Protein AF-0000000081041434 (afdb_homodimer)

pLDDT: mean 78.13, std 21.17, range [16.33, 97.5]

Secondary structure (DSSP, 8-state):
---------------------------------HHHHHHHHHS----S-----THHHHHHHHHHHHHHHHHHHHHHHHHHHHHT-SGGGGGGHHHHHHHHHHHHHHHHHHHHHH-S-TT--EEE-GGGHHHHHHHHHHHHHHHHHTT--HHHHHHHHHHHHHHHHHHHHHHHHHHHHTTGGGGGGGS-HHHHHHHHHHHHHHHHHHHHHHHHTS---SGGGGGGGGSHHHHHHHHHHHHHHHHHHHHHHH--STTHHHHHHHHHHHHHHHHHHHHT--HHHHHHHTSB--------HHHHTTS--GGG--GGGHHHHHHHHHHHHHHHHHHHHHHHHHHHHHHTS---HHHHHHHHHHHHHHHHHTT---EEE-HHHHHHHHHTT---THHHHHHHHHHHHHHH----HHHHSBHHHHHHHHHHHHHHHHIIIIIGGGGTSBHHHHHHHHHHHHHHHHH-HHHHHHHHHHHHHHHHHHHHHTT-EEEEE---------HHHHHHIIIIIS-SSS-SEEEEEEEEEE-TTTHHHHHHHHHHHHT--TT------------TT----------------S-----PPPSEEEEE-TTEEEE-HHHIIIIIIHHHHHHHHTT-EEEEE---HHHHHHHHHTTSB-SSHHHHHHHHHHHHSTTTHHHHHHH--SBEEESSHHHHHHHHHHHHHHHHHHHS--TT---S-SSSPPPHHHHHHHHHT--HHHHHHHHGGGSTTS-EEEEE-TT-EEE-TT----EEEEEEES-EEEE---SS---GGGGEEEETTEEEE------THHHH-S---STTHHHHTTTEEEEE-TT-EESHHHHHHT----SEEEE-STTEEEEEEEHHHHHHHHHH-HHHHHHHHHHHHHHHHHHHHHH-/---------------------------------HHHHHHHHHT----S-----THHHHHHHHHHHHHHHHHHHHHHHHHHHHHT-SGGGGGGHHHHHHHHHHHHHHHHHHHHHH-S-TT--EEE-GGGHHHHHHHHHHHHHHHHHTT--HHHHHHHHHHHHHHHHHHHHHHHHHHHHTTGGGGGGGS-HHHHHHHHHHHHHHHHHHHHHHHHTS---SGGGGGGGGSHHHHHHHHHHHHHHHHHHHHHHH--STTHHHHHHHHHHHHHHHHHHHHT--HHHHHHHTSB--------HHHHTTS--GGG--GGGHHHHHHHHHHHHHHHHHHHHHHHHHHHHHHTS---HHHHHHHHHHHHHHHHHTT---EEE-HHHHHHHHHTT---THHHHHHHHHHHHHHH----HHHHSBHHHHHHHHHHHHHHHHIIIIIGGGGTSBHHHHHHHHHHHHHHHHH-HHHHHHHHHHHHHHHHHHHHHTT-EEEEE---------HHHHHHIIIIIS-SSS-SEEEEEEEEEE-TTTHHHHHHHHHHHHT--TT------------TT----------------S-----PPPSEEEEE-TTEEEE-HHHIIIIIIHHHHHHHHTT-EEEEE---HHHHHHHHHTTSB-SSHHHHHHHHHHHHSTTTHHHHHHH--SBEEESSHHHHHHHHHHHHHHHHHHHS--S----S-SSSPPPHHHHHHHHHT--HHHHHHHGGGGSTTS-EEEEE-TT-EEE-TT----EEEEEEES-EEEE---SS---GGGGEEEETTEEEE------THHHHSS---STT-TTTTTTEEEEE-TT-EESHHHHHHT----SEEEE-STTEEEEEEEHHHHHHHHHH-HHHHHHHHHHHHHHHHHHHHHH-

Radius of gyration: 41.12 Å; Cα contacts (8 Å, |Δi|>4): 3145; chains: 2; bounding box: 117×112×110 Å

Solvent-accessible surface area (backbone atoms only — not comparable to full-atom values): 91998 Å² total; per-residue (Å²): 141,92,80,87,80,79,84,80,80,84,80,88,77,84,84,78,79,83,74,81,74,82,80,74,73,78,75,79,69,81,71,63,62,76,66,62,62,50,48,61,63,56,67,57,58,68,84,52,77,69,67,50,64,76,71,57,38,53,50,50,35,50,52,54,19,48,46,50,43,64,58,44,50,46,38,40,46,37,47,31,48,45,31,50,48,48,75,84,42,62,90,45,43,70,51,47,25,35,33,42,40,48,15,20,32,37,20,27,50,34,27,62,70,61,43,92,45,48,32,45,36,27,27,61,39,73,74,36,36,65,42,46,16,49,43,36,41,54,49,45,53,54,37,55,76,70,66,56,52,68,64,36,44,48,13,27,40,48,50,52,50,6,49,49,20,20,51,42,9,51,51,32,30,48,32,17,75,69,51,49,54,61,59,56,62,46,49,47,46,36,37,53,30,5,49,46,24,41,52,9,49,52,29,31,43,44,10,45,19,44,11,49,73,40,79,50,90,51,82,72,46,62,60,54,46,73,38,69,72,34,33,68,37,28,48,59,14,55,51,47,9,48,50,52,40,49,40,61,71,66,47,87,56,87,61,52,51,56,49,51,65,53,45,53,61,51,51,52,52,50,50,37,54,76,72,66,54,49,74,68,54,36,28,75,71,48,47,22,38,67,89,64,80,66,56,56,58,74,50,57,71,59,58,51,45,82,88,50,42,63,72,84,51,51,73,75,39,42,65,51,47,53,41,33,46,54,44,38,53,44,52,42,45,39,36,42,4,29,51,10,52,61,42,49,31,71,34,52,32,21,61,53,37,22,39,38,7,49,15,13,28,51,7,9,75,69,57,9,47,47,40,29,70,37,52,60,59,20,50,51,34,48,71,69,64,57,70,40,47,60,28,42,52,47,36,35,49,51,36,50,49,56,41,62,38,59,69,56,60,56,48,68,37,46,28,22,59,28,12,10,50,31,24,20,51,8,52,49,33,29,46,44,42,71,50,58,41,20,70,47,32,41,34,72,46,37,48,38,15,53,46,16,33,50,34,25,72,71,70,31,63,66,55,9,52,54,51,22,48,51,49,52,52,51,49,47,49,56,54,52,28,70,43,54,45,76,44,79,48,73,59,46,35,68,64,79,52,38,52,69,48,46,51,48,40,39,62,59,31,60,34,74,92,50,27,30,52,44,39,35,37,38,40,29,63,37,27,28,63,18,14,59,55,51,42,50,54,52,33,59,74,44,45,58,66,84,74,74,76,81,43,78,67,90,65,80,87,68,66,77,80,58,86,47,36,43,29,64,46,76,77,68,79,68,75,81,61,74,84,68,72,87,43,56,59,34,47,31,38,37,38,32,31,61,54,39,58,44,61,39,63,33,13,38,30,37,17,51,31,43,47,25,34,56,30,30,70,70,56,25,46,42,33,36,11,29,58,50,66,64,43,46,50,42,30,24,50,64,59,20,21,61,72,45,65,69,59,43,50,53,50,53,48,36,48,68,32,82,85,43,21,67,64,46,55,72,67,42,54,42,35,44,79,32,66,29,54,46,55,44,39,41,61,61,48,47,54,55,47,50,60,57,43,69,74,47,80,71,80,75,74,64,57,82,67,71,93,58,79,48,55,70,34,56,41,52,29,44,56,64,55,49,52,75,68,54,41,56,51,34,49,62,56,67,41,70,75,44,37,44,81,43,77,36,45,54,67,35,65,78,46,54,54,70,33,81,41,58,39,29,36,34,29,32,21,52,32,37,32,35,27,51,76,61,80,62,66,74,52,75,63,63,47,46,40,59,26,42,75,39,80,40,73,60,79,72,75,80,51,67,67,53,76,79,43,89,85,70,77,76,81,78,56,72,72,64,67,61,43,57,71,49,72,37,41,40,55,29,68,46,55,44,62,31,33,73,65,67,28,56,27,88,44,23,34,27,24,68,28,72,67,14,28,33,39,39,35,36,60,69,21,52,51,51,32,50,73,76,35,52,70,49,38,50,52,53,51,52,49,51,38,50,51,44,48,36,52,37,39,37,70,74,132,91,76,88,89,79,83,80,80,81,78,86,78,84,88,76,77,80,73,80,75,82,78,72,73,79,74,79,71,81,72,66,61,75,61,61,60,49,48,60,62,55,67,54,62,66,85,52,76,70,68,50,64,75,69,56,37,54,50,50,35,50,51,54,20,48,47,51,43,65,59,44,50,47,39,37,46,38,48,31,47,46,31,50,47,50,75,84,42,60,89,46,44,70,51,48,25,36,34,42,40,48,16,20,30,38,20,26,50,34,28,59,72,60,41,93,45,48,32,44,38,28,29,61,38,73,72,36,36,65,41,47,18,49,43,37,41,54,49,45,53,54,36,54,75,70,67,55,53,69,65,36,45,50,13,27,40,50,52,52,51,6,48,47,19,21,49,41,8,49,51,32,30,49,32,19,75,69,50,48,54,62,59,56,62,46,50,49,44,36,37,54,30,6,50,45,23,40,53,10,48,51,28,31,43,44,11,45,19,46,11,49,73,41,78,51,89,52,83,73,45,61,58,54,46,73,39,68,73,34,32,67,36,29,48,59,13,54,50,49,8,48,51,52,40,50,40,60,70,66,48,87,55,85,61,51,52,54,48,51,66,53,45,54,60,50,50,52,52,50,51,38,54,75,71,66,55,50,73,67,55,36,31,76,72,47,45,22,39,67,90,65,82,65,55,58,57,74,50,58,70,60,58,51,46,82,86,50,42,63,73,83,52,52,75,76,38,42,66,52,48,54,41,33,45,54,43,37,51,44,53,43,44,39,36,42,5,30,51,11,51,60,41,49,31,71,34,52,34,22,61,52,36,22,39,37,7,50,14,13,28,52,7,8,75,69,56,10,48,46,42,28,69,37,50,63,57,20,50,50,35,48,71,69,64,57,69,39,48,61,29,41,51,47,37,34,51,52,35,49,47,58,39,62,38,59,70,56,60,56,49,69,37,46,27,23,59,30,12,11,48,30,24,21,50,8,51,49,33,29,44,44,42,70,51,57,43,21,71,46,30,41,33,72,44,37,49,39,14,54,45,16,33,49,34,25,71,73,68,31,62,68,55,8,53,53,50,22,49,52,50,51,51,52,51,47,50,55,54,51,27,69,43,55,44,75,45,79,48,71,60,46,35,68,65,81,51,37,52,68,47,45,49,49,40,39,61,59,31,60,35,74,91,49,27,31,52,43,38,35,36,37,38,28,64,38,27,29,64,18,14,61,56,50,42,51,54,52,33,59,74,45,45,58,64,84,73,74,76,81,44,77,68,90,64,80,88,68,67,77,78,58,86,46,36,44,30,62,46,76,76,68,79,68,75,80,62,75,83,66,73,86,44,56,60,34,48,32,39,37,38,32,31,63,51,41,58,45,62,39,61,33,13,39,31,38,17,51,31,43,47,26,34,54,30,30,69,69,57,24,44,41,31,35,11,30,58,50,67,64,44,45,49,41,30,26,50,65,58,22,21,60,71,47,64,69,60,44,51,53,50,52,50,36,49,68,32,82,86,44,20,68,66,46,55,72,68,43,55,42,34,44,80,33,66,28,56,47,54,43,40,39,60,60,48,46,55,55,48,51,60,57,42,70,75,47,81,70,79,74,77,66,57,81,68,68,94,58,78,46,55,70,35,54,40,52,29,45,57,64,54,50,53,75,67,53,39,57,51,35,50,61,56,67,42,70,75,44,37,43,82,44,76,34,45,57,66,35,65,78,46,55,55,70,33,79,42,58,38,28,36,34,30,32,21,53,33,36,31,35,29,50,77,62,80,62,65,73,51,74,62,64,46,47,41,59,26,42,74,40,80,40,72,59,78,71,74,78,53,64,68,53,75,79,42,88,85,67,78,76,81,78,55,74,72,65,66,62,44,57,71,50,74,37,40,40,55,30,67,44,57,44,62,30,33,75,66,65,28,56,26,87,44,23,34,25,23,69,30,70,66,14,28,32,38,39,35,36,61,68,21,52,53,50,32,48,74,75,36,52,72,51,37,49,53,52,49,51,48,50,37,49,50,45,48,35,52,36,38,37,71,75

Foldseek 3Di:
DDDDDDPPPDDPDDPDDPPPDDPPPPPPDPCPDPVVVVVVVVVVPPLPLVCPDDPVLVVVLLVLLVLVLLLVLLLLLLLLCLLQVPPLCQQPSLLSSLLQLVLLLLLLVLCCPQPPFLLFHKGADLLLSNLSNVLLVVLVVVVVVVPDDSLLSQQQSLLLQLVLLLVLLVVLLVCLVVVVLVVLVPFDVLLVLLLLLLSLVSLQQSLLCLQQSHDDDAPCCVVVCVPPLSVVSRVLLLVLLVVLLCCVPPPPDPCRNSVSLVVSQVVVVVVCVVVPHDLVNCCVSRQFRDDHAQDALVVSVVSHDPVSHDPVCNVVSVLSSVLSSVRLSSVQLVLQCLLCVLVVHRDSSSSQSSSQSVSSSSSSVSSYHRMHTDNVSSVSSVVVSSRHSSSSVSSSVVSVCSSRDSDRVRSSTGSSSSSSSSNNSSVNSNCVSLPVCPVVDDPLSNVLSVQLNVQCNPVNNSVSSVVSRVSVVVVVLLVQLQPWDKDWDQFAFLAQAFPVLVVLCCVAARDDLAHQETEIETAEEFELSNLVVVQVVVCVVQVLDLPPPPQDDDDDDDDDPQPQQDADDPPPPPPPDDPPDNHDGHQEYEYEHQNHDYDDLNNLRHHLLNSLQSCLSSLHAYEYENDFLQRVCSNLVSVQAPVDLVVLLVLLLLCLDPVNNVVSSNPGSHYRYAHASNLSNCSVSNVSSVVVCVVPPDPPSPPLADQDFADPLVLLCRSHVHDPVVSVLSVVCNDCLQWDKDWAAAFAWPDAFQDWLFWKKAWRAAKKFWFQPPVPPPPPCSQWDQDPVGTDRRPPNQHPSPSRDPDQDDPVRPPVSHRTHDMDHHSAMDSVVCVVVRGTHHTIMTTHHHGTMMIIGGPSSLVVCCVPPVSNSVSVVVSVVSSVVSVVSNVD/DDDDDDDDPDDPDDPDDPPPDDPPPPPPDPCPDVVVVVVVVVVVVPLPLPCPDDPVLVVVLLVLLVLVLLLVLLLLLLLLCLLQVPPLCQQPSLLSSLLQLLLLLLLLVLCCPQPPFLLFHKGADLLLSNLSNVLLCVLLVVVVVVPDDSLLSQQQSLLLQLVLLLVLLVVLLVCLVVVVLVVLVPFDPLLVLLLLLLSLVSLQQSLLCLQQSHDDDAPCCVVVCVPPLSVVSRVLLLVLLVVLLCCVVPPPDPCRNSVSLVVSQVVVCVVCVVVPHDLVNCCVSRQFRDDHAFDALVVSVVSHDPVSHDPVCNVVSVLSSVLSSVRLSSVQLVLQCLLCVLVVHRDSSSSQSSSQSVSSSSSSVSSYHHMHTDNVSSVSSVVVSSRHSSSSVSSSVVSVCSSRDSDRCRSSGGSSSSSSSSNNSSVNSNCVSLPVCPVVDDPLSNVLSVQLNVQCNPVNNSVSSVVSRVSVVVVVLLVQLQPWDKDWDQFAFLAQAFPVLVVLCCVAARDDLAHQETEIETAEEFELSNLVVVQVVVCVVQVLDLPPPPQDDDDDDDDDPDPQQDADDPPPPPPPDDPPDNHDGHQEYEYEHQNHDYDDLNNLRHHLLSSLQSCLSVLHAYEYENDALQRVCSNLVSVQAPVDLVVLLVLLLLCLDLVNNVVSSNPGSHYRYAHASNLSNCSVSNNSSVVVCVVPPDPPSPPLQDQDFADPLVLLCRSHVDDPVVSVLSVVCNDCLQWDKDWAAAFAWPDAFQDWLFWKKAWRAAKKFWFQPPVPPPPPCSQWDQDPVGTDRRPDNQHPSPNRDPDQDDPPRPPPSHRGHDMDHHSAMDSVVCVVVRGTHHTIMTTHHHGTMMIIGGPSSLVVCCVPPVSNSVSVVVSVVSSVVSVVSNVD

Structure (mmCIF, N/CA/C/O backbone):
data_AF-0000000081041434-model_v1
#
loop_
_entity.id
_entity.type
_entity.pdbx_description
1 polymer 'STAS domain-containing protein'
#
loop_
_atom_site.group_PDB
_atom_site.id
_atom_site.type_symbol
_atom_site.label_atom_id
_atom_site.label_alt_id
_atom_site.label_comp_id
_atom_site.label_asym_id
_atom_site.label_entity_id
_atom_site.label_seq_id
_atom_site.pdbx_PDB_ins_code
_atom_site.Cartn_x
_atom_site.Cartn_y
_atom_site.Cartn_z
_atom_site.occupancy
_atom_site.B_iso_or_equiv
_atom_site.auth_seq_id
_atom_site.auth_comp_id
_atom_site.auth_asym_id
_atom_site.auth_atom_id
_atom_site.pdbx_PDB_model_num
ATOM 1 N N . MET A 1 1 ? -6.887 16.484 -58.344 1 20.2 1 MET A N 1
ATOM 2 C CA . MET A 1 1 ? -7.543 17.641 -58.938 1 20.2 1 MET A CA 1
ATOM 3 C C . MET A 1 1 ? -8.883 17.922 -58.25 1 20.2 1 MET A C 1
ATOM 5 O O . MET A 1 1 ? -9.688 18.688 -58.75 1 20.2 1 MET A O 1
ATOM 9 N N . ALA A 1 2 ? -9.047 17.062 -57.125 1 20.2 2 ALA A N 1
ATOM 10 C CA . ALA A 1 2 ? -9.703 16.422 -56 1 20.2 2 ALA A CA 1
ATOM 11 C C . ALA A 1 2 ? -10.266 17.469 -55.031 1 20.2 2 ALA A C 1
ATOM 13 O O . ALA A 1 2 ? -9.516 18.156 -54.344 1 20.2 2 ALA A O 1
ATOM 14 N N . ASN A 1 3 ? -11.516 18.078 -55.344 1 18.73 3 ASN A N 1
ATOM 15 C CA . ASN A 1 3 ? -12.5 19.156 -55.438 1 18.73 3 ASN A CA 1
ATOM 16 C C . ASN A 1 3 ? -13.141 19.422 -54.062 1 18.73 3 ASN A C 1
ATOM 18 O O . ASN A 1 3 ? -13.32 18.516 -53.281 1 18.73 3 ASN A O 1
ATOM 22 N N . TYR A 1 4 ? -13.344 20.719 -53.594 1 20.44 4 TYR A N 1
ATOM 23 C CA . TYR A 1 4 ? -13.453 21.844 -52.656 1 20.44 4 TYR A CA 1
ATOM 24 C C . TYR A 1 4 ? -14.844 21.875 -52.031 1 20.44 4 TYR A C 1
ATOM 26 O O . TYR A 1 4 ? -15.141 22.781 -51.219 1 20.44 4 TYR A O 1
ATOM 34 N N . ASP A 1 5 ? -15.859 21.031 -52.531 1 18.62 5 ASP A N 1
ATOM 35 C CA . ASP A 1 5 ? -17.172 21.656 -52.656 1 18.62 5 ASP A CA 1
ATOM 36 C C . ASP A 1 5 ? -17.781 21.938 -51.281 1 18.62 5 ASP A C 1
ATOM 38 O O . ASP A 1 5 ? -17.422 21.297 -50.312 1 18.62 5 ASP A O 1
ATOM 42 N N . GLU A 1 6 ? -18.906 22.781 -51.094 1 20.12 6 GLU A N 1
ATOM 43 C CA . GLU A 1 6 ? -19.547 23.984 -50.562 1 20.12 6 GLU A CA 1
ATOM 44 C C . GLU A 1 6 ? -20.531 23.672 -49.469 1 20.12 6 GLU A C 1
ATOM 46 O O . GLU A 1 6 ? -21.266 24.547 -49 1 20.12 6 GLU A O 1
ATOM 51 N N . VAL A 1 7 ? -20.609 22.391 -48.906 1 19.62 7 VAL A N 1
ATOM 52 C CA . VAL A 1 7 ? -21.891 21.891 -48.406 1 19.62 7 VAL A CA 1
ATOM 53 C C . VAL A 1 7 ? -22.406 22.797 -47.281 1 19.62 7 VAL A C 1
ATOM 55 O O . VAL A 1 7 ? -21.656 23.109 -46.375 1 19.62 7 VAL A O 1
ATOM 58 N N . ASN A 1 8 ? -23.609 23.438 -47.438 1 18.75 8 ASN A N 1
ATOM 59 C CA . ASN A 1 8 ? -24.609 24.422 -47.031 1 18.75 8 ASN A CA 1
ATOM 60 C C . ASN A 1 8 ? -25.109 24.172 -45.625 1 18.75 8 ASN A C 1
ATOM 62 O O . ASN A 1 8 ? -25.984 23.328 -45.406 1 18.75 8 ASN A O 1
ATOM 66 N N . LYS A 1 9 ? -24.25 24.078 -44.594 1 19.11 9 LYS A N 1
ATOM 67 C CA . LYS A 1 9 ? -24.516 23.578 -43.25 1 19.11 9 LYS A CA 1
ATOM 68 C C . LYS A 1 9 ? -25.578 24.406 -42.562 1 19.11 9 LYS A C 1
ATOM 70 O O . LYS A 1 9 ? -25.469 25.625 -42.469 1 19.11 9 LYS A O 1
ATOM 75 N N . LEU A 1 10 ? -26.828 23.844 -42.312 1 18.27 10 LEU A N 1
ATOM 76 C CA . LEU A 1 10 ? -28.203 24.188 -41.938 1 18.27 10 LEU A CA 1
ATOM 77 C C . LEU A 1 10 ? -28.234 25.047 -40.688 1 18.27 10 LEU A C 1
ATOM 79 O O . LEU A 1 10 ? -27.391 24.875 -39.812 1 18.27 10 LEU A O 1
ATOM 83 N N . ARG A 1 11 ? -29.156 26.031 -40.531 1 18.77 11 ARG A N 1
ATOM 84 C CA . ARG A 1 11 ? -29.531 27.328 -40 1 18.77 11 ARG A CA 1
ATOM 85 C C . ARG A 1 11 ? -30.016 27.172 -38.562 1 18.77 11 ARG A C 1
ATOM 87 O O . ARG A 1 11 ? -30.781 26.266 -38.25 1 18.77 11 ARG A O 1
ATOM 94 N N . PRO A 1 12 ? -29.469 27.844 -37.531 1 20.06 12 PRO A N 1
ATOM 95 C CA . PRO A 1 12 ? -29.547 27.984 -36.062 1 20.06 12 PRO A CA 1
ATOM 96 C C . PRO A 1 12 ? -30.875 28.562 -35.594 1 20.06 12 PRO A C 1
ATOM 98 O O . PRO A 1 12 ? -31.156 29.734 -35.812 1 20.06 12 PRO A O 1
ATOM 101 N N . GLY A 1 13 ? -32.031 27.906 -36.031 1 18.44 13 GLY A N 1
ATOM 102 C CA . GLY A 1 13 ? -33.312 28.594 -35.906 1 18.44 13 GLY A CA 1
ATOM 103 C C . GLY A 1 13 ? -33.531 29.156 -34.531 1 18.44 13 GLY A C 1
ATOM 104 O O . GLY A 1 13 ? -32.812 28.812 -33.594 1 18.44 13 GLY A O 1
ATOM 105 N N . ASP A 1 14 ? -34.75 29.766 -34.25 1 19.34 14 ASP A N 1
ATOM 106 C CA . ASP A 1 14 ? -35.5 30.859 -33.625 1 19.34 14 ASP A CA 1
ATOM 107 C C . ASP A 1 14 ? -35.844 30.531 -32.188 1 19.34 14 ASP A C 1
ATOM 109 O O . ASP A 1 14 ? -36.406 29.453 -31.891 1 19.34 14 ASP A O 1
ATOM 113 N N . PRO A 1 15 ? -35.375 31.234 -31.156 1 19.88 15 PRO A N 1
ATOM 114 C CA . PRO A 1 15 ? -35.25 31.203 -29.703 1 19.88 15 PRO A CA 1
ATOM 115 C C . PRO A 1 15 ? -36.562 31.453 -28.984 1 19.88 15 PRO A C 1
ATOM 117 O O . PRO A 1 15 ? -36.594 31.75 -27.797 1 19.88 15 PRO A O 1
ATOM 120 N N . GLU A 1 16 ? -37.719 31.062 -29.625 1 18.19 16 GLU A N 1
ATOM 121 C CA . GLU A 1 16 ? -38.969 31.656 -29.172 1 18.19 16 GLU A CA 1
ATOM 122 C C . GLU A 1 16 ? -39.156 31.5 -27.672 1 18.19 16 GLU A C 1
ATOM 124 O O . GLU A 1 16 ? -38.562 30.594 -27.062 1 18.19 16 GLU A O 1
ATOM 129 N N . SER A 1 17 ? -40.188 32.281 -26.984 1 19.62 17 SER A N 1
ATOM 130 C CA . SER A 1 17 ? -40.656 33.125 -25.891 1 19.62 17 SER A CA 1
ATOM 131 C C . SER A 1 17 ? -41.406 32.281 -24.844 1 19.62 17 SER A C 1
ATOM 133 O O . SER A 1 17 ? -41.938 32.844 -23.891 1 19.62 17 SER A O 1
ATOM 135 N N . LEU A 1 18 ? -41.5 30.922 -25.031 1 18 18 LEU A N 1
ATOM 136 C CA . LEU A 1 18 ? -42.75 30.344 -24.469 1 18 18 LEU A CA 1
ATOM 137 C C . LEU A 1 18 ? -42.844 30.625 -22.969 1 18 18 LEU A C 1
ATOM 139 O O . LEU A 1 18 ? -41.875 30.422 -22.234 1 18 18 LEU A O 1
ATOM 143 N N . SER A 1 19 ? -43.906 31.312 -22.516 1 19.23 19 SER A N 1
ATOM 144 C CA . SER A 1 19 ? -44.531 32.062 -21.422 1 19.23 19 SER A CA 1
ATOM 145 C C . SER A 1 19 ? -44.812 31.156 -20.219 1 19.23 19 SER A C 1
ATOM 147 O O . SER A 1 19 ? -45.656 30.281 -20.297 1 19.23 19 SER A O 1
ATOM 149 N N . TYR A 1 20 ? -43.812 30.547 -19.672 1 17.89 20 TYR A N 1
ATOM 150 C CA . TYR A 1 20 ? -44 29.438 -18.734 1 17.89 20 TYR A CA 1
ATOM 151 C C . TYR A 1 20 ? -44.875 29.859 -17.562 1 17.89 20 TYR A C 1
ATOM 153 O O . TYR A 1 20 ? -44.594 30.859 -16.891 1 17.89 20 TYR A O 1
ATOM 161 N N . GLY A 1 21 ? -46.188 29.625 -17.781 1 17.64 21 GLY A N 1
ATOM 162 C CA . GLY A 1 21 ? -47.375 29.938 -17 1 17.64 21 GLY A CA 1
ATOM 163 C C . GLY A 1 21 ? -47.156 29.766 -15.508 1 17.64 21 GLY A C 1
ATOM 164 O O . GLY A 1 21 ? -46.125 29.234 -15.078 1 17.64 21 GLY A O 1
ATOM 165 N N . ALA A 1 22 ? -48.312 29.594 -14.797 1 18.66 22 ALA A N 1
ATOM 166 C CA . ALA A 1 22 ? -49 30 -13.562 1 18.66 22 ALA A CA 1
ATOM 167 C C . ALA A 1 22 ? -48.562 29.141 -12.383 1 18.66 22 ALA A C 1
ATOM 169 O O . ALA A 1 22 ? -48.688 27.922 -12.414 1 18.66 22 ALA A O 1
ATOM 170 N N . THR A 1 23 ? -47.562 29.438 -11.719 1 18.98 23 THR A N 1
ATOM 171 C CA . THR A 1 23 ? -46.812 28.844 -10.617 1 18.98 23 THR A CA 1
ATOM 172 C C . THR A 1 23 ? -47.719 28.656 -9.398 1 18.98 23 THR A C 1
ATOM 174 O O . THR A 1 23 ? -47.906 29.594 -8.609 1 18.98 23 THR A O 1
ATOM 177 N N . SER A 1 24 ? -48.969 28.078 -9.664 1 18.98 24 SER A N 1
ATOM 178 C CA . SER A 1 24 ? -49.969 28.156 -8.586 1 18.98 24 SER A CA 1
ATOM 179 C C . SER A 1 24 ? -49.406 27.625 -7.277 1 18.98 24 SER A C 1
ATOM 181 O O . SER A 1 24 ? -48.594 26.688 -7.277 1 18.98 24 SER A O 1
ATOM 183 N N . SER A 1 25 ? -49.438 28.391 -6.191 1 20.47 25 SER A N 1
ATOM 184 C CA . SER A 1 25 ? -49 28.469 -4.801 1 20.47 25 SER A CA 1
ATOM 185 C C . SER A 1 25 ? -49.594 27.328 -3.971 1 20.47 25 SER A C 1
ATOM 187 O O . SER A 1 25 ? -49.656 27.406 -2.742 1 20.47 25 SER A O 1
ATOM 189 N N . VAL A 1 26 ? -49.719 26.062 -4.535 1 20.31 26 VAL A N 1
ATOM 190 C CA . VAL A 1 26 ? -50.594 25.172 -3.789 1 20.31 26 VAL A CA 1
ATOM 191 C C . VAL A 1 26 ? -50.125 25.062 -2.342 1 20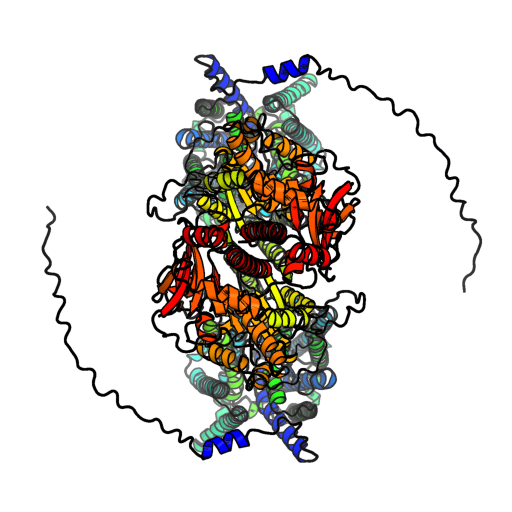.31 26 VAL A C 1
ATOM 193 O O . VAL A 1 26 ? -48.969 24.75 -2.086 1 20.31 26 VAL A O 1
ATOM 196 N N . ARG A 1 27 ? -50.781 25.719 -1.4 1 21.27 27 ARG A N 1
ATOM 197 C CA . ARG A 1 27 ? -50.781 25.828 0.055 1 21.27 27 ARG A CA 1
ATOM 198 C C . ARG A 1 27 ? -50.812 24.453 0.711 1 21.27 27 ARG A C 1
ATOM 200 O O . ARG A 1 27 ? -51.812 23.734 0.622 1 21.27 27 ARG A O 1
ATOM 207 N N . PHE A 1 28 ? -49.812 23.625 0.503 1 20.05 28 PHE A N 1
ATOM 208 C CA . PHE A 1 28 ? -49.844 22.266 1.04 1 20.05 28 PHE A CA 1
ATOM 209 C C . PHE A 1 28 ? -50.188 22.281 2.525 1 20.05 28 PHE A C 1
ATOM 211 O O . PHE A 1 28 ? -49.406 22.75 3.346 1 20.05 28 PHE A O 1
ATOM 218 N N . GLU A 1 29 ? -51.375 22.516 2.809 1 21.91 29 GLU A N 1
ATOM 219 C CA . GLU A 1 29 ? -52 22.438 4.129 1 21.91 29 GLU A CA 1
ATOM 220 C C . GLU A 1 29 ? -51.531 21.188 4.879 1 21.91 29 GLU A C 1
ATOM 222 O O . GLU A 1 29 ? -51.344 20.141 4.273 1 21.91 29 GLU A O 1
ATOM 227 N N . GLU A 1 30 ? -51.062 21.375 6.086 1 23.92 30 GLU A N 1
ATOM 228 C CA . GLU A 1 30 ? -50.438 20.656 7.191 1 23.92 30 GLU A CA 1
ATOM 229 C C . GLU A 1 30 ? -51.25 19.422 7.57 1 23.92 30 GLU A C 1
ATOM 231 O O . GLU A 1 30 ? -51.031 18.828 8.633 1 23.92 30 GLU A O 1
ATOM 236 N N . GLU A 1 31 ? -52.25 19.062 6.738 1 25.7 31 GLU A N 1
ATOM 237 C CA . GLU A 1 31 ? -53.312 18.266 7.34 1 25.7 31 GLU A CA 1
ATOM 238 C C . GLU A 1 31 ? -52.844 16.844 7.637 1 25.7 31 GLU A C 1
ATOM 240 O O . GLU A 1 31 ? -52.75 16.016 6.734 1 25.7 31 GLU A O 1
ATOM 245 N N . GLY A 1 32 ? -51.812 16.75 8.469 1 24.92 32 GLY A N 1
ATOM 246 C CA . GLY A 1 32 ? -51.406 15.383 8.758 1 24.92 32 GLY A CA 1
ATOM 247 C C . GLY A 1 32 ? -52.562 14.438 9.023 1 24.92 32 GLY A C 1
ATOM 248 O O . GLY A 1 32 ? -53.562 14.844 9.562 1 24.92 32 GLY A O 1
ATOM 249 N N . SER A 1 33 ? -52.969 13.617 8.219 1 25.95 33 SER A N 1
ATOM 250 C CA . SER A 1 33 ? -54.25 12.969 8.469 1 25.95 33 SER A CA 1
ATOM 251 C C . SER A 1 33 ? -54.312 12.375 9.875 1 25.95 33 SER A C 1
ATOM 253 O O . SER A 1 33 ? -53.281 12.086 10.469 1 25.95 33 SER A O 1
ATOM 255 N N . PRO A 1 34 ? -55.344 12.477 10.688 1 27.31 34 PRO A N 1
ATOM 256 C CA . PRO A 1 34 ? -55.469 12.047 12.086 1 27.31 34 PRO A CA 1
ATOM 257 C C . PRO A 1 34 ? -54.906 10.648 12.328 1 27.31 34 PRO A C 1
ATOM 259 O O . PRO A 1 34 ? -54.375 10.367 13.406 1 27.31 34 PRO A O 1
ATOM 262 N N . GLU A 1 35 ? -55.125 9.727 11.328 1 26.38 35 GLU A N 1
ATOM 263 C CA . GLU A 1 35 ? -54.969 8.305 11.602 1 26.38 35 GLU A CA 1
ATOM 264 C C . GLU A 1 35 ? -53.469 7.938 11.727 1 26.38 35 GLU A C 1
ATOM 266 O O . GLU A 1 35 ? -53.125 7.105 12.555 1 26.38 35 GLU A O 1
ATOM 271 N N . GLU A 1 36 ? -52.594 8.492 10.961 1 24.95 36 GLU A N 1
ATOM 272 C CA . GLU A 1 36 ? -51.219 8.039 10.883 1 24.95 36 GLU A CA 1
ATOM 273 C C . GLU A 1 36 ? -50.438 8.375 12.164 1 24.95 36 GLU A C 1
ATOM 275 O O . GLU A 1 36 ? -49.531 7.66 12.539 1 24.95 36 GLU A O 1
ATOM 280 N N . LYS A 1 37 ? -50.781 9.516 12.828 1 30.84 37 LYS A N 1
ATOM 281 C CA . LYS A 1 37 ? -50.25 9.844 14.156 1 30.84 37 LYS A CA 1
ATOM 282 C C . LYS A 1 37 ? -50.562 8.727 15.148 1 30.84 37 LYS A C 1
ATOM 284 O O . LYS A 1 37 ? -49.781 8.477 16.078 1 30.84 37 LYS A O 1
ATOM 289 N N . ARG A 1 38 ? -51.781 8.188 14.875 1 27.73 38 ARG A N 1
ATOM 290 C CA . ARG A 1 38 ? -52.219 7.141 15.797 1 27.73 38 ARG A CA 1
ATOM 291 C C . ARG A 1 38 ? -51.281 5.934 15.727 1 27.73 38 ARG A C 1
ATOM 293 O O . ARG A 1 38 ? -51 5.309 16.75 1 27.73 38 ARG A O 1
ATOM 300 N N . LEU A 1 39 ? -50.844 5.672 14.414 1 24.56 39 LEU A N 1
ATOM 301 C CA . LEU A 1 39 ? -50.125 4.402 14.289 1 24.56 39 LEU A CA 1
ATOM 302 C C . LEU A 1 39 ? -48.719 4.508 14.859 1 24.56 39 LEU A C 1
ATOM 304 O O . LEU A 1 39 ? -48.219 3.57 15.492 1 24.56 39 LEU A O 1
ATOM 308 N N . LEU A 1 40 ? -47.969 5.594 14.539 1 26.64 40 LEU A N 1
ATOM 309 C CA . LEU A 1 40 ? -46.625 5.715 15.078 1 26.64 40 LEU A CA 1
ATOM 310 C C . LEU A 1 40 ? -46.656 5.723 16.609 1 26.64 40 LEU A C 1
ATOM 312 O O . LEU A 1 40 ? -45.719 5.215 17.25 1 26.64 40 LEU A O 1
ATOM 316 N N . ASN A 1 41 ? -47.594 6.461 17.203 1 28.98 41 ASN A N 1
ATOM 317 C CA . ASN A 1 41 ? -47.781 6.344 18.656 1 28.98 41 ASN A CA 1
ATOM 318 C C . ASN A 1 41 ? -48.031 4.898 19.078 1 28.98 41 ASN A C 1
ATOM 320 O O . ASN A 1 41 ? -47.812 4.539 20.234 1 28.98 41 ASN A O 1
ATOM 324 N N . LYS A 1 42 ? -48.812 4.129 18.172 1 27.73 42 LYS A N 1
ATOM 325 C CA . LYS A 1 42 ? -49.094 2.779 18.656 1 27.73 42 LYS A CA 1
ATOM 326 C C . LYS A 1 42 ? -47.844 1.899 18.641 1 27.73 42 LYS A C 1
ATOM 328 O O . LYS A 1 42 ? -47.688 1.042 19.516 1 27.73 42 LYS A O 1
ATOM 333 N N . ILE A 1 43 ? -47.094 1.948 17.469 1 28.22 43 ILE A N 1
ATOM 334 C CA . ILE A 1 43 ? -46.031 0.955 17.547 1 28.22 43 ILE A CA 1
ATOM 335 C C . ILE A 1 43 ? -44.906 1.478 18.453 1 28.22 43 ILE A C 1
ATOM 337 O O . ILE A 1 43 ? -43.75 1.114 18.266 1 28.22 43 ILE A O 1
ATOM 341 N N . ASN A 1 44 ? -44.875 2.686 19.031 1 27.06 44 ASN A N 1
ATOM 342 C CA . ASN A 1 44 ? -44.062 2.895 20.219 1 27.06 44 ASN A CA 1
ATOM 343 C C . ASN A 1 44 ? -44.094 1.683 21.156 1 27.06 44 ASN A C 1
ATOM 345 O O . ASN A 1 44 ? -44.844 1.677 22.141 1 27.06 44 ASN A O 1
ATOM 349 N N . LEU A 1 45 ? -44.156 0.56 20.469 1 27.05 45 LEU A N 1
ATOM 350 C CA . LEU A 1 45 ? -44.062 -0.529 21.438 1 27.05 45 LEU A CA 1
ATOM 351 C C . LEU A 1 45 ? -42.938 -0.307 22.422 1 27.05 45 LEU A C 1
ATOM 353 O O . LEU A 1 45 ? -41.875 0.23 22.047 1 27.05 45 LEU A O 1
ATOM 357 N N . SER A 1 46 ? -43.219 -0.305 23.719 1 27.52 46 SER A N 1
ATOM 358 C CA . SER A 1 46 ? -42.406 -0.18 24.922 1 27.52 46 SER A CA 1
ATOM 359 C C . SER A 1 46 ? -41.031 -0.795 24.75 1 27.52 46 SER A C 1
ATOM 361 O O . SER A 1 46 ? -40.906 -1.979 24.422 1 27.52 46 SER A O 1
ATOM 363 N N . ARG A 1 47 ? -40.094 -0.235 24.156 1 30.91 47 ARG A N 1
ATOM 364 C CA . ARG A 1 47 ? -38.656 -0.543 24.266 1 30.91 47 ARG A CA 1
ATOM 365 C C . ARG A 1 47 ? -38.344 -1.256 25.578 1 30.91 47 ARG A C 1
ATOM 367 O O . ARG A 1 47 ? -37.188 -1.475 25.906 1 30.91 47 ARG A O 1
ATOM 374 N N . GLY A 1 48 ? -39.25 -1.016 26.594 1 31.97 48 GLY A N 1
ATOM 375 C CA . GLY A 1 48 ? -39.062 -1.687 27.859 1 31.97 48 GLY A CA 1
ATOM 376 C C . GLY A 1 48 ? -38.969 -3.197 27.734 1 31.97 48 GLY A C 1
ATOM 377 O O . GLY A 1 48 ? -39.469 -3.77 26.75 1 31.97 48 GLY A O 1
ATOM 378 N N . LYS A 1 49 ? -37.969 -3.93 28.297 1 35.69 49 LYS A N 1
ATOM 379 C CA . LYS A 1 49 ? -38.25 -5.305 28.703 1 35.69 49 LYS A CA 1
ATOM 380 C C . LYS A 1 49 ? -39.781 -5.559 28.766 1 35.69 49 LYS A C 1
ATOM 382 O O . LYS A 1 49 ? -40.438 -5.086 29.688 1 35.69 49 LYS A O 1
ATOM 387 N N . THR A 1 50 ? -40.438 -5.305 27.688 1 38.16 50 THR A N 1
ATOM 388 C CA . THR A 1 50 ? -41.812 -5.727 27.953 1 38.16 50 THR A CA 1
ATOM 389 C C . THR A 1 50 ? -41.812 -7.039 28.734 1 38.16 50 THR A C 1
ATOM 391 O O . THR A 1 50 ? -41.375 -8.07 28.234 1 38.16 50 THR A O 1
ATOM 394 N N . ASN A 1 51 ? -41.344 -6.98 29.938 1 39.19 51 ASN A N 1
ATOM 395 C CA . ASN A 1 51 ? -41.656 -8.047 30.891 1 39.19 51 ASN A CA 1
ATOM 396 C C . ASN A 1 51 ? -43 -8.703 30.609 1 39.19 51 ASN A C 1
ATOM 398 O O . ASN A 1 51 ? -44.031 -8.211 31.078 1 39.19 51 ASN A O 1
ATOM 402 N N . HIS A 1 52 ? -43.219 -8.922 29.391 1 45.16 52 HIS A N 1
ATOM 403 C CA . HIS A 1 52 ? -44.438 -9.742 29.359 1 45.16 52 HIS A CA 1
ATOM 404 C C . HIS A 1 52 ? -44.406 -10.82 30.438 1 45.16 52 HIS A C 1
ATOM 406 O O . HIS A 1 52 ? -43.438 -11.578 30.547 1 45.16 52 HIS A O 1
ATOM 412 N N . LYS A 1 53 ? -44.844 -10.492 31.469 1 49.97 53 LYS A N 1
ATOM 413 C CA . LYS A 1 53 ? -44.969 -11.375 32.625 1 49.97 53 LYS A CA 1
ATOM 414 C C . LYS A 1 53 ? -45.844 -12.594 32.312 1 49.97 53 LYS A C 1
ATOM 416 O O . LYS A 1 53 ? -46.781 -12.5 31.516 1 49.97 53 LYS A O 1
ATOM 421 N N . GLY A 1 54 ? -45.562 -13.719 32.812 1 63.69 54 GLY A N 1
ATOM 422 C CA . GLY A 1 54 ? -46.125 -15.047 33.031 1 63.69 54 GLY A CA 1
ATOM 423 C C . GLY A 1 54 ? -46.406 -15.789 31.734 1 63.69 54 GLY A C 1
ATOM 424 O O . GLY A 1 54 ? -45.5 -16.078 30.953 1 63.69 54 GLY A O 1
ATOM 425 N N . VAL A 1 55 ? -47.656 -15.859 31.219 1 68.81 55 VAL A N 1
ATOM 426 C CA . VAL A 1 55 ? -48.25 -16.703 30.188 1 68.81 55 VAL A CA 1
ATOM 427 C C . VAL A 1 55 ? -48.031 -16.047 28.812 1 68.81 55 VAL A C 1
ATOM 429 O O . VAL A 1 55 ? -47.781 -16.734 27.828 1 68.81 55 VAL A O 1
ATOM 432 N N . GLN A 1 56 ? -47.906 -14.727 28.688 1 73.25 56 GLN A N 1
ATOM 433 C CA . GLN A 1 56 ? -47.781 -14.016 27.422 1 73.25 56 GLN A CA 1
ATOM 434 C C . GLN A 1 56 ? -46.344 -14.086 26.891 1 73.25 56 GLN A C 1
ATOM 436 O O . GLN A 1 56 ? -46.156 -14.211 25.672 1 73.25 56 GLN A O 1
ATOM 441 N N . HIS A 1 57 ? -45.438 -14 27.766 1 79.19 57 HIS A N 1
ATOM 442 C CA . HIS A 1 57 ? -44.031 -14.125 27.375 1 79.19 57 HIS A CA 1
ATOM 443 C C . HIS A 1 57 ? -43.781 -15.469 26.703 1 79.19 57 HIS A C 1
ATOM 445 O O . HIS A 1 57 ? -43.156 -15.531 25.641 1 79.19 57 HIS A O 1
ATOM 451 N N . TYR A 1 58 ? -44.406 -16.453 27.25 1 82.94 58 TYR A N 1
ATOM 452 C CA . TYR A 1 58 ? -44.188 -17.797 26.719 1 82.94 58 TYR A CA 1
ATOM 453 C C . TYR A 1 58 ? -44.906 -17.984 25.391 1 82.94 58 TYR A C 1
ATOM 455 O O . TYR A 1 58 ? -44.406 -18.688 24.5 1 82.94 58 TYR A O 1
ATOM 463 N N . ALA A 1 59 ? -46 -17.266 25.234 1 80.25 59 ALA A N 1
ATOM 464 C CA . ALA A 1 59 ? -46.688 -17.312 23.953 1 80.25 59 ALA A CA 1
ATOM 465 C C . ALA A 1 59 ? -45.844 -16.688 22.844 1 80.25 59 ALA A C 1
ATOM 467 O O . ALA A 1 59 ? -45.812 -17.219 21.734 1 80.25 59 ALA A O 1
ATOM 468 N N . TYR A 1 60 ? -45.25 -15.648 23.219 1 80.19 60 TYR A N 1
ATOM 469 C CA . TYR A 1 60 ? -44.375 -15.008 22.234 1 80.19 60 TYR A CA 1
ATOM 470 C C . TYR A 1 60 ? -43.156 -15.891 21.906 1 80.19 60 TYR A C 1
ATOM 472 O O . TYR A 1 60 ? -42.75 -15.969 20.75 1 80.19 60 TYR A O 1
ATOM 480 N N . CYS A 1 61 ? -42.656 -16.547 22.859 1 87 61 CYS A N 1
ATOM 481 C CA . CYS A 1 61 ? -41.531 -17.438 22.625 1 87 61 CYS A CA 1
ATOM 482 C C . CYS A 1 61 ? -41.906 -18.578 21.672 1 87 61 CYS A C 1
ATOM 484 O O . CYS A 1 61 ? -41.156 -18.922 20.781 1 87 61 CYS A O 1
ATOM 486 N N . VAL A 1 62 ? -43.062 -19.031 21.844 1 87 62 VAL A N 1
ATOM 487 C CA . VAL A 1 62 ? -43.562 -20.141 21.016 1 87 62 VAL A CA 1
ATOM 488 C C . VAL A 1 62 ? -43.75 -19.656 19.578 1 87 62 VAL A C 1
ATOM 490 O O . VAL A 1 62 ? -43.344 -20.328 18.625 1 87 62 VAL A O 1
ATOM 493 N N . VAL A 1 63 ? -44.312 -18.516 19.469 1 81.12 63 VAL A N 1
ATOM 494 C CA . VAL A 1 63 ? -44.562 -17.969 18.141 1 81.12 63 VAL A CA 1
ATOM 495 C C . VAL A 1 63 ? -43.25 -17.75 17.391 1 81.12 63 VAL A C 1
ATOM 497 O O . VAL A 1 63 ? -43.094 -18.156 16.234 1 81.12 63 VAL A O 1
ATOM 500 N N . TYR A 1 64 ? -42.344 -17.156 18.047 1 84.19 64 TYR A N 1
ATOM 501 C CA . TYR A 1 64 ? -41.062 -16.828 17.391 1 84.19 64 TYR A CA 1
ATOM 502 C C . TYR A 1 64 ? -40.25 -18.094 17.125 1 84.19 64 TYR A C 1
ATOM 504 O O . TYR A 1 64 ? -39.531 -18.172 16.125 1 84.19 64 TYR A O 1
ATOM 512 N N . ALA A 1 65 ? -40.344 -19.031 18 1 88.94 65 ALA A N 1
ATOM 513 C CA . ALA A 1 65 ? -39.688 -20.312 17.75 1 88.94 65 ALA A CA 1
ATOM 514 C C . ALA A 1 65 ? -40.281 -21 16.516 1 88.94 65 ALA A C 1
ATOM 516 O O . ALA A 1 65 ? -39.562 -21.531 15.688 1 88.94 65 ALA A O 1
ATOM 517 N N . LEU A 1 66 ? -41.562 -20.938 16.391 1 84.75 66 LEU A N 1
ATOM 518 C CA . LEU A 1 66 ? -42.25 -21.562 15.258 1 84.75 66 LEU A CA 1
ATOM 519 C C . LEU A 1 66 ? -41.875 -20.859 13.953 1 84.75 66 LEU A C 1
ATOM 521 O O . LEU A 1 66 ? -41.719 -21.516 12.922 1 84.75 66 LEU A O 1
ATOM 525 N N . VAL A 1 67 ? -41.812 -19.609 14.016 1 80.81 67 VAL A N 1
ATOM 526 C CA . VAL A 1 67 ? -41.438 -18.844 12.836 1 80.81 67 VAL A CA 1
ATOM 527 C C . VAL A 1 67 ? -40.031 -19.281 12.391 1 80.81 67 VAL A C 1
ATOM 529 O O . VAL A 1 67 ? -39.812 -19.516 11.203 1 80.81 67 VAL A O 1
ATOM 532 N N . ASN A 1 68 ? -39.156 -19.438 13.336 1 85.81 68 ASN A N 1
ATOM 533 C CA . ASN A 1 68 ? -37.812 -19.844 13.016 1 85.81 68 ASN A CA 1
ATOM 534 C C . ASN A 1 68 ? -37.75 -21.25 12.43 1 85.81 68 ASN A C 1
ATOM 536 O O . ASN A 1 68 ? -36.969 -21.531 11.523 1 85.81 68 ASN A O 1
ATOM 540 N N . VAL A 1 69 ? -38.562 -22.078 12.914 1 87.94 69 VAL A N 1
ATOM 541 C CA . VAL A 1 69 ? -38.594 -23.453 12.445 1 87.94 69 VAL A CA 1
ATOM 542 C C . VAL A 1 69 ? -39.219 -23.516 11.039 1 87.94 69 VAL A C 1
ATOM 544 O O . VAL A 1 69 ? -38.719 -24.266 10.188 1 87.94 69 VAL A O 1
ATOM 547 N N . ILE A 1 70 ? -40.188 -22.734 10.789 1 81.31 70 ILE A N 1
ATOM 548 C CA . ILE A 1 70 ? -40.844 -22.688 9.484 1 81.31 70 ILE A CA 1
ATOM 549 C C . ILE A 1 70 ? -39.875 -22.188 8.43 1 81.31 70 ILE A C 1
ATOM 551 O O . ILE A 1 70 ? -39.875 -22.688 7.297 1 81.31 70 ILE A O 1
ATOM 555 N N . ILE A 1 71 ? -39.062 -21.328 8.797 1 80.12 71 ILE A N 1
ATOM 556 C CA . ILE A 1 71 ? -38.094 -20.781 7.871 1 80.12 71 ILE A CA 1
ATOM 557 C C . ILE A 1 71 ? -36.938 -21.766 7.715 1 80.12 71 ILE A C 1
ATOM 559 O O . ILE A 1 71 ? -36.438 -22 6.602 1 80.12 71 ILE A O 1
ATOM 563 N N . GLY A 1 72 ? -36.562 -22.391 8.727 1 86.69 72 GLY A N 1
ATOM 564 C CA . GLY A 1 72 ? -35.312 -23.172 8.766 1 86.69 72 GLY A CA 1
ATOM 565 C C . GLY A 1 72 ? -35.5 -24.578 8.25 1 86.69 72 GLY A C 1
ATOM 566 O O . GLY A 1 72 ? -34.656 -25.094 7.508 1 86.69 72 GLY A O 1
ATOM 567 N N . ALA A 1 73 ? -36.562 -25.234 8.562 1 87.75 73 ALA A N 1
ATOM 568 C CA . ALA A 1 73 ? -36.75 -26.672 8.328 1 87.75 73 ALA A CA 1
ATOM 569 C C . ALA A 1 73 ? -36.75 -26.984 6.832 1 87.75 73 ALA A C 1
ATOM 571 O O . ALA A 1 73 ? -36 -27.875 6.387 1 87.75 73 ALA A O 1
ATOM 572 N N . PRO A 1 74 ? -37.469 -26.266 6.035 1 84.44 74 PRO A N 1
ATOM 573 C CA . PRO A 1 74 ? -37.438 -26.578 4.602 1 84.44 74 PRO A CA 1
ATOM 574 C C . PRO A 1 74 ? -36.031 -26.375 4.008 1 84.44 74 PRO A C 1
ATOM 576 O O . PRO A 1 74 ? -35.625 -27.156 3.152 1 84.44 74 PRO A O 1
ATOM 579 N N . ALA A 1 75 ? -35.406 -25.344 4.449 1 86.88 75 ALA A N 1
ATOM 580 C CA . ALA A 1 75 ? -34.031 -25.094 3.977 1 86.88 75 ALA A CA 1
ATOM 581 C C . ALA A 1 75 ? -33.125 -26.25 4.348 1 86.88 75 ALA A C 1
ATOM 583 O O . ALA A 1 75 ? -32.25 -26.641 3.559 1 86.88 75 ALA A O 1
ATOM 584 N N . LEU A 1 76 ? -33.312 -26.797 5.492 1 92.56 76 LEU A N 1
ATOM 585 C CA . LEU A 1 76 ? -32.469 -27.891 5.957 1 92.56 76 LEU A CA 1
ATOM 586 C C . LEU A 1 76 ? -32.688 -29.141 5.117 1 92.56 76 LEU A C 1
ATOM 588 O O . LEU A 1 76 ? -31.734 -29.891 4.855 1 92.56 76 LEU A O 1
ATOM 592 N N . TYR A 1 77 ? -33.875 -29.359 4.711 1 88.62 77 TYR A N 1
ATOM 593 C CA . TYR A 1 77 ? -34.125 -30.453 3.779 1 88.62 77 TYR A CA 1
ATOM 594 C C . TYR A 1 77 ? -33.406 -30.219 2.453 1 88.62 77 TYR A C 1
ATOM 596 O O . TYR A 1 77 ? -32.844 -31.156 1.876 1 88.62 77 TYR A O 1
ATOM 604 N N . GLY A 1 78 ? -33.5 -29 2.021 1 85.94 78 GLY A N 1
ATOM 605 C CA . GLY A 1 78 ? -32.75 -28.641 0.826 1 85.94 78 GLY A CA 1
ATOM 606 C C . GLY A 1 78 ? -31.25 -28.844 0.975 1 85.94 78 GLY A C 1
ATOM 607 O O . GLY A 1 78 ? -30.594 -29.297 0.042 1 85.94 78 GLY A O 1
ATOM 608 N N . TYR A 1 79 ? -30.703 -28.578 2.141 1 92 79 TYR A N 1
ATOM 609 C CA . TYR A 1 79 ? -29.281 -28.75 2.406 1 92 79 TYR A CA 1
ATOM 610 C C . TYR A 1 79 ? -28.875 -30.203 2.314 1 92 79 TYR A C 1
ATOM 612 O O . TYR A 1 79 ? -27.812 -30.531 1.792 1 92 79 TYR A O 1
ATOM 620 N N . ALA A 1 80 ? -29.734 -31.047 2.814 1 91.38 80 ALA A N 1
ATOM 621 C CA . ALA A 1 80 ? -29.453 -32.469 2.721 1 91.38 80 ALA A CA 1
ATOM 622 C C . ALA A 1 80 ? -29.344 -32.906 1.264 1 91.38 80 ALA A C 1
ATOM 624 O O . ALA A 1 80 ? -28.438 -33.656 0.899 1 91.38 80 ALA A O 1
ATOM 625 N N . ALA A 1 81 ? -30.234 -32.375 0.519 1 84.88 81 ALA A N 1
ATOM 626 C CA . ALA A 1 81 ? -30.25 -32.719 -0.9 1 84.88 81 ALA A CA 1
ATOM 627 C C . ALA A 1 81 ? -29 -32.188 -1.606 1 84.88 81 ALA A C 1
ATOM 629 O O . ALA A 1 81 ? -28.516 -32.812 -2.561 1 84.88 81 ALA A O 1
ATOM 630 N N . VAL A 1 82 ? -28.547 -31.156 -1.109 1 86.5 82 VAL A N 1
ATOM 631 C CA . VAL A 1 82 ? -27.359 -30.547 -1.702 1 86.5 82 VAL A CA 1
ATOM 632 C C . VAL A 1 82 ? -26.109 -31.328 -1.303 1 86.5 82 VAL A C 1
ATOM 634 O O . VAL A 1 82 ? -25.25 -31.609 -2.139 1 86.5 82 VAL A O 1
ATOM 637 N N . ILE A 1 83 ? -26.016 -31.688 -0.102 1 92.69 83 ILE A N 1
ATOM 638 C CA . ILE A 1 83 ? -24.859 -32.406 0.395 1 92.69 83 ILE A CA 1
ATOM 639 C C . ILE A 1 83 ? -24.766 -33.781 -0.304 1 92.69 83 ILE A C 1
ATOM 641 O O . ILE A 1 83 ? -23.688 -34.188 -0.739 1 92.69 83 ILE A O 1
ATOM 645 N N . PHE A 1 84 ? -25.953 -34.406 -0.443 1 91.69 84 PHE A N 1
ATOM 646 C CA . PHE A 1 84 ? -26.016 -35.781 -0.975 1 91.69 84 PHE A CA 1
ATOM 647 C C . PHE A 1 84 ? -26.703 -35.781 -2.336 1 91.69 84 PHE A C 1
ATOM 649 O O . PHE A 1 84 ? -27.703 -36.5 -2.52 1 91.69 84 PHE A O 1
ATOM 656 N N . ASN A 1 85 ? -26.109 -35.125 -3.25 1 84.94 85 ASN A N 1
ATOM 657 C CA . ASN A 1 85 ? -26.75 -34.969 -4.547 1 84.94 85 ASN A CA 1
ATOM 658 C C . ASN A 1 85 ? -26.406 -36.094 -5.5 1 84.94 85 ASN A C 1
ATOM 660 O O . ASN A 1 85 ? -27.016 -36.219 -6.562 1 84.94 85 ASN A O 1
ATOM 664 N N . ASN A 1 86 ? -25.453 -37 -5.113 1 87.69 86 ASN A N 1
ATOM 665 C CA . ASN A 1 86 ? -25.141 -38.188 -5.914 1 87.69 86 ASN A CA 1
ATOM 666 C C . ASN A 1 86 ? -26.312 -39.156 -5.91 1 87.69 86 ASN A C 1
ATOM 668 O O . ASN A 1 86 ? -26.906 -39.406 -4.867 1 87.69 86 ASN A O 1
ATOM 672 N N . PRO A 1 87 ? -26.672 -39.719 -7.031 1 86.56 87 PRO A N 1
ATOM 673 C CA . PRO A 1 87 ? -27.828 -40.625 -7.145 1 86.56 87 PRO A CA 1
ATOM 674 C C . PRO A 1 87 ? -27.734 -41.812 -6.215 1 86.56 87 PRO A C 1
ATOM 676 O O . PRO A 1 87 ? -28.75 -42.406 -5.836 1 86.56 87 PRO A O 1
ATOM 679 N N . ILE A 1 88 ? -26.609 -42.125 -5.793 1 89.44 88 ILE A N 1
ATOM 680 C CA . ILE A 1 88 ? -26.406 -43.312 -4.953 1 89.44 88 ILE A CA 1
ATOM 681 C C . ILE A 1 88 ? -27.078 -43.094 -3.6 1 89.44 88 ILE A C 1
ATOM 683 O O . ILE A 1 88 ? -27.438 -44.062 -2.92 1 89.44 88 ILE A O 1
ATOM 687 N N . PHE A 1 89 ? -27.312 -41.844 -3.186 1 90.75 89 PHE A N 1
ATOM 688 C CA . PHE A 1 89 ? -27.844 -41.531 -1.864 1 90.75 89 PHE A CA 1
ATOM 689 C C . PHE A 1 89 ? -29.359 -41.375 -1.919 1 90.75 89 PHE A C 1
ATOM 691 O O . PHE A 1 89 ? -30 -41.156 -0.892 1 90.75 89 PHE A O 1
ATOM 698 N N . ASP A 1 90 ? -30.016 -41.531 -3.033 1 84.19 90 ASP A N 1
ATOM 699 C CA . ASP A 1 90 ? -31.438 -41.25 -3.227 1 84.19 90 ASP A CA 1
ATOM 700 C C . ASP A 1 90 ? -32.281 -42.125 -2.32 1 84.19 90 ASP A C 1
ATOM 702 O O . ASP A 1 90 ? -33.281 -41.656 -1.761 1 84.19 90 ASP A O 1
ATOM 706 N N . GLY A 1 91 ? -31.859 -43.344 -2.191 1 82.44 91 GLY A N 1
ATOM 707 C CA . GLY A 1 91 ? -32.625 -44.281 -1.395 1 82.44 91 GLY A CA 1
ATOM 708 C C . GLY A 1 91 ? -32.594 -43.969 0.091 1 82.44 91 GLY A C 1
ATOM 709 O O . GLY A 1 91 ? -33.438 -44.469 0.852 1 82.44 91 GLY A O 1
ATOM 710 N N . HIS A 1 92 ? -31.703 -43.125 0.544 1 88.19 92 HIS A N 1
ATOM 711 C CA . HIS A 1 92 ? -31.516 -42.844 1.965 1 88.19 92 HIS A CA 1
ATOM 712 C C . HIS A 1 92 ? -31.797 -41.375 2.287 1 88.19 92 HIS A C 1
ATOM 714 O O . HIS A 1 92 ? -31.406 -40.875 3.355 1 88.19 92 HIS A O 1
ATOM 720 N N . MET A 1 93 ? -32.406 -40.625 1.457 1 87.44 93 MET A N 1
ATOM 721 C CA . MET A 1 93 ? -32.562 -39.188 1.579 1 87.44 93 MET A CA 1
ATOM 722 C C . MET A 1 93 ? -33.375 -38.844 2.801 1 87.44 93 MET A C 1
ATOM 724 O O . MET A 1 93 ? -33.156 -37.812 3.449 1 87.44 93 MET A O 1
ATOM 728 N N . ASN A 1 94 ? -34.375 -39.656 3.072 1 86.81 94 ASN A N 1
ATOM 729 C CA . ASN A 1 94 ? -35.188 -39.375 4.25 1 86.81 94 ASN A CA 1
ATOM 730 C C . ASN A 1 94 ? -34.344 -39.438 5.531 1 86.81 94 ASN A C 1
ATOM 732 O O . ASN A 1 94 ? -34.438 -38.531 6.363 1 86.81 94 ASN A O 1
ATOM 736 N N . ALA A 1 95 ? -33.562 -40.469 5.645 1 89.75 95 ALA A N 1
ATOM 737 C CA . ALA A 1 95 ? -32.688 -40.594 6.816 1 89.75 95 ALA A CA 1
ATOM 738 C C . ALA A 1 95 ? -31.641 -39.469 6.871 1 89.75 95 ALA A C 1
ATOM 740 O O . ALA A 1 95 ? -31.375 -38.938 7.938 1 89.75 95 ALA A O 1
ATOM 741 N N . LEU A 1 96 ? -31.109 -39.219 5.73 1 92.12 96 LEU A N 1
ATOM 742 C CA . LEU A 1 96 ? -30.047 -38.219 5.648 1 92.12 96 LEU A CA 1
ATOM 743 C C . LEU A 1 96 ? -30.594 -36.844 5.984 1 92.12 96 LEU A C 1
ATOM 745 O O . LEU A 1 96 ? -29.922 -36.031 6.637 1 92.12 96 LEU A O 1
ATOM 749 N N . SER A 1 97 ? -31.781 -36.469 5.551 1 91.19 97 SER A N 1
ATOM 750 C CA . SER A 1 97 ? -32.406 -35.219 5.883 1 91.19 97 SER A CA 1
ATOM 751 C C . SER A 1 97 ? -32.656 -35.094 7.383 1 91.19 97 SER A C 1
ATOM 753 O O . SER A 1 97 ? -32.5 -34.031 7.965 1 91.19 97 SER A O 1
ATOM 755 N N . LYS A 1 98 ? -33.094 -36.188 7.945 1 91.44 98 LYS A N 1
ATOM 756 C CA . LYS A 1 98 ? -33.312 -36.188 9.391 1 91.44 98 LYS A CA 1
ATOM 757 C C . LYS A 1 98 ? -32 -35.969 10.141 1 91.44 98 LYS A C 1
ATOM 759 O O . LYS A 1 98 ? -31.984 -35.312 11.188 1 91.44 98 LYS A O 1
ATOM 764 N N . LEU A 1 99 ? -30.953 -36.531 9.609 1 93.19 99 LEU A N 1
ATOM 765 C CA . LEU A 1 99 ? -29.656 -36.312 10.242 1 93.19 99 LEU A CA 1
ATOM 766 C C . LEU A 1 99 ? -29.25 -34.844 10.18 1 93.19 99 LEU A C 1
ATOM 768 O O . LEU A 1 99 ? -28.641 -34.344 11.125 1 93.19 99 LEU A O 1
ATOM 772 N N . VAL A 1 100 ? -29.5 -34.188 9.047 1 94.81 100 VAL A N 1
ATOM 773 C CA . VAL A 1 100 ? -29.188 -32.75 8.906 1 94.81 100 VAL A CA 1
ATOM 774 C C . VAL A 1 100 ? -30 -31.953 9.922 1 94.81 100 VAL A C 1
ATOM 776 O O . VAL A 1 100 ? -29.484 -31.016 10.531 1 94.81 100 VAL A O 1
ATOM 779 N N . ILE A 1 101 ? -31.234 -32.312 10.125 1 94.31 101 ILE A N 1
ATOM 780 C CA . ILE A 1 101 ? -32.094 -31.625 11.094 1 94.31 101 ILE A CA 1
ATOM 781 C C . ILE A 1 101 ? -31.562 -31.906 12.508 1 94.31 101 ILE A C 1
ATOM 783 O O . ILE A 1 101 ? -31.531 -31 13.352 1 94.31 101 ILE A O 1
ATOM 787 N N . PHE A 1 102 ? -31.203 -33.125 12.711 1 94.38 102 PHE A N 1
ATOM 788 C CA . PHE A 1 102 ? -30.625 -33.469 14.008 1 94.38 102 PHE A CA 1
ATOM 789 C C . PHE A 1 102 ? -29.359 -32.688 14.258 1 94.38 102 PHE A C 1
ATOM 791 O O . PHE A 1 102 ? -29.094 -32.25 15.375 1 94.38 102 PHE A O 1
ATOM 798 N N . SER A 1 103 ? -28.547 -32.625 13.258 1 95.94 103 SER A N 1
ATOM 799 C CA . SER A 1 103 ? -27.359 -31.797 13.336 1 95.94 103 SER A CA 1
ATOM 800 C C . SER A 1 103 ? -27.688 -30.375 13.742 1 95.94 103 SER A C 1
ATOM 802 O O . SER A 1 103 ? -26.984 -29.766 14.555 1 95.94 103 SER A O 1
ATOM 804 N N . SER A 1 104 ? -28.703 -29.797 13.156 1 96.31 104 SER A N 1
ATOM 805 C CA . SER A 1 104 ? -29.141 -28.438 13.477 1 96.31 104 SER A CA 1
ATOM 806 C C . SER A 1 104 ? -29.594 -28.328 14.93 1 96.31 104 SER A C 1
ATOM 808 O O . SER A 1 104 ? -29.391 -27.297 15.578 1 96.31 104 SER A O 1
ATOM 810 N N . LEU A 1 105 ? -30.219 -29.391 15.406 1 96 105 LEU A N 1
ATOM 811 C CA . LEU A 1 105 ? -30.562 -29.453 16.828 1 96 105 LEU A CA 1
ATOM 812 C C . LEU A 1 105 ? -29.328 -29.359 17.703 1 96 105 LEU A C 1
ATOM 814 O O . LEU A 1 105 ? -29.312 -28.641 18.688 1 96 105 LEU A O 1
ATOM 818 N N . MET A 1 106 ? -28.312 -30.078 17.328 1 96 106 MET A N 1
ATOM 819 C CA . MET A 1 106 ? -27.062 -30.078 18.094 1 96 106 MET A CA 1
ATOM 820 C C . MET A 1 106 ? -26.406 -28.703 18.062 1 96 106 MET A C 1
ATOM 822 O O . MET A 1 106 ? -25.828 -28.266 19.062 1 96 106 MET A O 1
ATOM 826 N N . HIS A 1 107 ? -26.391 -28.125 16.859 1 96.56 107 HIS A N 1
ATOM 827 C CA . HIS A 1 107 ? -25.859 -26.766 16.781 1 96.56 107 HIS A CA 1
ATOM 828 C C . HIS A 1 107 ? -26.594 -25.828 17.719 1 96.56 107 HIS A C 1
ATOM 830 O O . HIS A 1 107 ? -25.969 -25.062 18.469 1 96.56 107 HIS A O 1
ATOM 836 N N . GLN A 1 108 ? -27.922 -25.875 17.672 1 96 108 GLN A N 1
ATOM 837 C CA . GLN A 1 108 ? -28.719 -25 18.516 1 96 108 GLN A CA 1
ATOM 838 C C . GLN A 1 108 ? -28.453 -25.281 20 1 96 108 GLN A C 1
ATOM 840 O O . GLN A 1 108 ? -28.453 -24.375 20.828 1 96 108 GLN A O 1
ATOM 845 N N . LEU A 1 109 ? -28.328 -26.547 20.328 1 95.69 109 LEU A N 1
ATOM 846 C CA . LEU A 1 109 ? -27.984 -26.922 21.688 1 95.69 109 LEU A CA 1
ATOM 847 C C . LEU A 1 109 ? -26.672 -26.25 22.125 1 95.69 109 LEU A C 1
ATOM 849 O O . LEU A 1 109 ? -26.578 -25.703 23.219 1 95.69 109 LEU A O 1
ATOM 853 N N . GLY A 1 110 ? -25.719 -26.359 21.312 1 95.12 110 GLY A N 1
ATOM 854 C CA . GLY A 1 110 ? -24.453 -25.719 21.609 1 95.12 110 GLY A CA 1
ATOM 855 C C . GLY A 1 110 ? -24.562 -24.219 21.812 1 95.12 110 GLY A C 1
ATOM 856 O O . GLY A 1 110 ? -24.016 -23.672 22.766 1 95.12 110 GLY A O 1
ATOM 857 N N . PHE A 1 111 ? -25.297 -23.547 20.891 1 94.19 111 PHE A N 1
ATOM 858 C CA . PHE A 1 111 ? -25.438 -22.094 20.984 1 94.19 111 PHE A CA 1
ATOM 859 C C . PHE A 1 111 ? -26.219 -21.703 22.219 1 94.19 111 PHE A C 1
ATOM 861 O O . PHE A 1 111 ? -25.938 -20.672 22.844 1 94.19 111 PHE A O 1
ATOM 868 N N . THR A 1 112 ? -27.188 -22.5 22.594 1 92.81 112 THR A N 1
ATOM 869 C CA . THR A 1 112 ? -27.969 -22.234 23.781 1 92.81 112 THR A CA 1
ATOM 870 C C . THR A 1 112 ? -27.125 -22.375 25.047 1 92.81 112 THR A C 1
ATOM 872 O O . THR A 1 112 ? -27.281 -21.625 26 1 92.81 112 THR A O 1
ATOM 875 N N . LEU A 1 113 ? -26.188 -23.219 25 1 92.44 113 LEU A N 1
ATOM 876 C CA . LEU A 1 113 ? -25.391 -23.516 26.188 1 92.44 113 LEU A CA 1
ATOM 877 C C . LEU A 1 113 ? -24.172 -22.594 26.266 1 92.44 113 LEU A C 1
ATOM 879 O O . LEU A 1 113 ? -23.797 -22.156 27.359 1 92.44 113 LEU A O 1
ATOM 883 N N . PHE A 1 114 ? -23.562 -22.312 25.109 1 91.56 114 PHE A N 1
ATOM 884 C CA . PHE A 1 114 ? -22.219 -21.766 25.188 1 91.56 114 PHE A CA 1
ATOM 885 C C . PHE A 1 114 ? -22.172 -20.344 24.656 1 91.56 114 PHE A C 1
ATOM 887 O O . PHE A 1 114 ? -21.219 -19.609 24.875 1 91.56 114 PHE A O 1
ATOM 894 N N . SER A 1 115 ? -23.156 -19.969 23.859 1 89.81 115 SER A N 1
ATOM 895 C CA . SER A 1 115 ? -23.125 -18.609 23.312 1 89.81 115 SER A CA 1
ATOM 896 C C . SER A 1 115 ? -23.469 -17.578 24.375 1 89.81 115 SER A C 1
ATOM 898 O O . SER A 1 115 ? -24.266 -17.828 25.281 1 89.81 115 SER A O 1
ATOM 900 N N . ASN A 1 116 ? -22.844 -16.406 24.297 1 81.56 116 ASN A N 1
ATOM 901 C CA . ASN A 1 116 ? -23.156 -15.305 25.203 1 81.56 116 ASN A CA 1
ATOM 902 C C . ASN A 1 116 ? -24.422 -14.555 24.766 1 81.56 116 ASN A C 1
ATOM 904 O O . ASN A 1 116 ? -24.922 -13.703 25.5 1 81.56 116 ASN A O 1
ATOM 908 N N . LEU A 1 117 ? -24.922 -14.945 23.625 1 84.88 117 LEU A N 1
ATOM 909 C CA . LEU A 1 117 ? -26.141 -14.328 23.109 1 84.88 117 LEU A CA 1
ATOM 910 C C . LEU A 1 117 ? -27.359 -15.188 23.422 1 84.88 117 LEU A C 1
ATOM 912 O O . LEU A 1 117 ? -27.531 -16.266 22.859 1 84.88 117 LEU A O 1
ATOM 916 N N . GLU A 1 118 ? -28.203 -14.719 24.188 1 86.38 118 GLU A N 1
ATOM 917 C CA . GLU A 1 118 ? -29.375 -15.477 24.625 1 86.38 118 GLU A CA 1
ATOM 918 C C . GLU A 1 118 ? -30.328 -15.734 23.469 1 86.38 118 GLU A C 1
ATOM 920 O O . GLU A 1 118 ? -31.094 -16.688 23.5 1 86.38 118 GLU A O 1
ATOM 925 N N . TYR A 1 119 ? -30.25 -14.938 22.469 1 85.19 119 TYR A N 1
ATOM 926 C CA . TYR A 1 119 ? -31.141 -15.055 21.328 1 85.19 119 TYR A CA 1
ATOM 927 C C . TYR A 1 119 ? -30.438 -15.695 20.141 1 85.19 119 TYR A C 1
ATOM 929 O O . TYR A 1 119 ? -30.953 -15.641 19.016 1 85.19 119 TYR A O 1
ATOM 937 N N . ALA A 1 120 ? -29.312 -16.328 20.406 1 89.75 120 ALA A N 1
ATOM 938 C CA . ALA A 1 120 ? -28.5 -16.891 19.328 1 89.75 120 ALA A CA 1
ATOM 939 C C . ALA A 1 120 ? -29.203 -18.078 18.672 1 89.75 120 ALA A C 1
ATOM 941 O O . ALA A 1 120 ? -29.719 -18.953 19.375 1 89.75 120 ALA A O 1
ATOM 942 N N . ILE A 1 121 ? -29.281 -18.047 17.375 1 91.81 121 ILE A N 1
ATOM 943 C CA . ILE A 1 121 ? -29.828 -19.172 16.594 1 91.81 121 ILE A CA 1
ATOM 944 C C . ILE A 1 121 ? -28.734 -19.75 15.695 1 91.81 121 ILE A C 1
ATOM 946 O O . ILE A 1 121 ? -28.062 -19.016 14.969 1 91.81 121 ILE A O 1
ATOM 950 N N . GLY A 1 122 ? -28.5 -21 15.883 1 93.25 122 GLY A N 1
ATOM 951 C CA . GLY A 1 122 ? -27.484 -21.688 15.086 1 93.25 122 GLY A CA 1
ATOM 952 C C . GLY A 1 122 ? -28 -22.984 14.469 1 93.25 122 GLY A C 1
ATOM 953 O O . GLY A 1 122 ? -28.766 -23.719 15.094 1 93.25 122 GLY A O 1
ATOM 954 N N . MET A 1 123 ? -27.688 -23.203 13.203 1 94.56 123 MET A N 1
ATOM 955 C CA . MET A 1 123 ? -28.047 -24.391 12.438 1 94.56 123 MET A CA 1
ATOM 956 C C . MET A 1 123 ? -26.984 -24.703 11.391 1 94.56 123 MET A C 1
ATOM 958 O O . MET A 1 123 ? -25.969 -24.016 11.305 1 94.56 123 MET A O 1
ATOM 962 N N . VAL A 1 124 ? -27.219 -25.812 10.711 1 94.19 124 VAL A N 1
ATOM 963 C CA . VAL A 1 124 ? -26.375 -26.109 9.562 1 94.19 124 VAL A CA 1
ATOM 964 C C . VAL A 1 124 ? -26.406 -24.938 8.578 1 94.19 124 VAL A C 1
ATOM 966 O O . VAL A 1 124 ? -27.469 -24.359 8.328 1 94.19 124 VAL A O 1
ATOM 969 N N . GLN A 1 125 ? -25.266 -24.594 8.102 1 86.69 125 GLN A N 1
ATOM 970 C CA . GLN A 1 125 ? -25.172 -23.359 7.328 1 86.69 125 GLN A CA 1
ATOM 971 C C . GLN A 1 125 ? -24.75 -23.641 5.887 1 86.69 125 GLN A C 1
ATOM 973 O O . GLN A 1 125 ? -24.203 -24.703 5.594 1 86.69 125 GLN A O 1
ATOM 978 N N . ASP A 1 126 ? -24.969 -22.703 5.066 1 80.31 126 ASP A N 1
ATOM 979 C CA . ASP A 1 126 ? -24.781 -22.797 3.623 1 80.31 126 ASP A CA 1
ATOM 980 C C . ASP A 1 126 ? -23.297 -22.75 3.266 1 80.31 126 ASP A C 1
ATOM 982 O O . ASP A 1 126 ? -22.859 -23.359 2.283 1 80.31 126 ASP A O 1
ATOM 986 N N . ALA A 1 127 ? -22.484 -22.141 4.125 1 81 127 ALA A N 1
ATOM 987 C CA . ALA A 1 127 ? -21.078 -21.891 3.793 1 81 127 ALA A CA 1
ATOM 988 C C . ALA A 1 127 ? -20.328 -23.203 3.594 1 81 127 ALA A C 1
ATOM 990 O O . ALA A 1 127 ? -19.438 -23.297 2.738 1 81 127 ALA A O 1
ATOM 991 N N . GLY A 1 128 ? -20.703 -24.172 4.293 1 88.81 128 GLY A N 1
ATOM 992 C CA . GLY A 1 128 ? -19.969 -25.422 4.238 1 88.81 128 GLY A CA 1
ATOM 993 C C . GLY A 1 128 ? -20.578 -26.422 3.266 1 88.81 128 GLY A C 1
ATOM 994 O O . GLY A 1 128 ? -19.953 -27.438 2.949 1 88.81 128 GLY A O 1
ATOM 995 N N . LEU A 1 129 ? -21.703 -26.094 2.631 1 88.62 129 LEU A N 1
ATOM 996 C CA . LEU A 1 129 ? -22.484 -27.062 1.874 1 88.62 129 LEU A CA 1
ATOM 997 C C . LEU A 1 129 ? -21.719 -27.516 0.626 1 88.62 129 LEU A C 1
ATOM 999 O O . LEU A 1 129 ? -21.703 -28.703 0.302 1 88.62 129 LEU A O 1
ATOM 1003 N N . ILE A 1 130 ? -21.172 -26.594 -0.003 1 84.06 130 ILE A N 1
ATOM 1004 C CA . ILE A 1 130 ? -20.516 -26.906 -1.265 1 84.06 130 ILE A CA 1
ATOM 1005 C C . ILE A 1 130 ? -19.328 -27.844 -1.01 1 84.06 130 ILE A C 1
ATOM 1007 O O . ILE A 1 130 ? -19.047 -28.719 -1.819 1 84.06 130 ILE A O 1
ATOM 1011 N N . PHE A 1 131 ? -18.656 -27.672 0.072 1 89.38 131 PHE A N 1
ATOM 1012 C CA . PHE A 1 131 ? -17.516 -28.516 0.402 1 89.38 131 PHE A CA 1
ATOM 1013 C C . PHE A 1 131 ? -17.969 -29.906 0.825 1 89.38 131 PHE A C 1
ATOM 1015 O O . PHE A 1 131 ? -17.375 -30.906 0.423 1 89.38 131 PHE A O 1
ATOM 1022 N N . LEU A 1 132 ? -19.016 -29.922 1.577 1 94.25 132 LEU A N 1
ATOM 1023 C CA . LEU A 1 132 ? -19.578 -31.219 1.98 1 94.25 132 LEU A CA 1
ATOM 1024 C C . LEU A 1 132 ? -20.078 -32 0.769 1 94.25 132 LEU A C 1
ATOM 1026 O O . LEU A 1 132 ? -19.828 -33.188 0.658 1 94.25 132 LEU A O 1
ATOM 1030 N N . SER A 1 133 ? -20.734 -31.25 -0.064 1 90.56 133 SER A N 1
ATOM 1031 C CA . SER A 1 133 ? -21.234 -31.875 -1.282 1 90.56 133 SER A CA 1
ATOM 1032 C C . SER A 1 133 ? -20.094 -32.406 -2.145 1 90.56 133 SER A C 1
ATOM 1034 O O . SER A 1 133 ? -20.156 -33.531 -2.643 1 90.56 133 SER A O 1
ATOM 1036 N N . HIS A 1 134 ? -19.094 -31.656 -2.314 1 87.31 134 HIS A N 1
ATOM 1037 C CA . HIS A 1 134 ? -17.953 -32.062 -3.119 1 87.31 134 HIS A CA 1
ATOM 1038 C C . HIS A 1 134 ? -17.266 -33.281 -2.516 1 87.31 134 HIS A C 1
ATOM 1040 O O . HIS A 1 134 ? -16.859 -34.188 -3.24 1 87.31 134 HIS A O 1
ATOM 1046 N N . MET A 1 135 ? -17.062 -33.281 -1.258 1 94.25 135 MET A N 1
ATOM 1047 C CA . MET A 1 135 ? -16.438 -34.438 -0.598 1 94.25 135 MET A CA 1
ATOM 1048 C C . MET A 1 135 ? -17.312 -35.656 -0.731 1 94.25 135 MET A C 1
ATOM 1050 O O . MET A 1 135 ? -16.797 -36.75 -1.024 1 94.25 135 MET A O 1
ATOM 1054 N N . ALA A 1 136 ? -18.656 -35.5 -0.535 1 95.5 136 ALA A N 1
ATOM 1055 C CA . ALA A 1 136 ? -19.578 -36.625 -0.675 1 95.5 136 ALA A CA 1
ATOM 1056 C C . ALA A 1 136 ? -19.516 -37.219 -2.084 1 95.5 136 ALA A C 1
ATOM 1058 O O . ALA A 1 136 ? -19.453 -38.438 -2.254 1 95.5 136 ALA A O 1
ATOM 1059 N N . ASN A 1 137 ? -19.5 -36.375 -3.049 1 91.56 137 ASN A N 1
ATOM 1060 C CA . ASN A 1 137 ? -19.469 -36.844 -4.441 1 91.56 137 ASN A CA 1
ATOM 1061 C C . ASN A 1 137 ? -18.125 -37.469 -4.789 1 91.56 137 ASN A C 1
ATOM 1063 O O . ASN A 1 137 ? -18.094 -38.469 -5.516 1 91.56 137 ASN A O 1
ATOM 1067 N N . THR A 1 138 ? -17.062 -36.906 -4.312 1 92.38 138 THR A N 1
ATOM 1068 C CA . THR A 1 138 ? -15.734 -37.469 -4.555 1 92.38 138 THR A CA 1
ATOM 1069 C C . THR A 1 138 ? -15.641 -38.875 -3.99 1 92.38 138 THR A C 1
ATOM 1071 O O . THR A 1 138 ? -15.141 -39.812 -4.656 1 92.38 138 THR A O 1
ATOM 1074 N N . ILE A 1 139 ? -16.188 -39.094 -2.812 1 95.88 139 ILE A N 1
ATOM 1075 C CA . ILE A 1 139 ? -16.172 -40.406 -2.168 1 95.88 139 ILE A CA 1
ATOM 1076 C C . ILE A 1 139 ? -17.062 -41.375 -2.951 1 95.88 139 ILE A C 1
ATOM 1078 O O . ILE A 1 139 ? -16.641 -42.5 -3.285 1 95.88 139 ILE A O 1
ATOM 1082 N N . ALA A 1 140 ? -18.297 -40.906 -3.25 1 95.25 140 ALA A N 1
ATOM 1083 C CA . ALA A 1 140 ? -19.266 -41.75 -3.953 1 95.25 140 ALA A CA 1
ATOM 1084 C C . ALA A 1 140 ? -18.734 -42.188 -5.32 1 95.25 140 ALA A C 1
ATOM 1086 O O . ALA A 1 140 ? -18.766 -43.344 -5.668 1 95.25 140 ALA A O 1
ATOM 1087 N N . ASP A 1 141 ? -18.172 -41.25 -6.047 1 93.5 141 ASP A N 1
ATOM 1088 C CA . ASP A 1 141 ? -17.688 -41.531 -7.391 1 93.5 141 ASP A CA 1
ATOM 1089 C C . ASP A 1 141 ? -16.516 -42.531 -7.355 1 93.5 141 ASP A C 1
ATOM 1091 O O . ASP A 1 141 ? -16.469 -43.469 -8.133 1 93.5 141 ASP A O 1
ATOM 1095 N N . ARG A 1 142 ? -15.602 -42.312 -6.461 1 93.88 142 ARG A N 1
ATOM 1096 C CA . ARG A 1 142 ? -14.43 -43.156 -6.348 1 93.88 142 ARG A CA 1
ATOM 1097 C C . ARG A 1 142 ? -14.82 -44.594 -5.934 1 93.88 142 ARG A C 1
ATOM 1099 O O . ARG A 1 142 ? -14.312 -45.562 -6.484 1 93.88 142 ARG A O 1
ATOM 1106 N N . MET A 1 143 ? -15.766 -44.719 -5.039 1 95.69 143 MET A N 1
ATOM 1107 C CA . MET A 1 143 ? -16.125 -46 -4.5 1 95.69 143 MET A CA 1
ATOM 1108 C C . MET A 1 143 ? -17.062 -46.75 -5.453 1 95.69 143 MET A C 1
ATOM 1110 O O . MET A 1 143 ? -17.016 -48 -5.527 1 95.69 143 MET A O 1
ATOM 1114 N N . VAL A 1 144 ? -17.953 -46 -6.16 1 93.75 144 VAL A N 1
ATOM 1115 C CA . VAL A 1 144 ? -18.781 -46.625 -7.184 1 93.75 144 VAL A CA 1
ATOM 1116 C C . VAL A 1 144 ? -17.891 -47.188 -8.297 1 93.75 144 VAL A C 1
ATOM 1118 O O . VAL A 1 144 ? -18.125 -48.312 -8.766 1 93.75 144 VAL A O 1
ATOM 1121 N N . ASP A 1 145 ? -16.906 -46.469 -8.695 1 91.81 145 ASP A N 1
ATOM 1122 C CA . ASP A 1 145 ? -15.969 -46.875 -9.719 1 91.81 145 ASP A CA 1
ATOM 1123 C C . ASP A 1 145 ? -15.203 -48.125 -9.273 1 91.81 145 ASP A C 1
ATOM 1125 O O . ASP A 1 145 ? -14.883 -49 -10.094 1 91.81 145 ASP A O 1
ATOM 1129 N N . ASP A 1 146 ? -14.977 -48.219 -7.965 1 92.31 146 ASP A N 1
ATOM 1130 C CA . ASP A 1 146 ? -14.234 -49.344 -7.414 1 92.31 146 ASP A CA 1
ATOM 1131 C C . ASP A 1 146 ? -15.164 -50.531 -7.156 1 92.31 146 ASP A C 1
ATOM 1133 O O . ASP A 1 146 ? -14.711 -51.594 -6.75 1 92.31 146 ASP A O 1
ATOM 1137 N N . GLY A 1 147 ? -16.438 -50.438 -7.262 1 90.81 147 GLY A N 1
ATOM 1138 C CA . GLY A 1 147 ? -17.406 -51.5 -7.188 1 90.81 147 GLY A CA 1
ATOM 1139 C C . GLY A 1 147 ? -17.875 -51.781 -5.773 1 90.81 147 GLY A C 1
ATOM 1140 O O . GLY A 1 147 ? -18.266 -52.906 -5.453 1 90.81 147 GLY A O 1
ATOM 1141 N N . HIS A 1 148 ? -17.859 -50.844 -4.945 1 93.12 148 HIS A N 1
ATOM 1142 C CA . HIS A 1 148 ? -18.266 -51.031 -3.562 1 93.12 148 HIS A CA 1
ATOM 1143 C C . HIS A 1 148 ? -19.781 -50.969 -3.432 1 93.12 148 HIS A C 1
ATOM 1145 O O . HIS A 1 148 ? -20.484 -50.469 -4.316 1 93.12 148 HIS A O 1
ATOM 1151 N N . SER A 1 149 ? -20.281 -51.469 -2.338 1 93 149 SER A N 1
ATOM 1152 C CA . SER A 1 149 ? -21.719 -51.531 -2.096 1 93 149 SER A CA 1
ATOM 1153 C C . SER A 1 149 ? -22.266 -50.188 -1.62 1 93 149 SER A C 1
ATOM 1155 O O . SER A 1 149 ? -21.5 -49.344 -1.162 1 93 149 SER A O 1
ATOM 1157 N N . GLU A 1 150 ? -23.562 -50.031 -1.76 1 92.94 150 GLU A N 1
ATOM 1158 C CA . GLU A 1 150 ? -24.25 -48.781 -1.353 1 92.94 150 GLU A CA 1
ATOM 1159 C C . GLU A 1 150 ? -24.078 -48.531 0.141 1 92.94 150 GLU A C 1
ATOM 1161 O O . GLU A 1 150 ? -23.906 -47.375 0.56 1 92.94 150 GLU A O 1
ATOM 1166 N N . GLU A 1 151 ? -24.078 -49.562 0.918 1 91.44 151 GLU A N 1
ATOM 1167 C CA . GLU A 1 151 ? -23.938 -49.438 2.365 1 91.44 151 GLU A CA 1
ATOM 1168 C C . GLU A 1 151 ? -22.531 -48.969 2.742 1 91.44 151 GLU A C 1
ATOM 1170 O O . GLU A 1 151 ? -22.359 -48.188 3.674 1 91.44 151 GLU A O 1
ATOM 1175 N N . GLU A 1 152 ? -21.594 -49.469 2.01 1 94.81 152 GLU A N 1
ATOM 1176 C CA . GLU A 1 152 ? -20.203 -49.031 2.264 1 94.81 152 GLU A CA 1
ATOM 1177 C C . GLU A 1 152 ? -20 -47.562 1.909 1 94.81 152 GLU A C 1
ATOM 1179 O O . GLU A 1 152 ? -19.297 -46.844 2.619 1 94.81 152 GLU A O 1
ATOM 1184 N N . ILE A 1 153 ? -20.594 -47.188 0.783 1 95.94 153 ILE A N 1
ATOM 1185 C CA . ILE A 1 153 ? -20.453 -45.812 0.325 1 95.94 153 ILE A CA 1
ATOM 1186 C C . ILE A 1 153 ? -21.125 -44.844 1.32 1 95.94 153 ILE A C 1
ATOM 1188 O O . ILE A 1 153 ? -20.562 -43.812 1.686 1 95.94 153 ILE A O 1
ATOM 1192 N N . LEU A 1 154 ? -22.297 -45.281 1.769 1 94.62 154 LEU A N 1
ATOM 1193 C CA . LEU A 1 154 ? -23.047 -44.469 2.725 1 94.62 154 LEU A CA 1
ATOM 1194 C C . LEU A 1 154 ? -22.281 -44.344 4.047 1 94.62 154 LEU A C 1
ATOM 1196 O O . LEU A 1 154 ? -22.156 -43.25 4.594 1 94.62 154 LEU A O 1
ATOM 1200 N N . SER A 1 155 ? -21.781 -45.469 4.527 1 94.94 155 SER A N 1
ATOM 1201 C CA . SER A 1 155 ? -21.047 -45.5 5.797 1 94.94 155 SER A CA 1
ATOM 1202 C C . SER A 1 155 ? -19.781 -44.656 5.715 1 94.94 155 SER A C 1
ATOM 1204 O O . SER A 1 155 ? -19.469 -43.875 6.617 1 94.94 155 SER A O 1
ATOM 1206 N N . THR A 1 156 ? -19.078 -44.812 4.594 1 96.25 156 THR A N 1
ATOM 1207 C CA . THR A 1 156 ? -17.828 -44.062 4.422 1 96.25 156 THR A CA 1
ATOM 1208 C C . THR A 1 156 ? -18.078 -42.562 4.309 1 96.25 156 THR A C 1
ATOM 1210 O O . THR A 1 156 ? -17.406 -41.75 4.953 1 96.25 156 THR A O 1
ATOM 1213 N N . THR A 1 157 ? -19.062 -42.188 3.496 1 96.5 157 THR A N 1
ATOM 1214 C CA . THR A 1 157 ? -19.391 -40.781 3.275 1 96.5 157 THR A CA 1
ATOM 1215 C C . THR A 1 157 ? -19.812 -40.125 4.578 1 96.5 157 THR A C 1
ATOM 1217 O O . THR A 1 157 ? -19.312 -39.062 4.93 1 96.5 157 THR A O 1
ATOM 1220 N N . LEU A 1 158 ? -20.672 -40.781 5.344 1 95.44 158 LEU A N 1
ATOM 1221 C CA . LEU A 1 158 ? -21.203 -40.188 6.57 1 95.44 158 LEU A CA 1
ATOM 1222 C C . LEU A 1 158 ? -20.109 -40.031 7.621 1 95.44 158 LEU A C 1
ATOM 1224 O O . LEU A 1 158 ? -19.984 -39 8.25 1 95.44 158 LEU A O 1
ATOM 1228 N N . VAL A 1 159 ? -19.328 -41.031 7.773 1 95.62 159 VAL A N 1
ATOM 1229 C CA . VAL A 1 159 ? -18.312 -41 8.812 1 95.62 159 VAL A CA 1
ATOM 1230 C C . VAL A 1 159 ? -17.266 -39.938 8.477 1 95.62 159 VAL A C 1
ATOM 1232 O O . VAL A 1 159 ? -16.875 -39.156 9.344 1 95.62 159 VAL A O 1
ATOM 1235 N N . LEU A 1 160 ? -16.859 -39.906 7.211 1 96.88 160 LEU A N 1
ATOM 1236 C CA . LEU A 1 160 ? -15.82 -38.938 6.836 1 96.88 160 LEU A CA 1
ATOM 1237 C C . LEU A 1 160 ? -16.328 -37.5 6.875 1 96.88 160 LEU A C 1
ATOM 1239 O O . LEU A 1 160 ? -15.617 -36.594 7.285 1 96.88 160 LEU A O 1
ATOM 1243 N N . LEU A 1 161 ? -17.547 -37.281 6.43 1 97.12 161 LEU A N 1
ATOM 1244 C CA . LEU A 1 161 ? -18.109 -35.938 6.484 1 97.12 161 LEU A CA 1
ATOM 1245 C C . LEU A 1 161 ? -18.297 -35.469 7.93 1 97.12 161 LEU A C 1
ATOM 1247 O O . LEU A 1 161 ? -17.969 -34.344 8.281 1 97.12 161 LEU A O 1
ATOM 1251 N N . CYS A 1 162 ? -18.781 -36.375 8.789 1 96.12 162 CYS A N 1
ATOM 1252 C CA . CYS A 1 162 ? -19.078 -36.031 10.18 1 96.12 162 CYS A CA 1
ATOM 1253 C C . CYS A 1 162 ? -17.781 -35.875 10.977 1 96.12 162 CYS A C 1
ATOM 1255 O O . CYS A 1 162 ? -17.672 -34.938 11.773 1 96.12 162 CYS A O 1
ATOM 1257 N N . LEU A 1 163 ? -16.828 -36.688 10.711 1 95.75 163 LEU A N 1
ATOM 1258 C CA . LEU A 1 163 ? -15.539 -36.531 11.359 1 95.75 163 LEU A CA 1
ATOM 1259 C C . LEU A 1 163 ? -14.852 -35.25 10.875 1 95.75 163 LEU A C 1
ATOM 1261 O O . LEU A 1 163 ? -14.133 -34.594 11.633 1 95.75 163 LEU A O 1
ATOM 1265 N N . GLY A 1 164 ? -15.008 -35.031 9.539 1 96.5 164 GLY A N 1
ATOM 1266 C CA . GLY A 1 164 ? -14.516 -33.75 9.016 1 96.5 164 GLY A CA 1
ATOM 1267 C C . GLY A 1 164 ? -15.133 -32.562 9.688 1 96.5 164 GLY A C 1
ATOM 1268 O O . GLY A 1 164 ? -14.453 -31.562 9.938 1 96.5 164 GLY A O 1
ATOM 1269 N N . THR A 1 165 ? -16.406 -32.625 9.961 1 97.19 165 THR A N 1
ATOM 1270 C CA . THR A 1 165 ? -17.109 -31.562 10.656 1 97.19 165 THR A CA 1
ATOM 1271 C C . THR A 1 165 ? -16.594 -31.422 12.086 1 97.19 165 THR A C 1
ATOM 1273 O O . THR A 1 165 ? -16.391 -30.297 12.57 1 97.19 165 THR A O 1
ATOM 1276 N N . ALA A 1 166 ? -16.375 -32.531 12.766 1 97.38 166 ALA A N 1
ATOM 1277 C CA . ALA A 1 166 ? -15.844 -32.5 14.125 1 97.38 166 ALA A CA 1
ATOM 1278 C C . ALA A 1 166 ? -14.445 -31.906 14.148 1 97.38 166 ALA A C 1
ATOM 1280 O O . ALA A 1 166 ? -14.125 -31.094 15.023 1 97.38 166 ALA A O 1
ATOM 1281 N N . ALA A 1 167 ? -13.672 -32.375 13.18 1 97.25 167 ALA A N 1
ATOM 1282 C CA . ALA A 1 167 ? -12.312 -31.844 13.078 1 97.25 167 ALA A CA 1
ATOM 1283 C C . ALA A 1 167 ? -12.312 -30.344 12.82 1 97.25 167 ALA A C 1
ATOM 1285 O O . ALA A 1 167 ? -11.492 -29.609 13.367 1 97.25 167 ALA A O 1
ATOM 1286 N N . LEU A 1 168 ? -13.18 -29.938 11.914 1 96.88 168 LEU A N 1
ATOM 1287 C CA . LEU A 1 168 ? -13.359 -28.516 11.68 1 96.88 168 LEU A CA 1
ATOM 1288 C C . LEU A 1 168 ? -13.703 -27.781 12.977 1 96.88 168 LEU A C 1
ATOM 1290 O O . LEU A 1 168 ? -13.172 -26.703 13.242 1 96.88 168 LEU A O 1
ATOM 1294 N N . GLY A 1 169 ? -14.586 -28.375 13.781 1 96.88 169 GLY A N 1
ATOM 1295 C CA . GLY A 1 169 ? -14.906 -27.781 15.078 1 96.88 169 GLY A CA 1
ATOM 1296 C C . GLY A 1 169 ? -13.695 -27.594 15.969 1 96.88 169 GLY A C 1
ATOM 1297 O O . GLY A 1 169 ? -13.531 -26.547 16.578 1 96.88 169 GLY A O 1
ATOM 1298 N N . VAL A 1 170 ? -12.836 -28.516 15.969 1 96.69 170 VAL A N 1
ATOM 1299 C CA . VAL A 1 170 ? -11.625 -28.438 16.781 1 96.69 170 VAL A CA 1
ATOM 1300 C C . VAL A 1 170 ? -10.734 -27.312 16.266 1 96.69 170 VAL A C 1
ATOM 1302 O O . VAL A 1 170 ? -10.188 -26.531 17.062 1 96.69 170 VAL A O 1
ATOM 1305 N N . VAL A 1 171 ? -10.602 -27.25 15.008 1 95.06 171 VAL A N 1
ATOM 1306 C CA . VAL A 1 171 ? -9.766 -26.203 14.422 1 95.06 171 VAL A CA 1
ATOM 1307 C C . VAL A 1 171 ? -10.336 -24.828 14.758 1 95.06 171 VAL A C 1
ATOM 1309 O O . VAL A 1 171 ? -9.586 -23.906 15.062 1 95.06 171 VAL A O 1
ATOM 1312 N N . LEU A 1 172 ? -11.648 -24.703 14.68 1 94.56 172 LEU A N 1
ATOM 1313 C CA . LEU A 1 172 ? -12.273 -23.422 14.992 1 94.56 172 LEU A CA 1
ATOM 1314 C C . LEU A 1 172 ? -12.07 -23.047 16.453 1 94.56 172 LEU A C 1
ATOM 1316 O O . LEU A 1 172 ? -11.875 -21.891 16.797 1 94.56 172 LEU A O 1
ATOM 1320 N N . ILE A 1 173 ? -12.133 -24.078 17.328 1 94.81 173 ILE A N 1
ATOM 1321 C CA . ILE A 1 173 ? -11.883 -23.844 18.75 1 94.81 173 ILE A CA 1
ATOM 1322 C C . ILE A 1 173 ? -10.445 -23.344 18.938 1 94.81 173 ILE A C 1
ATOM 1324 O O . ILE A 1 173 ? -10.211 -22.391 19.688 1 94.81 173 ILE A O 1
ATOM 1328 N N . LEU A 1 174 ? -9.555 -23.953 18.25 1 93.62 174 LEU A N 1
ATOM 1329 C CA . LEU A 1 174 ? -8.148 -23.562 18.344 1 93.62 174 LEU A CA 1
ATOM 1330 C C . LEU A 1 174 ? -7.934 -22.172 17.766 1 93.62 174 LEU A C 1
ATOM 1332 O O . LEU A 1 174 ? -7.172 -21.375 18.328 1 93.62 174 LEU A O 1
ATOM 1336 N N . MET A 1 175 ? -8.586 -21.906 16.703 1 89.88 175 MET A N 1
ATOM 1337 C CA . MET A 1 175 ? -8.477 -20.578 16.094 1 89.88 175 MET A CA 1
ATOM 1338 C C . MET A 1 175 ? -8.992 -19.5 17.062 1 89.88 175 MET A C 1
ATOM 1340 O O . MET A 1 175 ? -8.391 -18.438 17.172 1 89.88 175 MET A O 1
ATOM 1344 N N . GLY A 1 176 ? -10.117 -19.797 17.656 1 87.69 176 GLY A N 1
ATOM 1345 C CA . GLY A 1 176 ? -10.648 -18.875 18.641 1 87.69 176 GLY A CA 1
ATOM 1346 C C . GLY A 1 176 ? -9.734 -18.688 19.828 1 87.69 176 GLY A C 1
ATOM 1347 O O . GLY A 1 176 ? -9.5 -17.562 20.281 1 87.69 176 GLY A O 1
ATOM 1348 N N . LYS A 1 177 ? -9.18 -19.734 20.281 1 87.88 177 LYS A N 1
ATOM 1349 C CA . LYS A 1 177 ? -8.32 -19.719 21.469 1 87.88 177 LYS A CA 1
ATOM 1350 C C . LYS A 1 177 ? -7.016 -18.969 21.188 1 87.88 177 LYS A C 1
ATOM 1352 O O . LYS A 1 177 ? -6.512 -18.25 22.047 1 87.88 177 LYS A O 1
ATOM 1357 N N . PHE A 1 178 ? -6.523 -19.141 19.906 1 84.62 178 PHE A N 1
ATOM 1358 C CA . PHE A 1 178 ? -5.273 -18.484 19.547 1 84.62 178 PHE A CA 1
ATOM 1359 C C . PHE A 1 178 ? -5.535 -17.125 18.906 1 84.62 178 PHE A C 1
ATOM 1361 O O . PHE A 1 178 ? -4.617 -16.5 18.375 1 84.62 178 PHE A O 1
ATOM 1368 N N . ARG A 1 179 ? -6.801 -16.703 18.844 1 81.62 179 ARG A N 1
ATOM 1369 C CA . ARG A 1 179 ? -7.258 -15.391 18.375 1 81.62 179 ARG A CA 1
ATOM 1370 C C . ARG A 1 179 ? -6.895 -15.18 16.906 1 81.62 179 ARG A C 1
ATOM 1372 O O . ARG A 1 179 ? -6.398 -14.117 16.531 1 81.62 179 ARG A O 1
ATOM 1379 N N . LEU A 1 180 ? -7.043 -16.219 16.156 1 79.06 180 LEU A N 1
ATOM 1380 C CA . LEU A 1 180 ? -6.734 -16.172 14.727 1 79.06 180 LEU A CA 1
ATOM 1381 C C . LEU A 1 180 ? -7.906 -15.602 13.93 1 79.06 180 LEU A C 1
ATOM 1383 O O . LEU A 1 180 ? -7.773 -15.32 12.742 1 79.06 180 LEU A O 1
ATOM 1387 N N . ALA A 1 181 ? -9.016 -15.438 14.609 1 75.94 181 ALA A N 1
ATOM 1388 C CA . ALA A 1 181 ? -10.172 -14.852 13.938 1 75.94 181 ALA A CA 1
ATOM 1389 C C . ALA A 1 181 ? -9.875 -13.422 13.477 1 75.94 181 ALA A C 1
ATOM 1391 O O . ALA A 1 181 ? -10.5 -12.93 12.531 1 75.94 181 ALA A O 1
ATOM 1392 N N . ASP A 1 182 ? -8.898 -12.836 14.023 1 70.38 182 ASP A N 1
ATOM 1393 C CA . ASP A 1 182 ? -8.516 -11.469 13.672 1 70.38 182 ASP A CA 1
ATOM 1394 C C . ASP A 1 182 ? -7.902 -11.414 12.273 1 70.38 182 ASP A C 1
ATOM 1396 O O . ASP A 1 182 ? -7.953 -10.375 11.609 1 70.38 182 ASP A O 1
ATOM 1400 N N . ALA A 1 183 ? -7.473 -12.555 11.867 1 69.88 183 ALA A N 1
ATOM 1401 C CA . ALA A 1 183 ? -6.84 -12.625 10.547 1 69.88 183 ALA A CA 1
ATOM 1402 C C . ALA A 1 183 ? -7.875 -12.461 9.438 1 69.88 183 ALA A C 1
ATOM 1404 O O . ALA A 1 183 ? -7.551 -11.977 8.352 1 69.88 183 ALA A O 1
ATOM 1405 N N . VAL A 1 184 ? -9.109 -12.805 9.789 1 68.56 184 VAL A N 1
ATOM 1406 C CA . VAL A 1 184 ? -10.172 -12.719 8.781 1 68.56 184 VAL A CA 1
ATOM 1407 C C . VAL A 1 184 ? -10.5 -11.258 8.5 1 68.56 184 VAL A C 1
ATOM 1409 O O . VAL A 1 184 ? -10.938 -10.914 7.402 1 68.56 184 VAL A O 1
ATOM 1412 N N . ALA A 1 185 ? -10.18 -10.414 9.484 1 68 185 ALA A N 1
ATOM 1413 C CA . ALA A 1 185 ? -10.453 -8.984 9.352 1 68 185 ALA A CA 1
ATOM 1414 C C . ALA A 1 185 ? -9.539 -8.344 8.312 1 68 185 ALA A C 1
ATOM 1416 O O . ALA A 1 185 ? -9.82 -7.246 7.824 1 68 185 ALA A O 1
ATOM 1417 N N . TYR A 1 186 ? -8.57 -9.055 7.887 1 74.69 186 TYR A N 1
ATOM 1418 C CA . TYR A 1 186 ? -7.59 -8.516 6.945 1 74.69 186 TYR A CA 1
ATOM 1419 C C . TYR A 1 186 ? -7.945 -8.898 5.516 1 74.69 186 TYR A C 1
ATOM 1421 O O . TYR A 1 186 ? -7.246 -8.516 4.574 1 74.69 186 TYR A O 1
ATOM 1429 N N . LEU A 1 187 ? -9.102 -9.555 5.363 1 78.12 187 LEU A N 1
ATOM 1430 C CA . LEU A 1 187 ? -9.5 -9.93 4.012 1 78.12 187 LEU A CA 1
ATOM 1431 C C . LEU A 1 187 ? -10.211 -8.766 3.32 1 78.12 187 LEU A C 1
ATOM 1433 O O . LEU A 1 187 ? -11.062 -8.109 3.922 1 78.12 187 LEU A O 1
ATOM 1437 N N . PRO A 1 188 ? -9.922 -8.516 2.08 1 85.31 188 PRO A N 1
ATOM 1438 C CA . PRO A 1 188 ? -10.609 -7.457 1.345 1 85.31 188 PRO A CA 1
ATOM 1439 C C . PRO A 1 188 ? -12.102 -7.75 1.146 1 85.31 188 PRO A C 1
ATOM 1441 O O . PRO A 1 188 ? -12.461 -8.859 0.736 1 85.31 188 PRO A O 1
ATOM 1444 N N . MET A 1 189 ? -12.953 -6.867 1.354 1 82.94 189 MET A N 1
ATOM 1445 C CA . MET A 1 189 ? -14.406 -7.004 1.245 1 82.94 189 MET A CA 1
ATOM 1446 C C . MET A 1 189 ? -14.805 -7.434 -0.162 1 82.94 189 MET A C 1
ATOM 1448 O O . MET A 1 189 ? -15.68 -8.289 -0.329 1 82.94 189 MET A O 1
ATOM 1452 N N . PRO A 1 190 ? -14.164 -6.898 -1.235 1 89.06 190 PRO A N 1
ATOM 1453 C CA . PRO A 1 190 ? -14.562 -7.316 -2.58 1 89.06 190 PRO A CA 1
ATOM 1454 C C . PRO A 1 190 ? -14.352 -8.812 -2.818 1 89.06 190 PRO A C 1
ATOM 1456 O O . PRO A 1 190 ? -15.133 -9.438 -3.543 1 89.06 190 PRO A O 1
ATOM 1459 N N . VAL A 1 191 ? -13.281 -9.352 -2.211 1 87.5 191 VAL A N 1
ATOM 1460 C CA . VAL A 1 191 ? -13.016 -10.781 -2.369 1 87.5 191 VAL A CA 1
ATOM 1461 C C . VAL A 1 191 ? -14.078 -11.586 -1.63 1 87.5 191 VAL A C 1
ATOM 1463 O O . VAL A 1 191 ? -14.594 -12.578 -2.158 1 87.5 191 VAL A O 1
ATOM 1466 N N . VAL A 1 192 ? -14.422 -11.156 -0.45 1 79.06 192 VAL A N 1
ATOM 1467 C CA . VAL A 1 192 ? -15.484 -11.797 0.324 1 79.06 192 VAL A CA 1
ATOM 1468 C C . VAL A 1 192 ? -16.812 -11.695 -0.428 1 79.06 192 VAL A C 1
ATOM 1470 O O . VAL A 1 192 ? -17.578 -12.648 -0.464 1 79.06 192 VAL A O 1
ATOM 1473 N N . GLY A 1 193 ? -17.031 -10.547 -1.022 1 83.5 193 GLY A N 1
ATOM 1474 C CA . GLY A 1 193 ? -18.234 -10.367 -1.822 1 83.5 193 GLY A CA 1
ATOM 1475 C C . GLY A 1 193 ? -18.312 -11.328 -2.994 1 83.5 193 GLY A C 1
ATOM 1476 O O . GLY A 1 193 ? -19.375 -11.898 -3.258 1 83.5 193 GLY A O 1
ATOM 1477 N N . GLY A 1 194 ? -17.203 -11.508 -3.725 1 87.75 194 GLY A N 1
ATOM 1478 C CA . GLY A 1 194 ? -17.172 -12.469 -4.816 1 87.75 194 GLY A CA 1
ATOM 1479 C C . GLY A 1 194 ? -17.438 -13.891 -4.363 1 87.75 194 GLY A C 1
ATOM 1480 O O . GLY A 1 194 ? -18.156 -14.641 -5.035 1 87.75 194 GLY A O 1
ATOM 1481 N N . TYR A 1 195 ? -16.906 -14.203 -3.289 1 79.94 195 TYR A N 1
ATOM 1482 C CA . TYR A 1 195 ? -17.125 -15.523 -2.701 1 79.94 195 TYR A CA 1
ATOM 1483 C C . TYR A 1 195 ? -18.578 -15.719 -2.301 1 79.94 195 TYR A C 1
ATOM 1485 O O . TYR A 1 195 ? -19.156 -16.766 -2.564 1 79.94 195 TYR A O 1
ATOM 1493 N N . LEU A 1 196 ? -19.172 -14.703 -1.622 1 77.88 196 LEU A N 1
ATOM 1494 C CA . LEU A 1 196 ? -20.562 -14.781 -1.224 1 77.88 196 LEU A CA 1
ATOM 1495 C C . LEU A 1 196 ? -21.484 -14.859 -2.445 1 77.88 196 LEU A C 1
ATOM 1497 O O . LEU A 1 196 ? -22.5 -15.562 -2.426 1 77.88 196 LEU A O 1
ATOM 1501 N N . ALA A 1 197 ? -21.094 -14.18 -3.461 1 88.5 197 ALA A N 1
ATOM 1502 C CA . ALA A 1 197 ? -21.828 -14.281 -4.715 1 88.5 197 ALA A CA 1
ATOM 1503 C C . ALA A 1 197 ? -21.781 -15.703 -5.27 1 88.5 197 ALA A C 1
ATOM 1505 O O . ALA A 1 197 ? -22.766 -16.203 -5.82 1 88.5 197 ALA A O 1
ATOM 1506 N N . PHE A 1 198 ? -20.703 -16.391 -5.109 1 86.38 198 PHE A N 1
ATOM 1507 C CA . PHE A 1 198 ? -20.578 -17.766 -5.578 1 86.38 198 PHE A CA 1
ATOM 1508 C C . PHE A 1 198 ? -21.453 -18.703 -4.754 1 86.38 198 PHE A C 1
ATOM 1510 O O . PHE A 1 198 ? -22.078 -19.625 -5.297 1 86.38 198 PHE A O 1
ATOM 1517 N N . ILE A 1 199 ? -21.438 -18.453 -3.447 1 77.56 199 ILE A N 1
ATOM 1518 C CA . ILE A 1 199 ? -22.312 -19.25 -2.605 1 77.56 199 ILE A CA 1
ATOM 1519 C C . ILE A 1 199 ? -23.766 -19.078 -3.068 1 77.56 199 ILE A C 1
ATOM 1521 O O . ILE A 1 199 ? -24.516 -20.062 -3.135 1 77.56 199 ILE A O 1
ATOM 1525 N N . GLY A 1 200 ? -24.125 -17.859 -3.346 1 85.5 200 GLY A N 1
ATOM 1526 C CA . GLY A 1 200 ? -25.453 -17.609 -3.881 1 85.5 200 GLY A CA 1
ATOM 1527 C C . GLY A 1 200 ? -25.719 -18.375 -5.168 1 85.5 200 GLY A C 1
ATOM 1528 O O . GLY A 1 200 ? -26.781 -18.984 -5.316 1 85.5 200 GLY A O 1
ATOM 1529 N N . TYR A 1 201 ? -24.812 -18.344 -6.051 1 90.31 201 TYR A N 1
ATOM 1530 C CA . TYR A 1 201 ? -24.953 -19.062 -7.316 1 90.31 201 TYR A CA 1
ATOM 1531 C C . TYR A 1 201 ? -25.078 -20.562 -7.082 1 90.31 201 TYR A C 1
ATOM 1533 O O . TYR A 1 201 ? -25.906 -21.219 -7.715 1 90.31 201 TYR A O 1
ATOM 1541 N N . PHE A 1 202 ? -24.281 -21.062 -6.223 1 82.75 202 PHE A N 1
ATOM 1542 C CA . PHE A 1 202 ? -24.328 -22.484 -5.887 1 82.75 202 PHE A CA 1
ATOM 1543 C C . PHE A 1 202 ? -25.688 -22.859 -5.312 1 82.75 202 PHE A C 1
ATOM 1545 O O . PHE A 1 202 ? -26.234 -23.906 -5.664 1 82.75 202 PHE A O 1
ATOM 1552 N N . CYS A 1 203 ? -26.188 -22 -4.453 1 83.38 203 CYS A N 1
ATOM 1553 C CA . CYS A 1 203 ? -27.5 -22.266 -3.871 1 83.38 203 CYS A CA 1
ATOM 1554 C C . CYS A 1 203 ? -28.578 -22.234 -4.938 1 83.38 203 CYS A C 1
ATOM 1556 O O . CYS A 1 203 ? -29.5 -23.047 -4.914 1 83.38 203 CYS A O 1
ATOM 1558 N N . LEU A 1 204 ? -28.469 -21.266 -5.824 1 90.81 204 LEU A N 1
ATOM 1559 C CA . LEU A 1 204 ? -29.406 -21.203 -6.938 1 90.81 204 LEU A CA 1
ATOM 1560 C C . LEU A 1 204 ? -29.359 -22.484 -7.77 1 90.81 204 LEU A C 1
ATOM 1562 O O . LEU A 1 204 ? -30.406 -23.062 -8.07 1 90.81 204 LEU A O 1
ATOM 1566 N N . GLN A 1 205 ? -28.188 -22.891 -8.07 1 89.38 205 GLN A N 1
ATOM 1567 C CA . GLN A 1 205 ? -28 -24.109 -8.859 1 89.38 205 GLN A CA 1
ATOM 1568 C C . GLN A 1 205 ? -28.531 -25.328 -8.117 1 89.38 205 GLN A C 1
ATOM 1570 O O . GLN A 1 205 ? -29.219 -26.172 -8.703 1 89.38 205 GLN A O 1
ATOM 1575 N N . ALA A 1 206 ? -28.234 -25.406 -6.836 1 83.31 206 ALA A N 1
ATOM 1576 C CA . ALA A 1 206 ? -28.688 -26.531 -6.023 1 83.31 206 ALA A CA 1
ATOM 1577 C C . ALA A 1 206 ? -30.203 -26.547 -5.887 1 83.31 206 ALA A C 1
ATOM 1579 O O . ALA A 1 206 ? -30.828 -27.609 -5.867 1 83.31 206 ALA A O 1
ATOM 1580 N N . GLY A 1 207 ? -30.781 -25.359 -5.738 1 88.75 207 GLY A N 1
ATOM 1581 C CA . GLY A 1 207 ? -32.219 -25.266 -5.652 1 88.75 207 GLY A CA 1
ATOM 1582 C C . GLY A 1 207 ? -32.938 -25.734 -6.906 1 88.75 207 GLY A C 1
ATOM 1583 O O . GLY A 1 207 ? -33.906 -26.469 -6.828 1 88.75 207 GLY A O 1
ATOM 1584 N N . VAL A 1 208 ? -32.438 -25.344 -8.023 1 92.31 208 VAL A N 1
ATOM 1585 C CA . VAL A 1 208 ? -33.031 -25.766 -9.297 1 92.31 208 VAL A CA 1
ATOM 1586 C C . VAL A 1 208 ? -32.844 -27.266 -9.477 1 92.31 208 VAL A C 1
ATOM 1588 O O . VAL A 1 208 ? -33.75 -27.953 -9.953 1 92.31 208 VAL A O 1
ATOM 1591 N N . ALA A 1 209 ? -31.688 -27.688 -9.156 1 88.06 209 ALA A N 1
ATOM 1592 C CA . ALA A 1 209 ? -31.406 -29.125 -9.234 1 88.06 209 ALA A CA 1
ATOM 1593 C C . ALA A 1 209 ? -32.438 -29.922 -8.414 1 88.06 209 ALA A C 1
ATOM 1595 O O . ALA A 1 209 ? -32.844 -31.016 -8.82 1 88.06 209 ALA A O 1
ATOM 1596 N N . LEU A 1 210 ? -32.812 -29.375 -7.297 1 84.62 210 LEU A N 1
ATOM 1597 C CA . LEU A 1 210 ? -33.781 -30.031 -6.434 1 84.62 210 LEU A CA 1
ATOM 1598 C C . LEU A 1 210 ? -35.156 -30.031 -7.07 1 84.62 210 LEU A C 1
ATOM 1600 O O . LEU A 1 210 ? -35.906 -31 -6.957 1 84.62 210 LEU A O 1
ATOM 1604 N N . CYS A 1 211 ? -35.531 -29 -7.738 1 90.25 211 CYS A N 1
ATOM 1605 C CA . CYS A 1 211 ? -36.844 -28.891 -8.406 1 90.25 211 CYS A CA 1
ATOM 1606 C C . CYS A 1 211 ? -36.969 -29.922 -9.508 1 90.25 211 CYS A C 1
ATOM 1608 O O . CYS A 1 211 ? -38.031 -30.531 -9.68 1 90.25 211 CYS A O 1
ATOM 1610 N N . ILE A 1 212 ? -35.844 -30.125 -10.195 1 90.75 212 ILE A N 1
ATOM 1611 C CA . ILE A 1 212 ? -35.906 -31 -11.352 1 90.75 212 ILE A CA 1
ATOM 1612 C C . ILE A 1 212 ? -35.406 -32.406 -10.984 1 90.75 212 ILE A C 1
ATOM 1614 O O . ILE A 1 212 ? -35.406 -33.312 -11.82 1 90.75 212 ILE A O 1
ATOM 1618 N N . SER A 1 213 ? -34.938 -32.625 -9.766 1 82.5 213 SER A N 1
ATOM 1619 C CA . SER A 1 213 ? -34.438 -33.875 -9.227 1 82.5 213 SER A CA 1
ATOM 1620 C C . SER A 1 213 ? -33.281 -34.438 -10.078 1 82.5 213 SER A C 1
ATOM 1622 O O . SER A 1 213 ? -33.25 -35.625 -10.375 1 82.5 213 SER A O 1
ATOM 1624 N N . THR A 1 214 ? -32.5 -33.5 -10.703 1 82.19 214 THR A N 1
ATOM 1625 C CA . THR A 1 214 ? -31.297 -33.844 -11.445 1 82.19 214 THR A CA 1
ATOM 1626 C C . THR A 1 214 ? -30.109 -33.031 -10.914 1 82.19 214 THR A C 1
ATOM 1628 O O . THR A 1 214 ? -30.203 -31.828 -10.727 1 82.19 214 THR A O 1
ATOM 1631 N N . PRO A 1 215 ? -29.109 -33.781 -10.617 1 77.12 215 PRO A N 1
ATOM 1632 C CA . PRO A 1 215 ? -27.938 -33.062 -10.086 1 77.12 215 PRO A CA 1
ATOM 1633 C C . PRO A 1 215 ? -27.328 -32.094 -11.094 1 77.12 215 PRO A C 1
ATOM 1635 O O . PRO A 1 215 ? -27.234 -32.438 -12.281 1 77.12 215 PRO A O 1
ATOM 1638 N N . MET A 1 216 ? -27.062 -30.875 -10.672 1 81.12 216 MET A N 1
ATOM 1639 C CA . MET A 1 216 ? -26.406 -29.844 -11.461 1 81.12 216 MET A CA 1
ATOM 1640 C C . MET A 1 216 ? -25.094 -29.406 -10.82 1 81.12 216 MET A C 1
ATOM 1642 O O . MET A 1 216 ? -25.078 -28.891 -9.695 1 81.12 216 MET A O 1
ATOM 1646 N N . MET A 1 217 ? -23.922 -29.75 -11.461 1 68.75 217 MET A N 1
ATOM 1647 C CA . MET A 1 217 ? -22.625 -29.438 -10.852 1 68.75 217 MET A CA 1
ATOM 1648 C C . MET A 1 217 ? -21.828 -28.5 -11.742 1 68.75 217 MET A C 1
ATOM 1650 O O . MET A 1 217 ? -20.891 -27.828 -11.273 1 68.75 217 MET A O 1
ATOM 1654 N N . ASN A 1 218 ? -22.141 -28.547 -13.016 1 76.25 218 ASN A N 1
ATOM 1655 C CA . ASN A 1 218 ? -21.359 -27.766 -13.969 1 76.25 218 ASN A CA 1
ATOM 1656 C C . ASN A 1 218 ? -22.219 -26.703 -14.656 1 76.25 218 ASN A C 1
ATOM 1658 O O . ASN A 1 218 ? -23.453 -26.781 -14.625 1 76.25 218 ASN A O 1
ATOM 1662 N N . LEU A 1 219 ? -21.562 -25.781 -15.203 1 81.88 219 LEU A N 1
ATOM 1663 C CA . LEU A 1 219 ? -22.25 -24.688 -15.906 1 81.88 219 LEU A CA 1
ATOM 1664 C C . LEU A 1 219 ? -23.062 -25.219 -17.078 1 81.88 219 LEU A C 1
ATOM 1666 O O . LEU A 1 219 ? -24.125 -24.688 -17.391 1 81.88 219 LEU A O 1
ATOM 1670 N N . LEU A 1 220 ? -22.625 -26.281 -17.641 1 81.69 220 LEU A N 1
ATOM 1671 C CA . LEU A 1 220 ? -23.297 -26.844 -18.812 1 81.69 220 LEU A CA 1
ATOM 1672 C C . LEU A 1 220 ? -24.578 -27.562 -18.406 1 81.69 220 LEU A C 1
ATOM 1674 O O . LEU A 1 220 ? -25.453 -27.781 -19.25 1 81.69 220 LEU A O 1
ATOM 1678 N N . ASP A 1 221 ? -24.75 -27.891 -17.125 1 86.88 221 ASP A N 1
ATOM 1679 C CA . ASP A 1 221 ? -25.922 -28.609 -16.641 1 86.88 221 ASP A CA 1
ATOM 1680 C C . ASP A 1 221 ? -27.172 -27.719 -16.688 1 86.88 221 ASP A C 1
ATOM 1682 O O . ASP A 1 221 ? -28.297 -28.219 -16.609 1 86.88 221 ASP A O 1
ATOM 1686 N N . TRP A 1 222 ? -26.938 -26.422 -16.844 1 90.56 222 TRP A N 1
ATOM 1687 C CA . TRP A 1 222 ? -28.078 -25.516 -16.938 1 90.56 222 TRP A CA 1
ATOM 1688 C C . TRP A 1 222 ? -28.875 -25.797 -18.203 1 90.56 222 TRP A C 1
ATOM 1690 O O . TRP A 1 222 ? -30.031 -25.391 -18.328 1 90.56 222 TRP A O 1
ATOM 1700 N N . GLY A 1 223 ? -28.219 -26.484 -19.156 1 88 223 GLY A N 1
ATOM 1701 C CA . GLY A 1 223 ? -28.922 -26.922 -20.344 1 88 223 GLY A CA 1
ATOM 1702 C C . GLY A 1 223 ? -30.094 -27.844 -20.062 1 88 223 GLY A C 1
ATOM 1703 O O . GLY A 1 223 ? -31.047 -27.906 -20.844 1 88 223 GLY A O 1
ATOM 1704 N N . HIS A 1 224 ? -30.125 -28.531 -18.859 1 87.44 224 HIS A N 1
ATOM 1705 C CA . HIS A 1 224 ? -31.203 -29.453 -18.469 1 87.44 224 HIS A CA 1
ATOM 1706 C C . HIS A 1 224 ? -32.531 -28.719 -18.328 1 87.44 224 HIS A C 1
ATOM 1708 O O . HIS A 1 224 ? -33.594 -29.328 -18.5 1 87.44 224 HIS A O 1
ATOM 1714 N N . ILE A 1 225 ? -32.469 -27.5 -18.078 1 88.25 225 ILE A N 1
ATOM 1715 C CA . ILE A 1 225 ? -33.688 -26.75 -17.797 1 88.25 225 ILE A CA 1
ATOM 1716 C C . ILE A 1 225 ? -34.469 -26.516 -19.094 1 88.25 225 ILE A C 1
ATOM 1718 O O . ILE A 1 225 ? -35.688 -26.297 -19.062 1 88.25 225 ILE A O 1
ATOM 1722 N N . PHE A 1 226 ? -33.719 -26.625 -20.156 1 87.94 226 PHE A N 1
ATOM 1723 C CA . PHE A 1 226 ? -34.375 -26.312 -21.422 1 87.94 226 PHE A CA 1
ATOM 1724 C C . PHE A 1 226 ? -35.125 -27.531 -21.953 1 87.94 226 PHE A C 1
ATOM 1726 O O . PHE A 1 226 ? -35.844 -27.438 -22.953 1 87.94 226 PHE A O 1
ATOM 1733 N N . ASP A 1 227 ? -34.969 -28.656 -21.234 1 90.94 227 ASP A N 1
ATOM 1734 C CA . ASP A 1 227 ? -35.875 -29.781 -21.5 1 90.94 227 ASP A CA 1
ATOM 1735 C C . ASP A 1 227 ? -37.281 -29.469 -21.031 1 90.94 227 ASP A C 1
ATOM 1737 O O . ASP A 1 227 ? -37.469 -28.938 -19.938 1 90.94 227 ASP A O 1
ATOM 1741 N N . LYS A 1 228 ? -38.312 -29.719 -21.781 1 87.69 228 LYS A N 1
ATOM 1742 C CA . LYS A 1 228 ? -39.719 -29.328 -21.516 1 87.69 228 LYS A CA 1
ATOM 1743 C C . LYS A 1 228 ? -40.156 -29.828 -20.141 1 87.69 228 LYS A C 1
ATOM 1745 O O . LYS A 1 228 ? -40.781 -29.094 -19.375 1 87.69 228 LYS A O 1
ATOM 1750 N N . GLY A 1 229 ? -39.906 -31.109 -19.844 1 90.19 229 GLY A N 1
ATOM 1751 C CA . GLY A 1 229 ? -40.281 -31.656 -18.562 1 90.19 229 GLY A CA 1
ATOM 1752 C C . GLY A 1 229 ? -39.625 -30.953 -17.375 1 90.19 229 GLY A C 1
ATOM 1753 O O . GLY A 1 229 ? -40.312 -30.578 -16.422 1 90.19 229 GLY A O 1
ATOM 1754 N N . ASN A 1 230 ? -38.375 -30.703 -17.5 1 92.62 230 ASN A N 1
ATOM 1755 C CA . ASN A 1 230 ? -37.594 -30.062 -16.438 1 92.62 230 ASN A CA 1
ATOM 1756 C C . ASN A 1 230 ? -37.969 -28.594 -16.297 1 92.62 230 ASN A C 1
ATOM 1758 O O . ASN A 1 230 ? -38 -28.062 -15.188 1 92.62 230 ASN A O 1
ATOM 1762 N N . PHE A 1 231 ? -38.312 -28 -17.406 1 93.31 231 PHE A N 1
ATOM 1763 C CA . PHE A 1 231 ? -38.688 -26.594 -17.391 1 93.31 231 PHE A CA 1
ATOM 1764 C C . PHE A 1 231 ? -39.969 -26.375 -16.578 1 93.31 231 PHE A C 1
ATOM 1766 O O . PHE A 1 231 ? -40.031 -25.438 -15.781 1 93.31 231 PHE A O 1
ATOM 1773 N N . VAL A 1 232 ? -40.938 -27.281 -16.75 1 93.12 232 VAL A N 1
ATOM 1774 C CA . VAL A 1 232 ? -42.219 -27.188 -16.062 1 93.12 232 VAL A CA 1
ATOM 1775 C C . VAL A 1 232 ? -42.031 -27.391 -14.562 1 93.12 232 VAL A C 1
ATOM 1777 O O . VAL A 1 232 ? -42.688 -26.766 -13.742 1 93.12 232 VAL A O 1
ATOM 1780 N N . LEU A 1 233 ? -41.062 -28.172 -14.195 1 93.94 233 LEU A N 1
ATOM 1781 C CA . LEU A 1 233 ? -40.781 -28.469 -12.789 1 93.94 233 LEU A CA 1
ATOM 1782 C C . LEU A 1 233 ? -40 -27.328 -12.141 1 93.94 233 LEU A C 1
ATOM 1784 O O . LEU A 1 233 ? -40.156 -27.062 -10.953 1 93.94 233 LEU A O 1
ATOM 1788 N N . ALA A 1 234 ? -39.188 -26.625 -12.93 1 94.88 234 ALA A N 1
ATOM 1789 C CA . ALA A 1 234 ? -38.25 -25.625 -12.391 1 94.88 234 ALA A CA 1
ATOM 1790 C C . ALA A 1 234 ? -38.938 -24.266 -12.242 1 94.88 234 ALA A C 1
ATOM 1792 O O . ALA A 1 234 ? -38.625 -23.516 -11.32 1 94.88 234 ALA A O 1
ATOM 1793 N N . VAL A 1 235 ? -39.812 -23.891 -13.055 1 95.19 235 VAL A N 1
ATOM 1794 C CA . VAL A 1 235 ? -40.375 -22.547 -13.148 1 95.19 235 VAL A CA 1
ATOM 1795 C C . VAL A 1 235 ? -41.094 -22.203 -11.844 1 95.19 235 VAL A C 1
ATOM 1797 O O . VAL A 1 235 ? -40.875 -21.109 -11.289 1 95.19 235 VAL A O 1
ATOM 1800 N N . PRO A 1 236 ? -41.938 -23.094 -11.281 1 94.62 236 PRO A N 1
ATOM 1801 C CA . PRO A 1 236 ? -42.594 -22.734 -10.016 1 94.62 236 PRO A CA 1
ATOM 1802 C C . PRO A 1 236 ? -41.562 -22.484 -8.898 1 94.62 236 PRO A C 1
ATOM 1804 O O . PRO A 1 236 ? -41.781 -21.609 -8.047 1 94.62 236 PRO A O 1
ATOM 1807 N N . GLY A 1 237 ? -40.531 -23.281 -8.852 1 95.19 237 GLY A N 1
ATOM 1808 C CA . GLY A 1 237 ? -39.5 -23.047 -7.867 1 95.19 237 GLY A CA 1
ATOM 1809 C C . GLY A 1 237 ? -38.812 -21.703 -8.023 1 95.19 237 GLY A C 1
ATOM 1810 O O . GLY A 1 237 ? -38.594 -21 -7.043 1 95.19 237 GLY A O 1
ATOM 1811 N N . LEU A 1 238 ? -38.469 -21.344 -9.289 1 96.81 238 LEU A N 1
ATOM 1812 C CA . LEU A 1 238 ? -37.844 -20.062 -9.586 1 96.81 238 LEU A CA 1
ATOM 1813 C C . LEU A 1 238 ? -38.75 -18.906 -9.227 1 96.81 238 LEU A C 1
ATOM 1815 O O . LEU A 1 238 ? -38.281 -17.906 -8.656 1 96.81 238 LEU A O 1
ATOM 1819 N N . LEU A 1 239 ? -39.969 -19.062 -9.539 1 96.75 239 LEU A N 1
ATOM 1820 C CA . LEU A 1 239 ? -40.969 -18 -9.25 1 96.75 239 LEU A CA 1
ATOM 1821 C C . LEU A 1 239 ? -41.188 -17.891 -7.754 1 96.75 239 LEU A C 1
ATOM 1823 O O . LEU A 1 239 ? -41.312 -16.781 -7.219 1 96.75 239 LEU A O 1
ATOM 1827 N N . ALA A 1 240 ? -41.375 -19.047 -7.109 1 95.62 240 ALA A N 1
ATOM 1828 C CA . ALA A 1 240 ? -41.531 -19.016 -5.66 1 95.62 240 ALA A CA 1
ATOM 1829 C C . ALA A 1 240 ? -40.312 -18.391 -4.973 1 95.62 240 ALA A C 1
ATOM 1831 O O . ALA A 1 240 ? -40.469 -17.625 -4.012 1 95.62 240 ALA A O 1
ATOM 1832 N N . GLY A 1 241 ? -39.125 -18.766 -5.43 1 94.69 241 GLY A N 1
ATOM 1833 C CA . GLY A 1 241 ? -37.938 -18.125 -4.914 1 94.69 241 GLY A CA 1
ATOM 1834 C C . GLY A 1 241 ? -37.938 -16.609 -5.082 1 94.69 241 GLY A C 1
ATOM 1835 O O . GLY A 1 241 ? -37.531 -15.883 -4.184 1 94.69 241 GLY A O 1
ATOM 1836 N N . LEU A 1 242 ? -38.375 -16.172 -6.195 1 96.06 242 LEU A N 1
ATOM 1837 C CA . LEU A 1 242 ? -38.5 -14.742 -6.469 1 96.06 242 LEU A CA 1
ATOM 1838 C C . LEU A 1 242 ? -39.469 -14.07 -5.52 1 96.06 242 LEU A C 1
ATOM 1840 O O . LEU A 1 242 ? -39.219 -12.977 -5.016 1 96.06 242 LEU A O 1
ATOM 1844 N N . VAL A 1 243 ? -40.594 -14.695 -5.305 1 94.88 243 VAL A N 1
ATOM 1845 C CA . VAL A 1 243 ? -41.594 -14.164 -4.402 1 94.88 243 VAL A CA 1
ATOM 1846 C C . VAL A 1 243 ? -41.031 -14.07 -2.986 1 94.88 243 VAL A C 1
ATOM 1848 O O . VAL A 1 243 ? -41.25 -13.062 -2.299 1 94.88 243 VAL A O 1
ATOM 1851 N N . LEU A 1 244 ? -40.406 -15.102 -2.611 1 91.81 244 LEU A N 1
ATOM 1852 C CA . LEU A 1 244 ? -39.781 -15.094 -1.287 1 91.81 244 LEU A CA 1
ATOM 1853 C C . LEU A 1 244 ? -38.75 -13.969 -1.169 1 91.81 244 LEU A C 1
ATOM 1855 O O . LEU A 1 244 ? -38.719 -13.266 -0.158 1 91.81 244 LEU A O 1
ATOM 1859 N N . THR A 1 245 ? -37.969 -13.805 -2.209 1 91.31 245 THR A N 1
ATOM 1860 C CA . THR A 1 245 ? -36.969 -12.766 -2.217 1 91.31 245 THR A CA 1
ATOM 1861 C C . THR A 1 245 ? -37.594 -11.383 -2.17 1 91.31 245 THR A C 1
ATOM 1863 O O . THR A 1 245 ? -37.188 -10.523 -1.388 1 91.31 245 THR A O 1
ATOM 1866 N N . MET A 1 246 ? -38.625 -11.148 -2.908 1 92.12 246 MET A N 1
ATOM 1867 C CA . MET A 1 246 ? -39.312 -9.867 -2.941 1 92.12 246 MET A CA 1
ATOM 1868 C C . MET A 1 246 ? -40 -9.578 -1.607 1 92.12 246 MET A C 1
ATOM 1870 O O . MET A 1 246 ? -39.969 -8.438 -1.135 1 92.12 246 MET A O 1
ATOM 1874 N N . THR A 1 247 ? -40.531 -10.547 -1.035 1 88.88 247 THR A N 1
ATOM 1875 C CA . THR A 1 247 ? -41.188 -10.383 0.26 1 88.88 247 THR A CA 1
ATOM 1876 C C . THR A 1 247 ? -40.156 -10.023 1.336 1 88.88 247 THR A C 1
ATOM 1878 O O . THR A 1 247 ? -40.438 -9.141 2.164 1 88.88 247 THR A O 1
ATOM 1881 N N . SER A 1 248 ? -39.062 -10.656 1.309 1 83.94 248 SER A N 1
ATOM 1882 C CA . SER A 1 248 ? -38.031 -10.414 2.299 1 83.94 248 SER A CA 1
ATOM 1883 C C . SER A 1 248 ? -37.469 -9 2.18 1 83.94 248 SER A C 1
ATOM 1885 O O . SER A 1 248 ? -37.125 -8.367 3.188 1 83.94 248 SER A O 1
ATOM 1887 N N . ARG A 1 249 ? -37.469 -8.422 1.037 1 83.69 249 ARG A N 1
ATOM 1888 C CA . ARG A 1 249 ? -36.812 -7.133 0.811 1 83.69 249 ARG A CA 1
ATOM 1889 C C . ARG A 1 249 ? -37.812 -5.988 0.905 1 83.69 249 ARG A C 1
ATOM 1891 O O . ARG A 1 249 ? -37.469 -4.879 1.31 1 83.69 249 ARG A O 1
ATOM 1898 N N . LEU A 1 250 ? -39.031 -6.285 0.548 1 83.88 250 LEU A N 1
ATOM 1899 C CA . LEU A 1 250 ? -40 -5.195 0.448 1 83.88 250 LEU A CA 1
ATOM 1900 C C . LEU A 1 250 ? -40.906 -5.16 1.67 1 83.88 250 LEU A C 1
ATOM 1902 O O . LEU A 1 250 ? -41.438 -4.105 2.021 1 83.88 250 LEU A O 1
ATOM 1906 N N . ALA A 1 251 ? -41.062 -6.281 2.248 1 79.06 251 ALA A N 1
ATOM 1907 C CA . ALA A 1 251 ? -42.031 -6.344 3.334 1 79.06 251 ALA A CA 1
ATOM 1908 C C . ALA A 1 251 ? -41.5 -5.691 4.602 1 79.06 251 ALA A C 1
ATOM 1910 O O . ALA A 1 251 ? -40.312 -5.867 4.941 1 79.06 251 ALA A O 1
ATOM 1911 N N . LYS A 1 252 ? -42.219 -4.828 5.25 1 72.5 252 LYS A N 1
ATOM 1912 C CA . LYS A 1 252 ? -41.875 -4.133 6.48 1 72.5 252 LYS A CA 1
ATOM 1913 C C . LYS A 1 252 ? -42.219 -4.961 7.711 1 72.5 252 LYS A C 1
ATOM 1915 O O . LYS A 1 252 ? -41.594 -4.812 8.766 1 72.5 252 LYS A O 1
ATOM 1920 N N . SER A 1 253 ? -43.156 -5.953 7.477 1 68.88 253 SER A N 1
ATOM 1921 C CA . SER A 1 253 ? -43.594 -6.754 8.609 1 68.88 253 SER A CA 1
ATOM 1922 C C . SER A 1 253 ? -42.75 -8 8.789 1 68.88 253 SER A C 1
ATOM 1924 O O . SER A 1 253 ? -42.344 -8.641 7.801 1 68.88 253 SER A O 1
ATOM 1926 N N . SER A 1 254 ? -42.344 -8.383 9.961 1 68.75 254 SER A N 1
ATOM 1927 C CA . SER A 1 254 ? -41.531 -9.547 10.266 1 68.75 254 SER A CA 1
ATOM 1928 C C . SER A 1 254 ? -42.281 -10.844 10.031 1 68.75 254 SER A C 1
ATOM 1930 O O . SER A 1 254 ? -41.688 -11.906 9.891 1 68.75 254 SER A O 1
ATOM 1932 N N . GLY A 1 255 ? -43.594 -10.852 9.93 1 72.5 255 GLY A N 1
ATOM 1933 C CA . GLY A 1 255 ? -44.375 -12.047 9.734 1 72.5 255 GLY A CA 1
ATOM 1934 C C . GLY A 1 255 ? -44.688 -12.336 8.281 1 72.5 255 GLY A C 1
ATOM 1935 O O . GLY A 1 255 ? -45.25 -13.383 7.949 1 72.5 255 GLY A O 1
ATOM 1936 N N . ALA A 1 256 ? -44.219 -11.477 7.418 1 82.31 256 ALA A N 1
ATOM 1937 C CA . ALA A 1 256 ? -44.562 -11.609 6.004 1 82.31 256 ALA A CA 1
ATOM 1938 C C . ALA A 1 256 ? -43.906 -12.828 5.383 1 82.31 256 ALA A C 1
ATOM 1940 O O . ALA A 1 256 ? -44.531 -13.609 4.676 1 82.31 256 ALA A O 1
ATOM 1941 N N . LEU A 1 257 ? -42.688 -13.094 5.691 1 83.5 257 LEU A N 1
ATOM 1942 C CA . LEU A 1 257 ? -41.938 -14.172 5.07 1 83.5 257 LEU A CA 1
ATOM 1943 C C . LEU A 1 257 ? -42.438 -15.531 5.531 1 83.5 257 LEU A C 1
ATOM 1945 O O . LEU A 1 257 ? -42.75 -16.406 4.703 1 83.5 257 LEU A O 1
ATOM 1949 N N . PRO A 1 258 ? -42.656 -15.734 6.816 1 81.31 258 PRO A N 1
ATOM 1950 C CA . PRO A 1 258 ? -43.219 -17.016 7.258 1 81.31 258 PRO A CA 1
ATOM 1951 C C . PRO A 1 258 ? -44.625 -17.281 6.672 1 81.31 258 PRO A C 1
ATOM 1953 O O . PRO A 1 258 ? -44.938 -18.422 6.352 1 81.31 258 PRO A O 1
ATOM 1956 N N . MET A 1 259 ? -45.312 -16.234 6.5 1 86.5 259 MET A N 1
ATOM 1957 C CA . MET A 1 259 ? -46.656 -16.391 5.934 1 86.5 259 MET A CA 1
ATOM 1958 C C . MET A 1 259 ? -46.594 -16.859 4.488 1 86.5 259 MET A C 1
ATOM 1960 O O . MET A 1 259 ? -47.312 -17.766 4.082 1 86.5 259 MET A O 1
ATOM 1964 N N . VAL A 1 260 ? -45.719 -16.25 3.766 1 90.12 260 VAL A N 1
ATOM 1965 C CA . VAL A 1 260 ? -45.594 -16.625 2.363 1 90.12 260 VAL A CA 1
ATOM 1966 C C . VAL A 1 260 ? -45.062 -18.062 2.266 1 90.12 260 VAL A C 1
ATOM 1968 O O . VAL A 1 260 ? -45.438 -18.797 1.357 1 90.12 260 VAL A O 1
ATOM 1971 N N . MET A 1 261 ? -44.281 -18.5 3.158 1 87.94 261 MET A N 1
ATOM 1972 C CA . MET A 1 261 ? -43.688 -19.844 3.166 1 87.94 261 MET A CA 1
ATOM 1973 C C . MET A 1 261 ? -44.75 -20.906 3.418 1 87.94 261 MET A C 1
ATOM 1975 O O . MET A 1 261 ? -44.625 -22.031 2.949 1 87.94 261 MET A O 1
ATOM 1979 N N . ILE A 1 262 ? -45.812 -20.531 4.098 1 88.06 262 ILE A N 1
ATOM 1980 C CA . ILE A 1 262 ? -46.906 -21.453 4.344 1 88.06 262 ILE A CA 1
ATOM 1981 C C . ILE A 1 262 ? -47.875 -21.422 3.158 1 88.06 262 ILE A C 1
ATOM 1983 O O . ILE A 1 262 ? -48.375 -22.469 2.742 1 88.06 262 ILE A O 1
ATOM 1987 N N . VAL A 1 263 ? -48.031 -20.281 2.596 1 92.56 263 VAL A N 1
ATOM 1988 C CA . VAL A 1 263 ? -49 -20.078 1.541 1 92.56 263 VAL A CA 1
ATOM 1989 C C . VAL A 1 263 ? -48.562 -20.812 0.271 1 92.56 263 VAL A C 1
ATOM 1991 O O . VAL A 1 263 ? -49.406 -21.359 -0.455 1 92.56 263 VAL A O 1
ATOM 1994 N N . ILE A 1 264 ? -47.344 -20.875 -0.04 1 93.25 264 ILE A N 1
ATOM 1995 C CA . ILE A 1 264 ? -46.844 -21.422 -1.296 1 93.25 264 ILE A CA 1
ATOM 1996 C C . ILE A 1 264 ? -47.188 -22.906 -1.385 1 93.25 264 ILE A C 1
ATOM 1998 O O . ILE A 1 264 ? -47.844 -23.344 -2.328 1 93.25 264 ILE A O 1
ATOM 2002 N N . PRO A 1 265 ? -46.812 -23.781 -0.455 1 91.69 265 PRO A N 1
ATOM 2003 C CA . PRO A 1 265 ? -47.219 -25.188 -0.546 1 91.69 265 PRO A CA 1
ATOM 2004 C C . PRO A 1 265 ? -48.719 -25.391 -0.43 1 91.69 265 PRO A C 1
ATOM 2006 O O . PRO A 1 265 ? -49.281 -26.281 -1.069 1 91.69 265 PRO A O 1
ATOM 2009 N N . ALA A 1 266 ? -49.438 -24.578 0.372 1 92.94 266 ALA A N 1
ATOM 2010 C CA . ALA A 1 266 ? -50.875 -24.672 0.507 1 92.94 266 ALA A CA 1
ATOM 2011 C C . ALA A 1 266 ? -51.594 -24.406 -0.826 1 92.94 266 ALA A C 1
ATOM 2013 O O . ALA A 1 266 ? -52.531 -25.125 -1.197 1 92.94 266 ALA A O 1
ATOM 2014 N N . LEU A 1 267 ? -51.094 -23.391 -1.463 1 94.81 267 LEU A N 1
ATOM 2015 C CA . LEU A 1 267 ? -51.656 -23.047 -2.764 1 94.81 267 LEU A CA 1
ATOM 2016 C C . LEU A 1 267 ? -51.406 -24.156 -3.775 1 94.81 267 LEU A C 1
ATOM 2018 O O . LEU A 1 267 ? -52.25 -24.453 -4.617 1 94.81 267 LEU A O 1
ATOM 2022 N N . PHE A 1 268 ? -50.281 -24.812 -3.771 1 94.31 268 PHE A N 1
ATOM 2023 C CA . PHE A 1 268 ? -49.938 -25.922 -4.652 1 94.31 268 PHE A CA 1
ATOM 2024 C C . PHE A 1 268 ? -50.906 -27.078 -4.469 1 94.31 268 PHE A C 1
ATOM 2026 O O . PHE A 1 268 ? -51.469 -27.594 -5.441 1 94.31 268 PHE A O 1
ATOM 2033 N N . TYR A 1 269 ? -51.188 -27.469 -3.242 1 92.94 269 TYR A N 1
ATOM 2034 C CA . TYR A 1 269 ? -52.062 -28.609 -2.982 1 92.94 269 TYR A CA 1
ATOM 2035 C C . TYR A 1 269 ? -53.531 -28.25 -3.271 1 92.94 269 TYR A C 1
ATOM 2037 O O . TYR A 1 269 ? -54.312 -29.094 -3.693 1 92.94 269 TYR A O 1
ATOM 2045 N N . LEU A 1 270 ? -53.812 -26.969 -3.047 1 94.31 270 LEU A N 1
ATOM 2046 C CA . LEU A 1 270 ? -55.156 -26.531 -3.398 1 94.31 270 LEU A CA 1
ATOM 2047 C C . LEU A 1 270 ? -55.375 -26.625 -4.902 1 94.31 270 LEU A C 1
ATOM 2049 O O . LEU A 1 270 ? -56.406 -27.141 -5.344 1 94.31 270 LEU A O 1
ATOM 2053 N N . ILE A 1 271 ? -54.438 -26.234 -5.641 1 94.25 271 ILE A N 1
ATOM 2054 C CA . ILE A 1 271 ? -54.531 -26.25 -7.098 1 94.25 271 ILE A CA 1
ATOM 2055 C C . ILE A 1 271 ? -54.562 -27.688 -7.59 1 94.25 271 ILE A C 1
ATOM 2057 O O . ILE A 1 271 ? -55.406 -28.047 -8.445 1 94.25 271 ILE A O 1
ATOM 2061 N N . THR A 1 272 ? -53.719 -28.516 -7.086 1 93.12 272 THR A N 1
ATOM 2062 C CA . THR A 1 272 ? -53.656 -29.906 -7.535 1 93.12 272 THR A CA 1
ATOM 2063 C C . THR A 1 272 ? -54.938 -30.656 -7.125 1 93.12 272 THR A C 1
ATOM 2065 O O . THR A 1 272 ? -55.375 -31.531 -7.852 1 93.12 272 THR A O 1
ATOM 2068 N N . PHE A 1 273 ? -55.5 -30.297 -5.953 1 93.12 273 PHE A N 1
ATOM 2069 C CA . PHE A 1 273 ? -56.75 -30.906 -5.512 1 93.12 273 PHE A CA 1
ATOM 2070 C C . PHE A 1 273 ? -57.906 -30.531 -6.445 1 93.12 273 PHE A C 1
ATOM 2072 O O . PHE A 1 273 ? -58.688 -31.375 -6.832 1 93.12 273 PHE A O 1
ATOM 2079 N N . LEU A 1 274 ? -57.938 -29.297 -6.891 1 93.81 274 LEU A N 1
ATOM 2080 C CA . LEU A 1 274 ? -59 -28.812 -7.762 1 93.81 274 LEU A CA 1
ATOM 2081 C C . LEU A 1 274 ? -58.875 -29.406 -9.156 1 93.81 274 LEU A C 1
ATOM 2083 O O . LEU A 1 274 ? -59.906 -29.609 -9.836 1 93.81 274 LEU A O 1
ATOM 2087 N N . LEU A 1 275 ? -57.688 -29.703 -9.547 1 93.69 275 LEU A N 1
ATOM 2088 C CA . LEU A 1 275 ? -57.438 -30.266 -10.867 1 93.69 275 LEU A CA 1
ATOM 2089 C C . LEU A 1 275 ? -57.594 -31.781 -10.844 1 93.69 275 LEU A C 1
ATOM 2091 O O . LEU A 1 275 ? -57.594 -32.438 -11.891 1 93.69 275 LEU A O 1
ATOM 2095 N N . GLY A 1 276 ? -57.688 -32.438 -9.68 1 91.31 276 GLY A N 1
ATOM 2096 C CA . GLY A 1 276 ? -58 -33.844 -9.516 1 91.31 276 GLY A CA 1
ATOM 2097 C C . GLY A 1 276 ? -56.781 -34.719 -9.562 1 91.31 276 GLY A C 1
ATOM 2098 O O . GLY A 1 276 ? -56.875 -35.906 -9.898 1 91.31 276 GLY A O 1
ATOM 2099 N N . PHE A 1 277 ? -55.625 -34.156 -9.297 1 93.12 277 PHE A N 1
ATOM 2100 C CA . PHE A 1 277 ? -54.438 -35 -9.297 1 93.12 277 PHE A CA 1
ATOM 2101 C C . PHE A 1 277 ? -54.25 -35.688 -7.953 1 93.12 277 PHE A C 1
ATOM 2103 O O . PHE A 1 277 ? -54.469 -35.062 -6.902 1 93.12 277 PHE A O 1
ATOM 2110 N N . SER A 1 278 ? -53.906 -36.938 -7.922 1 91.19 278 SER A N 1
ATOM 2111 C CA . SER A 1 278 ? -53.562 -37.688 -6.703 1 91.19 278 SER A CA 1
ATOM 2112 C C . SER A 1 278 ? -52.094 -37.469 -6.32 1 91.19 278 SER A C 1
ATOM 2114 O O . SER A 1 278 ? -51.312 -37 -7.125 1 91.19 278 SER A O 1
ATOM 2116 N N . LEU A 1 279 ? -51.781 -37.781 -5.152 1 88.88 279 LEU A N 1
ATOM 2117 C CA . LEU A 1 279 ? -50.406 -37.688 -4.676 1 88.88 279 LEU A CA 1
ATOM 2118 C C . LEU A 1 279 ? -49.469 -38.562 -5.492 1 88.88 279 LEU A C 1
ATOM 2120 O O . LEU A 1 279 ? -48.312 -38.219 -5.707 1 88.88 279 LEU A O 1
ATOM 2124 N N . ASP A 1 280 ? -49.969 -39.688 -5.938 1 88.81 280 ASP A N 1
ATOM 2125 C CA . ASP A 1 280 ? -49.188 -40.625 -6.75 1 88.81 280 ASP A CA 1
ATOM 2126 C C . ASP A 1 280 ? -48.906 -40.031 -8.141 1 88.81 280 ASP A C 1
ATOM 2128 O O . ASP A 1 280 ? -47.844 -40.25 -8.711 1 88.81 280 ASP A O 1
ATOM 2132 N N . ASP A 1 281 ? -49.906 -39.281 -8.641 1 91.94 281 ASP A N 1
ATOM 2133 C CA . ASP A 1 281 ? -49.719 -38.594 -9.914 1 91.94 281 ASP A CA 1
ATOM 2134 C C . ASP A 1 281 ? -48.594 -37.531 -9.805 1 91.94 281 ASP A C 1
ATOM 2136 O O . ASP A 1 281 ? -47.781 -37.406 -10.703 1 91.94 281 ASP A O 1
ATOM 2140 N N . LEU A 1 282 ? -48.688 -36.875 -8.719 1 92.19 282 LEU A N 1
ATOM 2141 C CA . LEU A 1 282 ? -47.719 -35.812 -8.492 1 92.19 282 LEU A CA 1
ATOM 2142 C C . LEU A 1 282 ? -46.312 -36.375 -8.312 1 92.19 282 LEU A C 1
ATOM 2144 O O . LEU A 1 282 ? -45.344 -35.781 -8.766 1 92.19 282 LEU A O 1
ATOM 2148 N N . ARG A 1 283 ? -46.188 -37.5 -7.684 1 89.94 283 ARG A N 1
ATOM 2149 C CA . ARG A 1 283 ? -44.906 -38.188 -7.484 1 89.94 283 ARG A CA 1
ATOM 2150 C C . ARG A 1 283 ? -44.312 -38.656 -8.812 1 89.94 283 ARG A C 1
ATOM 2152 O O . ARG A 1 283 ? -43.125 -38.5 -9.07 1 89.94 283 ARG A O 1
ATOM 2159 N N . SER A 1 284 ? -45.188 -39.25 -9.641 1 88.94 284 SER A N 1
ATOM 2160 C CA . SER A 1 284 ? -44.719 -39.75 -10.93 1 88.94 284 SER A CA 1
ATOM 2161 C C . SER A 1 284 ? -44.312 -38.594 -11.852 1 88.94 284 SER A C 1
ATOM 2163 O O . SER A 1 284 ? -43.406 -38.781 -12.688 1 88.94 284 SER A O 1
ATOM 2165 N N . ALA A 1 285 ? -44.938 -37.438 -11.648 1 90.06 285 ALA A N 1
ATOM 2166 C CA . ALA A 1 285 ? -44.594 -36.281 -12.477 1 90.06 285 ALA A CA 1
ATOM 2167 C C . ALA A 1 285 ? -43.375 -35.531 -11.93 1 90.06 285 ALA A C 1
ATOM 2169 O O . ALA A 1 285 ? -42.844 -34.625 -12.578 1 90.06 285 ALA A O 1
ATOM 2170 N N . GLY A 1 286 ? -42.938 -35.844 -10.695 1 88.81 286 GLY A N 1
ATOM 2171 C CA . GLY A 1 286 ? -41.719 -35.312 -10.148 1 88.81 286 GLY A CA 1
ATOM 2172 C C . GLY A 1 286 ? -41.938 -34.094 -9.273 1 88.81 286 GLY A C 1
ATOM 2173 O O . GLY A 1 286 ? -40.969 -33.375 -8.945 1 88.81 286 GLY A O 1
ATOM 2174 N N . TRP A 1 287 ? -43.188 -33.781 -8.891 1 91.12 287 TRP A N 1
ATOM 2175 C CA . TRP A 1 287 ? -43.5 -32.625 -8.094 1 91.12 287 TRP A CA 1
ATOM 2176 C C . TRP A 1 287 ? -43.219 -32.875 -6.617 1 91.12 287 TRP A C 1
ATOM 2178 O O . TRP A 1 287 ? -43 -31.922 -5.855 1 91.12 287 TRP A O 1
ATOM 2188 N N . VAL A 1 288 ? -43.406 -34.188 -6.277 1 87.94 288 VAL A N 1
ATOM 2189 C CA . VAL A 1 288 ? -43.188 -34.594 -4.895 1 87.94 288 VAL A CA 1
ATOM 2190 C C . VAL A 1 288 ? -42.156 -35.719 -4.852 1 87.94 288 VAL A C 1
ATOM 2192 O O . VAL A 1 288 ? -41.938 -36.406 -5.852 1 87.94 288 VAL A O 1
ATOM 2195 N N . GLY A 1 289 ? -41.5 -35.844 -3.791 1 81.5 289 GLY A N 1
ATOM 2196 C CA . GLY A 1 289 ? -40.438 -36.844 -3.66 1 81.5 289 GLY A CA 1
ATOM 2197 C C . GLY A 1 289 ? -40.969 -38.25 -3.758 1 81.5 289 GLY A C 1
ATOM 2198 O O . GLY A 1 289 ? -42.156 -38.5 -3.645 1 81.5 289 GLY A O 1
ATOM 2199 N N . ALA A 1 290 ? -40.062 -39.125 -4.016 1 77.69 290 ALA A N 1
ATOM 2200 C CA . ALA A 1 290 ? -40.406 -40.562 -4.141 1 77.69 290 ALA A CA 1
ATOM 2201 C C . ALA A 1 290 ? -40.781 -41.156 -2.787 1 77.69 290 ALA A C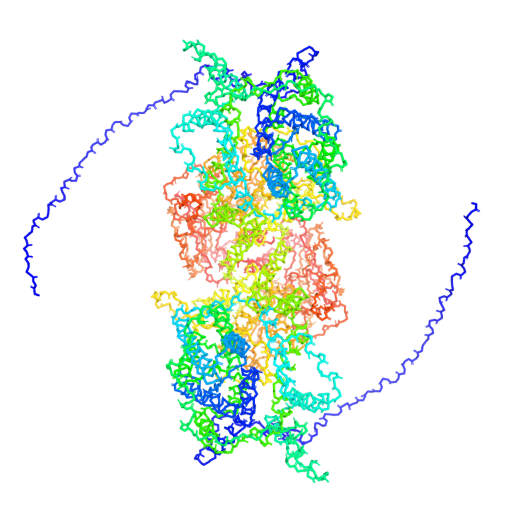 1
ATOM 2203 O O . ALA A 1 290 ? -40.469 -40.562 -1.74 1 77.69 290 ALA A O 1
ATOM 2204 N N . HIS A 1 291 ? -41.594 -42.125 -2.848 1 74.12 291 HIS A N 1
ATOM 2205 C CA . HIS A 1 291 ? -42 -42.844 -1.639 1 74.12 291 HIS A CA 1
ATOM 2206 C C . HIS A 1 291 ? -40.812 -43.5 -0.946 1 74.12 291 HIS A C 1
ATOM 2208 O O . HIS A 1 291 ? -39.969 -44.094 -1.602 1 74.12 291 HIS A O 1
ATOM 2214 N N . ALA A 1 292 ? -40.5 -43 0.219 1 71.81 292 ALA A N 1
ATOM 2215 C CA . ALA A 1 292 ? -39.438 -43.625 0.997 1 71.81 292 ALA A CA 1
ATOM 2216 C C . ALA A 1 292 ? -39.969 -44.156 2.324 1 71.81 292 ALA A C 1
ATOM 2218 O O . ALA A 1 292 ? -40.875 -43.562 2.93 1 71.81 292 ALA A O 1
ATOM 2219 N N . PRO A 1 293 ? -39.531 -45.312 2.652 1 71.44 293 PRO A N 1
ATOM 2220 C CA . PRO A 1 293 ? -40 -45.906 3.906 1 71.44 293 PRO A CA 1
ATOM 2221 C C . PRO A 1 293 ? -39.688 -45.031 5.121 1 71.44 293 PRO A C 1
ATOM 2223 O O . PRO A 1 293 ? -38.75 -44.25 5.094 1 71.44 293 PRO A O 1
ATOM 2226 N N . SER A 1 294 ? -40.594 -45.062 6.07 1 75.88 294 SER A N 1
ATOM 2227 C CA . SER A 1 294 ? -40.375 -44.344 7.328 1 75.88 294 SER A CA 1
ATOM 2228 C C . SER A 1 294 ? -39.125 -44.875 8.039 1 75.88 294 SER A C 1
ATOM 2230 O O . SER A 1 294 ? -38.844 -46.094 8.008 1 75.88 294 SER A O 1
ATOM 2232 N N . VAL A 1 295 ? -38.281 -44 8.43 1 77.06 295 VAL A N 1
ATOM 2233 C CA . VAL A 1 295 ? -37.062 -44.375 9.109 1 77.06 295 VAL A CA 1
ATOM 2234 C C . VAL A 1 295 ? -37.188 -44.062 10.602 1 77.06 295 VAL A C 1
ATOM 2236 O O . VAL A 1 295 ? -37.25 -42.875 10.984 1 77.06 295 VAL A O 1
ATOM 2239 N N . PRO A 1 296 ? -37.312 -45.094 11.383 1 77.56 296 PRO A N 1
ATOM 2240 C CA . PRO A 1 296 ? -37.281 -44.812 12.82 1 77.56 296 PRO A CA 1
ATOM 2241 C C . PRO A 1 296 ? -36 -44.188 13.289 1 77.56 296 PRO A C 1
ATOM 2243 O O . PRO A 1 296 ? -34.969 -44.312 12.617 1 77.56 296 PRO A O 1
ATOM 2246 N N . VAL A 1 297 ? -36 -43.469 14.344 1 78.25 297 VAL A N 1
ATOM 2247 C CA . VAL A 1 297 ? -34.875 -42.719 14.883 1 78.25 297 VAL A CA 1
ATOM 2248 C C . VAL A 1 297 ? -33.719 -43.656 15.164 1 78.25 297 VAL A C 1
ATOM 2250 O O . VAL A 1 297 ? -32.562 -43.281 14.984 1 78.25 297 VAL A O 1
ATOM 2253 N N . SER A 1 298 ? -34 -44.844 15.594 1 76.19 298 SER A N 1
ATOM 2254 C CA . SER A 1 298 ? -32.969 -45.812 15.922 1 76.19 298 SER A CA 1
ATOM 2255 C C . SER A 1 298 ? -32.156 -46.188 14.695 1 76.19 298 SER A C 1
ATOM 2257 O O . SER A 1 298 ? -30.969 -46.5 14.797 1 76.19 298 SER A O 1
ATOM 2259 N N . ASP A 1 299 ? -32.781 -46.062 13.555 1 79.19 299 ASP A N 1
ATOM 2260 C CA . ASP A 1 299 ? -32.125 -46.5 12.328 1 79.19 299 ASP A CA 1
ATOM 2261 C C . ASP A 1 299 ? -31.203 -45.406 11.789 1 79.19 299 ASP A C 1
ATOM 2263 O O . ASP A 1 299 ? -30.312 -45.688 10.984 1 79.19 299 ASP A O 1
ATOM 2267 N N . LEU A 1 300 ? -31.406 -44.281 12.344 1 81.69 300 LEU A N 1
ATOM 2268 C CA . LEU A 1 300 ? -30.562 -43.156 11.898 1 81.69 300 LEU A CA 1
ATOM 2269 C C . LEU A 1 300 ? -29.109 -43.406 12.289 1 81.69 300 LEU A C 1
ATOM 2271 O O . LEU A 1 300 ? -28.203 -43.156 11.5 1 81.69 300 LEU A O 1
ATOM 2275 N N . PHE A 1 301 ? -28.922 -44.031 13.438 1 78.06 301 PHE A N 1
ATOM 2276 C CA . PHE A 1 301 ? -27.562 -44.25 13.945 1 78.06 301 PHE A CA 1
ATOM 2277 C C . PHE A 1 301 ? -27.016 -45.594 13.5 1 78.06 301 PHE A C 1
ATOM 2279 O O . PHE A 1 301 ? -25.828 -45.875 13.664 1 78.06 301 PHE A O 1
ATOM 2286 N N . ARG A 1 302 ? -27.938 -46.375 12.836 1 79.94 302 ARG A N 1
ATOM 2287 C CA . ARG A 1 302 ? -27.516 -47.688 12.328 1 79.94 302 ARG A CA 1
ATOM 2288 C C . ARG A 1 302 ? -27.156 -47.594 10.852 1 79.94 302 ARG A C 1
ATOM 2290 O O . ARG A 1 302 ? -26.719 -48.594 10.258 1 79.94 302 ARG A O 1
ATOM 2297 N N . LEU A 1 303 ? -27.328 -46.406 10.414 1 84.69 303 LEU A N 1
ATOM 2298 C CA . LEU A 1 303 ? -26.984 -46.188 9.016 1 84.69 303 LEU A CA 1
ATOM 2299 C C . LEU A 1 303 ? -25.484 -46.406 8.781 1 84.69 303 LEU A C 1
ATOM 2301 O O . LEU A 1 303 ? -25.062 -46.719 7.672 1 84.69 303 LEU A O 1
ATOM 2305 N N . VAL A 1 304 ? -24.75 -46.25 9.875 1 88.5 304 VAL A N 1
ATOM 2306 C CA . VAL A 1 304 ? -23.297 -46.219 9.727 1 88.5 304 VAL A CA 1
ATOM 2307 C C . VAL A 1 304 ? -22.703 -47.5 10.297 1 88.5 304 VAL A C 1
ATOM 2309 O O . VAL A 1 304 ? -23.078 -47.938 11.391 1 88.5 304 VAL A O 1
ATOM 2312 N N . ASP A 1 305 ? -21.984 -48.156 9.469 1 89.44 305 ASP A N 1
ATOM 2313 C CA . ASP A 1 305 ? -21.141 -49.25 9.914 1 89.44 305 ASP A CA 1
ATOM 2314 C C . ASP A 1 305 ? -19.656 -48.875 9.883 1 89.44 305 ASP A C 1
ATOM 2316 O O . ASP A 1 305 ? -19.062 -48.75 8.812 1 89.44 305 ASP A O 1
ATOM 2320 N N . PHE A 1 306 ? -19.094 -48.781 11.039 1 91.31 306 PHE A N 1
ATOM 2321 C CA . PHE A 1 306 ? -17.734 -48.25 11.172 1 91.31 306 PHE A CA 1
ATOM 2322 C C . PHE A 1 306 ? -16.734 -49.25 10.578 1 91.31 306 PHE A C 1
ATOM 2324 O O . PHE A 1 306 ? -15.633 -48.844 10.188 1 91.31 306 PHE A O 1
ATOM 2331 N N . GLY A 1 307 ? -17.078 -50.469 10.461 1 90.44 307 GLY A N 1
ATOM 2332 C CA . GLY A 1 307 ? -16.219 -51.5 9.906 1 90.44 307 GLY A CA 1
ATOM 2333 C C . GLY A 1 307 ? -16.078 -51.406 8.398 1 90.44 307 GLY A C 1
ATOM 2334 O O . GLY A 1 307 ? -15.109 -51.938 7.828 1 90.44 307 GLY A O 1
ATOM 2335 N N . MET A 1 308 ? -16.969 -50.688 7.762 1 92.56 308 MET A N 1
ATOM 2336 C CA . MET A 1 308 ? -17 -50.625 6.305 1 92.56 308 MET A CA 1
ATOM 2337 C C . MET A 1 308 ? -16.406 -49.344 5.797 1 92.56 308 MET A C 1
ATOM 2339 O O . MET A 1 308 ? -16.391 -49.062 4.59 1 92.56 308 MET A O 1
ATOM 2343 N N . VAL A 1 309 ? -15.867 -48.594 6.66 1 95.19 309 VAL A N 1
ATOM 2344 C CA . VAL A 1 309 ? -15.406 -47.281 6.293 1 95.19 309 VAL A CA 1
ATOM 2345 C C . VAL A 1 309 ? -14.047 -47.375 5.602 1 95.19 309 VAL A C 1
ATOM 2347 O O . VAL A 1 309 ? -13.148 -48.062 6.082 1 95.19 309 VAL A O 1
ATOM 2350 N N . ARG A 1 310 ? -13.852 -46.75 4.52 1 94.88 310 ARG A N 1
ATOM 2351 C CA . ARG A 1 310 ? -12.609 -46.688 3.766 1 94.88 310 ARG A CA 1
ATOM 2352 C C . ARG A 1 310 ? -11.812 -45.438 4.141 1 94.88 310 ARG A C 1
ATOM 2354 O O . ARG A 1 310 ? -11.953 -44.406 3.508 1 94.88 310 ARG A O 1
ATOM 2361 N N . TRP A 1 311 ? -10.82 -45.688 4.953 1 94.19 311 TRP A N 1
ATOM 2362 C CA . TRP A 1 311 ? -10.016 -44.594 5.504 1 94.19 311 TRP A CA 1
ATOM 2363 C C . TRP A 1 311 ? -8.977 -44.125 4.492 1 94.19 311 TRP A C 1
ATOM 2365 O O . TRP A 1 311 ? -8.422 -43.031 4.633 1 94.19 311 TRP A O 1
ATOM 2375 N N . ASP A 1 312 ? -8.695 -44.812 3.436 1 93.38 312 ASP A N 1
ATOM 2376 C CA . ASP A 1 312 ? -7.695 -44.5 2.428 1 93.38 312 ASP A CA 1
ATOM 2377 C C . ASP A 1 312 ? -8.133 -43.312 1.577 1 93.38 312 ASP A C 1
ATOM 2379 O O . ASP A 1 312 ? -7.32 -42.719 0.874 1 93.38 312 ASP A O 1
ATOM 2383 N N . LEU A 1 313 ? -9.43 -42.906 1.712 1 94.88 313 LEU A N 1
ATOM 2384 C CA . LEU A 1 313 ? -9.953 -41.812 0.904 1 94.88 313 LEU A CA 1
ATOM 2385 C C . LEU A 1 313 ? -9.727 -40.469 1.592 1 94.88 313 LEU A C 1
ATOM 2387 O O . LEU A 1 313 ? -9.945 -39.438 0.991 1 94.88 313 LEU A O 1
ATOM 2391 N N . VAL A 1 314 ? -9.203 -40.406 2.787 1 95.44 314 VAL A N 1
ATOM 2392 C CA . VAL A 1 314 ? -9.023 -39.219 3.588 1 95.44 314 VAL A CA 1
ATOM 2393 C C . VAL A 1 314 ? -8.078 -38.25 2.871 1 95.44 314 VAL A C 1
ATOM 2395 O O . VAL A 1 314 ? -8.375 -37.062 2.748 1 95.44 314 VAL A O 1
ATOM 2398 N N . PRO A 1 315 ? -6.949 -38.719 2.285 1 93.81 315 PRO A N 1
ATOM 2399 C CA . PRO A 1 315 ? -6.055 -37.781 1.608 1 93.81 315 PRO A CA 1
ATOM 2400 C C . PRO A 1 315 ? -6.703 -37.125 0.391 1 93.81 315 PRO A C 1
ATOM 2402 O O . PRO A 1 315 ? -6.363 -35.969 0.038 1 93.81 315 PRO A O 1
ATOM 2405 N N . GLU A 1 316 ? -7.617 -37.781 -0.201 1 92 316 GLU A N 1
ATOM 2406 C CA . GLU A 1 316 ? -8.266 -37.281 -1.403 1 92 316 GLU A CA 1
ATOM 2407 C C . GLU A 1 316 ? -9.211 -36.125 -1.068 1 92 316 GLU A C 1
ATOM 2409 O O . GLU A 1 316 ? -9.414 -35.219 -1.885 1 92 316 GLU A O 1
ATOM 2414 N N . ILE A 1 317 ? -9.781 -36.125 0.119 1 94 317 ILE A N 1
ATOM 2415 C CA . ILE A 1 317 ? -10.773 -35.125 0.438 1 94 317 ILE A CA 1
ATOM 2416 C C . ILE A 1 317 ? -10.141 -34.031 1.31 1 94 317 ILE A C 1
ATOM 2418 O O . ILE A 1 317 ? -10.75 -33 1.561 1 94 317 ILE A O 1
ATOM 2422 N N . LEU A 1 318 ? -8.906 -34.156 1.711 1 93 318 LEU A N 1
ATOM 2423 C CA . LEU A 1 318 ? -8.234 -33.281 2.648 1 93 318 LEU A CA 1
ATOM 2424 C C . LEU A 1 318 ? -8.141 -31.859 2.084 1 93 318 LEU A C 1
ATOM 2426 O O . LEU A 1 318 ? -8.398 -30.891 2.791 1 93 318 LEU A O 1
ATOM 2430 N N . PRO A 1 319 ? -7.773 -31.703 0.766 1 86 319 PRO A N 1
ATOM 2431 C CA . PRO A 1 319 ? -7.707 -30.344 0.237 1 86 319 PRO A CA 1
ATOM 2432 C C . PRO A 1 319 ? -9.047 -29.609 0.296 1 86 319 PRO A C 1
ATOM 2434 O O . PRO A 1 319 ? -9.102 -28.438 0.638 1 86 319 PRO A O 1
ATOM 2437 N N . THR A 1 320 ? -10.133 -30.359 -0.029 1 87.19 320 THR A N 1
ATOM 2438 C CA . THR A 1 320 ? -11.469 -29.781 0.046 1 87.19 320 THR A CA 1
ATOM 2439 C C . THR A 1 320 ? -11.82 -29.422 1.486 1 87.19 320 THR A C 1
ATOM 2441 O O . THR A 1 320 ? -12.438 -28.391 1.736 1 87.19 320 THR A O 1
ATOM 2444 N N . TRP A 1 321 ? -11.359 -30.266 2.381 1 93.81 321 TRP A N 1
ATOM 2445 C CA . TRP A 1 321 ? -11.617 -30.031 3.797 1 93.81 321 TRP A CA 1
ATOM 2446 C C . TRP A 1 321 ? -10.898 -28.781 4.285 1 93.81 321 TRP A C 1
ATOM 2448 O O . TRP A 1 321 ? -11.461 -27.984 5.055 1 93.81 321 TRP A O 1
ATOM 2458 N N . VAL A 1 322 ? -9.711 -28.562 3.891 1 88.5 322 VAL A N 1
ATOM 2459 C CA . VAL A 1 322 ? -8.953 -27.375 4.277 1 88.5 322 VAL A CA 1
ATOM 2460 C C . VAL A 1 322 ? -9.664 -26.125 3.777 1 88.5 322 VAL A C 1
ATOM 2462 O O . VAL A 1 322 ? -9.758 -25.125 4.5 1 88.5 322 VAL A O 1
ATOM 2465 N N . GLY A 1 323 ? -10.117 -26.266 2.502 1 81.62 323 GLY A N 1
ATOM 2466 C CA . GLY A 1 323 ? -10.914 -25.172 1.981 1 81.62 323 GLY A CA 1
ATOM 2467 C C . GLY A 1 323 ? -12.148 -24.891 2.814 1 81.62 323 GLY A C 1
ATOM 2468 O O . GLY A 1 323 ? -12.492 -23.719 3.053 1 81.62 323 GLY A O 1
ATOM 2469 N N . MET A 1 324 ? -12.742 -25.906 3.297 1 89.5 324 MET A N 1
ATOM 2470 C CA . MET A 1 324 ? -13.938 -25.797 4.125 1 89.5 324 MET A CA 1
ATOM 2471 C C . MET A 1 324 ? -13.625 -25.078 5.43 1 89.5 324 MET A C 1
ATOM 2473 O O . MET A 1 324 ? -14.391 -24.203 5.859 1 89.5 324 MET A O 1
ATOM 2477 N N . VAL A 1 325 ? -12.547 -25.438 6.066 1 89.94 325 VAL A N 1
ATOM 2478 C CA . VAL A 1 325 ? -12.141 -24.828 7.324 1 89.94 325 VAL A CA 1
ATOM 2479 C C . VAL A 1 325 ? -11.969 -23.312 7.121 1 89.94 325 VAL A C 1
ATOM 2481 O O . VAL A 1 325 ? -12.445 -22.516 7.926 1 89.94 325 VAL A O 1
ATOM 2484 N N . PHE A 1 326 ? -11.375 -22.922 6.109 1 79.25 326 PHE A N 1
ATOM 2485 C CA . PHE A 1 326 ? -11.102 -21.516 5.828 1 79.25 326 PHE A CA 1
ATOM 2486 C C . PHE A 1 326 ? -12.391 -20.75 5.582 1 79.25 326 PHE A C 1
ATOM 2488 O O . PHE A 1 326 ? -12.609 -19.688 6.168 1 79.25 326 PHE A O 1
ATOM 2495 N N . VAL A 1 327 ? -13.273 -21.406 4.844 1 76.88 327 VAL A N 1
ATOM 2496 C CA . VAL A 1 327 ? -14.477 -20.703 4.418 1 76.88 327 VAL A CA 1
ATOM 2497 C C . VAL A 1 327 ? -15.461 -20.609 5.582 1 76.88 327 VAL A C 1
ATOM 2499 O O . VAL A 1 327 ? -16.094 -19.562 5.789 1 76.88 327 VAL A O 1
ATOM 2502 N N . VAL A 1 328 ? -15.57 -21.672 6.211 1 87.88 328 VAL A N 1
ATOM 2503 C CA . VAL A 1 328 ? -16.5 -21.688 7.332 1 87.88 328 VAL A CA 1
ATOM 2504 C C . VAL A 1 328 ? -16.016 -20.734 8.422 1 87.88 328 VAL A C 1
ATOM 2506 O O . VAL A 1 328 ? -16.812 -20.016 9.039 1 87.88 328 VAL A O 1
ATOM 2509 N N . SER A 1 329 ? -14.734 -20.75 8.695 1 85.69 329 SER A N 1
ATOM 2510 C CA . SER A 1 329 ? -14.18 -19.812 9.672 1 85.69 329 SER A CA 1
ATOM 2511 C C . SER A 1 329 ? -14.453 -18.375 9.273 1 85.69 329 SER A C 1
ATOM 2513 O O . SER A 1 329 ? -14.867 -17.562 10.102 1 85.69 329 SER A O 1
ATOM 2515 N N . PHE A 1 330 ? -14.289 -18.109 8.078 1 73.19 330 PHE A N 1
ATOM 2516 C CA . PHE A 1 330 ? -14.477 -16.766 7.559 1 73.19 330 PHE A CA 1
ATOM 2517 C C . PHE A 1 330 ? -15.945 -16.344 7.633 1 73.19 330 PHE A C 1
ATOM 2519 O O . PHE A 1 330 ? -16.25 -15.25 8.078 1 73.19 330 PHE A O 1
ATOM 2526 N N . SER A 1 331 ? -16.75 -17.25 7.129 1 76.31 331 SER A N 1
ATOM 2527 C CA . SER A 1 331 ? -18.188 -16.984 7.129 1 76.31 331 SER A CA 1
ATOM 2528 C C . SER A 1 331 ? -18.719 -16.797 8.547 1 76.31 331 SER A C 1
ATOM 2530 O O . SER A 1 331 ? -19.531 -15.898 8.797 1 76.31 331 SER A O 1
ATOM 2532 N N . SER A 1 332 ? -18.188 -17.547 9.422 1 86.12 332 SER A N 1
ATOM 2533 C CA . SER A 1 332 ? -18.609 -17.453 10.812 1 86.12 332 SER A CA 1
ATOM 2534 C C . SER A 1 332 ? -18.172 -16.141 11.438 1 86.12 332 SER A C 1
ATOM 2536 O O . SER A 1 332 ? -18.906 -15.516 12.195 1 86.12 332 SER A O 1
ATOM 2538 N N . CYS A 1 333 ? -16.969 -15.727 11.156 1 77.06 333 CYS A N 1
ATOM 2539 C CA . CYS A 1 333 ? -16.484 -14.445 11.664 1 77.06 333 CYS A CA 1
ATOM 2540 C C . CYS A 1 333 ? -17.312 -13.289 11.133 1 77.06 333 CYS A C 1
ATOM 2542 O O . CYS A 1 333 ? -17.609 -12.344 11.867 1 77.06 333 CYS A O 1
ATOM 2544 N N . LEU A 1 334 ? -17.688 -13.469 9.922 1 65.31 334 LEU A N 1
ATOM 2545 C CA . LEU A 1 334 ? -18.516 -12.43 9.305 1 65.31 334 LEU A CA 1
ATOM 2546 C C . LEU A 1 334 ? -19.891 -12.375 9.953 1 65.31 334 LEU A C 1
ATOM 2548 O O . LEU A 1 334 ? -20.453 -11.289 10.141 1 65.31 334 LEU A O 1
ATOM 2552 N N . ASP A 1 335 ? -20.375 -13.555 10.25 1 75.19 335 ASP A N 1
ATOM 2553 C CA . ASP A 1 335 ? -21.672 -13.617 10.922 1 75.19 335 ASP A CA 1
ATOM 2554 C C . ASP A 1 335 ? -21.594 -12.969 12.305 1 75.19 335 ASP A C 1
ATOM 2556 O O . ASP A 1 335 ? -22.484 -12.195 12.68 1 75.19 335 ASP A O 1
ATOM 2560 N N . VAL A 1 336 ? -20.547 -13.242 12.961 1 75.31 336 VAL A N 1
ATOM 2561 C CA . VAL A 1 336 ? -20.359 -12.695 14.305 1 75.31 336 VAL A CA 1
ATOM 2562 C C . VAL A 1 336 ? -20.188 -11.18 14.227 1 75.31 336 VAL A C 1
ATOM 2564 O O . VAL A 1 336 ? -20.781 -10.438 15.016 1 75.31 336 VAL A O 1
ATOM 2567 N N . ALA A 1 337 ? -19.422 -10.805 13.328 1 62.69 337 ALA A N 1
ATOM 2568 C CA . ALA A 1 337 ? -19.203 -9.375 13.133 1 62.69 337 ALA A CA 1
ATOM 2569 C C . ALA A 1 337 ? -20.5 -8.664 12.773 1 62.69 337 ALA A C 1
ATOM 2571 O O . ALA A 1 337 ? -20.781 -7.578 13.289 1 62.69 337 ALA A O 1
ATOM 2572 N N . ALA A 1 338 ? -21.281 -9.305 11.938 1 60.88 338 ALA A N 1
ATOM 2573 C CA . ALA A 1 338 ? -22.547 -8.734 11.5 1 60.88 338 ALA A CA 1
ATOM 2574 C C . ALA A 1 338 ? -23.516 -8.609 12.672 1 60.88 338 ALA A C 1
ATOM 2576 O O . ALA A 1 338 ? -24.234 -7.609 12.797 1 60.88 338 ALA A O 1
ATOM 2577 N N . ILE A 1 339 ? -23.516 -9.57 13.461 1 70.94 339 ILE A N 1
ATOM 2578 C CA . ILE A 1 339 ? -24.359 -9.555 14.648 1 70.94 339 ILE A CA 1
ATOM 2579 C C . ILE A 1 339 ? -23.906 -8.445 15.594 1 70.94 339 ILE A C 1
ATOM 2581 O O . ILE A 1 339 ? -24.734 -7.715 16.156 1 70.94 339 ILE A O 1
ATOM 2585 N N . GLY A 1 340 ? -22.594 -8.289 15.695 1 64.25 340 GLY A N 1
ATOM 2586 C CA . GLY A 1 340 ? -22.047 -7.227 16.516 1 64.25 340 GLY A CA 1
ATOM 2587 C C . GLY A 1 340 ? -22.422 -5.84 16.031 1 64.25 340 GLY A C 1
ATOM 2588 O O . GLY A 1 340 ? -22.781 -4.969 16.828 1 64.25 340 GLY A O 1
ATOM 2589 N N . ILE A 1 341 ? -22.344 -5.699 14.844 1 52.53 341 ILE A N 1
ATOM 2590 C CA . ILE A 1 341 ? -22.672 -4.418 14.227 1 52.53 341 ILE A CA 1
ATOM 2591 C C . ILE A 1 341 ? -24.141 -4.09 14.453 1 52.53 341 ILE A C 1
ATOM 2593 O O . ILE A 1 341 ? -24.484 -2.963 14.828 1 52.53 341 ILE A O 1
ATOM 2597 N N . ASP A 1 342 ? -25.016 -5.039 14.281 1 56.84 342 ASP A N 1
ATOM 2598 C CA . ASP A 1 342 ? -26.453 -4.832 14.422 1 56.84 342 ASP A CA 1
ATOM 2599 C C . ASP A 1 342 ? -26.828 -4.582 15.883 1 56.84 342 ASP A C 1
ATOM 2601 O O . ASP A 1 342 ? -27.75 -3.818 16.172 1 56.84 342 ASP A O 1
ATOM 2605 N N . ARG A 1 343 ? -26.062 -5.254 16.625 1 62.06 343 ARG A N 1
ATOM 2606 C CA . ARG A 1 343 ? -26.281 -5.09 18.047 1 62.06 343 ARG A CA 1
ATOM 2607 C C . ARG A 1 343 ? -25.688 -3.779 18.547 1 62.06 343 ARG A C 1
ATOM 2609 O O . ARG A 1 343 ? -26.062 -3.287 19.625 1 62.06 343 ARG A O 1
ATOM 2616 N N . GLY A 1 344 ? -24.844 -3.236 17.688 1 49.59 344 GLY A N 1
ATOM 2617 C CA . GLY A 1 344 ? -24.156 -2.018 18.078 1 49.59 344 GLY A CA 1
ATOM 2618 C C . GLY A 1 344 ? -23.047 -2.262 19.094 1 49.59 344 GLY A C 1
ATOM 2619 O O . GLY A 1 344 ? -22.672 -1.354 19.828 1 49.59 344 GLY A O 1
ATOM 2620 N N . GLU A 1 345 ? -22.859 -3.633 19.391 1 55.97 345 GLU A N 1
ATOM 2621 C CA . GLU A 1 345 ? -21.797 -4.008 20.312 1 55.97 345 GLU A CA 1
ATOM 2622 C C . GLU A 1 345 ? -20.797 -4.945 19.656 1 55.97 345 GLU A C 1
ATOM 2624 O O . GLU A 1 345 ? -21.188 -5.867 18.938 1 55.97 345 GLU A O 1
ATOM 2629 N N . ALA A 1 346 ? -19.484 -4.496 19.797 1 56.25 346 ALA A N 1
ATOM 2630 C CA . ALA A 1 346 ? -18.469 -5.402 19.266 1 56.25 346 ALA A CA 1
ATOM 2631 C C . ALA A 1 346 ? -18.469 -6.723 20.047 1 56.25 346 ALA A C 1
ATOM 2633 O O . ALA A 1 346 ? -18.516 -6.727 21.266 1 56.25 346 ALA A O 1
ATOM 2634 N N . LEU A 1 347 ? -18.75 -7.852 19.344 1 67.62 347 LEU A N 1
ATOM 2635 C CA . LEU A 1 347 ? -18.672 -9.18 19.938 1 67.62 347 LEU A CA 1
ATOM 2636 C C . LEU A 1 347 ? -17.234 -9.703 19.922 1 67.62 347 LEU A C 1
ATOM 2638 O O . LEU A 1 347 ? -16.422 -9.273 19.094 1 67.62 347 LEU A O 1
ATOM 2642 N N . ASP A 1 348 ? -16.844 -10.391 20.938 1 74.06 348 ASP A N 1
ATOM 2643 C CA . ASP A 1 348 ? -15.57 -11.117 20.875 1 74.06 348 ASP A CA 1
ATOM 2644 C C . ASP A 1 348 ? -15.594 -12.188 19.797 1 74.06 348 ASP A C 1
ATOM 2646 O O . ASP A 1 348 ? -16.047 -13.312 20.031 1 74.06 348 ASP A O 1
ATOM 2650 N N . THR A 1 349 ? -15.133 -11.797 18.734 1 77.19 349 THR A N 1
ATOM 2651 C CA . THR A 1 349 ? -15.203 -12.672 17.562 1 77.19 349 THR A CA 1
ATOM 2652 C C . THR A 1 349 ? -14.508 -14.008 17.844 1 77.19 349 THR A C 1
ATOM 2654 O O . THR A 1 349 ? -14.961 -15.055 17.375 1 77.19 349 THR A O 1
ATOM 2657 N N . ASN A 1 350 ? -13.422 -13.984 18.656 1 84.94 350 ASN A N 1
ATOM 2658 C CA . ASN A 1 350 ? -12.68 -15.211 18.938 1 84.94 350 ASN A CA 1
ATOM 2659 C C . ASN A 1 350 ? -13.477 -16.156 19.844 1 84.94 350 ASN A C 1
ATOM 2661 O O . ASN A 1 350 ? -13.523 -17.359 19.609 1 84.94 350 ASN A O 1
ATOM 2665 N N . LYS A 1 351 ? -14.117 -15.578 20.797 1 87.31 351 LYS A N 1
ATOM 2666 C CA . LYS A 1 351 ? -14.938 -16.406 21.672 1 87.31 351 LYS A CA 1
ATOM 2667 C C . LYS A 1 351 ? -16.141 -16.984 20.938 1 87.31 351 LYS A C 1
ATOM 2669 O O . LYS A 1 351 ? -16.484 -18.156 21.125 1 87.31 351 LYS A O 1
ATOM 2674 N N . GLU A 1 352 ? -16.688 -16.141 20.172 1 87.19 352 GLU A N 1
ATOM 2675 C CA . GLU A 1 352 ? -17.844 -16.609 19.391 1 87.19 352 GLU A CA 1
ATOM 2676 C C . GLU A 1 352 ? -17.422 -17.656 18.375 1 87.19 352 GLU A C 1
ATOM 2678 O O . GLU A 1 352 ? -18.172 -18.594 18.094 1 87.19 352 GLU A O 1
ATOM 2683 N N . LEU A 1 353 ? -16.281 -17.438 17.828 1 89.25 353 LEU A N 1
ATOM 2684 C CA . LEU A 1 353 ? -15.789 -18.438 16.891 1 89.25 353 LEU A CA 1
ATOM 2685 C C . LEU A 1 353 ? -15.539 -19.766 17.578 1 89.25 353 LEU A C 1
ATOM 2687 O O . LEU A 1 353 ? -15.82 -20.828 17.016 1 89.25 353 LEU A O 1
ATOM 2691 N N . ALA A 1 354 ? -15.016 -19.703 18.797 1 92.88 354 ALA A N 1
ATOM 2692 C CA . ALA A 1 354 ? -14.812 -20.922 19.578 1 92.88 354 ALA A CA 1
ATOM 2693 C C . ALA A 1 354 ? -16.141 -21.609 19.859 1 92.88 354 ALA A C 1
ATOM 2695 O O . ALA A 1 354 ? -16.234 -22.844 19.859 1 92.88 354 ALA A O 1
ATOM 2696 N N . THR A 1 355 ? -17.141 -20.812 20.109 1 94.06 355 THR A N 1
ATOM 2697 C CA . THR A 1 355 ? -18.469 -21.359 20.328 1 94.06 355 THR A CA 1
ATOM 2698 C C . THR A 1 355 ? -18.969 -22.078 19.078 1 94.06 355 THR A C 1
ATOM 2700 O O . THR A 1 355 ? -19.531 -23.172 19.156 1 94.06 355 THR A O 1
ATOM 2703 N N . VAL A 1 356 ? -18.781 -21.438 17.922 1 94.69 356 VAL A N 1
ATOM 2704 C CA . VAL A 1 356 ? -19.141 -22.078 16.656 1 94.69 356 VAL A CA 1
ATOM 2705 C C . VAL A 1 356 ? -18.375 -23.391 16.516 1 94.69 356 VAL A C 1
ATOM 2707 O O . VAL A 1 356 ? -18.922 -24.391 16.031 1 94.69 356 VAL A O 1
ATOM 2710 N N . GLY A 1 357 ? -17.078 -23.359 16.953 1 96.06 357 GLY A N 1
ATOM 2711 C CA . GLY A 1 357 ? -16.266 -24.562 16.922 1 96.06 357 GLY A CA 1
ATOM 2712 C C . GLY A 1 357 ? -16.812 -25.672 17.797 1 96.06 357 GLY A C 1
ATOM 2713 O O . GLY A 1 357 ? -16.891 -26.828 17.391 1 96.06 357 GLY A O 1
ATOM 2714 N N . ILE A 1 358 ? -17.266 -25.344 18.953 1 96.62 358 ILE A N 1
ATOM 2715 C CA . ILE A 1 358 ? -17.828 -26.312 19.891 1 96.62 358 ILE A CA 1
ATOM 2716 C C . ILE A 1 358 ? -19.094 -26.906 19.297 1 96.62 358 ILE A C 1
ATOM 2718 O O . ILE A 1 358 ? -19.312 -28.125 19.391 1 96.62 358 ILE A O 1
ATOM 2722 N N . CYS A 1 359 ? -19.891 -26.094 18.703 1 96.81 359 CYS A N 1
ATOM 2723 C CA . CYS A 1 359 ? -21.125 -26.562 18.078 1 96.81 359 CYS A CA 1
ATOM 2724 C C . CYS A 1 359 ? -20.828 -27.531 16.953 1 96.81 359 CYS A C 1
ATOM 2726 O O . CYS A 1 359 ? -21.516 -28.562 16.812 1 96.81 359 CYS A O 1
ATOM 2728 N N . ASN A 1 360 ? -19.812 -27.219 16.172 1 97.5 360 ASN A N 1
ATOM 2729 C CA . ASN A 1 360 ? -19.453 -28.109 15.07 1 97.5 360 ASN A CA 1
ATOM 2730 C C . ASN A 1 360 ? -18.828 -29.406 15.586 1 97.5 360 ASN A C 1
ATOM 2732 O O . ASN A 1 360 ? -19.016 -30.469 14.984 1 97.5 360 ASN A O 1
ATOM 2736 N N . LEU A 1 361 ? -18.078 -29.297 16.688 1 97.44 361 LEU A N 1
ATOM 2737 C CA . LEU A 1 361 ? -17.562 -30.5 17.312 1 97.44 361 LEU A CA 1
ATOM 2738 C C . LEU A 1 361 ? -18.703 -31.391 17.797 1 97.44 361 LEU A C 1
ATOM 2740 O O . LEU A 1 361 ? -18.703 -32.594 17.562 1 97.44 361 LEU A O 1
ATOM 2744 N N . MET A 1 362 ? -19.688 -30.828 18.422 1 96.88 362 MET A N 1
ATOM 2745 C CA . MET A 1 362 ? -20.844 -31.578 18.906 1 96.88 362 MET A CA 1
ATOM 2746 C C . MET A 1 362 ? -21.625 -32.188 17.75 1 96.88 362 MET A C 1
ATOM 2748 O O . MET A 1 362 ? -22 -33.344 17.797 1 96.88 362 MET A O 1
ATOM 2752 N N . SER A 1 363 ? -21.828 -31.375 16.75 1 96.94 363 SER A N 1
ATOM 2753 C CA . SER A 1 363 ? -22.547 -31.844 15.57 1 96.94 363 SER A CA 1
ATOM 2754 C C . SER A 1 363 ? -21.797 -33 14.883 1 96.94 363 SER A C 1
ATOM 2756 O O . SER A 1 363 ? -22.391 -34.031 14.57 1 96.94 363 SER A O 1
ATOM 2758 N N . GLY A 1 364 ? -20.5 -32.844 14.711 1 96.38 364 GLY A N 1
ATOM 2759 C CA . GLY A 1 364 ? -19.688 -33.844 14.039 1 96.38 364 GLY A CA 1
ATOM 2760 C C . GLY A 1 364 ? -19.641 -35.156 14.789 1 96.38 364 GLY A C 1
ATOM 2761 O O . GLY A 1 364 ? -19.75 -36.219 14.188 1 96.38 364 GLY A O 1
ATOM 2762 N N . VAL A 1 365 ? -19.578 -35.125 16.109 1 95 365 VAL A N 1
ATOM 2763 C CA . VAL A 1 365 ? -19.469 -36.344 16.922 1 95 365 VAL A CA 1
ATOM 2764 C C . VAL A 1 365 ? -20.812 -37.062 16.953 1 95 365 VAL A C 1
ATOM 2766 O O . VAL A 1 365 ? -20.859 -38.281 17.125 1 95 365 VAL A O 1
ATOM 2769 N N . THR A 1 366 ? -21.891 -36.344 16.703 1 93.75 366 THR A N 1
ATOM 2770 C CA . THR A 1 366 ? -23.219 -36.938 16.672 1 93.75 366 THR A CA 1
ATOM 2771 C C . THR A 1 366 ? -23.703 -37.125 15.242 1 93.75 366 THR A C 1
ATOM 2773 O O . THR A 1 366 ? -24.906 -37.062 14.969 1 93.75 366 THR A O 1
ATOM 2776 N N . PHE A 1 367 ? -22.766 -37.219 14.281 1 93.12 367 PHE A N 1
ATOM 2777 C CA . PHE A 1 367 ? -23.016 -37.5 12.875 1 93.12 367 PHE A CA 1
ATOM 2778 C C . PHE A 1 367 ? -23.719 -36.312 12.203 1 93.12 367 PHE A C 1
ATOM 2780 O O . PHE A 1 367 ? -24.719 -36.5 11.508 1 93.12 367 PHE A O 1
ATOM 2787 N N . GLY A 1 368 ? -23.203 -35.188 12.484 1 95 368 GLY A N 1
ATOM 2788 C CA . GLY A 1 368 ? -23.797 -33.969 11.914 1 95 368 GLY A CA 1
ATOM 2789 C C . GLY A 1 368 ? -22.859 -33.25 10.961 1 95 368 GLY A C 1
ATOM 2790 O O . GLY A 1 368 ? -21.812 -33.781 10.578 1 95 368 GLY A O 1
ATOM 2791 N N . PHE A 1 369 ? -23.281 -32.094 10.523 1 97.19 369 PHE A N 1
ATOM 2792 C CA . PHE A 1 369 ? -22.625 -31.344 9.469 1 97.19 369 PHE A CA 1
ATOM 2793 C C . PHE A 1 369 ? -22.328 -29.922 9.93 1 97.19 369 PHE A C 1
ATOM 2795 O O . PHE A 1 369 ? -22.703 -29.531 11.039 1 97.19 369 PHE A O 1
ATOM 2802 N N . THR A 1 370 ? -21.578 -29.281 9.094 1 95.88 370 THR A N 1
ATOM 2803 C CA . THR A 1 370 ? -21.062 -27.969 9.484 1 95.88 370 THR A CA 1
ATOM 2804 C C . THR A 1 370 ? -22.203 -26.969 9.672 1 95.88 370 THR A C 1
ATOM 2806 O O . THR A 1 370 ? -23.188 -27 8.922 1 95.88 370 THR A O 1
ATOM 2809 N N . GLY A 1 371 ? -22.031 -26.156 10.672 1 94.19 371 GLY A N 1
ATOM 2810 C CA . GLY A 1 371 ? -23.016 -25.125 10.969 1 94.19 371 GLY A CA 1
ATOM 2811 C C . GLY A 1 371 ? -22.422 -23.906 11.641 1 94.19 371 GLY A C 1
ATOM 2812 O O . GLY A 1 371 ? -21.219 -23.844 11.891 1 94.19 371 GLY A O 1
ATOM 2813 N N . SER A 1 372 ? -23.203 -22.891 11.75 1 92.31 372 SER A N 1
ATOM 2814 C CA . SER A 1 372 ? -22.812 -21.641 12.375 1 92.31 372 SER A CA 1
ATOM 2815 C C . SER A 1 372 ? -24.031 -20.812 12.773 1 92.31 372 SER A C 1
ATOM 2817 O O . SER A 1 372 ? -25.172 -21.312 12.734 1 92.31 372 SER A O 1
ATOM 2819 N N . TYR A 1 373 ? -23.734 -19.562 13.234 1 88.19 373 TYR A N 1
ATOM 2820 C CA . TYR A 1 373 ? -24.797 -18.594 13.453 1 88.19 373 TYR A CA 1
ATOM 2821 C C . TYR A 1 373 ? -25.578 -18.344 12.164 1 88.19 373 TYR A C 1
ATOM 2823 O O . TYR A 1 373 ? -25 -18.25 11.086 1 88.19 373 TYR A O 1
ATOM 2831 N N . ILE A 1 374 ? -26.797 -18.406 12.305 1 85.81 374 ILE A N 1
ATOM 2832 C CA . ILE A 1 374 ? -27.641 -17.922 11.211 1 85.81 374 ILE A CA 1
ATOM 2833 C C . ILE A 1 374 ? -28 -16.453 11.469 1 85.81 374 ILE A C 1
ATOM 2835 O O . ILE A 1 374 ? -28.922 -16.172 12.234 1 85.81 374 ILE A O 1
ATOM 2839 N N . PHE A 1 375 ? -27.359 -15.641 10.867 1 73.31 375 PHE A N 1
ATOM 2840 C CA . PHE A 1 375 ? -27.422 -14.211 11.117 1 73.31 375 PHE A CA 1
ATOM 2841 C C . PHE A 1 375 ? -28.875 -13.727 11.055 1 73.31 375 PHE A C 1
ATOM 2843 O O . PHE A 1 375 ? -29.344 -13.055 11.977 1 73.31 375 PHE A O 1
ATOM 2850 N N . SER A 1 376 ? -29.625 -14.062 9.977 1 69.81 376 SER A N 1
ATOM 2851 C CA . SER A 1 376 ? -30.969 -13.578 9.734 1 69.81 376 SER A CA 1
ATOM 2852 C C . SER A 1 376 ? -31.906 -13.969 10.875 1 69.81 376 SER A C 1
ATOM 2854 O O . SER A 1 376 ? -32.656 -13.125 11.383 1 69.81 376 SER A O 1
ATOM 2856 N N . GLN A 1 377 ? -31.766 -15.133 11.344 1 80.94 377 GLN A N 1
ATOM 2857 C CA . GLN A 1 377 ? -32.656 -15.625 12.391 1 80.94 377 GLN A CA 1
ATOM 2858 C C . GLN A 1 377 ? -32.25 -15.109 13.766 1 80.94 377 GLN A C 1
ATOM 2860 O O . GLN A 1 377 ? -33.094 -14.828 14.617 1 80.94 377 GLN A O 1
ATOM 2865 N N . THR A 1 378 ? -30.938 -14.969 13.93 1 82.81 378 THR A N 1
ATOM 2866 C CA . THR A 1 378 ? -30.453 -14.422 15.195 1 82.81 378 THR A CA 1
ATOM 2867 C C . THR A 1 378 ? -30.891 -12.969 15.359 1 82.81 378 THR A C 1
ATOM 2869 O O . THR A 1 378 ? -31.375 -12.578 16.422 1 82.81 378 THR A O 1
ATOM 2872 N N . ILE A 1 379 ? -30.766 -12.258 14.32 1 73.75 379 ILE A N 1
ATOM 2873 C CA . ILE A 1 379 ? -31.125 -10.844 14.375 1 73.75 379 ILE A CA 1
ATOM 2874 C C . ILE A 1 379 ? -32.656 -10.703 14.492 1 73.75 379 ILE A C 1
ATOM 2876 O O . ILE A 1 379 ? -33.156 -9.805 15.172 1 73.75 379 ILE A O 1
ATOM 2880 N N . PHE A 1 380 ? -33.375 -11.57 13.812 1 73.56 380 PHE A N 1
ATOM 2881 C CA . PHE A 1 380 ? -34.844 -11.602 13.953 1 73.56 380 PHE A CA 1
ATOM 2882 C C . PHE A 1 380 ? -35.25 -11.781 15.414 1 73.56 380 PHE A C 1
ATOM 2884 O O . PHE A 1 380 ? -36.062 -11.031 15.93 1 73.56 380 PHE A O 1
ATOM 2891 N N . THR A 1 381 ? -34.656 -12.68 16.031 1 79.19 381 THR A N 1
ATOM 2892 C CA . THR A 1 381 ? -34.969 -12.945 17.422 1 79.19 381 THR A CA 1
ATOM 2893 C C . THR A 1 381 ? -34.562 -11.773 18.312 1 79.19 381 THR A C 1
ATOM 2895 O O . THR A 1 381 ? -35.25 -11.438 19.281 1 79.19 381 THR A O 1
ATOM 2898 N N . TYR A 1 382 ? -33.531 -11.211 17.938 1 78.25 382 TYR A N 1
ATOM 2899 C CA . TYR A 1 382 ? -33.031 -10.055 18.688 1 78.25 382 TYR A CA 1
ATOM 2900 C C . TYR A 1 382 ? -34 -8.883 18.562 1 78.25 382 TYR A C 1
ATOM 2902 O O . TYR A 1 382 ? -34.312 -8.234 19.562 1 78.25 382 TYR A O 1
ATOM 2910 N N . ARG A 1 383 ? -34.469 -8.656 17.438 1 69.44 383 ARG A N 1
ATOM 2911 C CA . ARG A 1 383 ? -35.312 -7.492 17.156 1 69.44 383 ARG A CA 1
ATOM 2912 C C . ARG A 1 383 ? -36.719 -7.664 17.734 1 69.44 383 ARG A C 1
ATOM 2914 O O . ARG A 1 383 ? -37.438 -6.684 17.891 1 69.44 383 ARG A O 1
ATOM 2921 N N . THR A 1 384 ? -37.125 -8.852 18 1 70 384 THR A N 1
ATOM 2922 C CA . THR A 1 384 ? -38.406 -9.094 18.625 1 70 384 THR A CA 1
ATOM 2923 C C . THR A 1 384 ? -38.406 -8.57 20.062 1 70 384 THR A C 1
ATOM 2925 O O . THR A 1 384 ? -39.5 -8.367 20.641 1 70 384 THR A O 1
ATOM 2928 N N . GLY A 1 385 ? -37.25 -8.375 20.594 1 69.62 385 GLY A N 1
ATOM 2929 C CA . GLY A 1 385 ? -37.156 -7.863 21.953 1 69.62 385 GLY A CA 1
ATOM 2930 C C . GLY A 1 385 ? -37.156 -8.953 23 1 69.62 385 GLY A C 1
ATOM 2931 O O . GLY A 1 385 ? -36.969 -8.68 24.188 1 69.62 385 GLY A O 1
ATOM 2932 N N . VAL A 1 386 ? -37.5 -10.164 22.547 1 76.19 386 VAL A N 1
ATOM 2933 C CA . VAL A 1 386 ? -37.531 -11.281 23.5 1 76.19 386 VAL A CA 1
ATOM 2934 C C . VAL A 1 386 ? -36.188 -11.977 23.516 1 76.19 386 VAL A C 1
ATOM 2936 O O . VAL A 1 386 ? -35.906 -12.844 22.688 1 76.19 386 VAL A O 1
ATOM 2939 N N . HIS A 1 387 ? -35.406 -11.586 24.359 1 80.88 387 HIS A N 1
ATOM 2940 C CA . HIS A 1 387 ? -34.062 -12.141 24.469 1 80.88 387 HIS A CA 1
ATOM 2941 C C . HIS A 1 387 ? -34 -13.25 25.516 1 80.88 387 HIS A C 1
ATOM 2943 O O . HIS A 1 387 ? -33.5 -13.047 26.625 1 80.88 387 HIS A O 1
ATOM 2949 N N . ASP A 1 388 ? -34.594 -14.359 25.078 1 85.25 388 ASP A N 1
ATOM 2950 C CA . ASP A 1 388 ? -34.656 -15.508 25.969 1 85.25 388 ASP A CA 1
ATOM 2951 C C . ASP A 1 388 ? -34.156 -16.781 25.281 1 85.25 388 ASP A C 1
ATOM 2953 O O . ASP A 1 388 ? -34.438 -17 24.109 1 85.25 388 ASP A O 1
ATOM 2957 N N . ARG A 1 389 ? -33.469 -17.562 26.047 1 90.94 389 ARG A N 1
ATOM 2958 C CA . ARG A 1 389 ? -32.938 -18.812 25.516 1 90.94 389 ARG A CA 1
ATOM 2959 C C . ARG A 1 389 ? -34.062 -19.812 25.266 1 90.94 389 ARG A C 1
ATOM 2961 O O . ARG A 1 389 ? -33.844 -20.812 24.578 1 90.94 389 ARG A O 1
ATOM 2968 N N . THR A 1 390 ? -35.219 -19.5 25.75 1 90.69 390 THR A N 1
ATOM 2969 C CA . THR A 1 390 ? -36.375 -20.391 25.594 1 90.69 390 THR A CA 1
ATOM 2970 C C . THR A 1 390 ? -36.719 -20.562 24.109 1 90.69 390 THR A C 1
ATOM 2972 O O . THR A 1 390 ? -37.156 -21.641 23.703 1 90.69 390 THR A O 1
ATOM 2975 N N . ILE A 1 391 ? -36.5 -19.547 23.406 1 91.19 391 ILE A N 1
ATOM 2976 C CA . ILE A 1 391 ? -36.75 -19.641 21.969 1 91.19 391 ILE A CA 1
ATOM 2977 C C . ILE A 1 391 ? -35.875 -20.719 21.359 1 91.19 391 ILE A C 1
ATOM 2979 O O . ILE A 1 391 ? -36.344 -21.562 20.594 1 91.19 391 ILE A O 1
ATOM 2983 N N . GLY A 1 392 ? -34.625 -20.734 21.75 1 93 392 GLY A N 1
ATOM 2984 C CA . GLY A 1 392 ? -33.719 -21.75 21.281 1 93 392 GLY A CA 1
ATOM 2985 C C . GLY A 1 392 ? -34.125 -23.156 21.703 1 93 392 GLY A C 1
ATOM 2986 O O . GLY A 1 392 ? -34.062 -24.094 20.906 1 93 392 GLY A O 1
ATOM 2987 N N . VAL A 1 393 ? -34.625 -23.297 22.844 1 94.44 393 VAL A N 1
ATOM 2988 C CA . VAL A 1 393 ? -35.031 -24.594 23.375 1 94.44 393 VAL A CA 1
ATOM 2989 C C . VAL A 1 393 ? -36.25 -25.094 22.609 1 94.44 393 VAL A C 1
ATOM 2991 O O . VAL A 1 393 ? -36.344 -26.281 22.266 1 94.44 393 VAL A O 1
ATOM 2994 N N . LEU A 1 394 ? -37.125 -24.172 22.344 1 93.62 394 LEU A N 1
ATOM 2995 C CA . LEU A 1 394 ? -38.312 -24.547 21.609 1 93.62 394 LEU A CA 1
ATOM 2996 C C . LEU A 1 394 ? -38 -24.953 20.188 1 93.62 394 LEU A C 1
ATOM 2998 O O . LEU A 1 394 ? -38.625 -25.859 19.625 1 93.62 394 LEU A O 1
ATOM 3002 N N . ILE A 1 395 ? -37.062 -24.312 19.594 1 94.62 395 ILE A N 1
ATOM 3003 C CA . ILE A 1 395 ? -36.625 -24.688 18.266 1 94.62 395 ILE A CA 1
ATOM 3004 C C . ILE A 1 395 ? -36.031 -26.094 18.297 1 94.62 395 ILE A C 1
ATOM 3006 O O . ILE A 1 395 ? -36.312 -26.922 17.422 1 94.62 395 ILE A O 1
ATOM 3010 N N . MET A 1 396 ? -35.312 -26.406 19.344 1 96.12 396 MET A N 1
ATOM 3011 C CA . MET A 1 396 ? -34.719 -27.734 19.516 1 96.12 396 MET A CA 1
ATOM 3012 C C . MET A 1 396 ? -35.812 -28.797 19.641 1 96.12 396 MET A C 1
ATOM 3014 O O . MET A 1 396 ? -35.719 -29.875 19.047 1 96.12 396 MET A O 1
ATOM 3018 N N . VAL A 1 397 ? -36.812 -28.469 20.328 1 94.81 397 VAL A N 1
ATOM 3019 C CA . VAL A 1 397 ? -37.906 -29.391 20.531 1 94.81 397 VAL A CA 1
ATOM 3020 C C . VAL A 1 397 ? -38.625 -29.641 19.203 1 94.81 397 VAL A C 1
ATOM 3022 O O . VAL A 1 397 ? -39 -30.781 18.891 1 94.81 397 VAL A O 1
ATOM 3025 N N . ALA A 1 398 ? -38.812 -28.625 18.516 1 93.5 398 ALA A N 1
ATOM 3026 C CA . ALA A 1 398 ? -39.438 -28.766 17.203 1 93.5 398 ALA A CA 1
ATOM 3027 C C . ALA A 1 398 ? -38.594 -29.641 16.281 1 93.5 398 ALA A C 1
ATOM 3029 O O . ALA A 1 398 ? -39.125 -30.516 15.586 1 93.5 398 ALA A O 1
ATOM 3030 N N . PHE A 1 399 ? -37.281 -29.453 16.234 1 94.5 399 PHE A N 1
ATOM 3031 C CA . PHE A 1 399 ? -36.406 -30.25 15.414 1 94.5 399 PHE A CA 1
ATOM 3032 C C . PHE A 1 399 ? -36.406 -31.703 15.875 1 94.5 399 PHE A C 1
ATOM 3034 O O . PHE A 1 399 ? -36.406 -32.625 15.047 1 94.5 399 PHE A O 1
ATOM 3041 N N . LEU A 1 400 ? -36.406 -31.891 17.188 1 93.19 400 LEU A N 1
ATOM 3042 C CA . LEU A 1 400 ? -36.5 -33.25 17.734 1 93.19 400 LEU A CA 1
ATOM 3043 C C . LEU A 1 400 ? -37.781 -33.938 17.297 1 93.19 400 LEU A C 1
ATOM 3045 O O . LEU A 1 400 ? -37.781 -35.125 16.969 1 93.19 400 LEU A O 1
ATOM 3049 N N . TYR A 1 401 ? -38.812 -33.156 17.312 1 91.25 401 TYR A N 1
ATOM 3050 C CA . TYR A 1 401 ? -40.125 -33.688 16.875 1 91.25 401 TYR A CA 1
ATOM 3051 C C . TYR A 1 401 ? -40.062 -34.125 15.414 1 91.25 401 TYR A C 1
ATOM 3053 O O . TYR A 1 401 ? -40.594 -35.188 15.062 1 91.25 401 TYR A O 1
ATOM 3061 N N . ILE A 1 402 ? -39.438 -33.344 14.625 1 89.81 402 ILE A N 1
ATOM 3062 C CA . ILE A 1 402 ? -39.344 -33.688 13.211 1 89.81 402 ILE A CA 1
ATOM 3063 C C . ILE A 1 402 ? -38.5 -34.938 13.023 1 89.81 402 ILE A C 1
ATOM 3065 O O . ILE A 1 402 ? -38.812 -35.812 12.219 1 89.81 402 ILE A O 1
ATOM 3069 N N . VAL A 1 403 ? -37.5 -35.094 13.781 1 90.88 403 VAL A N 1
ATOM 3070 C CA . VAL A 1 403 ? -36.562 -36.219 13.664 1 90.88 403 VAL A CA 1
ATOM 3071 C C . VAL A 1 403 ? -37.25 -37.5 14.117 1 90.88 403 VAL A C 1
ATOM 3073 O O . VAL A 1 403 ? -37.062 -38.531 13.508 1 90.88 403 VAL A O 1
ATOM 3076 N N . VAL A 1 404 ? -38.094 -37.406 15.109 1 89.12 404 VAL A N 1
ATOM 3077 C CA . VAL A 1 404 ? -38.688 -38.594 15.688 1 89.12 404 VAL A CA 1
ATOM 3078 C C . VAL A 1 404 ? -39.969 -38.938 14.922 1 89.12 404 VAL A C 1
ATOM 3080 O O . VAL A 1 404 ? -40.438 -40.094 14.945 1 89.12 404 VAL A O 1
ATOM 3083 N N . SER A 1 405 ? -40.469 -37.969 14.258 1 86.38 405 SER A N 1
ATOM 3084 C CA . SER A 1 405 ? -41.719 -38.188 13.531 1 86.38 405 SER A CA 1
ATOM 3085 C C . SER A 1 405 ? -41.531 -39.188 12.406 1 86.38 405 SER A C 1
ATOM 3087 O O . SER A 1 405 ? -40.531 -39.156 11.695 1 86.38 405 SER A O 1
ATOM 3089 N N . PRO A 1 406 ? -42.438 -40.125 12.242 1 79.25 406 PRO A N 1
ATOM 3090 C CA . PRO A 1 406 ? -42.375 -41.094 11.156 1 79.25 406 PRO A CA 1
ATOM 3091 C C . PRO A 1 406 ? -42.812 -40.5 9.805 1 79.25 406 PRO A C 1
ATOM 3093 O O . PRO A 1 406 ? -42.594 -41.125 8.766 1 79.25 406 PRO A O 1
ATOM 3096 N N . VAL A 1 407 ? -43.281 -39.281 9.891 1 76.5 407 VAL A N 1
ATOM 3097 C CA . VAL A 1 407 ? -43.781 -38.656 8.656 1 76.5 407 VAL A CA 1
ATOM 3098 C C . VAL A 1 407 ? -42.594 -38.25 7.785 1 76.5 407 VAL A C 1
ATOM 3100 O O . VAL A 1 407 ? -41.625 -37.656 8.266 1 76.5 407 VAL A O 1
ATOM 3103 N N . ASN A 1 408 ? -42.594 -38.781 6.602 1 78 408 ASN A N 1
ATOM 3104 C CA . ASN A 1 408 ? -41.594 -38.344 5.629 1 78 408 ASN A CA 1
ATOM 3105 C C . ASN A 1 408 ? -42 -37.031 4.953 1 78 408 ASN A C 1
ATOM 3107 O O . ASN A 1 408 ? -42.781 -37.062 3.986 1 78 408 ASN A O 1
ATOM 3111 N N . VAL A 1 409 ? -41.438 -35.969 5.41 1 77 409 VAL A N 1
ATOM 3112 C CA . VAL A 1 409 ? -41.812 -34.625 4.941 1 77 409 VAL A CA 1
ATOM 3113 C C . VAL A 1 409 ? -41.438 -34.469 3.461 1 77 409 VAL A C 1
ATOM 3115 O O . VAL A 1 409 ? -42.125 -33.781 2.717 1 77 409 VAL A O 1
ATOM 3118 N N . LEU A 1 410 ? -40.469 -35.219 3.029 1 75.62 410 LEU A N 1
ATOM 3119 C CA . LEU A 1 410 ? -40.062 -35.125 1.638 1 75.62 410 LEU A CA 1
ATOM 3120 C C . LEU A 1 410 ? -41.094 -35.75 0.709 1 75.62 410 LEU A C 1
ATOM 3122 O O . LEU A 1 410 ? -41.156 -35.406 -0.476 1 75.62 410 LEU A O 1
ATOM 3126 N N . GLU A 1 411 ? -41.875 -36.656 1.316 1 78.62 411 GLU A N 1
ATOM 3127 C CA . GLU A 1 411 ? -42.875 -37.312 0.518 1 78.62 411 GLU A CA 1
ATOM 3128 C C . GLU A 1 411 ? -44.094 -36.438 0.305 1 78.62 411 GLU A C 1
ATOM 3130 O O . GLU A 1 411 ? -44.875 -36.656 -0.616 1 78.62 411 GLU A O 1
ATOM 3135 N N . ILE A 1 412 ? -44.125 -35.469 1.161 1 80.62 412 ILE A N 1
ATOM 3136 C CA . ILE A 1 412 ? -45.344 -34.656 1.112 1 80.62 412 ILE A CA 1
ATOM 3137 C C . ILE A 1 412 ? -45.031 -33.25 0.634 1 80.62 412 ILE A C 1
ATOM 3139 O O . ILE A 1 412 ? -45.875 -32.594 0.026 1 80.62 412 ILE A O 1
ATOM 3143 N N . SER A 1 413 ? -43.875 -32.875 0.777 1 85.44 413 SER A N 1
ATOM 3144 C CA . SER A 1 413 ? -43.531 -31.516 0.432 1 85.44 413 SER A CA 1
ATOM 3145 C C . SER A 1 413 ? -43.219 -31.375 -1.053 1 85.44 413 SER A C 1
ATOM 3147 O O . SER A 1 413 ? -42.438 -32.188 -1.604 1 85.44 413 SER A O 1
ATOM 3149 N N . PRO A 1 414 ? -43.844 -30.375 -1.674 1 90.12 414 PRO A N 1
ATOM 3150 C CA . PRO A 1 414 ? -43.438 -30.156 -3.064 1 90.12 414 PRO A CA 1
ATOM 3151 C C . PRO A 1 414 ? -41.969 -29.812 -3.209 1 90.12 414 PRO A C 1
ATOM 3153 O O . PRO A 1 414 ? -41.438 -28.953 -2.498 1 90.12 414 PRO A O 1
ATOM 3156 N N . LEU A 1 415 ? -41.312 -30.5 -4.07 1 88.62 415 LEU A N 1
ATOM 3157 C CA . LEU A 1 415 ? -39.875 -30.328 -4.258 1 88.62 415 LEU A CA 1
ATOM 3158 C C . LEU A 1 415 ? -39.562 -28.891 -4.684 1 88.62 415 LEU A C 1
ATOM 3160 O O . LEU A 1 415 ? -38.5 -28.359 -4.316 1 88.62 415 LEU A O 1
ATOM 3164 N N . PHE A 1 416 ? -40.438 -28.281 -5.453 1 92.62 416 PHE A N 1
ATOM 3165 C CA . PHE A 1 416 ? -40.156 -26.938 -5.91 1 92.62 416 PHE A CA 1
ATOM 3166 C C . PHE A 1 416 ? -40.156 -25.953 -4.738 1 92.62 416 PHE A C 1
ATOM 3168 O O . PHE A 1 416 ? -39.469 -24.922 -4.781 1 92.62 416 PHE A O 1
ATOM 3175 N N . PHE A 1 417 ? -40.906 -26.25 -3.689 1 91.75 417 PHE A N 1
ATOM 3176 C CA . PHE A 1 417 ? -40.938 -25.391 -2.512 1 91.75 417 PHE A CA 1
ATOM 3177 C C . PHE A 1 417 ? -39.594 -25.484 -1.762 1 91.75 417 PHE A C 1
ATOM 3179 O O . PHE A 1 417 ? -39.031 -24.453 -1.389 1 91.75 417 PHE A O 1
ATOM 3186 N N . LEU A 1 418 ? -39.156 -26.719 -1.558 1 85.25 418 LEU A N 1
ATOM 3187 C CA . LEU A 1 418 ? -37.844 -26.891 -0.908 1 85.25 418 LEU A CA 1
ATOM 3188 C C . LEU A 1 418 ? -36.75 -26.234 -1.717 1 85.25 418 LEU A C 1
ATOM 3190 O O . LEU A 1 418 ? -35.906 -25.547 -1.156 1 85.25 418 LEU A O 1
ATOM 3194 N N . GLY A 1 419 ? -36.781 -26.422 -2.965 1 89.81 419 GLY A N 1
ATOM 3195 C CA . GLY A 1 419 ? -35.812 -25.781 -3.854 1 89.81 419 GLY A CA 1
ATOM 3196 C C . GLY A 1 419 ? -35.906 -24.266 -3.834 1 89.81 419 GLY A C 1
ATOM 3197 O O . GLY A 1 419 ? -34.906 -23.578 -3.914 1 89.81 419 GLY A O 1
ATOM 3198 N N . SER A 1 420 ? -37.094 -23.734 -3.688 1 92.81 420 SER A N 1
ATOM 3199 C CA . SER A 1 420 ? -37.312 -22.297 -3.711 1 92.81 420 SER A CA 1
ATOM 3200 C C . SER A 1 420 ? -36.625 -21.625 -2.529 1 92.81 420 SER A C 1
ATOM 3202 O O . SER A 1 420 ? -36.219 -20.469 -2.631 1 92.81 420 SER A O 1
ATOM 3204 N N . THR A 1 421 ? -36.5 -22.312 -1.447 1 86.75 421 THR A N 1
ATOM 3205 C CA . THR A 1 421 ? -35.812 -21.719 -0.296 1 86.75 421 THR A CA 1
ATOM 3206 C C . THR A 1 421 ? -34.312 -21.531 -0.588 1 86.75 421 THR A C 1
ATOM 3208 O O . THR A 1 421 ? -33.75 -20.516 -0.193 1 86.75 421 THR A O 1
ATOM 3211 N N . LEU A 1 422 ? -33.75 -22.469 -1.295 1 85.19 422 LEU A N 1
ATOM 3212 C CA . LEU A 1 422 ? -32.344 -22.328 -1.704 1 85.19 422 LEU A CA 1
ATOM 3213 C C . LEU A 1 422 ? -32.188 -21.25 -2.768 1 85.19 422 LEU A C 1
ATOM 3215 O O . LEU A 1 422 ? -31.25 -20.453 -2.721 1 85.19 422 LEU A O 1
ATOM 3219 N N . ILE A 1 423 ? -33.156 -21.281 -3.648 1 93.06 423 ILE A N 1
ATOM 3220 C CA . ILE A 1 423 ? -33.125 -20.281 -4.715 1 93.06 423 ILE A CA 1
ATOM 3221 C C . ILE A 1 423 ? -33.281 -18.875 -4.121 1 93.06 423 ILE A C 1
ATOM 3223 O O . ILE A 1 423 ? -32.625 -17.938 -4.59 1 93.06 423 ILE A O 1
ATOM 3227 N N . PHE A 1 424 ? -34.062 -18.766 -3.129 1 91.38 424 PHE A N 1
ATOM 3228 C CA . PHE A 1 424 ? -34.219 -17.516 -2.402 1 91.38 424 PHE A CA 1
ATOM 3229 C C . PHE A 1 424 ? -32.875 -17.016 -1.865 1 91.38 424 PHE A C 1
ATOM 3231 O O . PHE A 1 424 ? -32.531 -15.852 -2.041 1 91.38 424 PHE A O 1
ATOM 3238 N N . ILE A 1 425 ? -32.156 -17.906 -1.204 1 80.94 425 ILE A N 1
ATOM 3239 C CA . ILE A 1 425 ? -30.828 -17.562 -0.691 1 80.94 425 ILE A CA 1
ATOM 3240 C C . ILE A 1 425 ? -29.922 -17.156 -1.847 1 80.94 425 ILE A C 1
ATOM 3242 O O . ILE A 1 425 ? -29.188 -16.172 -1.748 1 80.94 425 ILE A O 1
ATOM 3246 N N . GLY A 1 426 ? -30.016 -17.875 -2.896 1 89.5 426 GLY A N 1
ATOM 3247 C CA . GLY A 1 426 ? -29.219 -17.594 -4.082 1 89.5 426 GLY A CA 1
ATOM 3248 C C . GLY A 1 426 ? -29.516 -16.234 -4.676 1 89.5 426 GLY A C 1
ATOM 3249 O O . GLY A 1 426 ? -28.594 -15.438 -4.906 1 89.5 426 GLY A O 1
ATOM 3250 N N . TYR A 1 427 ? -30.812 -15.953 -4.859 1 92.81 427 TYR A N 1
ATOM 3251 C CA . TYR A 1 427 ? -31.219 -14.656 -5.398 1 92.81 427 TYR A CA 1
ATOM 3252 C C . TYR A 1 427 ? -30.75 -13.516 -4.504 1 92.81 427 TYR A C 1
ATOM 3254 O O . TYR A 1 427 ? -30.219 -12.516 -4.992 1 92.81 427 TYR A O 1
ATOM 3262 N N . ASP A 1 428 ? -30.875 -13.734 -3.344 1 87.12 428 ASP A N 1
ATOM 3263 C CA . ASP A 1 428 ? -30.562 -12.68 -2.379 1 87.12 428 ASP A CA 1
ATOM 3264 C C . ASP A 1 428 ? -29.062 -12.383 -2.369 1 87.12 428 ASP A C 1
ATOM 3266 O O . ASP A 1 428 ? -28.672 -11.219 -2.48 1 87.12 428 ASP A O 1
ATOM 3270 N N . LEU A 1 429 ? -28.266 -13.375 -2.275 1 83.06 429 LEU A N 1
ATOM 3271 C CA . LEU A 1 429 ? -26.812 -13.203 -2.191 1 83.06 429 LEU A CA 1
ATOM 3272 C C . LEU A 1 429 ? -26.25 -12.672 -3.506 1 83.06 429 LEU A C 1
ATOM 3274 O O . LEU A 1 429 ? -25.375 -11.805 -3.508 1 83.06 429 LEU A O 1
ATOM 3278 N N . MET A 1 430 ? -26.766 -13.148 -4.559 1 92.06 430 MET A N 1
ATOM 3279 C CA . MET A 1 430 ? -26.281 -12.719 -5.863 1 92.06 430 MET A CA 1
ATOM 3280 C C . MET A 1 430 ? -26.688 -11.273 -6.145 1 92.06 430 MET A C 1
ATOM 3282 O O . MET A 1 430 ? -25.875 -10.484 -6.648 1 92.06 430 MET A O 1
ATOM 3286 N N . LEU A 1 431 ? -27.922 -10.914 -5.805 1 92.31 431 LEU A N 1
ATOM 3287 C CA . LEU A 1 431 ? -28.375 -9.539 -6.008 1 92.31 431 LEU A CA 1
ATOM 3288 C C . LEU A 1 431 ? -27.578 -8.57 -5.137 1 92.31 431 LEU A C 1
ATOM 3290 O O . LEU A 1 431 ? -27.219 -7.48 -5.582 1 92.31 431 LEU A O 1
ATOM 3294 N N . GLU A 1 432 ? -27.312 -8.961 -4.02 1 86.62 432 GLU A N 1
ATOM 3295 C CA . GLU A 1 432 ? -26.578 -8.102 -3.084 1 86.62 432 GLU A CA 1
ATOM 3296 C C . GLU A 1 432 ? -25.141 -7.895 -3.525 1 86.62 432 GLU A C 1
ATOM 3298 O O . GLU A 1 432 ? -24.656 -6.762 -3.572 1 86.62 432 GLU A O 1
ATOM 3303 N N . TRP A 1 433 ? -24.453 -8.938 -3.891 1 88.69 433 TRP A N 1
ATOM 3304 C CA . TRP A 1 433 ? -23 -8.867 -4.023 1 88.69 433 TRP A CA 1
ATOM 3305 C C . TRP A 1 433 ? -22.594 -8.703 -5.484 1 88.69 433 TRP A C 1
ATOM 3307 O O . TRP A 1 433 ? -21.453 -8.352 -5.785 1 88.69 433 TRP A O 1
ATOM 3317 N N . LEU A 1 434 ? -23.531 -8.984 -6.41 1 93.44 434 LEU A N 1
ATOM 3318 C CA . LEU A 1 434 ? -23.188 -8.781 -7.812 1 93.44 434 LEU A CA 1
ATOM 3319 C C . LEU A 1 434 ? -23.828 -7.516 -8.359 1 93.44 434 LEU A C 1
ATOM 3321 O O . LEU A 1 434 ? -23.328 -6.934 -9.328 1 93.44 434 LEU A O 1
ATOM 3325 N N . TRP A 1 435 ? -24.891 -7.07 -7.645 1 92.75 435 TRP A N 1
ATOM 3326 C CA . TRP A 1 435 ? -25.578 -5.934 -8.234 1 92.75 435 TRP A CA 1
ATOM 3327 C C . TRP A 1 435 ? -25.609 -4.75 -7.273 1 92.75 435 TRP A C 1
ATOM 3329 O O . TRP A 1 435 ? -25.156 -3.654 -7.613 1 92.75 435 TRP A O 1
ATOM 3339 N N . GLU A 1 436 ? -26.125 -4.871 -6.082 1 91.12 436 GLU A N 1
ATOM 3340 C CA . GLU A 1 436 ? -26.297 -3.766 -5.145 1 91.12 436 GLU A CA 1
ATOM 3341 C C . GLU A 1 436 ? -24.953 -3.203 -4.695 1 91.12 436 GLU A C 1
ATOM 3343 O O . GLU A 1 436 ? -24.828 -2 -4.461 1 91.12 436 GLU A O 1
ATOM 3348 N N . VAL A 1 437 ? -23.984 -4.043 -4.578 1 90.25 437 VAL A N 1
ATOM 3349 C CA . VAL A 1 437 ? -22.688 -3.643 -4.062 1 90.25 437 VAL A CA 1
ATOM 3350 C C . VAL A 1 437 ? -22.031 -2.637 -5.016 1 90.25 437 VAL A C 1
ATOM 3352 O O . VAL A 1 437 ? -21.141 -1.889 -4.621 1 90.25 437 VAL A O 1
ATOM 3355 N N . ARG A 1 438 ? -22.531 -2.535 -6.281 1 92.5 438 ARG A N 1
ATOM 3356 C CA . ARG A 1 438 ? -21.969 -1.653 -7.297 1 92.5 438 ARG A CA 1
ATOM 3357 C C . ARG A 1 438 ? -22.016 -0.197 -6.848 1 92.5 438 ARG A C 1
ATOM 3359 O O . ARG A 1 438 ? -21.203 0.62 -7.273 1 92.5 438 ARG A O 1
ATOM 3366 N N . HIS A 1 439 ? -22.969 0.118 -5.906 1 90.25 439 HIS A N 1
ATOM 3367 C CA . HIS A 1 439 ? -23.156 1.49 -5.453 1 90.25 439 HIS A CA 1
ATOM 3368 C C . HIS A 1 439 ? -22.328 1.785 -4.207 1 90.25 439 HIS A C 1
ATOM 3370 O O . HIS A 1 439 ? -22.359 2.902 -3.686 1 90.25 439 HIS A O 1
ATOM 3376 N N . GLN A 1 440 ? -21.578 0.834 -3.846 1 90.75 440 GLN A N 1
ATOM 3377 C CA . GLN A 1 440 ? -20.875 1.023 -2.58 1 90.75 440 GLN A CA 1
ATOM 3378 C C . GLN A 1 440 ? -19.359 0.886 -2.764 1 90.75 440 GLN A C 1
ATOM 3380 O O . GLN A 1 440 ? -18.594 1.134 -1.832 1 90.75 440 GLN A O 1
ATOM 3385 N N . VAL A 1 441 ? -18.953 0.455 -3.922 1 91.88 441 VAL A N 1
ATOM 3386 C CA . VAL A 1 441 ? -17.516 0.21 -4.109 1 91.88 441 VAL A CA 1
ATOM 3387 C C . VAL A 1 441 ? -17.031 0.929 -5.367 1 91.88 441 VAL A C 1
ATOM 3389 O O . VAL A 1 441 ? -17.828 1.276 -6.238 1 91.88 441 VAL A O 1
ATOM 3392 N N . PHE A 1 442 ? -15.789 1.202 -5.41 1 92.06 442 PHE A N 1
ATOM 3393 C CA . PHE A 1 442 ? -15.18 1.761 -6.609 1 92.06 442 PHE A CA 1
ATOM 3394 C C . PHE A 1 442 ? -15.227 0.758 -7.758 1 92.06 442 PHE A C 1
ATOM 3396 O O . PHE A 1 442 ? -15.445 -0.434 -7.539 1 92.06 442 PHE A O 1
ATOM 3403 N N . LEU A 1 443 ? -15.062 1.138 -8.953 1 92.5 443 LEU A N 1
ATOM 3404 C CA . LEU A 1 443 ? -15.094 0.279 -10.133 1 92.5 443 LEU A CA 1
ATOM 3405 C C . LEU A 1 443 ? -14.055 -0.833 -10.023 1 92.5 443 LEU A C 1
ATOM 3407 O O . LEU A 1 443 ? -14.344 -1.987 -10.352 1 92.5 443 LEU A O 1
ATOM 3411 N N . THR A 1 444 ? -12.844 -0.494 -9.602 1 91.12 444 THR A N 1
ATOM 3412 C CA . THR A 1 444 ? -11.781 -1.495 -9.5 1 91.12 444 THR A CA 1
ATOM 3413 C C . THR A 1 444 ? -12.141 -2.557 -8.461 1 91.12 444 THR A C 1
ATOM 3415 O O . THR A 1 444 ? -11.844 -3.738 -8.648 1 91.12 444 THR A O 1
ATOM 3418 N N . GLU A 1 445 ? -12.719 -2.125 -7.398 1 92.12 445 GLU A N 1
ATOM 3419 C CA . GLU A 1 445 ? -13.141 -3.072 -6.371 1 92.12 445 GLU A CA 1
ATOM 3420 C C . GLU A 1 445 ? -14.289 -3.949 -6.871 1 92.12 445 GLU A C 1
ATOM 3422 O O . GLU A 1 445 ? -14.352 -5.137 -6.547 1 92.12 445 GLU A O 1
ATOM 3427 N N . TYR A 1 446 ? -15.195 -3.336 -7.629 1 94.44 446 TYR A N 1
ATOM 3428 C CA . TYR A 1 446 ? -16.297 -4.105 -8.211 1 94.44 446 TYR A CA 1
ATOM 3429 C C . TYR A 1 446 ? -15.766 -5.164 -9.172 1 94.44 446 TYR A C 1
ATOM 3431 O O . TYR A 1 446 ? -16.281 -6.285 -9.211 1 94.44 446 TYR A O 1
ATOM 3439 N N . LEU A 1 447 ? -14.812 -4.836 -9.914 1 94.88 447 LEU A N 1
ATOM 3440 C CA . LEU A 1 447 ? -14.188 -5.789 -10.828 1 94.88 447 LEU A CA 1
ATOM 3441 C C . LEU A 1 447 ? -13.555 -6.945 -10.07 1 94.88 447 LEU A C 1
ATOM 3443 O O . LEU A 1 447 ? -13.539 -8.078 -10.547 1 94.88 447 LEU A O 1
ATOM 3447 N N . ILE A 1 448 ? -13.055 -6.629 -8.891 1 94.19 448 ILE A N 1
ATOM 3448 C CA . ILE A 1 448 ? -12.477 -7.68 -8.055 1 94.19 448 ILE A CA 1
ATOM 3449 C C . ILE A 1 448 ? -13.578 -8.625 -7.586 1 94.19 448 ILE A C 1
ATOM 3451 O O . ILE A 1 448 ? -13.375 -9.844 -7.531 1 94.19 448 ILE A O 1
ATOM 3455 N N . VAL A 1 449 ? -14.742 -8.062 -7.258 1 94.06 449 VAL A N 1
ATOM 3456 C CA . VAL A 1 449 ? -15.875 -8.906 -6.887 1 94.06 449 VAL A CA 1
ATOM 3457 C C . VAL A 1 449 ? -16.203 -9.859 -8.031 1 94.06 449 VAL A C 1
ATOM 3459 O O . VAL A 1 449 ? -16.281 -11.07 -7.836 1 94.06 449 VAL A O 1
ATOM 3462 N N . CYS A 1 450 ? -16.312 -9.32 -9.234 1 96.31 450 CYS A N 1
ATOM 3463 C CA . CYS A 1 450 ? -16.672 -10.102 -10.414 1 96.31 450 CYS A CA 1
ATOM 3464 C C . CYS A 1 450 ? -15.578 -11.094 -10.766 1 96.31 450 CYS A C 1
ATOM 3466 O O . CYS A 1 450 ? -15.867 -12.242 -11.117 1 96.31 450 CYS A O 1
ATOM 3468 N N . PHE A 1 451 ? -14.422 -10.68 -10.633 1 95.44 451 PHE A N 1
ATOM 3469 C CA . PHE A 1 451 ? -13.281 -11.531 -10.969 1 95.44 451 PHE A CA 1
ATOM 3470 C C . PHE A 1 451 ? -13.203 -12.727 -10.016 1 95.44 451 PHE A C 1
ATOM 3472 O O . PHE A 1 451 ? -12.984 -13.859 -10.453 1 95.44 451 PHE A O 1
ATOM 3479 N N . THR A 1 452 ? -13.328 -12.391 -8.719 1 90.88 452 THR A N 1
ATOM 3480 C CA . THR A 1 452 ? -13.281 -13.469 -7.738 1 90.88 452 THR A CA 1
ATOM 3481 C C . THR A 1 452 ? -14.398 -14.484 -7.992 1 90.88 452 THR A C 1
ATOM 3483 O O . THR A 1 452 ? -14.172 -15.688 -7.934 1 90.88 452 THR A O 1
ATOM 3486 N N . PHE A 1 453 ? -15.625 -14.023 -8.32 1 92.88 453 PHE A N 1
ATOM 3487 C CA . PHE A 1 453 ? -16.766 -14.875 -8.648 1 92.88 453 PHE A CA 1
ATOM 3488 C C . PHE A 1 453 ? -16.438 -15.773 -9.836 1 92.88 453 PHE A C 1
ATOM 3490 O O . PHE A 1 453 ? -16.641 -16.984 -9.773 1 92.88 453 PHE A O 1
ATOM 3497 N N . CYS A 1 454 ? -15.82 -15.211 -10.844 1 94.69 454 CYS A N 1
ATOM 3498 C CA . CYS A 1 454 ? -15.484 -15.953 -12.055 1 94.69 454 CYS A CA 1
ATOM 3499 C C . CYS A 1 454 ? -14.32 -16.906 -11.797 1 94.69 454 CYS A C 1
ATOM 3501 O O . CYS A 1 454 ? -14.312 -18.031 -12.305 1 94.69 454 CYS A O 1
ATOM 3503 N N . ALA A 1 455 ? -13.359 -16.453 -11.023 1 91.44 455 ALA A N 1
ATOM 3504 C CA . ALA A 1 455 ? -12.188 -17.266 -10.734 1 91.44 455 ALA A CA 1
ATOM 3505 C C . ALA A 1 455 ? -12.586 -18.547 -9.992 1 91.44 455 ALA A C 1
ATOM 3507 O O . ALA A 1 455 ? -12.07 -19.625 -10.281 1 91.44 455 ALA A O 1
ATOM 3508 N N . ILE A 1 456 ? -13.516 -18.422 -9.07 1 85 456 ILE A N 1
ATOM 3509 C CA . ILE A 1 456 ? -13.969 -19.594 -8.312 1 85 456 ILE A CA 1
ATOM 3510 C C . ILE A 1 456 ? -14.664 -20.578 -9.258 1 85 456 ILE A C 1
ATOM 3512 O O . ILE A 1 456 ? -14.5 -21.797 -9.125 1 85 456 ILE A O 1
ATOM 3516 N N . GLN A 1 457 ? -15.367 -20.078 -10.297 1 85.62 457 GLN A N 1
ATOM 3517 C CA . GLN A 1 457 ? -16.078 -20.906 -11.266 1 85.62 457 GLN A CA 1
ATOM 3518 C C . GLN A 1 457 ? -15.102 -21.672 -12.156 1 85.62 457 GLN A C 1
ATOM 3520 O O . GLN A 1 457 ? -15.359 -22.812 -12.531 1 85.62 457 GLN A O 1
ATOM 3525 N N . VAL A 1 458 ? -13.984 -21.078 -12.367 1 85.94 458 VAL A N 1
ATOM 3526 C CA . VAL A 1 458 ? -13.086 -21.641 -13.375 1 85.94 458 VAL A CA 1
ATOM 3527 C C . VAL A 1 458 ? -12.055 -22.531 -12.711 1 85.94 458 VAL A C 1
ATOM 3529 O O . VAL A 1 458 ? -11.812 -23.656 -13.164 1 85.94 458 VAL A O 1
ATOM 3532 N N . VAL A 1 459 ? -11.477 -22.094 -11.617 1 83.56 459 VAL A N 1
ATOM 3533 C CA . VAL A 1 459 ? -10.344 -22.828 -11.07 1 83.56 459 VAL A CA 1
ATOM 3534 C C . VAL A 1 459 ? -10.758 -23.547 -9.781 1 83.56 459 VAL A C 1
ATOM 3536 O O . VAL A 1 459 ? -10.008 -24.375 -9.25 1 83.56 459 VAL A O 1
ATOM 3539 N N . GLY A 1 460 ? -11.945 -23.344 -9.289 1 75.5 460 GLY A N 1
ATOM 3540 C CA . GLY A 1 460 ? -12.391 -23.938 -8.047 1 75.5 460 GLY A CA 1
ATOM 3541 C C . GLY A 1 460 ? -12.336 -22.984 -6.867 1 75.5 460 GLY A C 1
ATOM 3542 O O . GLY A 1 460 ? -11.695 -21.938 -6.945 1 75.5 460 GLY A O 1
ATOM 3543 N N . ILE A 1 461 ? -12.93 -23.297 -5.848 1 72.19 461 ILE A N 1
ATOM 3544 C CA . ILE A 1 461 ? -13.141 -22.406 -4.707 1 72.19 461 ILE A CA 1
ATOM 3545 C C . ILE A 1 461 ? -11.812 -22.141 -4 1 72.19 461 ILE A C 1
ATOM 3547 O O . ILE A 1 461 ? -11.523 -21.016 -3.617 1 72.19 461 ILE A O 1
ATOM 3551 N N . ASN A 1 462 ? -10.984 -23.203 -3.723 1 68.75 462 ASN A N 1
ATOM 3552 C CA . ASN A 1 462 ? -9.742 -23.062 -2.973 1 68.75 462 ASN A CA 1
ATOM 3553 C C . ASN A 1 462 ? -8.773 -22.109 -3.658 1 68.75 462 ASN A C 1
ATOM 3555 O O . ASN A 1 462 ? -8.289 -21.156 -3.037 1 68.75 462 ASN A O 1
ATOM 3559 N N . PHE A 1 463 ? -8.664 -22.266 -4.898 1 78.38 463 PHE A N 1
ATOM 3560 C CA . PHE A 1 463 ? -7.691 -21.453 -5.617 1 78.38 463 PHE A CA 1
ATOM 3561 C C . PHE A 1 463 ? -8.305 -20.141 -6.062 1 78.38 463 PHE A C 1
ATOM 3563 O O . PHE A 1 463 ? -7.602 -19.141 -6.191 1 78.38 463 PHE A O 1
ATOM 3570 N N . GLY A 1 464 ? -9.633 -20.188 -6.195 1 83.06 464 GLY A N 1
ATOM 3571 C CA . GLY A 1 464 ? -10.305 -18.969 -6.637 1 83.06 464 GLY A CA 1
ATOM 3572 C C . GLY A 1 464 ? -10.242 -17.859 -5.613 1 83.06 464 GLY A C 1
ATOM 3573 O O . GLY A 1 464 ? -10.016 -16.688 -5.965 1 83.06 464 GLY A O 1
ATOM 3574 N N . VAL A 1 465 ? -10.367 -18.141 -4.395 1 80.5 465 VAL A N 1
ATOM 3575 C CA . VAL A 1 465 ? -10.32 -17.141 -3.336 1 80.5 465 VAL A CA 1
ATOM 3576 C C . VAL A 1 465 ? -8.898 -16.609 -3.191 1 80.5 465 VAL A C 1
ATOM 3578 O O . VAL A 1 465 ? -8.703 -15.398 -3.029 1 80.5 465 VAL A O 1
ATOM 3581 N N . VAL A 1 466 ? -7.945 -17.469 -3.285 1 82.06 466 VAL A N 1
ATOM 3582 C CA . VAL A 1 466 ? -6.547 -17.062 -3.166 1 82.06 466 VAL A CA 1
ATOM 3583 C C . VAL A 1 466 ? -6.188 -16.109 -4.297 1 82.06 466 VAL A C 1
ATOM 3585 O O . VAL A 1 466 ? -5.555 -15.07 -4.066 1 82.06 466 VAL A O 1
ATOM 3588 N N . VAL A 1 467 ? -6.668 -16.469 -5.449 1 87.62 467 VAL A N 1
ATOM 3589 C CA . VAL A 1 467 ? -6.398 -15.609 -6.598 1 87.62 467 VAL A CA 1
ATOM 3590 C C . VAL A 1 467 ? -7.102 -14.266 -6.418 1 87.62 467 VAL A C 1
ATOM 3592 O O . VAL A 1 467 ? -6.551 -13.219 -6.766 1 87.62 467 VAL A O 1
ATOM 3595 N N . GLY A 1 468 ? -8.336 -14.305 -5.914 1 89.06 468 GLY A N 1
ATOM 3596 C CA . GLY A 1 468 ? -9.047 -13.062 -5.633 1 89.06 468 GLY A CA 1
ATOM 3597 C C . GLY A 1 468 ? -8.305 -12.156 -4.668 1 89.06 468 GLY A C 1
ATOM 3598 O O . GLY A 1 468 ? -8.203 -10.953 -4.898 1 89.06 468 GLY A O 1
ATOM 3599 N N . VAL A 1 469 ? -7.734 -12.711 -3.637 1 85.88 469 VAL A N 1
ATOM 3600 C CA . VAL A 1 469 ? -6.988 -11.945 -2.643 1 85.88 469 VAL A CA 1
ATOM 3601 C C . VAL A 1 469 ? -5.734 -11.352 -3.279 1 85.88 469 VAL A C 1
ATOM 3603 O O . VAL A 1 469 ? -5.414 -10.18 -3.059 1 85.88 469 VAL A O 1
ATOM 3606 N N . LEU A 1 470 ? -5.074 -12.141 -4.082 1 86.44 470 LEU A N 1
ATOM 3607 C CA . LEU A 1 470 ? -3.865 -11.68 -4.754 1 86.44 470 LEU A CA 1
ATOM 3608 C C . LEU A 1 470 ? -4.168 -10.492 -5.66 1 86.44 470 LEU A C 1
ATOM 3610 O O . LEU A 1 470 ? -3.422 -9.508 -5.68 1 86.44 470 LEU A O 1
ATOM 3614 N N . VAL A 1 471 ? -5.242 -10.609 -6.328 1 89.25 471 VAL A N 1
ATOM 3615 C CA . VAL A 1 471 ? -5.609 -9.531 -7.238 1 89.25 471 VAL A CA 1
ATOM 3616 C C . VAL A 1 471 ? -5.98 -8.281 -6.438 1 89.25 471 VAL A C 1
ATOM 3618 O O . VAL A 1 471 ? -5.688 -7.16 -6.852 1 89.25 471 VAL A O 1
ATOM 3621 N N . ALA A 1 472 ? -6.633 -8.469 -5.34 1 89.88 472 ALA A N 1
ATOM 3622 C CA . ALA A 1 472 ? -6.98 -7.348 -4.477 1 89.88 472 ALA A CA 1
ATOM 3623 C C . ALA A 1 472 ? -5.73 -6.648 -3.951 1 89.88 472 ALA A C 1
ATOM 3625 O O . ALA A 1 472 ? -5.688 -5.418 -3.877 1 89.88 472 ALA A O 1
ATOM 3626 N N . ILE A 1 473 ? -4.758 -7.395 -3.609 1 86.31 473 ILE A N 1
ATOM 3627 C CA . ILE A 1 473 ? -3.496 -6.863 -3.104 1 86.31 473 ILE A CA 1
ATOM 3628 C C . ILE A 1 473 ? -2.797 -6.066 -4.203 1 86.31 473 ILE A C 1
ATOM 3630 O O . ILE A 1 473 ? -2.322 -4.953 -3.963 1 86.31 473 ILE A O 1
ATOM 3634 N N . VAL A 1 474 ? -2.775 -6.652 -5.383 1 85 474 VAL A N 1
ATOM 3635 C CA . VAL A 1 474 ? -2.146 -5.984 -6.516 1 85 474 VAL A CA 1
ATOM 3636 C C . VAL A 1 474 ? -2.869 -4.672 -6.809 1 85 474 VAL A C 1
ATOM 3638 O O . VAL A 1 474 ? -2.232 -3.652 -7.078 1 85 474 VAL A O 1
ATOM 3641 N N . GLU A 1 475 ? -4.176 -4.734 -6.758 1 86.06 475 GLU A N 1
ATOM 3642 C CA . GLU A 1 475 ? -4.977 -3.535 -6.988 1 86.06 475 GLU A CA 1
ATOM 3643 C C . GLU A 1 475 ? -4.672 -2.463 -5.949 1 86.06 475 GLU A C 1
ATOM 3645 O O . GLU A 1 475 ? -4.617 -1.274 -6.273 1 86.06 475 GLU A O 1
ATOM 3650 N N . HIS A 1 476 ? -4.516 -2.859 -4.809 1 84.69 476 HIS A N 1
ATOM 3651 C CA . HIS A 1 476 ? -4.199 -1.912 -3.748 1 84.69 476 HIS A CA 1
ATOM 3652 C C . HIS A 1 476 ? -2.848 -1.246 -3.992 1 84.69 476 HIS A C 1
ATOM 3654 O O . HIS A 1 476 ? -2.695 -0.043 -3.771 1 84.69 476 HIS A O 1
ATOM 3660 N N . ILE A 1 477 ? -1.873 -1.991 -4.348 1 83.25 477 ILE A N 1
ATOM 3661 C CA . ILE A 1 477 ? -0.538 -1.468 -4.613 1 83.25 477 ILE A CA 1
ATOM 3662 C C . ILE A 1 477 ? -0.601 -0.441 -5.742 1 83.25 477 ILE A C 1
ATOM 3664 O O . ILE A 1 477 ? 0.046 0.607 -5.672 1 83.25 477 ILE A O 1
ATOM 3668 N N . PHE A 1 478 ? -1.389 -0.772 -6.715 1 81.44 478 PHE A N 1
ATOM 3669 C CA . PHE A 1 478 ? -1.518 0.143 -7.844 1 81.44 478 PHE A CA 1
ATOM 3670 C C . PHE A 1 478 ? -2.213 1.432 -7.418 1 81.44 478 PHE A C 1
ATOM 3672 O O . PHE A 1 478 ? -1.819 2.521 -7.836 1 81.44 478 PHE A O 1
ATOM 3679 N N . SER A 1 479 ? -3.186 1.238 -6.59 1 80.44 479 SER A N 1
ATOM 3680 C CA . SER A 1 479 ? -3.932 2.4 -6.113 1 80.44 479 SER A CA 1
ATOM 3681 C C . SER A 1 479 ? -3.074 3.271 -5.203 1 80.44 479 SER A C 1
ATOM 3683 O O . SER A 1 479 ? -3.117 4.5 -5.289 1 80.44 479 SER A O 1
ATOM 3685 N N . THR A 1 480 ? -2.316 2.686 -4.387 1 80.62 480 THR A N 1
ATOM 3686 C CA . THR A 1 480 ? -1.465 3.41 -3.451 1 80.62 480 THR A CA 1
ATOM 3687 C C . THR A 1 480 ? -0.313 4.09 -4.184 1 80.62 480 THR A C 1
ATOM 3689 O O . THR A 1 480 ? 0.096 5.195 -3.82 1 80.62 480 THR A O 1
ATOM 3692 N N . ALA A 1 481 ? 0.249 3.406 -5.133 1 80.06 481 ALA A N 1
ATOM 3693 C CA . ALA A 1 481 ? 1.367 3.947 -5.902 1 80.06 481 ALA A CA 1
ATOM 3694 C C . ALA A 1 481 ? 0.98 5.254 -6.586 1 80.06 481 ALA A C 1
ATOM 3696 O O . ALA A 1 481 ? 1.811 6.156 -6.734 1 80.06 481 ALA A O 1
ATOM 3697 N N . HIS A 1 482 ? -0.269 5.426 -6.852 1 75.94 482 HIS A N 1
ATOM 3698 C CA . HIS A 1 482 ? -0.711 6.598 -7.602 1 75.94 482 HIS A CA 1
ATOM 3699 C C . HIS A 1 482 ? -1.229 7.688 -6.672 1 75.94 482 HIS A C 1
ATOM 3701 O O . HIS A 1 482 ? -1.539 8.797 -7.117 1 75.94 482 HIS A O 1
ATOM 3707 N N . ASN A 1 483 ? -1.254 7.402 -5.41 1 74.06 483 ASN A N 1
ATOM 3708 C CA . ASN A 1 483 ? -1.818 8.383 -4.492 1 74.06 483 ASN A CA 1
ATOM 3709 C C . ASN A 1 483 ? -0.737 9.031 -3.631 1 74.06 483 ASN A C 1
ATOM 3711 O O . ASN A 1 483 ? -1.045 9.727 -2.662 1 74.06 483 ASN A O 1
ATOM 3715 N N . THR A 1 484 ? 0.521 8.797 -4.023 1 75.06 484 THR A N 1
ATOM 3716 C CA . THR A 1 484 ? 1.571 9.555 -3.348 1 75.06 484 THR A CA 1
ATOM 3717 C C . THR A 1 484 ? 1.477 11.039 -3.688 1 75.06 484 THR A C 1
ATOM 3719 O O . THR A 1 484 ? 1.247 11.398 -4.84 1 75.06 484 THR A O 1
ATOM 3722 N N . VAL A 1 485 ? 1.488 11.852 -2.59 1 76.06 485 VAL A N 1
ATOM 3723 C CA . VAL A 1 485 ? 1.258 13.281 -2.783 1 76.06 485 VAL A CA 1
ATOM 3724 C C . VAL A 1 485 ? 2.508 14.062 -2.387 1 76.06 485 VAL A C 1
ATOM 3726 O O . VAL A 1 485 ? 3.205 13.695 -1.439 1 76.06 485 VAL A O 1
ATOM 3729 N N . VAL A 1 486 ? 2.9 14.945 -3.258 1 85.88 486 VAL A N 1
ATOM 3730 C CA . VAL A 1 486 ? 3.926 15.945 -2.963 1 85.88 486 VAL A CA 1
ATOM 3731 C C . VAL A 1 486 ? 3.291 17.328 -2.883 1 85.88 486 VAL A C 1
ATOM 3733 O O . VAL A 1 486 ? 2.609 17.766 -3.816 1 85.88 486 VAL A O 1
ATOM 3736 N N . ASN A 1 487 ? 3.389 17.938 -1.657 1 82.69 487 ASN A N 1
ATOM 3737 C CA . ASN A 1 487 ? 2.842 19.281 -1.467 1 82.69 487 ASN A CA 1
ATOM 3738 C C . ASN A 1 487 ? 3.943 20.328 -1.419 1 82.69 487 ASN A C 1
ATOM 3740 O O . ASN A 1 487 ? 4.879 20.219 -0.625 1 82.69 487 ASN A O 1
ATOM 3744 N N . ARG A 1 488 ? 3.865 21.266 -2.309 1 85.94 488 ARG A N 1
ATOM 3745 C CA . ARG A 1 488 ? 4.754 22.422 -2.205 1 85.94 488 ARG A CA 1
ATOM 3746 C C . ARG A 1 488 ? 4.289 23.375 -1.103 1 85.94 488 ARG A C 1
ATOM 3748 O O . ARG A 1 488 ? 3.143 23.828 -1.107 1 85.94 488 ARG A O 1
ATOM 3755 N N . VAL A 1 489 ? 5.086 23.562 -0.114 1 82.69 489 VAL A N 1
ATOM 3756 C CA . VAL A 1 489 ? 4.727 24.422 1.006 1 82.69 489 VAL A CA 1
ATOM 3757 C C . VAL A 1 489 ? 5.66 25.625 1.05 1 82.69 489 VAL A C 1
ATOM 3759 O O . VAL A 1 489 ? 6.828 25.531 0.665 1 82.69 489 VAL A O 1
ATOM 3762 N N . GLU A 1 490 ? 5.141 26.719 1.455 1 80.62 490 GLU A N 1
ATOM 3763 C CA . GLU A 1 490 ? 5.938 27.938 1.608 1 80.62 490 GLU A CA 1
ATOM 3764 C C . GLU A 1 490 ? 6.363 28.141 3.061 1 80.62 490 GLU A C 1
ATOM 3766 O O . GLU A 1 490 ? 5.938 29.094 3.709 1 80.62 490 GLU A O 1
ATOM 3771 N N . LYS A 1 491 ? 7.273 27.328 3.504 1 83.25 491 LYS A N 1
ATOM 3772 C CA . LYS A 1 491 ? 7.773 27.391 4.875 1 83.25 491 LYS A CA 1
ATOM 3773 C C . LYS A 1 491 ? 9.062 28.203 4.957 1 83.25 491 LYS A C 1
ATOM 3775 O O . LYS A 1 491 ? 9.859 28.203 4.02 1 83.25 491 LYS A O 1
ATOM 3780 N N . ARG A 1 492 ? 9.172 28.922 6.02 1 86.12 492 ARG A N 1
ATOM 3781 C CA . ARG A 1 492 ? 10.406 29.609 6.367 1 86.12 492 ARG A CA 1
ATOM 3782 C C . ARG A 1 492 ? 10.961 29.109 7.695 1 86.12 492 ARG A C 1
ATOM 3784 O O . ARG A 1 492 ? 10.242 28.5 8.484 1 86.12 492 ARG A O 1
ATOM 3791 N N . SER A 1 493 ? 12.25 29.281 7.844 1 85.38 493 SER A N 1
ATOM 3792 C CA . SER A 1 493 ? 12.836 28.875 9.117 1 85.38 493 SER A CA 1
ATOM 3793 C C . SER A 1 493 ? 12.43 29.812 10.242 1 85.38 493 SER A C 1
ATOM 3795 O O . SER A 1 493 ? 12.023 30.953 9.992 1 85.38 493 SER A O 1
ATOM 3797 N N . ASN A 1 494 ? 12.469 29.359 11.422 1 77.94 494 ASN A N 1
ATOM 3798 C CA . ASN A 1 494 ? 12.219 30.203 12.594 1 77.94 494 ASN A CA 1
ATOM 3799 C C . ASN A 1 494 ? 13.516 30.797 13.133 1 77.94 494 ASN A C 1
ATOM 3801 O O . ASN A 1 494 ? 13.609 31.125 14.32 1 77.94 494 ASN A O 1
ATOM 3805 N N . ALA A 1 495 ? 14.492 30.812 12.273 1 80.56 495 ALA A N 1
ATOM 3806 C CA . ALA A 1 495 ? 15.734 31.453 12.695 1 80.56 495 ALA A CA 1
ATOM 3807 C C . ALA A 1 495 ? 15.547 32.938 12.922 1 80.56 495 ALA A C 1
ATOM 3809 O O . ALA A 1 495 ? 14.68 33.562 12.297 1 80.56 495 ALA A O 1
ATOM 3810 N N . VAL A 1 496 ? 16.312 33.469 13.844 1 83.19 496 VAL A N 1
ATOM 3811 C CA . VAL A 1 496 ? 16.203 34.875 14.148 1 83.19 496 VAL A CA 1
ATOM 3812 C C . VAL A 1 496 ? 17.016 35.688 13.141 1 83.19 496 VAL A C 1
ATOM 3814 O O . VAL A 1 496 ? 18.25 35.688 13.188 1 83.19 496 VAL A O 1
ATOM 3817 N N . TRP A 1 497 ? 16.297 36.281 12.211 1 83.81 497 TRP A N 1
ATOM 3818 C CA . TRP A 1 497 ? 16.922 37.125 11.203 1 83.81 497 TRP A CA 1
ATOM 3819 C C . TRP A 1 497 ? 16.625 38.594 11.484 1 83.81 497 TRP A C 1
ATOM 3821 O O . TRP A 1 497 ? 15.531 38.938 11.969 1 83.81 497 TRP A O 1
ATOM 3831 N N . SER A 1 498 ? 17.594 39.406 11.203 1 81.69 498 SER A N 1
ATOM 3832 C CA . SER A 1 498 ? 17.312 40.844 11.242 1 81.69 498 SER A CA 1
ATOM 3833 C C . SER A 1 498 ? 16.312 41.25 10.156 1 81.69 498 SER A C 1
ATOM 3835 O O . SER A 1 498 ? 16.156 40.531 9.164 1 81.69 498 SER A O 1
ATOM 3837 N N . PRO A 1 499 ? 15.578 42.281 10.367 1 82.56 499 PRO A N 1
ATOM 3838 C CA . PRO A 1 499 ? 14.633 42.719 9.336 1 82.56 499 PRO A CA 1
ATOM 3839 C C . PRO A 1 499 ? 15.289 42.906 7.969 1 82.56 499 PRO A C 1
ATOM 3841 O O . PRO A 1 499 ? 14.664 42.625 6.938 1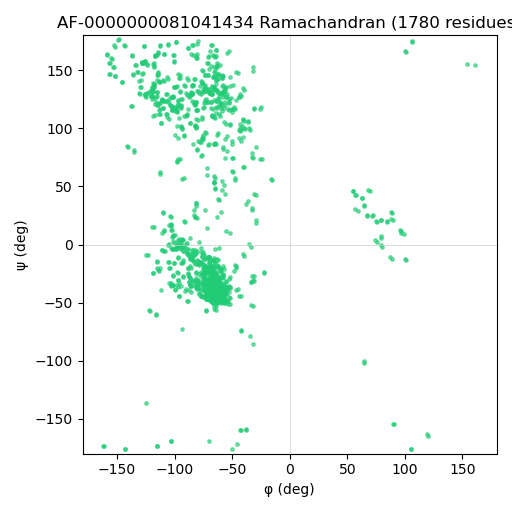 82.56 499 PRO A O 1
ATOM 3844 N N . SER A 1 500 ? 16.531 43.375 7.922 1 83.31 500 SER A N 1
ATOM 3845 C CA . SER A 1 500 ? 17.25 43.5 6.656 1 83.31 500 SER A CA 1
ATOM 3846 C C . SER A 1 500 ? 17.484 42.156 6.016 1 83.31 500 SER A C 1
ATOM 3848 O O . SER A 1 500 ? 17.359 42 4.801 1 83.31 500 SER A O 1
ATOM 3850 N N . ASP A 1 501 ? 17.891 41.219 6.855 1 87 501 ASP A N 1
ATOM 3851 C CA . ASP A 1 501 ? 18.109 39.875 6.363 1 87 501 ASP A CA 1
ATOM 3852 C C . ASP A 1 501 ? 16.797 39.25 5.844 1 87 501 ASP A C 1
ATOM 3854 O O . ASP A 1 501 ? 16.812 38.531 4.855 1 87 501 ASP A O 1
ATOM 3858 N N . LEU A 1 502 ? 15.75 39.5 6.535 1 86.88 502 LEU A N 1
ATOM 3859 C CA . LEU A 1 502 ? 14.445 39 6.125 1 86.88 502 LEU A CA 1
ATOM 3860 C C . LEU A 1 502 ? 14.039 39.562 4.766 1 86.88 502 LEU A C 1
ATOM 3862 O O . LEU A 1 502 ? 13.398 38.875 3.971 1 86.88 502 LEU A O 1
ATOM 3866 N N . LYS A 1 503 ? 14.32 40.812 4.562 1 85.5 503 LYS A N 1
ATOM 3867 C CA . LYS A 1 503 ? 14.031 41.406 3.262 1 85.5 503 LYS A CA 1
ATOM 3868 C C . LYS A 1 503 ? 14.828 40.719 2.152 1 85.5 503 LYS A C 1
ATOM 3870 O O . LYS A 1 503 ? 14.32 40.5 1.053 1 85.5 503 LYS A O 1
ATOM 3875 N N . ILE A 1 504 ? 16.031 40.406 2.479 1 87.62 504 ILE A N 1
ATOM 3876 C CA . ILE A 1 504 ? 16.875 39.719 1.523 1 87.62 504 ILE A CA 1
ATOM 3877 C C . ILE A 1 504 ? 16.266 38.344 1.198 1 87.62 504 ILE A C 1
ATOM 3879 O O . ILE A 1 504 ? 16.219 37.938 0.034 1 87.62 504 ILE A O 1
ATOM 3883 N N . LEU A 1 505 ? 15.852 37.688 2.176 1 89.25 505 LEU A N 1
ATOM 3884 C CA . LEU A 1 505 ? 15.273 36.375 1.993 1 89.25 505 LEU A CA 1
ATOM 3885 C C . LEU A 1 505 ? 13.961 36.438 1.222 1 89.25 505 LEU A C 1
ATOM 3887 O O . LEU A 1 505 ? 13.703 35.625 0.338 1 89.25 505 LEU A O 1
ATOM 3891 N N . ASN A 1 506 ? 13.141 37.375 1.55 1 84.88 506 ASN A N 1
ATOM 3892 C CA . ASN A 1 506 ? 11.844 37.531 0.894 1 84.88 506 ASN A CA 1
ATOM 3893 C C . ASN A 1 506 ? 12 37.875 -0.586 1 84.88 506 ASN A C 1
ATOM 3895 O O . ASN A 1 506 ? 11.266 37.344 -1.427 1 84.88 506 ASN A O 1
ATOM 3899 N N . ASP A 1 507 ? 12.953 38.656 -0.857 1 82 507 ASP A N 1
ATOM 3900 C CA . ASP A 1 507 ? 13.141 39.094 -2.232 1 82 507 ASP A CA 1
ATOM 3901 C C . ASP A 1 507 ? 14.016 38.125 -3.018 1 82 507 ASP A C 1
ATOM 3903 O O . ASP A 1 507 ? 13.805 37.938 -4.215 1 82 507 ASP A O 1
ATOM 3907 N N . GLY A 1 508 ? 14.867 37.562 -2.354 1 81.94 508 GLY A N 1
ATOM 3908 C CA . GLY A 1 508 ? 15.875 36.781 -3.062 1 81.94 508 GLY A CA 1
ATOM 3909 C C . GLY A 1 508 ? 15.633 35.281 -2.992 1 81.94 508 GLY A C 1
ATOM 3910 O O . GLY A 1 508 ? 15.992 34.562 -3.914 1 81.94 508 GLY A O 1
ATOM 3911 N N . ALA A 1 509 ? 15.141 34.844 -1.921 1 87.25 509 ALA A N 1
ATOM 3912 C CA . ALA A 1 509 ? 15.094 33.375 -1.706 1 87.25 509 ALA A CA 1
ATOM 3913 C C . ALA A 1 509 ? 13.703 32.844 -2.012 1 87.25 509 ALA A C 1
ATOM 3915 O O . ALA A 1 509 ? 13.57 31.734 -2.555 1 87.25 509 ALA A O 1
ATOM 3916 N N . TYR A 1 510 ? 12.656 33.531 -1.665 1 85.94 510 TYR A N 1
AT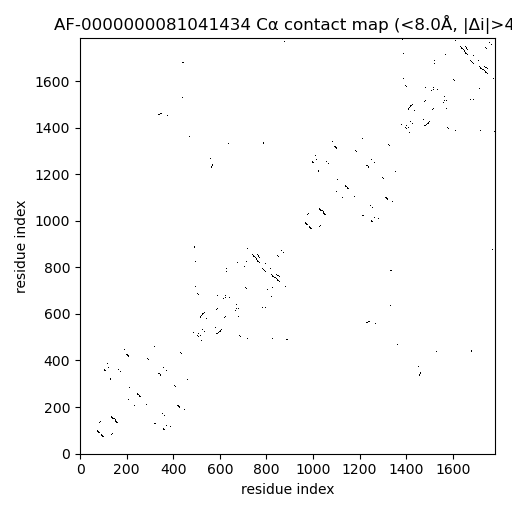OM 3917 C CA . TYR A 1 510 ? 11.328 32.938 -1.686 1 85.94 510 TYR A CA 1
ATOM 3918 C C . TYR A 1 510 ? 10.43 33.625 -2.709 1 85.94 510 TYR A C 1
ATOM 3920 O O . TYR A 1 510 ? 9.328 33.125 -2.99 1 85.94 510 TYR A O 1
ATOM 3928 N N . SER A 1 511 ? 10.836 34.781 -3.197 1 73.56 511 SER A N 1
ATOM 3929 C CA . SER A 1 511 ? 9.93 35.625 -3.998 1 73.56 511 SER A CA 1
ATOM 3930 C C . SER A 1 511 ? 10.023 35.25 -5.477 1 73.56 511 SER A C 1
ATOM 3932 O O . SER A 1 511 ? 11.07 34.812 -5.945 1 73.56 511 SER A O 1
ATOM 3934 N N . GLY A 1 512 ? 8.867 35.281 -6.109 1 65.06 512 GLY A N 1
ATOM 3935 C CA . GLY A 1 512 ? 8.812 35.312 -7.562 1 65.06 512 GLY A CA 1
ATOM 3936 C C . GLY A 1 512 ? 8.398 34 -8.18 1 65.06 512 GLY A C 1
ATOM 3937 O O . GLY A 1 512 ? 7.852 33.125 -7.496 1 65.06 512 GLY A O 1
ATOM 3938 N N . GLY A 1 513 ? 8.414 33.938 -9.414 1 65 513 GLY A N 1
ATOM 3939 C CA . GLY A 1 513 ? 8.094 32.781 -10.25 1 65 513 GLY A CA 1
ATOM 3940 C C . GLY A 1 513 ? 9.117 31.656 -10.141 1 65 513 GLY A C 1
ATOM 3941 O O . GLY A 1 513 ? 8.812 30.5 -10.43 1 65 513 GLY A O 1
ATOM 3942 N N . SER A 1 514 ? 10.328 32.125 -9.656 1 79.38 514 SER A N 1
ATOM 3943 C CA . SER A 1 514 ? 11.383 31.125 -9.555 1 79.38 514 SER A CA 1
ATOM 3944 C C . SER A 1 514 ? 12.133 31.234 -8.234 1 79.38 514 SER A C 1
ATOM 3946 O O . SER A 1 514 ? 13.258 31.734 -8.195 1 79.38 514 SER A O 1
ATOM 3948 N N . PRO A 1 515 ? 11.562 30.703 -7.184 1 88.44 515 PRO A N 1
ATOM 3949 C CA . PRO A 1 515 ? 12.219 30.781 -5.875 1 88.44 515 PRO A CA 1
ATOM 3950 C C . PRO A 1 515 ? 13.516 29.969 -5.82 1 88.44 515 PRO A C 1
ATOM 3952 O O . PRO A 1 515 ? 13.617 28.922 -6.453 1 88.44 515 PRO A O 1
ATOM 3955 N N . ARG A 1 516 ? 14.484 30.469 -5.117 1 92.06 516 ARG A N 1
ATOM 3956 C CA . ARG A 1 516 ? 15.766 29.781 -4.953 1 92.06 516 ARG A CA 1
ATOM 3957 C C . ARG A 1 516 ? 15.641 28.625 -3.973 1 92.06 516 ARG A C 1
ATOM 3959 O O . ARG A 1 516 ? 16.438 27.672 -4.02 1 92.06 516 ARG A O 1
ATOM 3966 N N . ILE A 1 517 ? 14.727 28.766 -3.012 1 94.25 517 ILE A N 1
ATOM 3967 C CA . ILE A 1 517 ? 14.469 27.688 -2.064 1 94.25 517 ILE A CA 1
ATOM 3968 C C . ILE A 1 517 ? 13.062 27.141 -2.273 1 94.25 517 ILE A C 1
ATOM 3970 O O . ILE A 1 517 ? 12.086 27.891 -2.223 1 94.25 517 ILE A O 1
ATOM 3974 N N . VAL A 1 518 ? 12.969 25.891 -2.539 1 93.31 518 VAL A N 1
ATOM 3975 C CA . VAL A 1 518 ? 11.68 25.219 -2.693 1 93.31 518 VAL A CA 1
ATOM 3976 C C . VAL A 1 518 ? 11.547 24.109 -1.66 1 93.31 518 VAL A C 1
ATOM 3978 O O . VAL A 1 518 ? 12.477 23.312 -1.469 1 93.31 518 VAL A O 1
ATOM 3981 N N . THR A 1 519 ? 10.461 24.125 -0.941 1 93.44 519 THR A N 1
ATOM 3982 C CA . THR A 1 519 ? 10.211 23.094 0.07 1 93.44 519 THR A CA 1
ATOM 3983 C C . THR A 1 519 ? 9.062 22.188 -0.351 1 93.44 519 THR A C 1
ATOM 3985 O O . THR A 1 519 ? 7.965 22.672 -0.648 1 93.44 519 THR A O 1
ATOM 3988 N N . LEU A 1 520 ? 9.305 20.906 -0.391 1 93.94 520 LEU A N 1
ATOM 3989 C CA . LEU A 1 520 ? 8.297 19.906 -0.749 1 93.94 520 LEU A CA 1
ATOM 3990 C C . LEU A 1 520 ? 8.07 18.938 0.4 1 93.94 520 LEU A C 1
ATOM 3992 O O . LEU A 1 520 ? 9.023 18.484 1.036 1 93.94 520 LEU A O 1
ATOM 3996 N N . GLU A 1 521 ? 6.84 18.719 0.715 1 91 521 GLU A N 1
ATOM 3997 C CA . GLU A 1 521 ? 6.477 17.703 1.697 1 91 521 GLU A CA 1
ATOM 3998 C C . GLU A 1 521 ? 6.082 16.391 1.018 1 91 521 GLU A C 1
ATOM 4000 O O . GLU A 1 521 ? 5.207 16.375 0.147 1 91 521 GLU A O 1
ATOM 4005 N N . VAL A 1 522 ? 6.734 15.367 1.383 1 90.5 522 VAL A N 1
ATOM 4006 C CA . VAL A 1 522 ? 6.41 14.055 0.832 1 90.5 522 VAL A CA 1
ATOM 4007 C C . VAL A 1 522 ? 5.547 13.273 1.82 1 90.5 522 VAL A C 1
ATOM 4009 O O . VAL A 1 522 ? 5.957 13.031 2.957 1 90.5 522 VAL A O 1
ATOM 4012 N N . ILE A 1 523 ? 4.336 12.93 1.403 1 85.19 523 ILE A N 1
ATOM 4013 C CA . ILE A 1 523 ? 3.4 12.234 2.285 1 85.19 523 ILE A CA 1
ATOM 4014 C C . ILE A 1 523 ? 3.059 10.867 1.707 1 85.19 523 ILE A C 1
ATOM 4016 O O . ILE A 1 523 ? 2.795 10.742 0.509 1 85.19 523 ILE A O 1
ATOM 4020 N N . GLY A 1 524 ? 3.068 9.82 2.596 1 81.56 524 GLY A N 1
ATOM 4021 C CA . GLY A 1 524 ? 2.689 8.484 2.166 1 81.56 524 GLY A CA 1
ATOM 4022 C C . GLY A 1 524 ? 3.873 7.543 2.023 1 81.56 524 GLY A C 1
ATOM 4023 O O . GLY A 1 524 ? 5.02 7.941 2.238 1 81.56 524 GLY A O 1
ATOM 4024 N N . PRO A 1 525 ? 3.602 6.352 1.75 1 85.75 525 PRO A N 1
ATOM 4025 C CA . PRO A 1 525 ? 4.688 5.387 1.562 1 85.75 525 PRO A CA 1
ATOM 4026 C C . PRO A 1 525 ? 5.387 5.543 0.213 1 85.75 525 PRO A C 1
ATOM 4028 O O . PRO A 1 525 ? 4.738 5.844 -0.792 1 85.75 525 PRO A O 1
ATOM 4031 N N . VAL A 1 526 ? 6.691 5.434 0.212 1 89.25 526 VAL A N 1
ATOM 4032 C CA . VAL A 1 526 ? 7.484 5.449 -1.012 1 89.25 526 VAL A CA 1
ATOM 4033 C C . VAL A 1 526 ? 8.141 4.086 -1.223 1 89.25 526 VAL A C 1
ATOM 4035 O O . VAL A 1 526 ? 8.969 3.66 -0.42 1 89.25 526 VAL A O 1
ATOM 4038 N N . PHE A 1 527 ? 7.746 3.402 -2.203 1 89.25 527 PHE A N 1
ATOM 4039 C CA . PHE A 1 527 ? 8.164 2.029 -2.457 1 89.25 527 PHE A CA 1
ATOM 4040 C C . PHE A 1 527 ? 8.336 1.78 -3.949 1 89.25 527 PHE A C 1
ATOM 4042 O O . PHE A 1 527 ? 8.273 2.715 -4.75 1 89.25 527 PHE A O 1
ATOM 4049 N N . PHE A 1 528 ? 8.617 0.617 -4.32 1 84.69 528 PHE A N 1
ATOM 4050 C CA . PHE A 1 528 ? 8.945 0.282 -5.699 1 84.69 528 PHE A CA 1
ATOM 4051 C C . PHE A 1 528 ? 7.844 0.732 -6.648 1 84.69 528 PHE A C 1
ATOM 4053 O O . PHE A 1 528 ? 8.125 1.196 -7.754 1 84.69 528 PHE A O 1
ATOM 4060 N N . GLY A 1 529 ? 6.641 0.744 -6.25 1 81.81 529 GLY A N 1
ATOM 4061 C CA . GLY A 1 529 ? 5.527 1.09 -7.121 1 81.81 529 GLY A CA 1
ATOM 4062 C C . GLY A 1 529 ? 5.332 2.586 -7.277 1 81.81 529 GLY A C 1
ATOM 4063 O O . GLY A 1 529 ? 4.766 3.045 -8.266 1 81.81 529 GLY A O 1
ATOM 4064 N N . SER A 1 530 ? 5.797 3.377 -6.301 1 87.12 530 SER A N 1
ATOM 4065 C CA . SER A 1 530 ? 5.543 4.812 -6.332 1 87.12 530 SER A CA 1
ATOM 4066 C C . SER A 1 530 ? 6.824 5.598 -6.594 1 87.12 530 SER A C 1
ATOM 4068 O O . SER A 1 530 ? 6.789 6.82 -6.746 1 87.12 530 SER A O 1
ATOM 4070 N N . ALA A 1 531 ? 7.977 4.91 -6.652 1 85.81 531 ALA A N 1
ATOM 4071 C CA . ALA A 1 531 ? 9.281 5.555 -6.75 1 85.81 531 ALA A CA 1
ATOM 4072 C C . ALA A 1 531 ? 9.367 6.438 -7.992 1 85.81 531 ALA A C 1
ATOM 4074 O O . ALA A 1 531 ? 9.727 7.613 -7.902 1 85.81 531 ALA A O 1
ATOM 4075 N N . LEU A 1 532 ? 8.961 5.926 -9.078 1 79.25 532 LEU A N 1
ATOM 4076 C CA . LEU A 1 532 ? 9.062 6.672 -10.328 1 79.25 532 LEU A CA 1
ATOM 4077 C C . LEU A 1 532 ? 8.047 7.812 -10.359 1 79.25 532 LEU A C 1
ATOM 4079 O O . LEU A 1 532 ? 8.352 8.898 -10.852 1 79.25 532 LEU A O 1
ATOM 4083 N N . HIS A 1 533 ? 6.926 7.516 -9.891 1 82.44 533 HIS A N 1
ATOM 4084 C CA . HIS A 1 533 ? 5.891 8.547 -9.828 1 82.44 533 HIS A CA 1
ATOM 4085 C C . HIS A 1 533 ? 6.328 9.719 -8.961 1 82.44 533 HIS A C 1
ATOM 4087 O O . HIS A 1 533 ? 6.152 10.875 -9.344 1 82.44 533 HIS A O 1
ATOM 4093 N N . LEU A 1 534 ? 6.871 9.445 -7.855 1 87.69 534 LEU A N 1
ATOM 4094 C CA . LEU A 1 534 ? 7.344 10.484 -6.953 1 87.69 534 LEU A CA 1
ATOM 4095 C C . LEU A 1 534 ? 8.484 11.281 -7.59 1 87.69 534 LEU A C 1
ATOM 4097 O O . LEU A 1 534 ? 8.523 12.508 -7.492 1 87.69 534 LEU A O 1
ATOM 4101 N N . LEU A 1 535 ? 9.414 10.586 -8.234 1 86.19 535 LEU A N 1
ATOM 4102 C CA . LEU A 1 535 ? 10.523 11.25 -8.906 1 86.19 535 LEU A CA 1
ATOM 4103 C C . LEU A 1 535 ? 10.016 12.234 -9.953 1 86.19 535 LEU A C 1
ATOM 4105 O O . LEU A 1 535 ? 10.492 13.367 -10.023 1 86.19 535 LEU A O 1
ATOM 4109 N N . ASN A 1 536 ? 9.047 11.844 -10.641 1 81.38 536 ASN A N 1
ATOM 4110 C CA . ASN A 1 536 ? 8.477 12.703 -11.68 1 81.38 536 ASN A CA 1
ATOM 4111 C C . ASN A 1 536 ? 7.754 13.906 -11.07 1 81.38 536 ASN A C 1
ATOM 4113 O O . ASN A 1 536 ? 7.824 15.016 -11.609 1 81.38 536 ASN A O 1
ATOM 4117 N N . LEU A 1 537 ? 7.07 13.664 -10.016 1 85.06 537 LEU A N 1
ATOM 4118 C CA . LEU A 1 537 ? 6.371 14.75 -9.344 1 85.06 537 LEU A CA 1
ATOM 4119 C C . LEU A 1 537 ? 7.355 15.805 -8.844 1 85.06 537 LEU A C 1
ATOM 4121 O O . LEU A 1 537 ? 7.129 17 -9.016 1 85.06 537 LEU A O 1
ATOM 4125 N N . ILE A 1 538 ? 8.461 15.367 -8.25 1 89.44 538 ILE A N 1
ATOM 4126 C CA . ILE A 1 538 ? 9.445 16.281 -7.691 1 89.44 538 ILE A CA 1
ATOM 4127 C C . ILE A 1 538 ? 10.148 17.031 -8.82 1 89.44 538 ILE A C 1
ATOM 4129 O O . ILE A 1 538 ? 10.297 18.266 -8.758 1 89.44 538 ILE A O 1
ATOM 4133 N N . THR A 1 539 ? 10.531 16.328 -9.844 1 85.88 539 THR A N 1
ATOM 4134 C CA . THR A 1 539 ? 11.266 16.953 -10.938 1 85.88 539 THR A CA 1
ATOM 4135 C C . THR A 1 539 ? 10.375 17.938 -11.695 1 85.88 539 THR A C 1
ATOM 4137 O O . THR A 1 539 ? 10.859 18.969 -12.188 1 85.88 539 THR A O 1
ATOM 4140 N N . ASP A 1 540 ? 9.133 17.656 -11.742 1 82.88 540 ASP A N 1
ATOM 4141 C CA . ASP A 1 540 ? 8.195 18.562 -12.375 1 82.88 540 ASP A CA 1
ATOM 4142 C C . ASP A 1 540 ? 8.016 19.844 -11.555 1 82.88 540 ASP A C 1
ATOM 4144 O O . ASP A 1 540 ? 7.91 20.938 -12.102 1 82.88 540 ASP A O 1
ATOM 4148 N N . GLU A 1 541 ? 8.016 19.656 -10.297 1 84.25 541 GLU A N 1
ATOM 4149 C CA . GLU A 1 541 ? 7.828 20.797 -9.406 1 84.25 541 GLU A CA 1
ATOM 4150 C C . GLU A 1 541 ? 9.039 21.719 -9.438 1 84.25 541 GLU A C 1
ATOM 4152 O O . GLU A 1 541 ? 8.898 22.938 -9.25 1 84.25 541 GLU A O 1
ATOM 4157 N N . ILE A 1 542 ? 10.219 21.156 -9.68 1 87.75 542 ILE A N 1
ATOM 4158 C CA . ILE A 1 542 ? 11.43 21.969 -9.648 1 87.75 542 ILE A CA 1
ATOM 4159 C C . ILE A 1 542 ? 11.852 22.328 -11.07 1 87.75 542 ILE A C 1
ATOM 4161 O O . ILE A 1 542 ? 12.852 23.016 -11.266 1 87.75 542 ILE A O 1
ATOM 4165 N N . GLY A 1 543 ? 11.164 21.953 -12.078 1 77.75 543 GLY A N 1
ATOM 4166 C CA . GLY A 1 543 ? 11.406 22.344 -13.461 1 77.75 543 GLY A CA 1
ATOM 4167 C C . GLY A 1 543 ? 12.594 21.625 -14.078 1 77.75 543 GLY A C 1
ATOM 4168 O O . GLY A 1 543 ? 13.32 22.219 -14.891 1 77.75 543 GLY A O 1
ATOM 4169 N N . LEU A 1 544 ? 13.039 20.562 -13.578 1 73.81 544 LEU A N 1
ATOM 4170 C CA . LEU A 1 544 ? 14.141 19.797 -14.156 1 73.81 544 LEU A CA 1
ATOM 4171 C C . LEU A 1 544 ? 13.68 19.031 -15.383 1 73.81 544 LEU A C 1
ATOM 4173 O O . LEU A 1 544 ? 12.672 18.312 -15.336 1 73.81 544 LEU A O 1
ATOM 4177 N N . ASP A 1 545 ? 13.875 19.75 -16.562 1 55.47 545 ASP A N 1
ATOM 4178 C CA . ASP A 1 545 ? 13.555 19.062 -17.812 1 55.47 545 ASP A CA 1
ATOM 4179 C C . ASP A 1 545 ? 14.508 17.891 -18.047 1 55.47 545 ASP A C 1
ATOM 4181 O O . ASP A 1 545 ? 15.711 18.016 -17.844 1 55.47 545 ASP A O 1
ATOM 4185 N N . GLN A 1 546 ? 14.086 16.703 -17.953 1 47.59 546 GLN A N 1
ATOM 4186 C CA . GLN A 1 546 ? 14.898 15.516 -18.172 1 47.59 546 GLN A CA 1
ATOM 4187 C C . GLN A 1 546 ? 15.711 15.641 -19.469 1 47.59 546 GLN A C 1
ATOM 4189 O O . GLN A 1 546 ? 16.625 14.859 -19.703 1 47.59 546 GLN A O 1
ATOM 4194 N N . SER A 1 547 ? 15.406 16.5 -20.375 1 39.56 547 SER A N 1
ATOM 4195 C CA . SER A 1 547 ? 16.062 16.469 -21.688 1 39.56 547 SER A CA 1
ATOM 4196 C C . SER A 1 547 ? 17.469 17.031 -21.609 1 39.56 547 SER A C 1
ATOM 4198 O O . SER A 1 547 ? 18.188 17.047 -22.609 1 39.56 547 SER A O 1
ATOM 4200 N N . ASP A 1 548 ? 17.844 17.875 -20.719 1 37.41 548 ASP A N 1
ATOM 4201 C CA . ASP A 1 548 ? 19.078 18.609 -20.953 1 37.41 548 ASP A CA 1
ATOM 4202 C C . ASP A 1 548 ? 20.297 17.688 -20.75 1 37.41 548 ASP A C 1
ATOM 4204 O O . ASP A 1 548 ? 20.469 17.125 -19.656 1 37.41 548 ASP A O 1
ATOM 4208 N N . GLY A 1 549 ? 20.906 17.078 -21.734 1 33.38 549 GLY A N 1
ATOM 4209 C CA . GLY A 1 549 ? 21.969 16.156 -22.094 1 33.38 549 GLY A CA 1
ATOM 4210 C C . GLY A 1 549 ? 23.297 16.484 -21.422 1 33.38 549 GLY A C 1
ATOM 4211 O O . GLY A 1 549 ? 24.297 15.812 -21.641 1 33.38 549 GLY A O 1
ATOM 4212 N N . ASP A 1 550 ? 23.594 17.766 -20.953 1 30.55 550 ASP A N 1
ATOM 4213 C CA . ASP A 1 550 ? 25.031 17.969 -20.875 1 30.55 550 ASP A CA 1
ATOM 4214 C C . ASP A 1 550 ? 25.609 17.359 -19.594 1 30.55 550 ASP A C 1
ATOM 4216 O O . ASP A 1 550 ? 25.984 18.094 -18.672 1 30.55 550 ASP A O 1
ATOM 4220 N N . PHE A 1 551 ? 25.141 16.312 -19.141 1 31.38 551 PHE A N 1
ATOM 4221 C CA . PHE A 1 551 ? 25.516 15.984 -17.766 1 31.38 551 PHE A CA 1
ATOM 4222 C C . PHE A 1 551 ? 26.906 15.359 -17.734 1 31.38 551 PHE A C 1
ATOM 4224 O O . PHE A 1 551 ? 27.078 14.188 -18.062 1 31.38 551 PHE A O 1
ATOM 4231 N N . ALA A 1 552 ? 28.141 16.031 -17.75 1 25.83 552 ALA A N 1
ATOM 4232 C CA . ALA A 1 552 ? 29.516 15.562 -17.891 1 25.83 552 ALA A CA 1
ATOM 4233 C C . ALA A 1 552 ? 30.062 15.055 -16.562 1 25.83 552 ALA A C 1
ATOM 4235 O O . ALA A 1 552 ? 31.234 14.648 -16.484 1 25.83 552 ALA A O 1
ATOM 4236 N N . GLY A 1 553 ? 29.484 15.117 -15.305 1 25.66 553 GLY A N 1
ATOM 4237 C CA . GLY A 1 553 ? 30.5 15.148 -14.266 1 25.66 553 GLY A CA 1
ATOM 4238 C C . GLY A 1 553 ? 31.062 13.773 -13.945 1 25.66 553 GLY A C 1
ATOM 4239 O O . GLY A 1 553 ? 30.516 12.758 -14.375 1 25.66 553 GLY A O 1
ATOM 4240 N N . SER A 1 554 ? 32.25 13.594 -13.016 1 24.42 554 SER A N 1
ATOM 4241 C CA . SER A 1 554 ? 33.375 12.703 -12.75 1 24.42 554 SER A CA 1
ATOM 4242 C C . SER A 1 554 ? 33 11.641 -11.727 1 24.42 554 SER A C 1
ATOM 4244 O O . SER A 1 554 ? 32.75 11.953 -10.555 1 24.42 554 SER A O 1
ATOM 4246 N N . MET A 1 555 ? 32.062 10.789 -11.781 1 26.44 555 MET A N 1
ATOM 4247 C CA . MET A 1 555 ? 31.766 9.938 -10.633 1 26.44 555 MET A CA 1
ATOM 4248 C C . MET A 1 555 ? 32.781 8.812 -10.516 1 26.44 555 MET A C 1
ATOM 4250 O O . MET A 1 555 ? 33.312 8.344 -11.523 1 26.44 555 MET A O 1
ATOM 4254 N N . SER A 1 556 ? 33.25 8.406 -9.273 1 25.59 556 SER A N 1
ATOM 4255 C CA . SER A 1 556 ? 34.219 7.449 -8.805 1 25.59 556 SER A CA 1
ATOM 4256 C C . SER A 1 556 ? 33.844 6.023 -9.18 1 25.59 556 SER A C 1
ATOM 4258 O O . SER A 1 556 ? 32.656 5.711 -9.312 1 25.59 556 SER A O 1
ATOM 4260 N N . PRO A 1 557 ? 34.812 5.137 -9.453 1 26.73 557 PRO A N 1
ATOM 4261 C CA . PRO A 1 557 ? 34.844 3.793 -10.031 1 26.73 557 PRO A CA 1
ATOM 4262 C C . PRO A 1 557 ? 34.156 2.75 -9.148 1 26.73 557 PRO A C 1
ATOM 4264 O O . PRO A 1 557 ? 34.656 2.477 -8.039 1 26.73 557 PRO A O 1
ATOM 4267 N N . GLY A 1 558 ? 32.969 2.826 -8.688 1 26.94 558 GLY A N 1
ATOM 4268 C CA . GLY A 1 558 ? 32.562 1.722 -7.84 1 26.94 558 GLY A CA 1
ATOM 4269 C C . GLY A 1 558 ? 32.531 0.386 -8.562 1 26.94 558 GLY A C 1
ATOM 4270 O O . GLY A 1 558 ? 32.75 0.329 -9.773 1 26.94 558 GLY A O 1
ATOM 4271 N N . THR A 1 559 ? 32.688 -0.777 -7.895 1 29.19 559 THR A N 1
ATOM 4272 C CA . THR A 1 559 ? 32.719 -2.172 -8.32 1 29.19 559 THR A CA 1
ATOM 4273 C C . THR A 1 559 ? 31.594 -2.459 -9.312 1 29.19 559 THR A C 1
ATOM 4275 O O . THR A 1 559 ? 30.547 -1.788 -9.305 1 29.19 559 THR A O 1
ATOM 4278 N N . PRO A 1 560 ? 31.844 -3.389 -10.266 1 27.58 560 PRO A N 1
ATOM 4279 C CA . PRO A 1 560 ? 30.984 -3.709 -11.414 1 27.58 560 PRO A CA 1
ATOM 4280 C C . PRO A 1 560 ? 29.516 -3.768 -11.047 1 27.58 560 PRO A C 1
ATOM 4282 O O . PRO A 1 560 ? 28.656 -3.301 -11.805 1 27.58 560 PRO A O 1
ATOM 4285 N N . HIS A 1 561 ? 29.125 -4.746 -10.414 1 29.3 561 HIS A N 1
ATOM 4286 C CA . HIS A 1 561 ? 27.719 -5.051 -10.219 1 29.3 561 HIS A CA 1
ATOM 4287 C C . HIS A 1 561 ? 27.125 -4.219 -9.086 1 29.3 561 HIS A C 1
ATOM 4289 O O . HIS A 1 561 ? 26.172 -4.637 -8.438 1 29.3 561 HIS A O 1
ATOM 4295 N N . SER A 1 562 ? 27.75 -3.119 -8.797 1 29.17 562 SER A N 1
ATOM 4296 C CA . SER A 1 562 ? 27.078 -2.357 -7.758 1 29.17 562 SER A CA 1
ATOM 4297 C C . SER A 1 562 ? 25.656 -1.983 -8.18 1 29.17 562 SER A C 1
ATOM 4299 O O . SER A 1 562 ? 25.406 -1.723 -9.359 1 29.17 562 SER A O 1
ATOM 4301 N N . SER A 1 563 ? 24.703 -2.375 -7.438 1 29 563 SER A N 1
ATOM 4302 C CA . SER A 1 563 ? 23.25 -2.285 -7.582 1 29 563 SER A CA 1
ATOM 4303 C C . SER A 1 563 ? 22.812 -0.879 -7.98 1 29 563 SER A C 1
ATOM 4305 O O . SER A 1 563 ? 22.75 0.017 -7.137 1 29 563 SER A O 1
ATOM 4307 N N . SER A 1 564 ? 23.375 -0.414 -9.078 1 29.75 564 SER A N 1
ATOM 4308 C CA . SER A 1 564 ? 22.969 0.937 -9.461 1 29.75 564 SER A CA 1
ATOM 4309 C C . SER A 1 564 ? 21.516 0.98 -9.906 1 29.75 564 SER A C 1
ATOM 4311 O O . SER A 1 564 ? 21.031 0.047 -10.547 1 29.75 564 SER A O 1
ATOM 4313 N N . VAL A 1 565 ? 20.781 1.741 -9.289 1 31.59 565 VAL A N 1
ATOM 4314 C CA . VAL A 1 565 ? 19.344 2.004 -9.383 1 31.59 565 VAL A CA 1
ATOM 4315 C C . VAL A 1 565 ? 19.016 2.533 -10.773 1 31.59 565 VAL A C 1
ATOM 4317 O O . VAL A 1 565 ? 19.781 3.305 -11.359 1 31.59 565 VAL A O 1
ATOM 4320 N N . ILE A 1 566 ? 18.219 1.869 -11.445 1 30.39 566 ILE A N 1
ATOM 4321 C CA . ILE A 1 566 ? 17.609 1.976 -12.766 1 30.39 566 ILE A CA 1
ATOM 4322 C C . ILE A 1 566 ? 17.016 3.365 -12.953 1 30.39 566 ILE A C 1
ATOM 4324 O O . ILE A 1 566 ? 16.109 3.758 -12.211 1 30.39 566 ILE A O 1
ATOM 4328 N N . LEU A 1 567 ? 17.766 4.328 -13.398 1 29.53 567 LEU A N 1
ATOM 4329 C CA . LEU A 1 567 ? 17.25 5.664 -13.68 1 29.53 567 LEU A CA 1
ATOM 4330 C C . LEU A 1 567 ? 16.484 5.684 -15 1 29.53 567 LEU A C 1
ATOM 4332 O O . LEU A 1 567 ? 17.031 5.336 -16.047 1 29.53 567 LEU A O 1
ATOM 4336 N N . THR A 1 568 ? 15.312 5.227 -15.156 1 28.58 568 THR A N 1
ATOM 4337 C CA . THR A 1 568 ? 14.57 5.305 -16.406 1 28.58 568 THR A CA 1
ATOM 4338 C C . THR A 1 568 ? 14.102 6.73 -16.672 1 28.58 568 THR A C 1
ATOM 4340 O O . THR A 1 568 ? 13.766 7.461 -15.742 1 28.58 568 THR A O 1
ATOM 4343 N N . LYS A 1 569 ? 14.461 7.223 -17.812 1 32.06 569 LYS A N 1
ATOM 4344 C CA . LYS A 1 569 ? 13.992 8.516 -18.297 1 32.06 569 LYS A CA 1
ATOM 4345 C C . LYS A 1 569 ? 12.516 8.453 -18.688 1 32.06 569 LYS A C 1
ATOM 4347 O O . LYS A 1 569 ? 12.125 7.645 -19.531 1 32.06 569 LYS A O 1
ATOM 4352 N N . ASN A 1 570 ? 11.547 8.625 -17.812 1 30.7 570 ASN A N 1
ATOM 4353 C CA . ASN A 1 570 ? 10.141 8.664 -18.188 1 30.7 570 ASN A CA 1
ATOM 4354 C C . ASN A 1 570 ? 9.82 9.875 -19.062 1 30.7 570 ASN A C 1
ATOM 4356 O O . ASN A 1 570 ? 9.984 11.016 -18.625 1 30.7 570 ASN A O 1
ATOM 4360 N N . GLN A 1 571 ? 9.969 9.82 -20.375 1 29.84 571 GLN A N 1
ATOM 4361 C CA . GLN A 1 571 ? 9.289 10.836 -21.172 1 29.84 571 GLN A CA 1
ATOM 4362 C C . GLN A 1 571 ? 7.785 10.82 -20.922 1 29.84 571 GLN A C 1
ATOM 4364 O O . GLN A 1 571 ? 7.125 9.805 -21.125 1 29.84 571 GLN A O 1
ATOM 4369 N N . SER A 1 572 ? 7.309 11.422 -19.969 1 31.41 572 SER A N 1
ATOM 4370 C CA . SER A 1 572 ? 5.883 11.617 -19.734 1 31.41 572 SER A CA 1
ATOM 4371 C C . SER A 1 572 ? 5.133 11.836 -21.031 1 31.41 572 SER A C 1
ATOM 4373 O O . SER A 1 572 ? 5.594 12.578 -21.906 1 31.41 572 SER A O 1
ATOM 4375 N N . PHE A 1 573 ? 4.43 10.938 -21.484 1 28.78 573 PHE A N 1
ATOM 4376 C CA . PHE A 1 573 ? 3.324 11.102 -22.422 1 28.78 573 PHE A CA 1
ATOM 4377 C C . PHE A 1 573 ? 2.504 12.336 -22.094 1 28.78 573 PHE A C 1
ATOM 4379 O O . PHE A 1 573 ? 1.33 12.43 -22.453 1 28.78 573 PHE A O 1
ATOM 4386 N N . TYR A 1 574 ? 2.656 13 -21.016 1 28.94 574 TYR A N 1
ATOM 4387 C CA . TYR A 1 574 ? 1.81 14.18 -20.969 1 28.94 574 TYR A CA 1
ATOM 4388 C C . TYR A 1 574 ? 2 15.047 -22.203 1 28.94 574 TYR A C 1
ATOM 4390 O O . TYR A 1 574 ? 3.115 15.172 -22.719 1 28.94 574 TYR A O 1
ATOM 4398 N N . MET A 1 575 ? 0.883 15.203 -23.047 1 27.19 575 MET A N 1
ATOM 4399 C CA . MET A 1 575 ? 0.636 16.234 -24.047 1 27.19 575 MET A CA 1
ATOM 4400 C C . MET A 1 575 ? 1.403 17.5 -23.734 1 27.19 575 MET A C 1
ATOM 4402 O O . MET A 1 575 ? 1.374 17.984 -22.594 1 27.19 575 MET A O 1
ATOM 4406 N N . LYS A 1 576 ? 2.32 17.891 -24.656 1 32.28 576 LYS A N 1
ATOM 4407 C CA . LYS A 1 576 ? 2.896 19.219 -24.891 1 32.28 576 LYS A CA 1
ATOM 4408 C C . LYS A 1 576 ? 1.89 20.312 -24.578 1 32.28 576 LYS A C 1
ATOM 4410 O O . LYS A 1 576 ? 1.174 20.781 -25.469 1 32.28 576 LYS A O 1
ATOM 4415 N N . SER A 1 577 ? 0.973 20.203 -23.703 1 33.22 577 SER A N 1
ATOM 4416 C CA . SER A 1 577 ? 0.39 21.531 -23.703 1 33.22 577 SER A CA 1
ATOM 4417 C C . SER A 1 577 ? 1.471 22.609 -23.75 1 33.22 577 SER A C 1
ATOM 4419 O O . SER A 1 577 ? 2.652 22.312 -23.547 1 33.22 577 SER A O 1
ATOM 4421 N N . GLY A 1 578 ? 1.021 23.906 -23.281 1 33.44 578 GLY A N 1
ATOM 4422 C CA . GLY A 1 578 ? 1.662 25.203 -23.406 1 33.44 578 GLY A CA 1
ATOM 4423 C C . GLY A 1 578 ? 3.047 25.25 -22.797 1 33.44 578 GLY A C 1
ATOM 4424 O O . GLY A 1 578 ? 3.4 24.406 -21.984 1 33.44 578 GLY A O 1
ATOM 4425 N N . LYS A 1 579 ? 3.982 25.891 -23.516 1 35.62 579 LYS A N 1
ATOM 4426 C CA . LYS A 1 579 ? 5.281 26.391 -23.062 1 35.62 579 LYS A CA 1
ATOM 4427 C C . LYS A 1 579 ? 5.27 26.688 -21.562 1 35.62 579 LYS A C 1
ATOM 4429 O O . LYS A 1 579 ? 4.668 27.672 -21.125 1 35.62 579 LYS A O 1
ATOM 4434 N N . LYS A 1 580 ? 5.289 25.609 -20.75 1 43.09 580 LYS A N 1
ATOM 4435 C CA . LYS A 1 580 ? 5.445 26.062 -19.359 1 43.09 580 LYS A CA 1
ATOM 4436 C C . LYS A 1 580 ? 6.516 27.141 -19.25 1 43.09 580 LYS A C 1
ATOM 4438 O O . LYS A 1 580 ? 7.555 27.062 -19.922 1 43.09 580 LYS A O 1
ATOM 4443 N N . PRO A 1 581 ? 6.223 28.156 -18.719 1 48.09 581 PRO A N 1
ATOM 4444 C CA . PRO A 1 581 ? 7.246 29.188 -18.531 1 48.09 581 PRO A CA 1
ATOM 4445 C C . PRO A 1 581 ? 8.531 28.641 -17.922 1 48.09 581 PRO A C 1
ATOM 4447 O O . PRO A 1 581 ? 8.5 27.656 -17.172 1 48.09 581 PRO A O 1
ATOM 4450 N N . HIS A 1 582 ? 9.648 28.703 -18.656 1 54.91 582 HIS A N 1
ATOM 4451 C CA . HIS A 1 582 ? 11.016 28.375 -18.25 1 54.91 582 HIS A CA 1
ATOM 4452 C C . HIS A 1 582 ? 11.242 28.703 -16.781 1 54.91 582 HIS A C 1
ATOM 4454 O O . HIS A 1 582 ? 11.422 29.859 -16.406 1 54.91 582 HIS A O 1
ATOM 4460 N N . ILE A 1 583 ? 10.688 27.828 -15.844 1 64.31 583 ILE A N 1
ATOM 4461 C CA . ILE A 1 583 ? 11 28.031 -14.43 1 64.31 583 ILE A CA 1
ATOM 4462 C C . ILE A 1 583 ? 12.477 27.734 -14.18 1 64.31 583 ILE A C 1
ATOM 4464 O O . ILE A 1 583 ? 12.969 26.672 -14.57 1 64.31 583 ILE A O 1
ATOM 4468 N N . ARG A 1 584 ? 13.258 28.672 -13.898 1 76.56 584 ARG A N 1
ATOM 4469 C CA . ARG A 1 584 ? 14.633 28.469 -13.461 1 76.56 584 ARG A CA 1
ATOM 4470 C C . ARG A 1 584 ? 14.695 27.547 -12.25 1 76.56 584 ARG A C 1
ATOM 4472 O O . ARG A 1 584 ? 13.914 27.703 -11.312 1 76.56 584 ARG A O 1
ATOM 4479 N N . PRO A 1 585 ? 15.492 26.5 -12.328 1 87.38 585 PRO A N 1
ATOM 4480 C CA . PRO A 1 585 ? 15.609 25.562 -11.195 1 87.38 585 PRO A CA 1
ATOM 4481 C C . PRO A 1 585 ? 16.078 26.25 -9.914 1 87.38 585 PRO A C 1
ATOM 4483 O O . PRO A 1 585 ? 16.844 27.219 -9.969 1 87.38 585 PRO A O 1
ATOM 4486 N N . PRO A 1 586 ? 15.562 25.766 -8.805 1 92.81 586 PRO A N 1
ATOM 4487 C CA . PRO A 1 586 ? 15.984 26.359 -7.527 1 92.81 586 PRO A CA 1
ATOM 4488 C C . PRO A 1 586 ? 17.438 26.016 -7.172 1 92.81 586 PRO A C 1
ATOM 4490 O O . PRO A 1 586 ? 18.031 25.125 -7.789 1 92.81 586 PRO A O 1
ATOM 4493 N N . SER A 1 587 ? 17.969 26.75 -6.305 1 92.38 587 SER A N 1
ATOM 4494 C CA . SER A 1 587 ? 19.312 26.453 -5.82 1 92.38 587 SER A CA 1
ATOM 4495 C C . SER A 1 587 ? 19.281 25.422 -4.699 1 92.38 587 SER A C 1
ATOM 4497 O O . SER A 1 587 ? 20.266 24.688 -4.496 1 92.38 587 SER A O 1
ATOM 4499 N N . TYR A 1 588 ? 18.188 25.469 -3.939 1 94.88 588 TYR A N 1
ATOM 4500 C CA . TYR A 1 588 ? 18.031 24.562 -2.812 1 94.88 588 TYR A CA 1
ATOM 4501 C C . TYR A 1 588 ? 16.656 23.875 -2.85 1 94.88 588 TYR A C 1
ATOM 4503 O O . TYR A 1 588 ? 15.641 24.531 -3.082 1 94.88 588 TYR A O 1
ATOM 4511 N N . LEU A 1 589 ? 16.703 22.578 -2.719 1 95.75 589 LEU A N 1
ATOM 4512 C CA . LEU A 1 589 ? 15.477 21.797 -2.568 1 95.75 589 LEU A CA 1
ATOM 4513 C C . LEU A 1 589 ? 15.398 21.172 -1.181 1 95.75 589 LEU A C 1
ATOM 4515 O O . LEU A 1 589 ? 16.281 20.406 -0.792 1 95.75 589 LEU A O 1
ATOM 4519 N N . VAL A 1 590 ? 14.398 21.578 -0.428 1 96.38 590 VAL A N 1
ATOM 4520 C CA . VAL A 1 590 ? 14.203 21.016 0.901 1 96.38 590 VAL A CA 1
ATOM 4521 C C . VAL A 1 590 ? 13.062 20 0.867 1 96.38 590 VAL A C 1
ATOM 4523 O O . VAL A 1 590 ? 11.93 20.359 0.526 1 96.38 590 VAL A O 1
ATOM 4526 N N . LEU A 1 591 ? 13.367 18.766 1.193 1 96.06 591 LEU A N 1
ATOM 4527 C CA . LEU A 1 591 ? 12.367 17.703 1.257 1 96.06 591 LEU A CA 1
ATOM 4528 C C . LEU A 1 591 ? 11.977 17.406 2.701 1 96.06 591 LEU A C 1
ATOM 4530 O O . LEU A 1 591 ? 12.828 17 3.504 1 96.06 591 LEU A O 1
ATOM 4534 N N . ASP A 1 592 ? 10.766 17.656 3.016 1 93.19 592 ASP A N 1
ATOM 4535 C CA . ASP A 1 592 ? 10.25 17.266 4.324 1 93.19 592 ASP A CA 1
ATOM 4536 C C . ASP A 1 592 ? 9.68 15.844 4.293 1 93.19 592 ASP A C 1
ATOM 4538 O O . ASP A 1 592 ? 8.609 15.617 3.734 1 93.19 592 ASP A O 1
ATOM 4542 N N . LEU A 1 593 ? 10.359 14.953 4.969 1 92.38 593 LEU A N 1
ATOM 4543 C CA . LEU A 1 593 ? 10 13.539 4.91 1 92.38 593 LEU A CA 1
ATOM 4544 C C . LEU A 1 593 ? 9.258 13.109 6.172 1 92.38 593 LEU A C 1
ATOM 4546 O O . LEU A 1 593 ? 9.133 11.914 6.449 1 92.38 593 LEU A O 1
ATOM 4550 N N . ALA A 1 594 ? 8.75 14.023 6.91 1 83.75 594 ALA A N 1
ATOM 4551 C CA . ALA A 1 594 ? 8.078 13.703 8.164 1 83.75 594 ALA A CA 1
ATOM 4552 C C . ALA A 1 594 ? 6.816 12.875 7.918 1 83.75 594 ALA A C 1
ATOM 4554 O O . ALA A 1 594 ? 6.441 12.039 8.742 1 83.75 594 ALA A O 1
ATOM 4555 N N . GLY A 1 595 ? 6.18 13.117 6.824 1 82.19 595 GLY A N 1
ATOM 4556 C CA . GLY A 1 595 ? 4.945 12.414 6.5 1 82.19 595 GLY A CA 1
ATOM 4557 C C . GLY A 1 595 ? 5.18 11.125 5.734 1 82.19 595 GLY A C 1
ATOM 4558 O O . GLY A 1 595 ? 4.227 10.43 5.375 1 82.19 595 GLY A O 1
ATOM 4559 N N . MET A 1 596 ? 6.414 10.797 5.48 1 87.38 596 MET A N 1
ATOM 4560 C CA . MET A 1 596 ? 6.73 9.562 4.762 1 87.38 596 MET A CA 1
ATOM 4561 C C . MET A 1 596 ? 6.707 8.359 5.703 1 87.38 596 MET A C 1
ATOM 4563 O O . MET A 1 596 ? 7.422 8.344 6.711 1 87.38 596 MET A O 1
ATOM 4567 N N . THR A 1 597 ? 5.922 7.348 5.457 1 80.75 597 THR A N 1
ATOM 4568 C CA . THR A 1 597 ? 5.684 6.254 6.395 1 80.75 597 THR A CA 1
ATOM 4569 C C . THR A 1 597 ? 6.648 5.102 6.133 1 80.75 597 THR A C 1
ATOM 4571 O O . THR A 1 597 ? 6.949 4.316 7.039 1 80.75 597 THR A O 1
ATOM 4574 N N . ASN A 1 598 ? 7.094 4.961 4.914 1 85.06 598 ASN A N 1
ATOM 4575 C CA . ASN A 1 598 ? 7.969 3.842 4.574 1 85.06 598 ASN A CA 1
ATOM 4576 C C . ASN A 1 598 ? 8.82 4.148 3.346 1 85.06 598 ASN A C 1
ATOM 4578 O O . ASN A 1 598 ? 8.422 4.938 2.488 1 85.06 598 ASN A O 1
ATOM 4582 N N . LEU A 1 599 ? 10.047 3.58 3.375 1 90.25 599 LEU A N 1
ATOM 4583 C CA . LEU A 1 599 ? 10.953 3.645 2.232 1 90.25 599 LEU A CA 1
ATOM 4584 C C . LEU A 1 599 ? 11.641 2.301 2.004 1 90.25 599 LEU A C 1
ATOM 4586 O O . LEU A 1 599 ? 12.312 1.781 2.9 1 90.25 599 LEU A O 1
ATOM 4590 N N . ASP A 1 600 ? 11.43 1.744 0.892 1 89.56 600 ASP A N 1
ATOM 4591 C CA . ASP A 1 600 ? 12.086 0.47 0.617 1 89.56 600 ASP A CA 1
ATOM 4592 C C . ASP A 1 600 ? 13.336 0.671 -0.231 1 89.56 600 ASP A C 1
ATOM 4594 O O . ASP A 1 600 ? 13.656 1.796 -0.624 1 89.56 600 ASP A O 1
ATOM 4598 N N . ALA A 1 601 ? 14.039 -0.354 -0.438 1 88.25 601 ALA A N 1
ATOM 4599 C CA . ALA A 1 601 ? 15.328 -0.302 -1.12 1 88.25 601 ALA A CA 1
ATOM 4600 C C . ALA A 1 601 ? 15.164 0.142 -2.57 1 88.25 601 ALA A C 1
ATOM 4602 O O . ALA A 1 601 ? 15.969 0.929 -3.082 1 88.25 601 ALA A O 1
ATOM 4603 N N . SER A 1 602 ? 14.148 -0.313 -3.266 1 85.69 602 SER A N 1
ATOM 4604 C CA . SER A 1 602 ? 13.906 0.044 -4.66 1 85.69 602 SER A CA 1
ATOM 4605 C C . SER A 1 602 ? 13.695 1.546 -4.816 1 85.69 602 SER A C 1
ATOM 4607 O O . SER A 1 602 ? 14.219 2.156 -5.75 1 85.69 602 SER A O 1
ATOM 4609 N N . ALA A 1 603 ? 12.961 2.129 -3.934 1 89 603 ALA A N 1
ATOM 4610 C CA . ALA A 1 603 ? 12.664 3.557 -3.998 1 89 603 ALA A CA 1
ATOM 4611 C C . ALA A 1 603 ? 13.875 4.391 -3.594 1 89 603 ALA A C 1
ATOM 4613 O O . ALA A 1 603 ? 14.062 5.504 -4.094 1 89 603 ALA A O 1
ATOM 4614 N N . ALA A 1 604 ? 14.656 3.92 -2.602 1 90.5 604 ALA A N 1
ATOM 4615 C CA . ALA A 1 604 ? 15.875 4.633 -2.229 1 90.5 604 ALA A CA 1
ATOM 4616 C C . ALA A 1 604 ? 16.797 4.824 -3.434 1 90.5 604 ALA A C 1
ATOM 4618 O O . ALA A 1 604 ? 17.328 5.91 -3.645 1 90.5 604 ALA A O 1
ATOM 4619 N N . ARG A 1 605 ? 16.797 3.836 -4.219 1 83.31 605 ARG A N 1
ATOM 4620 C CA . ARG A 1 605 ? 17.656 3.898 -5.387 1 83.31 605 ARG A CA 1
ATOM 4621 C C . ARG A 1 605 ? 16.938 4.543 -6.57 1 83.31 605 ARG A C 1
ATOM 4623 O O . ARG A 1 605 ? 17.484 5.457 -7.203 1 83.31 605 ARG A O 1
ATOM 4630 N N . GLY A 1 606 ? 15.781 4.09 -6.809 1 79.12 606 GLY A N 1
ATOM 4631 C CA . GLY A 1 606 ? 15.055 4.496 -8 1 79.12 606 GLY A CA 1
ATOM 4632 C C . GLY A 1 606 ? 14.555 5.93 -7.93 1 79.12 606 GLY A C 1
ATOM 4633 O O . GLY A 1 606 ? 14.359 6.57 -8.961 1 79.12 606 GLY A O 1
ATOM 4634 N N . CYS A 1 607 ? 14.422 6.43 -6.789 1 87.69 607 CYS A N 1
ATOM 4635 C CA . CYS A 1 607 ? 13.875 7.773 -6.66 1 87.69 607 CYS A CA 1
ATOM 4636 C C . CYS A 1 607 ? 14.906 8.727 -6.059 1 87.69 607 CYS A C 1
ATOM 4638 O O . CYS A 1 607 ? 15.375 9.641 -6.738 1 87.69 607 CYS A O 1
ATOM 4640 N N . PHE A 1 608 ? 15.375 8.484 -4.883 1 91.19 608 PHE A N 1
ATOM 4641 C CA . PHE A 1 608 ? 16.156 9.484 -4.152 1 91.19 608 PHE A CA 1
ATOM 4642 C C . PHE A 1 608 ? 17.594 9.531 -4.664 1 91.19 608 PHE A C 1
ATOM 4644 O O . PHE A 1 608 ? 18.172 10.609 -4.758 1 91.19 608 PHE A O 1
ATOM 4651 N N . LEU A 1 609 ? 18.188 8.367 -4.926 1 88.06 609 LEU A N 1
ATOM 4652 C CA . LEU A 1 609 ? 19.531 8.383 -5.496 1 88.06 609 LEU A CA 1
ATOM 4653 C C . LEU A 1 609 ? 19.531 9.07 -6.859 1 88.06 609 LEU A C 1
ATOM 4655 O O . LEU A 1 609 ? 20.406 9.875 -7.148 1 88.06 609 LEU A O 1
ATOM 4659 N N . GLN A 1 610 ? 18.594 8.727 -7.617 1 81.44 610 GLN A N 1
ATOM 4660 C CA . GLN A 1 610 ? 18.469 9.359 -8.93 1 81.44 610 GLN A CA 1
ATOM 4661 C C . GLN A 1 610 ? 18.219 10.859 -8.797 1 81.44 610 GLN A C 1
ATOM 4663 O O . GLN A 1 610 ? 18.766 11.656 -9.562 1 81.44 610 GLN A O 1
ATOM 4668 N N . LEU A 1 611 ? 17.375 11.234 -7.898 1 87.75 611 LEU A N 1
ATOM 4669 C CA . LEU A 1 611 ? 17.094 12.641 -7.648 1 87.75 611 LEU A CA 1
ATOM 4670 C C . LEU A 1 611 ? 18.359 13.391 -7.262 1 87.75 611 LEU A C 1
ATOM 4672 O O . LEU A 1 611 ? 18.625 14.492 -7.758 1 87.75 611 LEU A O 1
ATOM 4676 N N . ALA A 1 612 ? 19.125 12.82 -6.324 1 90.25 612 ALA A N 1
ATOM 4677 C CA . ALA A 1 612 ? 20.375 13.438 -5.871 1 90.25 612 ALA A CA 1
ATOM 4678 C C . ALA A 1 612 ? 21.328 13.672 -7.043 1 90.25 612 ALA A C 1
ATOM 4680 O O . ALA A 1 612 ? 21.922 14.742 -7.16 1 90.25 612 ALA A O 1
ATOM 4681 N N . LYS A 1 613 ? 21.406 12.758 -7.887 1 82.06 613 LYS A N 1
ATOM 4682 C CA . LYS A 1 613 ? 22.312 12.859 -9.031 1 82.06 613 LYS A CA 1
ATOM 4683 C C . LYS A 1 613 ? 21.812 13.883 -10.039 1 82.06 613 LYS A C 1
ATOM 4685 O O . LYS A 1 613 ? 22.594 14.672 -10.57 1 82.06 613 LYS A O 1
ATOM 4690 N N . MET A 1 614 ? 20.547 13.844 -10.32 1 81.69 614 MET A N 1
ATOM 4691 C CA . MET A 1 614 ? 19.953 14.789 -11.258 1 81.69 614 MET A CA 1
ATOM 4692 C C . MET A 1 614 ? 20.109 16.219 -10.766 1 81.69 614 MET A C 1
ATOM 4694 O O . MET A 1 614 ? 20.406 17.125 -11.547 1 81.69 614 MET A O 1
ATOM 4698 N N . CYS A 1 615 ? 19.875 16.406 -9.5 1 88.69 615 CYS A N 1
ATOM 4699 C CA . CYS A 1 615 ? 19.984 17.734 -8.914 1 88.69 615 CYS A CA 1
ATOM 4700 C C . CYS A 1 615 ? 21.438 18.203 -8.883 1 88.69 615 CYS A C 1
ATOM 4702 O O . CYS A 1 615 ? 21.719 19.375 -9.102 1 88.69 615 CYS A O 1
ATOM 4704 N N . ALA A 1 616 ? 22.359 17.297 -8.602 1 87 616 ALA A N 1
ATOM 4705 C CA . ALA A 1 616 ? 23.766 17.656 -8.562 1 87 616 ALA A CA 1
ATOM 4706 C C . ALA A 1 616 ? 24.25 18.172 -9.922 1 87 616 ALA A C 1
ATOM 4708 O O . ALA A 1 616 ? 25.047 19.109 -9.992 1 87 616 ALA A O 1
ATOM 4709 N N . LYS A 1 617 ? 23.703 17.672 -10.883 1 78.12 617 LYS A N 1
ATOM 4710 C CA . LYS A 1 617 ? 24.094 18.062 -12.234 1 78.12 617 LYS A CA 1
ATOM 4711 C C . LYS A 1 617 ? 23.641 19.5 -12.523 1 78.12 617 LYS A C 1
ATOM 4713 O O . LYS A 1 617 ? 24.281 20.219 -13.297 1 78.12 617 LYS A O 1
ATOM 4718 N N . LYS A 1 618 ? 22.594 19.906 -11.922 1 83.62 618 LYS A N 1
ATOM 4719 C CA . LYS A 1 618 ? 22.062 21.25 -12.133 1 83.62 618 LYS A CA 1
ATOM 4720 C C . LYS A 1 618 ? 22.453 22.172 -10.977 1 83.62 618 LYS A C 1
ATOM 4722 O O . LYS A 1 618 ? 21.922 23.266 -10.836 1 83.62 618 LYS A O 1
ATOM 4727 N N . ARG A 1 619 ? 23.297 21.688 -10.125 1 87.5 619 ARG A N 1
ATOM 4728 C CA . ARG A 1 619 ? 23.844 22.438 -9 1 87.5 619 ARG A CA 1
ATOM 4729 C C . ARG A 1 619 ? 22.734 22.812 -8.008 1 87.5 619 ARG A C 1
ATOM 4731 O O . ARG A 1 619 ? 22.672 23.938 -7.527 1 87.5 619 ARG A O 1
ATOM 4738 N N . ILE A 1 620 ? 21.797 21.922 -7.914 1 92.38 620 ILE A N 1
ATOM 4739 C CA . ILE A 1 620 ? 20.766 22.062 -6.895 1 92.38 620 ILE A CA 1
ATOM 4740 C C . ILE A 1 620 ? 21.156 21.266 -5.652 1 92.38 620 ILE A C 1
ATOM 4742 O O . ILE A 1 620 ? 21.469 20.078 -5.738 1 92.38 620 ILE A O 1
ATOM 4746 N N . MET A 1 621 ? 21.172 21.906 -4.594 1 94.44 621 MET A N 1
ATOM 4747 C CA . MET A 1 621 ? 21.453 21.203 -3.338 1 94.44 621 MET A CA 1
ATOM 4748 C C . MET A 1 621 ? 20.172 20.672 -2.721 1 94.44 621 MET A C 1
ATOM 4750 O O . MET A 1 621 ? 19.203 21.406 -2.545 1 94.44 621 MET A O 1
ATOM 4754 N N . VAL A 1 622 ? 20.203 19.375 -2.385 1 96 622 VAL A N 1
ATOM 4755 C CA . VAL A 1 622 ? 19 18.75 -1.83 1 96 622 VAL A CA 1
ATOM 4756 C C . VAL A 1 622 ? 19.203 18.484 -0.339 1 96 622 VAL A C 1
ATOM 4758 O O . VAL A 1 622 ? 20.172 17.859 0.064 1 96 622 VAL A O 1
ATOM 47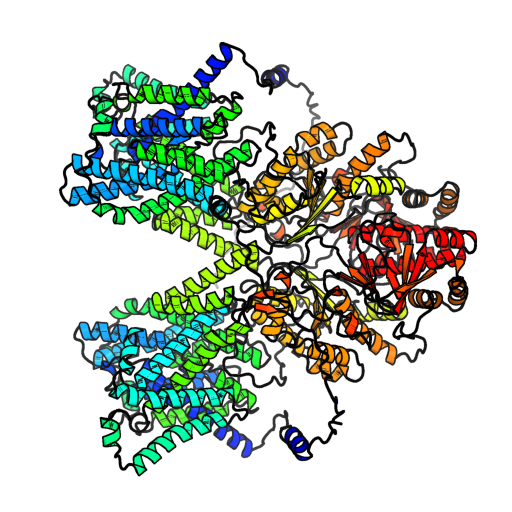61 N N . CYS A 1 623 ? 18.297 19.031 0.453 1 96 623 CYS A N 1
ATOM 4762 C CA . CYS A 1 623 ? 18.266 18.797 1.895 1 96 623 CYS A CA 1
ATOM 4763 C C . CYS A 1 623 ? 16.984 18.062 2.301 1 96 623 CYS A C 1
ATOM 4765 O O . CYS A 1 623 ? 15.891 18.438 1.875 1 96 623 CYS A O 1
ATOM 4767 N N . ALA A 1 624 ? 17.172 17.016 2.998 1 95.69 624 ALA A N 1
ATOM 4768 C CA . ALA A 1 624 ? 16 16.266 3.48 1 95.69 624 ALA A CA 1
ATOM 4769 C C . ALA A 1 624 ? 15.922 16.312 5.004 1 95.69 624 ALA A C 1
ATOM 4771 O O . ALA A 1 624 ? 16.938 16.25 5.691 1 95.69 624 ALA A O 1
ATOM 4772 N N . ALA A 1 625 ? 14.648 16.438 5.488 1 92.56 625 ALA A N 1
ATOM 4773 C CA . ALA A 1 625 ? 14.445 16.547 6.93 1 92.56 625 ALA A CA 1
ATOM 4774 C C . ALA A 1 625 ? 13.312 15.648 7.395 1 92.56 625 ALA A C 1
ATOM 4776 O O . ALA A 1 625 ? 12.43 15.289 6.609 1 92.56 625 ALA A O 1
ATOM 4777 N N . GLY A 1 626 ? 13.375 15.273 8.656 1 87.44 626 GLY A N 1
ATOM 4778 C CA . GLY A 1 626 ? 12.273 14.562 9.273 1 87.44 626 GLY A CA 1
ATOM 4779 C C . GLY A 1 626 ? 12.242 13.086 8.914 1 87.44 626 GLY A C 1
ATOM 4780 O O . GLY A 1 626 ? 11.188 12.453 8.961 1 87.44 626 GLY A O 1
ATOM 4781 N N . ALA A 1 627 ? 13.359 12.531 8.492 1 88.12 627 ALA A N 1
ATOM 4782 C CA . ALA A 1 627 ? 13.414 11.117 8.141 1 88.12 627 ALA A CA 1
ATOM 4783 C C . ALA A 1 627 ? 13.406 10.234 9.391 1 88.12 627 ALA A C 1
ATOM 4785 O O . ALA A 1 627 ? 14.047 10.562 10.383 1 88.12 627 ALA A O 1
ATOM 4786 N N . SER A 1 628 ? 12.609 9.211 9.406 1 83.69 628 SER A N 1
ATOM 4787 C CA . SER A 1 628 ? 12.656 8.227 10.477 1 83.69 628 SER A CA 1
ATOM 4788 C C . SER A 1 628 ? 13.992 7.496 10.492 1 83.69 628 SER A C 1
ATOM 4790 O O . SER A 1 628 ? 14.766 7.57 9.531 1 83.69 628 SER A O 1
ATOM 4792 N N . ASN A 1 629 ? 14.297 6.754 11.555 1 84 629 ASN A N 1
ATOM 4793 C CA . ASN A 1 629 ? 15.547 6.008 11.664 1 84 629 ASN A CA 1
ATOM 4794 C C . ASN A 1 629 ? 15.68 4.977 10.547 1 84 629 ASN A C 1
ATOM 4796 O O . ASN A 1 629 ? 16.766 4.797 9.984 1 84 629 ASN A O 1
ATOM 4800 N N . LYS A 1 630 ? 14.609 4.359 10.203 1 86.75 630 LYS A N 1
ATOM 4801 C CA . LYS A 1 630 ? 14.617 3.361 9.133 1 86.75 630 LYS A CA 1
ATOM 4802 C C . LYS A 1 630 ? 14.883 4.012 7.777 1 86.75 630 LYS A C 1
ATOM 4804 O O . LYS A 1 630 ? 15.664 3.49 6.977 1 86.75 630 LYS A O 1
ATOM 4809 N N . THR A 1 631 ? 14.219 5.168 7.586 1 89.75 631 THR A N 1
ATOM 4810 C CA . THR A 1 631 ? 14.375 5.871 6.32 1 89.75 631 THR A CA 1
ATOM 4811 C C . THR A 1 631 ? 15.797 6.398 6.164 1 89.75 631 THR A C 1
ATOM 4813 O O . THR A 1 631 ? 16.375 6.332 5.078 1 89.75 631 THR A O 1
ATOM 4816 N N . GLU A 1 632 ? 16.297 6.965 7.258 1 89.94 632 GLU A N 1
ATOM 4817 C CA . GLU A 1 632 ? 17.672 7.477 7.219 1 89.94 632 GLU A CA 1
ATOM 4818 C C . GLU A 1 632 ? 18.656 6.363 6.91 1 89.94 632 GLU A C 1
ATOM 4820 O O . GLU A 1 632 ? 19.578 6.547 6.105 1 89.94 632 GLU A O 1
ATOM 4825 N N . TRP A 1 633 ? 18.516 5.254 7.539 1 89.88 633 TRP A N 1
ATOM 4826 C CA . TRP A 1 633 ? 19.406 4.121 7.297 1 89.88 633 TRP A CA 1
ATOM 4827 C C . TRP A 1 633 ? 19.359 3.697 5.832 1 89.88 633 TRP A C 1
ATOM 4829 O O . TRP A 1 633 ? 20.406 3.404 5.23 1 89.88 633 TRP A O 1
ATOM 4839 N N . MET A 1 634 ? 18.219 3.596 5.344 1 91.94 634 MET A N 1
ATOM 4840 C CA . MET A 1 634 ? 18.031 3.178 3.957 1 91.94 634 MET A CA 1
ATOM 4841 C C . MET A 1 634 ? 18.703 4.152 3 1 91.94 634 MET A C 1
ATOM 4843 O O . MET A 1 634 ? 19.359 3.736 2.039 1 91.94 634 MET A O 1
ATOM 4847 N N . LEU A 1 635 ? 18.562 5.445 3.252 1 92.69 635 LEU A N 1
ATOM 4848 C CA . LEU A 1 635 ? 19.188 6.457 2.398 1 92.69 635 LEU A CA 1
ATOM 4849 C C . LEU A 1 635 ? 20.703 6.375 2.467 1 92.69 635 LEU A C 1
ATOM 4851 O O . LEU A 1 635 ? 21.375 6.461 1.44 1 92.69 635 LEU A O 1
ATOM 4855 N N . ARG A 1 636 ? 21.25 6.172 3.623 1 90.88 636 ARG A N 1
ATOM 4856 C CA . ARG A 1 636 ? 22.688 6.098 3.805 1 90.88 636 ARG A CA 1
ATOM 4857 C C . ARG A 1 636 ? 23.25 4.805 3.219 1 90.88 636 ARG A C 1
ATOM 4859 O O . ARG A 1 636 ? 24.344 4.797 2.641 1 90.88 636 ARG A O 1
ATOM 4866 N N . SER A 1 637 ? 22.5 3.707 3.391 1 89.75 637 SER A N 1
ATOM 4867 C CA . SER A 1 637 ? 22.969 2.404 2.932 1 89.75 637 SER A CA 1
ATOM 4868 C C . SER A 1 637 ? 23.016 2.34 1.408 1 89.75 637 SER A C 1
ATOM 4870 O O . SER A 1 637 ? 23.781 1.56 0.84 1 89.75 637 SER A O 1
ATOM 4872 N N . HIS A 1 638 ? 22.234 3.146 0.751 1 88.56 638 HIS A N 1
ATOM 4873 C CA . HIS A 1 638 ? 22.219 3.145 -0.707 1 88.56 638 HIS A CA 1
ATOM 4874 C C . HIS A 1 638 ? 23 4.332 -1.269 1 88.56 638 HIS A C 1
ATOM 4876 O O . HIS A 1 638 ? 22.812 4.703 -2.43 1 88.56 638 HIS A O 1
ATOM 4882 N N . ASP A 1 639 ? 23.719 4.973 -0.461 1 87.56 639 ASP A N 1
ATOM 4883 C CA . ASP A 1 639 ? 24.641 6.035 -0.841 1 87.56 639 ASP A CA 1
ATOM 4884 C C . ASP A 1 639 ? 23.906 7.254 -1.375 1 87.56 639 ASP A C 1
ATOM 4886 O O . ASP A 1 639 ? 24.391 7.941 -2.273 1 87.56 639 ASP A O 1
ATOM 4890 N N . VAL A 1 640 ? 22.641 7.375 -0.928 1 90.56 640 VAL A N 1
ATOM 4891 C CA . VAL A 1 640 ? 21.891 8.578 -1.265 1 90.56 640 VAL A CA 1
ATOM 4892 C C . VAL A 1 640 ? 22.422 9.758 -0.457 1 90.56 640 VAL A C 1
ATOM 4894 O O . VAL A 1 640 ? 22.531 10.875 -0.975 1 90.56 640 VAL A O 1
ATOM 4897 N N . SER A 1 641 ? 22.656 9.484 0.805 1 91.94 641 SER A N 1
ATOM 4898 C CA . SER A 1 641 ? 23.297 10.43 1.713 1 91.94 641 SER A CA 1
ATOM 4899 C C . SER A 1 641 ? 24.672 9.938 2.141 1 91.94 641 SER A C 1
ATOM 4901 O O . SER A 1 641 ? 25.094 8.836 1.774 1 91.94 641 SER A O 1
ATOM 4903 N N . LEU A 1 642 ? 25.406 10.805 2.814 1 89.06 642 LEU A N 1
ATOM 4904 C CA . LEU A 1 642 ? 26.719 10.406 3.307 1 89.06 642 LEU A CA 1
ATOM 4905 C C . LEU A 1 642 ? 26.594 9.32 4.371 1 89.06 642 LEU A C 1
ATOM 4907 O O . LEU A 1 642 ? 25.688 9.359 5.195 1 89.06 642 LEU A O 1
ATOM 4911 N N . VAL A 1 643 ? 27.375 8.297 4.289 1 84.12 643 VAL A N 1
ATOM 4912 C CA . VAL A 1 643 ? 27.297 7.109 5.133 1 84.12 643 VAL A CA 1
ATOM 4913 C C . VAL A 1 643 ? 27.578 7.488 6.582 1 84.12 643 VAL A C 1
ATOM 4915 O O . VAL A 1 643 ? 26.859 7.082 7.492 1 84.12 643 VAL A O 1
ATOM 4918 N N . ASP A 1 644 ? 28.625 8.273 6.684 1 83.5 644 ASP A N 1
ATOM 4919 C CA . ASP A 1 644 ? 29.062 8.641 8.031 1 83.5 644 ASP A CA 1
ATOM 4920 C C . ASP A 1 644 ? 28.484 9.992 8.445 1 83.5 644 ASP A C 1
ATOM 4922 O O . ASP A 1 644 ? 28.578 10.969 7.695 1 83.5 644 ASP A O 1
ATOM 4926 N N . VAL A 1 645 ? 27.938 10.008 9.586 1 81.94 645 VAL A N 1
ATOM 4927 C CA . VAL A 1 645 ? 27.312 11.219 10.109 1 81.94 645 VAL A CA 1
ATOM 4928 C C . VAL A 1 645 ? 28.359 12.297 10.328 1 81.94 645 VAL A C 1
ATOM 4930 O O . VAL A 1 645 ? 28.094 13.484 10.133 1 81.94 645 VAL A O 1
ATOM 4933 N N . GLU A 1 646 ? 29.625 11.914 10.695 1 80.25 646 GLU A N 1
ATOM 4934 C CA . GLU A 1 646 ? 30.703 12.859 10.938 1 80.25 646 GLU A CA 1
ATOM 4935 C C . GLU A 1 646 ? 31.141 13.531 9.633 1 80.25 646 GLU A C 1
ATOM 4937 O O . GLU A 1 646 ? 31.391 14.734 9.609 1 80.25 646 GLU A O 1
ATOM 4942 N N . ASP A 1 647 ? 31.172 12.703 8.625 1 84.25 647 ASP A N 1
ATOM 4943 C CA . ASP A 1 647 ? 31.531 13.258 7.316 1 84.25 647 ASP A CA 1
ATOM 4944 C C . ASP A 1 647 ? 30.469 14.234 6.824 1 84.25 647 ASP A C 1
ATOM 4946 O O . ASP A 1 647 ? 30.781 15.242 6.191 1 84.25 647 ASP A O 1
ATOM 4950 N N . GLU A 1 648 ? 29.266 13.898 7.156 1 88 648 GLU A N 1
ATOM 4951 C CA . GLU A 1 648 ? 28.172 14.773 6.75 1 88 648 GLU A CA 1
ATOM 4952 C C . GLU A 1 648 ? 28.25 16.125 7.461 1 88 648 GLU A C 1
ATOM 4954 O O . GLU A 1 648 ? 27.984 17.156 6.855 1 88 648 GLU A O 1
ATOM 4959 N N . GLN A 1 649 ? 28.641 16.141 8.711 1 84.94 649 GLN A N 1
ATOM 4960 C CA . GLN A 1 649 ? 28.781 17.375 9.469 1 84.94 649 GLN A CA 1
ATOM 4961 C C . GLN A 1 649 ? 29.922 18.234 8.914 1 84.94 649 GLN A C 1
ATOM 4963 O O . GLN A 1 649 ? 29.797 19.453 8.852 1 84.94 649 GLN A O 1
ATOM 4968 N N . LEU A 1 650 ? 30.953 17.562 8.531 1 85.12 650 LEU A N 1
ATOM 4969 C CA . LEU A 1 650 ? 32.094 18.281 7.949 1 85.12 650 LEU A CA 1
ATOM 4970 C C . LEU A 1 650 ? 31.688 18.938 6.629 1 85.12 650 LEU A C 1
ATOM 4972 O O . LEU A 1 650 ? 32.094 20.062 6.344 1 85.12 650 LEU A O 1
ATOM 4976 N N . VAL A 1 651 ? 30.922 18.234 5.934 1 88.94 651 VAL A N 1
ATOM 4977 C CA . VAL A 1 651 ? 30.469 18.766 4.652 1 88.94 651 VAL A CA 1
ATOM 4978 C C . VAL A 1 651 ? 29.531 19.953 4.883 1 88.94 651 VAL A C 1
ATOM 4980 O O . VAL A 1 651 ? 29.609 20.953 4.176 1 88.94 651 VAL A O 1
ATOM 4983 N N . LYS A 1 652 ? 28.641 19.859 5.828 1 88.81 652 LYS A N 1
ATOM 4984 C CA . LYS A 1 652 ? 27.734 20.953 6.164 1 88.81 652 LYS A CA 1
ATOM 4985 C C . LYS A 1 652 ? 28.5 22.203 6.605 1 88.81 652 LYS A C 1
ATOM 4987 O O . LYS A 1 652 ? 28.141 23.312 6.215 1 88.81 652 LYS A O 1
ATOM 4992 N N . GLU A 1 653 ? 29.531 22 7.344 1 85.56 653 GLU A N 1
ATOM 4993 C CA . GLU A 1 653 ? 30.344 23.109 7.812 1 85.56 653 GLU A CA 1
ATOM 4994 C C . GLU A 1 653 ? 31.078 23.781 6.652 1 85.56 653 GLU A C 1
ATOM 4996 O O . GLU A 1 653 ? 31.203 25 6.609 1 85.56 653 GLU A O 1
ATOM 5001 N N . ARG A 1 654 ? 31.516 22.953 5.766 1 86.19 654 ARG A N 1
ATOM 5002 C CA . ARG A 1 654 ? 32.219 23.484 4.594 1 86.19 654 ARG A CA 1
ATOM 5003 C C . ARG A 1 654 ? 31.266 24.281 3.711 1 86.19 654 ARG A C 1
ATOM 5005 O O . ARG A 1 654 ? 31.656 25.266 3.09 1 86.19 654 ARG A O 1
ATOM 5012 N N . LEU A 1 655 ? 30.125 23.875 3.73 1 89.5 655 LEU A N 1
ATOM 5013 C CA . LEU A 1 655 ? 29.141 24.516 2.873 1 89.5 655 LEU A CA 1
ATOM 5014 C C . LEU A 1 655 ? 28.656 25.828 3.486 1 89.5 655 LEU A C 1
ATOM 5016 O O . LEU A 1 655 ? 28.172 26.719 2.775 1 89.5 655 LEU A O 1
ATOM 5020 N N . LEU A 1 656 ? 28.75 25.922 4.793 1 87.44 656 LEU A N 1
ATOM 5021 C CA . LEU A 1 656 ? 28.344 27.141 5.473 1 87.44 656 LEU A CA 1
ATOM 5022 C C . LEU A 1 656 ? 29.453 28.188 5.426 1 87.44 656 LEU A C 1
ATOM 5024 O O . LEU A 1 656 ? 29.219 29.375 5.625 1 87.44 656 LEU A O 1
ATOM 5028 N N . ASP A 1 657 ? 30.641 27.672 5.102 1 84.06 657 ASP A N 1
ATOM 5029 C CA . ASP A 1 657 ? 31.781 28.578 4.969 1 84.06 657 ASP A CA 1
ATOM 5030 C C . ASP A 1 657 ? 31.797 29.25 3.598 1 84.06 657 ASP A C 1
ATOM 5032 O O . ASP A 1 657 ? 31.828 28.578 2.568 1 84.06 657 ASP A O 1
ATOM 5036 N N . PRO A 1 658 ? 31.75 30.578 3.523 1 83.88 658 PRO A N 1
ATOM 5037 C CA . PRO A 1 658 ? 31.688 31.312 2.254 1 83.88 658 PRO A CA 1
ATOM 5038 C C . PRO A 1 658 ? 32.875 31 1.333 1 83.88 658 PRO A C 1
ATOM 5040 O O . PRO A 1 658 ? 32.719 31.031 0.108 1 83.88 658 PRO A O 1
ATOM 5043 N N . GLU A 1 659 ? 34.031 30.656 1.907 1 79 659 GLU A N 1
ATOM 5044 C CA . GLU A 1 659 ? 35.219 30.438 1.098 1 79 659 GLU A CA 1
ATOM 5045 C C . GLU A 1 659 ? 35.219 29.031 0.5 1 79 659 GLU A C 1
ATOM 5047 O O . GLU A 1 659 ? 35.688 28.828 -0.625 1 79 659 GLU A O 1
ATOM 5052 N N . LEU A 1 660 ? 34.656 28.141 1.166 1 80 660 LEU A N 1
ATOM 5053 C CA . LEU A 1 660 ? 34.75 26.734 0.78 1 80 660 LEU A CA 1
ATOM 5054 C C . LEU A 1 660 ? 33.469 26.281 0.096 1 80 660 LEU A C 1
ATOM 5056 O O . LEU A 1 660 ? 33.406 25.203 -0.49 1 80 660 LEU A O 1
ATOM 5060 N N . ARG A 1 661 ? 32.469 27.125 0.018 1 83.38 661 ARG A N 1
ATOM 5061 C CA . ARG A 1 661 ? 31.109 26.75 -0.397 1 83.38 661 ARG A CA 1
ATOM 5062 C C . ARG A 1 661 ? 31.078 26.375 -1.872 1 83.38 661 ARG A C 1
ATOM 5064 O O . ARG A 1 661 ? 30.438 25.375 -2.25 1 83.38 661 ARG A O 1
ATOM 5071 N N . LYS A 1 662 ? 31.734 27.109 -2.668 1 79.25 662 LYS A N 1
ATOM 5072 C CA . LYS A 1 662 ? 31.656 26.891 -4.109 1 79.25 662 LYS A CA 1
ATOM 5073 C C . LYS A 1 662 ? 32.219 25.531 -4.492 1 79.25 662 LYS A C 1
ATOM 5075 O O . LYS A 1 662 ? 31.609 24.797 -5.277 1 79.25 662 LYS A O 1
ATOM 5080 N N . GLY A 1 663 ? 33.312 25.125 -3.934 1 72.56 663 GLY A N 1
ATOM 5081 C CA . GLY A 1 663 ? 33.938 23.828 -4.211 1 72.56 663 GLY A CA 1
ATOM 5082 C C . GLY A 1 663 ? 33.125 22.672 -3.643 1 72.56 663 GLY A C 1
ATOM 5083 O O . GLY A 1 663 ? 33 21.641 -4.297 1 72.56 663 GLY A O 1
ATOM 5084 N N . ALA A 1 664 ? 32.594 22.938 -2.533 1 76.06 664 ALA A N 1
ATOM 5085 C CA . ALA A 1 664 ? 31.859 21.875 -1.84 1 76.06 664 ALA A CA 1
ATOM 5086 C C . ALA A 1 664 ? 30.531 21.562 -2.529 1 76.06 664 ALA A C 1
ATOM 5088 O O . ALA A 1 664 ? 30.125 20.406 -2.619 1 76.06 664 ALA A O 1
ATOM 5089 N N . LYS A 1 665 ? 29.938 22.625 -2.977 1 76.31 665 LYS A N 1
ATOM 5090 C CA . LYS A 1 665 ? 28.641 22.469 -3.615 1 76.31 665 LYS A CA 1
ATOM 5091 C C . LYS A 1 665 ? 28.766 21.75 -4.957 1 76.31 665 LYS A C 1
ATOM 5093 O O . LYS A 1 665 ? 27.906 20.938 -5.312 1 76.31 665 LYS A O 1
ATOM 5098 N N . SER A 1 666 ? 29.844 21.984 -5.617 1 73.12 666 SER A N 1
ATOM 5099 C CA . SER A 1 666 ? 30.031 21.422 -6.945 1 73.12 666 SER A CA 1
ATOM 5100 C C . SER A 1 666 ? 30.312 19.922 -6.875 1 73.12 666 SER A C 1
ATOM 5102 O O . SER A 1 666 ? 30 19.188 -7.809 1 73.12 666 SER A O 1
ATOM 5104 N N . SER A 1 667 ? 30.719 19.5 -5.746 1 70.19 667 SER A N 1
ATOM 5105 C CA . SER A 1 667 ? 31.125 18.109 -5.645 1 70.19 667 SER A CA 1
ATOM 5106 C C . SER A 1 667 ? 30.078 17.281 -4.91 1 70.19 667 SER A C 1
ATOM 5108 O O . SER A 1 667 ? 30.188 16.047 -4.844 1 70.19 667 SER A O 1
ATOM 5110 N N . LEU A 1 668 ? 29 18 -4.5 1 80.88 668 LEU A N 1
ATOM 5111 C CA . LEU A 1 668 ? 28.078 17.25 -3.635 1 80.88 668 LEU A CA 1
ATOM 5112 C C . LEU A 1 668 ? 27.016 16.547 -4.453 1 80.88 668 LEU A C 1
ATOM 5114 O O . LEU A 1 668 ? 26.156 17.203 -5.066 1 80.88 668 LEU A O 1
ATOM 5118 N N . GLU A 1 669 ? 27.047 15.25 -4.523 1 84.62 669 GLU A N 1
ATOM 5119 C CA . GLU A 1 669 ? 26.062 14.438 -5.219 1 84.62 669 GLU A CA 1
ATOM 5120 C C . GLU A 1 669 ? 25.203 13.648 -4.23 1 84.62 669 GLU A C 1
ATOM 5122 O O . GLU A 1 669 ? 24.75 12.547 -4.531 1 84.62 669 GLU A O 1
ATOM 5127 N N . LYS A 1 670 ? 25.094 14.234 -3.002 1 91.88 670 LYS A N 1
ATOM 5128 C CA . LYS A 1 670 ? 24.359 13.523 -1.955 1 91.88 670 LYS A CA 1
ATOM 5129 C C . LYS A 1 670 ? 23.297 14.414 -1.335 1 91.88 670 LYS A C 1
ATOM 5131 O O . LYS A 1 670 ? 23.344 15.641 -1.452 1 91.88 670 LYS A O 1
ATOM 5136 N N . ILE A 1 671 ? 22.344 13.781 -0.798 1 94.88 671 ILE A N 1
ATOM 5137 C CA . ILE A 1 671 ? 21.312 14.5 -0.058 1 94.88 671 ILE A CA 1
ATOM 5138 C C . ILE A 1 671 ? 21.781 14.719 1.383 1 94.88 671 ILE A C 1
ATOM 5140 O O . ILE A 1 671 ? 22.281 13.805 2.023 1 94.88 671 ILE A O 1
ATOM 5144 N N . LEU A 1 672 ? 21.688 15.938 1.823 1 94.38 672 LEU A N 1
ATOM 5145 C CA . LEU A 1 672 ? 22.031 16.25 3.207 1 94.38 672 LEU A CA 1
ATOM 5146 C C . LEU A 1 672 ? 20.828 16.031 4.125 1 94.38 672 LEU A C 1
ATOM 5148 O O . LEU A 1 672 ? 19.719 16.484 3.822 1 94.38 672 LEU A O 1
ATOM 5152 N N . LEU A 1 673 ? 21.047 15.336 5.188 1 92.94 673 LEU A N 1
ATOM 5153 C CA . LEU A 1 673 ? 19.969 15.008 6.102 1 92.94 673 LEU A CA 1
ATOM 5154 C C . LEU A 1 673 ? 19.969 15.93 7.316 1 92.94 673 LEU A C 1
ATOM 5156 O O . LEU A 1 673 ? 21.047 16.266 7.836 1 92.94 673 LEU A O 1
ATOM 5160 N N . PHE A 1 674 ? 18.781 16.391 7.664 1 90.25 674 PHE A N 1
ATOM 5161 C CA . PHE A 1 674 ? 18.562 17.234 8.836 1 90.25 674 PHE A CA 1
ATOM 5162 C C . PHE A 1 674 ? 17.5 16.641 9.742 1 90.25 674 PHE A C 1
ATOM 5164 O O . PHE A 1 674 ? 16.672 15.844 9.305 1 90.25 674 PHE A O 1
ATOM 5171 N N . LEU A 1 675 ? 17.531 17.016 10.938 1 83.62 675 LEU A N 1
ATOM 5172 C CA . LEU A 1 675 ? 16.562 16.5 11.898 1 83.62 675 LEU A CA 1
ATOM 5173 C C . LEU A 1 675 ? 15.18 17.109 11.664 1 83.62 675 LEU A C 1
ATOM 5175 O O . LEU A 1 675 ? 14.172 16.406 11.734 1 83.62 675 LEU A O 1
ATOM 5179 N N . THR A 1 676 ? 15.18 18.406 11.461 1 83.94 676 THR A N 1
ATOM 5180 C CA . THR A 1 676 ? 13.906 19.094 11.273 1 83.94 676 THR A CA 1
ATOM 5181 C C . THR A 1 676 ? 13.938 19.953 10 1 83.94 676 THR A C 1
ATOM 5183 O O . THR A 1 676 ? 15.016 20.312 9.523 1 83.94 676 THR A O 1
ATOM 5186 N N . ALA A 1 677 ? 12.75 20.188 9.523 1 88.62 677 ALA A N 1
ATOM 5187 C CA . ALA A 1 677 ? 12.641 21.047 8.359 1 88.62 677 ALA A CA 1
ATOM 5188 C C . ALA A 1 677 ? 13.148 22.453 8.672 1 88.62 677 ALA A C 1
ATOM 5190 O O . ALA A 1 677 ? 13.68 23.141 7.797 1 88.62 677 ALA A O 1
ATOM 5191 N N . GLN A 1 678 ? 13.07 22.891 9.938 1 86.12 678 GLN A N 1
ATOM 5192 C CA . GLN A 1 678 ? 13.555 24.203 10.359 1 86.12 678 GLN A CA 1
ATOM 5193 C C . GLN A 1 678 ? 15.07 24.312 10.172 1 86.12 678 GLN A C 1
ATOM 5195 O O . GLN A 1 678 ? 15.562 25.312 9.648 1 86.12 678 GLN A O 1
ATOM 5200 N N . GLU A 1 679 ? 15.68 23.312 10.594 1 86.19 679 GLU A N 1
ATOM 5201 C CA . GLU A 1 679 ? 17.141 23.297 10.469 1 86.19 679 GLU A CA 1
ATOM 5202 C C . GLU A 1 679 ? 17.562 23.312 9.008 1 86.19 679 GLU A C 1
ATOM 5204 O O . GLU A 1 679 ? 18.531 23.984 8.648 1 86.19 679 GLU A O 1
ATOM 5209 N N . ALA A 1 680 ? 16.922 22.516 8.234 1 92.38 680 ALA A N 1
ATOM 5210 C CA . ALA A 1 680 ? 17.25 22.453 6.809 1 92.38 680 ALA A CA 1
ATOM 5211 C C . ALA A 1 680 ? 17.047 23.812 6.141 1 92.38 680 ALA A C 1
ATOM 5213 O O . ALA A 1 680 ? 17.859 24.234 5.328 1 92.38 680 ALA A O 1
ATOM 5214 N N . LEU A 1 681 ? 15.953 24.453 6.488 1 92.19 681 LEU A N 1
ATOM 5215 C CA . LEU A 1 681 ? 15.648 25.75 5.906 1 92.19 681 LEU A CA 1
ATOM 5216 C C . LEU A 1 681 ? 16.641 26.812 6.363 1 92.19 681 LEU A C 1
ATOM 5218 O O . LEU A 1 681 ? 17.078 27.641 5.566 1 92.19 681 LEU A O 1
ATOM 5222 N N . GLU A 1 682 ? 16.969 26.812 7.664 1 88.94 682 GLU A N 1
ATOM 5223 C CA . GLU A 1 682 ? 17.984 27.75 8.172 1 88.94 682 GLU A CA 1
ATOM 5224 C C . GLU A 1 682 ? 19.312 27.562 7.453 1 88.94 682 GLU A C 1
ATOM 5226 O O . GLU A 1 682 ? 20 28.531 7.152 1 88.94 682 GLU A O 1
ATOM 5231 N N . PHE A 1 683 ? 19.656 26.328 7.203 1 90.75 683 PHE A N 1
ATOM 5232 C CA . PHE A 1 683 ? 20.891 25.984 6.492 1 90.75 683 PHE A CA 1
ATOM 5233 C C . PHE A 1 683 ? 20.891 26.578 5.09 1 90.75 683 PHE A C 1
ATOM 5235 O O . PHE A 1 683 ? 21.922 27.047 4.605 1 90.75 683 PHE A O 1
ATOM 5242 N N . CYS A 1 684 ? 19.797 26.5 4.445 1 93.12 684 CYS A N 1
ATOM 5243 C CA . CYS A 1 684 ? 19.688 27 3.078 1 93.12 684 CYS A CA 1
ATOM 5244 C C . CYS A 1 684 ? 19.625 28.516 3.053 1 93.12 684 CYS A C 1
ATOM 5246 O O . CYS A 1 684 ? 20.078 29.141 2.096 1 93.12 684 CYS A O 1
ATOM 5248 N N . GLU A 1 685 ? 19.016 29.156 4.074 1 92.31 685 GLU A N 1
ATOM 5249 C CA . GLU A 1 685 ? 18.844 30.609 4.133 1 92.31 685 GLU A CA 1
ATOM 5250 C C . GLU A 1 685 ? 20.156 31.312 4.469 1 92.31 685 GLU A C 1
ATOM 5252 O O . GLU A 1 685 ? 20.406 32.438 4.023 1 92.31 685 GLU A O 1
ATOM 5257 N N . THR A 1 686 ? 21.016 30.656 5.211 1 89 686 THR A N 1
ATOM 5258 C CA . THR A 1 686 ? 22.234 31.25 5.746 1 89 686 THR A CA 1
ATOM 5259 C C . THR A 1 686 ? 23.172 31.672 4.617 1 89 686 THR A C 1
ATOM 5261 O O . THR A 1 686 ? 23.641 32.812 4.59 1 89 686 THR A O 1
ATOM 5264 N N . PRO A 1 687 ? 23.453 30.781 3.664 1 88.62 687 PRO A N 1
ATOM 5265 C CA . PRO A 1 687 ? 24.344 31.203 2.582 1 88.62 687 PRO A CA 1
ATOM 5266 C C . PRO A 1 687 ? 23.766 32.344 1.749 1 88.62 687 PRO A C 1
ATOM 5268 O O . PRO A 1 687 ? 24.516 33.188 1.237 1 88.62 687 PRO A O 1
ATOM 5271 N N . ILE A 1 688 ? 22.5 32.406 1.619 1 89.56 688 ILE A N 1
ATOM 5272 C CA . ILE A 1 688 ? 21.875 33.469 0.82 1 89.56 688 ILE A CA 1
ATOM 5273 C C . ILE A 1 688 ? 22.016 34.812 1.525 1 89.56 688 ILE A C 1
ATOM 5275 O O . ILE A 1 688 ? 22.312 35.812 0.889 1 89.56 688 ILE A O 1
ATOM 5279 N N . VAL A 1 689 ? 21.812 34.812 2.793 1 88.56 689 VAL A N 1
ATOM 5280 C CA . VAL A 1 689 ? 21.938 36.031 3.588 1 88.56 689 VAL A CA 1
ATOM 5281 C C . VAL A 1 689 ? 23.406 36.469 3.609 1 88.56 689 VAL A C 1
ATOM 5283 O O . VAL A 1 689 ? 23.703 37.656 3.479 1 88.56 689 VAL A O 1
ATOM 5286 N N . GLN A 1 690 ? 24.328 35.5 3.713 1 84.5 690 GLN A N 1
ATOM 5287 C CA . GLN A 1 690 ? 25.75 35.781 3.777 1 84.5 690 GLN A CA 1
ATOM 5288 C C . GLN A 1 690 ? 26.266 36.344 2.447 1 84.5 690 GLN A C 1
ATOM 5290 O O . GLN A 1 690 ? 27.109 37.25 2.424 1 84.5 690 GLN A O 1
ATOM 5295 N N . SER A 1 691 ? 25.797 35.812 1.448 1 83.06 691 SER A N 1
ATOM 5296 C CA . SER A 1 691 ? 26.25 36.25 0.129 1 83.06 691 SER A CA 1
ATOM 5297 C C . SER A 1 691 ? 25.766 37.656 -0.185 1 83.06 691 SER A C 1
ATOM 5299 O O . SER A 1 691 ? 26.453 38.438 -0.863 1 83.06 691 SER A O 1
ATOM 5301 N N . SER A 1 692 ? 24.625 37.969 0.238 1 78.44 692 SER A N 1
ATOM 5302 C CA . SER A 1 692 ? 24.078 39.281 -0.047 1 78.44 692 SER A CA 1
ATOM 5303 C C . SER A 1 692 ? 24.703 40.344 0.847 1 78.44 692 SER A C 1
ATOM 5305 O O . SER A 1 692 ? 24.828 41.531 0.451 1 78.44 692 SER A O 1
ATOM 5307 N N . ASN A 1 693 ? 25.078 40.062 2.096 1 68.12 693 ASN A N 1
ATOM 5308 C CA . ASN A 1 693 ? 25.672 41 3.041 1 68.12 693 ASN A CA 1
ATOM 5309 C C . ASN A 1 693 ? 27.125 41.281 2.697 1 68.12 693 ASN A C 1
ATOM 5311 O O . ASN A 1 693 ? 27.656 42.344 3.066 1 68.12 693 ASN A O 1
ATOM 5315 N N . LYS A 1 694 ? 27.953 40.344 2.189 1 59.06 694 LYS A N 1
ATOM 5316 C CA . LYS A 1 694 ? 29.312 40.656 1.759 1 59.06 694 LYS A CA 1
ATOM 5317 C C . LYS A 1 694 ? 29.312 41.844 0.8 1 59.06 694 LYS A C 1
ATOM 5319 O O . LYS A 1 694 ? 30.25 42.656 0.792 1 59.06 694 LYS A O 1
ATOM 5324 N N . SER A 1 695 ? 28.344 41.938 -0.026 1 49.41 695 SER A N 1
ATOM 5325 C CA . SER A 1 695 ? 28.312 43.094 -0.901 1 49.41 695 SER A CA 1
ATOM 5326 C C . SER A 1 695 ? 28.016 44.375 -0.114 1 49.41 695 SER A C 1
ATOM 5328 O O . SER A 1 695 ? 28.469 45.469 -0.488 1 49.41 695 SER A O 1
ATOM 5330 N N . LYS A 1 696 ? 27.203 44.375 0.943 1 49.81 696 LYS A N 1
ATOM 5331 C CA . LYS A 1 696 ? 26.906 45.594 1.726 1 49.81 696 LYS A CA 1
ATOM 5332 C C . LYS A 1 696 ? 27.75 45.625 3 1 49.81 696 LYS A C 1
ATOM 5334 O O . LYS A 1 696 ? 27.781 44.656 3.758 1 49.81 696 LYS A O 1
ATOM 5339 N N . ARG A 1 697 ? 28.953 46.281 3.045 1 38.62 697 ARG A N 1
ATOM 5340 C CA . ARG A 1 697 ? 29.922 46.594 4.098 1 38.62 697 ARG A CA 1
ATOM 5341 C C . ARG A 1 697 ? 29.219 46.844 5.426 1 38.62 697 ARG A C 1
ATOM 5343 O O . ARG A 1 697 ? 29.781 47.469 6.332 1 38.62 697 ARG A O 1
ATOM 5350 N N . SER A 1 698 ? 27.891 46.812 5.539 1 36.81 698 SER A N 1
ATOM 5351 C CA . SER A 1 698 ? 27.375 47.344 6.793 1 36.81 698 SER A CA 1
ATOM 5352 C C . SER A 1 698 ? 27.781 46.469 7.977 1 36.81 698 SER A C 1
ATOM 5354 O O . SER A 1 698 ? 27.703 45.25 7.902 1 36.81 698 SER A O 1
ATOM 5356 N N . LEU A 1 699 ? 28.594 46.969 8.969 1 33.5 699 LEU A N 1
ATOM 5357 C CA . LEU A 1 699 ? 29.109 46.656 10.289 1 33.5 699 LEU A CA 1
ATOM 5358 C C . LEU A 1 699 ? 28.109 45.844 11.086 1 33.5 699 LEU A C 1
ATOM 5360 O O . LEU A 1 699 ? 28.484 45.125 12.016 1 33.5 699 LEU A O 1
ATOM 5364 N N . SER A 1 700 ? 26.828 46.312 11.219 1 36.72 700 SER A N 1
ATOM 5365 C CA . SER A 1 700 ? 25.875 46.031 12.281 1 36.72 700 SER A CA 1
ATOM 5366 C C . SER A 1 700 ? 25.422 44.562 12.219 1 36.72 700 SER A C 1
ATOM 5368 O O . SER A 1 700 ? 24.562 44.156 12.992 1 36.72 700 SER A O 1
ATOM 5370 N N . SER A 1 701 ? 25.453 44 11.148 1 39.81 701 SER A N 1
ATOM 5371 C CA . SER A 1 701 ? 24.797 42.688 11.141 1 39.81 701 SER A CA 1
ATOM 5372 C C . SER A 1 701 ? 25.5 41.719 12.062 1 39.81 701 SER A C 1
ATOM 5374 O O . SER A 1 701 ? 26.266 40.875 11.602 1 39.81 701 SER A O 1
ATOM 5376 N N . SER A 1 702 ? 26.203 42.156 13.016 1 41.62 702 SER A N 1
ATOM 5377 C CA . SER A 1 702 ? 26.75 41.25 14.039 1 41.62 702 SER A CA 1
ATOM 5378 C C . SER A 1 702 ? 25.719 40.219 14.477 1 41.62 702 SER A C 1
ATOM 5380 O O . SER A 1 702 ? 24.641 40.562 14.938 1 41.62 702 SER A O 1
ATOM 5382 N N . LYS A 1 703 ? 25.766 39.031 13.93 1 50.16 703 LYS A N 1
ATOM 5383 C CA . LYS A 1 703 ? 25.062 37.781 14.172 1 50.16 703 LYS A CA 1
ATOM 5384 C C . LYS A 1 703 ? 24.891 37.531 15.672 1 50.16 703 LYS A C 1
ATOM 5386 O O . LYS A 1 703 ? 25.797 37.812 16.453 1 50.16 703 LYS A O 1
ATOM 5391 N N . LEU A 1 704 ? 23.688 37.688 16.172 1 56.28 704 LEU A N 1
ATOM 5392 C CA . LEU A 1 704 ? 23.375 36.844 17.344 1 56.28 704 LEU A CA 1
ATOM 5393 C C . LEU A 1 704 ? 24.156 35.531 17.281 1 56.28 704 LEU A C 1
ATOM 5395 O O . LEU A 1 704 ? 23.578 34.469 17.359 1 56.28 704 LEU A O 1
ATOM 5399 N N . VAL A 1 705 ? 25.344 35.594 16.422 1 50.62 705 VAL A N 1
ATOM 5400 C CA . VAL A 1 705 ? 26.219 34.438 16.312 1 50.62 705 VAL A CA 1
ATOM 5401 C C . VAL A 1 705 ? 27.406 34.562 17.266 1 50.62 705 VAL A C 1
ATOM 5403 O O . VAL A 1 705 ? 27.922 35.688 17.453 1 50.62 705 VAL A O 1
ATOM 5406 N N . GLY A 1 706 ? 27.609 33.844 18.391 1 50.78 706 GLY A N 1
ATOM 5407 C CA . GLY A 1 706 ? 28.781 33.781 19.25 1 50.78 706 GLY A CA 1
ATOM 5408 C C . GLY A 1 706 ? 28.453 33.406 20.688 1 50.78 706 GLY A C 1
ATOM 5409 O O . GLY A 1 706 ? 27.281 33.281 21.047 1 50.78 706 GLY A O 1
ATOM 5410 N N . SER A 1 707 ? 29.438 32.844 21.406 1 54.62 707 SER A N 1
ATOM 5411 C CA . SER A 1 707 ? 29.469 32.25 22.734 1 54.62 707 SER A CA 1
ATOM 5412 C C . SER A 1 707 ? 29.188 33.281 23.812 1 54.62 707 SER A C 1
ATOM 5414 O O . SER A 1 707 ? 28.969 32.969 24.969 1 54.62 707 SER A O 1
ATOM 5416 N N . GLU A 1 708 ? 29.031 34.594 23.391 1 63.5 708 GLU A N 1
ATOM 5417 C CA . GLU A 1 708 ? 29 35.531 24.5 1 63.5 708 GLU A CA 1
ATOM 5418 C C . GLU A 1 708 ? 27.578 35.906 24.875 1 63.5 708 GLU A C 1
ATOM 5420 O O . GLU A 1 708 ? 26.688 35.906 24.031 1 63.5 708 GLU A O 1
ATOM 5425 N N . GLU A 1 709 ? 27.312 35.938 26.047 1 70.88 709 GLU A N 1
ATOM 5426 C CA . GLU A 1 709 ? 26.031 36.344 26.641 1 70.88 709 GLU A CA 1
ATOM 5427 C C . GLU A 1 709 ? 25.578 37.688 26.078 1 70.88 709 GLU A C 1
ATOM 5429 O O . GLU A 1 709 ? 26.344 38.656 26.062 1 70.88 709 GLU A O 1
ATOM 5434 N N . GLN A 1 710 ? 24.438 37.594 25.406 1 79.88 710 GLN A N 1
ATOM 5435 C CA . GLN A 1 710 ? 23.844 38.844 24.906 1 79.88 710 GLN A CA 1
ATOM 5436 C C . GLN A 1 710 ? 22.797 39.375 25.875 1 79.88 710 GLN A C 1
ATOM 5438 O O . GLN A 1 710 ? 22.188 38.625 26.625 1 79.88 710 GLN A O 1
ATOM 5443 N N . SER A 1 711 ? 22.719 40.656 25.953 1 87.06 711 SER A N 1
ATOM 5444 C CA . SER A 1 711 ? 21.672 41.281 26.766 1 87.06 711 SER A CA 1
ATOM 5445 C C . SER A 1 711 ? 20.312 41.219 26.078 1 87.06 711 SER A C 1
ATOM 5447 O O . SER A 1 711 ? 20.234 41.094 24.859 1 87.06 711 SER A O 1
ATOM 5449 N N . ILE A 1 712 ? 19.266 41.156 26.828 1 90.62 712 ILE A N 1
ATOM 5450 C CA . ILE A 1 712 ? 17.906 41.062 26.312 1 90.62 712 ILE A CA 1
ATOM 5451 C C . ILE A 1 712 ? 17.594 42.281 25.453 1 90.62 712 ILE A C 1
ATOM 5453 O O . ILE A 1 712 ? 16.875 42.188 24.453 1 90.62 712 ILE A O 1
ATOM 5457 N N . SER A 1 713 ? 18.141 43.469 25.875 1 90.25 713 SER A N 1
ATOM 5458 C CA . SER A 1 713 ? 17.922 44.719 25.109 1 90.25 713 SER A CA 1
ATOM 5459 C C . SER A 1 713 ? 18.531 44.625 23.719 1 90.25 713 SER A C 1
ATOM 5461 O O . SER A 1 713 ? 17.922 45.031 22.734 1 90.25 713 SER A O 1
ATOM 5463 N N . PHE A 1 714 ? 19.609 44.031 23.688 1 86.94 714 PHE A N 1
ATOM 5464 C CA . PHE A 1 714 ? 20.297 43.906 22.406 1 86.94 714 PHE A CA 1
ATOM 5465 C C . PHE A 1 714 ? 19.531 42.938 21.5 1 86.94 714 PHE A C 1
ATOM 5467 O O . PHE A 1 714 ? 19.375 43.188 20.312 1 86.94 714 PHE A O 1
ATOM 5474 N N . VAL A 1 715 ? 19.125 41.844 22.047 1 87.75 715 VAL A N 1
ATOM 5475 C CA . VAL A 1 715 ? 18.438 40.812 21.281 1 87.75 715 VAL A CA 1
ATOM 5476 C C . VAL A 1 715 ? 17.141 41.375 20.703 1 87.75 715 VAL A C 1
ATOM 5478 O O . VAL A 1 715 ? 16.844 41.188 19.531 1 87.75 715 VAL A O 1
ATOM 5481 N N . LEU A 1 716 ? 16.375 42.031 21.484 1 89.88 716 LEU A N 1
ATOM 5482 C CA . LEU A 1 716 ? 15.094 42.562 21.016 1 89.88 716 LEU A CA 1
ATOM 5483 C C . LEU A 1 716 ? 15.32 43.688 20 1 89.88 716 LEU A C 1
ATOM 5485 O O . LEU A 1 716 ? 14.539 43.844 19.062 1 89.88 716 LEU A O 1
ATOM 5489 N N . ALA A 1 717 ? 16.406 44.469 20.219 1 88.06 717 ALA A N 1
ATOM 5490 C CA . ALA A 1 717 ? 16.734 45.531 19.25 1 88.06 717 ALA A CA 1
ATOM 5491 C C . ALA A 1 717 ? 17.094 44.906 17.906 1 88.06 717 ALA A C 1
ATOM 5493 O O . ALA A 1 717 ? 16.75 45.469 16.859 1 88.06 717 ALA A O 1
ATOM 5494 N N . TYR A 1 718 ? 17.797 43.844 18 1 84.94 718 TYR A N 1
ATOM 5495 C CA . TYR A 1 718 ? 18.203 43.125 16.797 1 84.94 718 TYR A CA 1
ATOM 5496 C C . TYR A 1 718 ? 16.984 42.594 16.031 1 84.94 718 TYR A C 1
ATOM 5498 O O . TYR A 1 718 ? 16.891 42.75 14.82 1 84.94 718 TYR A O 1
ATOM 5506 N N . ILE A 1 719 ? 16.062 41.969 16.719 1 85.38 719 ILE A N 1
ATOM 5507 C CA . ILE A 1 719 ? 14.891 41.344 16.125 1 85.38 719 ILE A CA 1
ATOM 5508 C C . ILE A 1 719 ? 14 42.406 15.492 1 85.38 719 ILE A C 1
ATOM 5510 O O . ILE A 1 719 ? 13.414 42.188 14.43 1 85.38 719 ILE A O 1
ATOM 5514 N N . LEU A 1 720 ? 13.914 43.531 16.141 1 85.94 720 LEU A N 1
ATOM 5515 C CA . LEU A 1 720 ? 13 44.594 15.695 1 85.94 720 LEU A CA 1
ATOM 5516 C C . LEU A 1 720 ? 13.672 45.5 14.688 1 85.94 720 LEU A C 1
ATOM 5518 O O . LEU A 1 720 ? 13 46.281 14.008 1 85.94 720 LEU A O 1
ATOM 5522 N N . GLY A 1 721 ? 14.977 45.344 14.461 1 82.5 721 GLY A N 1
ATOM 5523 C CA . GLY A 1 721 ? 15.672 46.312 13.625 1 82.5 721 GLY A CA 1
ATOM 5524 C C . GLY A 1 721 ? 15.5 47.75 14.109 1 82.5 721 GLY A C 1
ATOM 5525 O O . GLY A 1 721 ? 15.18 48.625 13.312 1 82.5 721 GLY A O 1
ATOM 5526 N N . SER A 1 722 ? 15.656 47.906 15.336 1 82.44 722 SER A N 1
ATOM 5527 C CA . SER A 1 722 ? 15.297 49.156 16 1 82.44 722 SER A CA 1
ATOM 5528 C C . SER A 1 722 ? 16.266 50.281 15.633 1 82.44 722 SER A C 1
ATOM 5530 O O . SER A 1 722 ? 17.453 50.031 15.414 1 82.44 722 SER A O 1
ATOM 5532 N N . SER A 1 723 ? 15.688 51.5 15.555 1 80.62 723 SER A N 1
ATOM 5533 C CA . SER A 1 723 ? 16.5 52.719 15.43 1 80.62 723 SER A CA 1
ATOM 5534 C C . SER A 1 723 ? 17.281 52.969 16.703 1 80.62 723 SER A C 1
ATOM 5536 O O . SER A 1 723 ? 17.078 52.312 17.719 1 80.62 723 SER A O 1
ATOM 5538 N N . ASN A 1 724 ? 18.156 53.906 16.656 1 82.5 724 ASN A N 1
ATOM 5539 C CA . ASN A 1 724 ? 18.969 54.281 17.828 1 82.5 724 ASN A CA 1
ATOM 5540 C C . ASN A 1 724 ? 18.094 54.719 18.984 1 82.5 724 ASN A C 1
ATOM 5542 O O . ASN A 1 724 ? 18.406 54.438 20.141 1 82.5 724 ASN A O 1
ATOM 5546 N N . GLU A 1 725 ? 17.031 55.375 18.688 1 84.56 725 GLU A N 1
ATOM 5547 C CA . GLU A 1 725 ? 16.125 55.875 19.734 1 84.56 725 GLU A CA 1
ATOM 5548 C C . GLU A 1 725 ? 15.383 54.719 20.406 1 84.56 725 GLU A C 1
ATOM 5550 O O . GLU A 1 725 ? 15.25 54.688 21.625 1 84.56 725 GLU A O 1
ATOM 5555 N N . GLU A 1 726 ? 14.953 53.875 19.594 1 86.44 726 GLU A N 1
ATOM 5556 C CA . GLU A 1 726 ? 14.25 52.688 20.125 1 86.44 726 GLU A CA 1
ATOM 5557 C C . GLU A 1 726 ? 15.188 51.812 20.938 1 86.44 726 GLU A C 1
ATOM 5559 O O . GLU A 1 726 ? 14.773 51.219 21.938 1 86.44 726 GLU A O 1
ATOM 5564 N N . ALA A 1 727 ? 16.422 51.75 20.516 1 87.94 727 ALA A N 1
ATOM 5565 C CA . ALA A 1 727 ? 17.406 50.938 21.234 1 87.94 727 ALA A CA 1
ATOM 5566 C C . ALA A 1 727 ? 17.656 51.469 22.625 1 87.94 727 ALA A C 1
ATOM 5568 O O . ALA A 1 727 ? 17.906 50.719 23.562 1 87.94 727 ALA A O 1
ATOM 5569 N N . LYS A 1 728 ? 17.578 52.781 22.703 1 88.69 728 LYS A N 1
ATOM 5570 C CA . LYS A 1 728 ? 17.766 53.406 24.016 1 88.69 728 LYS A CA 1
ATOM 5571 C C . LYS A 1 728 ? 16.609 53.094 24.953 1 88.69 728 LYS A C 1
ATOM 5573 O O . LYS A 1 728 ? 16.828 52.812 26.141 1 88.69 728 LYS A O 1
ATOM 5578 N N . VAL A 1 729 ? 15.453 53.094 24.406 1 90.38 729 VAL A N 1
ATOM 5579 C CA . VAL A 1 729 ? 14.281 52.75 25.203 1 90.38 729 VAL A CA 1
ATOM 5580 C C . VAL A 1 729 ? 14.375 51.281 25.641 1 90.38 729 VAL A C 1
ATOM 5582 O O . VAL A 1 729 ? 14.062 50.969 26.781 1 90.38 729 VAL A O 1
ATOM 5585 N N . LEU A 1 730 ? 14.844 50.438 24.75 1 91.25 730 LEU A N 1
ATOM 5586 C CA . LEU A 1 730 ? 14.969 49.031 25.047 1 91.25 730 LEU A CA 1
ATOM 5587 C C . LEU A 1 730 ? 16.047 48.781 26.094 1 91.25 730 LEU A C 1
ATOM 5589 O O . LEU A 1 730 ? 16.016 47.75 26.797 1 91.25 730 LEU A O 1
ATOM 5593 N N . GLY A 1 731 ? 16.969 49.656 26.172 1 90.12 731 GLY A N 1
ATOM 5594 C CA . GLY A 1 731 ? 18.016 49.531 27.172 1 90.12 731 GLY A CA 1
ATOM 5595 C C . GLY A 1 731 ? 17.5 49.531 28.594 1 90.12 731 GLY A C 1
ATOM 5596 O O . GLY A 1 731 ? 18.125 48.938 29.484 1 90.12 731 GLY A O 1
ATOM 5597 N N . ARG A 1 732 ? 16.281 50.062 28.797 1 91.56 732 ARG A N 1
ATOM 5598 C CA . ARG A 1 732 ? 15.672 50.125 30.125 1 91.56 732 ARG A CA 1
ATOM 5599 C C . ARG A 1 732 ? 15.211 48.75 30.578 1 91.56 732 ARG A C 1
ATOM 5601 O O . ARG A 1 732 ? 14.969 48.5 31.766 1 91.56 732 ARG A O 1
ATOM 5608 N N . LEU A 1 733 ? 15.188 47.812 29.641 1 91.19 733 LEU A N 1
ATOM 5609 C CA . LEU A 1 733 ? 14.734 46.469 29.922 1 91.19 733 LEU A CA 1
ATOM 5610 C C . LEU A 1 733 ? 15.789 45.688 30.719 1 91.19 733 LEU A C 1
ATOM 5612 O O . LEU A 1 733 ? 15.492 44.656 31.297 1 91.19 733 LEU A O 1
ATOM 5616 N N . GLU A 1 734 ? 16.953 46.281 30.844 1 90.69 734 GLU A N 1
ATOM 5617 C CA . GLU A 1 734 ? 18.031 45.625 31.562 1 90.69 734 GLU A CA 1
ATOM 5618 C C . GLU A 1 734 ? 17.812 45.688 33.062 1 90.69 734 GLU A C 1
ATOM 5620 O O . GLU A 1 734 ? 18.422 44.906 33.844 1 90.69 734 GLU A O 1
ATOM 5625 N N . ASP A 1 735 ? 16.875 46.469 33.375 1 89.31 735 ASP A N 1
ATOM 5626 C CA . ASP A 1 735 ? 16.547 46.562 34.781 1 89.31 735 ASP A CA 1
ATOM 5627 C C . ASP A 1 735 ? 16.031 45.219 35.312 1 89.31 735 ASP A C 1
ATOM 5629 O O . ASP A 1 735 ? 15.203 44.562 34.688 1 89.31 735 ASP A O 1
ATOM 5633 N N . LYS A 1 736 ? 16.531 44.781 36.438 1 85.31 736 LYS A N 1
ATOM 5634 C CA . LYS A 1 736 ? 16.219 43.469 37.062 1 85.31 736 LYS A CA 1
ATOM 5635 C C . LYS A 1 736 ? 14.758 43.375 37.438 1 85.31 736 LYS A C 1
ATOM 5637 O O . LYS A 1 736 ? 14.242 42.281 37.688 1 85.31 736 LYS A O 1
ATOM 5642 N N . ARG A 1 737 ? 14.055 44.375 37.438 1 89 737 ARG A N 1
ATOM 5643 C CA . ARG A 1 737 ? 12.648 44.375 37.812 1 89 737 ARG A CA 1
ATOM 5644 C C . ARG A 1 737 ? 11.773 43.875 36.656 1 89 737 ARG A C 1
ATOM 5646 O O . ARG A 1 737 ? 10.617 43.5 36.875 1 89 737 ARG A O 1
ATOM 5653 N N . PHE A 1 738 ? 12.391 43.844 35.5 1 92.88 738 PHE A N 1
ATOM 5654 C CA . PHE A 1 738 ? 11.555 43.531 34.344 1 92.88 738 PHE A CA 1
ATOM 5655 C C . PHE A 1 738 ? 11.812 42.125 33.875 1 92.88 738 PHE A C 1
ATOM 5657 O O . PHE A 1 738 ? 11.086 41.594 33 1 92.88 738 PHE A O 1
ATOM 5664 N N . HIS A 1 739 ? 12.812 41.469 34.25 1 93.06 739 HIS A N 1
ATOM 5665 C CA . HIS A 1 739 ? 13.062 40.094 33.875 1 93.06 739 HIS A CA 1
ATOM 5666 C C . HIS A 1 739 ? 14.023 39.406 34.844 1 93.06 739 HIS A C 1
ATOM 5668 O O . HIS A 1 739 ? 14.664 40.094 35.656 1 93.06 739 HIS A O 1
ATOM 5674 N N . GLU A 1 740 ? 14.039 38.156 34.781 1 93.75 740 GLU A N 1
ATOM 5675 C CA . GLU A 1 740 ? 14.961 37.344 35.562 1 93.75 740 GLU A CA 1
ATOM 5676 C C . GLU A 1 740 ? 15.867 36.5 34.688 1 93.75 740 GLU A C 1
ATOM 5678 O O . GLU A 1 740 ? 15.406 35.875 33.719 1 93.75 740 GLU A O 1
ATOM 5683 N N . LYS A 1 741 ? 17.156 36.594 34.844 1 94.06 741 LYS A N 1
ATOM 5684 C CA . LYS A 1 741 ? 18.094 35.781 34.094 1 94.06 741 LYS A CA 1
ATOM 5685 C C . LYS A 1 741 ? 18.328 34.438 34.781 1 94.06 741 LYS A C 1
ATOM 5687 O O . LYS A 1 741 ? 18.578 34.375 36 1 94.06 741 LYS A O 1
ATOM 5692 N N . ILE A 1 742 ? 18.172 33.406 34.031 1 94.44 742 ILE A N 1
ATOM 5693 C CA . ILE A 1 742 ? 18.359 32.062 34.531 1 94.44 742 ILE A CA 1
ATOM 5694 C C . ILE A 1 742 ? 19.438 31.344 33.75 1 94.44 742 ILE A C 1
ATOM 5696 O O . ILE A 1 742 ? 19.453 31.406 32.5 1 94.44 742 ILE A O 1
ATOM 5700 N N . VAL A 1 743 ? 20.328 30.734 34.406 1 94.12 743 VAL A N 1
ATOM 5701 C CA . VAL A 1 743 ? 21.359 29.906 33.781 1 94.12 743 VAL A CA 1
ATOM 5702 C C . VAL A 1 743 ? 21 28.438 33.938 1 94.12 743 VAL A C 1
ATOM 5704 O O . VAL A 1 743 ? 20.688 27.984 35.062 1 94.12 743 VAL A O 1
ATOM 5707 N N . LEU A 1 744 ? 21 27.797 32.875 1 93.12 744 LEU A N 1
ATOM 5708 C CA . LEU A 1 744 ? 20.562 26.406 32.875 1 93.12 744 LEU A CA 1
ATOM 5709 C C . LEU A 1 744 ? 21.734 25.469 32.531 1 93.12 744 LEU A C 1
ATOM 5711 O O . LEU A 1 744 ? 22.609 25.844 31.766 1 93.12 744 LEU A O 1
ATOM 5715 N N . LYS A 1 745 ? 21.625 24.281 33.125 1 89.69 745 LYS A N 1
ATOM 5716 C CA . LYS A 1 745 ? 22.562 23.219 32.781 1 89.69 745 LYS A CA 1
ATOM 5717 C C . LYS A 1 745 ? 22.062 22.406 31.594 1 89.69 745 LYS A C 1
ATOM 5719 O O . LYS A 1 745 ? 20.922 22.578 31.156 1 89.69 745 LYS A O 1
ATOM 5724 N N . SER A 1 746 ? 22.969 21.641 31.172 1 84.81 746 SER A N 1
ATOM 5725 C CA . SER A 1 746 ? 22.594 20.797 30.047 1 84.81 746 SER A CA 1
ATOM 5726 C C . SER A 1 746 ? 21.453 19.844 30.438 1 84.81 746 SER A C 1
ATOM 5728 O O . SER A 1 746 ? 21.5 19.219 31.484 1 84.81 746 SER A O 1
ATOM 5730 N N . ASN A 1 747 ? 20.359 19.828 29.703 1 80.38 747 ASN A N 1
ATOM 5731 C CA . ASN A 1 747 ? 19.203 18.953 29.812 1 80.38 747 ASN A CA 1
ATOM 5732 C C . ASN A 1 747 ? 18.281 19.406 30.938 1 80.38 747 ASN A C 1
ATOM 5734 O O . ASN A 1 747 ? 17.344 18.688 31.297 1 80.38 747 ASN A O 1
ATOM 5738 N N . GLU A 1 748 ? 18.656 20.547 31.438 1 88.94 748 GLU A N 1
ATOM 5739 C CA . GLU A 1 748 ? 17.734 21.078 32.438 1 88.94 748 GLU A CA 1
ATOM 5740 C C . GLU A 1 748 ? 16.469 21.594 31.797 1 88.94 748 GLU A C 1
ATOM 5742 O O . GLU A 1 748 ? 16.516 22.234 30.75 1 88.94 748 GLU A O 1
ATOM 5747 N N . LYS A 1 749 ? 15.328 21.203 32.375 1 90.81 749 LYS A N 1
ATOM 5748 C CA . LYS A 1 749 ? 14.039 21.609 31.844 1 90.81 749 LYS A CA 1
ATOM 5749 C C . LYS A 1 749 ? 13.703 23.047 32.219 1 90.81 749 LYS A C 1
ATOM 5751 O O . LYS A 1 749 ? 13.93 23.469 33.344 1 90.81 749 LYS A O 1
ATOM 5756 N N . VAL A 1 750 ? 13.336 23.844 31.25 1 93.44 750 VAL A N 1
ATOM 5757 C CA . VAL A 1 750 ? 12.836 25.188 31.5 1 93.44 750 VAL A CA 1
ATOM 5758 C C . VAL A 1 750 ? 11.43 25.109 32.094 1 93.44 750 VAL A C 1
ATOM 5760 O O . VAL A 1 750 ? 11.125 25.797 33.062 1 93.44 750 VAL A O 1
ATOM 5763 N N . PHE A 1 751 ? 10.594 24.281 31.469 1 91.31 751 PHE A N 1
ATOM 5764 C CA . PHE A 1 751 ? 9.266 23.969 31.984 1 91.31 751 PHE A CA 1
ATOM 5765 C C . PHE A 1 751 ? 8.797 22.609 31.469 1 91.31 751 PHE A C 1
ATOM 5767 O O . PHE A 1 751 ? 9.367 22.062 30.531 1 91.31 751 PHE A O 1
ATOM 5774 N N . TYR A 1 752 ? 7.828 22.078 32.188 1 87.56 752 TYR A N 1
ATOM 5775 C CA . TYR A 1 752 ? 7.266 20.781 31.844 1 87.56 752 TYR A CA 1
ATOM 5776 C C . TYR A 1 752 ? 5.941 20.938 31.109 1 87.56 752 TYR A C 1
ATOM 5778 O O . TYR A 1 752 ? 5.277 21.969 31.234 1 87.56 752 TYR A O 1
ATOM 5786 N N . LYS A 1 753 ? 5.621 19.953 30.406 1 83.81 753 LYS A N 1
ATOM 5787 C CA . LYS A 1 753 ? 4.312 19.922 29.766 1 83.81 753 LYS A CA 1
ATOM 5788 C C . LYS A 1 753 ? 3.189 19.922 30.797 1 83.81 753 LYS A C 1
ATOM 5790 O O . LYS A 1 753 ? 3.336 19.359 31.875 1 83.81 753 LYS A O 1
ATOM 5795 N N . ASN A 1 754 ? 2.08 20.609 30.547 1 81 754 ASN A N 1
ATOM 5796 C CA . ASN A 1 754 ? 0.872 20.672 31.359 1 81 754 ASN A CA 1
ATOM 5797 C C . ASN A 1 754 ? 1.099 21.484 32.625 1 81 754 ASN A C 1
ATOM 5799 O O . ASN A 1 754 ? 0.555 21.156 33.688 1 81 754 ASN A O 1
ATOM 5803 N N . THR A 1 755 ? 2.023 22.359 32.594 1 86.56 755 THR A N 1
ATOM 5804 C CA . THR A 1 755 ? 2.225 23.297 33.719 1 86.56 755 THR A CA 1
ATOM 5805 C C . THR A 1 755 ? 1.639 24.656 33.375 1 86.56 755 THR A C 1
ATOM 5807 O O . THR A 1 755 ? 1.332 24.953 32.219 1 86.56 755 THR A O 1
ATOM 5810 N N . TYR A 1 756 ? 1.482 25.359 34.406 1 88.25 756 TYR A N 1
ATOM 5811 C CA . TYR A 1 756 ? 0.911 26.688 34.25 1 88.25 756 TYR A CA 1
ATOM 5812 C C . TYR A 1 756 ? 1.89 27.625 33.531 1 88.25 756 TYR A C 1
ATOM 5814 O O . TYR A 1 756 ? 3.074 27.656 33.875 1 88.25 756 TYR A O 1
ATOM 5822 N N . PRO A 1 757 ? 1.396 28.328 32.5 1 90.94 757 PRO A N 1
ATOM 5823 C CA . PRO A 1 757 ? 2.266 29.234 31.734 1 90.94 757 PRO A CA 1
ATOM 5824 C C . PRO A 1 757 ? 2.506 30.547 32.469 1 90.94 757 PRO A C 1
ATOM 5826 O O . PRO A 1 757 ? 1.866 31.562 32.156 1 90.94 757 PRO A O 1
ATOM 5829 N N . ASP A 1 758 ? 3.447 30.656 33.281 1 90.19 758 ASP A N 1
ATOM 5830 C CA . ASP A 1 758 ? 3.664 31.828 34.125 1 90.19 758 ASP A CA 1
ATOM 5831 C C . ASP A 1 758 ? 4.605 32.812 33.469 1 90.19 758 ASP A C 1
ATOM 5833 O O . ASP A 1 758 ? 4.703 33.969 33.906 1 90.19 758 ASP A O 1
ATOM 5837 N N . ALA A 1 759 ? 5.305 32.375 32.406 1 95.25 759 ALA A N 1
ATOM 5838 C CA . ALA A 1 759 ? 6.316 33.25 31.828 1 95.25 759 ALA A CA 1
ATOM 5839 C C . ALA A 1 759 ? 6.598 32.875 30.375 1 95.25 759 ALA A C 1
ATOM 5841 O O . ALA A 1 759 ? 6.227 31.797 29.922 1 95.25 759 ALA A O 1
ATOM 5842 N N . PHE A 1 760 ? 7.094 33.844 29.594 1 95.75 760 PHE A N 1
ATOM 5843 C CA . PHE A 1 760 ? 7.758 33.531 28.328 1 95.75 760 PHE A CA 1
ATOM 5844 C C . PHE A 1 760 ? 9.258 33.781 28.438 1 95.75 760 PHE A C 1
ATOM 5846 O O . PHE A 1 760 ? 9.727 34.375 29.406 1 95.75 760 PHE A O 1
ATOM 5853 N N . TYR A 1 761 ? 10.008 33.25 27.516 1 95.62 761 TYR A N 1
ATOM 5854 C CA . TYR A 1 761 ? 11.461 33.219 27.672 1 95.62 761 TYR A CA 1
ATOM 5855 C C . TYR A 1 761 ? 12.156 33.688 26.422 1 95.62 761 TYR A C 1
ATOM 5857 O O . TYR A 1 761 ? 11.641 33.531 25.312 1 95.62 761 TYR A O 1
ATOM 5865 N N . VAL A 1 762 ? 13.273 34.281 26.578 1 94.56 762 VAL A N 1
ATOM 5866 C CA . VAL A 1 762 ? 14.141 34.719 25.5 1 94.56 762 VAL A CA 1
ATOM 5867 C C . VAL A 1 762 ? 15.531 34.094 25.672 1 94.56 762 VAL A C 1
ATOM 5869 O O . VAL A 1 762 ? 16.125 34.188 26.734 1 94.56 762 VAL A O 1
ATOM 5872 N N . VAL A 1 763 ? 16.031 33.531 24.656 1 92.44 763 VAL A N 1
ATOM 5873 C CA . VAL A 1 763 ? 17.344 32.906 24.734 1 92.44 763 VAL A CA 1
ATOM 5874 C C . VAL A 1 763 ? 18.438 33.938 24.547 1 92.44 763 VAL A C 1
ATOM 5876 O O . VAL A 1 763 ? 18.469 34.625 23.531 1 92.44 763 VAL A O 1
ATOM 5879 N N . LEU A 1 764 ? 19.266 34.031 25.484 1 91.44 764 LEU A N 1
ATOM 5880 C CA . LEU A 1 764 ? 20.328 35.031 25.438 1 91.44 764 LEU A CA 1
ATOM 5881 C C . LEU A 1 764 ? 21.656 34.406 25.016 1 91.44 764 LEU A C 1
ATOM 5883 O O . LEU A 1 764 ? 22.516 35.094 24.453 1 91.44 764 LEU A O 1
ATOM 5887 N N . SER A 1 765 ? 21.828 33.219 25.438 1 89.25 765 SER A N 1
ATOM 5888 C CA . SER A 1 765 ? 22.984 32.406 25.031 1 89.25 765 SER A CA 1
ATOM 5889 C C . SER A 1 765 ? 22.656 30.922 25.062 1 89.25 765 SER A C 1
ATOM 5891 O O . SER A 1 765 ? 21.828 30.469 25.859 1 89.25 765 SER A O 1
ATOM 5893 N N . GLY A 1 766 ? 23.25 30.219 24.109 1 84.44 766 GLY A N 1
ATOM 5894 C CA . GLY A 1 766 ? 23.016 28.781 24.062 1 84.44 766 GLY A CA 1
ATOM 5895 C C . GLY A 1 766 ? 21.828 28.406 23.203 1 84.44 766 GLY A C 1
ATOM 5896 O O . GLY A 1 766 ? 21.562 29.047 22.188 1 84.44 766 GLY A O 1
ATOM 5897 N N . CYS A 1 767 ? 21.25 27.172 23.578 1 84.56 767 CYS A N 1
ATOM 5898 C CA . CYS A 1 767 ? 20.156 26.656 22.766 1 84.56 767 CYS A CA 1
ATOM 5899 C C . CYS A 1 767 ? 19.156 25.906 23.625 1 84.56 767 CYS A C 1
ATOM 5901 O O . CYS A 1 767 ? 19.516 25.234 24.594 1 84.56 767 CYS A O 1
ATOM 5903 N N . VAL A 1 768 ? 17.891 26.125 23.297 1 88.31 768 VAL A N 1
ATOM 5904 C CA . VAL A 1 768 ? 16.812 25.438 23.984 1 88.31 768 VAL A CA 1
ATOM 5905 C C . VAL A 1 768 ? 16.031 24.594 22.969 1 88.31 768 VAL A C 1
ATOM 5907 O O . VAL A 1 768 ? 15.781 25.031 21.844 1 88.31 768 VAL A O 1
ATOM 5910 N N . ALA A 1 769 ? 15.664 23.391 23.375 1 85.38 769 ALA A N 1
ATOM 5911 C CA . ALA A 1 769 ? 14.953 22.484 22.469 1 85.38 769 ALA A CA 1
ATOM 5912 C C . ALA A 1 769 ? 13.523 22.25 22.953 1 85.38 769 ALA A C 1
ATOM 5914 O O . ALA A 1 769 ? 13.273 22.172 24.156 1 85.38 769 ALA A O 1
ATOM 5915 N N . ARG A 1 770 ? 12.625 22.219 21.922 1 85.69 770 ARG A N 1
ATOM 5916 C CA . ARG A 1 770 ? 11.242 21.812 22.172 1 85.69 770 ARG A CA 1
ATOM 5917 C C . ARG A 1 770 ? 11.125 20.281 22.156 1 85.69 770 ARG A C 1
ATOM 5919 O O . ARG A 1 770 ? 11.523 19.641 21.188 1 85.69 770 ARG A O 1
ATOM 5926 N N . GLN A 1 771 ? 10.695 19.703 23.203 1 76.69 771 GLN A N 1
ATOM 5927 C CA . GLN A 1 771 ? 10.57 18.25 23.281 1 76.69 771 GLN A CA 1
ATOM 5928 C C . GLN A 1 771 ? 9.109 17.828 23.406 1 76.69 771 GLN A C 1
ATOM 5930 O O . GLN A 1 771 ? 8.328 18.484 24.109 1 76.69 771 GLN A O 1
ATOM 5935 N N . THR A 1 772 ? 8.656 17.047 22.453 1 63.75 772 THR A N 1
ATOM 5936 C CA . THR A 1 772 ? 7.305 16.5 22.578 1 63.75 772 THR A CA 1
ATOM 5937 C C . THR A 1 772 ? 7.301 15.281 23.5 1 63.75 772 THR A C 1
ATOM 5939 O O . THR A 1 772 ? 8.227 14.469 23.469 1 63.75 772 THR A O 1
ATOM 5942 N N . THR A 1 773 ? 6.637 15.305 24.641 1 54.34 773 THR A N 1
ATOM 5943 C CA . THR A 1 773 ? 6.52 14.148 25.531 1 54.34 773 THR A CA 1
ATOM 5944 C C . THR A 1 773 ? 5.73 13.031 24.859 1 54.34 773 THR A C 1
ATOM 5946 O O . THR A 1 773 ? 4.5 13.062 24.828 1 54.34 773 THR A O 1
ATOM 5949 N N . SER A 1 774 ? 5.984 12.695 23.734 1 47.03 774 SER A N 1
ATOM 5950 C CA . SER A 1 774 ? 5.16 11.539 23.406 1 47.03 774 SER A CA 1
ATOM 5951 C C . SER A 1 774 ? 5.281 10.453 24.469 1 47.03 774 SER A C 1
ATOM 5953 O O . SER A 1 774 ? 6.383 10.156 24.938 1 47.03 774 SER A O 1
ATOM 5955 N N . LEU A 1 775 ? 4.293 10.352 25.297 1 38.78 775 LEU A N 1
ATOM 5956 C CA . LEU A 1 775 ? 4.199 9.297 26.297 1 38.78 775 LEU A CA 1
ATOM 5957 C C . LEU A 1 775 ? 4.805 8 25.781 1 38.78 775 LEU A C 1
ATOM 5959 O O . LEU A 1 775 ? 4.879 7.008 26.516 1 38.78 775 LEU A O 1
ATOM 5963 N N . ILE A 1 776 ? 4.719 7.805 24.641 1 36.81 776 ILE A N 1
ATOM 5964 C CA . ILE A 1 776 ? 5.184 6.469 24.266 1 36.81 776 ILE A CA 1
ATOM 5965 C C . ILE A 1 776 ? 6.711 6.43 24.297 1 36.81 776 ILE A C 1
ATOM 5967 O O . ILE A 1 776 ? 7.367 7.176 23.562 1 36.81 776 ILE A O 1
ATOM 5971 N N . PRO A 1 777 ? 7.191 6.07 25.438 1 37.06 777 PRO A N 1
ATOM 5972 C CA . PRO A 1 777 ? 8.641 5.879 25.422 1 37.06 777 PRO A CA 1
ATOM 5973 C C . PRO A 1 777 ? 9.156 5.395 24.062 1 37.06 777 PRO A C 1
ATOM 5975 O O . PRO A 1 777 ? 8.492 4.598 23.406 1 37.06 777 PRO A O 1
ATOM 5978 N N . PRO A 1 778 ? 9.93 6.242 23.547 1 40.97 778 PRO A N 1
ATOM 5979 C CA . PRO A 1 778 ? 10.438 5.715 22.281 1 40.97 778 PRO A CA 1
ATOM 5980 C C . PRO A 1 778 ? 10.836 4.242 22.375 1 40.97 778 PRO A C 1
ATOM 5982 O O . PRO A 1 778 ? 11.484 3.83 23.328 1 40.97 778 PRO A O 1
ATOM 5985 N N . ASP A 1 779 ? 10.117 3.373 21.984 1 42.28 779 ASP A N 1
ATOM 5986 C CA . ASP A 1 779 ? 10.539 1.976 21.953 1 42.28 779 ASP A CA 1
ATOM 5987 C C . ASP A 1 779 ? 12.023 1.858 21.625 1 42.28 779 ASP A C 1
ATOM 5989 O O . ASP A 1 779 ? 12.477 2.355 20.594 1 42.28 779 ASP A O 1
ATOM 5993 N N . PRO A 1 780 ? 12.875 1.688 22.703 1 41.12 780 PRO A N 1
ATOM 5994 C CA . PRO A 1 780 ? 14.281 1.422 22.406 1 41.12 780 PRO A CA 1
ATOM 5995 C C . PRO A 1 780 ? 14.477 0.658 21.094 1 41.12 780 PRO A C 1
ATOM 5997 O O . PRO A 1 780 ? 15.523 0.778 20.453 1 41.12 780 PRO A O 1
ATOM 6000 N N . ARG A 1 781 ? 13.555 -0.032 20.938 1 44.72 781 ARG A N 1
ATOM 6001 C CA . ARG A 1 781 ? 13.578 -0.841 19.734 1 44.72 781 ARG A CA 1
ATOM 6002 C C . ARG A 1 781 ? 13.492 0.035 18.484 1 44.72 781 ARG A C 1
ATOM 6004 O O . ARG A 1 781 ? 13.68 -0.444 17.359 1 44.72 781 ARG A O 1
ATOM 6011 N N . SER A 1 782 ? 13.117 1.316 18.734 1 54.75 782 SER A N 1
ATOM 6012 C CA . SER A 1 782 ? 12.922 2.217 17.609 1 54.75 782 SER A CA 1
ATOM 6013 C C . SER A 1 782 ? 14.25 2.602 16.969 1 54.75 782 SER A C 1
ATOM 6015 O O . SER A 1 782 ? 14.297 2.928 15.781 1 54.75 782 SER A O 1
ATOM 6017 N N . LYS A 1 783 ? 15.391 2.414 17.734 1 60.66 783 LYS A N 1
ATOM 6018 C CA . LYS A 1 783 ? 16.703 2.736 17.172 1 60.66 783 LYS A CA 1
ATOM 6019 C C . LYS A 1 783 ? 17.297 1.545 16.422 1 60.66 783 LYS A C 1
ATOM 6021 O O . LYS A 1 783 ? 18.297 1.682 15.719 1 60.66 783 LYS A O 1
ATOM 6026 N N . LEU A 1 784 ? 16.594 0.55 16.609 1 74.25 784 LEU A N 1
ATOM 6027 C CA . LEU A 1 784 ? 17.141 -0.659 16.016 1 74.25 784 LEU A CA 1
ATOM 6028 C C . LEU A 1 784 ? 16.484 -0.957 14.672 1 74.25 784 LEU A C 1
ATOM 6030 O O . LEU A 1 784 ? 15.25 -0.979 14.578 1 74.25 784 LEU A O 1
ATOM 6034 N N . VAL A 1 785 ? 17.375 -0.879 13.719 1 82.19 785 VAL A N 1
ATOM 6035 C CA . VAL A 1 785 ? 16.906 -1.274 12.391 1 82.19 785 VAL A CA 1
ATOM 6036 C C . VAL A 1 785 ? 17.297 -2.725 12.117 1 82.19 785 VAL A C 1
ATOM 6038 O O . VAL A 1 785 ? 18.469 -3.102 12.281 1 82.19 785 VAL A O 1
ATOM 6041 N N . LEU A 1 786 ? 16.406 -3.615 11.859 1 86.06 786 LEU A N 1
ATOM 6042 C CA . LEU A 1 786 ? 16.672 -5.004 11.5 1 86.06 786 LEU A CA 1
ATOM 6043 C C . LEU A 1 786 ? 17.016 -5.121 10.016 1 86.06 786 LEU A C 1
ATOM 6045 O O . LEU A 1 786 ? 16.172 -4.879 9.156 1 86.06 786 LEU A O 1
ATOM 6049 N N . THR A 1 787 ? 18.266 -5.371 9.766 1 89.56 787 THR A N 1
ATOM 6050 C CA . THR A 1 787 ? 18.75 -5.492 8.398 1 89.56 787 THR A CA 1
ATOM 6051 C C . THR A 1 787 ? 19.031 -6.949 8.047 1 89.56 787 THR A C 1
ATOM 6053 O O . THR A 1 787 ? 18.875 -7.836 8.891 1 89.56 787 THR A O 1
ATOM 6056 N N . GLY A 1 788 ? 19.312 -7.215 6.797 1 87.5 788 GLY A N 1
ATOM 6057 C CA . GLY A 1 788 ? 19.719 -8.555 6.391 1 87.5 788 GLY A CA 1
ATOM 6058 C C . GLY A 1 788 ? 20.953 -9.055 7.117 1 87.5 788 GLY A C 1
ATOM 6059 O O . GLY A 1 788 ? 21.141 -10.266 7.27 1 87.5 788 GLY A O 1
ATOM 6060 N N . ALA A 1 789 ? 21.859 -8.141 7.594 1 88.06 789 ALA A N 1
ATOM 6061 C CA . ALA A 1 789 ? 23.109 -8.484 8.273 1 88.06 789 ALA A CA 1
ATOM 6062 C C . ALA A 1 789 ? 22.906 -8.547 9.789 1 88.06 789 ALA A C 1
ATOM 6064 O O . ALA A 1 789 ? 23.844 -8.82 10.531 1 88.06 789 ALA A O 1
ATOM 6065 N N . GLY A 1 790 ? 21.703 -8.266 10.172 1 84.5 790 GLY A N 1
ATOM 6066 C CA . GLY A 1 790 ? 21.422 -8.281 11.602 1 84.5 790 GLY A CA 1
ATOM 6067 C C . GLY A 1 790 ? 20.969 -6.938 12.133 1 84.5 790 GLY A C 1
ATOM 6068 O O . GLY A 1 790 ? 20.562 -6.066 11.367 1 84.5 790 GLY A O 1
ATOM 6069 N N . ARG A 1 791 ? 21.031 -6.781 13.445 1 83.94 791 ARG A N 1
ATOM 6070 C CA . ARG A 1 791 ? 20.578 -5.574 14.125 1 83.94 791 ARG A CA 1
ATOM 6071 C C . ARG A 1 791 ? 21.641 -4.48 14.07 1 83.94 791 ARG A C 1
ATOM 6073 O O . ARG A 1 791 ? 22.781 -4.711 14.438 1 83.94 791 ARG A O 1
ATOM 6080 N N . VAL A 1 792 ? 21.25 -3.418 13.391 1 81.25 792 VAL A N 1
ATOM 6081 C CA . VAL A 1 792 ? 22.172 -2.293 13.289 1 81.25 792 VAL A CA 1
ATOM 6082 C C . VAL A 1 792 ? 21.625 -1.109 14.094 1 81.25 792 VAL A C 1
ATOM 6084 O O . VAL A 1 792 ? 20.438 -0.802 14.031 1 81.25 792 VAL A O 1
ATOM 6087 N N . GLU A 1 793 ? 22.344 -0.636 14.945 1 73.5 793 GLU A N 1
ATOM 6088 C CA . GLU A 1 793 ? 21.969 0.558 15.695 1 73.5 793 GLU A CA 1
ATOM 6089 C C . GLU A 1 793 ? 22.266 1.826 14.906 1 73.5 793 GLU A C 1
ATOM 6091 O O . GLU A 1 793 ? 23.406 2.029 14.469 1 73.5 793 GLU A O 1
ATOM 6096 N N . GLN A 1 794 ? 21.188 2.295 14.383 1 63.34 794 GLN A N 1
ATOM 6097 C CA . GLN A 1 794 ? 21.406 3.533 13.648 1 63.34 794 GLN A CA 1
ATOM 6098 C C . GLN A 1 794 ? 21.797 4.672 14.578 1 63.34 794 GLN A C 1
ATOM 6100 O O . GLN A 1 794 ? 21.125 4.914 15.586 1 63.34 794 GLN A O 1
ATOM 6105 N N . LYS A 1 795 ? 23.094 5.051 14.414 1 52.94 795 LYS A N 1
ATOM 6106 C CA . LYS A 1 795 ? 23.578 6.199 15.172 1 52.94 795 LYS A CA 1
ATOM 6107 C C . LYS A 1 795 ? 22.875 7.48 14.742 1 52.94 795 LYS A C 1
ATOM 6109 O O . LYS A 1 795 ? 22.781 7.773 13.547 1 52.94 795 LYS A O 1
ATOM 6114 N N . ASN A 1 796 ? 21.719 7.859 15.305 1 51.28 796 ASN A N 1
ATOM 6115 C CA . ASN A 1 796 ? 20.906 9.023 14.969 1 51.28 796 ASN A CA 1
ATOM 6116 C C . ASN A 1 796 ? 21.766 10.25 14.695 1 51.28 796 ASN A C 1
ATOM 6118 O O . ASN A 1 796 ? 22.875 10.359 15.219 1 51.28 796 ASN A O 1
ATOM 6122 N N . MET A 1 797 ? 21.516 11.047 13.602 1 48.88 797 MET A N 1
ATOM 6123 C CA . MET A 1 797 ? 22.062 12.344 13.195 1 48.88 797 MET A CA 1
ATOM 6124 C C . MET A 1 797 ? 22.234 13.258 14.406 1 48.88 797 MET A C 1
ATOM 6126 O O . MET A 1 797 ? 21.328 13.375 15.234 1 48.88 797 MET A O 1
ATOM 6130 N N . ASN A 1 798 ? 23.375 13.5 14.883 1 40.16 798 ASN A N 1
ATOM 6131 C CA . ASN A 1 798 ? 23.641 14.648 15.75 1 40.16 798 ASN A CA 1
ATOM 6132 C C . ASN A 1 798 ? 22.859 15.883 15.281 1 40.16 798 ASN A C 1
ATOM 6134 O O . ASN A 1 798 ? 22.875 16.219 14.094 1 40.16 798 ASN A O 1
ATOM 6138 N N . SER A 1 799 ? 21.781 16.219 15.844 1 40.59 799 SER A N 1
ATOM 6139 C CA . SER A 1 799 ? 20.984 17.422 15.625 1 40.59 799 SER A CA 1
ATOM 6140 C C . SER A 1 799 ? 21.875 18.609 15.242 1 40.59 799 SER A C 1
ATOM 6142 O O . SER A 1 799 ? 23.078 18.578 15.477 1 40.59 799 SER A O 1
ATOM 6144 N N . ALA A 1 800 ? 21.312 19.562 14.492 1 40.19 800 ALA A N 1
ATOM 6145 C CA . ALA A 1 800 ? 21.75 20.906 14.133 1 40.19 800 ALA A CA 1
ATOM 6146 C C . ALA A 1 800 ? 22.562 21.531 15.258 1 40.19 800 ALA A C 1
ATOM 6148 O O . ALA A 1 800 ? 23.141 22.609 15.086 1 40.19 800 ALA A O 1
ATOM 6149 N N . ILE A 1 801 ? 22.328 21.125 16.516 1 38.88 801 ILE A N 1
ATOM 6150 C CA . ILE A 1 801 ? 22.938 21.859 17.609 1 38.88 801 ILE A CA 1
ATOM 6151 C C . ILE A 1 801 ? 24.438 21.984 17.375 1 38.88 801 ILE A C 1
ATOM 6153 O O . ILE A 1 801 ? 25.031 23.031 17.641 1 38.88 801 ILE A O 1
ATOM 6157 N N . ASP A 1 802 ? 24.969 20.969 16.672 1 42.91 802 ASP A N 1
ATOM 6158 C CA . ASP A 1 802 ? 26.422 20.984 16.562 1 42.91 802 ASP A CA 1
ATOM 6159 C C . ASP A 1 802 ? 26.875 21.844 15.383 1 42.91 802 ASP A C 1
ATOM 6161 O O . ASP A 1 802 ? 28.031 22.266 15.32 1 42.91 802 ASP A O 1
ATOM 6165 N N . LEU A 1 803 ? 26.094 21.922 14.391 1 39.31 803 LEU A N 1
ATOM 6166 C CA . LEU A 1 803 ? 26.547 22.531 13.156 1 39.31 803 LEU A CA 1
ATOM 6167 C C . LEU A 1 803 ? 26.828 24.016 13.352 1 39.31 803 LEU A C 1
ATOM 6169 O O . LEU A 1 803 ? 27.656 24.609 12.633 1 39.31 803 LEU A O 1
ATOM 6173 N N . PHE A 1 804 ? 26.047 24.766 14.188 1 38.72 804 PHE A N 1
ATOM 6174 C CA . PHE A 1 804 ? 26.234 26.203 14.336 1 38.72 804 PHE A CA 1
ATOM 6175 C C . PHE A 1 804 ? 27.062 26.5 15.578 1 38.72 804 PHE A C 1
ATOM 6177 O O . PHE A 1 804 ? 27.594 27.609 15.727 1 38.72 804 PHE A O 1
ATOM 6184 N N . ASP A 1 805 ? 26.922 25.688 16.703 1 38.66 805 ASP A N 1
ATOM 6185 C CA . ASP A 1 805 ? 27.641 26.016 17.922 1 38.66 805 ASP A CA 1
ATOM 6186 C C . ASP A 1 805 ? 28.875 25.125 18.094 1 38.66 805 ASP A C 1
ATOM 6188 O O . ASP A 1 805 ? 28.828 23.938 17.812 1 38.66 805 ASP A O 1
ATOM 6192 N N . ASP A 1 806 ? 30.094 25.672 18.078 1 36.16 806 ASP A N 1
ATOM 6193 C CA . ASP A 1 806 ? 31.422 25.094 18.188 1 36.16 806 ASP A CA 1
ATOM 6194 C C . ASP A 1 806 ? 31.438 23.891 19.125 1 36.16 806 ASP A C 1
ATOM 6196 O O . ASP A 1 806 ? 32.219 22.953 18.953 1 36.16 806 ASP A O 1
ATOM 6200 N N . LYS A 1 807 ? 31.453 24.094 20.641 1 34.31 807 LYS A N 1
ATOM 6201 C CA . LYS A 1 807 ? 31.953 23.297 21.75 1 34.31 807 LYS A CA 1
ATOM 6202 C C . LYS A 1 807 ? 30.938 22.234 22.156 1 34.31 807 LYS A C 1
ATOM 6204 O O . LYS A 1 807 ? 30.547 22.156 23.328 1 34.31 807 LYS A O 1
ATOM 6209 N N . PHE A 1 808 ? 30.125 21.688 21.438 1 35.44 808 PHE A N 1
ATOM 6210 C CA . PHE A 1 808 ? 29.125 20.797 22 1 35.44 808 PHE A CA 1
ATOM 6211 C C . PHE A 1 808 ? 29.734 19.453 22.359 1 35.44 808 PHE A C 1
ATOM 6213 O O . PHE A 1 808 ? 30.344 18.797 21.5 1 35.44 808 PHE A O 1
ATOM 6220 N N . ILE A 1 809 ? 29.906 19.141 23.656 1 32.5 809 ILE A N 1
ATOM 6221 C CA . ILE A 1 809 ? 30.484 17.938 24.266 1 32.5 809 ILE A CA 1
ATOM 6222 C C . ILE A 1 809 ? 29.719 16.703 23.766 1 32.5 809 ILE A C 1
ATOM 6224 O O . ILE A 1 809 ? 28.5 16.656 23.844 1 32.5 809 ILE A O 1
ATOM 6228 N N . ALA A 1 810 ? 30.188 15.75 23.203 1 32.81 810 ALA A N 1
ATOM 6229 C CA . ALA A 1 810 ? 29.984 14.438 22.594 1 32.81 810 ALA A CA 1
ATOM 6230 C C . ALA A 1 810 ? 29.094 13.562 23.453 1 32.81 810 ALA A C 1
ATOM 6232 O O . ALA A 1 810 ? 28.328 12.75 22.953 1 32.81 810 ALA A O 1
ATOM 6233 N N . GLU A 1 811 ? 29.281 13.492 24.781 1 32.69 811 GLU A N 1
ATOM 6234 C CA . GLU A 1 811 ? 28.906 12.375 25.641 1 32.69 811 GLU A CA 1
ATOM 6235 C C . GLU A 1 811 ? 27.391 12.305 25.828 1 32.69 811 GLU A C 1
ATOM 6237 O O . GLU A 1 811 ? 26.844 11.227 26.062 1 32.69 811 GLU A O 1
ATOM 6242 N N . GLN A 1 812 ? 26.688 13.312 26.312 1 32.91 812 GLN A N 1
ATOM 6243 C CA . GLN A 1 812 ? 25.344 13.258 26.875 1 32.91 812 GLN A CA 1
ATOM 6244 C C . GLN A 1 812 ? 24.281 13.281 25.781 1 32.91 812 GLN A C 1
ATOM 6246 O O . GLN A 1 812 ? 23.172 13.773 26 1 32.91 812 GLN A O 1
ATOM 6251 N N . LYS A 1 813 ? 24.531 12.891 24.578 1 39.94 813 LYS A N 1
ATOM 6252 C CA . LYS A 1 813 ? 24 12.938 23.219 1 39.94 813 LYS A CA 1
ATOM 6253 C C . LYS A 1 813 ? 22.734 12.086 23.109 1 39.94 813 LYS A C 1
ATOM 6255 O O . LYS A 1 813 ? 21.812 12.445 22.375 1 39.94 813 LYS A O 1
ATOM 6260 N N . ASP A 1 814 ? 22.688 11.133 23.812 1 40.06 814 ASP A N 1
ATOM 6261 C CA . ASP A 1 814 ? 21.672 10.117 23.547 1 40.06 814 ASP A CA 1
ATOM 6262 C C . ASP A 1 814 ? 20.281 10.578 24 1 40.06 814 ASP A C 1
ATOM 6264 O O . ASP A 1 814 ? 19.281 10.281 23.359 1 40.06 814 ASP A O 1
ATOM 6268 N N . ALA A 1 815 ? 20.281 11.305 25.234 1 38.12 815 ALA A N 1
ATOM 6269 C CA . ALA A 1 815 ? 18.969 11.516 25.859 1 38.12 815 ALA A CA 1
ATOM 6270 C C . ALA A 1 815 ? 18.172 12.586 25.109 1 38.12 815 ALA A C 1
ATOM 6272 O O . ALA A 1 815 ? 16.938 12.57 25.125 1 38.12 815 ALA A O 1
ATOM 6273 N N . LEU A 1 816 ? 18.797 13.617 24.562 1 41.94 816 LEU A N 1
ATOM 6274 C CA . LEU A 1 816 ? 18.125 14.805 24.047 1 41.94 816 LEU A CA 1
ATOM 6275 C C . LEU A 1 816 ? 17.422 14.5 22.719 1 41.94 816 LEU A C 1
ATOM 6277 O O . LEU A 1 816 ? 16.516 15.227 22.312 1 41.94 816 LEU A O 1
ATOM 6281 N N . LYS A 1 817 ? 17.922 13.5 22 1 45.31 817 LYS A N 1
ATOM 6282 C CA . LYS A 1 817 ? 17.516 13.25 20.625 1 45.31 817 LYS A CA 1
ATOM 6283 C C . LYS A 1 817 ? 16.047 12.828 20.547 1 45.31 817 LYS A C 1
ATOM 6285 O O . LYS A 1 817 ? 15.406 12.984 19.516 1 45.31 817 LYS A O 1
ATOM 6290 N N . LYS A 1 818 ? 15.602 12.547 21.812 1 46.66 818 LYS A N 1
ATOM 6291 C CA . LYS A 1 818 ? 14.281 11.914 21.781 1 46.66 818 LYS A CA 1
ATOM 6292 C C . LYS A 1 818 ? 13.172 12.961 21.75 1 46.66 818 LYS A C 1
ATOM 6294 O O . LYS A 1 818 ? 13.078 13.797 22.641 1 46.66 818 LYS A O 1
ATOM 6299 N N . GLY A 1 819 ? 12.5 13.242 20.672 1 57.47 819 GLY A N 1
ATOM 6300 C CA . GLY A 1 819 ? 11.25 13.977 20.625 1 57.47 819 GLY A CA 1
ATOM 6301 C C . GLY A 1 819 ? 11.438 15.453 20.312 1 57.47 819 GLY A C 1
ATOM 6302 O O . GLY A 1 819 ? 10.586 16.281 20.656 1 57.47 819 GLY A O 1
ATOM 6303 N N . VAL A 1 820 ? 12.742 15.82 19.906 1 55.69 820 VAL A N 1
ATOM 6304 C CA . VAL A 1 820 ? 12.961 17.234 19.609 1 55.69 820 VAL A CA 1
ATOM 6305 C C . VAL A 1 820 ? 12.258 17.609 18.312 1 55.69 820 VAL A C 1
ATOM 6307 O O . VAL A 1 820 ? 12.477 16.969 17.281 1 55.69 820 VAL A O 1
ATOM 6310 N N . VAL A 1 821 ? 11.391 18.578 18.375 1 65.25 821 VAL A N 1
ATOM 6311 C CA . VAL A 1 821 ? 10.609 19.016 17.219 1 65.25 821 VAL A CA 1
ATOM 6312 C C . VAL A 1 821 ? 11.172 20.328 16.703 1 65.25 821 VAL A C 1
ATOM 6314 O O . VAL A 1 821 ? 11.133 20.594 15.492 1 65.25 821 VAL A O 1
ATOM 6317 N N . ALA A 1 822 ? 11.734 21.266 17.625 1 73.25 822 ALA A N 1
ATOM 6318 C CA . ALA A 1 822 ? 12.25 22.578 17.234 1 73.25 822 ALA A CA 1
ATOM 6319 C C . ALA A 1 822 ? 13.336 23.047 18.188 1 73.25 822 ALA A C 1
ATOM 6321 O O . ALA A 1 822 ? 13.406 22.594 19.344 1 73.25 822 ALA A O 1
ATOM 6322 N N . VAL A 1 823 ? 14.25 23.859 17.75 1 77.88 823 VAL A N 1
ATOM 6323 C CA . VAL A 1 823 ? 15.336 24.406 18.562 1 77.88 823 VAL A CA 1
ATOM 6324 C C . VAL A 1 823 ? 15.336 25.938 18.469 1 77.88 823 VAL A C 1
ATOM 6326 O O . VAL A 1 823 ? 15.148 26.484 17.375 1 77.88 823 VAL A O 1
ATOM 6329 N N . TRP A 1 824 ? 15.375 26.531 19.641 1 85.25 824 TRP A N 1
ATOM 6330 C CA . TRP A 1 824 ? 15.523 27.984 19.688 1 85.25 824 TRP A CA 1
ATOM 6331 C C . TRP A 1 824 ? 16.969 28.375 20.016 1 85.25 824 TRP A C 1
ATOM 6333 O O . TRP A 1 824 ? 17.516 27.906 21.016 1 85.25 824 TRP A O 1
ATOM 6343 N N . ARG A 1 825 ? 17.469 29.203 19.188 1 83.5 825 ARG A N 1
ATOM 6344 C CA . ARG A 1 825 ? 18.812 29.703 19.422 1 83.5 825 ARG A CA 1
ATOM 6345 C C . ARG A 1 825 ? 18.781 31.125 19.969 1 83.5 825 ARG A C 1
ATOM 6347 O O . ARG A 1 825 ? 17.766 31.562 20.484 1 83.5 825 ARG A O 1
ATOM 6354 N N . ILE A 1 826 ? 20 31.703 19.984 1 85 826 ILE A N 1
ATOM 6355 C CA . ILE A 1 826 ? 20.125 33.031 20.531 1 85 826 ILE A CA 1
ATOM 6356 C C . ILE A 1 826 ? 19.109 33.969 19.844 1 85 826 ILE A C 1
ATOM 6358 O O . ILE A 1 826 ? 19.016 34 18.625 1 85 826 ILE A O 1
ATOM 6362 N N . GLY A 1 827 ? 18.281 34.562 20.672 1 87.31 827 GLY A N 1
ATOM 6363 C CA . GLY A 1 827 ? 17.281 35.469 20.172 1 87.31 827 GLY A CA 1
ATOM 6364 C C . GLY A 1 827 ? 15.898 34.875 20.047 1 87.31 827 GLY A C 1
ATOM 6365 O O . GLY A 1 827 ? 14.906 35.562 19.859 1 87.31 827 GLY A O 1
ATOM 6366 N N . GLY A 1 828 ? 15.883 33.562 20.172 1 89.62 828 GLY A N 1
ATOM 6367 C CA . GLY A 1 828 ? 14.602 32.875 20.094 1 89.62 828 GLY A CA 1
ATOM 6368 C C . GLY A 1 828 ? 13.711 33.156 21.281 1 89.62 828 GLY A C 1
ATOM 6369 O O . GLY A 1 828 ? 14.188 33.219 22.422 1 89.62 828 GLY A O 1
ATOM 6370 N N . ILE A 1 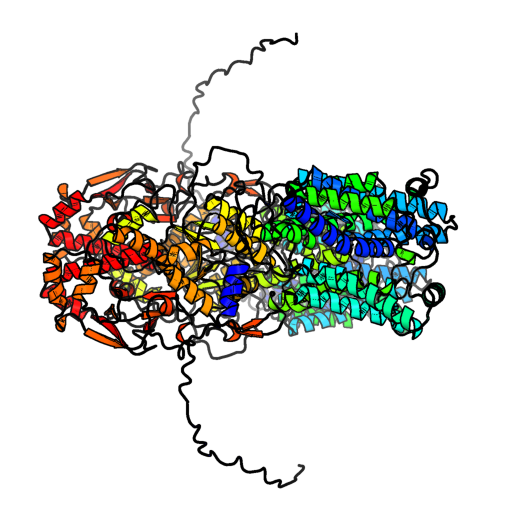829 ? 12.469 33.5 21.031 1 93.06 829 ILE A N 1
ATOM 6371 C CA . ILE A 1 829 ? 11.461 33.656 22.078 1 93.06 829 ILE A CA 1
ATOM 6372 C C . ILE A 1 829 ? 10.523 32.438 22.094 1 93.06 829 ILE A C 1
ATOM 6374 O O . ILE A 1 829 ? 10.008 32.031 21.047 1 93.06 829 ILE A O 1
ATOM 6378 N N . PHE A 1 830 ? 10.383 31.828 23.25 1 91.81 830 PHE A N 1
ATOM 6379 C CA . PHE A 1 830 ? 9.547 30.641 23.312 1 91.81 830 PHE A CA 1
ATOM 6380 C C . PHE A 1 830 ? 8.656 30.656 24.547 1 91.81 830 PHE A C 1
ATOM 6382 O O . PHE A 1 830 ? 8.844 31.484 25.438 1 91.81 830 PHE A O 1
ATOM 6389 N N . GLY A 1 831 ? 7.641 29.859 24.516 1 91.5 831 GLY A N 1
ATOM 6390 C CA . GLY A 1 831 ? 6.691 29.766 25.625 1 91.5 831 GLY A CA 1
ATOM 6391 C C . GLY A 1 831 ? 5.672 30.875 25.625 1 91.5 831 GLY A C 1
ATOM 6392 O O . GLY A 1 831 ? 4.82 30.953 26.516 1 91.5 831 GLY A O 1
ATOM 6393 N N . TYR A 1 832 ? 5.762 31.781 24.703 1 92.31 832 TYR A N 1
ATOM 6394 C CA . TYR A 1 832 ? 4.914 32.969 24.688 1 92.31 832 TYR A CA 1
ATOM 6395 C C . TYR A 1 832 ? 3.492 32.625 24.25 1 92.31 832 TYR A C 1
ATOM 6397 O O . TYR A 1 832 ? 2.535 33.281 24.641 1 92.31 832 TYR A O 1
ATOM 6405 N N . LEU A 1 833 ? 3.352 31.594 23.453 1 88.81 833 LEU A N 1
ATOM 6406 C CA . LEU A 1 833 ? 2.029 31.234 22.953 1 88.81 833 LEU A CA 1
ATOM 6407 C C . LEU A 1 833 ? 1.11 30.812 24.094 1 88.81 833 LEU A C 1
ATOM 6409 O O . LEU A 1 833 ? 0.001 31.328 24.234 1 88.81 833 LEU A O 1
ATOM 6413 N N . ASP A 1 834 ? 1.595 29.875 24.875 1 88.62 834 ASP A N 1
ATOM 6414 C CA . ASP A 1 834 ? 0.811 29.406 26.016 1 88.62 834 ASP A CA 1
ATOM 6415 C C . ASP A 1 834 ? 0.594 30.516 27.031 1 88.62 834 ASP A C 1
ATOM 6417 O O . ASP A 1 834 ? -0.451 30.578 27.688 1 88.62 834 ASP A O 1
ATOM 6421 N N . TYR A 1 835 ? 1.601 31.359 27.172 1 91.06 835 TYR A N 1
ATOM 6422 C CA . TYR A 1 835 ? 1.546 32.5 28.078 1 91.06 835 TYR A CA 1
ATOM 6423 C C . TYR A 1 835 ? 0.444 33.469 27.672 1 91.06 835 TYR A C 1
ATOM 6425 O O . TYR A 1 835 ? -0.359 33.875 28.5 1 91.06 835 TYR A O 1
ATOM 6433 N N . LEU A 1 836 ? 0.418 33.75 26.422 1 88.25 836 LEU A N 1
ATOM 6434 C CA . LEU A 1 836 ? -0.551 34.719 25.906 1 88.25 836 LEU A CA 1
ATOM 6435 C C . LEU A 1 836 ? -1.955 34.125 25.906 1 88.25 836 LEU A C 1
ATOM 6437 O O . LEU A 1 836 ? -2.936 34.812 26.141 1 88.25 836 LEU A O 1
ATOM 6441 N N . MET A 1 837 ? -2.033 32.844 25.656 1 85.12 837 MET A N 1
ATOM 6442 C CA . MET A 1 837 ? -3.336 32.188 25.578 1 85.12 837 MET A CA 1
ATOM 6443 C C . MET A 1 837 ? -3.803 31.734 26.953 1 85.12 837 MET A C 1
ATOM 6445 O O . MET A 1 837 ? -4.941 31.281 27.109 1 85.12 837 MET A O 1
ATOM 6449 N N . GLU A 1 838 ? -2.953 31.766 27.922 1 83.38 838 GLU A N 1
ATOM 6450 C CA . GLU A 1 838 ? -3.236 31.328 29.281 1 83.38 838 GLU A CA 1
ATOM 6451 C C . GLU A 1 838 ? -3.717 29.875 29.328 1 83.38 838 GLU A C 1
ATOM 6453 O O . GLU A 1 838 ? -4.758 29.578 29.906 1 83.38 838 GLU A O 1
ATOM 6458 N N . ARG A 1 839 ? -3.08 29.156 28.609 1 84.56 839 ARG A N 1
ATOM 6459 C CA . ARG A 1 839 ? -3.348 27.719 28.609 1 84.56 839 ARG A CA 1
ATOM 6460 C C . ARG A 1 839 ? -2.148 26.938 29.141 1 84.56 839 ARG A C 1
ATOM 6462 O O . ARG A 1 839 ? -1.04 27.469 29.219 1 84.56 839 ARG A O 1
ATOM 6469 N N . GLN A 1 840 ? -2.438 25.719 29.438 1 84.94 840 GLN A N 1
ATOM 6470 C CA . GLN A 1 840 ? -1.35 24.875 29.922 1 84.94 840 GLN A CA 1
ATOM 6471 C C . GLN A 1 840 ? -0.309 24.641 28.828 1 84.94 840 GLN A C 1
ATOM 6473 O O . GLN A 1 840 ? -0.641 24.594 27.641 1 84.94 840 GLN A O 1
ATOM 6478 N N . ARG A 1 841 ? 0.925 24.562 29.281 1 86.38 841 ARG A N 1
ATOM 6479 C CA . ARG A 1 841 ? 2.02 24.328 28.344 1 86.38 841 ARG A CA 1
ATOM 6480 C C . ARG A 1 841 ? 1.788 23.047 27.547 1 86.38 841 ARG A C 1
ATOM 6482 O O . ARG A 1 841 ? 1.475 22 28.109 1 86.38 841 ARG A O 1
ATOM 6489 N N . VAL A 1 842 ? 1.946 23.078 26.281 1 79.62 842 VAL A N 1
ATOM 6490 C CA . VAL A 1 842 ? 1.627 21.969 25.406 1 79.62 842 VAL A CA 1
ATOM 6491 C C . VAL A 1 842 ? 2.891 21.156 25.109 1 79.62 842 VAL A C 1
ATOM 6493 O O . VAL A 1 842 ? 2.818 20.047 24.562 1 79.62 842 VAL A O 1
ATOM 6496 N N . PHE A 1 843 ? 4.012 21.703 25.484 1 80.94 843 PHE A N 1
ATOM 6497 C CA . PHE A 1 843 ? 5.273 21 25.266 1 80.94 843 PHE A CA 1
ATOM 6498 C C . PHE A 1 843 ? 6.238 21.234 26.406 1 80.94 843 PHE A C 1
ATOM 6500 O O . PHE A 1 843 ? 5.949 22.031 27.312 1 80.94 843 PHE A O 1
ATOM 6507 N N . GLN A 1 844 ? 7.297 20.516 26.375 1 87.5 844 GLN A N 1
ATOM 6508 C CA . GLN A 1 844 ? 8.375 20.734 27.328 1 87.5 844 GLN A CA 1
ATOM 6509 C C . GLN A 1 844 ? 9.602 21.328 26.656 1 87.5 844 GLN A C 1
ATOM 6511 O O . GLN A 1 844 ? 9.828 21.109 25.469 1 87.5 844 GLN A O 1
ATOM 6516 N N . ALA A 1 845 ? 10.234 22.188 27.312 1 90.88 845 ALA A N 1
ATOM 6517 C CA . ALA A 1 845 ? 11.445 22.812 26.781 1 90.88 845 ALA A CA 1
ATOM 6518 C C . ALA A 1 845 ? 12.648 22.531 27.688 1 90.88 845 ALA A C 1
ATOM 6520 O O . ALA A 1 845 ? 12.531 22.562 28.906 1 90.88 845 ALA A O 1
ATOM 6521 N N . ALA A 1 846 ? 13.758 22.188 27.078 1 88.75 846 ALA A N 1
ATOM 6522 C CA . ALA A 1 846 ? 14.977 21.875 27.812 1 88.75 846 ALA A CA 1
ATOM 6523 C C . ALA A 1 846 ? 16.203 22.516 27.172 1 88.75 846 ALA A C 1
ATOM 6525 O O . ALA A 1 846 ? 16.25 22.672 25.938 1 88.75 846 ALA A O 1
ATOM 6526 N N . ALA A 1 847 ? 17.125 22.891 28 1 89.25 847 ALA A N 1
ATOM 6527 C CA . ALA A 1 847 ? 18.375 23.422 27.5 1 89.25 847 ALA A CA 1
ATOM 6528 C C . ALA A 1 847 ? 19.25 22.312 26.906 1 89.25 847 ALA A C 1
ATOM 6530 O O . ALA A 1 847 ? 19.328 21.219 27.469 1 89.25 847 ALA A O 1
ATOM 6531 N N . THR A 1 848 ? 19.797 22.625 25.828 1 80.38 848 THR A N 1
ATOM 6532 C CA . THR A 1 848 ? 20.578 21.609 25.156 1 80.38 848 THR A CA 1
ATOM 6533 C C . THR A 1 848 ? 22.062 21.781 25.469 1 80.38 848 THR A C 1
ATOM 6535 O O . THR A 1 848 ? 22.859 20.844 25.297 1 80.38 848 THR A O 1
ATOM 6538 N N . GLN A 1 849 ? 22.453 22.984 25.828 1 80.19 849 GLN A N 1
ATOM 6539 C CA . GLN A 1 849 ? 23.859 23.281 26.078 1 80.19 849 GLN A CA 1
ATOM 6540 C C . GLN A 1 849 ? 24.094 23.703 27.516 1 80.19 849 GLN A C 1
ATOM 6542 O O . GLN A 1 849 ? 23.219 24.297 28.156 1 80.19 849 GLN A O 1
ATOM 6547 N N . GLU A 1 850 ? 25.344 23.422 27.891 1 84.12 850 GLU A N 1
ATOM 6548 C CA . GLU A 1 850 ? 25.734 23.859 29.219 1 84.12 850 GLU A CA 1
ATOM 6549 C C . GLU A 1 850 ? 25.938 25.375 29.266 1 84.12 850 GLU A C 1
ATOM 6551 O O . GLU A 1 850 ? 26.562 25.953 28.359 1 84.12 850 GLU A O 1
ATOM 6556 N N . GLY A 1 851 ? 25.406 25.953 30.172 1 85.31 851 GLY A N 1
ATOM 6557 C CA . GLY A 1 851 ? 25.562 27.391 30.328 1 85.31 851 GLY A CA 1
ATOM 6558 C C . GLY A 1 851 ? 24.578 28.188 29.484 1 85.31 851 GLY A C 1
ATOM 6559 O O . GLY A 1 851 ? 24.859 29.312 29.094 1 85.31 851 GLY A O 1
ATOM 6560 N N . THR A 1 852 ? 23.5 27.531 29.078 1 89.94 852 THR A N 1
ATOM 6561 C CA . THR A 1 852 ? 22.453 28.25 28.375 1 89.94 852 THR A CA 1
ATOM 6562 C C . THR A 1 852 ? 21.812 29.312 29.281 1 89.94 852 THR A C 1
ATOM 6564 O O . THR A 1 852 ? 21.453 29.016 30.422 1 89.94 852 THR A O 1
ATOM 6567 N N . MET A 1 853 ? 21.828 30.531 28.859 1 93.81 853 MET A N 1
ATOM 6568 C CA . MET A 1 853 ? 21.219 31.625 29.609 1 93.81 853 MET A CA 1
ATOM 6569 C C . MET A 1 853 ? 19.922 32.094 28.953 1 93.81 853 MET A C 1
ATOM 6571 O O . MET A 1 853 ? 19.891 32.344 27.75 1 93.81 853 MET A O 1
ATOM 6575 N N . ILE A 1 854 ? 18.875 32.188 29.703 1 94.81 854 ILE A N 1
ATOM 6576 C CA . ILE A 1 854 ? 17.594 32.625 29.203 1 94.81 854 ILE A CA 1
ATOM 6577 C C . ILE A 1 854 ? 17.047 33.75 30.078 1 94.81 854 ILE A C 1
ATOM 6579 O O . ILE A 1 854 ? 17.375 33.844 31.266 1 94.81 854 ILE A O 1
ATOM 6583 N N . ALA A 1 855 ? 16.359 34.656 29.531 1 95.5 855 ALA A N 1
ATOM 6584 C CA . ALA A 1 855 ? 15.633 35.688 30.25 1 95.5 855 ALA A CA 1
ATOM 6585 C C . ALA A 1 855 ? 14.18 35.281 30.484 1 95.5 855 ALA A C 1
ATOM 6587 O O . ALA A 1 855 ? 13.453 35 29.531 1 95.5 855 ALA A O 1
ATOM 6588 N N . LYS A 1 856 ? 13.797 35.156 31.656 1 95.88 856 LYS A N 1
ATOM 6589 C CA . LYS A 1 856 ? 12.438 34.812 32.031 1 95.88 856 LYS A CA 1
ATOM 6590 C C . LYS A 1 856 ? 11.609 36.062 32.312 1 95.88 856 LYS A C 1
ATOM 6592 O O . LYS A 1 856 ? 11.977 36.906 33.125 1 95.88 856 LYS A O 1
ATOM 6597 N N . VAL A 1 857 ? 10.57 36.281 31.594 1 96.06 857 VAL A N 1
ATOM 6598 C CA . VAL A 1 857 ? 9.656 37.406 31.781 1 96.06 857 VAL A CA 1
ATOM 6599 C C . VAL A 1 857 ? 8.312 36.906 32.281 1 96.06 857 VAL A C 1
ATOM 6601 O O . VAL A 1 857 ? 7.516 36.375 31.531 1 96.06 857 VAL A O 1
ATOM 6604 N N . THR A 1 858 ? 8.062 37.094 33.531 1 94.75 858 THR A N 1
ATOM 6605 C CA . THR A 1 858 ? 6.844 36.625 34.156 1 94.75 858 THR A CA 1
ATOM 6606 C C . THR A 1 858 ? 5.703 37.594 33.969 1 94.75 858 THR A C 1
ATOM 6608 O O . THR A 1 858 ? 5.918 38.719 33.469 1 94.75 858 THR A O 1
ATOM 6611 N N . ARG A 1 859 ? 4.508 37.219 34.344 1 92.81 859 ARG A N 1
ATOM 6612 C CA . ARG A 1 859 ? 3.336 38.094 34.281 1 92.81 859 ARG A CA 1
ATOM 6613 C C . ARG A 1 859 ? 3.5 39.344 35.156 1 92.81 859 ARG A C 1
ATOM 6615 O O . ARG A 1 859 ? 3.049 40.406 34.781 1 92.81 859 ARG A O 1
ATOM 6622 N N . SER A 1 860 ? 4.066 39.156 36.312 1 92 860 SER A N 1
ATOM 6623 C CA . SER A 1 860 ? 4.316 40.281 37.219 1 92 860 SER A CA 1
ATOM 6624 C C . SER A 1 860 ? 5.273 41.281 36.594 1 92 860 SER A C 1
ATOM 6626 O O . SER A 1 860 ? 5.082 42.5 36.719 1 92 860 SER A O 1
ATOM 6628 N N . HIS A 1 861 ? 6.281 40.781 35.906 1 92.75 861 HIS A N 1
ATOM 6629 C CA . HIS A 1 861 ? 7.219 41.656 35.219 1 92.75 861 HIS A CA 1
ATOM 6630 C C . HIS A 1 861 ? 6.508 42.5 34.156 1 92.75 861 HIS A C 1
ATOM 6632 O O . HIS A 1 861 ? 6.781 43.688 34.031 1 92.75 861 HIS A O 1
ATOM 6638 N N . MET A 1 862 ? 5.66 41.906 33.438 1 91.69 862 MET A N 1
ATOM 6639 C CA . MET A 1 862 ? 4.941 42.562 32.375 1 91.69 862 MET A CA 1
ATOM 6640 C C . MET A 1 862 ? 3.975 43.594 32.938 1 91.69 862 MET A C 1
ATOM 6642 O O . MET A 1 862 ? 3.762 44.656 32.312 1 91.69 862 MET A O 1
ATOM 6646 N N . ASP A 1 863 ? 3.363 43.312 34.094 1 89.94 863 ASP A N 1
ATOM 6647 C CA . ASP A 1 863 ? 2.463 44.281 34.719 1 89.94 863 ASP A CA 1
ATOM 6648 C C . ASP A 1 863 ? 3.217 45.5 35.188 1 89.94 863 ASP A C 1
ATOM 6650 O O . ASP A 1 863 ? 2.723 46.625 35.062 1 89.94 863 ASP A O 1
ATOM 6654 N N . VAL A 1 864 ? 4.332 45.281 35.719 1 92.5 864 VAL A N 1
ATOM 6655 C CA . VAL A 1 864 ? 5.168 46.375 36.156 1 92.5 864 VAL A CA 1
ATOM 6656 C C . VAL A 1 864 ? 5.609 47.219 34.969 1 92.5 864 VAL A C 1
ATOM 6658 O O . VAL A 1 864 ? 5.609 48.438 35.031 1 92.5 864 VAL A O 1
ATOM 6661 N N . LEU A 1 865 ? 5.984 46.5 33.969 1 91.44 865 LEU A N 1
ATOM 6662 C CA . LEU A 1 865 ? 6.414 47.188 32.75 1 91.44 865 LEU A CA 1
ATOM 6663 C C . LEU A 1 865 ? 5.289 48.031 32.156 1 91.44 865 LEU A C 1
ATOM 6665 O O . LEU A 1 865 ? 5.52 49.156 31.734 1 91.44 865 LEU A O 1
ATOM 6669 N N . LYS A 1 866 ? 4.105 47.562 32.156 1 87.5 866 LYS A N 1
ATOM 6670 C CA . LYS A 1 866 ? 2.945 48.25 31.609 1 87.5 866 LYS A CA 1
ATOM 6671 C C . LYS A 1 866 ? 2.635 49.531 32.406 1 87.5 866 LYS A C 1
ATOM 6673 O O . LYS A 1 866 ? 2.275 50.562 31.859 1 87.5 866 LYS A O 1
ATOM 6678 N N . SER A 1 867 ? 2.781 49.5 33.719 1 88.88 867 SER A N 1
ATOM 6679 C CA . SER A 1 867 ? 2.426 50.594 34.594 1 88.88 867 SER A CA 1
ATOM 6680 C C . SER A 1 867 ? 3.529 51.656 34.656 1 88.88 867 SER A C 1
ATOM 6682 O O . SER A 1 867 ? 3.252 52.844 34.625 1 88.88 867 SER A O 1
ATOM 6684 N N . GLU A 1 868 ? 4.801 51.25 34.594 1 91.62 868 GLU A N 1
ATOM 6685 C CA . GLU A 1 868 ? 5.91 52.156 34.844 1 91.62 868 GLU A CA 1
ATOM 6686 C C . GLU A 1 868 ? 6.461 52.688 33.5 1 91.62 868 GLU A C 1
ATOM 6688 O O . GLU A 1 868 ? 6.996 53.812 33.469 1 91.62 868 GLU A O 1
ATOM 6693 N N . ASP A 1 869 ? 6.477 51.906 32.531 1 91 869 ASP A N 1
ATOM 6694 C CA . ASP A 1 869 ? 7.059 52.312 31.25 1 91 869 ASP A CA 1
ATOM 6695 C C . ASP A 1 869 ? 6.227 51.781 30.078 1 91 869 ASP A C 1
ATOM 6697 O O . ASP A 1 869 ? 6.621 50.812 29.406 1 91 869 ASP A O 1
ATOM 6701 N N . PRO A 1 870 ? 5.188 52.469 29.703 1 86 870 PRO A N 1
ATOM 6702 C CA . PRO A 1 870 ? 4.285 52 28.641 1 86 870 PRO A CA 1
ATOM 6703 C C . PRO A 1 870 ? 4.961 51.938 27.281 1 86 870 PRO A C 1
ATOM 6705 O O . PRO A 1 870 ? 4.605 51.094 26.453 1 86 870 PRO A O 1
ATOM 6708 N N . GLU A 1 871 ? 5.934 52.844 27.031 1 86.31 871 GLU A N 1
ATOM 6709 C CA . GLU A 1 871 ? 6.645 52.781 25.75 1 86.31 871 GLU A CA 1
ATOM 6710 C C . GLU A 1 871 ? 7.457 51.5 25.609 1 86.31 871 GLU A C 1
ATOM 6712 O O . GLU A 1 871 ? 7.461 50.875 24.547 1 86.31 871 GLU A O 1
ATOM 6717 N N . LEU A 1 872 ? 8.141 51.156 26.672 1 89.75 872 LEU A N 1
ATOM 6718 C CA . LEU A 1 872 ? 8.906 49.906 26.688 1 89.75 872 LEU A CA 1
ATOM 6719 C C . LEU A 1 872 ? 7.984 48.719 26.562 1 89.75 872 LEU A C 1
ATOM 6721 O O . LEU A 1 872 ? 8.32 47.719 25.891 1 89.75 872 LEU A O 1
ATOM 6725 N N . HIS A 1 873 ? 6.867 48.75 27.219 1 90.56 873 HIS A N 1
ATOM 6726 C CA . HIS A 1 873 ? 5.883 47.688 27.156 1 90.56 873 HIS A CA 1
ATOM 6727 C C . HIS A 1 873 ? 5.414 47.438 25.719 1 90.56 873 HIS A C 1
ATOM 6729 O O . HIS A 1 873 ? 5.254 46.312 25.297 1 90.56 873 HIS A O 1
ATOM 6735 N N . ALA A 1 874 ? 5.215 48.469 24.984 1 86.69 874 ALA A N 1
ATOM 6736 C CA . ALA A 1 874 ? 4.773 48.406 23.594 1 86.69 874 ALA A CA 1
ATOM 6737 C C . ALA A 1 874 ? 5.844 47.75 22.719 1 86.69 874 ALA A C 1
ATOM 6739 O O . ALA A 1 874 ? 5.527 47 21.797 1 86.69 874 ALA A O 1
ATOM 6740 N N . LEU A 1 875 ? 7.07 48.031 22.984 1 88.38 875 LEU A N 1
ATOM 6741 C CA . LEU A 1 875 ? 8.156 47.469 22.203 1 88.38 875 LEU A CA 1
ATOM 6742 C C . LEU A 1 875 ? 8.297 45.969 22.469 1 88.38 875 LEU A C 1
ATOM 6744 O O . LEU A 1 875 ? 8.625 45.188 21.578 1 88.38 875 LEU A O 1
ATOM 6748 N N . VAL A 1 876 ? 8.086 45.562 23.703 1 91.06 876 VAL A N 1
ATOM 6749 C CA . VAL A 1 876 ? 8.133 44.156 24.047 1 91.06 876 VAL A CA 1
ATOM 6750 C C . VAL A 1 876 ? 6.996 43.406 23.344 1 91.06 876 VAL A C 1
ATOM 6752 O O . VAL A 1 876 ? 7.184 42.312 22.844 1 91.06 876 VAL A O 1
ATOM 6755 N N . GLN A 1 877 ? 5.875 44 23.281 1 89.31 877 GLN A N 1
ATOM 6756 C CA . GLN A 1 877 ? 4.75 43.406 22.562 1 89.31 877 GLN A CA 1
ATOM 6757 C C . GLN A 1 877 ? 5.055 43.281 21.078 1 89.31 877 GLN A C 1
ATOM 6759 O O . GLN A 1 877 ? 4.656 42.312 20.438 1 89.31 877 GLN A O 1
ATOM 6764 N N . LYS A 1 878 ? 5.66 44.281 20.547 1 89.06 878 LYS A N 1
ATOM 6765 C CA . LYS A 1 878 ? 6.066 44.219 19.141 1 89.06 878 LYS A CA 1
ATOM 6766 C C . LYS A 1 878 ? 7.031 43.062 18.891 1 89.06 878 LYS A C 1
ATOM 6768 O O . LYS A 1 878 ? 6.977 42.438 17.844 1 89.06 878 LYS A O 1
ATOM 6773 N N . ALA A 1 879 ? 7.918 42.844 19.828 1 90.38 879 ALA A N 1
ATOM 6774 C CA . ALA A 1 879 ? 8.852 41.719 19.719 1 90.38 879 ALA A CA 1
ATOM 6775 C C . ALA A 1 879 ? 8.109 40.406 19.766 1 90.38 879 ALA A C 1
ATOM 6777 O O . ALA A 1 879 ? 8.469 39.469 19.047 1 90.38 879 ALA A O 1
ATOM 6778 N N . LEU A 1 880 ? 7.133 40.312 20.609 1 91.44 880 LEU A N 1
ATOM 6779 C CA . LEU A 1 880 ? 6.324 39.094 20.688 1 91.44 880 LEU A CA 1
ATOM 6780 C C . LEU A 1 880 ? 5.551 38.875 19.391 1 91.44 880 LEU A C 1
ATOM 6782 O O . LEU A 1 880 ? 5.395 37.75 18.938 1 91.44 880 LEU A O 1
ATOM 6786 N N . LEU A 1 881 ? 5.016 39.938 18.859 1 90.5 881 LEU A N 1
ATOM 6787 C CA . LEU A 1 881 ? 4.328 39.844 17.578 1 90.5 881 LEU A CA 1
ATOM 6788 C C . LEU A 1 881 ? 5.266 39.344 16.484 1 90.5 881 LEU A C 1
ATOM 6790 O O . LEU A 1 881 ? 4.871 38.531 15.648 1 90.5 881 LEU A O 1
ATOM 6794 N N . TYR A 1 882 ? 6.43 39.875 16.531 1 86.81 882 TYR A N 1
ATOM 6795 C CA . TYR A 1 882 ? 7.434 39.406 15.57 1 86.81 882 TYR A CA 1
ATOM 6796 C C . TYR A 1 882 ? 7.695 37.906 15.734 1 86.81 882 TYR A C 1
ATOM 6798 O O . TYR A 1 882 ? 7.734 37.156 14.75 1 86.81 882 TYR A O 1
ATOM 6806 N N . ALA A 1 883 ? 7.934 37.469 16.875 1 87.75 883 ALA A N 1
ATOM 6807 C CA . ALA A 1 883 ? 8.18 36.062 17.156 1 87.75 883 ALA A CA 1
ATOM 6808 C C . ALA A 1 883 ? 7.016 35.188 16.688 1 87.75 883 ALA A C 1
ATOM 6810 O O . ALA A 1 883 ? 7.215 34.094 16.125 1 87.75 883 ALA A O 1
ATOM 6811 N N . CYS A 1 884 ? 5.867 35.625 16.938 1 88.88 884 CYS A N 1
ATOM 6812 C CA . CYS A 1 884 ? 4.664 34.906 16.547 1 88.88 884 CYS A CA 1
ATOM 6813 C C . CYS A 1 884 ? 4.57 34.844 15.023 1 88.88 884 CYS A C 1
ATOM 6815 O O . CYS A 1 884 ? 4.195 33.781 14.484 1 88.88 884 CYS A O 1
ATOM 6817 N N . THR A 1 885 ? 4.801 35.875 14.383 1 87.44 885 THR A N 1
ATOM 6818 C CA . THR A 1 885 ? 4.746 35.906 12.93 1 87.44 885 THR A CA 1
ATOM 6819 C C . THR A 1 885 ? 5.77 34.969 12.32 1 87.44 885 THR A C 1
ATOM 6821 O O . THR A 1 885 ? 5.48 34.281 11.328 1 87.44 885 THR A O 1
ATOM 6824 N N . MET A 1 886 ? 6.895 34.844 12.891 1 84.44 886 MET A N 1
ATOM 6825 C CA . MET A 1 886 ? 7.934 33.938 12.383 1 84.44 886 MET A CA 1
ATOM 6826 C C . MET A 1 886 ? 7.539 32.5 12.586 1 84.44 886 MET A C 1
ATOM 6828 O O . MET A 1 886 ? 7.758 31.656 11.711 1 84.44 886 MET A O 1
ATOM 6832 N N . ASP A 1 887 ? 7.02 32.25 13.695 1 85 887 ASP A N 1
ATOM 6833 C CA . ASP A 1 887 ? 6.559 30.875 13.961 1 85 887 ASP A CA 1
ATOM 6834 C C . ASP A 1 887 ? 5.43 30.484 13.016 1 85 887 ASP A C 1
ATOM 6836 O O . ASP A 1 887 ? 5.352 29.344 12.578 1 85 887 ASP A O 1
ATOM 6840 N N . LEU A 1 888 ? 4.59 31.391 12.773 1 84.88 888 LEU A N 1
ATOM 6841 C CA . LEU A 1 888 ? 3.467 31.141 11.883 1 84.88 888 LEU A CA 1
ATOM 6842 C C . LEU A 1 888 ? 3.947 30.938 10.445 1 84.88 888 LEU A C 1
ATOM 6844 O O . LEU A 1 888 ? 3.387 30.125 9.703 1 84.88 888 LEU A O 1
ATOM 6848 N N . ALA A 1 889 ? 4.863 31.688 10.07 1 77.25 889 ALA A N 1
ATOM 6849 C CA . ALA A 1 889 ? 5.406 31.547 8.719 1 77.25 889 ALA A CA 1
ATOM 6850 C C . ALA A 1 889 ? 6.039 30.188 8.523 1 77.25 889 ALA A C 1
ATOM 6852 O O . ALA A 1 889 ? 6.023 29.641 7.414 1 77.25 889 ALA A O 1
ATOM 6853 N N . TYR A 1 890 ? 6.52 29.672 9.547 1 72.38 890 TYR A N 1
ATOM 6854 C CA . TYR A 1 890 ? 7.098 28.328 9.477 1 72.38 890 TYR A CA 1
ATOM 6855 C C . TYR A 1 890 ? 6.004 27.266 9.375 1 72.38 890 TYR A C 1
ATOM 6857 O O . TYR A 1 890 ? 6.195 26.234 8.734 1 72.38 890 TYR A O 1
ATOM 6865 N N . ARG A 1 891 ? 4.953 27.484 9.93 1 71.56 891 ARG A N 1
ATOM 6866 C CA . ARG A 1 891 ? 3.926 26.453 9.992 1 71.56 891 ARG A CA 1
ATOM 6867 C C . ARG A 1 891 ? 2.922 26.609 8.859 1 71.56 891 ARG A C 1
ATOM 6869 O O . ARG A 1 891 ? 2.104 25.719 8.617 1 71.56 891 ARG A O 1
ATOM 6876 N N . SER A 1 892 ? 2.879 27.797 8.164 1 64.69 892 SER A N 1
ATOM 6877 C CA . SER A 1 892 ? 1.889 28.047 7.121 1 64.69 892 SER A CA 1
ATOM 6878 C C . SER A 1 892 ? 2.418 27.641 5.75 1 64.69 892 SER A C 1
ATOM 6880 O O . SER A 1 892 ? 3.604 27.797 5.461 1 64.69 892 SER A O 1
ATOM 6882 N N . MET B 1 1 ? 11.875 -34.531 48.938 1 16.33 1 MET B N 1
ATOM 6883 C CA . MET B 1 1 ? 12.609 -34.219 50.156 1 16.33 1 MET B CA 1
ATOM 6884 C C . MET B 1 1 ? 14.07 -33.938 49.875 1 16.33 1 MET B C 1
ATOM 6886 O O . MET B 1 1 ? 14.875 -33.75 50.781 1 16.33 1 MET B O 1
ATOM 6890 N N . ALA B 1 2 ? 14.617 -34.406 48.75 1 17.75 2 ALA B N 1
ATOM 6891 C CA . ALA B 1 2 ? 16.016 -34.844 48.719 1 17.75 2 ALA B CA 1
ATOM 6892 C C . ALA B 1 2 ? 16.953 -33.688 49 1 17.75 2 ALA B C 1
ATOM 6894 O O . ALA B 1 2 ? 16.734 -32.562 48.531 1 17.75 2 ALA B O 1
ATOM 6895 N N . ASN B 1 3 ? 18.094 -33.625 49.781 1 16.61 3 ASN B N 1
ATOM 6896 C CA . ASN B 1 3 ? 19.016 -33.125 50.781 1 16.61 3 ASN B CA 1
ATOM 6897 C C . ASN B 1 3 ? 20.062 -32.188 50.219 1 16.61 3 ASN B C 1
ATOM 6899 O O . ASN B 1 3 ? 20.297 -31.094 50.75 1 16.61 3 ASN B O 1
ATOM 6903 N N . TYR B 1 4 ? 21.031 -32.719 49.469 1 18.22 4 TYR B N 1
ATOM 6904 C CA . TYR B 1 4 ? 22.406 -32.594 49.938 1 18.22 4 TYR B CA 1
ATOM 6905 C C . TYR B 1 4 ? 22.891 -31.156 49.844 1 18.22 4 TYR B C 1
ATOM 6907 O O . TYR B 1 4 ? 22.344 -30.359 49.062 1 18.22 4 TYR B O 1
ATOM 6915 N N . ASP B 1 5 ? 24.188 -30.703 50 1 17.66 5 ASP B N 1
ATOM 6916 C CA . ASP B 1 5 ? 25.25 -30.125 50.844 1 17.66 5 ASP B CA 1
ATOM 6917 C C . ASP B 1 5 ? 25.797 -28.844 50.188 1 17.66 5 ASP B C 1
ATOM 6919 O O . ASP B 1 5 ? 25.516 -28.547 49.031 1 17.66 5 ASP B O 1
ATOM 6923 N N . GLU B 1 6 ? 27.219 -28.578 50.125 1 18.23 6 GLU B N 1
ATOM 6924 C CA . GLU B 1 6 ? 28.156 -27.719 50.844 1 18.23 6 GLU B CA 1
ATOM 6925 C C . GLU B 1 6 ? 28.672 -26.609 49.906 1 18.23 6 GLU B C 1
ATOM 6927 O O . GLU B 1 6 ? 29.094 -25.547 50.406 1 18.23 6 GLU B O 1
ATOM 6932 N N . VAL B 1 7 ? 28.969 -26.891 48.562 1 18.84 7 VAL B N 1
ATOM 6933 C CA . VAL B 1 7 ? 30.266 -26.484 48 1 18.84 7 VAL B CA 1
ATOM 6934 C C . VAL B 1 7 ? 30.344 -24.953 47.969 1 18.84 7 VAL B C 1
ATOM 6936 O O . VAL B 1 7 ? 29.391 -24.297 47.531 1 18.84 7 VAL B O 1
ATOM 6939 N N . ASN B 1 8 ? 31.344 -24.312 48.562 1 18.98 8 ASN B N 1
ATOM 6940 C CA . ASN B 1 8 ? 31.953 -23.109 49.125 1 18.98 8 ASN B CA 1
ATOM 6941 C C . ASN B 1 8 ? 32.219 -22.062 48.062 1 18.98 8 ASN B C 1
ATOM 6943 O O . ASN B 1 8 ? 33.219 -22.172 47.312 1 18.98 8 ASN B O 1
ATOM 6947 N N . LYS B 1 9 ? 31.281 -21.656 47.25 1 18.45 9 LYS B N 1
ATOM 6948 C CA . LYS B 1 9 ? 31.438 -20.953 45.969 1 18.45 9 LYS B CA 1
ATOM 6949 C C . LYS B 1 9 ? 32.219 -19.656 46.156 1 18.45 9 LYS B C 1
ATOM 6951 O O . LYS B 1 9 ? 31.891 -18.828 47 1 18.45 9 LYS B O 1
ATOM 6956 N N . LEU B 1 10 ? 33.406 -19.578 45.5 1 18.67 10 LEU B N 1
ATOM 6957 C CA . LEU B 1 10 ? 34.688 -18.844 45.469 1 18.67 10 LEU B CA 1
ATOM 6958 C C . LEU B 1 10 ? 34.438 -17.359 45.312 1 18.67 10 LEU B C 1
ATOM 6960 O O . LEU B 1 10 ? 33.5 -16.938 44.656 1 18.67 10 LEU B O 1
ATOM 6964 N N . ARG B 1 11 ? 35.125 -16.516 46.094 1 19.69 11 ARG B N 1
ATOM 6965 C CA . ARG B 1 11 ? 35.188 -15.172 46.656 1 19.69 11 ARG B CA 1
ATOM 6966 C C . ARG B 1 11 ? 35.562 -14.148 45.594 1 19.69 11 ARG B C 1
ATOM 6968 O O . ARG B 1 11 ? 36.594 -14.305 44.906 1 19.69 11 ARG B O 1
ATOM 6975 N N . PRO B 1 12 ? 34.656 -13.438 44.938 1 20.28 12 PRO B N 1
ATOM 6976 C CA . PRO B 1 12 ? 34.75 -12.5 43.812 1 20.28 12 PRO B CA 1
ATOM 6977 C C . PRO B 1 12 ? 35.719 -11.359 44.094 1 20.28 12 PRO B C 1
ATOM 6979 O O . PRO B 1 12 ? 35.531 -10.578 45.031 1 20.28 12 PRO B O 1
ATOM 6982 N N . GLY B 1 13 ? 37.062 -11.75 44.031 1 18.36 13 GLY B N 1
ATOM 6983 C CA . GLY B 1 13 ? 38.219 -10.977 44.469 1 18.36 13 GLY B CA 1
ATOM 6984 C C . GLY B 1 13 ? 38.156 -9.531 44 1 18.36 13 GLY B C 1
ATOM 6985 O O . GLY B 1 13 ? 37.312 -9.164 43.188 1 18.36 13 GLY B O 1
ATOM 6986 N N . ASP B 1 14 ? 39.281 -8.797 44.219 1 19.28 14 ASP B N 1
ATOM 6987 C CA . ASP B 1 14 ? 39.844 -7.555 44.719 1 19.28 14 ASP B CA 1
ATOM 6988 C C . ASP B 1 14 ? 39.938 -6.516 43.594 1 19.28 14 ASP B C 1
ATOM 6990 O O . ASP B 1 14 ? 40.25 -6.852 42.438 1 19.28 14 ASP B O 1
ATOM 6994 N N . PRO B 1 15 ? 39.469 -5.293 43.781 1 20.45 15 PRO B N 1
ATOM 6995 C CA . PRO B 1 15 ? 39.062 -4.039 43.125 1 20.45 15 PRO B CA 1
ATOM 6996 C C . PRO B 1 15 ? 40.281 -3.262 42.594 1 20.45 15 PRO B C 1
ATOM 6998 O O . PRO B 1 15 ? 40.125 -2.088 42.25 1 20.45 15 PRO B O 1
ATOM 7001 N N . GLU B 1 16 ? 41.469 -3.982 42.531 1 18.22 16 GLU B N 1
ATOM 7002 C CA . GLU B 1 16 ? 42.688 -3.172 42.594 1 18.22 16 GLU B CA 1
ATOM 7003 C C . GLU B 1 16 ? 42.688 -2.08 41.5 1 18.22 16 GLU B C 1
ATOM 7005 O O . GLU B 1 16 ? 41.969 -2.191 40.5 1 18.22 16 GLU B O 1
ATOM 7010 N N . SER B 1 17 ? 43.656 -1.017 41.656 1 19.72 17 SER B N 1
ATOM 7011 C CA . SER B 1 17 ? 44.094 0.375 41.562 1 19.72 17 SER B CA 1
ATOM 7012 C C . SER B 1 17 ? 44.656 0.691 40.188 1 19.72 17 SER B C 1
ATOM 7014 O O . SER B 1 17 ? 45.156 1.79 39.969 1 19.72 17 SER B O 1
ATOM 7016 N N . LEU B 1 18 ? 44.594 -0.269 39.188 1 17.67 18 LEU B N 1
ATOM 7017 C CA . LEU B 1 18 ? 45.688 -0.192 38.25 1 17.67 18 LEU B CA 1
ATOM 7018 C C . LEU B 1 18 ? 45.75 1.177 37.562 1 17.67 18 LEU B C 1
ATOM 7020 O O . LEU B 1 18 ? 44.719 1.669 37.062 1 17.67 18 LEU B O 1
ATOM 7024 N N . SER B 1 19 ? 46.844 1.956 37.812 1 19.19 19 SER B N 1
ATOM 7025 C CA . SER B 1 19 ? 47.469 3.268 37.625 1 19.19 19 SER B CA 1
ATOM 7026 C C . SER B 1 19 ? 47.594 3.631 36.156 1 19.19 19 SER B C 1
ATOM 7028 O O . SER B 1 19 ? 48.469 3.107 35.469 1 19.19 19 SER B O 1
ATOM 7030 N N . TYR B 1 20 ? 46.562 3.537 35.438 1 18.17 20 TYR B N 1
ATOM 7031 C CA . TYR B 1 20 ? 46.688 3.502 33.969 1 18.17 20 TYR B CA 1
ATOM 7032 C C . TYR B 1 20 ? 47.469 4.715 33.469 1 18.17 20 TYR B C 1
ATOM 7034 O O . TYR B 1 20 ? 47.125 5.855 33.781 1 18.17 20 TYR B O 1
ATOM 7042 N N . GLY B 1 21 ? 48.781 4.457 33.344 1 17.55 21 GLY B N 1
ATOM 7043 C CA . GLY B 1 21 ? 49.938 5.273 33 1 17.55 21 GLY B CA 1
ATOM 7044 C C . GLY B 1 21 ? 49.625 6.301 31.906 1 17.55 21 GLY B C 1
ATOM 7045 O O . GLY B 1 21 ? 48.531 6.281 31.328 1 17.55 21 GLY B O 1
ATOM 7046 N N . ALA B 1 22 ? 50.781 6.746 31.266 1 18.73 22 ALA B N 1
ATOM 7047 C CA . ALA B 1 22 ? 51.406 7.941 30.719 1 18.73 22 ALA B CA 1
ATOM 7048 C C . ALA B 1 22 ? 50.844 8.266 29.344 1 18.73 22 ALA B C 1
ATOM 7050 O O . ALA B 1 22 ? 50.844 7.422 28.438 1 18.73 22 ALA B O 1
ATOM 7051 N N . THR B 1 23 ? 49.844 8.992 29.234 1 19.17 23 THR B N 1
ATOM 7052 C CA . THR B 1 23 ? 49.031 9.469 28.125 1 19.17 23 THR B CA 1
ATOM 7053 C C . THR B 1 23 ? 49.875 10.211 27.094 1 19.17 23 THR B C 1
ATOM 7055 O O . THR B 1 23 ? 50.031 11.43 27.172 1 19.17 23 THR B O 1
ATOM 7058 N N . SER B 1 24 ? 51.094 9.594 26.781 1 18.75 24 SER B N 1
ATOM 7059 C CA . SER B 1 24 ? 52.062 10.398 26.031 1 18.75 24 SER B CA 1
ATOM 7060 C C . SER B 1 24 ? 51.438 11.016 24.797 1 18.75 24 SER B C 1
ATOM 7062 O O . SER B 1 24 ? 50.562 10.406 24.172 1 18.75 24 SER B O 1
ATOM 7064 N N . SER B 1 25 ? 51.531 12.312 24.609 1 20.48 25 SER B N 1
ATOM 7065 C CA . SER B 1 25 ? 51.094 13.406 23.75 1 20.48 25 SER B CA 1
ATOM 7066 C C . SER B 1 25 ? 51.594 13.195 22.312 1 20.48 25 SER B C 1
ATOM 7068 O O . SER B 1 25 ? 51.625 14.141 21.516 1 20.48 25 SER B O 1
ATOM 7070 N N . VAL B 1 26 ? 51.594 11.93 21.781 1 19.86 26 VAL B N 1
ATOM 7071 C CA . VAL B 1 26 ? 52.406 11.82 20.562 1 19.86 26 VAL B CA 1
ATOM 7072 C C . VAL B 1 26 ? 51.906 12.828 19.531 1 19.86 26 VAL B C 1
ATOM 7074 O O . VAL B 1 26 ? 50.688 12.852 19.219 1 19.86 26 VAL B O 1
ATOM 7077 N N . ARG B 1 27 ? 52.625 13.914 19.312 1 20.97 27 ARG B N 1
ATOM 7078 C CA . ARG B 1 27 ? 52.625 15.039 18.375 1 20.97 27 ARG B CA 1
ATOM 7079 C C . ARG B 1 27 ? 52.531 14.562 16.938 1 20.97 27 ARG B C 1
ATOM 7081 O O . ARG B 1 27 ? 53.469 13.93 16.422 1 20.97 27 ARG B O 1
ATOM 7088 N N . PHE B 1 28 ? 51.469 13.922 16.547 1 20.02 28 PHE B N 1
ATOM 7089 C CA . PHE B 1 28 ? 51.375 13.375 15.195 1 20.02 28 PHE B CA 1
ATOM 7090 C C . PHE B 1 28 ? 51.75 14.422 14.156 1 20.02 28 PHE B C 1
ATOM 7092 O O . PHE B 1 28 ? 51.062 15.414 13.977 1 20.02 28 PHE B O 1
ATOM 7099 N N . GLU B 1 29 ? 53 14.688 14.062 1 21.7 29 GLU B N 1
ATOM 7100 C CA . GLU B 1 29 ? 53.625 15.523 13.047 1 21.7 29 GLU B CA 1
ATOM 7101 C C . GLU B 1 29 ? 53.062 15.227 11.664 1 21.7 29 GLU B C 1
ATOM 7103 O O . GLU B 1 29 ? 52.75 14.078 11.344 1 21.7 29 GLU B O 1
ATOM 7108 N N . GLU B 1 30 ? 52.656 16.234 10.961 1 23.52 30 GLU B N 1
ATOM 7109 C CA . GLU B 1 30 ? 51.969 16.562 9.719 1 23.52 30 GLU B CA 1
ATOM 7110 C C . GLU B 1 30 ? 52.656 15.914 8.516 1 23.52 30 GLU B C 1
ATOM 7112 O O . GLU B 1 30 ? 52.375 16.266 7.371 1 23.52 30 GLU B O 1
ATOM 7117 N N . GLU B 1 31 ? 53.594 14.984 8.758 1 25.2 31 GLU B N 1
ATOM 7118 C CA . GLU B 1 31 ? 54.594 14.75 7.719 1 25.2 31 GLU B CA 1
ATOM 7119 C C . GLU B 1 31 ? 53.969 14.023 6.523 1 25.2 31 GLU B C 1
ATOM 7121 O O . GLU B 1 31 ? 53.688 12.828 6.586 1 25.2 31 GLU B O 1
ATOM 7126 N N . GLY B 1 32 ? 53.062 14.711 5.863 1 25.22 32 GLY B N 1
ATOM 7127 C CA . GLY B 1 32 ? 52.531 14.109 4.66 1 25.22 32 GLY B CA 1
ATOM 7128 C C . GLY B 1 32 ? 53.594 13.477 3.773 1 25.22 32 GLY B C 1
ATOM 7129 O O . GLY B 1 32 ? 54.688 14.016 3.627 1 25.22 32 GLY B O 1
ATOM 7130 N N . SER B 1 33 ? 53.844 12.273 3.773 1 25.77 33 SER B N 1
ATOM 7131 C CA . SER B 1 33 ? 55.031 11.805 3.113 1 25.77 33 SER B CA 1
ATOM 7132 C C . SER B 1 33 ? 55.156 12.375 1.705 1 25.77 33 SER B C 1
ATOM 7134 O O . SER B 1 33 ? 54.156 12.742 1.091 1 25.77 33 SER B O 1
ATOM 7136 N N . PRO B 1 34 ? 56.312 12.844 1.189 1 26.92 34 PRO B N 1
ATOM 7137 C CA . PRO B 1 34 ? 56.531 13.484 -0.106 1 26.92 34 PRO B CA 1
ATOM 7138 C C . PRO B 1 34 ? 55.875 12.742 -1.261 1 26.92 34 PRO B C 1
ATOM 7140 O O . PRO B 1 34 ? 55.406 13.375 -2.217 1 26.92 34 PRO B O 1
ATOM 7143 N N . GLU B 1 35 ? 55.938 11.391 -1.177 1 26.12 35 GLU B N 1
ATOM 7144 C CA . GLU B 1 35 ? 55.656 10.617 -2.381 1 26.12 35 GLU B CA 1
ATOM 7145 C C . GLU B 1 35 ? 54.156 10.625 -2.713 1 26.12 35 GLU B C 1
ATOM 7147 O O . GLU B 1 35 ? 53.781 10.68 -3.885 1 26.12 35 GLU B O 1
ATOM 7152 N N . GLU B 1 36 ? 53.312 10.578 -1.748 1 25 36 GLU B N 1
ATOM 7153 C CA . GLU B 1 36 ? 51.875 10.367 -2.016 1 25 36 GLU B CA 1
ATOM 7154 C C . GLU B 1 36 ? 51.25 11.602 -2.646 1 25 36 GLU B C 1
ATOM 7156 O O . GLU B 1 36 ? 50.281 11.492 -3.408 1 25 36 GLU B O 1
ATOM 7161 N N . LYS B 1 37 ? 51.719 12.828 -2.279 1 30.17 37 LYS B N 1
ATOM 7162 C CA . LYS B 1 37 ? 51.344 14.055 -2.969 1 30.17 37 LYS B CA 1
ATOM 7163 C C . LYS B 1 37 ? 51.656 13.961 -4.465 1 30.17 37 LYS B C 1
ATOM 7165 O O . LYS B 1 37 ? 50.938 14.555 -5.281 1 30.17 37 LYS B O 1
ATOM 7170 N N . ARG B 1 38 ? 52.781 13.273 -4.645 1 26.86 38 ARG B N 1
ATOM 7171 C CA . ARG B 1 38 ? 53.219 13.164 -6.035 1 26.86 38 ARG B CA 1
ATOM 7172 C C . ARG B 1 38 ? 52.188 12.391 -6.863 1 26.86 38 ARG B C 1
ATOM 7174 O O . ARG B 1 38 ? 51.938 12.727 -8.023 1 26.86 38 ARG B O 1
ATOM 7181 N N . LEU B 1 39 ? 51.688 11.32 -6.145 1 24.64 39 LEU B N 1
ATOM 7182 C CA . LEU B 1 39 ? 50.875 10.438 -6.98 1 24.64 39 LEU B CA 1
ATOM 7183 C C . LEU B 1 39 ? 49.531 11.062 -7.297 1 24.64 39 LEU B C 1
ATOM 7185 O O . LEU B 1 39 ? 49.031 10.938 -8.414 1 24.64 39 LEU B O 1
ATOM 7189 N N . LEU B 1 40 ? 48.844 11.656 -6.305 1 26.8 40 LEU B N 1
ATOM 7190 C CA . LEU B 1 40 ? 47.562 12.281 -6.59 1 26.8 40 LEU B CA 1
ATOM 7191 C C . LEU B 1 40 ? 47.719 13.383 -7.633 1 26.8 40 LEU B C 1
ATOM 7193 O O . LEU B 1 40 ? 46.812 13.609 -8.438 1 26.8 40 LEU B O 1
ATOM 7197 N N . ASN B 1 41 ? 48.75 14.219 -7.52 1 28.98 41 ASN B N 1
ATOM 7198 C CA . ASN B 1 41 ? 49.094 15.141 -8.602 1 28.98 41 ASN B CA 1
ATOM 7199 C C . ASN B 1 41 ? 49.25 14.414 -9.93 1 28.98 41 ASN B C 1
ATOM 7201 O O . ASN B 1 41 ? 49.156 15.031 -10.992 1 28.98 41 ASN B O 1
ATOM 7205 N N . LYS B 1 42 ? 49.906 13.18 -9.859 1 27.58 42 LYS B N 1
ATOM 7206 C CA . LYS B 1 42 ? 50.188 12.578 -11.156 1 27.58 42 LYS B CA 1
ATOM 7207 C C . LYS B 1 42 ? 48.906 12.062 -11.797 1 27.58 42 LYS B C 1
ATOM 7209 O O . LYS B 1 42 ? 48.719 12.125 -13.023 1 27.58 42 LYS B O 1
ATOM 7214 N N . ILE B 1 43 ? 48.062 11.297 -10.961 1 28.23 43 ILE B N 1
ATOM 7215 C CA . ILE B 1 43 ? 46.969 10.797 -11.758 1 28.23 43 ILE B CA 1
ATOM 7216 C C . ILE B 1 43 ? 45.938 11.906 -11.953 1 28.23 43 ILE B C 1
ATOM 7218 O O . ILE B 1 43 ? 44.812 11.812 -11.461 1 28.23 43 ILE B O 1
ATOM 7222 N N . ASN B 1 44 ? 46.031 13.156 -11.508 1 26.95 44 ASN B N 1
ATOM 7223 C CA . ASN B 1 44 ? 45.312 14.234 -12.156 1 26.95 44 ASN B CA 1
ATOM 7224 C C . ASN B 1 44 ? 45.25 14.039 -13.672 1 26.95 44 ASN B C 1
ATOM 7226 O O . ASN B 1 44 ? 46.031 14.633 -14.414 1 26.95 44 ASN B O 1
ATOM 7230 N N . LEU B 1 45 ? 45.094 12.773 -13.977 1 27.16 45 LEU B N 1
ATOM 7231 C CA . LEU B 1 45 ? 44.938 12.727 -15.43 1 27.16 45 LEU B CA 1
ATOM 7232 C C . LEU B 1 45 ? 43.875 13.727 -15.891 1 27.16 45 LEU B C 1
ATOM 7234 O O . LEU B 1 45 ? 42.844 13.867 -15.25 1 27.16 45 LEU B O 1
ATOM 7238 N N . SER B 1 46 ? 44.219 14.734 -16.609 1 27.7 46 SER B N 1
ATOM 7239 C CA . SER B 1 46 ? 43.5 15.82 -17.266 1 27.7 46 SER B CA 1
ATOM 7240 C C . SER B 1 46 ? 42.094 15.391 -17.672 1 27.7 46 SER B C 1
ATOM 7242 O O . SER B 1 46 ? 41.938 14.398 -18.391 1 27.7 46 SER B O 1
ATOM 7244 N N . ARG B 1 47 ? 41.156 15.422 -16.906 1 31.16 47 ARG B N 1
ATOM 7245 C CA . ARG B 1 47 ? 39.75 15.406 -17.234 1 31.16 47 ARG B CA 1
ATOM 7246 C C . ARG B 1 47 ? 39.5 15.891 -18.656 1 31.16 47 ARG B C 1
ATOM 7248 O O . ARG B 1 47 ? 38.344 16.078 -19.078 1 31.16 47 ARG B O 1
ATOM 7255 N N . GLY B 1 48 ? 40.469 16.688 -19.156 1 32.25 48 GLY B N 1
ATOM 7256 C CA . GLY B 1 48 ? 40.344 17.203 -20.5 1 32.25 48 GLY B CA 1
ATOM 7257 C C . GLY B 1 48 ? 40.219 16.109 -21.547 1 32.25 48 GLY B C 1
ATOM 7258 O O . GLY B 1 48 ? 40.625 14.984 -21.328 1 32.25 48 GLY B O 1
ATOM 7259 N N . LYS B 1 49 ? 39.188 16.094 -22.453 1 35.75 49 LYS B N 1
ATOM 7260 C CA . LYS B 1 49 ? 39.406 15.453 -23.75 1 35.75 49 LYS B CA 1
ATOM 7261 C C . LYS B 1 49 ? 40.906 15.25 -24 1 35.75 49 LYS B C 1
ATOM 7263 O O . LYS B 1 49 ? 41.625 16.219 -24.266 1 35.75 49 LYS B O 1
ATOM 7268 N N . THR B 1 50 ? 41.531 14.578 -23.109 1 38.47 50 THR B N 1
ATOM 7269 C CA . THR B 1 50 ? 42.875 14.43 -23.625 1 38.47 50 THR B CA 1
ATOM 7270 C C . THR B 1 50 ? 42.875 14.156 -25.125 1 38.47 50 THR B C 1
ATOM 7272 O O . THR B 1 50 ? 42.375 13.109 -25.562 1 38.47 50 THR B O 1
ATOM 7275 N N . ASN B 1 51 ? 42.469 15.102 -25.875 1 39.25 51 ASN B N 1
ATOM 7276 C CA . ASN B 1 51 ? 42.719 15.102 -27.312 1 39.25 51 ASN B CA 1
ATOM 7277 C C . ASN B 1 51 ? 44.031 14.398 -27.641 1 39.25 51 ASN B C 1
ATOM 7279 O O . ASN B 1 51 ? 45.094 15.023 -27.641 1 39.25 51 ASN B O 1
ATOM 7283 N N . HIS B 1 52 ? 44.219 13.328 -27.016 1 44.75 52 HIS B N 1
ATOM 7284 C CA . HIS B 1 52 ? 45.375 12.703 -27.641 1 44.75 52 HIS B CA 1
ATOM 7285 C C . HIS B 1 52 ? 45.281 12.789 -29.156 1 44.75 52 HIS B C 1
ATOM 7287 O O . HIS B 1 52 ? 44.281 12.406 -29.75 1 44.75 52 HIS B O 1
ATOM 7293 N N . LYS B 1 53 ? 45.781 13.719 -29.641 1 50.97 53 LYS B N 1
ATOM 7294 C CA . LYS B 1 53 ? 45.875 13.969 -31.062 1 50.97 53 LYS B CA 1
ATOM 7295 C C . LYS B 1 53 ? 46.688 12.891 -31.766 1 50.97 53 LYS B C 1
ATOM 7297 O O . LYS B 1 53 ? 47.625 12.352 -31.188 1 50.97 53 LYS B O 1
ATOM 7302 N N . GLY B 1 54 ? 46.406 12.516 -32.938 1 63.81 54 GLY B N 1
ATOM 7303 C CA . GLY B 1 54 ? 46.938 11.766 -34.094 1 63.81 54 GLY B CA 1
ATOM 7304 C C . GLY B 1 54 ? 47.156 10.297 -33.781 1 63.81 54 GLY B C 1
ATOM 7305 O O . GLY B 1 54 ? 46.188 9.578 -33.469 1 63.81 54 GLY B O 1
ATOM 7306 N N . VAL B 1 55 ? 48.344 9.805 -33.531 1 68.88 55 VAL B N 1
ATOM 7307 C CA . VAL B 1 55 ? 48.844 8.438 -33.469 1 68.88 55 VAL B CA 1
ATOM 7308 C C . VAL B 1 55 ? 48.656 7.871 -32.062 1 68.88 55 VAL B C 1
ATOM 7310 O O . VAL B 1 55 ? 48.344 6.691 -31.906 1 68.88 55 VAL B O 1
ATOM 7313 N N . GLN B 1 56 ? 48.625 8.68 -31.031 1 73 56 GLN B N 1
ATOM 7314 C CA . GLN B 1 56 ? 48.5 8.219 -29.641 1 73 56 GLN B CA 1
ATOM 7315 C C . GLN B 1 56 ? 47.062 7.859 -29.297 1 73 56 GLN B C 1
ATOM 7317 O O . GLN B 1 56 ? 46.812 6.895 -28.578 1 73 56 GLN B O 1
ATOM 7322 N N . HIS B 1 57 ? 46.156 8.609 -29.812 1 79.19 57 HIS B N 1
ATOM 7323 C CA . HIS B 1 57 ? 44.75 8.297 -29.609 1 79.19 57 HIS B CA 1
ATOM 7324 C C . HIS B 1 57 ? 44.406 6.918 -30.141 1 79.19 57 HIS B C 1
ATOM 7326 O O . HIS B 1 57 ? 43.75 6.129 -29.453 1 79.19 57 HIS B O 1
ATOM 7332 N N . TYR B 1 58 ? 44.969 6.625 -31.266 1 83 58 TYR B N 1
ATOM 7333 C CA . TYR B 1 58 ? 44.688 5.344 -31.891 1 83 58 TYR B CA 1
ATOM 7334 C C . TYR B 1 58 ? 45.344 4.195 -31.141 1 83 58 TYR B C 1
ATOM 7336 O O . TYR B 1 58 ? 44.812 3.092 -31.062 1 8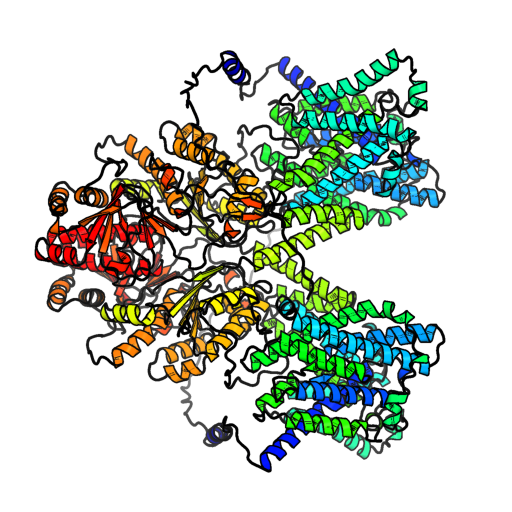3 58 TYR B O 1
ATOM 7344 N N . ALA B 1 59 ? 46.5 4.52 -30.547 1 80.25 59 ALA B N 1
ATOM 7345 C CA . ALA B 1 59 ? 47.156 3.498 -29.734 1 80.25 59 ALA B CA 1
ATOM 7346 C C . ALA B 1 59 ? 46.312 3.137 -28.516 1 80.25 59 ALA B C 1
ATOM 7348 O O . ALA B 1 59 ? 46.219 1.964 -28.141 1 80.25 59 ALA B O 1
ATOM 7349 N N . TYR B 1 60 ? 45.781 4.137 -27.969 1 80.12 60 TYR B N 1
ATOM 7350 C CA . TYR B 1 60 ? 44.906 3.885 -26.812 1 80.12 60 TYR B CA 1
ATOM 7351 C C . TYR B 1 60 ? 43.656 3.117 -27.219 1 80.12 60 TYR B C 1
ATOM 7353 O O . TYR B 1 60 ? 43.219 2.234 -26.484 1 80.12 60 TYR B O 1
ATOM 7361 N N . CYS B 1 61 ? 43.125 3.416 -28.312 1 86.94 61 CYS B N 1
ATOM 7362 C CA . CYS B 1 61 ? 41.938 2.703 -28.797 1 86.94 61 CYS B CA 1
ATOM 7363 C C . CYS B 1 61 ? 42.25 1.225 -29.016 1 86.94 61 CYS B C 1
ATOM 7365 O O . CYS B 1 61 ? 41.438 0.365 -28.672 1 86.94 61 CYS B O 1
ATOM 7367 N N . VAL B 1 62 ? 43.375 0.973 -29.5 1 87 62 VAL B N 1
ATOM 7368 C CA . VAL B 1 62 ? 43.781 -0.407 -29.766 1 87 62 VAL B CA 1
ATOM 7369 C C . VAL B 1 62 ? 43.969 -1.158 -28.453 1 87 62 VAL B C 1
ATOM 7371 O O . VAL B 1 62 ? 43.5 -2.295 -28.312 1 87 62 VAL B O 1
ATOM 7374 N N . VAL B 1 63 ? 44.594 -0.521 -27.547 1 80.81 63 VAL B N 1
ATOM 7375 C CA . VAL B 1 63 ? 44.844 -1.157 -26.25 1 80.81 63 VAL B CA 1
ATOM 7376 C C . VAL B 1 63 ? 43.531 -1.481 -25.562 1 80.81 63 VAL B C 1
ATOM 7378 O O . VAL B 1 63 ? 43.312 -2.596 -25.078 1 80.81 63 VAL B O 1
ATOM 7381 N N . TYR B 1 64 ? 42.656 -0.547 -25.547 1 84 64 TYR B N 1
ATOM 7382 C CA . TYR B 1 64 ? 41.406 -0.745 -24.828 1 84 64 TYR B CA 1
ATOM 7383 C C . TYR B 1 64 ? 40.5 -1.739 -25.562 1 84 64 TYR B C 1
ATOM 7385 O O . TYR B 1 64 ? 39.75 -2.496 -24.938 1 84 64 TYR B O 1
ATOM 7393 N N . ALA B 1 65 ? 40.562 -1.725 -26.844 1 89.06 65 ALA B N 1
ATOM 7394 C CA . ALA B 1 65 ? 39.844 -2.738 -27.609 1 89.06 65 ALA B CA 1
ATOM 7395 C C . ALA B 1 65 ? 40.375 -4.137 -27.297 1 89.06 65 ALA B C 1
ATOM 7397 O O . ALA B 1 65 ? 39.594 -5.078 -27.141 1 89.06 65 ALA B O 1
ATOM 7398 N N . LEU B 1 66 ? 41.656 -4.27 -27.219 1 84.62 66 LEU B N 1
ATOM 7399 C CA . LEU B 1 66 ? 42.281 -5.559 -26.922 1 84.62 66 LEU B CA 1
ATOM 7400 C C . LEU B 1 66 ? 41.906 -6.043 -25.531 1 84.62 66 LEU B C 1
ATOM 7402 O O . LEU B 1 66 ? 41.656 -7.234 -25.328 1 84.62 66 LEU B O 1
ATOM 7406 N N . VAL B 1 67 ? 41.906 -5.145 -24.641 1 80.44 67 VAL B N 1
ATOM 7407 C CA . VAL B 1 67 ? 41.531 -5.492 -23.281 1 80.44 67 VAL B CA 1
ATOM 7408 C C . VAL B 1 67 ? 40.094 -6.035 -23.266 1 80.44 67 VAL B C 1
ATOM 7410 O O . VAL B 1 67 ? 39.812 -7.055 -22.625 1 80.44 67 VAL B O 1
ATOM 7413 N N . ASN B 1 68 ? 39.25 -5.391 -23.984 1 85.81 68 ASN B N 1
ATOM 7414 C CA . ASN B 1 68 ? 37.875 -5.824 -24.047 1 85.81 68 ASN B CA 1
ATOM 7415 C C . ASN B 1 68 ? 37.719 -7.195 -24.703 1 85.81 68 ASN B C 1
ATOM 7417 O O . ASN B 1 68 ? 36.906 -8.008 -24.281 1 85.81 68 ASN B O 1
ATOM 7421 N N . VAL B 1 69 ? 38.5 -7.434 -25.656 1 88 69 VAL B N 1
ATOM 7422 C CA . VAL B 1 69 ? 38.438 -8.711 -26.375 1 88 69 VAL B CA 1
ATOM 7423 C C . VAL B 1 69 ? 39 -9.82 -25.484 1 88 69 VAL B C 1
ATOM 7425 O O . VAL B 1 69 ? 38.469 -10.93 -25.453 1 88 69 VAL B O 1
ATOM 7428 N N . ILE B 1 70 ? 40.031 -9.539 -24.75 1 81.12 70 ILE B N 1
ATOM 7429 C CA . ILE B 1 70 ? 40.656 -10.516 -23.875 1 81.12 70 ILE B CA 1
ATOM 7430 C C . ILE B 1 70 ? 39.688 -10.906 -22.766 1 81.12 70 ILE B C 1
ATOM 7432 O O . ILE B 1 70 ? 39.625 -12.078 -22.359 1 81.12 70 ILE B O 1
ATOM 7436 N N . ILE B 1 71 ? 38.938 -10.023 -22.359 1 80.06 71 ILE B N 1
ATOM 7437 C CA . ILE B 1 71 ? 37.969 -10.289 -21.312 1 80.06 71 ILE B CA 1
ATOM 7438 C C . ILE B 1 71 ? 36.75 -10.992 -21.906 1 80.06 71 ILE B C 1
ATOM 7440 O O . ILE B 1 71 ? 36.219 -11.945 -21.312 1 80.06 71 ILE B O 1
ATOM 7444 N N . GLY B 1 72 ? 36.375 -10.648 -23.047 1 86.81 72 GLY B N 1
ATOM 7445 C CA . GLY B 1 72 ? 35.094 -11.07 -23.609 1 86.81 72 GLY B CA 1
ATOM 7446 C C . GLY B 1 72 ? 35.188 -12.406 -24.328 1 86.81 72 GLY B C 1
ATOM 7447 O O . GLY B 1 72 ? 34.312 -13.25 -24.188 1 86.81 72 GLY B O 1
ATOM 7448 N N . ALA B 1 73 ? 36.25 -12.672 -25.047 1 87.69 73 ALA B N 1
ATOM 7449 C CA . ALA B 1 73 ? 36.312 -13.82 -25.953 1 87.69 73 ALA B CA 1
ATOM 7450 C C . ALA B 1 73 ? 36.25 -15.133 -25.188 1 87.69 73 ALA B C 1
ATOM 7452 O O . ALA B 1 73 ? 35.469 -16.031 -25.547 1 87.69 73 ALA B O 1
ATOM 7453 N N . PRO B 1 74 ? 37.031 -15.281 -24.141 1 84.31 74 PRO B N 1
ATOM 7454 C CA . PRO B 1 74 ? 36.906 -16.547 -23.391 1 84.31 74 PRO B CA 1
ATOM 7455 C C . PRO B 1 74 ? 35.531 -16.781 -22.828 1 84.31 74 PRO B C 1
ATOM 7457 O O . PRO B 1 74 ? 35.031 -17.922 -22.812 1 84.31 74 PRO B O 1
ATOM 7460 N N . ALA B 1 75 ? 34.969 -15.727 -22.328 1 86.88 75 ALA B N 1
ATOM 7461 C CA . ALA B 1 75 ? 33.594 -15.836 -21.797 1 86.88 75 ALA B CA 1
ATOM 7462 C C . ALA B 1 75 ? 32.625 -16.281 -22.891 1 86.88 75 ALA B C 1
ATOM 7464 O O . ALA B 1 75 ? 31.719 -17.078 -22.625 1 86.88 75 ALA B O 1
ATOM 7465 N N . LEU B 1 76 ? 32.812 -15.82 -24.062 1 92.62 76 LEU B N 1
ATOM 7466 C CA . LEU B 1 76 ? 31.922 -16.156 -25.172 1 92.62 76 LEU B CA 1
ATOM 7467 C C . LEU B 1 76 ? 32.031 -17.625 -25.531 1 92.62 76 LEU B C 1
ATOM 7469 O O . LEU B 1 76 ? 31.047 -18.266 -25.891 1 92.62 76 LEU B O 1
ATOM 7473 N N . TYR B 1 77 ? 33.219 -18.141 -25.453 1 88.62 77 TYR B N 1
ATOM 7474 C CA . TYR B 1 77 ? 33.406 -19.578 -25.641 1 88.62 77 TYR B CA 1
ATOM 7475 C C . TYR B 1 77 ? 32.656 -20.359 -24.562 1 88.62 77 TYR B C 1
ATOM 7477 O O . TYR B 1 77 ? 32.031 -21.391 -24.859 1 88.62 77 TYR B O 1
ATOM 7485 N N . GLY B 1 78 ? 32.812 -19.875 -23.375 1 85.94 78 GLY B N 1
ATOM 7486 C CA . GLY B 1 78 ? 32.031 -20.484 -22.281 1 85.94 78 GLY B CA 1
ATOM 7487 C C . GLY B 1 78 ? 30.547 -20.422 -22.5 1 85.94 78 GLY B C 1
ATOM 7488 O O . GLY B 1 78 ? 29.828 -21.375 -22.188 1 85.94 78 GLY B O 1
ATOM 7489 N N . TYR B 1 79 ? 30.031 -19.344 -23.078 1 92.06 79 TYR B N 1
ATOM 7490 C CA . TYR B 1 79 ? 28.609 -19.188 -23.344 1 92.06 79 TYR B CA 1
ATOM 7491 C C . TYR B 1 79 ? 28.125 -20.219 -24.359 1 92.06 79 TYR B C 1
ATOM 7493 O O . TYR B 1 79 ? 27.031 -20.75 -24.234 1 92.06 79 TYR B O 1
ATOM 7501 N N . ALA B 1 80 ? 28.953 -20.453 -25.328 1 91.44 80 ALA B N 1
ATOM 7502 C CA . ALA B 1 80 ? 28.594 -21.469 -26.328 1 91.44 80 ALA B CA 1
ATOM 7503 C C . ALA B 1 80 ? 28.438 -22.828 -25.672 1 91.44 80 ALA B C 1
ATOM 7505 O O . ALA B 1 80 ? 27.484 -23.562 -25.969 1 91.44 80 ALA B O 1
ATOM 7506 N N . ALA B 1 81 ? 29.328 -23.078 -24.797 1 85.06 81 ALA B N 1
ATOM 7507 C CA . ALA B 1 81 ? 29.297 -24.359 -24.094 1 85.06 81 ALA B CA 1
ATOM 7508 C C . ALA B 1 81 ? 28.062 -24.469 -23.203 1 85.06 81 ALA B C 1
ATOM 7510 O O . ALA B 1 81 ? 27.516 -25.547 -23.016 1 85.06 81 ALA B O 1
ATOM 7511 N N . VAL B 1 82 ? 27.656 -23.359 -22.75 1 86.56 82 VAL B N 1
ATOM 7512 C CA . VAL B 1 82 ? 26.5 -23.328 -21.875 1 86.56 82 VAL B CA 1
ATOM 7513 C C . VAL B 1 82 ? 25.219 -23.5 -22.703 1 86.56 82 VAL B C 1
ATOM 7515 O O . VAL B 1 82 ? 24.328 -24.25 -22.312 1 86.56 82 VAL B O 1
ATOM 7518 N N . ILE B 1 83 ? 25.141 -22.828 -23.766 1 92.75 83 ILE B N 1
ATOM 7519 C CA . ILE B 1 83 ? 23.953 -22.891 -24.609 1 92.75 83 ILE B CA 1
ATOM 7520 C C . ILE B 1 83 ? 23.766 -24.312 -25.141 1 92.75 83 ILE B C 1
ATOM 7522 O O . ILE B 1 83 ? 22.656 -24.844 -25.141 1 92.75 83 ILE B O 1
ATOM 7526 N N . PHE B 1 84 ? 24.922 -24.922 -25.547 1 91.69 84 PHE B N 1
ATOM 7527 C CA . PHE B 1 84 ? 24.891 -26.219 -26.203 1 91.69 84 PHE B CA 1
ATOM 7528 C C . PHE B 1 84 ? 25.531 -27.281 -25.328 1 91.69 84 PHE B C 1
ATOM 7530 O O . PHE B 1 84 ? 26.5 -27.938 -25.734 1 91.69 84 PHE B O 1
ATOM 7537 N N . ASN B 1 85 ? 24.984 -27.484 -24.203 1 84.94 85 ASN B N 1
ATOM 7538 C CA . ASN B 1 85 ? 25.609 -28.359 -23.219 1 84.94 85 ASN B CA 1
ATOM 7539 C C . ASN B 1 85 ? 25.172 -29.812 -23.422 1 84.94 85 ASN B C 1
ATOM 7541 O O . ASN B 1 85 ? 25.766 -30.719 -22.812 1 84.94 85 ASN B O 1
ATOM 7545 N N . ASN B 1 86 ? 24.172 -30.078 -24.312 1 87.69 86 ASN B N 1
ATOM 7546 C CA . ASN B 1 86 ? 23.797 -31.438 -24.641 1 87.69 86 ASN B CA 1
ATOM 7547 C C . ASN B 1 86 ? 24.891 -32.156 -25.391 1 87.69 86 ASN B C 1
ATOM 7549 O O . ASN B 1 86 ? 25.5 -31.594 -26.312 1 87.69 86 ASN B O 1
ATOM 7553 N N . PRO B 1 87 ? 25.203 -33.375 -25.062 1 86.56 87 PRO B N 1
ATOM 7554 C CA . PRO B 1 87 ? 26.312 -34.125 -25.688 1 86.56 87 PRO B CA 1
ATOM 7555 C C . PRO B 1 87 ? 26.156 -34.25 -27.203 1 86.56 87 PRO B C 1
ATOM 7557 O O . PRO B 1 87 ? 27.156 -34.406 -27.906 1 86.56 87 PRO B O 1
ATOM 7560 N N . ILE B 1 88 ? 25.031 -34.062 -27.672 1 89.56 88 ILE B N 1
ATOM 7561 C CA . ILE B 1 88 ? 24.781 -34.219 -29.109 1 89.56 88 ILE B CA 1
ATOM 7562 C C . ILE B 1 88 ? 25.5 -33.125 -29.875 1 89.56 88 ILE B C 1
ATOM 7564 O O . ILE B 1 88 ? 25.812 -33.281 -31.062 1 89.56 88 ILE B O 1
ATOM 7568 N N . PHE B 1 89 ? 25.812 -32 -29.234 1 90.75 89 PHE B N 1
ATOM 7569 C CA . PHE B 1 89 ? 26.391 -30.844 -29.906 1 90.75 89 PHE B CA 1
ATOM 7570 C C . PHE B 1 89 ? 27.906 -30.859 -29.781 1 90.75 89 PHE B C 1
ATOM 7572 O O . PHE B 1 89 ? 28.594 -29.984 -30.328 1 90.75 89 PHE B O 1
ATOM 7579 N N . ASP B 1 90 ? 28.531 -31.828 -29.172 1 84.25 90 ASP B N 1
ATOM 7580 C CA . ASP B 1 90 ? 29.953 -31.859 -28.875 1 84.25 90 ASP B CA 1
ATOM 7581 C C . ASP B 1 90 ? 30.781 -31.812 -30.156 1 84.25 90 ASP B C 1
ATOM 7583 O O . ASP B 1 90 ? 31.828 -31.156 -30.219 1 84.25 90 ASP B O 1
ATOM 7587 N N . GLY B 1 91 ? 30.281 -32.531 -31.125 1 82.44 91 GLY B N 1
ATOM 7588 C CA . GLY B 1 91 ? 31.031 -32.594 -32.375 1 82.44 91 GLY B CA 1
ATOM 7589 C C . GLY B 1 91 ? 31.031 -31.281 -33.156 1 82.44 91 GLY B C 1
ATOM 7590 O O . GLY B 1 91 ? 31.859 -31.094 -34.031 1 82.44 91 GLY B O 1
ATOM 7591 N N . HIS B 1 92 ? 30.203 -30.328 -32.781 1 88.31 92 HIS B N 1
ATOM 7592 C CA . HIS B 1 92 ? 30.062 -29.078 -33.531 1 88.31 92 HIS B CA 1
ATOM 7593 C C . HIS B 1 92 ? 30.422 -27.875 -32.688 1 88.31 92 HIS B C 1
ATOM 7595 O O . HIS B 1 92 ? 30.109 -26.734 -33.031 1 88.31 92 HIS B O 1
ATOM 7601 N N . MET B 1 93 ? 31.062 -28.031 -31.594 1 87.56 93 MET B N 1
ATOM 7602 C CA . MET B 1 93 ? 31.281 -26.984 -30.609 1 87.56 93 MET B CA 1
ATOM 7603 C C . MET B 1 93 ? 32.188 -25.875 -31.188 1 87.56 93 MET B C 1
ATOM 7605 O O . MET B 1 93 ? 32 -24.703 -30.844 1 87.56 93 MET B O 1
ATOM 7609 N N . ASN B 1 94 ? 33.125 -26.297 -32 1 86.88 94 ASN B N 1
ATOM 7610 C CA . ASN B 1 94 ? 33.969 -25.281 -32.594 1 86.88 94 ASN B CA 1
ATOM 7611 C C . ASN B 1 94 ? 33.188 -24.312 -33.469 1 86.88 94 ASN B C 1
ATOM 7613 O O . ASN B 1 94 ? 33.344 -23.094 -33.375 1 86.88 94 ASN B O 1
ATOM 7617 N N . ALA B 1 95 ? 32.312 -24.875 -34.281 1 89.75 95 ALA B N 1
ATOM 7618 C CA . ALA B 1 95 ? 31.484 -24.047 -35.156 1 89.75 95 ALA B CA 1
ATOM 7619 C C . ALA B 1 95 ? 30.5 -23.203 -34.344 1 89.75 95 ALA B C 1
ATOM 7621 O O . ALA B 1 95 ? 30.281 -22.031 -34.656 1 89.75 95 ALA B O 1
ATOM 7622 N N . LEU B 1 96 ? 29.953 -23.844 -33.375 1 92.19 96 LEU B N 1
ATOM 7623 C CA . LEU B 1 96 ? 28.953 -23.172 -32.562 1 92.19 96 LEU B CA 1
ATOM 7624 C C . LEU B 1 96 ? 29.578 -22.016 -31.766 1 92.19 96 LEU B C 1
ATOM 7626 O O . LEU B 1 96 ? 28.969 -20.969 -31.594 1 92.19 96 LEU B O 1
ATOM 7630 N N . SER B 1 97 ? 30.766 -22.172 -31.234 1 91.19 97 SER B N 1
ATOM 7631 C CA . SER B 1 97 ? 31.484 -21.109 -30.531 1 91.19 97 SER B CA 1
ATOM 7632 C C . SER B 1 97 ? 31.781 -19.938 -31.453 1 91.19 97 SER B C 1
ATOM 7634 O O . SER B 1 97 ? 31.672 -18.766 -31.047 1 91.19 97 SER B O 1
ATOM 7636 N N . LYS B 1 98 ? 32.156 -20.266 -32.656 1 91.44 98 LYS B N 1
ATOM 7637 C CA . LYS B 1 98 ? 32.406 -19.219 -33.656 1 91.44 98 LYS B CA 1
ATOM 7638 C C . LYS B 1 98 ? 31.125 -18.438 -33.938 1 91.44 98 LYS B C 1
ATOM 7640 O O . LYS B 1 98 ? 31.172 -17.234 -34.188 1 91.44 98 LYS B O 1
ATOM 7645 N N . LEU B 1 99 ? 30.047 -19.141 -33.969 1 93.19 99 LEU B N 1
ATOM 7646 C CA . LEU B 1 99 ? 28.766 -18.469 -34.219 1 93.19 99 LEU B CA 1
ATOM 7647 C C . LEU B 1 99 ? 28.438 -17.516 -33.094 1 93.19 99 LEU B C 1
ATOM 7649 O O . LEU B 1 99 ? 27.875 -16.438 -33.312 1 93.19 99 LEU B O 1
ATOM 7653 N N . VAL B 1 100 ? 28.703 -17.906 -31.828 1 94.81 100 VAL B N 1
ATOM 7654 C CA . VAL B 1 100 ? 28.469 -17.047 -30.672 1 94.81 100 VAL B CA 1
ATOM 7655 C C . VAL B 1 100 ? 29.344 -15.797 -30.766 1 94.81 100 VAL B C 1
ATOM 7657 O O . VAL B 1 100 ? 28.891 -14.695 -30.453 1 94.81 100 VAL B O 1
ATOM 7660 N N . ILE B 1 101 ? 30.562 -15.961 -31.203 1 94.31 101 ILE B N 1
ATOM 7661 C CA . ILE B 1 101 ? 31.469 -14.828 -31.359 1 94.31 101 ILE B CA 1
ATOM 7662 C C . ILE B 1 101 ? 30.969 -13.938 -32.5 1 94.31 101 ILE B C 1
ATOM 7664 O O . ILE B 1 101 ? 31.016 -12.711 -32.406 1 94.31 101 ILE B O 1
ATOM 7668 N N . PHE B 1 102 ? 30.547 -14.594 -33.562 1 94.31 102 PHE B N 1
ATOM 7669 C CA . PHE B 1 102 ? 29.984 -13.828 -34.656 1 94.31 102 PHE B CA 1
ATOM 7670 C C . PHE B 1 102 ? 28.766 -13.047 -34.219 1 94.31 102 PHE B C 1
ATOM 7672 O O . PHE B 1 102 ? 28.562 -11.906 -34.625 1 94.31 102 PHE B O 1
ATOM 7679 N N . SER B 1 103 ? 27.938 -13.711 -33.469 1 96 103 SER B N 1
ATOM 7680 C CA . SER B 1 103 ? 26.797 -13.031 -32.875 1 96 103 SER B CA 1
ATOM 7681 C C . SER B 1 103 ? 27.219 -11.789 -32.125 1 96 103 SER B C 1
ATOM 7683 O O . SER B 1 103 ? 26.562 -10.75 -32.188 1 96 103 SER B O 1
ATOM 7685 N N . SER B 1 104 ? 28.234 -11.891 -31.328 1 96.31 104 SER B N 1
ATOM 7686 C CA . SER B 1 104 ? 28.75 -10.766 -30.547 1 96.31 104 SER B CA 1
ATOM 7687 C C . SER B 1 104 ? 29.234 -9.641 -31.453 1 96.31 104 SER B C 1
ATOM 7689 O O . SER B 1 104 ? 29.125 -8.461 -31.125 1 96.31 104 SER B O 1
ATOM 7691 N N . LEU B 1 105 ? 29.828 -10.031 -32.562 1 96 105 LEU B N 1
ATOM 7692 C CA . LEU B 1 105 ? 30.219 -9.039 -33.562 1 96 105 LEU B CA 1
ATOM 7693 C C . LEU B 1 105 ? 29 -8.273 -34.062 1 96 105 LEU B C 1
ATOM 7695 O O . LEU B 1 105 ? 29.047 -7.047 -34.188 1 96 105 LEU B O 1
ATOM 7699 N N . MET B 1 106 ? 27.938 -8.977 -34.312 1 96 106 MET B N 1
ATOM 7700 C CA . MET B 1 106 ? 26.703 -8.336 -34.812 1 96 106 MET B CA 1
ATOM 7701 C C . MET B 1 106 ? 26.125 -7.406 -33.75 1 96 106 MET B C 1
ATOM 7703 O O . MET B 1 106 ? 25.594 -6.344 -34.094 1 96 106 MET B O 1
ATOM 7707 N N . HIS B 1 107 ? 26.094 -7.902 -32.5 1 96.56 107 HIS B N 1
ATOM 7708 C CA . HIS B 1 107 ? 25.641 -7.023 -31.438 1 96.56 107 HIS B CA 1
ATOM 7709 C C . HIS B 1 107 ? 26.469 -5.734 -31.391 1 96.56 107 HIS B C 1
ATOM 7711 O O . HIS B 1 107 ? 25.906 -4.641 -31.312 1 96.56 107 HIS B O 1
ATOM 7717 N N . GLN B 1 108 ? 27.781 -5.879 -31.422 1 95.94 108 GLN B N 1
ATOM 7718 C CA . GLN B 1 108 ? 28.641 -4.699 -31.359 1 95.94 108 GLN B CA 1
ATOM 7719 C C . GLN B 1 108 ? 28.406 -3.789 -32.562 1 95.94 108 GLN B C 1
ATOM 7721 O O . GLN B 1 108 ? 28.484 -2.562 -32.438 1 95.94 108 GLN B O 1
ATOM 7726 N N . LEU B 1 109 ? 28.203 -4.387 -33.719 1 95.69 109 LEU B N 1
ATOM 7727 C CA . LEU B 1 109 ? 27.875 -3.604 -34.906 1 95.69 109 LEU B CA 1
ATOM 7728 C C . LEU B 1 109 ? 26.625 -2.771 -34.656 1 95.69 109 LEU B C 1
ATOM 7730 O O . LEU B 1 109 ? 26.594 -1.585 -35 1 95.69 109 LEU B O 1
ATOM 7734 N N . GLY B 1 110 ? 25.641 -3.383 -34.188 1 95.12 110 GLY B N 1
ATOM 7735 C CA . GLY B 1 110 ? 24.422 -2.666 -33.875 1 95.12 110 GLY B CA 1
ATOM 7736 C C . GLY B 1 110 ? 24.625 -1.52 -32.906 1 95.12 110 GLY B C 1
ATOM 7737 O O . GLY B 1 110 ? 24.125 -0.413 -33.125 1 95.12 110 GLY B O 1
ATOM 7738 N N . PHE B 1 111 ? 25.359 -1.796 -31.812 1 94.12 111 PHE B N 1
ATOM 7739 C CA . PHE B 1 111 ? 25.594 -0.772 -30.797 1 94.12 111 PHE B CA 1
ATOM 7740 C C . PHE B 1 111 ? 26.422 0.373 -31.359 1 94.12 111 PHE B C 1
ATOM 7742 O O . PHE B 1 111 ? 26.219 1.533 -31 1 94.12 111 PHE B O 1
ATOM 7749 N N . THR B 1 112 ? 27.344 0.063 -32.188 1 92.75 112 THR B N 1
ATOM 7750 C CA . THR B 1 112 ? 28.188 1.082 -32.812 1 92.75 112 THR B CA 1
ATOM 7751 C C . THR B 1 112 ? 27.359 1.966 -33.75 1 92.75 112 THR B C 1
ATOM 7753 O O . THR B 1 112 ? 27.594 3.174 -33.844 1 92.75 112 THR B O 1
ATOM 7756 N N . LEU B 1 113 ? 26.375 1.433 -34.312 1 92.38 113 LEU B N 1
ATOM 7757 C CA . LEU B 1 113 ? 25.594 2.164 -35.312 1 92.38 113 LEU B CA 1
ATOM 7758 C C . LEU B 1 113 ? 24.438 2.902 -34.656 1 92.38 113 LEU B C 1
ATOM 7760 O O . LEU B 1 113 ? 24.109 4.023 -35.062 1 92.38 113 LEU B O 1
ATOM 7764 N N . PHE B 1 114 ? 23.812 2.256 -33.688 1 91.44 114 PHE B N 1
ATOM 7765 C CA . PHE B 1 114 ? 22.5 2.756 -33.281 1 91.44 114 PHE B CA 1
ATOM 7766 C C . PHE B 1 114 ? 22.531 3.309 -31.875 1 91.44 114 PHE B C 1
ATOM 7768 O O . PHE B 1 114 ? 21.609 4.031 -31.469 1 91.44 114 PHE B O 1
ATOM 7775 N N . SER B 1 115 ? 23.5 2.932 -31.078 1 89.75 115 SER B N 1
ATOM 7776 C CA . SER B 1 115 ? 23.531 3.432 -29.719 1 89.75 115 SER B CA 1
ATOM 7777 C C . SER B 1 115 ? 23.953 4.898 -29.672 1 89.75 115 SER B C 1
ATOM 7779 O O . SER B 1 115 ? 24.734 5.352 -30.484 1 89.75 115 SER B O 1
ATOM 7781 N N . ASN B 1 116 ? 23.391 5.645 -28.719 1 81.44 116 ASN B N 1
ATOM 7782 C CA . ASN B 1 116 ? 23.781 7.039 -28.531 1 81.44 116 ASN B CA 1
ATOM 7783 C C . ASN B 1 116 ? 25.062 7.152 -27.703 1 81.44 116 ASN B C 1
ATOM 7785 O O . ASN B 1 116 ? 25.641 8.242 -27.578 1 81.44 116 ASN B O 1
ATOM 7789 N N . LEU B 1 117 ? 25.531 6.016 -27.234 1 84.69 117 LEU B N 1
ATOM 7790 C CA . LEU B 1 117 ? 26.766 5.977 -26.469 1 84.69 117 LEU B CA 1
ATOM 7791 C C . LEU B 1 117 ? 27.953 5.582 -27.344 1 84.69 117 LEU B C 1
ATOM 7793 O O . LEU B 1 117 ? 28.047 4.43 -27.766 1 84.69 117 LEU B O 1
ATOM 7797 N N . GLU B 1 118 ? 28.812 6.418 -27.531 1 86.25 118 GLU B N 1
ATOM 7798 C CA . GLU B 1 118 ? 29.953 6.176 -28.406 1 86.25 118 GLU B CA 1
ATOM 7799 C C . GLU B 1 118 ? 30.875 5.09 -27.844 1 86.25 118 GLU B C 1
ATOM 7801 O O . GLU B 1 118 ? 31.625 4.453 -28.578 1 86.25 118 GLU B O 1
ATOM 7806 N N . TYR B 1 119 ? 30.797 4.883 -26.578 1 85.12 119 TYR B N 1
ATOM 7807 C CA . TYR B 1 119 ? 31.672 3.912 -25.922 1 85.12 119 TYR B CA 1
ATOM 7808 C C . TYR B 1 119 ? 30.906 2.637 -25.578 1 85.12 119 TYR B C 1
ATOM 7810 O O . TYR B 1 119 ? 31.391 1.81 -24.797 1 85.12 119 TYR B O 1
ATOM 7818 N N . ALA B 1 120 ? 29.75 2.477 -26.219 1 89.69 120 ALA B N 1
ATOM 7819 C CA . ALA B 1 120 ? 28.891 1.343 -25.891 1 89.69 120 ALA B CA 1
ATOM 7820 C C . ALA B 1 120 ? 29.516 0.028 -26.344 1 89.69 120 ALA B C 1
ATOM 7822 O O . ALA B 1 120 ? 30 -0.076 -27.484 1 89.69 120 ALA B O 1
ATOM 7823 N N . ILE B 1 121 ? 29.562 -0.935 -25.453 1 91.81 121 ILE B N 1
ATOM 7824 C CA . ILE B 1 121 ? 30.031 -2.281 -25.766 1 91.81 121 ILE B CA 1
ATOM 7825 C C . ILE B 1 121 ? 28.891 -3.277 -25.562 1 91.81 121 ILE B C 1
ATOM 7827 O O . ILE B 1 121 ? 28.25 -3.297 -24.516 1 91.81 121 ILE B O 1
ATOM 7831 N N . GLY B 1 122 ? 28.578 -3.965 -26.625 1 93.19 122 GLY B N 1
ATOM 7832 C CA . GLY B 1 122 ? 27.516 -4.957 -26.578 1 93.19 122 GLY B CA 1
ATOM 7833 C C . GLY B 1 122 ? 27.938 -6.309 -27.125 1 93.19 122 GLY B C 1
ATOM 7834 O O . GLY B 1 122 ? 28.688 -6.379 -28.109 1 93.19 122 GLY B O 1
ATOM 7835 N N . MET B 1 123 ? 27.594 -7.375 -26.453 1 94.56 123 MET B N 1
ATOM 7836 C CA . MET B 1 123 ? 27.875 -8.758 -26.828 1 94.56 123 MET B CA 1
ATOM 7837 C C . MET B 1 123 ? 26.766 -9.688 -26.328 1 94.56 123 MET B C 1
ATOM 7839 O O . MET B 1 123 ? 25.781 -9.234 -25.75 1 94.56 123 MET B O 1
ATOM 7843 N N . VAL B 1 124 ? 26.922 -10.938 -26.703 1 94.25 124 VAL B N 1
ATOM 7844 C CA . VAL B 1 124 ? 26.031 -11.945 -26.125 1 94.25 124 VAL B CA 1
ATOM 7845 C C . VAL B 1 124 ? 26.109 -11.906 -24.594 1 94.25 124 VAL B C 1
ATOM 7847 O O . VAL B 1 124 ? 27.188 -11.75 -24.031 1 94.25 124 VAL B O 1
ATOM 7850 N N . GLN B 1 125 ? 24.969 -11.953 -24 1 86.62 125 GLN B N 1
ATOM 7851 C CA . GLN B 1 125 ? 24.922 -11.703 -22.562 1 86.62 125 GLN B CA 1
ATOM 7852 C C . GLN B 1 125 ? 24.469 -12.938 -21.797 1 86.62 125 GLN B C 1
ATOM 7854 O O . GLN B 1 125 ? 23.859 -13.844 -22.375 1 86.62 125 GLN B O 1
ATOM 7859 N N . ASP B 1 126 ? 24.719 -12.93 -20.547 1 80.12 126 ASP B N 1
ATOM 7860 C CA . ASP B 1 126 ? 24.484 -14.062 -19.656 1 80.12 126 ASP B CA 1
ATOM 7861 C C . ASP B 1 126 ? 22.984 -14.211 -19.344 1 80.12 126 ASP B C 1
ATOM 7863 O O . ASP B 1 126 ? 22.5 -15.32 -19.125 1 80.12 126 ASP B O 1
ATOM 7867 N N . ALA B 1 127 ? 22.234 -13.125 -19.453 1 80.69 127 ALA B N 1
ATOM 7868 C CA . ALA B 1 127 ? 20.844 -13.133 -19 1 80.69 127 ALA B CA 1
ATOM 7869 C C . ALA B 1 127 ? 20.016 -14.109 -19.828 1 80.69 127 ALA B C 1
ATOM 7871 O O . ALA B 1 127 ? 19.094 -14.75 -19.297 1 80.69 127 ALA B O 1
ATOM 7872 N N . GLY B 1 128 ? 20.344 -14.258 -21.016 1 88.75 128 GLY B N 1
ATOM 7873 C CA . GLY B 1 128 ? 19.547 -15.102 -21.891 1 88.75 128 GLY B CA 1
ATOM 7874 C C . GLY B 1 128 ? 20.078 -16.531 -21.984 1 88.75 128 GLY B C 1
ATOM 7875 O O . GLY B 1 128 ? 19.391 -17.406 -22.516 1 88.75 128 GLY B O 1
ATOM 7876 N N . LEU B 1 129 ? 21.219 -16.844 -21.344 1 88.56 129 LEU B N 1
ATOM 7877 C CA . LEU B 1 129 ? 21.922 -18.094 -21.578 1 88.56 129 LEU B CA 1
ATOM 7878 C C . LEU B 1 129 ? 21.109 -19.281 -21.047 1 88.56 129 LEU B C 1
ATOM 7880 O O . LEU B 1 129 ? 21.016 -20.312 -21.703 1 88.56 129 LEU B O 1
ATOM 7884 N N . ILE B 1 130 ? 20.578 -19.078 -19.938 1 84.12 130 ILE B N 1
ATOM 7885 C CA . ILE B 1 130 ? 19.875 -20.188 -19.297 1 84.12 130 ILE B CA 1
ATOM 7886 C C . ILE B 1 130 ? 18.656 -20.562 -20.141 1 84.12 130 ILE B C 1
ATOM 7888 O O . ILE B 1 130 ? 18.297 -21.75 -20.234 1 84.12 130 ILE B O 1
ATOM 7892 N N . PHE B 1 131 ? 18.016 -19.625 -20.734 1 89.38 131 PHE B N 1
ATOM 7893 C CA . PHE B 1 131 ? 16.828 -19.875 -21.547 1 89.38 131 PHE B CA 1
ATOM 7894 C C . PHE B 1 131 ? 17.219 -20.516 -22.875 1 89.38 131 PHE B C 1
ATOM 7896 O O . PHE B 1 131 ? 16.562 -21.453 -23.328 1 89.38 131 PHE B O 1
ATOM 7903 N N . LEU B 1 132 ? 18.297 -20.031 -23.406 1 94.12 132 LEU B N 1
ATOM 7904 C CA . LEU B 1 132 ? 18.797 -20.641 -24.641 1 94.12 132 LEU B CA 1
ATOM 7905 C C . LEU B 1 132 ? 19.203 -22.078 -24.422 1 94.12 132 LEU B C 1
ATOM 7907 O O . LEU B 1 132 ? 18.906 -22.953 -25.234 1 94.12 132 LEU B O 1
ATOM 7911 N N . SER B 1 133 ? 19.891 -22.234 -23.328 1 90.56 133 SER B N 1
ATOM 7912 C CA . SER B 1 133 ? 20.328 -23.578 -22.984 1 90.56 133 SER B CA 1
ATOM 7913 C C . SER B 1 133 ? 19.141 -24.516 -22.766 1 90.56 133 SER B C 1
ATOM 7915 O O . SER B 1 133 ? 19.141 -25.641 -23.266 1 90.56 133 SER B O 1
ATOM 7917 N N . HIS B 1 134 ? 18.188 -24.078 -22.078 1 87.31 134 HIS B N 1
ATOM 7918 C CA . HIS B 1 134 ? 17 -24.875 -21.812 1 87.31 134 HIS B CA 1
ATOM 7919 C C . HIS B 1 134 ? 16.25 -25.203 -23.094 1 87.31 134 HIS B C 1
ATOM 7921 O O . HIS B 1 134 ? 15.781 -26.328 -23.281 1 87.31 134 HIS B O 1
ATOM 7927 N N . MET B 1 135 ? 16.078 -24.281 -23.953 1 94.25 135 MET B N 1
ATOM 7928 C CA . MET B 1 135 ? 15.414 -24.531 -25.219 1 94.25 135 MET B CA 1
ATOM 7929 C C . MET B 1 135 ? 16.203 -25.516 -26.078 1 94.25 135 MET B C 1
ATOM 7931 O O . MET B 1 135 ? 15.633 -26.422 -26.672 1 94.25 135 MET B O 1
ATOM 7935 N N . ALA B 1 136 ? 17.562 -25.328 -26.125 1 95.5 136 ALA B N 1
ATOM 7936 C CA . ALA B 1 136 ? 18.422 -26.234 -26.875 1 95.5 136 ALA B CA 1
ATOM 7937 C C . ALA B 1 136 ? 18.297 -27.672 -26.359 1 95.5 136 ALA B C 1
ATOM 7939 O O . ALA B 1 136 ? 18.188 -28.609 -27.156 1 95.5 136 ALA B O 1
ATOM 7940 N N . ASN B 1 137 ? 18.312 -27.828 -25.109 1 91.5 137 ASN B N 1
ATOM 7941 C CA . ASN B 1 137 ? 18.219 -29.156 -24.5 1 91.5 137 ASN B CA 1
ATOM 7942 C C . ASN B 1 137 ? 16.844 -29.766 -24.703 1 91.5 137 ASN B C 1
ATOM 7944 O O . ASN B 1 137 ? 16.719 -30.969 -24.938 1 91.5 137 ASN B O 1
ATOM 7948 N N . THR B 1 138 ? 15.812 -28.984 -24.578 1 92.31 138 THR B N 1
ATOM 7949 C CA . THR B 1 138 ? 14.461 -29.469 -24.797 1 92.31 138 THR B CA 1
ATOM 7950 C C . THR B 1 138 ? 14.305 -30 -26.219 1 92.31 138 THR B C 1
ATOM 7952 O O . THR B 1 138 ? 13.742 -31.062 -26.438 1 92.31 138 THR B O 1
ATOM 7955 N N . ILE B 1 139 ? 14.859 -29.297 -27.188 1 95.81 139 ILE B N 1
ATOM 7956 C CA . ILE B 1 139 ? 14.797 -29.703 -28.594 1 95.81 139 ILE B CA 1
ATOM 7957 C C . ILE B 1 139 ? 15.609 -30.969 -28.797 1 95.81 139 ILE B C 1
ATOM 7959 O O . ILE B 1 139 ? 15.125 -31.938 -29.391 1 95.81 139 ILE B O 1
ATOM 7963 N N . ALA B 1 140 ? 16.859 -30.938 -28.281 1 95.31 140 ALA B N 1
ATOM 7964 C CA . ALA B 1 140 ? 17.766 -32.062 -28.453 1 95.31 140 ALA B CA 1
ATOM 7965 C C . ALA B 1 140 ? 17.188 -33.344 -27.828 1 95.31 140 ALA B C 1
ATOM 7967 O O . ALA B 1 140 ? 17.156 -34.406 -28.469 1 95.31 140 ALA B O 1
ATOM 7968 N N . ASP B 1 141 ? 16.656 -33.219 -26.656 1 93.44 141 ASP B N 1
ATOM 7969 C CA . ASP B 1 141 ? 16.125 -34.375 -25.953 1 93.44 141 ASP B CA 1
ATOM 7970 C C . ASP B 1 141 ? 14.906 -34.969 -26.672 1 93.44 141 ASP B C 1
ATOM 7972 O O . ASP B 1 141 ? 14.781 -36.156 -26.844 1 93.44 141 ASP B O 1
ATOM 7976 N N . ARG B 1 142 ? 14.023 -34.094 -27.094 1 93.81 142 ARG B N 1
ATOM 7977 C CA . ARG B 1 142 ? 12.812 -34.531 -27.781 1 93.81 142 ARG B CA 1
ATOM 7978 C C . ARG B 1 142 ? 13.133 -35.188 -29.109 1 93.81 142 ARG B C 1
ATOM 7980 O O . ARG B 1 142 ? 12.555 -36.219 -29.453 1 93.81 142 ARG B O 1
ATOM 7987 N N . MET B 1 143 ? 14.086 -34.656 -29.828 1 95.75 143 MET B N 1
ATOM 7988 C CA . MET B 1 143 ? 14.398 -35.156 -31.172 1 95.75 143 MET B CA 1
ATOM 7989 C C . MET B 1 143 ? 15.258 -36.406 -31.094 1 95.75 143 MET B C 1
ATOM 7991 O O . MET B 1 143 ? 15.156 -37.281 -31.953 1 95.75 143 MET B O 1
ATOM 7995 N N . VAL B 1 144 ? 16.172 -36.469 -30.094 1 93.81 144 VAL B N 1
ATOM 7996 C CA . VAL B 1 144 ? 16.953 -37.719 -29.891 1 93.81 144 VAL B CA 1
ATOM 7997 C C . VAL B 1 144 ? 16.016 -38.844 -29.531 1 93.81 144 VAL B C 1
ATOM 7999 O O . VAL B 1 144 ? 16.172 -39.969 -30.047 1 93.81 144 VAL B O 1
ATOM 8002 N N . ASP B 1 145 ? 15.062 -38.625 -28.703 1 91.88 145 ASP B N 1
ATOM 8003 C CA . ASP B 1 145 ? 14.07 -39.625 -28.312 1 91.88 145 ASP B CA 1
ATOM 8004 C C . ASP B 1 145 ? 13.25 -40.062 -29.516 1 91.88 145 ASP B C 1
ATOM 8006 O O . ASP B 1 145 ? 12.859 -41.25 -29.594 1 91.88 145 ASP B O 1
ATOM 8010 N N . ASP B 1 146 ? 13.039 -39.156 -30.438 1 92.31 146 ASP B N 1
ATOM 8011 C CA . ASP B 1 146 ? 12.258 -39.469 -31.625 1 92.31 146 ASP B CA 1
ATOM 8012 C C . ASP B 1 146 ? 13.125 -40.094 -32.688 1 92.31 146 ASP B C 1
ATOM 8014 O O . ASP B 1 146 ? 12.625 -40.5 -33.75 1 92.31 146 ASP B O 1
ATOM 8018 N N . GLY B 1 147 ? 14.398 -40.188 -32.594 1 90.81 147 GLY B N 1
ATOM 8019 C CA . GLY B 1 147 ? 15.312 -40.906 -33.469 1 90.81 147 GLY B CA 1
ATOM 8020 C C . GLY B 1 147 ? 15.797 -40.062 -34.625 1 90.81 147 GLY B C 1
ATOM 8021 O O . GLY B 1 147 ? 16.141 -40.625 -35.688 1 90.81 147 GLY B O 1
ATOM 8022 N N . HIS B 1 148 ? 15.844 -38.812 -34.469 1 93.19 148 HIS B N 1
ATOM 8023 C CA . HIS B 1 148 ? 16.281 -37.938 -35.562 1 93.19 148 HIS B CA 1
ATOM 8024 C C . HIS B 1 148 ? 17.797 -37.906 -35.656 1 93.19 148 HIS B C 1
ATOM 8026 O O . HIS B 1 148 ? 18.5 -38.25 -34.688 1 93.19 148 HIS B O 1
ATOM 8032 N N . SER B 1 149 ? 18.297 -37.438 -36.781 1 93 149 SER B N 1
ATOM 8033 C CA . SER B 1 149 ? 19.734 -37.406 -37.031 1 93 149 SER B CA 1
ATOM 8034 C C . SER B 1 149 ? 20.359 -36.156 -36.344 1 93 149 SER B C 1
ATOM 8036 O O . SER B 1 149 ? 19.656 -35.219 -36 1 93 149 SER B O 1
ATOM 8038 N N . GLU B 1 150 ? 21.656 -36.219 -36.156 1 92.94 150 GLU B N 1
ATOM 8039 C CA . GLU B 1 150 ? 22.422 -35.125 -35.531 1 92.94 150 GLU B CA 1
ATOM 8040 C C . GLU B 1 150 ? 22.281 -33.844 -36.344 1 92.94 150 GLU B C 1
ATOM 8042 O O . GLU B 1 150 ? 22.188 -32.75 -35.781 1 92.94 150 GLU B O 1
ATOM 8047 N N . GLU B 1 151 ? 22.266 -33.969 -37.656 1 91.44 151 GLU B N 1
ATOM 8048 C CA . GLU B 1 151 ? 22.172 -32.781 -38.531 1 91.44 151 GLU B CA 1
ATOM 8049 C C . GLU B 1 151 ? 20.797 -32.125 -38.375 1 91.44 151 GLU B C 1
ATOM 8051 O O . GLU B 1 151 ? 20.703 -30.891 -38.438 1 91.44 151 GLU B O 1
ATOM 8056 N N . GLU B 1 152 ? 19.812 -32.938 -38.219 1 94.88 152 GLU B N 1
ATOM 8057 C CA . GLU B 1 152 ? 18.469 -32.406 -38.062 1 94.88 152 GLU B CA 1
ATOM 8058 C C . GLU B 1 152 ? 18.328 -31.688 -36.719 1 94.88 152 GLU B C 1
ATOM 8060 O O . GLU B 1 152 ? 17.672 -30.641 -36.656 1 94.88 152 GLU B O 1
ATOM 8065 N N . ILE B 1 153 ? 18.906 -32.281 -35.688 1 96 153 ILE B N 1
ATOM 8066 C CA . ILE B 1 153 ? 18.828 -31.688 -34.344 1 96 153 ILE B CA 1
ATOM 8067 C C . ILE B 1 153 ? 19.578 -30.344 -34.344 1 96 153 ILE B C 1
ATOM 8069 O O . ILE B 1 153 ? 19.078 -29.359 -33.812 1 96 153 ILE B O 1
ATOM 8073 N N . LEU B 1 154 ? 20.734 -30.359 -35 1 94.69 154 LEU B N 1
ATOM 8074 C CA . LEU B 1 154 ? 21.547 -29.141 -35.031 1 94.69 154 LEU B CA 1
ATOM 8075 C C . LEU B 1 154 ? 20.828 -28.047 -35.812 1 94.69 154 LEU B C 1
ATOM 8077 O O . LEU B 1 154 ? 20.766 -26.891 -35.375 1 94.69 154 LEU B O 1
ATOM 8081 N N . SER B 1 155 ? 20.266 -28.422 -36.969 1 94.94 155 SER B N 1
ATOM 8082 C CA . SER B 1 155 ? 19.578 -27.453 -37.812 1 94.94 155 SER B CA 1
ATOM 8083 C C . SER B 1 155 ? 18.344 -26.891 -37.125 1 94.94 155 SER B C 1
ATOM 8085 O O . SER B 1 155 ? 18.109 -25.672 -37.125 1 94.94 155 SER B O 1
ATOM 8087 N N . THR B 1 156 ? 17.609 -27.766 -36.438 1 96.25 156 THR B N 1
ATOM 8088 C CA . THR B 1 156 ? 16.391 -27.328 -35.75 1 96.25 156 THR B CA 1
ATOM 8089 C C . THR B 1 156 ? 16.734 -26.438 -34.594 1 96.25 156 THR B C 1
ATOM 8091 O O . THR B 1 156 ? 16.109 -25.375 -34.406 1 96.25 156 THR B O 1
ATOM 8094 N N . THR B 1 157 ? 17.719 -26.828 -33.781 1 96.56 157 THR B N 1
ATOM 8095 C CA . THR B 1 157 ? 18.109 -26.078 -32.594 1 96.56 157 THR B CA 1
ATOM 8096 C C . THR B 1 157 ? 18.594 -24.688 -33 1 96.56 157 THR B C 1
ATOM 8098 O O . THR B 1 157 ? 18.156 -23.688 -32.406 1 96.56 157 THR B O 1
ATOM 8101 N N . LEU B 1 158 ? 19.453 -24.594 -34 1 95.5 158 LEU B N 1
ATOM 8102 C CA . LEU B 1 158 ? 20.031 -23.328 -34.406 1 95.5 158 LEU B CA 1
ATOM 8103 C C . LEU B 1 158 ? 18.984 -22.391 -34.969 1 95.5 158 LEU B C 1
ATOM 8105 O O . LEU B 1 158 ? 18.922 -21.219 -34.625 1 95.5 158 LEU B O 1
ATOM 8109 N N . VAL B 1 159 ? 18.141 -22.906 -35.812 1 95.62 159 VAL B N 1
ATOM 8110 C CA . VAL B 1 159 ? 17.141 -22.062 -36.438 1 95.62 159 VAL B CA 1
ATOM 8111 C C . VAL B 1 159 ? 16.156 -21.531 -35.406 1 95.62 159 VAL B C 1
ATOM 8113 O O . VAL B 1 159 ? 15.82 -20.344 -35.406 1 95.62 159 VAL B O 1
ATOM 8116 N N . LEU B 1 160 ? 15.734 -22.422 -34.5 1 96.81 160 LEU B N 1
ATOM 8117 C CA . LEU B 1 160 ? 14.727 -22 -33.531 1 96.81 160 LEU B CA 1
ATOM 8118 C C . LEU B 1 160 ? 15.328 -21.047 -32.531 1 96.81 160 LEU B C 1
ATOM 8120 O O . LEU B 1 160 ? 14.664 -20.094 -32.094 1 96.81 160 LEU B O 1
ATOM 8124 N N . LEU B 1 161 ? 16.531 -21.281 -32.062 1 97.12 161 LEU B N 1
ATOM 8125 C CA . LEU B 1 161 ? 17.172 -20.375 -31.125 1 97.12 161 LEU B CA 1
ATOM 8126 C C . LEU B 1 161 ? 17.422 -19.016 -31.766 1 97.12 161 LEU B C 1
ATOM 8128 O O . LEU B 1 161 ? 17.156 -17.969 -31.156 1 97.12 161 LEU B O 1
ATOM 8132 N N . CYS B 1 162 ? 17.891 -19 -33.031 1 96.12 162 CYS B N 1
ATOM 8133 C CA . CYS B 1 162 ? 18.219 -17.766 -33.719 1 96.12 162 CYS B CA 1
ATOM 8134 C C . CYS B 1 162 ? 16.969 -16.984 -34.094 1 96.12 162 CYS B C 1
ATOM 8136 O O . CYS B 1 162 ? 16.922 -15.758 -33.938 1 96.12 162 CYS B O 1
ATOM 8138 N N . LEU B 1 163 ? 15.961 -17.672 -34.5 1 95.75 163 LEU B N 1
ATOM 8139 C CA . LEU B 1 163 ? 14.695 -17.016 -34.781 1 95.75 163 LEU B CA 1
ATOM 8140 C C . LEU B 1 163 ? 14.062 -16.484 -33.5 1 95.75 163 LEU B C 1
ATOM 8142 O O . LEU B 1 163 ? 13.398 -15.445 -33.5 1 95.75 163 LEU B O 1
ATOM 8146 N N . GLY B 1 164 ? 14.203 -17.328 -32.438 1 96.5 164 GLY B N 1
ATOM 8147 C CA . GLY B 1 164 ? 13.766 -16.844 -31.141 1 96.5 164 GLY B CA 1
ATOM 8148 C C . GLY B 1 164 ? 14.469 -15.57 -30.703 1 96.5 164 GLY B C 1
ATOM 8149 O O . GLY B 1 164 ? 13.844 -14.68 -30.109 1 96.5 164 GLY B O 1
ATOM 8150 N N . THR B 1 165 ? 15.727 -15.492 -30.969 1 97.25 165 THR B N 1
ATOM 8151 C CA . THR B 1 165 ? 16.5 -14.297 -30.656 1 97.25 165 THR B CA 1
ATOM 8152 C C . THR B 1 165 ? 16.047 -13.109 -31.5 1 97.25 165 THR B C 1
ATOM 8154 O O . THR B 1 165 ? 15.906 -12 -31 1 97.25 165 THR B O 1
ATOM 8157 N N . ALA B 1 166 ? 15.781 -13.352 -32.781 1 97.38 166 ALA B N 1
ATOM 8158 C CA . ALA B 1 166 ? 15.289 -12.297 -33.656 1 97.38 166 ALA B CA 1
ATOM 8159 C C . ALA B 1 166 ? 13.914 -11.797 -33.219 1 97.38 166 ALA B C 1
ATOM 8161 O O . ALA B 1 166 ? 13.664 -10.594 -33.188 1 97.38 166 ALA B O 1
ATOM 8162 N N . ALA B 1 167 ? 13.102 -12.781 -32.875 1 97.25 167 ALA B N 1
ATOM 8163 C CA . ALA B 1 167 ? 11.766 -12.43 -32.375 1 97.25 167 ALA B CA 1
ATOM 8164 C C . ALA B 1 167 ? 11.844 -11.617 -31.094 1 97.25 167 ALA B C 1
ATOM 8166 O O . ALA B 1 167 ? 11.07 -10.68 -30.891 1 97.25 167 ALA B O 1
ATOM 8167 N N . LEU B 1 168 ? 12.711 -12.07 -30.219 1 96.88 168 LEU B N 1
ATOM 8168 C CA . LEU B 1 168 ? 12.953 -11.297 -29 1 96.88 168 LEU B CA 1
ATOM 8169 C C . LEU B 1 168 ? 13.367 -9.867 -29.344 1 96.88 168 LEU B C 1
ATOM 8171 O O . LEU B 1 168 ? 12.906 -8.914 -28.703 1 96.88 168 LEU B O 1
ATOM 8175 N N . GLY B 1 169 ? 14.227 -9.711 -30.344 1 96.88 169 GLY B N 1
ATOM 8176 C CA . GLY B 1 169 ? 14.617 -8.383 -30.781 1 96.88 169 GLY B CA 1
ATOM 8177 C C . GLY B 1 169 ? 13.438 -7.527 -31.203 1 96.88 169 GLY B C 1
ATOM 8178 O O . GLY B 1 169 ? 13.359 -6.348 -30.859 1 96.88 169 GLY B O 1
ATOM 8179 N N . VAL B 1 170 ? 12.531 -8.086 -31.859 1 96.69 170 VAL B N 1
ATOM 8180 C CA . VAL B 1 170 ? 11.352 -7.375 -32.312 1 96.69 170 VAL B CA 1
ATOM 8181 C C . VAL B 1 170 ? 10.508 -6.945 -31.125 1 96.69 170 VAL B C 1
ATOM 8183 O O . VAL B 1 170 ? 10.016 -5.812 -31.078 1 96.69 170 VAL B O 1
ATOM 8186 N N . VAL B 1 171 ? 10.352 -7.832 -30.234 1 95.06 171 VAL B N 1
ATOM 8187 C CA . VAL B 1 171 ? 9.555 -7.523 -29.047 1 95.06 171 VAL B CA 1
ATOM 8188 C C . VAL B 1 171 ? 10.211 -6.383 -28.266 1 95.06 171 VAL B C 1
ATOM 8190 O O . VAL B 1 171 ? 9.523 -5.5 -27.75 1 95.06 171 VAL B O 1
ATOM 8193 N N . LEU B 1 172 ? 11.523 -6.41 -28.141 1 94.56 172 LEU B N 1
ATOM 8194 C CA . LEU B 1 172 ? 12.219 -5.355 -27.422 1 94.56 172 LEU B CA 1
ATOM 8195 C C . LEU B 1 172 ? 12.07 -4.016 -28.141 1 94.56 172 LEU B C 1
ATOM 8197 O O . LEU B 1 172 ? 11.945 -2.973 -27.484 1 94.56 172 LEU B O 1
ATOM 8201 N N . ILE B 1 173 ? 12.102 -4.055 -29.484 1 94.81 173 ILE B N 1
ATOM 8202 C CA . ILE B 1 173 ? 11.898 -2.84 -30.25 1 94.81 173 ILE B CA 1
ATOM 8203 C C . ILE B 1 173 ? 10.492 -2.291 -29.984 1 94.81 173 ILE B C 1
ATOM 8205 O O . ILE B 1 173 ? 10.32 -1.088 -29.781 1 94.81 173 ILE B O 1
ATOM 8209 N N . LEU B 1 174 ? 9.555 -3.172 -29.938 1 93.62 174 LEU B N 1
ATOM 8210 C CA . LEU B 1 174 ? 8.18 -2.77 -29.672 1 93.62 174 LEU B CA 1
ATOM 8211 C C . LEU B 1 174 ? 8.031 -2.244 -28.25 1 93.62 174 LEU B C 1
ATOM 8213 O O . LEU B 1 174 ? 7.324 -1.258 -28.016 1 93.62 174 LEU B O 1
ATOM 8217 N N . MET B 1 175 ? 8.672 -2.893 -27.359 1 89.81 175 MET B N 1
ATOM 8218 C CA . MET B 1 175 ? 8.633 -2.438 -25.969 1 89.81 175 MET B CA 1
ATOM 8219 C C . MET B 1 175 ? 9.219 -1.036 -25.828 1 89.81 175 MET B C 1
ATOM 8221 O O . MET B 1 175 ? 8.688 -0.203 -25.094 1 89.81 175 MET B O 1
ATOM 8225 N N . GLY B 1 176 ? 10.336 -0.856 -26.469 1 87.56 176 GLY B N 1
ATOM 8226 C CA . GLY B 1 176 ? 10.938 0.469 -26.469 1 87.56 176 GLY B CA 1
ATOM 8227 C C . GLY B 1 176 ? 10.055 1.524 -27.109 1 87.56 176 GLY B C 1
ATOM 8228 O O . GLY B 1 176 ? 9.906 2.625 -26.578 1 87.56 176 GLY B O 1
ATOM 8229 N N . LYS B 1 177 ? 9.461 1.192 -28.172 1 87.88 177 LYS B N 1
ATOM 8230 C CA . LYS B 1 177 ? 8.633 2.125 -28.922 1 87.88 177 LYS B CA 1
ATOM 8231 C C . LYS B 1 177 ? 7.367 2.49 -28.156 1 87.88 177 LYS B C 1
ATOM 8233 O O . LYS B 1 177 ? 6.926 3.639 -28.188 1 87.88 177 LYS B O 1
ATOM 8238 N N . PHE B 1 178 ? 6.828 1.455 -27.406 1 84.56 178 PHE B N 1
ATOM 8239 C CA . PHE B 1 178 ? 5.605 1.696 -26.656 1 84.56 178 PHE B CA 1
ATOM 8240 C C . PHE B 1 178 ? 5.926 2.115 -25.219 1 84.56 178 PHE B C 1
ATOM 8242 O O . PHE B 1 178 ? 5.035 2.188 -24.375 1 84.56 178 PHE B O 1
ATOM 8249 N N . ARG B 1 179 ? 7.219 2.281 -24.875 1 81.62 179 ARG B N 1
ATOM 8250 C CA . ARG B 1 179 ? 7.73 2.781 -23.609 1 81.62 179 ARG B CA 1
ATOM 8251 C C . ARG B 1 179 ? 7.348 1.856 -22.453 1 81.62 179 ARG B C 1
ATOM 8253 O O . ARG B 1 179 ? 6.895 2.316 -21.406 1 81.62 179 ARG B O 1
ATOM 8260 N N . LEU B 1 180 ? 7.426 0.59 -22.734 1 79 180 LEU B N 1
ATOM 8261 C CA . LEU B 1 180 ? 7.086 -0.418 -21.734 1 79 180 LEU B CA 1
ATOM 8262 C C . LEU B 1 180 ? 8.266 -0.686 -20.812 1 79 180 LEU B C 1
ATOM 8264 O O . LEU B 1 180 ? 8.117 -1.36 -19.797 1 79 180 LEU B O 1
ATOM 8268 N N . ALA B 1 181 ? 9.406 -0.135 -21.172 1 75.75 181 ALA B N 1
ATOM 8269 C CA . ALA B 1 181 ? 10.578 -0.31 -20.312 1 75.75 181 ALA B CA 1
ATOM 8270 C C . ALA B 1 181 ? 10.352 0.312 -18.938 1 75.75 181 ALA B C 1
ATOM 8272 O O . ALA B 1 181 ? 10.969 -0.104 -17.953 1 75.75 181 ALA B O 1
ATOM 8273 N N . ASP B 1 182 ? 9.422 1.17 -18.844 1 70.31 182 ASP B N 1
ATOM 8274 C CA . ASP B 1 182 ? 9.109 1.841 -17.594 1 70.31 182 ASP B CA 1
ATOM 8275 C C . ASP B 1 182 ? 8.461 0.877 -16.594 1 70.31 182 ASP B C 1
ATOM 8277 O O . ASP B 1 182 ? 8.547 1.074 -15.383 1 70.31 182 ASP B O 1
ATOM 8281 N N . ALA B 1 183 ? 7.957 -0.155 -17.156 1 69.88 183 ALA B N 1
ATOM 8282 C CA . ALA B 1 183 ? 7.289 -1.142 -16.312 1 69.88 183 ALA B CA 1
ATOM 8283 C C . ALA B 1 183 ? 8.297 -1.915 -15.469 1 69.88 183 ALA B C 1
ATOM 8285 O O . ALA B 1 183 ? 7.973 -2.379 -14.367 1 69.88 183 ALA B O 1
ATOM 8286 N N . VAL B 1 184 ? 9.523 -1.947 -15.977 1 68.44 184 VAL B N 1
ATOM 8287 C CA . VAL B 1 184 ? 10.555 -2.693 -15.258 1 68.44 184 VAL B CA 1
ATOM 8288 C C . VAL B 1 184 ? 10.953 -1.94 -13.992 1 68.44 184 VAL B C 1
ATOM 8290 O O . VAL B 1 184 ? 11.367 -2.551 -13.008 1 68.44 184 VAL B O 1
ATOM 8293 N N . ALA B 1 185 ? 10.703 -0.642 -14.023 1 67.94 185 ALA B N 1
ATOM 8294 C CA . ALA B 1 185 ? 11.047 0.201 -12.883 1 67.94 185 ALA B CA 1
ATOM 8295 C C . ALA B 1 185 ? 10.141 -0.089 -11.688 1 67.94 185 ALA B C 1
ATOM 8297 O O . ALA B 1 185 ? 10.469 0.262 -10.555 1 67.94 185 ALA B O 1
ATOM 8298 N N . TYR B 1 186 ? 9.125 -0.824 -11.906 1 74.62 186 TYR B N 1
ATOM 8299 C CA . TYR B 1 186 ? 8.156 -1.107 -10.852 1 74.62 186 TYR B CA 1
ATOM 8300 C C . TYR B 1 186 ? 8.453 -2.445 -10.188 1 74.62 186 TYR B C 1
ATOM 8302 O O . TYR B 1 186 ? 7.754 -2.85 -9.258 1 74.62 186 TYR B O 1
ATOM 8310 N N . LEU B 1 187 ? 9.555 -3.066 -10.602 1 78.12 187 LEU B N 1
ATOM 8311 C CA . LEU B 1 187 ? 9.906 -4.34 -9.984 1 78.12 187 LEU B CA 1
ATOM 8312 C C . LEU B 1 187 ? 10.664 -4.117 -8.68 1 78.12 187 LEU B C 1
ATOM 8314 O O . LEU B 1 187 ? 11.562 -3.277 -8.609 1 78.12 187 LEU B O 1
ATOM 8318 N N . PRO B 1 188 ? 10.359 -4.859 -7.652 1 85.5 188 PRO B N 1
ATOM 8319 C CA . PRO B 1 188 ? 11.086 -4.73 -6.391 1 85.5 188 PRO B CA 1
ATOM 8320 C C . PRO B 1 188 ? 12.547 -5.156 -6.512 1 85.5 188 PRO B C 1
ATOM 8322 O O . PRO B 1 188 ? 12.844 -6.223 -7.062 1 85.5 188 PRO B O 1
ATOM 8325 N N . MET B 1 189 ? 13.461 -4.453 -6.016 1 82.75 189 MET B N 1
ATOM 8326 C CA . MET B 1 189 ? 14.898 -4.703 -6.082 1 82.75 189 MET B CA 1
ATOM 8327 C C . MET B 1 189 ? 15.242 -6.055 -5.469 1 82.75 189 MET B C 1
ATOM 8329 O O . MET B 1 189 ? 16.062 -6.797 -6.008 1 82.75 189 MET B O 1
ATOM 8333 N N . PRO B 1 190 ? 14.594 -6.461 -4.332 1 88.94 190 PRO B N 1
ATOM 8334 C CA . PRO B 1 190 ? 14.938 -7.762 -3.752 1 88.94 190 PRO B CA 1
ATOM 8335 C C . PRO B 1 190 ? 14.641 -8.922 -4.695 1 88.94 190 PRO B C 1
ATOM 8337 O O . PRO B 1 190 ? 15.367 -9.922 -4.695 1 88.94 190 PRO B O 1
ATOM 8340 N N . VAL B 1 191 ? 13.562 -8.781 -5.477 1 87.5 191 VAL B N 1
ATOM 8341 C CA . VAL B 1 191 ? 13.219 -9.836 -6.422 1 87.5 191 VAL B CA 1
ATOM 8342 C C . VAL B 1 191 ? 14.25 -9.883 -7.547 1 87.5 191 VAL B C 1
ATOM 8344 O O . VAL B 1 191 ? 14.695 -10.969 -7.941 1 87.5 191 VAL B O 1
ATOM 8347 N N . VAL B 1 192 ? 14.641 -8.742 -8.031 1 79.25 192 VAL B N 1
ATOM 8348 C CA . VAL B 1 192 ? 15.68 -8.648 -9.055 1 79.25 192 VAL B CA 1
ATOM 8349 C C . VAL B 1 192 ? 16.984 -9.211 -8.508 1 79.25 192 VAL B C 1
ATOM 8351 O O . VAL B 1 192 ? 17.719 -9.914 -9.219 1 79.25 192 VAL B O 1
ATOM 8354 N N . GLY B 1 193 ? 17.266 -8.898 -7.258 1 83.5 193 GLY B N 1
ATOM 8355 C CA . GLY B 1 193 ? 18.453 -9.438 -6.625 1 83.5 193 GLY B CA 1
ATOM 8356 C C . GLY B 1 193 ? 18.453 -10.953 -6.551 1 83.5 193 GLY B C 1
ATOM 8357 O O . GLY B 1 193 ? 19.484 -11.586 -6.82 1 83.5 193 GLY B O 1
ATOM 8358 N N . GLY B 1 194 ? 17.328 -11.555 -6.176 1 87.75 194 GLY B N 1
ATOM 8359 C CA . GLY B 1 194 ? 17.219 -13.008 -6.156 1 87.75 194 GLY B CA 1
ATOM 8360 C C . GLY B 1 194 ? 17.422 -13.641 -7.523 1 87.75 194 GLY B C 1
ATOM 8361 O O . GLY B 1 194 ? 18.078 -14.672 -7.645 1 87.75 194 GLY B O 1
ATOM 8362 N N . TYR B 1 195 ? 16.906 -13.023 -8.453 1 80 195 TYR B N 1
ATOM 8363 C CA . TYR B 1 195 ? 17.047 -13.477 -9.828 1 80 195 TYR B CA 1
ATOM 8364 C C . TYR B 1 195 ? 18.5 -13.383 -10.281 1 80 195 TYR B C 1
ATOM 8366 O O . TYR B 1 195 ? 19.031 -14.312 -10.898 1 80 195 TYR B O 1
ATOM 8374 N N . LEU B 1 196 ? 19.172 -12.242 -9.992 1 78 196 LEU B N 1
ATOM 8375 C CA . LEU B 1 196 ? 20.578 -12.07 -10.359 1 78 196 LEU B CA 1
ATOM 8376 C C . LEU B 1 196 ? 21.453 -13.078 -9.617 1 78 196 LEU B C 1
ATOM 8378 O O . LEU B 1 196 ? 22.438 -13.578 -10.172 1 78 196 LEU B O 1
ATOM 8382 N N . ALA B 1 197 ? 21.078 -13.344 -8.422 1 88.5 197 ALA B N 1
ATOM 8383 C CA . ALA B 1 197 ? 21.781 -14.383 -7.676 1 88.5 197 ALA B CA 1
ATOM 8384 C C . ALA B 1 197 ? 21.641 -15.742 -8.359 1 88.5 197 ALA B C 1
ATOM 8386 O O . ALA B 1 197 ? 22.594 -16.531 -8.367 1 88.5 197 ALA B O 1
ATOM 8387 N N . PHE B 1 198 ? 20.547 -16.031 -8.953 1 86.44 198 PHE B N 1
ATOM 8388 C CA . PHE B 1 198 ? 20.328 -17.297 -9.648 1 86.44 198 PHE B CA 1
ATOM 8389 C C . PHE B 1 198 ? 21.172 -17.344 -10.922 1 86.44 198 PHE B C 1
ATOM 8391 O O . PHE B 1 198 ? 21.734 -18.406 -11.258 1 86.44 198 PHE B O 1
ATOM 8398 N N . ILE B 1 199 ? 21.188 -16.219 -11.617 1 77.62 199 ILE B N 1
ATOM 8399 C CA . ILE B 1 199 ? 22.047 -16.172 -12.797 1 77.62 199 ILE B CA 1
ATOM 8400 C C . ILE B 1 199 ? 23.484 -16.484 -12.398 1 77.62 199 ILE B C 1
ATOM 8402 O O . ILE B 1 199 ? 24.188 -17.219 -13.102 1 77.62 199 ILE B O 1
ATOM 8406 N N . GLY B 1 200 ? 23.906 -15.891 -11.305 1 85.56 200 GLY B N 1
ATOM 8407 C CA . GLY B 1 200 ? 25.234 -16.188 -10.797 1 85.56 200 GLY B CA 1
ATOM 8408 C C . GLY B 1 200 ? 25.438 -17.672 -10.5 1 85.56 200 GLY B C 1
ATOM 8409 O O . GLY B 1 200 ? 26.453 -18.25 -10.891 1 85.56 200 GLY B O 1
ATOM 8410 N N . TYR B 1 201 ? 24.5 -18.25 -9.859 1 90.25 201 TYR B N 1
ATOM 8411 C CA . TYR B 1 201 ? 24.578 -19.672 -9.547 1 90.25 201 TYR B CA 1
ATOM 8412 C C . TYR B 1 201 ? 24.641 -20.516 -10.812 1 90.25 201 TYR B C 1
ATOM 8414 O O . TYR B 1 201 ? 25.406 -21.469 -10.906 1 90.25 201 TYR B O 1
ATOM 8422 N N . PHE B 1 202 ? 23.828 -20.172 -11.75 1 82.81 202 PHE B N 1
ATOM 8423 C CA . PHE B 1 202 ? 23.797 -20.875 -13.023 1 82.81 202 PHE B CA 1
ATOM 8424 C C . PHE B 1 202 ? 25.156 -20.781 -13.727 1 82.81 202 PHE B C 1
ATOM 8426 O O . PHE B 1 202 ? 25.641 -21.766 -14.289 1 82.81 202 PHE B O 1
ATOM 8433 N N . CYS B 1 203 ? 25.719 -19.594 -13.688 1 83.44 203 CYS B N 1
ATOM 8434 C CA . CYS B 1 203 ? 27.031 -19.406 -14.297 1 83.44 203 CYS B CA 1
ATOM 8435 C C . CYS B 1 203 ? 28.094 -20.234 -13.586 1 83.44 203 CYS B C 1
ATOM 8437 O O . CYS B 1 203 ? 28.969 -20.812 -14.227 1 83.44 203 CYS B O 1
ATOM 8439 N N . LEU B 1 204 ? 28 -20.25 -12.273 1 90.81 204 LEU B N 1
ATOM 8440 C CA . LEU B 1 204 ? 28.906 -21.078 -11.5 1 90.81 204 LEU B CA 1
ATOM 8441 C C . LEU B 1 204 ? 28.781 -22.547 -11.883 1 90.81 204 LEU B C 1
ATOM 8443 O O . LEU B 1 204 ? 29.781 -23.219 -12.141 1 90.81 204 LEU B O 1
ATOM 8447 N N . GLN B 1 205 ? 27.578 -22.969 -11.961 1 89.25 205 GLN B N 1
ATOM 8448 C CA . GLN B 1 205 ? 27.297 -24.359 -12.328 1 89.25 205 GLN B CA 1
ATOM 8449 C C . GLN B 1 205 ? 27.781 -24.656 -13.742 1 89.25 205 GLN B C 1
ATOM 8451 O O . GLN B 1 205 ? 28.406 -25.688 -13.984 1 89.25 205 GLN B O 1
ATOM 8456 N N . ALA B 1 206 ? 27.5 -23.75 -14.656 1 83.12 206 ALA B N 1
ATOM 8457 C CA . ALA B 1 206 ? 27.906 -23.922 -16.047 1 83.12 206 ALA B CA 1
ATOM 8458 C C . ALA B 1 206 ? 29.438 -23.906 -16.188 1 83.12 206 ALA B C 1
ATOM 8460 O O . ALA B 1 206 ? 30 -24.641 -17 1 83.12 206 ALA B O 1
ATOM 8461 N N . GLY B 1 207 ? 30.078 -23.047 -15.414 1 88.69 207 GLY B N 1
ATOM 8462 C CA . GLY B 1 207 ? 31.531 -22.984 -15.43 1 88.69 207 GLY B CA 1
ATOM 8463 C C . GLY B 1 207 ? 32.188 -24.266 -14.953 1 88.69 207 GLY B C 1
ATOM 8464 O O . GLY B 1 207 ? 33.125 -24.766 -15.57 1 88.69 207 GLY B O 1
ATOM 8465 N N . VAL B 1 208 ? 31.672 -24.812 -13.914 1 92.25 208 VAL B N 1
ATOM 8466 C CA . VAL B 1 208 ? 32.219 -26.062 -13.391 1 92.25 208 VAL B CA 1
ATOM 8467 C C . VAL B 1 208 ? 31.938 -27.203 -14.375 1 92.25 208 VAL B C 1
ATOM 8469 O O . VAL B 1 208 ? 32.781 -28.062 -14.586 1 92.25 208 VAL B O 1
ATOM 8472 N N . ALA B 1 209 ? 30.781 -27.188 -14.883 1 87.88 209 ALA B N 1
ATOM 8473 C CA . ALA B 1 209 ? 30.422 -28.188 -15.891 1 87.88 209 ALA B CA 1
ATOM 8474 C C . ALA B 1 209 ? 31.422 -28.172 -17.047 1 87.88 209 ALA B C 1
ATOM 8476 O O . ALA B 1 209 ? 31.766 -29.219 -17.594 1 87.88 209 ALA B O 1
ATOM 8477 N N . LEU B 1 210 ? 31.828 -27 -17.406 1 84.5 210 LEU B N 1
ATOM 8478 C CA . LEU B 1 210 ? 32.781 -26.859 -18.484 1 84.5 210 LEU B CA 1
ATOM 8479 C C . LEU B 1 210 ? 34.156 -27.391 -18.094 1 84.5 210 LEU B C 1
ATOM 8481 O O . LEU B 1 210 ? 34.875 -28 -18.906 1 84.5 210 LEU B O 1
ATOM 8485 N N . CYS B 1 211 ? 34.562 -27.219 -16.875 1 90.12 211 CYS B N 1
ATOM 8486 C CA . CYS B 1 211 ? 35.844 -27.703 -16.391 1 90.12 211 CYS B CA 1
ATOM 8487 C C . CYS B 1 211 ? 35.906 -29.234 -16.422 1 90.12 211 CYS B C 1
ATOM 8489 O O . CYS B 1 211 ? 36.938 -29.812 -16.766 1 90.12 211 CYS B O 1
ATOM 8491 N N . ILE B 1 212 ? 34.75 -29.812 -16.078 1 90.56 212 ILE B N 1
ATOM 8492 C CA . ILE B 1 212 ? 34.75 -31.266 -15.953 1 90.56 212 ILE B CA 1
ATOM 8493 C C . ILE B 1 212 ? 34.188 -31.891 -17.219 1 90.56 212 ILE B C 1
ATOM 8495 O O . ILE B 1 212 ? 34.125 -33.125 -17.344 1 90.56 212 ILE B O 1
ATOM 8499 N N . SER B 1 213 ? 33.719 -31.125 -18.188 1 82.44 213 SER B N 1
ATOM 8500 C CA . SER B 1 213 ? 33.188 -31.547 -19.469 1 82.44 213 SER B CA 1
ATOM 8501 C C . SER B 1 213 ? 31.984 -32.469 -19.281 1 82.44 213 SER B C 1
ATOM 8503 O O . SER B 1 213 ? 31.875 -33.5 -19.984 1 82.44 213 SER B O 1
ATOM 8505 N N . THR B 1 214 ? 31.266 -32.281 -18.172 1 82.06 214 THR B N 1
ATOM 8506 C CA . THR B 1 214 ? 30.016 -33 -17.891 1 82.06 214 THR B CA 1
ATOM 8507 C C . THR B 1 214 ? 28.875 -32 -17.625 1 82.06 214 THR B C 1
ATOM 8509 O O . THR B 1 214 ? 29.031 -31.047 -16.859 1 82.06 214 THR B O 1
ATOM 8512 N N . PRO B 1 215 ? 27.859 -32.219 -18.359 1 77.19 215 PRO B N 1
ATOM 8513 C CA . PRO B 1 215 ? 26.734 -31.297 -18.172 1 77.19 215 PRO B CA 1
ATOM 8514 C C . PRO B 1 215 ? 26.141 -31.359 -16.766 1 77.19 215 PRO B C 1
ATOM 8516 O O . PRO B 1 215 ? 26.016 -32.438 -16.188 1 77.19 215 PRO B O 1
ATOM 8519 N N . MET B 1 216 ? 25.969 -30.188 -16.125 1 81 216 MET B N 1
ATOM 8520 C CA . MET B 1 216 ? 25.344 -30.047 -14.812 1 81 216 MET B CA 1
ATOM 8521 C C . MET B 1 216 ? 24.062 -29.219 -14.898 1 81 216 MET B C 1
ATOM 8523 O O . MET B 1 216 ? 24.125 -28.047 -15.266 1 81 216 MET B O 1
ATOM 8527 N N . MET B 1 217 ? 22.875 -29.859 -14.688 1 68.5 217 MET B N 1
ATOM 8528 C CA . MET B 1 217 ? 21.609 -29.125 -14.828 1 68.5 217 MET B CA 1
ATOM 8529 C C . MET B 1 217 ? 20.844 -29.109 -13.516 1 68.5 217 MET B C 1
ATOM 8531 O O . MET B 1 217 ? 19.969 -28.266 -13.32 1 68.5 217 MET B O 1
ATOM 8535 N N . ASN B 1 218 ? 21.125 -30.094 -12.703 1 76 218 ASN B N 1
ATOM 8536 C CA . ASN B 1 218 ? 20.359 -30.234 -11.469 1 76 218 ASN B CA 1
ATOM 8537 C C . ASN B 1 218 ? 21.266 -30.078 -10.242 1 76 218 ASN B C 1
ATOM 8539 O O . ASN B 1 218 ? 22.484 -30.188 -10.352 1 76 218 ASN B O 1
ATOM 8543 N N . LEU B 1 219 ? 20.656 -29.828 -9.172 1 81.75 219 LEU B N 1
ATOM 8544 C CA . LEU B 1 219 ? 21.375 -29.656 -7.914 1 81.75 219 LEU B CA 1
ATOM 8545 C C . LEU B 1 219 ? 22.125 -30.938 -7.543 1 81.75 219 LEU B C 1
ATOM 8547 O O . LEU B 1 219 ? 23.203 -30.875 -6.961 1 81.75 219 LEU B O 1
ATOM 8551 N N . LEU B 1 220 ? 21.625 -32.031 -7.945 1 81.44 220 LEU B N 1
ATOM 8552 C CA . LEU B 1 220 ? 22.234 -33.312 -7.594 1 81.44 220 LEU B CA 1
ATOM 8553 C C . LEU B 1 220 ? 23.484 -33.594 -8.422 1 81.44 220 LEU B C 1
ATOM 8555 O O . LEU B 1 220 ? 24.328 -34.406 -8.039 1 81.44 220 LEU B O 1
ATOM 8559 N N . ASP B 1 221 ? 23.656 -32.844 -9.531 1 86.75 221 ASP B N 1
ATOM 8560 C CA . ASP B 1 221 ? 24.812 -33.031 -10.414 1 86.75 221 ASP B CA 1
ATOM 8561 C C . ASP B 1 221 ? 26.094 -32.562 -9.758 1 86.75 221 ASP B C 1
ATOM 8563 O O . ASP B 1 221 ? 27.203 -32.875 -10.203 1 86.75 221 ASP B O 1
ATOM 8567 N N . TRP B 1 222 ? 25.922 -31.781 -8.688 1 90.44 222 TRP B N 1
ATOM 8568 C CA . TRP B 1 222 ? 27.109 -31.312 -7.965 1 90.44 222 TRP B CA 1
ATOM 8569 C C . TRP B 1 222 ? 27.859 -32.5 -7.348 1 90.44 222 TRP B C 1
ATOM 8571 O O . TRP B 1 222 ? 29.047 -32.375 -7.008 1 90.44 222 TRP B O 1
ATOM 8581 N N . GLY B 1 223 ? 27.141 -33.625 -7.215 1 87.75 223 GLY B N 1
ATOM 8582 C CA . GLY B 1 223 ? 27.797 -34.812 -6.742 1 87.75 223 GLY B CA 1
ATOM 8583 C C . GLY B 1 223 ? 28.906 -35.281 -7.652 1 87.75 223 GLY B C 1
ATOM 8584 O O . GLY B 1 223 ? 29.844 -35.969 -7.203 1 87.75 223 GLY B O 1
ATOM 8585 N N . HIS B 1 224 ? 28.938 -34.875 -8.969 1 87.25 224 HIS B N 1
ATOM 8586 C CA . HIS B 1 224 ? 29.953 -35.281 -9.93 1 87.25 224 HIS B CA 1
ATOM 8587 C C . HIS B 1 224 ? 31.328 -34.75 -9.523 1 87.25 224 HIS B C 1
ATOM 8589 O O . HIS B 1 224 ? 32.344 -35.312 -9.898 1 87.25 224 HIS B O 1
ATOM 8595 N N . ILE B 1 225 ? 31.359 -33.719 -8.789 1 88.19 225 ILE B N 1
ATOM 8596 C CA . ILE B 1 225 ? 32.625 -33.094 -8.445 1 88.19 225 ILE B CA 1
ATOM 8597 C C . ILE B 1 225 ? 33.375 -33.938 -7.422 1 88.19 225 ILE B C 1
ATOM 8599 O O . ILE B 1 225 ? 34.594 -33.844 -7.309 1 88.19 225 ILE B O 1
ATOM 8603 N N . PHE B 1 226 ? 32.594 -34.781 -6.777 1 87.62 226 PHE B N 1
ATOM 8604 C CA . PHE B 1 226 ? 33.219 -35.531 -5.715 1 87.62 226 PHE B CA 1
ATOM 8605 C C . PHE B 1 226 ? 33.906 -36.781 -6.277 1 87.62 226 PHE B C 1
ATOM 8607 O O . PHE B 1 226 ? 34.594 -37.5 -5.555 1 87.62 226 PHE B O 1
ATOM 8614 N N . ASP B 1 227 ? 33.719 -37 -7.598 1 90.94 227 ASP B N 1
ATOM 8615 C CA . ASP B 1 227 ? 34.531 -38 -8.258 1 90.94 227 ASP B CA 1
ATOM 8616 C C . ASP B 1 227 ? 35.969 -37.5 -8.391 1 90.94 227 ASP B C 1
ATOM 8618 O O . ASP B 1 227 ? 36.219 -36.344 -8.734 1 90.94 227 ASP B O 1
ATOM 8622 N N . LYS B 1 228 ? 36.969 -38.281 -8.078 1 87.44 228 LYS B N 1
ATOM 8623 C CA . LYS B 1 228 ? 38.375 -37.906 -8.008 1 87.44 228 LYS B CA 1
ATOM 8624 C C . LYS B 1 228 ? 38.844 -37.25 -9.305 1 87.44 228 LYS B C 1
ATOM 8626 O O . LYS B 1 228 ? 39.531 -36.219 -9.273 1 87.44 228 LYS B O 1
ATOM 8631 N N . GLY B 1 229 ? 38.531 -37.875 -10.438 1 90.06 229 GLY B N 1
ATOM 8632 C CA . GLY B 1 229 ? 38.906 -37.281 -11.719 1 90.06 229 GLY B CA 1
ATOM 8633 C C . GLY B 1 229 ? 38.312 -35.906 -11.977 1 90.06 229 GLY B C 1
ATOM 8634 O O . GLY B 1 229 ? 39.031 -35 -12.367 1 90.06 229 GLY B O 1
ATOM 8635 N N . ASN B 1 230 ? 37.062 -35.781 -11.688 1 92.56 230 ASN B N 1
ATOM 8636 C CA . ASN B 1 230 ? 36.375 -34.5 -11.906 1 92.56 230 ASN B CA 1
ATOM 8637 C C . ASN B 1 230 ? 36.812 -33.438 -10.914 1 92.56 230 ASN B C 1
ATOM 8639 O O . ASN B 1 230 ? 36.875 -32.25 -11.258 1 92.56 230 ASN B O 1
ATOM 8643 N N . PHE B 1 231 ? 37.156 -33.875 -9.734 1 93.19 231 PHE B N 1
ATOM 8644 C CA . PHE B 1 231 ? 37.625 -32.969 -8.711 1 93.19 231 PHE B CA 1
ATOM 8645 C C . PHE B 1 231 ? 38.906 -32.281 -9.125 1 93.19 231 PHE B C 1
ATOM 8647 O O . PHE B 1 231 ? 39.062 -31.062 -8.977 1 93.19 231 PHE B O 1
ATOM 8654 N N . VAL B 1 232 ? 39.844 -33.062 -9.703 1 93.06 232 VAL B N 1
ATOM 8655 C CA . VAL B 1 232 ? 41.156 -32.562 -10.117 1 93.06 232 VAL B CA 1
ATOM 8656 C C . VAL B 1 232 ? 40.969 -31.578 -11.273 1 93.06 232 VAL B C 1
ATOM 8658 O O . VAL B 1 232 ? 41.719 -30.594 -11.367 1 93.06 232 VAL B O 1
ATOM 8661 N N . LEU B 1 233 ? 39.969 -31.766 -12.078 1 93.94 233 LEU B N 1
ATOM 8662 C CA . LEU B 1 233 ? 39.719 -30.906 -13.234 1 93.94 233 LEU B CA 1
ATOM 8663 C C . LEU B 1 233 ? 39 -29.625 -12.805 1 93.94 233 LEU B C 1
ATOM 8665 O O . LEU B 1 233 ? 39.219 -28.562 -13.414 1 93.94 233 LEU B O 1
ATOM 8669 N N . ALA B 1 234 ? 38.219 -29.688 -11.734 1 94.88 234 ALA B N 1
ATOM 8670 C CA . ALA B 1 234 ? 37.344 -28.578 -11.336 1 94.88 234 ALA B CA 1
ATOM 8671 C C . ALA B 1 234 ? 38.125 -27.594 -10.445 1 94.88 234 ALA B C 1
ATOM 8673 O O . ALA B 1 234 ? 37.844 -26.375 -10.484 1 94.88 234 ALA B O 1
ATOM 8674 N N . VAL B 1 235 ? 39 -27.984 -9.641 1 95.19 235 VAL B N 1
ATOM 8675 C CA . VAL B 1 235 ? 39.625 -27.188 -8.594 1 95.19 235 VAL B CA 1
ATOM 8676 C C . VAL B 1 235 ? 40.375 -26.031 -9.227 1 95.19 235 VAL B C 1
ATOM 8678 O O . VAL B 1 235 ? 40.25 -24.891 -8.789 1 95.19 235 VAL B O 1
ATOM 8681 N N . PRO B 1 236 ? 41.219 -26.266 -10.289 1 94.69 236 PRO B N 1
ATOM 8682 C CA . PRO B 1 236 ? 41.906 -25.109 -10.883 1 94.69 236 PRO B CA 1
ATOM 8683 C C . PRO B 1 236 ? 40.938 -24.062 -11.422 1 94.69 236 PRO B C 1
ATOM 8685 O O . PRO B 1 236 ? 41.219 -22.859 -11.359 1 94.69 236 PRO B O 1
ATOM 8688 N N . GLY B 1 237 ? 39.844 -24.5 -12.023 1 95.19 237 GLY B N 1
ATOM 8689 C CA . GLY B 1 237 ? 38.844 -23.562 -12.492 1 95.19 237 GLY B CA 1
ATOM 8690 C C . GLY B 1 237 ? 38.219 -22.734 -11.367 1 95.19 237 GLY B C 1
ATOM 8691 O O . GLY B 1 237 ? 38.062 -21.531 -11.5 1 95.19 237 GLY B O 1
ATOM 8692 N N . LEU B 1 238 ? 37.906 -23.422 -10.25 1 96.81 238 LEU B N 1
ATOM 8693 C CA . LEU B 1 238 ? 37.312 -22.75 -9.094 1 96.81 238 LEU B CA 1
ATOM 8694 C C . LEU B 1 238 ? 38.281 -21.75 -8.484 1 96.81 238 LEU B C 1
ATOM 8696 O O . LEU B 1 238 ? 37.906 -20.641 -8.117 1 96.81 238 LEU B O 1
ATOM 8700 N N . LEU B 1 239 ? 39.531 -22.156 -8.414 1 96.75 239 LEU B N 1
ATOM 8701 C CA . LEU B 1 239 ? 40.562 -21.297 -7.852 1 96.75 239 LEU B CA 1
ATOM 8702 C C . LEU B 1 239 ? 40.844 -20.125 -8.781 1 96.75 239 LEU B C 1
ATOM 8704 O O . LEU B 1 239 ? 41.031 -19 -8.32 1 96.75 239 LEU B O 1
ATOM 8708 N N . ALA B 1 240 ? 40.969 -20.422 -10.062 1 95.62 240 ALA B N 1
ATOM 8709 C CA . ALA B 1 240 ? 41.156 -19.344 -11.023 1 95.62 240 ALA B CA 1
ATOM 8710 C C . ALA B 1 240 ? 40.031 -18.344 -10.984 1 95.62 240 ALA B C 1
ATOM 8712 O O . ALA B 1 240 ? 40.25 -17.125 -11.078 1 95.62 240 ALA B O 1
ATOM 8713 N N . GLY B 1 241 ? 38.781 -18.875 -10.945 1 94.62 241 GLY B N 1
ATOM 8714 C CA . GLY B 1 241 ? 37.625 -18 -10.789 1 94.62 241 GLY B CA 1
ATOM 8715 C C . GLY B 1 241 ? 37.719 -17.109 -9.555 1 94.62 241 GLY B C 1
ATOM 8716 O O . GLY B 1 241 ? 37.375 -15.93 -9.609 1 94.62 241 GLY B O 1
ATOM 8717 N N . LEU B 1 242 ? 38.156 -17.656 -8.484 1 96.06 242 LEU B N 1
ATOM 8718 C CA . LEU B 1 242 ? 38.344 -16.906 -7.242 1 96.06 242 LEU B CA 1
ATOM 8719 C C . LEU B 1 242 ? 39.375 -15.82 -7.402 1 96.06 242 LEU B C 1
ATOM 8721 O O . LEU B 1 242 ? 39.188 -14.695 -6.926 1 96.06 242 LEU B O 1
ATOM 8725 N N . VAL B 1 243 ? 40.469 -16.125 -8.039 1 94.88 243 VAL B N 1
ATOM 8726 C CA . VAL B 1 243 ? 41.531 -15.164 -8.273 1 94.88 243 VAL B CA 1
ATOM 8727 C C . VAL B 1 243 ? 41 -14.016 -9.133 1 94.88 243 VAL B C 1
ATOM 8729 O O . VAL B 1 243 ? 41.312 -12.852 -8.859 1 94.88 243 VAL B O 1
ATOM 8732 N N . LEU B 1 244 ? 40.312 -14.391 -10.133 1 91.75 244 LEU B N 1
ATOM 8733 C CA . LEU B 1 244 ? 39.719 -13.367 -11 1 91.75 244 LEU B CA 1
ATOM 8734 C C . LEU B 1 244 ? 38.781 -12.477 -10.219 1 91.75 244 LEU B C 1
ATOM 8736 O O . LEU B 1 244 ? 38.812 -11.25 -10.375 1 91.75 244 LEU B O 1
ATOM 8740 N N . THR B 1 245 ? 38 -13.094 -9.391 1 91.12 245 THR B N 1
ATOM 8741 C CA . THR B 1 245 ? 37.031 -12.344 -8.586 1 91.12 245 THR B CA 1
ATOM 8742 C C . THR B 1 245 ? 37.75 -11.422 -7.602 1 91.12 245 THR B C 1
ATOM 8744 O O . THR B 1 245 ? 37.375 -10.25 -7.473 1 91.12 245 THR B O 1
ATOM 8747 N N . MET B 1 246 ? 38.75 -11.867 -6.957 1 92.06 246 MET B N 1
ATOM 8748 C CA . MET B 1 246 ? 39.531 -11.07 -5.996 1 92.06 246 MET B CA 1
ATOM 8749 C C . MET B 1 246 ? 40.25 -9.93 -6.691 1 92.06 246 MET B C 1
ATOM 8751 O O . MET B 1 246 ? 40.312 -8.82 -6.16 1 92.06 246 MET B O 1
ATOM 8755 N N . THR B 1 247 ? 40.75 -10.195 -7.82 1 88.75 247 THR B N 1
ATOM 8756 C CA . THR B 1 247 ? 41.438 -9.156 -8.578 1 88.75 247 THR B CA 1
ATOM 8757 C C . THR B 1 247 ? 40.469 -8.055 -9 1 88.75 247 THR B C 1
ATOM 8759 O O . THR B 1 247 ? 40.812 -6.871 -8.914 1 88.75 247 THR B O 1
ATOM 8762 N N . SER B 1 248 ? 39.312 -8.445 -9.43 1 83.81 248 SER B N 1
ATOM 8763 C CA . SER B 1 248 ? 38.312 -7.484 -9.883 1 83.81 248 SER B CA 1
ATOM 8764 C C . SER B 1 248 ? 37.844 -6.594 -8.742 1 83.81 248 SER B C 1
ATOM 8766 O O . SER B 1 248 ? 37.562 -5.41 -8.945 1 83.81 248 SER B O 1
ATOM 8768 N N . ARG B 1 249 ? 37.844 -7.059 -7.555 1 83.44 249 ARG B N 1
ATOM 8769 C CA . ARG B 1 249 ? 37.25 -6.332 -6.434 1 83.44 249 ARG B CA 1
ATOM 8770 C C . ARG B 1 249 ? 38.344 -5.555 -5.668 1 83.44 249 ARG B C 1
ATOM 8772 O O . ARG B 1 249 ? 38.062 -4.492 -5.109 1 83.44 249 ARG B O 1
ATOM 8779 N N . LEU B 1 250 ? 39.531 -6.082 -5.68 1 83.75 250 LEU B N 1
ATOM 8780 C CA . LEU B 1 250 ? 40.562 -5.484 -4.824 1 83.75 250 LEU B CA 1
ATOM 8781 C C . LEU B 1 250 ? 41.5 -4.609 -5.637 1 83.75 250 LEU B C 1
ATOM 8783 O O . LEU B 1 250 ? 42.125 -3.693 -5.098 1 83.75 250 LEU B O 1
ATOM 8787 N N . ALA B 1 251 ? 41.594 -4.938 -6.867 1 79.06 251 ALA B N 1
ATOM 8788 C CA . ALA B 1 251 ? 42.625 -4.23 -7.66 1 79.06 251 ALA B CA 1
ATOM 8789 C C . ALA B 1 251 ? 42.156 -2.822 -8.008 1 79.06 251 ALA B C 1
ATOM 8791 O O . ALA B 1 251 ? 40.969 -2.617 -8.344 1 79.06 251 ALA B O 1
ATOM 8792 N N . LYS B 1 252 ? 42.938 -1.811 -7.82 1 72.38 252 LYS B N 1
ATOM 8793 C CA . LYS B 1 252 ? 42.656 -0.41 -8.117 1 72.38 252 LYS B CA 1
ATOM 8794 C C . LYS B 1 252 ? 43 -0.076 -9.57 1 72.38 252 LYS B C 1
ATOM 8796 O O . LYS B 1 252 ? 42.406 0.842 -10.148 1 72.38 252 LYS B O 1
ATOM 8801 N N . SER B 1 253 ? 43.844 -0.96 -10.172 1 68.69 253 SER B N 1
ATOM 8802 C CA . SER B 1 253 ? 44.281 -0.677 -11.531 1 68.69 253 SER B CA 1
ATOM 8803 C C . SER B 1 253 ? 43.344 -1.332 -12.555 1 68.69 253 SER B C 1
ATOM 8805 O O . SER B 1 253 ? 42.906 -2.465 -12.359 1 68.69 253 SER B O 1
ATOM 8807 N N . SER B 1 254 ? 42.969 -0.69 -13.609 1 68.69 254 SER B N 1
ATOM 8808 C CA . SER B 1 254 ? 42.094 -1.196 -14.656 1 68.69 254 SER B CA 1
ATOM 8809 C C . SER B 1 254 ? 42.781 -2.285 -15.477 1 68.69 254 SER B C 1
ATOM 8811 O O . SER B 1 254 ? 42.125 -3.072 -16.156 1 68.69 254 SER B O 1
ATOM 8813 N N . GLY B 1 255 ? 44.062 -2.438 -15.453 1 72.25 255 GLY B N 1
ATOM 8814 C CA . GLY B 1 255 ? 44.781 -3.43 -16.234 1 72.25 255 GLY B CA 1
ATOM 8815 C C . GLY B 1 255 ? 45.031 -4.719 -15.477 1 72.25 255 GLY B C 1
ATOM 8816 O O . GLY B 1 255 ? 45.531 -5.699 -16.047 1 72.25 255 GLY B O 1
ATOM 8817 N N . ALA B 1 256 ? 44.625 -4.758 -14.242 1 82.5 256 ALA B N 1
ATOM 8818 C CA . ALA B 1 256 ? 44.906 -5.914 -13.406 1 82.5 256 ALA B CA 1
ATOM 8819 C C . ALA B 1 256 ? 44.156 -7.148 -13.875 1 82.5 256 ALA B C 1
ATOM 8821 O O . ALA B 1 256 ? 44.719 -8.234 -13.984 1 82.5 256 ALA B O 1
ATOM 8822 N N . LEU B 1 257 ? 42.938 -7.027 -14.258 1 83.62 257 LEU B N 1
ATOM 8823 C CA . LEU B 1 257 ? 42.094 -8.164 -14.625 1 83.62 257 LEU B CA 1
ATOM 8824 C C . LEU B 1 257 ? 42.531 -8.766 -15.953 1 83.62 257 LEU B C 1
ATOM 8826 O O . LEU B 1 257 ? 42.75 -9.977 -16.062 1 83.62 257 LEU B O 1
ATOM 8830 N N . PRO B 1 258 ? 42.781 -7.953 -16.969 1 81.44 258 PRO B N 1
ATOM 8831 C CA . PRO B 1 258 ? 43.281 -8.516 -18.219 1 81.44 258 PRO B CA 1
ATOM 8832 C C . PRO B 1 258 ? 44.656 -9.203 -18.062 1 81.44 258 PRO B C 1
ATOM 8834 O O . PRO B 1 258 ? 44.906 -10.219 -18.703 1 81.44 258 PRO B O 1
ATOM 8837 N N . MET B 1 259 ? 45.406 -8.664 -17.203 1 86.62 259 MET B N 1
ATOM 8838 C CA . MET B 1 259 ? 46.719 -9.266 -16.969 1 86.62 259 MET B CA 1
ATOM 8839 C C . MET B 1 259 ? 46.562 -10.656 -16.344 1 86.62 259 MET B C 1
ATOM 8841 O O . MET B 1 259 ? 47.25 -11.594 -16.766 1 86.62 259 MET B O 1
ATOM 8845 N N . VAL B 1 260 ? 45.75 -10.734 -15.383 1 90.12 260 VAL B N 1
ATOM 8846 C CA . VAL B 1 260 ? 45.531 -12.016 -14.719 1 90.12 260 VAL B CA 1
ATOM 8847 C C . VAL B 1 260 ? 44.938 -13.016 -15.695 1 90.12 260 VAL B C 1
ATOM 8849 O O . VAL B 1 260 ? 45.219 -14.203 -15.648 1 90.12 260 VAL B O 1
ATOM 8852 N N . MET B 1 261 ? 44.156 -12.609 -16.625 1 88.19 261 MET B N 1
ATOM 8853 C CA . MET B 1 261 ? 43.5 -13.469 -17.609 1 88.19 261 MET B CA 1
ATOM 8854 C C . MET B 1 261 ? 44.5 -14.047 -18.578 1 88.19 261 MET B C 1
ATOM 8856 O O . MET B 1 261 ? 44.312 -15.148 -19.109 1 88.19 261 MET B O 1
ATOM 8860 N N . ILE B 1 262 ? 45.625 -13.344 -18.781 1 88.31 262 ILE B N 1
ATOM 8861 C CA . ILE B 1 262 ? 46.688 -13.836 -19.656 1 88.31 262 ILE B CA 1
ATOM 8862 C C . ILE B 1 262 ? 47.594 -14.75 -18.859 1 88.31 262 ILE B C 1
ATOM 8864 O O . ILE B 1 262 ? 48.031 -15.789 -19.359 1 88.31 262 ILE B O 1
ATOM 8868 N N . VAL B 1 263 ? 47.781 -14.422 -17.641 1 92.62 263 VAL B N 1
ATOM 8869 C CA . VAL B 1 263 ? 48.75 -15.117 -16.797 1 92.62 263 VAL B CA 1
ATOM 8870 C C . VAL B 1 263 ? 48.25 -16.516 -16.469 1 92.62 263 VAL B C 1
ATOM 8872 O O . VAL B 1 263 ? 49.031 -17.469 -16.406 1 92.62 263 VAL B O 1
ATOM 8875 N N . ILE B 1 264 ? 47 -16.734 -16.312 1 93.31 264 ILE B N 1
ATOM 8876 C CA . ILE B 1 264 ? 46.438 -18 -15.859 1 93.31 264 ILE B CA 1
ATOM 8877 C C . ILE B 1 264 ? 46.688 -19.078 -16.906 1 93.31 264 ILE B C 1
ATOM 8879 O O . ILE B 1 264 ? 47.312 -20.109 -16.609 1 93.31 264 ILE B O 1
ATOM 8883 N N . PRO B 1 265 ? 46.312 -18.953 -18.172 1 91.81 265 PRO B N 1
ATOM 8884 C CA . PRO B 1 265 ? 46.625 -19.984 -19.156 1 91.81 265 PRO B CA 1
ATOM 8885 C C . PRO B 1 265 ? 48.125 -20.109 -19.422 1 91.81 265 PRO B C 1
ATOM 8887 O O . PRO B 1 265 ? 48.625 -21.219 -19.672 1 91.81 265 PRO B O 1
ATOM 8890 N N . ALA B 1 266 ? 48.906 -19.016 -19.359 1 93.12 266 ALA B N 1
ATOM 8891 C CA . ALA B 1 266 ? 50.344 -19.062 -19.562 1 93.12 266 ALA B CA 1
ATOM 8892 C C . ALA B 1 266 ? 51.031 -19.906 -18.484 1 93.12 266 ALA B C 1
ATOM 8894 O O . ALA B 1 266 ? 51.906 -20.703 -18.781 1 93.12 266 ALA B O 1
ATOM 8895 N N . LEU B 1 267 ? 50.562 -19.672 -17.297 1 94.88 267 LEU B N 1
ATOM 8896 C CA . LEU B 1 267 ? 51.125 -20.438 -16.188 1 94.88 267 LEU B CA 1
ATOM 8897 C C . LEU B 1 267 ? 50.781 -21.922 -16.328 1 94.88 267 LEU B C 1
ATOM 8899 O O . LEU B 1 267 ? 51.594 -22.781 -15.992 1 94.88 267 LEU B O 1
ATOM 8903 N N . PHE B 1 268 ? 49.625 -22.281 -16.781 1 94.31 268 PHE B N 1
ATOM 8904 C CA . PHE B 1 268 ? 49.219 -23.672 -17.016 1 94.31 268 PHE B CA 1
ATOM 8905 C C . PHE B 1 268 ? 50.125 -24.359 -18.016 1 94.31 268 PHE B C 1
ATOM 8907 O O . PHE B 1 268 ? 50.625 -25.453 -17.766 1 94.31 268 PHE B O 1
ATOM 8914 N N . TYR B 1 269 ? 50.406 -23.719 -19.141 1 92.94 269 TYR B N 1
ATOM 8915 C CA . TYR B 1 269 ? 51.25 -24.328 -20.172 1 92.94 269 TYR B CA 1
ATOM 8916 C C . TYR B 1 269 ? 52.688 -24.391 -19.75 1 92.94 269 TYR B C 1
ATOM 8918 O O . TYR B 1 269 ? 53.438 -25.312 -20.125 1 92.94 269 TYR B O 1
ATOM 8926 N N . LEU B 1 270 ? 53.062 -23.375 -18.969 1 94.38 270 LEU B N 1
ATOM 8927 C CA . LEU B 1 270 ? 54.406 -23.406 -18.438 1 94.38 270 LEU B CA 1
ATOM 8928 C C . LEU B 1 270 ? 54.594 -24.609 -17.5 1 94.38 270 LEU B C 1
ATOM 8930 O O . LEU B 1 270 ? 55.594 -25.328 -17.609 1 94.38 270 LEU B O 1
ATOM 8934 N N . ILE B 1 271 ? 53.656 -24.844 -16.688 1 94.25 271 ILE B N 1
ATOM 8935 C CA . ILE B 1 271 ? 53.75 -25.953 -15.727 1 94.25 271 ILE B CA 1
ATOM 8936 C C . ILE B 1 271 ? 53.688 -27.281 -16.469 1 94.25 271 ILE B C 1
ATOM 8938 O O . ILE B 1 271 ? 54.438 -28.203 -16.172 1 94.25 271 ILE B O 1
ATOM 8942 N N . THR B 1 272 ? 52.812 -27.406 -17.391 1 93.12 272 THR B N 1
ATOM 8943 C CA . THR B 1 272 ? 52.656 -28.672 -18.109 1 93.12 272 THR B CA 1
ATOM 8944 C C . THR B 1 272 ? 53.875 -28.938 -18.984 1 93.12 272 THR B C 1
ATOM 8946 O O . THR B 1 272 ? 54.281 -30.094 -19.172 1 93.12 272 THR B O 1
ATOM 8949 N N . PHE B 1 273 ? 54.5 -27.859 -19.516 1 93.12 273 PHE B N 1
ATOM 8950 C CA . PHE B 1 273 ? 55.719 -28 -20.297 1 93.12 273 PHE B CA 1
ATOM 8951 C C . PHE B 1 273 ? 56.875 -28.5 -19.422 1 93.12 273 PHE B C 1
ATOM 8953 O O . PHE B 1 273 ? 57.625 -29.391 -19.812 1 93.12 273 PHE B O 1
ATOM 8960 N N . LEU B 1 274 ? 56.969 -28.016 -18.219 1 93.81 274 LEU B N 1
ATOM 8961 C CA . LEU B 1 274 ? 58.031 -28.375 -17.297 1 93.81 274 LEU B CA 1
ATOM 8962 C C . LEU B 1 274 ? 57.844 -29.812 -16.797 1 93.81 274 LEU B C 1
ATOM 8964 O O . LEU B 1 274 ? 58.844 -30.5 -16.516 1 93.81 274 LEU B O 1
ATOM 8968 N N . LEU B 1 275 ? 56.625 -30.219 -16.734 1 93.69 275 LEU B N 1
ATOM 8969 C CA . LEU B 1 275 ? 56.312 -31.562 -16.266 1 93.69 275 LEU B CA 1
ATOM 8970 C C . LEU B 1 275 ? 56.406 -32.562 -17.406 1 93.69 275 LEU B C 1
ATOM 8972 O O . LEU B 1 275 ? 56.344 -33.781 -17.172 1 93.69 275 LEU B O 1
ATOM 8976 N N . GLY B 1 276 ? 56.469 -32.156 -18.656 1 91.38 276 GLY B N 1
ATOM 8977 C CA . GLY B 1 276 ? 56.719 -33 -19.812 1 91.38 276 GLY B CA 1
ATOM 8978 C C . GLY B 1 276 ? 55.438 -33.562 -20.422 1 91.38 276 GLY B C 1
ATOM 8979 O O . GLY B 1 276 ? 55.469 -34.625 -21.078 1 91.38 276 GLY B O 1
ATOM 8980 N N . PHE B 1 277 ? 54.344 -32.938 -20.156 1 93.06 277 PHE B N 1
ATOM 8981 C CA . PHE B 1 277 ? 53.094 -33.438 -20.734 1 93.06 277 PHE B CA 1
ATOM 8982 C C . PHE B 1 277 ? 52.906 -32.875 -22.141 1 93.06 277 PHE B C 1
ATOM 8984 O O . PHE B 1 277 ? 53.188 -31.703 -22.406 1 93.06 277 PHE B O 1
ATOM 8991 N N . SER B 1 278 ? 52.5 -33.688 -23.078 1 91.12 278 SER B N 1
ATOM 8992 C CA . SER B 1 278 ? 52.156 -33.25 -24.438 1 91.12 278 SER B CA 1
ATOM 8993 C C . SER B 1 278 ? 50.719 -32.781 -24.516 1 91.12 278 SER B C 1
ATOM 8995 O O . SER B 1 278 ? 49.938 -33 -23.594 1 91.12 278 SER B O 1
ATOM 8997 N N . LEU B 1 279 ? 50.406 -32.094 -25.531 1 88.81 279 LEU B N 1
ATOM 8998 C CA . LEU B 1 279 ? 49.031 -31.578 -25.734 1 88.81 279 LEU B CA 1
ATOM 8999 C C . LEU B 1 279 ? 48.031 -32.719 -25.828 1 88.81 279 LEU B C 1
ATOM 9001 O O . LEU B 1 279 ? 46.906 -32.594 -25.406 1 88.81 279 LEU B O 1
ATOM 9005 N N . ASP B 1 280 ? 48.5 -33.844 -26.359 1 88.81 280 ASP B N 1
ATOM 9006 C CA . ASP B 1 280 ? 47.625 -35.031 -26.484 1 88.81 280 ASP B CA 1
ATOM 9007 C C . ASP B 1 280 ? 47.375 -35.656 -25.109 1 88.81 280 ASP B C 1
ATOM 9009 O O . ASP B 1 280 ? 46.281 -36.156 -24.859 1 88.81 280 ASP B O 1
ATOM 9013 N N . ASP B 1 281 ? 48.344 -35.562 -24.234 1 91.94 281 ASP B N 1
ATOM 9014 C CA . ASP B 1 281 ? 48.156 -36.031 -22.875 1 91.94 281 ASP B CA 1
ATOM 9015 C C . ASP B 1 281 ? 47.125 -35.188 -22.141 1 91.94 281 ASP B C 1
ATOM 9017 O O . ASP B 1 281 ? 46.281 -35.719 -21.406 1 91.94 281 ASP B O 1
ATOM 9021 N N . LEU B 1 282 ? 47.25 -33.938 -22.391 1 92.19 282 LEU B N 1
ATOM 9022 C CA . LEU B 1 282 ? 46.375 -33 -21.719 1 92.19 282 LEU B CA 1
ATOM 9023 C C . LEU B 1 282 ? 44.938 -33.188 -22.219 1 92.19 282 LEU B C 1
ATOM 9025 O O . LEU B 1 282 ? 43.969 -33.062 -21.453 1 92.19 282 LEU B O 1
ATOM 9029 N N . ARG B 1 283 ? 44.781 -33.469 -23.484 1 90 283 ARG B N 1
ATOM 9030 C CA . ARG B 1 283 ? 43.469 -33.688 -24.078 1 90 283 ARG B CA 1
ATOM 9031 C C . ARG B 1 283 ? 42.812 -34.969 -23.547 1 90 283 ARG B C 1
ATOM 9033 O O . ARG B 1 283 ? 41.625 -35 -23.234 1 90 283 ARG B O 1
ATOM 9040 N N . SER B 1 284 ? 43.625 -36.031 -23.438 1 88.94 284 SER B N 1
ATOM 9041 C CA . SER B 1 284 ? 43.125 -37.281 -22.938 1 88.94 284 SER B CA 1
ATOM 9042 C C . SER B 1 284 ? 42.75 -37.188 -21.469 1 88.94 284 SER B C 1
ATOM 9044 O O . SER B 1 284 ? 41.812 -37.875 -21.016 1 88.94 284 SER B O 1
ATOM 9046 N N . ALA B 1 285 ? 43.406 -36.281 -20.75 1 90.06 285 ALA B N 1
ATOM 9047 C CA . ALA B 1 285 ? 43.125 -36.094 -19.328 1 90.06 285 ALA B CA 1
ATOM 9048 C C . ALA B 1 285 ? 41.969 -35.125 -19.125 1 90.06 285 ALA B C 1
ATOM 9050 O O . ALA B 1 285 ? 41.469 -34.969 -18 1 90.06 285 ALA B O 1
ATOM 9051 N N . GLY B 1 286 ? 41.531 -34.406 -20.156 1 88.88 286 GLY B N 1
ATOM 9052 C CA . GLY B 1 286 ? 40.344 -33.562 -20.094 1 88.88 286 GLY B CA 1
ATOM 9053 C C . GLY B 1 286 ? 40.656 -32.125 -19.781 1 88.88 286 GLY B C 1
ATOM 9054 O O . GLY B 1 286 ? 39.75 -31.344 -19.453 1 88.88 286 GLY B O 1
ATOM 9055 N N . TRP B 1 287 ? 41.938 -31.703 -19.844 1 91.19 287 TRP B N 1
ATOM 9056 C CA . TRP B 1 287 ? 42.344 -30.344 -19.516 1 91.19 287 TRP B CA 1
ATOM 9057 C C . TRP B 1 287 ? 42.094 -29.406 -20.672 1 91.19 287 TRP B C 1
ATOM 9059 O O . TRP B 1 287 ? 41.938 -28.188 -20.484 1 91.19 287 TRP B O 1
ATOM 9069 N N . VAL B 1 288 ? 42.219 -30.031 -21.891 1 88 288 VAL B N 1
ATOM 9070 C CA . VAL B 1 288 ? 42 -29.266 -23.109 1 88 288 VAL B CA 1
ATOM 9071 C C . VAL B 1 288 ? 40.906 -29.938 -23.953 1 88 288 VAL B C 1
ATOM 9073 O O . VAL B 1 288 ? 40.656 -31.141 -23.797 1 88 288 VAL B O 1
ATOM 9076 N N . GLY B 1 289 ? 40.281 -29.203 -24.75 1 81.56 289 GLY B N 1
ATOM 9077 C CA . GLY B 1 289 ? 39.156 -29.719 -25.547 1 81.56 289 GLY B CA 1
ATOM 9078 C C . GLY B 1 289 ? 39.594 -30.781 -26.547 1 81.56 289 GLY B C 1
ATOM 9079 O O . GLY B 1 289 ? 40.781 -30.922 -26.828 1 81.56 289 GLY B O 1
ATOM 9080 N N . ALA B 1 290 ? 38.656 -31.5 -26.984 1 77.81 290 ALA B N 1
ATOM 9081 C CA . ALA B 1 290 ? 38.906 -32.562 -27.953 1 77.81 290 ALA B CA 1
ATOM 9082 C C . ALA B 1 290 ? 39.312 -31.969 -29.312 1 77.81 290 ALA B C 1
ATOM 9084 O O . ALA B 1 290 ? 39.031 -30.797 -29.594 1 77.81 290 ALA B O 1
ATOM 9085 N N . HIS B 1 291 ? 40.031 -32.75 -30.016 1 74.31 291 HIS B N 1
ATOM 9086 C CA . HIS B 1 291 ? 40.438 -32.344 -31.359 1 74.31 291 HIS B CA 1
ATOM 9087 C C . HIS B 1 291 ? 39.25 -32.188 -32.281 1 74.31 291 HIS B C 1
ATOM 9089 O O . HIS B 1 291 ? 38.344 -33.062 -32.281 1 74.31 291 HIS B O 1
ATOM 9095 N N . ALA B 1 292 ? 39 -30.984 -32.688 1 71.62 292 ALA B N 1
ATOM 9096 C CA . ALA B 1 292 ? 37.938 -30.781 -33.656 1 71.62 292 ALA B CA 1
ATOM 9097 C C . ALA B 1 292 ? 38.469 -30.188 -34.969 1 71.62 292 ALA B C 1
ATOM 9099 O O . ALA B 1 292 ? 39.406 -29.375 -34.938 1 71.62 292 ALA B O 1
ATOM 9100 N N . PRO B 1 293 ? 37.969 -30.703 -36 1 71.38 293 PRO B N 1
ATOM 9101 C CA . PRO B 1 293 ? 38.438 -30.203 -37.312 1 71.38 293 PRO B CA 1
ATOM 9102 C C . PRO B 1 293 ? 38.188 -28.703 -37.469 1 71.38 293 PRO B C 1
ATOM 9104 O O . PRO B 1 293 ? 37.281 -28.141 -36.844 1 71.38 293 PRO B O 1
ATOM 9107 N N . SER B 1 294 ? 39.125 -28.062 -38.125 1 75.81 294 SER B N 1
ATOM 9108 C CA . SER B 1 294 ? 38.969 -26.641 -38.469 1 75.81 294 SER B CA 1
ATOM 9109 C C . SER B 1 294 ? 37.719 -26.391 -39.281 1 75.81 294 SER B C 1
ATOM 9111 O O . SER B 1 294 ? 37.375 -27.203 -40.156 1 75.81 294 SER B O 1
ATOM 9113 N N . VAL B 1 295 ? 36.938 -25.469 -38.906 1 77.12 295 VAL B N 1
ATOM 9114 C CA . VAL B 1 295 ? 35.719 -25.141 -39.625 1 77.12 295 VAL B CA 1
ATOM 9115 C C . VAL B 1 295 ? 35.875 -23.844 -40.375 1 77.12 295 VAL B C 1
ATOM 9117 O O . VAL B 1 295 ? 36.031 -22.766 -39.781 1 77.12 295 VAL B O 1
ATOM 9120 N N . PRO B 1 296 ? 35.938 -23.953 -41.688 1 77.38 296 PRO B N 1
ATOM 9121 C CA . PRO B 1 296 ? 36 -22.703 -42.438 1 77.38 296 PRO B CA 1
ATOM 9122 C C . PRO B 1 296 ? 34.75 -21.859 -42.25 1 77.38 296 PRO B C 1
ATOM 9124 O O . PRO B 1 296 ? 33.688 -22.375 -41.875 1 77.38 296 PRO B O 1
ATOM 9127 N N . VAL B 1 297 ? 34.812 -20.609 -42.438 1 78.25 297 VAL B N 1
ATOM 9128 C CA . VAL B 1 297 ? 33.75 -19.625 -42.219 1 78.25 297 VAL B CA 1
ATOM 9129 C C . VAL B 1 297 ? 32.531 -19.984 -43.094 1 78.25 297 VAL B C 1
ATOM 9131 O O . VAL B 1 297 ? 31.406 -19.812 -42.656 1 78.25 297 VAL B O 1
ATOM 9134 N N . SER B 1 298 ? 32.781 -20.484 -44.25 1 76.06 298 SER B N 1
ATOM 9135 C CA . SER B 1 298 ? 31.703 -20.828 -45.156 1 76.06 298 SER B CA 1
ATOM 9136 C C . SER B 1 298 ? 30.844 -21.953 -44.594 1 76.06 298 SER B C 1
ATOM 9138 O O . SER B 1 298 ? 29.641 -22.016 -44.875 1 76.06 298 SER B O 1
ATOM 9140 N N . ASP B 1 299 ? 31.453 -22.734 -43.75 1 79.25 299 ASP B N 1
ATOM 9141 C CA . ASP B 1 299 ? 30.75 -23.891 -43.219 1 79.25 299 ASP B CA 1
ATOM 9142 C C . ASP B 1 299 ? 29.859 -23.516 -42.031 1 79.25 299 ASP B C 1
ATOM 9144 O O . ASP B 1 299 ? 28.938 -24.234 -41.688 1 79.25 299 ASP B O 1
ATOM 9148 N N . LEU B 1 300 ? 30.141 -22.344 -41.562 1 81.69 300 LEU B N 1
ATOM 9149 C CA . LEU B 1 300 ? 29.344 -21.891 -40.438 1 81.69 300 LEU B CA 1
ATOM 9150 C C . LEU B 1 300 ? 27.891 -21.672 -40.844 1 81.69 300 LEU B C 1
ATOM 9152 O O . LEU B 1 300 ? 26.984 -22.016 -40.094 1 81.69 300 LEU B O 1
ATOM 9156 N N . PHE B 1 301 ? 27.703 -21.234 -42.062 1 78.12 301 PHE B N 1
ATOM 9157 C CA . PHE B 1 301 ? 26.344 -20.922 -42.531 1 78.12 301 PHE B CA 1
ATOM 9158 C C . PHE B 1 301 ? 25.719 -22.125 -43.219 1 78.12 301 PHE B C 1
ATOM 9160 O O . PHE B 1 301 ? 24.516 -22.125 -43.5 1 78.12 301 PHE B O 1
ATOM 9167 N N . ARG B 1 302 ? 26.578 -23.203 -43.375 1 79.88 302 ARG B N 1
ATOM 9168 C CA . ARG B 1 302 ? 26.062 -24.422 -44 1 79.88 302 ARG B CA 1
ATOM 9169 C C . ARG B 1 302 ? 25.672 -25.453 -42.938 1 79.88 302 ARG B C 1
ATOM 9171 O O . ARG B 1 302 ? 25.172 -26.516 -43.25 1 79.88 302 ARG B O 1
ATOM 9178 N N . LEU B 1 303 ? 25.906 -24.969 -41.75 1 84.75 303 LEU B N 1
ATOM 9179 C CA . LEU B 1 303 ? 25.547 -25.844 -40.656 1 84.75 303 LEU B CA 1
ATOM 9180 C C . LEU B 1 303 ? 24.031 -26.078 -40.594 1 84.75 303 LEU B C 1
ATOM 9182 O O . LEU B 1 303 ? 23.578 -27.078 -40.062 1 84.75 303 LEU B O 1
ATOM 9186 N N . VAL B 1 304 ? 23.312 -25.125 -41.219 1 88.5 304 VAL B N 1
ATOM 9187 C CA . VAL B 1 304 ? 21.875 -25.141 -41.062 1 88.5 304 VAL B CA 1
ATOM 9188 C C . VAL B 1 304 ? 21.219 -25.547 -42.375 1 88.5 304 VAL B C 1
ATOM 9190 O O . VAL B 1 304 ? 21.594 -25.047 -43.438 1 88.5 304 VAL B O 1
ATOM 9193 N N . ASP B 1 305 ? 20.453 -26.562 -42.281 1 89.38 305 ASP B N 1
ATOM 9194 C CA . ASP B 1 305 ? 19.562 -26.922 -43.375 1 89.38 305 ASP B CA 1
ATOM 9195 C C . ASP B 1 305 ? 18.109 -26.594 -43.031 1 89.38 305 ASP B C 1
ATOM 9197 O O . ASP B 1 305 ? 17.5 -27.281 -42.219 1 89.38 305 ASP B O 1
ATOM 9201 N N . PHE B 1 306 ? 17.578 -25.656 -43.719 1 91.38 306 PHE B N 1
ATOM 9202 C CA . PHE B 1 306 ? 16.25 -25.141 -43.406 1 91.38 306 PHE B CA 1
ATOM 9203 C C . PHE B 1 306 ? 15.18 -26.188 -43.688 1 91.38 306 PHE B C 1
ATOM 9205 O O . PHE B 1 306 ? 14.094 -26.156 -43.125 1 91.38 306 PHE B O 1
ATOM 9212 N N . GLY B 1 307 ? 15.445 -27.109 -44.531 1 90.31 307 GLY B N 1
ATOM 9213 C CA . GLY B 1 307 ? 14.5 -28.156 -44.906 1 90.31 307 GLY B CA 1
ATOM 9214 C C . GLY B 1 307 ? 14.336 -29.219 -43.812 1 90.31 307 GLY B C 1
ATOM 9215 O O . GLY B 1 307 ? 13.328 -29.922 -43.781 1 90.31 307 GLY B O 1
ATOM 9216 N N . MET B 1 308 ? 15.25 -29.266 -42.906 1 92.56 308 MET B N 1
ATOM 9217 C CA . MET B 1 308 ? 15.258 -30.312 -41.875 1 92.56 308 MET B CA 1
ATOM 9218 C C . MET B 1 308 ? 14.719 -29.781 -40.531 1 92.56 308 MET B C 1
ATOM 9220 O O . MET B 1 308 ? 14.695 -30.5 -39.562 1 92.56 308 MET B O 1
ATOM 9224 N N . VAL B 1 309 ? 14.25 -28.625 -40.594 1 95.19 309 VAL B N 1
ATOM 9225 C CA . VAL B 1 309 ? 13.852 -27.984 -39.344 1 95.19 309 VAL B CA 1
ATOM 9226 C C . VAL B 1 309 ? 12.477 -28.484 -38.906 1 95.19 309 VAL B C 1
ATOM 9228 O O . VAL B 1 309 ? 11.547 -28.531 -39.719 1 95.19 309 VAL B O 1
ATOM 9231 N N . ARG B 1 310 ? 12.289 -28.859 -37.719 1 94.94 310 ARG B N 1
ATOM 9232 C CA . ARG B 1 310 ? 11.031 -29.312 -37.125 1 94.94 310 ARG B CA 1
ATOM 9233 C C . ARG B 1 310 ? 10.312 -28.156 -36.438 1 94.94 310 ARG B C 1
ATOM 9235 O O . ARG B 1 310 ? 10.484 -27.938 -35.25 1 94.94 310 ARG B O 1
ATOM 9242 N N . TRP B 1 311 ? 9.328 -27.656 -37.156 1 94.25 311 TRP B N 1
ATOM 9243 C CA . TRP B 1 311 ? 8.602 -26.469 -36.688 1 94.25 311 TRP B CA 1
ATOM 9244 C C . TRP B 1 311 ? 7.562 -26.844 -35.625 1 94.25 311 TRP B C 1
ATOM 9246 O O . TRP B 1 311 ? 7.066 -25.984 -34.906 1 94.25 311 TRP B O 1
ATOM 9256 N N . ASP B 1 312 ? 7.219 -28.094 -35.438 1 93.31 312 ASP B N 1
ATOM 9257 C CA . ASP B 1 312 ? 6.207 -28.562 -34.5 1 93.31 312 ASP B CA 1
ATOM 9258 C C . ASP B 1 312 ? 6.691 -28.422 -33.062 1 93.31 312 ASP B C 1
ATOM 9260 O O . ASP B 1 312 ? 5.891 -28.5 -32.125 1 93.31 312 ASP B O 1
ATOM 9264 N N . LEU B 1 313 ? 8.008 -28.125 -32.875 1 94.81 313 LEU B N 1
ATOM 9265 C CA . LEU B 1 313 ? 8.57 -28.031 -31.547 1 94.81 313 LEU B CA 1
ATOM 9266 C C . LEU B 1 313 ? 8.438 -26.609 -31.016 1 94.81 313 LEU B C 1
ATOM 9268 O O . LEU B 1 313 ? 8.695 -26.359 -29.828 1 94.81 313 LEU B O 1
ATOM 9272 N N . VAL B 1 314 ? 7.945 -25.641 -31.75 1 95.38 314 VAL B N 1
ATOM 9273 C CA . VAL B 1 314 ? 7.859 -24.234 -31.391 1 95.38 314 VAL B CA 1
ATOM 9274 C C . VAL B 1 314 ? 6.957 -24.062 -30.172 1 95.38 314 VAL B C 1
ATOM 9276 O O . VAL B 1 314 ? 7.316 -23.375 -29.219 1 95.38 314 VAL B O 1
ATOM 9279 N N . PRO B 1 315 ? 5.773 -24.75 -30.094 1 93.81 315 PRO B N 1
ATOM 9280 C CA . PRO B 1 315 ? 4.922 -24.562 -28.922 1 93.81 315 PRO B CA 1
ATOM 9281 C C . PRO B 1 315 ? 5.578 -25.062 -27.641 1 93.81 315 PRO B C 1
ATOM 9283 O O . PRO B 1 315 ? 5.293 -24.547 -26.547 1 93.81 315 PRO B O 1
ATOM 9286 N N . GLU B 1 316 ? 6.441 -26 -27.75 1 91.94 316 GLU B N 1
ATOM 9287 C CA . GLU B 1 316 ? 7.086 -26.578 -26.578 1 91.94 316 GLU B CA 1
ATOM 9288 C C . GLU B 1 316 ? 8.102 -25.609 -25.984 1 91.94 316 GLU B C 1
ATOM 9290 O O . GLU B 1 316 ? 8.352 -25.641 -24.766 1 91.94 316 GLU B O 1
ATOM 9295 N N . ILE B 1 317 ? 8.703 -24.766 -26.797 1 93.88 317 ILE B N 1
ATOM 9296 C CA . ILE B 1 317 ? 9.758 -23.906 -26.281 1 93.88 317 ILE B CA 1
ATOM 9297 C C . ILE B 1 317 ? 9.203 -22.5 -26.047 1 93.88 317 ILE B C 1
ATOM 9299 O O . ILE B 1 317 ? 9.883 -21.656 -25.469 1 93.88 317 ILE B O 1
ATOM 9303 N N . LEU B 1 318 ? 7.977 -22.234 -26.391 1 92.94 318 LEU B N 1
ATOM 9304 C CA . LEU B 1 318 ? 7.379 -20.906 -26.344 1 92.94 318 LEU B CA 1
ATOM 9305 C C . LEU B 1 318 ? 7.348 -20.375 -24.922 1 92.94 318 LEU B C 1
ATOM 9307 O O . LEU B 1 318 ? 7.68 -19.203 -24.688 1 92.94 318 LEU B O 1
ATOM 9311 N N . PRO B 1 319 ? 6.957 -21.234 -23.906 1 85.88 319 PRO B N 1
ATOM 9312 C CA . PRO B 1 319 ? 6.953 -20.703 -22.547 1 85.88 319 PRO B CA 1
ATOM 9313 C C . PRO B 1 319 ? 8.336 -20.25 -22.078 1 85.88 319 PRO B C 1
ATOM 9315 O O . PRO B 1 319 ? 8.461 -19.203 -21.438 1 85.88 319 PRO B O 1
ATOM 9318 N N . THR B 1 320 ? 9.367 -21.047 -22.438 1 87.06 320 THR B N 1
ATOM 9319 C CA . THR B 1 320 ? 10.734 -20.672 -22.094 1 87.06 320 THR B CA 1
ATOM 9320 C C . THR B 1 320 ? 11.133 -19.375 -22.797 1 87.06 320 THR B C 1
ATOM 9322 O O . THR B 1 320 ? 11.82 -18.531 -22.219 1 87.06 320 THR B O 1
ATOM 9325 N N . TRP B 1 321 ? 10.648 -19.25 -24.016 1 93.75 321 TRP B N 1
ATOM 9326 C CA . TRP B 1 321 ? 10.961 -18.047 -24.797 1 93.75 321 TRP B CA 1
ATOM 9327 C C . TRP B 1 321 ? 10.32 -16.812 -24.188 1 93.75 321 TRP B C 1
ATOM 9329 O O . TRP B 1 321 ? 10.938 -15.742 -24.141 1 93.75 321 TRP B O 1
ATOM 9339 N N . VAL B 1 322 ? 9.133 -16.906 -23.734 1 88.31 322 VAL B N 1
ATOM 9340 C CA . VAL B 1 322 ? 8.453 -15.797 -23.094 1 88.31 322 VAL B CA 1
ATOM 9341 C C . VAL B 1 322 ? 9.219 -15.359 -21.844 1 88.31 322 VAL B C 1
ATOM 9343 O O . VAL B 1 322 ? 9.383 -14.164 -21.594 1 88.31 322 VAL B O 1
ATOM 9346 N N . GLY B 1 323 ? 9.633 -16.422 -21.109 1 81.44 323 GLY B N 1
ATOM 9347 C CA . GLY B 1 323 ? 10.477 -16.109 -19.969 1 81.44 323 GLY B CA 1
ATOM 9348 C C . GLY B 1 323 ? 11.75 -15.367 -20.344 1 81.44 323 GLY B C 1
ATOM 9349 O O . GLY B 1 323 ? 12.164 -14.445 -19.641 1 81.44 323 GLY B O 1
ATOM 9350 N N . MET B 1 324 ? 12.289 -15.734 -21.453 1 89.44 324 MET B N 1
ATOM 9351 C CA . MET B 1 324 ? 13.516 -15.109 -21.953 1 89.44 324 MET B CA 1
ATOM 9352 C C . MET B 1 324 ? 13.273 -13.641 -22.281 1 89.44 324 MET B C 1
ATOM 9354 O O . MET B 1 324 ? 14.094 -12.781 -21.953 1 89.44 324 MET B O 1
ATOM 9358 N N . VAL B 1 325 ? 12.188 -13.367 -22.953 1 89.88 325 VAL B N 1
ATOM 9359 C CA . VAL B 1 325 ? 11.844 -11.992 -23.312 1 89.88 325 VAL B CA 1
ATOM 9360 C C . VAL B 1 325 ? 11.75 -11.133 -22.062 1 89.88 325 VAL B C 1
ATOM 9362 O O . VAL B 1 325 ? 12.281 -10.023 -22.031 1 89.88 325 VAL B O 1
ATOM 9365 N N . PHE B 1 326 ? 11.164 -11.586 -21.078 1 79.12 326 PHE B N 1
ATOM 9366 C CA . PHE B 1 326 ? 10.961 -10.844 -19.844 1 79.12 326 PHE B CA 1
ATOM 9367 C C . PHE B 1 326 ? 12.289 -10.578 -19.156 1 79.12 326 PHE B C 1
ATOM 9369 O O . PHE B 1 326 ? 12.578 -9.445 -18.75 1 79.12 326 PHE B O 1
ATOM 9376 N N . VAL B 1 327 ? 13.109 -11.602 -19.156 1 76.81 327 VAL B N 1
ATOM 9377 C CA . VAL B 1 327 ? 14.344 -11.508 -18.375 1 76.81 327 VAL B CA 1
ATOM 9378 C C . VAL B 1 327 ? 15.359 -10.633 -19.125 1 76.81 327 VAL B C 1
ATOM 9380 O O . VAL B 1 327 ? 16.047 -9.82 -18.5 1 76.81 327 VAL B O 1
ATOM 9383 N N . VAL B 1 328 ? 15.414 -10.898 -20.328 1 87.81 328 VAL B N 1
ATOM 9384 C CA . VAL B 1 328 ? 16.375 -10.117 -21.109 1 87.81 328 VAL B CA 1
ATOM 9385 C C . VAL B 1 328 ? 15.961 -8.648 -21.125 1 87.81 328 VAL B C 1
ATOM 9387 O O . VAL B 1 328 ? 16.812 -7.758 -21.047 1 87.81 328 VAL B O 1
ATOM 9390 N N . SER B 1 329 ? 14.688 -8.398 -21.281 1 85.69 329 SER B N 1
ATOM 9391 C CA . SER B 1 329 ? 14.203 -7.023 -21.234 1 85.69 329 SER B CA 1
ATOM 9392 C C . SER B 1 329 ? 14.547 -6.363 -19.906 1 85.69 329 SER B C 1
ATOM 9394 O O . SER B 1 329 ? 15.031 -5.23 -19.859 1 85.69 329 SER B O 1
ATOM 9396 N N . PHE B 1 330 ? 14.367 -7.062 -18.906 1 73.25 330 PHE B N 1
ATOM 9397 C CA . PHE B 1 330 ? 14.617 -6.562 -17.562 1 73.25 330 PHE B CA 1
ATOM 9398 C C . PHE B 1 330 ? 16.094 -6.305 -17.344 1 73.25 330 PHE B C 1
ATOM 9400 O O . PHE B 1 330 ? 16.484 -5.25 -16.828 1 73.25 330 PHE B O 1
ATOM 9407 N N . SER B 1 331 ? 16.844 -7.324 -17.688 1 76.31 331 SER B N 1
ATOM 9408 C CA . SER B 1 331 ? 18.297 -7.223 -17.531 1 76.31 331 SER B CA 1
ATOM 9409 C C . SER B 1 331 ? 18.859 -6.066 -18.344 1 76.31 331 SER B C 1
ATOM 9411 O O . SER B 1 331 ? 19.734 -5.336 -17.875 1 76.31 331 SER B O 1
ATOM 9413 N N . SER B 1 332 ? 18.312 -5.895 -19.484 1 86.19 332 SER B N 1
ATOM 9414 C CA . SER B 1 332 ? 18.781 -4.82 -20.359 1 86.19 332 SER B CA 1
ATOM 9415 C C . SER B 1 332 ? 18.422 -3.451 -19.781 1 86.19 332 SER B C 1
ATOM 9417 O O . SER B 1 332 ? 19.219 -2.512 -19.859 1 86.19 332 SER B O 1
ATOM 9419 N N . CYS B 1 333 ? 17.234 -3.318 -19.281 1 77.06 333 CYS B N 1
ATOM 9420 C CA . CYS B 1 333 ? 16.828 -2.064 -18.656 1 77.06 333 CYS B CA 1
ATOM 9421 C C . CYS B 1 333 ? 17.719 -1.73 -17.453 1 77.06 333 CYS B C 1
ATOM 9423 O O . CYS B 1 333 ? 18.078 -0.57 -17.25 1 77.06 333 CYS B O 1
ATOM 9425 N N . LEU B 1 334 ? 18.047 -2.752 -16.781 1 65.12 334 LEU B N 1
ATOM 9426 C CA . LEU B 1 334 ? 18.906 -2.561 -15.617 1 65.12 334 LEU B CA 1
ATOM 9427 C C . LEU B 1 334 ? 20.297 -2.119 -16.047 1 65.12 334 LEU B C 1
ATOM 9429 O O . LEU B 1 334 ? 20.922 -1.291 -15.375 1 65.12 334 LEU B O 1
ATOM 9433 N N . ASP B 1 335 ? 20.734 -2.725 -17.125 1 75.06 335 ASP B N 1
ATOM 9434 C CA . ASP B 1 335 ? 22.031 -2.336 -17.656 1 75.06 335 ASP B CA 1
ATOM 9435 C C . ASP B 1 335 ? 22.031 -0.874 -18.094 1 75.06 335 ASP B C 1
ATOM 9437 O O . ASP B 1 335 ? 22.969 -0.132 -17.812 1 75.06 335 ASP B O 1
ATOM 9441 N N . VAL B 1 336 ? 20.984 -0.511 -18.719 1 75.06 336 VAL B N 1
ATOM 9442 C CA . VAL B 1 336 ? 20.859 0.859 -19.203 1 75.06 336 VAL B CA 1
ATOM 9443 C C . VAL B 1 336 ? 20.766 1.821 -18.031 1 75.06 336 VAL B C 1
ATOM 9445 O O . VAL B 1 336 ? 21.406 2.879 -18.031 1 75.06 336 VAL B O 1
ATOM 9448 N N . ALA B 1 337 ? 20 1.454 -17.125 1 62.41 337 ALA B N 1
ATOM 9449 C CA . ALA B 1 337 ? 19.844 2.277 -15.93 1 62.41 337 ALA B CA 1
ATOM 9450 C C . ALA B 1 337 ? 21.172 2.42 -15.195 1 62.41 337 ALA B C 1
ATOM 9452 O O . ALA B 1 337 ? 21.531 3.512 -14.734 1 62.41 337 ALA B O 1
ATOM 9453 N N . ALA B 1 338 ? 21.922 1.325 -15.109 1 60.03 338 ALA B N 1
ATOM 9454 C CA . ALA B 1 338 ? 23.219 1.322 -14.422 1 60.03 338 ALA B CA 1
ATOM 9455 C C . ALA B 1 338 ? 24.219 2.219 -15.148 1 60.03 338 ALA B C 1
ATOM 9457 O O . ALA B 1 338 ? 25 2.932 -14.508 1 60.03 338 ALA B O 1
ATOM 9458 N N . ILE B 1 339 ? 24.172 2.16 -16.391 1 70.44 339 ILE B N 1
ATOM 9459 C CA . ILE B 1 339 ? 25.031 3.006 -17.203 1 70.44 339 ILE B CA 1
ATOM 9460 C C . ILE B 1 339 ? 24.656 4.473 -17 1 70.44 339 ILE B C 1
ATOM 9462 O O . ILE B 1 339 ? 25.547 5.328 -16.875 1 70.44 339 ILE B O 1
ATOM 9466 N N . GLY B 1 340 ? 23.359 4.715 -16.922 1 63.97 340 GLY B N 1
ATOM 9467 C CA . GLY B 1 340 ? 22.891 6.07 -16.688 1 63.97 340 GLY B CA 1
ATOM 9468 C C . GLY B 1 340 ? 23.312 6.609 -15.328 1 63.97 340 GLY B C 1
ATOM 9469 O O . GLY B 1 340 ? 23.734 7.762 -15.227 1 63.97 340 GLY B O 1
ATOM 9470 N N . ILE B 1 341 ? 23.234 5.836 -14.43 1 52.31 341 ILE B N 1
ATOM 9471 C CA . ILE B 1 341 ? 23.609 6.215 -13.07 1 52.31 341 ILE B CA 1
ATOM 9472 C C . ILE B 1 341 ? 25.094 6.531 -13.016 1 52.31 341 ILE B C 1
ATOM 9474 O O . ILE B 1 341 ? 25.5 7.539 -12.438 1 52.31 341 ILE B O 1
ATOM 9478 N N . ASP B 1 342 ? 25.906 5.719 -13.633 1 56.5 342 ASP B N 1
ATOM 9479 C CA . ASP B 1 342 ? 27.359 5.883 -13.609 1 56.5 342 ASP B CA 1
ATOM 9480 C C . ASP B 1 342 ? 27.781 7.113 -14.406 1 56.5 342 ASP B C 1
ATOM 9482 O O . ASP B 1 342 ? 28.766 7.781 -14.055 1 56.5 342 ASP B O 1
ATOM 9486 N N . ARG B 1 343 ? 27 7.258 -15.375 1 61.62 343 ARG B N 1
ATOM 9487 C CA . ARG B 1 343 ? 27.266 8.414 -16.219 1 61.62 343 ARG B CA 1
ATOM 9488 C C . ARG B 1 343 ? 26.75 9.695 -15.57 1 61.62 343 ARG B C 1
ATOM 9490 O O . ARG B 1 343 ? 27.188 10.797 -15.922 1 61.62 343 ARG B O 1
ATOM 9497 N N . GLY B 1 344 ? 25.922 9.453 -14.578 1 49.28 344 GLY B N 1
ATOM 9498 C CA . GLY B 1 344 ? 25.312 10.602 -13.93 1 49.28 344 GLY B CA 1
ATOM 9499 C C . GLY B 1 344 ? 24.203 11.242 -14.75 1 49.28 344 GLY B C 1
ATOM 9500 O O . GLY B 1 344 ? 23.891 12.422 -14.57 1 49.28 344 GLY B O 1
ATOM 9501 N N . GLU B 1 345 ? 23.953 10.555 -15.953 1 55.66 345 GLU B N 1
ATOM 9502 C CA . GLU B 1 345 ? 22.891 11.047 -16.828 1 55.66 345 GLU B CA 1
ATOM 9503 C C . GLU B 1 345 ? 21.828 9.984 -17.047 1 55.66 345 GLU B C 1
ATOM 9505 O O . GLU B 1 345 ? 22.141 8.805 -17.266 1 55.66 345 GLU B O 1
ATOM 9510 N N . ALA B 1 346 ? 20.547 10.453 -16.766 1 55.72 346 ALA B N 1
ATOM 9511 C CA . ALA B 1 346 ? 19.469 9.516 -17.062 1 55.72 346 ALA B CA 1
ATOM 9512 C C . ALA B 1 346 ? 19.406 9.211 -18.547 1 55.72 346 ALA B C 1
ATOM 9514 O O . ALA B 1 346 ? 19.453 10.125 -19.375 1 55.72 346 ALA B O 1
ATOM 9515 N N . LEU B 1 347 ? 19.625 7.93 -18.953 1 67.38 347 LEU B N 1
ATOM 9516 C CA . LEU B 1 347 ? 19.484 7.488 -20.328 1 67.38 347 LEU B CA 1
ATOM 9517 C C . LEU B 1 347 ? 18.031 7.199 -20.672 1 67.38 347 LEU B C 1
ATOM 9519 O O . LEU B 1 347 ? 17.234 6.91 -19.781 1 67.38 347 LEU B O 1
ATOM 9523 N N . ASP B 1 348 ? 17.625 7.512 -21.844 1 73.69 348 ASP B N 1
ATOM 9524 C CA . ASP B 1 348 ? 16.312 7.059 -22.312 1 73.69 348 ASP B CA 1
ATOM 9525 C C . ASP B 1 348 ? 16.266 5.535 -22.375 1 73.69 348 ASP B C 1
ATOM 9527 O O . ASP B 1 348 ? 16.641 4.934 -23.391 1 73.69 348 ASP B O 1
ATOM 9531 N N . THR B 1 349 ? 15.781 5.027 -21.375 1 77.06 349 THR B N 1
ATOM 9532 C CA . THR B 1 349 ? 15.781 3.572 -21.25 1 77.06 349 THR B CA 1
ATOM 9533 C C . THR B 1 349 ? 15.023 2.928 -22.406 1 77.06 349 THR B C 1
ATOM 9535 O O . THR B 1 349 ? 15.406 1.857 -22.875 1 77.06 349 THR B O 1
ATOM 9538 N N . ASN B 1 350 ? 13.969 3.607 -22.922 1 84.69 350 ASN B N 1
ATOM 9539 C CA . ASN B 1 350 ? 13.172 3.027 -24 1 84.69 350 ASN B CA 1
ATOM 9540 C C . ASN B 1 350 ? 13.93 3.031 -25.312 1 84.69 350 ASN B C 1
ATOM 9542 O O . ASN B 1 350 ? 13.898 2.049 -26.062 1 84.69 350 ASN B O 1
ATOM 9546 N N . LYS B 1 351 ? 14.625 4.086 -25.547 1 87.19 351 LYS B N 1
ATOM 9547 C CA . LYS B 1 351 ? 15.422 4.145 -26.781 1 87.19 351 LYS B CA 1
ATOM 9548 C C . LYS B 1 351 ? 16.562 3.141 -26.734 1 87.19 351 LYS B C 1
ATOM 9550 O O . LYS B 1 351 ? 16.859 2.484 -27.734 1 87.19 351 LYS B O 1
ATOM 9555 N N . GLU B 1 352 ? 17.156 3.109 -25.609 1 87.12 352 GLU B N 1
ATOM 9556 C CA . GLU B 1 352 ? 18.25 2.162 -25.469 1 87.12 352 GLU B CA 1
ATOM 9557 C C . GLU B 1 352 ? 17.75 0.722 -25.547 1 87.12 352 GLU B C 1
ATOM 9559 O O . GLU B 1 352 ? 18.453 -0.153 -26.078 1 87.12 352 GLU B O 1
ATOM 9564 N N . LEU B 1 353 ? 16.609 0.527 -25 1 89.12 353 LEU B N 1
ATOM 9565 C CA . LEU B 1 353 ? 16.047 -0.814 -25.094 1 89.12 353 LEU B CA 1
ATOM 9566 C C . LEU B 1 353 ? 15.742 -1.177 -26.547 1 89.12 353 LEU B C 1
ATOM 9568 O O . LEU B 1 353 ? 15.945 -2.318 -26.953 1 89.12 353 LEU B O 1
ATOM 9572 N N . ALA B 1 354 ? 15.258 -0.206 -27.297 1 92.88 354 ALA B N 1
ATOM 9573 C CA . ALA B 1 354 ? 15.016 -0.433 -28.719 1 92.88 354 ALA B CA 1
ATOM 9574 C C . ALA B 1 354 ? 16.312 -0.753 -29.453 1 92.88 354 ALA B C 1
ATOM 9576 O O . ALA B 1 354 ? 16.328 -1.581 -30.359 1 92.88 354 ALA B O 1
ATOM 9577 N N . THR B 1 355 ? 17.344 -0.09 -29.047 1 94 355 THR B N 1
ATOM 9578 C CA . THR B 1 355 ? 18.656 -0.371 -29.641 1 94 355 THR B CA 1
ATOM 9579 C C . THR B 1 355 ? 19.078 -1.804 -29.328 1 94 355 THR B C 1
ATOM 9581 O O . THR B 1 355 ? 19.578 -2.504 -30.219 1 94 355 THR B O 1
ATOM 9584 N N . VAL B 1 356 ? 18.891 -2.225 -28.078 1 94.62 356 VAL B N 1
ATOM 9585 C CA . VAL B 1 356 ? 19.188 -3.607 -27.719 1 94.62 356 VAL B CA 1
ATOM 9586 C C . VAL B 1 356 ? 18.344 -4.555 -28.578 1 94.62 356 VAL B C 1
ATOM 9588 O O . VAL B 1 356 ? 18.828 -5.609 -28.984 1 94.62 356 VAL B O 1
ATOM 9591 N N . GLY B 1 357 ? 17.062 -4.141 -28.812 1 96.06 357 GLY B N 1
ATOM 9592 C CA . GLY B 1 357 ? 16.203 -4.93 -29.672 1 96.06 357 GLY B CA 1
ATOM 9593 C C . GLY B 1 357 ? 16.703 -5.043 -31.094 1 96.06 357 GLY B C 1
ATOM 9594 O O . GLY B 1 357 ? 16.688 -6.129 -31.688 1 96.06 357 GLY B O 1
ATOM 9595 N N . ILE B 1 358 ? 17.188 -3.982 -31.641 1 96.69 358 ILE B N 1
ATOM 9596 C CA . ILE B 1 358 ? 17.719 -3.975 -33 1 96.69 358 ILE B CA 1
ATOM 9597 C C . ILE B 1 358 ? 18.938 -4.883 -33.062 1 96.69 358 ILE B C 1
ATOM 9599 O O . ILE B 1 358 ? 19.109 -5.633 -34.031 1 96.69 358 ILE B O 1
ATOM 9603 N N . CYS B 1 359 ? 19.781 -4.824 -32.094 1 96.81 359 CYS B N 1
ATOM 9604 C CA . CYS B 1 359 ? 20.969 -5.66 -32.062 1 96.81 359 CYS B CA 1
ATOM 9605 C C . CYS B 1 359 ? 20.594 -7.137 -32 1 96.81 359 CYS B C 1
ATOM 9607 O O . CYS B 1 359 ? 21.219 -7.957 -32.688 1 96.81 359 CYS B O 1
ATOM 9609 N N . ASN B 1 360 ? 19.578 -7.449 -31.219 1 97.5 360 ASN B N 1
ATOM 9610 C CA . ASN B 1 360 ? 19.141 -8.836 -31.125 1 97.5 360 ASN B CA 1
ATOM 9611 C C . ASN B 1 360 ? 18.469 -9.289 -32.438 1 97.5 360 ASN B C 1
ATOM 9613 O O . ASN B 1 360 ? 18.578 -10.461 -32.812 1 97.5 360 ASN B O 1
ATOM 9617 N N . LEU B 1 361 ? 17.766 -8.359 -33.062 1 97.44 361 LEU B N 1
ATOM 9618 C CA . LEU B 1 361 ? 17.188 -8.68 -34.375 1 97.44 361 LEU B CA 1
ATOM 9619 C C . LEU B 1 361 ? 18.281 -8.969 -35.375 1 97.44 361 LEU B C 1
ATOM 9621 O O . LEU B 1 361 ? 18.219 -9.961 -36.125 1 97.44 361 LEU B O 1
ATOM 9625 N N . MET B 1 362 ? 19.312 -8.195 -35.406 1 96.88 362 MET B N 1
ATOM 9626 C CA . MET B 1 362 ? 20.438 -8.391 -36.312 1 96.88 362 MET B CA 1
ATOM 9627 C C . MET B 1 362 ? 21.156 -9.703 -36 1 96.88 362 MET B C 1
ATOM 9629 O O . MET B 1 362 ? 21.484 -10.469 -36.906 1 96.88 362 MET B O 1
ATOM 9633 N N . SER B 1 363 ? 21.359 -9.914 -34.719 1 96.94 363 SER B N 1
ATOM 9634 C CA . SER B 1 363 ? 22.031 -11.141 -34.312 1 96.94 363 SER B CA 1
ATOM 9635 C C . SER B 1 363 ? 21.203 -12.375 -34.688 1 96.94 363 SER B C 1
ATOM 9637 O O . SER B 1 363 ? 21.734 -13.328 -35.25 1 96.94 363 SER B O 1
ATOM 9639 N N . GLY B 1 364 ? 19.906 -12.328 -34.406 1 96.38 364 GLY B N 1
ATOM 9640 C CA . GLY B 1 364 ? 19.047 -13.461 -34.688 1 96.38 364 GLY B CA 1
ATOM 9641 C C . GLY B 1 364 ? 18.938 -13.789 -36.156 1 96.38 364 GLY B C 1
ATOM 9642 O O . GLY B 1 364 ? 18.969 -14.961 -36.562 1 96.38 364 GLY B O 1
ATOM 9643 N N . VAL B 1 365 ? 18.906 -12.789 -37.031 1 94.94 365 VAL B N 1
ATOM 9644 C CA . VAL B 1 365 ? 18.75 -12.984 -38.469 1 94.94 365 VAL B CA 1
ATOM 9645 C C . VAL B 1 365 ? 20.047 -13.523 -39.062 1 94.94 365 VAL B C 1
ATOM 9647 O O . VAL B 1 365 ? 20.031 -14.211 -40.094 1 94.94 365 VAL B O 1
ATOM 9650 N N . THR B 1 366 ? 21.172 -13.281 -38.375 1 93.75 366 THR B N 1
ATOM 9651 C CA . THR B 1 366 ? 22.453 -13.766 -38.844 1 93.75 366 THR B CA 1
ATOM 9652 C C . THR B 1 366 ? 22.906 -14.984 -38.031 1 93.75 366 THR B C 1
ATOM 9654 O O . THR B 1 366 ? 24.094 -15.203 -37.812 1 93.75 366 THR B O 1
ATOM 9657 N N . PHE B 1 367 ? 21.938 -15.703 -37.438 1 93.19 367 PHE B N 1
ATOM 9658 C CA . PHE B 1 367 ? 22.141 -16.953 -36.688 1 93.19 367 PHE B CA 1
ATOM 9659 C C . PHE B 1 367 ? 22.891 -16.703 -35.406 1 93.19 367 PHE B C 1
ATOM 9661 O O . PHE B 1 367 ? 23.859 -17.391 -35.094 1 93.19 367 PHE B O 1
ATOM 9668 N N . GLY B 1 368 ? 22.438 -15.688 -34.719 1 95 368 GLY B N 1
ATOM 9669 C CA . GLY B 1 368 ? 23.078 -15.336 -33.469 1 95 368 GLY B CA 1
ATOM 9670 C C . GLY B 1 368 ? 22.156 -15.508 -32.25 1 95 368 GLY B C 1
ATOM 9671 O O . GLY B 1 368 ? 21.078 -16.094 -32.375 1 95 368 GLY B O 1
ATOM 9672 N N . PHE B 1 369 ? 22.641 -15.078 -31.125 1 97.25 369 PHE B N 1
ATOM 9673 C CA . PHE B 1 369 ? 22 -15.32 -29.844 1 97.25 369 PHE B CA 1
ATOM 9674 C C . PHE B 1 369 ? 21.797 -14.008 -29.094 1 97.25 369 PHE B C 1
ATOM 9676 O O . PHE B 1 369 ? 22.203 -12.945 -29.547 1 97.25 369 PHE B O 1
ATOM 9683 N N . THR B 1 370 ? 21.062 -14.164 -28.047 1 95.88 370 THR B N 1
ATOM 9684 C CA . THR B 1 370 ? 20.625 -12.977 -27.328 1 95.88 370 THR B CA 1
ATOM 9685 C C . THR B 1 370 ? 21.828 -12.234 -26.734 1 95.88 370 THR B C 1
ATOM 9687 O O . THR B 1 370 ? 22.781 -12.859 -26.266 1 95.88 370 THR B O 1
ATOM 9690 N N . GLY B 1 371 ? 21.703 -10.922 -26.797 1 94.19 371 GLY B N 1
ATOM 9691 C CA . GLY B 1 371 ? 22.766 -10.07 -26.25 1 94.19 371 GLY B CA 1
ATOM 9692 C C . GLY B 1 371 ? 22.25 -8.719 -25.781 1 94.19 371 GLY B C 1
ATOM 9693 O O . GLY B 1 371 ? 21.062 -8.43 -25.891 1 94.19 371 GLY B O 1
ATOM 9694 N N . SER B 1 372 ? 23.094 -8.008 -25.141 1 92.44 372 SER B N 1
ATOM 9695 C CA . SER B 1 372 ? 22.797 -6.68 -24.609 1 92.44 372 SER B CA 1
ATOM 9696 C C . SER B 1 372 ? 24.062 -5.902 -24.297 1 92.44 372 SER B C 1
ATOM 9698 O O . SER B 1 372 ? 25.156 -6.328 -24.672 1 92.44 372 SER B O 1
ATOM 9700 N N . TYR B 1 373 ? 23.828 -4.711 -23.672 1 88.06 373 TYR B N 1
ATOM 9701 C CA . TYR B 1 373 ? 24.953 -3.959 -23.125 1 88.06 373 TYR B CA 1
ATOM 9702 C C . TYR B 1 373 ? 25.719 -4.785 -22.094 1 88.06 373 TYR B C 1
ATOM 9704 O O . TYR B 1 373 ? 25.109 -5.488 -21.297 1 88.06 373 TYR B O 1
ATOM 9712 N N . ILE B 1 374 ? 26.938 -4.793 -22.266 1 85.75 374 ILE B N 1
ATOM 9713 C CA . ILE B 1 374 ? 27.766 -5.32 -21.188 1 85.75 374 ILE B CA 1
ATOM 9714 C C . ILE B 1 374 ? 28.219 -4.18 -20.281 1 85.75 374 ILE B C 1
ATOM 9716 O O . ILE B 1 374 ? 29.188 -3.484 -20.594 1 85.75 374 ILE B O 1
ATOM 9720 N N . PHE B 1 375 ? 27.594 -4.047 -19.281 1 73.12 375 PHE B N 1
ATOM 9721 C CA . PHE B 1 375 ? 27.766 -2.904 -18.391 1 73.12 375 PHE B CA 1
ATOM 9722 C C . PHE B 1 375 ? 29.234 -2.709 -18.016 1 73.12 375 PHE B C 1
ATOM 9724 O O . PHE B 1 375 ? 29.766 -1.605 -18.156 1 73.12 375 PHE B O 1
ATOM 9731 N N . SER B 1 376 ? 29.906 -3.773 -17.547 1 69.75 376 SER B N 1
ATOM 9732 C CA . SER B 1 376 ? 31.281 -3.705 -17.062 1 69.75 376 SER B CA 1
ATOM 9733 C C . SER B 1 376 ? 32.219 -3.17 -18.125 1 69.75 376 SER B C 1
ATOM 9735 O O . SER B 1 376 ? 33.062 -2.291 -17.859 1 69.75 376 SER B O 1
ATOM 9737 N N . GLN B 1 377 ? 32.031 -3.574 -19.312 1 80.88 377 GLN B N 1
ATOM 9738 C CA . GLN B 1 377 ? 32.906 -3.176 -20.391 1 80.88 377 GLN B CA 1
ATOM 9739 C C . GLN B 1 377 ? 32.562 -1.79 -20.922 1 80.88 377 GLN B C 1
ATOM 9741 O O . GLN B 1 377 ? 33.438 -1.025 -21.328 1 80.88 377 GLN B O 1
ATOM 9746 N N . THR B 1 378 ? 31.281 -1.509 -20.906 1 82.31 378 THR B N 1
ATOM 9747 C CA . THR B 1 378 ? 30.859 -0.183 -21.344 1 82.31 378 THR B CA 1
ATOM 9748 C C . THR B 1 378 ? 31.375 0.89 -20.375 1 82.31 378 THR B C 1
ATOM 9750 O O . THR B 1 378 ? 31.891 1.917 -20.812 1 82.31 378 THR B O 1
ATOM 9753 N N . ILE B 1 379 ? 31.25 0.604 -19.156 1 73.44 379 ILE B N 1
ATOM 9754 C CA . ILE B 1 379 ? 31.688 1.574 -18.156 1 73.44 379 ILE B CA 1
ATOM 9755 C C . ILE B 1 379 ? 33.219 1.667 -18.156 1 73.44 379 ILE B C 1
ATOM 9757 O O . ILE B 1 379 ? 33.781 2.746 -17.969 1 73.44 379 ILE B O 1
ATOM 9761 N N . PHE B 1 380 ? 33.906 0.544 -18.375 1 73.12 380 PHE B N 1
ATOM 9762 C CA . PHE B 1 380 ? 35.344 0.551 -18.516 1 73.12 380 PHE B CA 1
ATOM 9763 C C . PHE B 1 380 ? 35.781 1.487 -19.641 1 73.12 380 PHE B C 1
ATOM 9765 O O . PHE B 1 380 ? 36.656 2.324 -19.453 1 73.12 380 PHE B O 1
ATOM 9772 N N . THR B 1 381 ? 35.156 1.365 -20.703 1 78.88 381 THR B N 1
ATOM 9773 C CA . THR B 1 381 ? 35.5 2.205 -21.844 1 78.88 381 THR B CA 1
ATOM 9774 C C . THR B 1 381 ? 35.156 3.666 -21.562 1 78.88 381 THR B C 1
ATOM 9776 O O . THR B 1 381 ? 35.875 4.57 -21.984 1 78.88 381 THR B O 1
ATOM 9779 N N . TYR B 1 382 ? 34.156 3.826 -20.875 1 78.06 382 TYR B N 1
ATOM 9780 C CA . TYR B 1 382 ? 33.75 5.18 -20.516 1 78.06 382 TYR B CA 1
ATOM 9781 C C . TYR B 1 382 ? 34.781 5.82 -19.594 1 78.06 382 TYR B C 1
ATOM 9783 O O . TYR B 1 382 ? 35.156 6.977 -19.781 1 78.06 382 TYR B O 1
ATOM 9791 N N . ARG B 1 383 ? 35.25 5.113 -18.672 1 68.88 383 ARG B N 1
ATOM 9792 C CA . ARG B 1 383 ? 36.125 5.633 -17.625 1 68.88 383 ARG B CA 1
ATOM 9793 C C . ARG B 1 383 ? 37.531 5.871 -18.172 1 68.88 383 ARG B C 1
ATOM 9795 O O . ARG B 1 383 ? 38.312 6.609 -17.578 1 68.88 383 ARG B O 1
ATOM 9802 N N . THR B 1 384 ? 37.875 5.246 -19.25 1 69.62 384 THR B N 1
ATOM 9803 C CA . THR B 1 384 ? 39.188 5.477 -19.875 1 69.62 384 THR B CA 1
ATOM 9804 C C . THR B 1 384 ? 39.25 6.887 -20.438 1 69.62 384 THR B C 1
ATOM 9806 O O . THR B 1 384 ? 40.344 7.395 -20.703 1 69.62 384 THR B O 1
ATOM 9809 N N . GLY B 1 385 ? 38.094 7.473 -20.625 1 69 385 GLY B N 1
ATOM 9810 C CA . GLY B 1 385 ? 38.062 8.828 -21.156 1 69 385 GLY B CA 1
ATOM 9811 C C . GLY B 1 385 ? 38.062 8.875 -22.672 1 69 385 GLY B C 1
ATOM 9812 O O . GLY B 1 385 ? 37.906 9.953 -23.266 1 69 385 GLY B O 1
ATOM 9813 N N . VAL B 1 386 ? 38.312 7.723 -23.266 1 76.12 386 VAL B N 1
ATOM 9814 C CA . VAL B 1 386 ? 38.312 7.672 -24.719 1 76.12 386 VAL B CA 1
ATOM 9815 C C . VAL B 1 386 ? 36.906 7.297 -25.219 1 76.12 386 VAL B C 1
ATOM 9817 O O . VAL B 1 386 ? 36.594 6.113 -25.297 1 76.12 386 VAL B O 1
ATOM 9820 N N . HIS B 1 387 ? 36.188 8.227 -25.5 1 80.94 387 HIS B N 1
ATOM 9821 C CA . HIS B 1 387 ? 34.812 8.008 -25.938 1 80.94 387 HIS B CA 1
ATOM 9822 C C . HIS B 1 387 ? 34.719 8.039 -27.469 1 80.94 387 HIS B C 1
ATOM 9824 O O . HIS B 1 387 ? 34.281 9.031 -28.047 1 80.94 387 HIS B O 1
ATOM 9830 N N . ASP B 1 388 ? 35.219 6.945 -28 1 85.12 388 ASP B N 1
ATOM 9831 C CA . ASP B 1 388 ? 35.25 6.84 -29.453 1 85.12 388 ASP B CA 1
ATOM 9832 C C . ASP B 1 388 ? 34.688 5.508 -29.922 1 85.12 388 ASP B C 1
ATOM 9834 O O . ASP B 1 388 ? 34.906 4.469 -29.297 1 85.12 388 ASP B O 1
ATOM 9838 N N . ARG B 1 389 ? 33.969 5.59 -30.984 1 91.12 389 ARG B N 1
ATOM 9839 C CA . ARG B 1 389 ? 33.344 4.395 -31.547 1 91.12 389 ARG B CA 1
ATOM 9840 C C . ARG B 1 389 ? 34.406 3.469 -32.156 1 91.12 389 ARG B C 1
ATOM 9842 O O . ARG B 1 389 ? 34.125 2.295 -32.406 1 91.12 389 ARG B O 1
ATOM 9849 N N . THR B 1 390 ? 35.625 3.982 -32.281 1 90.75 390 THR B N 1
ATOM 9850 C CA . THR B 1 390 ? 36.688 3.201 -32.875 1 90.75 390 THR B CA 1
ATOM 9851 C C . THR B 1 390 ? 37 1.969 -32.031 1 90.75 390 THR B C 1
ATOM 9853 O O . THR B 1 390 ? 37.375 0.919 -32.531 1 90.75 390 THR B O 1
ATOM 9856 N N . ILE B 1 391 ? 36.812 2.143 -30.766 1 91.25 391 ILE B N 1
ATOM 9857 C CA . ILE B 1 391 ? 37.031 1.006 -29.875 1 91.25 391 ILE B CA 1
ATOM 9858 C C . ILE B 1 391 ? 36.094 -0.128 -30.25 1 91.25 391 ILE B C 1
ATOM 9860 O O . ILE B 1 391 ? 36.5 -1.286 -30.344 1 91.25 391 ILE B O 1
ATOM 9864 N N . GLY B 1 392 ? 34.844 0.222 -30.5 1 93 392 GLY B N 1
ATOM 9865 C CA . GLY B 1 392 ? 33.875 -0.773 -30.922 1 93 392 GLY B CA 1
ATOM 9866 C C . GLY B 1 392 ? 34.219 -1.419 -32.25 1 93 392 GLY B C 1
ATOM 9867 O O . GLY B 1 392 ? 34.062 -2.631 -32.406 1 93 392 GLY B O 1
ATOM 9868 N N . VAL B 1 393 ? 34.719 -0.689 -33.125 1 94.5 393 VAL B N 1
ATOM 9869 C CA . VAL B 1 393 ? 35.094 -1.193 -34.469 1 94.5 393 VAL B CA 1
ATOM 9870 C C . VAL B 1 393 ? 36.281 -2.158 -34.344 1 94.5 393 VAL B C 1
ATOM 9872 O O . VAL B 1 393 ? 36.281 -3.205 -35 1 94.5 393 VAL B O 1
ATOM 9875 N N . LEU B 1 394 ? 37.156 -1.788 -33.5 1 93.56 394 LEU B N 1
ATOM 9876 C CA . LEU B 1 394 ? 38.344 -2.646 -33.312 1 93.56 394 LEU B CA 1
ATOM 9877 C C . LEU B 1 394 ? 37.938 -3.961 -32.656 1 93.56 394 LEU B C 1
ATOM 9879 O O . LEU B 1 394 ? 38.5 -5.012 -32.969 1 93.56 394 LEU B O 1
ATOM 9883 N N . ILE B 1 395 ? 37.031 -3.902 -31.766 1 94.56 395 ILE B N 1
ATOM 9884 C CA . ILE B 1 395 ? 36.531 -5.121 -31.141 1 94.56 395 ILE B CA 1
ATOM 9885 C C . ILE B 1 395 ? 35.875 -6.004 -32.188 1 94.56 395 ILE B C 1
ATOM 9887 O O . ILE B 1 395 ? 36.062 -7.219 -32.219 1 94.56 395 ILE B O 1
ATOM 9891 N N . MET B 1 396 ? 35.156 -5.406 -33.094 1 96.19 396 MET B N 1
ATOM 9892 C CA . MET B 1 396 ? 34.5 -6.141 -34.188 1 96.19 396 MET B CA 1
ATOM 9893 C C . MET B 1 396 ? 35.562 -6.812 -35.094 1 96.19 396 MET B C 1
ATOM 9895 O O . MET B 1 396 ? 35.375 -7.965 -35.5 1 96.19 396 MET B O 1
ATOM 9899 N N . VAL B 1 397 ? 36.562 -6.133 -35.344 1 94.88 397 VAL B N 1
ATOM 9900 C CA . VAL B 1 397 ? 37.625 -6.668 -36.188 1 94.88 397 VAL B CA 1
ATOM 9901 C C . VAL B 1 397 ? 38.281 -7.859 -35.5 1 94.88 397 VAL B C 1
ATOM 9903 O O . VAL B 1 397 ? 38.594 -8.867 -36.125 1 94.88 397 VAL B O 1
ATOM 9906 N N . ALA B 1 398 ? 38.5 -7.691 -34.281 1 93.56 398 ALA B N 1
ATOM 9907 C CA . ALA B 1 398 ? 39.094 -8.797 -33.5 1 93.56 398 ALA B CA 1
ATOM 9908 C C . ALA B 1 398 ? 38.188 -10.016 -33.531 1 93.56 398 ALA B C 1
ATOM 9910 O O . ALA B 1 398 ? 38.656 -11.148 -33.688 1 93.56 398 ALA B O 1
ATOM 9911 N N . PHE B 1 399 ? 36.906 -9.852 -33.344 1 94.56 399 PHE B N 1
ATOM 9912 C CA . PHE B 1 399 ? 35.938 -10.953 -33.344 1 94.56 399 PHE B CA 1
ATOM 9913 C C . PHE B 1 399 ? 35.875 -11.586 -34.75 1 94.56 399 PHE B C 1
ATOM 9915 O O . PHE B 1 399 ? 35.812 -12.812 -34.875 1 94.56 399 PHE B O 1
ATOM 9922 N N . LEU B 1 400 ? 35.906 -10.727 -35.75 1 93.31 400 LEU B N 1
ATOM 9923 C CA . LEU B 1 400 ? 35.938 -11.234 -37.125 1 93.31 400 LEU B CA 1
ATOM 9924 C C . LEU B 1 400 ? 37.188 -12.086 -37.375 1 93.31 400 LEU B C 1
ATOM 9926 O O . LEU B 1 400 ? 37.094 -13.125 -38.031 1 93.31 400 LEU B O 1
ATOM 9930 N N . TYR B 1 401 ? 38.25 -11.625 -36.844 1 91.31 401 TYR B N 1
ATOM 9931 C CA . TYR B 1 401 ? 39.5 -12.375 -36.969 1 91.31 401 TYR B CA 1
ATOM 9932 C C . TYR B 1 401 ? 39.406 -13.742 -36.312 1 91.31 401 TYR B C 1
ATOM 9934 O O . TYR B 1 401 ? 39.844 -14.742 -36.875 1 91.31 401 TYR B O 1
ATOM 9942 N N . ILE B 1 402 ? 38.812 -13.789 -35.188 1 89.75 402 ILE B N 1
ATOM 9943 C CA . ILE B 1 402 ? 38.656 -15.047 -34.469 1 89.75 402 ILE B CA 1
ATOM 9944 C C . ILE B 1 402 ? 37.719 -15.977 -35.281 1 89.75 402 ILE B C 1
ATOM 9946 O O . ILE B 1 402 ? 37.969 -17.172 -35.375 1 89.75 402 ILE B O 1
ATOM 9950 N N . VAL B 1 403 ? 36.75 -15.453 -35.844 1 90.94 403 VAL B N 1
ATOM 9951 C CA . VAL B 1 403 ? 35.75 -16.25 -36.594 1 90.94 403 VAL B CA 1
ATOM 9952 C C . VAL B 1 403 ? 36.375 -16.797 -37.875 1 90.94 403 VAL B C 1
ATOM 9954 O O . VAL B 1 403 ? 36.125 -17.953 -38.25 1 90.94 403 VAL B O 1
ATOM 9957 N N . VAL B 1 404 ? 37.25 -16.062 -38.5 1 89.06 404 VAL B N 1
ATOM 9958 C CA . VAL B 1 404 ? 37.812 -16.469 -39.781 1 89.06 404 VAL B CA 1
ATOM 9959 C C . VAL B 1 404 ? 39.062 -17.328 -39.531 1 89.06 404 VAL B C 1
ATOM 9961 O O . VAL B 1 404 ? 39.438 -18.109 -40.406 1 89.06 404 VAL B O 1
ATOM 9964 N N . SER B 1 405 ? 39.594 -17.203 -38.406 1 86.38 405 SER B N 1
ATOM 9965 C CA . SER B 1 405 ? 40.812 -17.953 -38.094 1 86.38 405 SER B CA 1
ATOM 9966 C C . SER B 1 405 ? 40.562 -19.453 -38.062 1 86.38 405 SER B C 1
ATOM 9968 O O . SER B 1 405 ? 39.531 -19.906 -37.562 1 86.38 405 SER B O 1
ATOM 9970 N N . PRO B 1 406 ? 41.406 -20.25 -38.688 1 79.12 406 PRO B N 1
ATOM 9971 C CA . PRO B 1 406 ? 41.25 -21.703 -38.656 1 79.12 406 PRO B CA 1
ATOM 9972 C C . PRO B 1 406 ? 41.656 -22.328 -37.344 1 79.12 406 PRO B C 1
ATOM 9974 O O . PRO B 1 406 ? 41.406 -23.5 -37.094 1 79.12 406 PRO B O 1
ATOM 9977 N N . VAL B 1 407 ? 42.219 -21.453 -36.5 1 76.5 407 VAL B N 1
ATOM 9978 C CA . VAL B 1 407 ? 42.719 -21.984 -35.219 1 76.5 407 VAL B CA 1
ATOM 9979 C C . VAL B 1 407 ? 41.531 -22.297 -34.312 1 76.5 407 VAL B C 1
ATOM 9981 O O . VAL B 1 407 ? 40.625 -21.469 -34.156 1 76.5 407 VAL B O 1
ATOM 9984 N N . ASN B 1 408 ? 41.469 -23.516 -33.906 1 78 408 ASN B N 1
ATOM 9985 C CA . ASN B 1 408 ? 40.469 -23.891 -32.906 1 78 408 ASN B CA 1
ATOM 9986 C C . ASN B 1 408 ? 40.938 -23.547 -31.5 1 78 408 ASN B C 1
ATOM 9988 O O . ASN B 1 408 ? 41.656 -24.328 -30.859 1 78 408 ASN B O 1
ATOM 9992 N N . VAL B 1 409 ? 40.438 -22.469 -30.984 1 77.06 409 VAL B N 1
ATOM 9993 C CA . VAL B 1 409 ? 40.875 -21.938 -29.688 1 77.06 409 VAL B CA 1
ATOM 9994 C C . VAL B 1 409 ? 40.469 -22.922 -28.594 1 77.06 409 VAL B C 1
ATOM 9996 O O . VAL B 1 409 ? 41.156 -23.031 -27.578 1 77.06 409 VAL B O 1
ATOM 9999 N N . LEU B 1 410 ? 39.469 -23.688 -28.828 1 75.56 410 LEU B N 1
ATOM 10000 C CA . LEU B 1 410 ? 39 -24.641 -27.812 1 75.56 410 LEU B CA 1
ATOM 10001 C C . LEU B 1 410 ? 39.969 -25.797 -27.688 1 75.56 410 LEU B C 1
ATOM 10003 O O . LEU B 1 410 ? 40.031 -26.453 -26.641 1 75.56 410 LEU B O 1
ATOM 10007 N N . GLU B 1 411 ? 40.719 -25.969 -28.766 1 78.62 411 GLU B N 1
ATOM 10008 C CA . GLU B 1 411 ? 41.688 -27.078 -28.75 1 78.62 411 GLU B CA 1
ATOM 10009 C C . GLU B 1 411 ? 42.969 -26.703 -27.984 1 78.62 411 GLU B C 1
ATOM 10011 O O . GLU B 1 411 ? 43.719 -27.578 -27.562 1 78.62 411 GLU B O 1
ATOM 10016 N N . ILE B 1 412 ? 43.031 -25.422 -27.844 1 80.56 412 ILE B N 1
ATOM 10017 C CA . ILE B 1 412 ? 44.312 -25 -27.25 1 80.56 412 ILE B CA 1
ATOM 10018 C C . ILE B 1 412 ? 44.031 -24.391 -25.875 1 80.56 412 ILE B C 1
ATOM 10020 O O . ILE B 1 412 ? 44.906 -24.438 -24.984 1 80.56 412 ILE B O 1
ATOM 10024 N N . SER B 1 413 ? 42.906 -23.969 -25.672 1 85.44 413 SER B N 1
ATOM 10025 C CA . SER B 1 413 ? 42.625 -23.281 -24.406 1 85.44 413 SER B CA 1
ATOM 10026 C C . SER B 1 413 ? 42.281 -24.281 -23.312 1 85.44 413 SER B C 1
ATOM 10028 O O . SER B 1 413 ? 41.469 -25.172 -23.516 1 85.44 413 SER B O 1
ATOM 10030 N N . PRO B 1 414 ? 42.969 -24.109 -22.172 1 90.19 414 PRO B N 1
ATOM 10031 C CA . PRO B 1 414 ? 42.531 -24.969 -21.047 1 90.19 414 PRO B CA 1
ATOM 10032 C C . PRO B 1 414 ? 41.062 -24.766 -20.672 1 90.19 414 PRO B C 1
ATOM 10034 O O . PRO B 1 414 ? 40.625 -23.641 -20.5 1 90.19 414 PRO B O 1
ATOM 10037 N N . LEU B 1 415 ? 40.375 -25.812 -20.594 1 88.62 415 LEU B N 1
ATOM 10038 C CA . LEU B 1 415 ? 38.938 -25.766 -20.312 1 88.62 415 LEU B CA 1
ATOM 10039 C C . LEU B 1 415 ? 38.688 -25.109 -18.953 1 88.62 415 LEU B C 1
ATOM 10041 O O . LEU B 1 415 ? 37.688 -24.438 -18.781 1 88.62 415 LEU B O 1
ATOM 10045 N N . PHE B 1 416 ? 39.562 -25.328 -18 1 92.88 416 PHE B N 1
ATOM 10046 C CA . PHE B 1 416 ? 39.375 -24.75 -16.688 1 92.88 416 PHE B CA 1
ATOM 10047 C C . PHE B 1 416 ? 39.438 -23.219 -16.75 1 92.88 416 PHE B C 1
ATOM 10049 O O . PHE B 1 416 ? 38.812 -22.531 -15.953 1 92.88 416 PHE B O 1
ATOM 10056 N N . PHE B 1 417 ? 40.188 -22.688 -17.688 1 91.75 417 PHE B N 1
ATOM 10057 C CA . PHE B 1 417 ? 40.281 -21.234 -17.844 1 91.75 417 PHE B CA 1
ATOM 10058 C C . PHE B 1 417 ? 39 -20.656 -18.391 1 91.75 417 PHE B C 1
ATOM 10060 O O . PHE B 1 417 ? 38.469 -19.672 -17.875 1 91.75 417 PHE B O 1
ATOM 10067 N N . LEU B 1 418 ? 38.469 -21.312 -19.422 1 85.44 418 LEU B N 1
ATOM 10068 C CA . LEU B 1 418 ? 37.188 -20.875 -19.969 1 85.44 418 LEU B CA 1
ATOM 10069 C C . LEU B 1 418 ? 36.094 -20.969 -18.906 1 85.44 418 LEU B C 1
ATOM 10071 O O . LEU B 1 418 ? 35.281 -20.047 -18.75 1 85.44 418 LEU B O 1
ATOM 10075 N N . GLY B 1 419 ? 36.094 -22.016 -18.219 1 89.88 419 GLY B N 1
ATOM 10076 C CA . GLY B 1 419 ? 35.156 -22.188 -17.125 1 89.88 419 GLY B CA 1
ATOM 10077 C C . GLY B 1 419 ? 35.312 -21.172 -16.016 1 89.88 419 GLY B C 1
ATOM 10078 O O . GLY B 1 419 ? 34.344 -20.719 -15.422 1 89.88 419 GLY B O 1
ATOM 10079 N N . SER B 1 420 ? 36.531 -20.781 -15.75 1 92.88 420 SER B N 1
ATOM 10080 C CA . SER B 1 420 ? 36.812 -19.844 -14.672 1 92.88 420 SER B CA 1
ATOM 10081 C C . SER B 1 420 ? 36.188 -18.484 -14.945 1 92.88 420 SER B C 1
ATOM 10083 O O . SER B 1 420 ? 35.844 -17.75 -14.016 1 92.88 420 SER B O 1
ATOM 10085 N N . THR B 1 421 ? 36.062 -18.141 -16.172 1 86.81 421 THR B N 1
ATOM 10086 C CA . THR B 1 421 ? 35.438 -16.859 -16.5 1 86.81 421 THR B CA 1
ATOM 10087 C C . THR B 1 421 ? 33.969 -16.859 -16.125 1 86.81 421 THR B C 1
ATOM 10089 O O . THR B 1 421 ? 33.438 -15.852 -15.633 1 86.81 421 THR B O 1
ATOM 10092 N N . LEU B 1 422 ? 33.312 -17.969 -16.328 1 85.19 422 LEU B N 1
ATOM 10093 C CA . LEU B 1 422 ? 31.906 -18.109 -15.922 1 85.19 422 LEU B CA 1
ATOM 10094 C C . LEU B 1 422 ? 31.781 -18.156 -14.398 1 85.19 422 LEU B C 1
ATOM 10096 O O . LEU B 1 422 ? 30.891 -17.547 -13.82 1 85.19 422 LEU B O 1
ATOM 10100 N N . ILE B 1 423 ? 32.719 -18.891 -13.859 1 93 423 ILE B N 1
ATOM 10101 C CA . ILE B 1 423 ? 32.75 -19.016 -12.406 1 93 423 ILE B CA 1
ATOM 10102 C C . ILE B 1 423 ? 32.969 -17.641 -11.773 1 93 423 ILE B C 1
ATOM 10104 O O . ILE B 1 423 ? 32.375 -17.328 -10.734 1 93 423 ILE B O 1
ATOM 10108 N N . PHE B 1 424 ? 33.781 -16.875 -12.367 1 91.12 424 PHE B N 1
ATOM 10109 C CA . PHE B 1 424 ? 34.031 -15.5 -11.938 1 91.12 424 PHE B CA 1
ATOM 10110 C C . PHE B 1 424 ? 32.719 -14.703 -11.898 1 91.12 424 PHE B C 1
ATOM 10112 O O . PHE B 1 424 ? 32.438 -14.031 -10.906 1 91.12 424 PHE B O 1
ATOM 10119 N N . ILE B 1 425 ? 31.969 -14.766 -12.977 1 80.56 425 ILE B N 1
ATOM 10120 C CA . ILE B 1 425 ? 30.672 -14.078 -13.031 1 80.56 425 ILE B CA 1
ATOM 10121 C C . ILE B 1 425 ? 29.766 -14.617 -11.93 1 80.56 425 ILE B C 1
ATOM 10123 O O . ILE B 1 425 ? 29.078 -13.844 -11.25 1 80.56 425 ILE B O 1
ATOM 10127 N N . GLY B 1 426 ? 29.797 -15.891 -11.766 1 89.38 426 GLY B N 1
ATOM 10128 C CA . GLY B 1 426 ? 29 -16.531 -10.742 1 89.38 426 GLY B CA 1
ATOM 10129 C C . GLY B 1 426 ? 29.344 -16.078 -9.336 1 89.38 426 GLY B C 1
ATOM 10130 O O . GLY B 1 426 ? 28.469 -15.664 -8.578 1 89.38 426 GLY B O 1
ATOM 10131 N N . TYR B 1 427 ? 30.656 -16.094 -9.039 1 92.62 427 TYR B N 1
ATOM 10132 C CA . TYR B 1 427 ? 31.109 -15.648 -7.727 1 92.62 427 TYR B CA 1
ATOM 10133 C C . TYR B 1 427 ? 30.719 -14.195 -7.477 1 92.62 427 TYR B C 1
ATOM 10135 O O . TYR B 1 427 ? 30.234 -13.859 -6.391 1 92.62 427 TYR B O 1
ATOM 10143 N N . ASP B 1 428 ? 30.875 -13.492 -8.414 1 86.81 428 ASP B N 1
ATOM 10144 C CA . ASP B 1 428 ? 30.641 -12.055 -8.273 1 86.81 428 ASP B CA 1
ATOM 10145 C C . ASP B 1 428 ? 29.156 -11.766 -8.023 1 86.81 428 ASP B C 1
ATOM 10147 O O . ASP B 1 428 ? 28.812 -11.039 -7.082 1 86.81 428 ASP B O 1
ATOM 10151 N N . LEU B 1 429 ? 28.297 -12.32 -8.805 1 82.88 429 LEU B N 1
ATOM 10152 C CA . LEU B 1 429 ? 26.859 -12.062 -8.695 1 82.88 429 LEU B CA 1
ATOM 10153 C C . LEU B 1 429 ? 26.312 -12.656 -7.406 1 82.88 429 LEU B C 1
ATOM 10155 O O . LEU B 1 429 ? 25.469 -12.031 -6.746 1 82.88 429 LEU B O 1
ATOM 10159 N N . MET B 1 430 ? 26.781 -13.781 -7.07 1 91.94 430 MET B N 1
ATOM 10160 C CA . MET B 1 430 ? 26.281 -14.43 -5.863 1 91.94 430 MET B CA 1
ATOM 10161 C C . MET B 1 430 ? 26.75 -13.695 -4.613 1 91.94 430 MET B C 1
ATOM 10163 O O . MET B 1 430 ? 25.984 -13.5 -3.672 1 91.94 430 MET B O 1
ATOM 10167 N N . LEU B 1 431 ? 28.016 -13.273 -4.609 1 92.19 431 LEU B N 1
ATOM 10168 C CA . LEU B 1 431 ? 28.547 -12.531 -3.465 1 92.19 431 LEU B CA 1
ATOM 10169 C C . LEU B 1 431 ? 27.828 -11.195 -3.309 1 92.19 431 LEU B C 1
ATOM 10171 O O . LEU B 1 431 ? 27.516 -10.773 -2.189 1 92.19 431 LEU B O 1
ATOM 10175 N N . GLU B 1 432 ? 27.547 -10.602 -4.332 1 86.25 432 GLU B N 1
ATOM 10176 C CA . GLU B 1 432 ? 26.891 -9.297 -4.305 1 86.25 432 GLU B CA 1
ATOM 10177 C C . GLU B 1 432 ? 25.453 -9.406 -3.818 1 86.25 432 GLU B C 1
ATOM 10179 O O . GLU B 1 432 ? 25.031 -8.656 -2.941 1 86.25 432 GLU B O 1
ATOM 10184 N N . TRP B 1 433 ? 24.703 -10.344 -4.336 1 88.62 433 TRP B N 1
ATOM 10185 C CA . TRP B 1 433 ? 23.25 -10.312 -4.16 1 88.62 433 TRP B CA 1
ATOM 10186 C C . TRP B 1 433 ? 22.828 -11.266 -3.049 1 88.62 433 TRP B C 1
ATOM 10188 O O . TRP B 1 433 ? 21.703 -11.188 -2.559 1 88.62 433 TRP B O 1
ATOM 10198 N N . LEU B 1 434 ? 23.734 -12.188 -2.656 1 93.38 434 LEU B N 1
ATOM 10199 C CA . LEU B 1 434 ? 23.359 -13.078 -1.563 1 93.38 434 LEU B CA 1
ATOM 10200 C C . LEU B 1 434 ? 24.062 -12.672 -0.271 1 93.38 434 LEU B C 1
ATOM 10202 O O . LEU B 1 434 ? 23.578 -13 0.822 1 93.38 434 LEU B O 1
ATOM 10206 N N . TRP B 1 435 ? 25.156 -11.914 -0.448 1 92.81 435 TRP B N 1
ATOM 10207 C CA . TRP B 1 435 ? 25.906 -11.633 0.776 1 92.81 435 TRP B CA 1
ATOM 10208 C C . TRP B 1 435 ? 26.016 -10.125 1.012 1 92.81 435 TRP B C 1
ATOM 10210 O O . TRP B 1 435 ? 25.625 -9.625 2.064 1 92.81 435 TRP B O 1
ATOM 10220 N N . GLU B 1 436 ? 26.547 -9.352 0.113 1 91 436 GLU B N 1
ATOM 10221 C CA . GLU B 1 436 ? 26.812 -7.926 0.303 1 91 436 GLU B CA 1
ATOM 10222 C C . GLU B 1 436 ? 25.5 -7.145 0.452 1 91 436 GLU B C 1
ATOM 10224 O O . GLU B 1 436 ? 25.453 -6.16 1.188 1 91 436 GLU B O 1
ATOM 10229 N N . VAL B 1 437 ? 24.5 -7.57 -0.224 1 90.19 437 VAL B N 1
ATOM 10230 C CA . VAL B 1 437 ? 23.219 -6.852 -0.241 1 90.19 437 VAL B CA 1
ATOM 10231 C C . VAL B 1 437 ? 22.609 -6.852 1.158 1 90.19 437 VAL B C 1
ATOM 10233 O O . VAL B 1 437 ? 21.766 -6.008 1.472 1 90.19 437 VAL B O 1
ATOM 10236 N N . ARG B 1 438 ? 23.094 -7.742 2.066 1 92.56 438 ARG B N 1
ATOM 10237 C CA . ARG B 1 438 ? 22.547 -7.875 3.414 1 92.56 438 ARG B CA 1
ATOM 10238 C C . ARG B 1 438 ? 22.688 -6.57 4.191 1 92.56 438 ARG B C 1
ATOM 10240 O O . ARG B 1 438 ? 21.906 -6.293 5.102 1 92.56 438 ARG B O 1
ATOM 10247 N N . HIS B 1 439 ? 23.672 -5.703 3.771 1 90.12 439 HIS B N 1
ATOM 10248 C CA . HIS B 1 439 ? 23.953 -4.461 4.48 1 90.12 439 HIS B CA 1
ATOM 10249 C C . HIS B 1 439 ? 23.172 -3.297 3.881 1 90.12 439 HIS B C 1
ATOM 10251 O O . HIS B 1 439 ? 23.281 -2.162 4.355 1 90.12 439 HIS B O 1
ATOM 10257 N N . GLN B 1 440 ? 22.359 -3.627 2.959 1 90.62 440 GLN B N 1
ATOM 10258 C CA . GLN B 1 440 ? 21.703 -2.525 2.268 1 90.62 440 GLN B CA 1
ATOM 10259 C C . GLN B 1 440 ? 20.188 -2.672 2.328 1 90.62 440 GLN B C 1
ATOM 10261 O O . GLN B 1 440 ? 19.453 -1.769 1.919 1 90.62 440 GLN B O 1
ATOM 10266 N N . VAL B 1 441 ? 19.734 -3.799 2.793 1 91.81 441 VAL B N 1
ATOM 10267 C CA . VAL B 1 441 ? 18.281 -4.023 2.777 1 91.81 441 VAL B CA 1
ATOM 10268 C C . VAL B 1 441 ? 17.812 -4.449 4.168 1 91.81 441 VAL B C 1
ATOM 10270 O O . VAL B 1 441 ? 18.609 -4.902 4.988 1 91.81 441 VAL B O 1
ATOM 10273 N N . PHE B 1 442 ? 16.578 -4.238 4.426 1 92.06 442 PHE B N 1
ATOM 10274 C CA . PHE B 1 442 ? 15.984 -4.719 5.664 1 92.06 442 PHE B CA 1
ATOM 10275 C C . PHE B 1 442 ? 15.945 -6.242 5.688 1 92.06 442 PHE B C 1
ATOM 10277 O O . PHE B 1 442 ? 16.109 -6.891 4.652 1 92.06 442 PHE B O 1
ATOM 10284 N N . LEU B 1 443 ? 15.773 -6.867 6.781 1 92.56 443 LEU B N 1
ATOM 10285 C CA . LEU B 1 443 ? 15.734 -8.32 6.934 1 92.56 443 LEU B CA 1
ATOM 10286 C C . LEU B 1 443 ? 14.641 -8.922 6.062 1 92.56 443 LEU B C 1
ATOM 10288 O O . LEU B 1 443 ? 14.852 -9.961 5.426 1 92.56 443 LEU B O 1
ATOM 10292 N N . THR B 1 444 ? 13.453 -8.312 6.047 1 91.06 444 THR B N 1
ATOM 10293 C CA . THR B 1 444 ? 12.352 -8.859 5.27 1 91.06 444 THR B CA 1
ATOM 10294 C C . THR B 1 444 ? 12.672 -8.82 3.777 1 91.06 444 THR B C 1
ATOM 10296 O O . THR B 1 444 ? 12.305 -9.734 3.035 1 91.06 444 THR B O 1
ATOM 10299 N N . GLU B 1 445 ? 13.289 -7.773 3.369 1 92.12 445 GLU B N 1
ATOM 10300 C CA . GLU B 1 445 ? 13.688 -7.668 1.967 1 92.12 445 GLU B CA 1
ATOM 10301 C C . GLU B 1 445 ? 14.766 -8.688 1.62 1 92.12 445 GLU B C 1
ATOM 10303 O O . GLU B 1 445 ? 14.773 -9.242 0.521 1 92.12 445 GLU B O 1
ATOM 10308 N N . TYR B 1 446 ? 15.688 -8.883 2.562 1 94.44 446 TYR B N 1
ATOM 10309 C CA . TYR B 1 446 ? 16.734 -9.883 2.352 1 94.44 446 TYR B CA 1
ATOM 10310 C C . TYR B 1 446 ? 16.125 -11.273 2.219 1 94.44 446 TYR B C 1
ATOM 10312 O O . TYR B 1 446 ? 16.578 -12.078 1.396 1 94.44 446 TYR B O 1
ATOM 10320 N N . LEU B 1 447 ? 15.172 -11.562 2.984 1 94.88 447 LEU B N 1
ATOM 10321 C CA . LEU B 1 447 ? 14.484 -12.844 2.908 1 94.88 447 LEU B CA 1
ATOM 10322 C C . LEU B 1 447 ? 13.797 -13.016 1.555 1 94.88 447 LEU B C 1
ATOM 10324 O O . LEU B 1 447 ? 13.711 -14.125 1.032 1 94.88 447 LEU B O 1
ATOM 10328 N N . ILE B 1 448 ? 13.344 -11.898 1.02 1 94.19 448 ILE B N 1
ATOM 10329 C CA . ILE B 1 448 ? 12.727 -11.961 -0.301 1 94.19 448 ILE B CA 1
ATOM 10330 C C . ILE B 1 448 ? 13.781 -12.297 -1.351 1 94.19 448 ILE B C 1
ATOM 10332 O O . ILE B 1 448 ? 13.508 -13.055 -2.287 1 94.19 448 ILE B O 1
ATOM 10336 N N . VAL B 1 449 ? 14.984 -11.742 -1.186 1 94.12 449 VAL B N 1
ATOM 10337 C CA . VAL B 1 449 ? 16.078 -12.086 -2.09 1 94.12 449 VAL B CA 1
ATOM 10338 C C . VAL B 1 449 ? 16.328 -13.594 -2.037 1 94.12 449 VAL B C 1
ATOM 10340 O O . VAL B 1 449 ? 16.344 -14.258 -3.072 1 94.12 449 VAL B O 1
ATOM 10343 N N . CYS B 1 450 ? 16.438 -14.133 -0.831 1 96.31 450 CYS B N 1
ATOM 10344 C CA . CYS B 1 450 ? 16.734 -15.547 -0.629 1 96.31 450 CYS B CA 1
ATOM 10345 C C . CYS B 1 450 ? 15.57 -16.406 -1.104 1 96.31 450 CYS B C 1
ATOM 10347 O O . CYS B 1 450 ? 15.789 -17.453 -1.728 1 96.31 450 CYS B O 1
ATOM 10349 N N . PHE B 1 451 ? 14.445 -15.969 -0.859 1 95.5 451 PHE B N 1
ATOM 10350 C CA . PHE B 1 451 ? 13.258 -16.719 -1.241 1 95.5 451 PHE B CA 1
ATOM 10351 C C . PHE B 1 451 ? 13.133 -16.812 -2.758 1 95.5 451 PHE B C 1
ATOM 10353 O O . PHE B 1 451 ? 12.844 -17.875 -3.303 1 95.5 451 PHE B O 1
ATOM 10360 N N . THR B 1 452 ? 13.305 -15.641 -3.383 1 90.94 452 THR B N 1
ATOM 10361 C CA . THR B 1 452 ? 13.219 -15.633 -4.84 1 90.94 452 THR B CA 1
ATOM 10362 C C . THR B 1 452 ? 14.273 -16.547 -5.449 1 90.94 452 THR B C 1
ATOM 10364 O O . THR B 1 452 ? 13.984 -17.297 -6.383 1 90.94 452 THR B O 1
ATOM 10367 N N . PHE B 1 453 ? 15.508 -16.547 -4.926 1 93 453 PHE B N 1
ATOM 10368 C CA . PHE B 1 453 ? 16.594 -17.422 -5.363 1 93 453 PHE B CA 1
ATOM 10369 C C . PHE B 1 453 ? 16.188 -18.875 -5.23 1 93 453 PHE B C 1
ATOM 10371 O O . PHE B 1 453 ? 16.328 -19.656 -6.176 1 93 453 PHE B O 1
ATOM 10378 N N . CYS B 1 454 ? 15.586 -19.234 -4.113 1 94.69 454 CYS B N 1
ATOM 10379 C CA . CYS B 1 454 ? 15.18 -20.609 -3.84 1 94.69 454 CYS B CA 1
ATOM 10380 C C . CYS B 1 454 ? 13.977 -21 -4.688 1 94.69 454 CYS B C 1
ATOM 10382 O O . CYS B 1 454 ? 13.898 -22.125 -5.184 1 94.69 454 CYS B O 1
ATOM 10384 N N . ALA B 1 455 ? 13.062 -20.062 -4.848 1 91.5 455 ALA B N 1
ATOM 10385 C CA . ALA B 1 455 ? 11.859 -20.344 -5.629 1 91.5 455 ALA B CA 1
ATOM 10386 C C . ALA B 1 455 ? 12.203 -20.656 -7.078 1 91.5 455 ALA B C 1
ATOM 10388 O O . ALA B 1 455 ? 11.625 -21.562 -7.68 1 91.5 455 ALA B O 1
ATOM 10389 N N . ILE B 1 456 ? 13.164 -19.938 -7.633 1 85.12 456 ILE B N 1
ATOM 10390 C CA . ILE B 1 456 ? 13.578 -20.188 -9.016 1 85.12 456 ILE B CA 1
ATOM 10391 C C . ILE B 1 456 ? 14.203 -21.578 -9.125 1 85.12 456 ILE B C 1
ATOM 10393 O O . ILE B 1 456 ? 13.977 -22.281 -10.109 1 85.12 456 ILE B O 1
ATOM 10397 N N . GLN B 1 457 ? 14.906 -22.062 -8.062 1 85.56 457 GLN B N 1
ATOM 10398 C CA . GLN B 1 457 ? 15.547 -23.359 -8.047 1 85.56 457 GLN B CA 1
ATOM 10399 C C . GLN B 1 457 ? 14.516 -24.484 -8 1 85.56 457 GLN B C 1
ATOM 10401 O O . GLN B 1 457 ? 14.711 -25.547 -8.602 1 85.56 457 GLN B O 1
ATOM 10406 N N . VAL B 1 458 ? 13.43 -24.188 -7.406 1 86 458 VAL B N 1
ATOM 10407 C CA . VAL B 1 458 ? 12.477 -25.266 -7.121 1 86 458 VAL B CA 1
ATOM 10408 C C . VAL B 1 458 ? 11.414 -25.312 -8.219 1 86 458 VAL B C 1
ATOM 10410 O O . VAL B 1 458 ? 11.109 -26.391 -8.742 1 86 458 VAL B O 1
ATOM 10413 N N . VAL B 1 459 ? 10.898 -24.172 -8.609 1 83.38 459 VAL B N 1
ATOM 10414 C CA . VAL B 1 459 ? 9.742 -24.203 -9.492 1 83.38 459 VAL B CA 1
ATOM 10415 C C . VAL B 1 459 ? 10.148 -23.734 -10.891 1 83.38 459 VAL B C 1
ATOM 10417 O O . VAL B 1 459 ? 9.375 -23.875 -11.844 1 83.38 459 VAL B O 1
ATOM 10420 N N . GLY B 1 460 ? 11.328 -23.297 -11.102 1 75.31 460 GLY B N 1
ATOM 10421 C CA . GLY B 1 460 ? 11.781 -22.797 -12.391 1 75.31 460 GLY B CA 1
ATOM 10422 C C . GLY B 1 460 ? 11.789 -21.281 -12.469 1 75.31 460 GLY B C 1
ATOM 10423 O O . GLY B 1 460 ? 11.203 -20.609 -11.617 1 75.31 460 GLY B O 1
ATOM 10424 N N . ILE B 1 461 ? 12.383 -20.75 -13.391 1 72.38 461 ILE B N 1
ATOM 10425 C CA . ILE B 1 461 ? 12.664 -19.328 -13.508 1 72.38 461 ILE B CA 1
ATOM 10426 C C . ILE B 1 461 ? 11.367 -18.562 -13.75 1 72.38 461 ILE B C 1
ATOM 10428 O O . ILE B 1 461 ? 11.141 -17.516 -13.156 1 72.38 461 ILE B O 1
ATOM 10432 N N . ASN B 1 462 ? 10.492 -19.016 -14.711 1 69.06 462 ASN B N 1
ATOM 10433 C CA . ASN B 1 462 ? 9.273 -18.312 -15.086 1 69.06 462 ASN B CA 1
ATOM 10434 C C . ASN B 1 462 ? 8.344 -18.125 -13.883 1 69.06 462 ASN B C 1
ATOM 10436 O O . ASN B 1 462 ? 7.914 -17.016 -13.594 1 69.06 462 ASN B O 1
ATOM 10440 N N . PHE B 1 463 ? 8.211 -19.156 -13.172 1 78.69 463 PHE B N 1
ATOM 10441 C CA . PHE B 1 463 ? 7.262 -19.094 -12.07 1 78.69 463 PHE B CA 1
ATOM 10442 C C . PHE B 1 463 ? 7.938 -18.562 -10.805 1 78.69 463 PHE B C 1
ATOM 10444 O O . PHE B 1 463 ? 7.285 -17.953 -9.953 1 78.69 463 PHE B O 1
ATOM 10451 N N . GLY B 1 464 ? 9.258 -18.766 -10.781 1 83 464 GLY B N 1
ATOM 10452 C CA . GLY B 1 464 ? 9.977 -18.328 -9.602 1 83 464 GLY B CA 1
ATOM 10453 C C . GLY B 1 464 ? 10 -16.812 -9.461 1 83 464 GLY B C 1
ATOM 10454 O O . GLY B 1 464 ? 9.82 -16.281 -8.359 1 83 464 GLY B O 1
ATOM 10455 N N . VAL B 1 465 ? 10.133 -16.094 -10.492 1 80.62 465 VAL B N 1
ATOM 10456 C CA . VAL B 1 465 ? 10.164 -14.641 -10.461 1 80.62 465 VAL B CA 1
ATOM 10457 C C . VAL B 1 465 ? 8.781 -14.102 -10.125 1 80.62 465 VAL B C 1
ATOM 10459 O O . VAL B 1 465 ? 8.648 -13.156 -9.336 1 80.62 465 VAL B O 1
ATOM 10462 N N . VAL B 1 466 ? 7.777 -14.711 -10.664 1 82.12 466 VAL B N 1
ATOM 10463 C CA . VAL B 1 466 ? 6.406 -14.281 -10.414 1 82.12 466 VAL B CA 1
ATOM 10464 C C . VAL B 1 466 ? 6.074 -14.453 -8.938 1 82.12 466 VAL B C 1
ATOM 10466 O O . VAL B 1 466 ? 5.5 -13.562 -8.312 1 82.12 466 VAL B O 1
ATOM 10469 N N . VAL B 1 467 ? 6.508 -15.578 -8.438 1 87.56 467 VAL B N 1
ATOM 10470 C CA . VAL B 1 467 ? 6.258 -15.852 -7.027 1 87.56 467 VAL B CA 1
ATOM 10471 C C . VAL B 1 467 ? 7.031 -14.852 -6.168 1 87.56 467 VAL B C 1
ATOM 10473 O O . VAL B 1 467 ? 6.527 -14.383 -5.145 1 87.56 467 VAL B O 1
ATOM 10476 N N . GLY B 1 468 ? 8.273 -14.57 -6.559 1 89.12 468 GLY B N 1
ATOM 10477 C CA . GLY B 1 468 ? 9.055 -13.57 -5.848 1 89.12 468 GLY B CA 1
ATOM 10478 C C . GLY B 1 468 ? 8.383 -12.211 -5.801 1 89.12 468 GLY B C 1
ATOM 10479 O O . GLY B 1 468 ? 8.344 -11.57 -4.746 1 89.12 468 GLY B O 1
ATOM 10480 N N . VAL B 1 469 ? 7.805 -11.781 -6.887 1 85.94 469 VAL B N 1
ATOM 10481 C CA . VAL B 1 469 ? 7.125 -10.492 -6.965 1 85.94 469 VAL B CA 1
ATOM 10482 C C . VAL B 1 469 ? 5.891 -10.5 -6.066 1 85.94 469 VAL B C 1
ATOM 10484 O O . VAL B 1 469 ? 5.637 -9.539 -5.34 1 85.94 469 VAL B O 1
ATOM 10487 N N . LEU B 1 470 ? 5.176 -11.594 -6.098 1 86.44 470 LEU B N 1
ATOM 10488 C CA . LEU B 1 470 ? 3.977 -11.719 -5.273 1 86.44 470 LEU B CA 1
ATOM 10489 C C . LEU B 1 470 ? 4.324 -11.617 -3.793 1 86.44 470 LEU B C 1
ATOM 10491 O O . LEU B 1 470 ? 3.629 -10.938 -3.033 1 86.44 470 LEU B O 1
ATOM 10495 N N . VAL B 1 471 ? 5.371 -12.25 -3.459 1 89.31 471 VAL B N 1
ATOM 10496 C CA . VAL B 1 471 ? 5.773 -12.219 -2.059 1 89.31 471 VAL B CA 1
ATOM 10497 C C . VAL B 1 471 ? 6.23 -10.812 -1.678 1 89.31 471 VAL B C 1
ATOM 10499 O O . VAL B 1 471 ? 5.984 -10.359 -0.558 1 89.31 471 VAL B O 1
ATOM 10502 N N . ALA B 1 472 ? 6.906 -10.156 -2.557 1 89.88 472 ALA B N 1
ATOM 10503 C CA . ALA B 1 472 ? 7.336 -8.781 -2.311 1 89.88 472 ALA B CA 1
ATOM 10504 C C . ALA B 1 472 ? 6.137 -7.863 -2.111 1 89.88 472 ALA B C 1
ATOM 10506 O O . ALA B 1 472 ? 6.16 -6.98 -1.249 1 89.88 472 ALA B O 1
ATOM 10507 N N . ILE B 1 473 ? 5.125 -8.062 -2.873 1 86.31 473 ILE B N 1
ATOM 10508 C CA . ILE B 1 473 ? 3.906 -7.266 -2.783 1 86.31 473 ILE B CA 1
ATOM 10509 C C . ILE B 1 473 ? 3.225 -7.516 -1.44 1 86.31 473 ILE B C 1
ATOM 10511 O O . ILE B 1 473 ? 2.816 -6.57 -0.762 1 86.31 473 ILE B O 1
ATOM 10515 N N . VAL B 1 474 ? 3.145 -8.773 -1.087 1 84.94 474 VAL B N 1
ATOM 10516 C CA . VAL B 1 474 ? 2.525 -9.141 0.183 1 84.94 474 VAL B CA 1
ATOM 10517 C C . VAL B 1 474 ? 3.311 -8.516 1.337 1 84.94 474 VAL B C 1
ATOM 10519 O O . VAL B 1 474 ? 2.723 -8 2.289 1 84.94 474 VAL B O 1
ATOM 10522 N N . GLU B 1 475 ? 4.621 -8.602 1.225 1 86.19 475 GLU B N 1
ATOM 10523 C CA . GLU B 1 475 ? 5.477 -8.016 2.252 1 86.19 475 GLU B CA 1
ATOM 10524 C C . GLU B 1 475 ? 5.254 -6.508 2.359 1 86.19 475 GLU B C 1
ATOM 10526 O O . GLU B 1 475 ? 5.254 -5.953 3.459 1 86.19 475 GLU B O 1
ATOM 10531 N N . HIS B 1 476 ? 5.109 -5.91 1.306 1 84.69 476 HIS B N 1
ATOM 10532 C CA . HIS B 1 476 ? 4.867 -4.469 1.307 1 84.69 476 HIS B CA 1
ATOM 10533 C C . HIS B 1 476 ? 3.549 -4.133 1.996 1 84.69 476 HIS B C 1
ATOM 10535 O O . HIS B 1 476 ? 3.467 -3.156 2.744 1 84.69 476 HIS B O 1
ATOM 10541 N N . ILE B 1 477 ? 2.529 -4.84 1.705 1 83.12 477 ILE B N 1
ATOM 10542 C CA . ILE B 1 477 ? 1.217 -4.613 2.303 1 83.12 477 ILE B CA 1
ATOM 10543 C C . ILE B 1 477 ? 1.306 -4.773 3.818 1 83.12 477 ILE B C 1
ATOM 10545 O O . ILE B 1 477 ? 0.718 -3.988 4.566 1 83.12 477 ILE B O 1
ATOM 10549 N N . PHE B 1 478 ? 2.043 -5.758 4.203 1 81.31 478 PHE B N 1
ATOM 10550 C CA . PHE B 1 478 ? 2.195 -5.992 5.633 1 81.31 478 PHE B CA 1
ATOM 10551 C C . PHE B 1 478 ? 2.969 -4.852 6.289 1 81.31 478 PHE B C 1
ATOM 10553 O O . PHE B 1 478 ? 2.625 -4.414 7.391 1 81.31 478 PHE B O 1
ATOM 10560 N N . SER B 1 479 ? 3.955 -4.414 5.574 1 80.31 479 SER B N 1
ATOM 10561 C CA . SER B 1 479 ? 4.773 -3.326 6.102 1 80.31 479 SER B CA 1
ATOM 10562 C C . SER B 1 479 ? 3.986 -2.021 6.16 1 80.31 479 SER B C 1
ATOM 10564 O O . SER B 1 479 ? 4.094 -1.268 7.129 1 80.31 479 SER B O 1
ATOM 10566 N N . THR B 1 480 ? 3.215 -1.776 5.191 1 80.44 480 THR B N 1
ATOM 10567 C CA . THR B 1 480 ? 2.426 -0.551 5.125 1 80.44 480 THR B CA 1
ATOM 10568 C C . THR B 1 480 ? 1.295 -0.58 6.148 1 80.44 480 THR B C 1
ATOM 10570 O O . THR B 1 480 ? 0.953 0.451 6.734 1 80.44 480 THR B O 1
ATOM 10573 N N . ALA B 1 481 ? 0.678 -1.711 6.293 1 80.12 481 ALA B N 1
ATOM 10574 C CA . ALA B 1 481 ? -0.427 -1.861 7.238 1 80.12 481 ALA B CA 1
ATOM 10575 C C . ALA B 1 481 ? 0.012 -1.517 8.656 1 80.12 481 ALA B C 1
ATOM 10577 O O . ALA B 1 481 ? -0.774 -0.987 9.445 1 80.12 481 ALA B O 1
ATOM 10578 N N . HIS B 1 482 ? 1.267 -1.657 8.93 1 76.06 482 HIS B N 1
ATOM 10579 C CA . HIS B 1 482 ? 1.752 -1.457 10.289 1 76.06 482 HIS B CA 1
ATOM 10580 C C . HIS B 1 482 ? 2.355 -0.066 10.461 1 76.06 482 HIS B C 1
ATOM 10582 O O . HIS B 1 482 ? 2.721 0.324 11.57 1 76.06 482 HIS B O 1
ATOM 10588 N N . ASN B 1 483 ? 2.385 0.67 9.406 1 74 483 ASN B N 1
ATOM 10589 C CA . ASN B 1 483 ? 3.025 1.978 9.5 1 74 483 ASN B CA 1
ATOM 10590 C C . ASN B 1 483 ? 2.002 3.107 9.438 1 74 483 ASN B C 1
ATOM 10592 O O . ASN B 1 483 ? 2.369 4.277 9.297 1 74 483 ASN B O 1
ATOM 10596 N N . THR B 1 484 ? 0.726 2.73 9.555 1 74.88 484 THR B N 1
ATOM 10597 C CA . THR B 1 484 ? -0.265 3.793 9.688 1 74.88 484 THR B CA 1
ATOM 10598 C C . THR B 1 484 ? -0.097 4.523 11.016 1 74.88 484 THR B C 1
ATOM 10600 O O . THR B 1 484 ? 0.123 3.896 12.055 1 74.88 484 THR B O 1
ATOM 10603 N N . VAL B 1 485 ? -0.034 5.883 10.891 1 76.06 485 VAL B N 1
ATOM 10604 C CA . VAL B 1 485 ? 0.269 6.684 12.078 1 76.06 485 VAL B CA 1
ATOM 10605 C C . VAL B 1 485 ? -0.926 7.566 12.422 1 76.06 485 VAL B C 1
ATOM 10607 O O . VAL B 1 485 ? -1.617 8.062 11.531 1 76.06 485 VAL B O 1
ATOM 10610 N N . VAL B 1 486 ? -1.295 7.523 13.68 1 86.06 486 VAL B N 1
ATOM 10611 C CA . VAL B 1 486 ? -2.26 8.461 14.242 1 86.06 486 VAL B CA 1
ATOM 10612 C C . VAL B 1 486 ? -1.551 9.414 15.211 1 86.06 486 VAL B C 1
ATOM 10614 O O . VAL B 1 486 ? -0.873 8.977 16.141 1 86.06 486 VAL B O 1
ATOM 10617 N N . ASN B 1 487 ? -1.587 10.734 14.836 1 82.69 487 ASN B N 1
ATOM 10618 C CA . ASN B 1 487 ? -0.963 11.742 15.688 1 82.69 487 ASN B CA 1
ATOM 10619 C C . ASN B 1 487 ? -2.004 12.539 16.469 1 82.69 487 ASN B C 1
ATOM 10621 O O . ASN B 1 487 ? -2.92 13.117 15.875 1 82.69 487 ASN B O 1
ATOM 10625 N N . ARG B 1 488 ? -1.911 12.484 17.766 1 86.12 488 ARG B N 1
ATOM 10626 C CA . ARG B 1 488 ? -2.73 13.383 18.562 1 86.12 488 ARG B CA 1
ATOM 10627 C C . ARG B 1 488 ? -2.188 14.812 18.516 1 86.12 488 ARG B C 1
ATOM 10629 O O . ARG B 1 488 ? -1.018 15.047 18.828 1 86.12 488 ARG B O 1
ATOM 10636 N N . VAL B 1 489 ? -2.951 15.719 18.016 1 82.94 489 VAL B N 1
ATOM 10637 C CA . VAL B 1 489 ? -2.516 17.109 17.891 1 82.94 489 VAL B CA 1
ATOM 10638 C C . VAL B 1 489 ? -3.377 18 18.797 1 82.94 489 VAL B C 1
ATOM 10640 O O . VAL B 1 489 ? -4.555 17.703 19.016 1 82.94 489 VAL B O 1
ATOM 10643 N N . GLU B 1 490 ? -2.793 19 19.328 1 80.81 490 GLU B N 1
ATOM 10644 C CA . GLU B 1 490 ? -3.516 19.969 20.156 1 80.81 490 GLU B CA 1
ATOM 10645 C C . GLU B 1 490 ? -3.896 21.203 19.344 1 80.81 490 GLU B C 1
ATOM 10647 O O . GLU B 1 490 ? -3.418 22.297 19.625 1 80.81 490 GLU B O 1
ATOM 10652 N N . LYS B 1 491 ? -4.824 21.047 18.469 1 83.62 491 LYS B N 1
ATOM 10653 C CA . LYS B 1 491 ? -5.289 22.125 17.609 1 83.62 491 LYS B CA 1
ATOM 10654 C C . LYS B 1 491 ? -6.523 22.797 18.203 1 83.62 491 LYS B C 1
ATOM 10656 O O . LYS B 1 491 ? -7.344 22.141 18.844 1 83.62 491 LYS B O 1
ATOM 10661 N N . ARG B 1 492 ? -6.582 24.062 18.031 1 86.31 492 ARG B N 1
ATOM 10662 C CA . ARG B 1 492 ? -7.766 24.859 18.359 1 86.31 492 ARG B CA 1
ATOM 10663 C C . ARG B 1 492 ? -8.312 25.547 17.109 1 86.31 492 ARG B C 1
ATOM 10665 O O . ARG B 1 492 ? -7.609 25.703 16.109 1 86.31 492 ARG B O 1
ATOM 10672 N N . SER B 1 493 ? -9.594 25.844 17.172 1 85.38 493 SER B N 1
ATOM 10673 C CA . SER B 1 493 ? -10.172 26.531 16.031 1 85.38 493 SER B CA 1
ATOM 10674 C C . SER B 1 493 ? -9.68 27.984 15.961 1 85.38 493 SER B C 1
ATOM 10676 O O . SER B 1 493 ? -9.219 28.531 16.969 1 85.38 493 SER B O 1
ATOM 10678 N N . ASN B 1 494 ? -9.711 28.547 14.836 1 77.75 494 ASN B N 1
ATOM 10679 C CA . ASN B 1 494 ? -9.391 29.969 14.672 1 77.75 494 ASN B CA 1
ATOM 10680 C C . ASN B 1 494 ? -10.633 30.844 14.789 1 77.75 494 ASN B C 1
ATOM 10682 O O . ASN B 1 494 ? -10.68 31.938 14.234 1 77.75 494 ASN B O 1
ATOM 10686 N N . ALA B 1 495 ? -11.633 30.281 15.391 1 80.25 495 ALA B N 1
ATOM 10687 C CA . ALA B 1 495 ? -12.836 31.078 15.602 1 80.25 495 ALA B CA 1
ATOM 10688 C C . ALA B 1 495 ? -12.562 32.219 16.562 1 80.25 495 ALA B C 1
ATOM 10690 O O . ALA B 1 495 ? -11.672 32.125 17.422 1 80.25 495 ALA B O 1
ATOM 10691 N N . VAL B 1 496 ? -13.273 33.312 16.359 1 83.12 496 VAL B N 1
ATOM 10692 C CA . VAL B 1 496 ? -13.086 34.469 17.203 1 83.12 496 VAL B CA 1
ATOM 10693 C C . VAL B 1 496 ? -13.883 34.312 18.5 1 83.12 496 VAL B C 1
ATOM 10695 O O . VAL B 1 496 ? -15.109 34.375 18.5 1 83.12 496 VAL B O 1
ATOM 10698 N N . TRP B 1 497 ? -13.156 33.969 19.531 1 83.75 497 TRP B N 1
ATOM 10699 C CA . TRP B 1 497 ? -13.75 33.812 20.859 1 83.75 497 TRP B CA 1
ATOM 10700 C C . TRP B 1 497 ? -13.375 34.969 21.75 1 83.75 497 TRP B C 1
ATOM 10702 O O . TRP B 1 497 ? -12.266 35.5 21.672 1 83.75 497 TRP B O 1
ATOM 10712 N N . SER B 1 498 ? -14.305 35.375 22.562 1 81.62 498 SER B N 1
ATOM 10713 C CA . SER B 1 498 ? -13.945 36.312 23.609 1 81.62 498 SER B CA 1
ATOM 10714 C C . SER B 1 498 ? -12.961 35.719 24.594 1 81.62 498 SER B C 1
ATOM 10716 O O . SER B 1 498 ? -12.859 34.5 24.719 1 81.62 498 SER B O 1
ATOM 10718 N N . PRO B 1 499 ? -12.172 36.531 25.219 1 82.56 499 PRO B N 1
ATOM 10719 C CA . PRO B 1 499 ? -11.227 36 26.219 1 82.56 499 PRO B CA 1
ATOM 10720 C C . PRO B 1 499 ? -11.906 35.156 27.281 1 82.56 499 PRO B C 1
ATOM 10722 O O . PRO B 1 499 ? -11.32 34.156 27.75 1 82.56 499 PRO B O 1
ATOM 10725 N N . SER B 1 500 ? -13.109 35.5 27.703 1 83.38 500 SER B N 1
ATOM 10726 C CA . SER B 1 500 ? -13.852 34.688 28.656 1 83.38 500 SER B CA 1
ATOM 10727 C C . SER B 1 500 ? -14.188 33.312 28.062 1 83.38 500 SER B C 1
ATOM 10729 O O . SER B 1 500 ? -14.094 32.312 28.766 1 83.38 500 SER B O 1
ATOM 10731 N N . ASP B 1 501 ? -14.609 33.344 26.844 1 86.94 501 ASP B N 1
ATOM 10732 C CA . ASP B 1 501 ? -14.914 32.094 26.172 1 86.94 501 ASP B CA 1
ATOM 10733 C C . ASP B 1 501 ? -13.664 31.234 26.031 1 86.94 501 ASP B C 1
ATOM 10735 O O . ASP B 1 501 ? -13.734 30.016 26.125 1 86.94 501 ASP B O 1
ATOM 10739 N N . LEU B 1 502 ? -12.578 31.859 25.719 1 86.81 502 LEU B N 1
ATOM 10740 C CA . LEU B 1 502 ? -11.32 31.141 25.578 1 86.81 502 LEU B CA 1
ATOM 10741 C C . LEU B 1 502 ? -10.914 30.469 26.891 1 86.81 502 LEU B C 1
ATOM 10743 O O . LEU B 1 502 ? -10.336 29.391 26.891 1 86.81 502 LEU B O 1
ATOM 10747 N N . LYS B 1 503 ? -11.133 31.172 27.969 1 85.5 503 LYS B N 1
ATOM 10748 C CA . LYS B 1 503 ? -10.844 30.594 29.266 1 85.5 503 LYS B CA 1
ATOM 10749 C C . LYS B 1 503 ? -11.703 29.359 29.531 1 85.5 503 LYS B C 1
ATOM 10751 O O . LYS B 1 503 ? -11.227 28.359 30.078 1 85.5 503 LYS B O 1
ATOM 10756 N N . ILE B 1 504 ? -12.906 29.453 29.125 1 87.62 504 ILE B N 1
ATOM 10757 C CA . ILE B 1 504 ? -13.82 28.328 29.25 1 87.62 504 ILE B CA 1
ATOM 10758 C C . ILE B 1 504 ? -13.289 27.141 28.438 1 87.62 504 ILE B C 1
ATOM 10760 O O . ILE B 1 504 ? -13.289 26 28.922 1 87.62 504 ILE B O 1
ATOM 10764 N N . LEU B 1 505 ? -12.891 27.406 27.266 1 89.19 505 LEU B N 1
ATOM 10765 C CA . LEU B 1 505 ? -12.383 26.344 26.391 1 89.19 505 LEU B CA 1
ATOM 10766 C C . LEU B 1 505 ? -11.086 25.766 26.938 1 89.19 505 LEU B C 1
ATOM 10768 O O . LEU B 1 505 ? -10.898 24.547 26.906 1 89.19 505 LEU B O 1
ATOM 10772 N N . ASN B 1 506 ? -10.203 26.594 27.406 1 84.81 506 ASN B N 1
ATOM 10773 C CA . ASN B 1 506 ? -8.922 26.141 27.922 1 84.81 506 ASN B CA 1
ATOM 10774 C C . ASN B 1 506 ? -9.094 25.266 29.156 1 84.81 506 ASN B C 1
ATOM 10776 O O . ASN B 1 506 ? -8.398 24.25 29.312 1 84.81 506 ASN B O 1
ATOM 10780 N N . ASP B 1 507 ? -10.016 25.641 29.953 1 82.19 507 ASP B N 1
ATOM 10781 C CA . ASP B 1 507 ? -10.211 24.922 31.203 1 82.19 507 ASP B CA 1
ATOM 10782 C C . ASP B 1 507 ? -11.156 23.734 31.031 1 82.19 507 ASP B C 1
ATOM 10784 O O . ASP B 1 507 ? -10.977 22.703 31.656 1 82.19 507 ASP B O 1
ATOM 10788 N N . GLY B 1 508 ? -12.023 23.906 30.188 1 82.12 508 GLY B N 1
ATOM 10789 C CA . GLY B 1 508 ? -13.086 22.922 30.109 1 82.12 508 GLY B CA 1
ATOM 10790 C C . GLY B 1 508 ? -12.922 21.953 28.938 1 82.12 508 GLY B C 1
ATOM 10791 O O . GLY B 1 508 ? -13.344 20.797 29.016 1 82.12 508 GLY B O 1
ATOM 10792 N N . ALA B 1 509 ? -12.438 22.422 27.859 1 87.44 509 ALA B N 1
ATOM 10793 C CA . ALA B 1 509 ? -12.461 21.609 26.656 1 87.44 509 ALA B CA 1
ATOM 10794 C C . ALA B 1 509 ? -11.109 20.938 26.406 1 87.44 509 ALA B C 1
ATOM 10796 O O . ALA B 1 509 ? -11.047 19.797 25.953 1 87.44 509 ALA B O 1
ATOM 10797 N N . TYR B 1 510 ? -10.016 21.609 26.656 1 86.06 510 TYR B N 1
ATOM 10798 C CA . TYR B 1 510 ? -8.727 21.125 26.188 1 86.06 510 TYR B CA 1
ATOM 10799 C C . TYR B 1 510 ? -7.82 20.766 27.359 1 86.06 510 TYR B C 1
ATOM 10801 O O . TYR B 1 510 ? -6.754 20.172 27.172 1 86.06 510 TYR B O 1
ATOM 10809 N N . SER B 1 511 ? -8.164 21.203 28.578 1 73.56 511 SER B N 1
ATOM 10810 C CA . SER B 1 511 ? -7.234 21.094 29.703 1 73.56 511 SER B CA 1
ATOM 10811 C C . SER B 1 511 ? -7.398 19.766 30.422 1 73.56 511 SER B C 1
ATOM 10813 O O . SER B 1 511 ? -8.484 19.188 30.422 1 73.56 511 SER B O 1
ATOM 10815 N N . GLY B 1 512 ? -6.273 19.25 30.859 1 65.25 512 GLY B N 1
ATOM 10816 C CA . GLY B 1 512 ? -6.266 18.188 31.844 1 65.25 512 GLY B CA 1
ATOM 10817 C C . GLY B 1 512 ? -5.926 16.828 31.266 1 65.25 512 GLY B C 1
ATOM 10818 O O . GLY B 1 512 ? -5.414 16.734 30.156 1 65.25 512 GLY B O 1
ATOM 10819 N N . GLY B 1 513 ? -5.973 15.859 32.031 1 65.12 513 GLY B N 1
ATOM 10820 C CA . GLY B 1 513 ? -5.727 14.461 31.719 1 65.12 513 GLY B CA 1
ATOM 10821 C C . GLY B 1 513 ? -6.793 13.852 30.828 1 65.12 513 GLY B C 1
ATOM 10822 O O . GLY B 1 513 ? -6.543 12.859 30.141 1 65.12 513 GLY B O 1
ATOM 10823 N N . SER B 1 514 ? -7.977 14.578 30.891 1 79.5 514 SER B N 1
ATOM 10824 C CA . SER B 1 514 ? -9.07 14.039 30.078 1 79.5 514 SER B CA 1
ATOM 10825 C C . SER B 1 514 ? -9.781 15.148 29.312 1 79.5 514 SER B C 1
ATOM 10827 O O . SER B 1 514 ? -10.883 15.562 29.688 1 79.5 514 SER B O 1
ATOM 10829 N N . PRO B 1 515 ? -9.219 15.562 28.203 1 88.5 515 PRO B N 1
ATOM 10830 C CA . PRO B 1 515 ? -9.836 16.625 27.406 1 88.5 515 PRO B CA 1
ATOM 10831 C C . PRO B 1 515 ? -11.172 16.188 26.797 1 88.5 515 PRO B C 1
ATOM 10833 O O . PRO B 1 515 ? -11.336 15.031 26.438 1 88.5 515 PRO B O 1
ATOM 10836 N N . ARG B 1 516 ? -12.102 17.109 26.719 1 92.12 516 ARG B N 1
ATOM 10837 C CA . ARG B 1 516 ? -13.406 16.844 26.141 1 92.12 516 ARG B CA 1
ATOM 10838 C C . ARG B 1 516 ? -13.32 16.781 24.609 1 92.12 516 ARG B C 1
ATOM 10840 O O . ARG B 1 516 ? -14.164 16.172 23.969 1 92.12 516 ARG B O 1
ATOM 10847 N N . ILE B 1 517 ? -12.375 17.562 24.062 1 94.31 517 ILE B N 1
ATOM 10848 C CA . ILE B 1 517 ? -12.148 17.531 22.625 1 94.31 517 ILE B CA 1
ATOM 10849 C C . ILE B 1 517 ? -10.773 16.938 22.312 1 94.31 517 ILE B C 1
ATOM 10851 O O . ILE B 1 517 ? -9.758 17.422 22.828 1 94.31 517 ILE B O 1
ATOM 10855 N N . VAL B 1 518 ? -10.758 15.898 21.562 1 93.38 518 VAL B N 1
ATOM 10856 C CA . VAL B 1 518 ? -9.516 15.266 21.141 1 93.38 518 VAL B CA 1
ATOM 10857 C C . VAL B 1 518 ? -9.414 15.289 19.625 1 93.38 518 VAL B C 1
ATOM 10859 O O . VAL B 1 518 ? -10.383 14.953 18.922 1 93.38 518 VAL B O 1
ATOM 10862 N N . THR B 1 519 ? -8.312 15.773 19.125 1 93.44 519 THR B N 1
ATOM 10863 C CA . THR B 1 519 ? -8.094 15.828 17.672 1 93.44 519 THR B CA 1
ATOM 10864 C C . THR B 1 519 ? -7 14.852 17.25 1 93.44 519 THR B C 1
ATOM 10866 O O . THR B 1 519 ? -5.887 14.891 17.781 1 93.44 519 THR B O 1
ATOM 10869 N N . LEU B 1 520 ? -7.316 13.984 16.344 1 94 520 LEU B N 1
ATOM 10870 C CA . LEU B 1 520 ? -6.371 13.008 15.812 1 94 520 LEU B CA 1
ATOM 10871 C C . LEU B 1 520 ? -6.168 13.195 14.312 1 94 520 LEU B C 1
ATOM 10873 O O . LEU B 1 520 ? -7.129 13.422 13.578 1 94 520 LEU B O 1
ATOM 10877 N N . GLU B 1 521 ? -4.934 13.219 13.914 1 91.06 521 GLU B N 1
ATOM 10878 C CA . GLU B 1 521 ? -4.602 13.25 12.492 1 91.06 521 GLU B CA 1
ATOM 10879 C C . GLU B 1 521 ? -4.289 11.852 11.969 1 91.06 521 GLU B C 1
ATOM 10881 O O . GLU B 1 521 ? -3.436 11.148 12.516 1 91.06 521 GLU B O 1
ATOM 10886 N N . VAL B 1 522 ? -4.992 11.461 10.977 1 90.5 522 VAL B N 1
ATOM 10887 C CA . VAL B 1 522 ? -4.754 10.164 10.359 1 90.5 522 VAL B CA 1
ATOM 10888 C C . VAL B 1 522 ? -3.904 10.328 9.102 1 90.5 522 VAL B C 1
ATOM 10890 O O . VAL B 1 522 ? -4.301 11.039 8.172 1 90.5 522 VAL B O 1
ATOM 10893 N N . ILE B 1 523 ? -2.729 9.727 9.094 1 85.25 523 ILE B N 1
ATOM 10894 C CA . ILE B 1 523 ? -1.809 9.875 7.965 1 85.25 523 ILE B CA 1
ATOM 10895 C C . ILE B 1 523 ? -1.554 8.508 7.328 1 85.25 523 ILE B C 1
ATOM 10897 O O . ILE B 1 523 ? -1.323 7.523 8.031 1 85.25 523 ILE B O 1
ATOM 10901 N N . GLY B 1 524 ? -1.598 8.461 5.961 1 81.62 524 GLY B N 1
ATOM 10902 C CA . GLY B 1 524 ? -1.301 7.227 5.25 1 81.62 524 GLY B CA 1
ATOM 10903 C C . GLY B 1 524 ? -2.535 6.562 4.672 1 81.62 524 GLY B C 1
ATOM 10904 O O . GLY B 1 524 ? -3.65 7.055 4.844 1 81.62 524 GLY B O 1
ATOM 10905 N N . PRO B 1 525 ? -2.332 5.555 3.959 1 85.81 525 PRO B N 1
ATOM 10906 C CA . PRO B 1 525 ? -3.471 4.828 3.391 1 85.81 525 PRO B CA 1
ATOM 10907 C C . PRO B 1 525 ? -4.199 3.969 4.422 1 85.81 525 PRO B C 1
ATOM 10909 O O . PRO B 1 525 ? -3.561 3.387 5.305 1 85.81 525 PRO B O 1
ATOM 10912 N N . VAL B 1 526 ? -5.508 3.977 4.375 1 89.38 526 VAL B N 1
ATOM 10913 C CA . VAL B 1 526 ? -6.336 3.125 5.223 1 89.38 526 VAL B CA 1
ATOM 10914 C C . VAL B 1 526 ? -7.062 2.094 4.367 1 89.38 526 VAL B C 1
ATOM 10916 O O . VAL B 1 526 ? -7.902 2.449 3.533 1 89.38 526 VAL B O 1
ATOM 10919 N N . PHE B 1 527 ? -6.734 0.886 4.504 1 89.12 527 PHE B N 1
ATOM 10920 C CA . PHE B 1 527 ? -7.23 -0.195 3.66 1 89.12 527 PHE B CA 1
ATOM 10921 C C . PHE B 1 527 ? -7.453 -1.462 4.48 1 89.12 527 PHE B C 1
ATOM 10923 O O . PHE B 1 527 ? -7.348 -1.439 5.707 1 89.12 527 PHE B O 1
ATOM 10930 N N . PHE B 1 528 ? -7.805 -2.498 3.871 1 85 528 PHE B N 1
ATOM 10931 C CA . PHE B 1 528 ? -8.188 -3.729 4.551 1 85 528 PHE B CA 1
ATOM 10932 C C . PHE B 1 528 ? -7.086 -4.191 5.496 1 85 528 PHE B C 1
ATOM 10934 O O . PHE B 1 528 ? -7.367 -4.688 6.59 1 85 528 PHE B O 1
ATOM 10941 N N . GLY B 1 529 ? -5.871 -3.957 5.207 1 82 529 GLY B N 1
ATOM 10942 C CA . GLY B 1 529 ? -4.766 -4.434 6.023 1 82 529 GLY B CA 1
ATOM 10943 C C . GLY B 1 529 ? -4.496 -3.559 7.234 1 82 529 GLY B C 1
ATOM 10944 O O . GLY B 1 529 ? -3.928 -4.02 8.227 1 82 529 GLY B O 1
ATOM 10945 N N . SER B 1 530 ? -4.891 -2.283 7.176 1 87.31 530 SER B N 1
ATOM 10946 C CA . SER B 1 530 ? -4.559 -1.362 8.258 1 87.31 530 SER B CA 1
ATOM 10947 C C . SER B 1 530 ? -5.805 -0.967 9.047 1 87.31 530 SER B C 1
ATOM 10949 O O . SER B 1 530 ? -5.707 -0.267 10.055 1 87.31 530 SER B O 1
ATOM 10951 N N . ALA B 1 531 ? -6.992 -1.408 8.602 1 85.94 531 ALA B N 1
ATOM 10952 C CA . ALA B 1 531 ? -8.266 -0.982 9.18 1 85.94 531 ALA B CA 1
ATOM 10953 C C . ALA B 1 531 ? -8.336 -1.31 10.664 1 85.94 531 ALA B C 1
ATOM 10955 O O . ALA B 1 531 ? -8.617 -0.436 11.484 1 85.94 531 ALA B O 1
ATOM 10956 N N . LEU B 1 532 ? -7.988 -2.482 11 1 79.38 532 LEU B N 1
ATOM 10957 C CA . LEU B 1 532 ? -8.078 -2.908 12.391 1 79.38 532 LEU B CA 1
ATOM 10958 C C . LEU B 1 532 ? -7.012 -2.227 13.242 1 79.38 532 LEU B C 1
ATOM 10960 O O . LEU B 1 532 ? -7.27 -1.844 14.383 1 79.38 532 LEU B O 1
ATOM 10964 N N . HIS B 1 533 ? -5.883 -2.133 12.68 1 82.56 533 HIS B N 1
ATOM 10965 C CA . HIS B 1 533 ? -4.797 -1.46 13.383 1 82.56 533 HIS B CA 1
ATOM 10966 C C . HIS B 1 533 ? -5.148 -0.008 13.688 1 82.56 533 HIS B C 1
ATOM 10968 O O . HIS B 1 533 ? -4.926 0.471 14.797 1 82.56 533 HIS B O 1
ATOM 10974 N N . LEU B 1 534 ? -5.676 0.664 12.758 1 87.75 534 LEU B N 1
ATOM 10975 C CA . LEU B 1 534 ? -6.07 2.057 12.938 1 87.75 534 LEU B CA 1
ATOM 10976 C C . LEU B 1 534 ? -7.18 2.174 13.977 1 87.75 534 LEU B C 1
ATOM 10978 O O . LEU B 1 534 ? -7.152 3.066 14.828 1 87.75 534 LEU B O 1
ATOM 10982 N N . LEU B 1 535 ? -8.164 1.281 13.906 1 86.19 535 LEU B N 1
ATOM 10983 C CA . LEU B 1 535 ? -9.258 1.285 14.875 1 86.19 535 LEU B CA 1
ATOM 10984 C C . LEU B 1 535 ? -8.719 1.138 16.297 1 86.19 535 LEU B C 1
ATOM 10986 O O . LEU B 1 535 ? -9.141 1.865 17.203 1 86.19 535 LEU B O 1
ATOM 10990 N N . ASN B 1 536 ? -7.789 0.303 16.453 1 81.44 536 ASN B N 1
ATOM 10991 C CA . ASN B 1 536 ? -7.203 0.076 17.766 1 81.44 536 ASN B CA 1
ATOM 10992 C C . ASN B 1 536 ? -6.402 1.286 18.234 1 81.44 536 ASN B C 1
ATOM 10994 O O . ASN B 1 536 ? -6.434 1.632 19.422 1 81.44 536 ASN B O 1
ATOM 10998 N N . LEU B 1 537 ? -5.707 1.875 17.344 1 85.19 537 LEU B N 1
ATOM 10999 C CA . LEU B 1 537 ? -4.934 3.064 17.688 1 85.19 537 LEU B CA 1
ATOM 11000 C C . LEU B 1 537 ? -5.848 4.188 18.156 1 85.19 537 LEU B C 1
ATOM 11002 O O . LEU B 1 537 ? -5.566 4.844 19.156 1 85.19 537 LEU B O 1
ATOM 11006 N N . ILE B 1 538 ? -6.957 4.395 17.453 1 89.62 538 ILE B N 1
ATOM 11007 C CA . ILE B 1 538 ? -7.879 5.48 17.781 1 89.62 538 ILE B CA 1
ATOM 11008 C C . ILE B 1 538 ? -8.57 5.18 19.109 1 89.62 538 ILE B C 1
ATOM 11010 O O . ILE B 1 538 ? -8.656 6.047 19.984 1 89.62 538 ILE B O 1
ATOM 11014 N N . THR B 1 539 ? -9.016 3.969 19.297 1 85.94 539 THR B N 1
ATOM 11015 C CA . THR B 1 539 ? -9.75 3.605 20.5 1 85.94 539 THR B CA 1
ATOM 11016 C C . THR B 1 539 ? -8.828 3.648 21.719 1 85.94 539 THR B C 1
ATOM 11018 O O . THR B 1 539 ? -9.266 3.998 22.812 1 85.94 539 THR B O 1
ATOM 11021 N N . ASP B 1 540 ? -7.609 3.352 21.516 1 83 540 ASP B N 1
ATOM 11022 C CA . ASP B 1 540 ? -6.637 3.434 22.594 1 83 540 ASP B CA 1
ATOM 11023 C C . ASP B 1 540 ? -6.367 4.887 22.984 1 83 540 ASP B C 1
ATOM 11025 O O . ASP B 1 540 ? -6.219 5.199 24.172 1 83 540 ASP B O 1
ATOM 11029 N N . GLU B 1 541 ? -6.348 5.695 22 1 84.5 541 GLU B N 1
ATOM 11030 C CA . GLU B 1 541 ? -6.07 7.105 22.25 1 84.5 541 GLU B CA 1
ATOM 11031 C C . GLU B 1 541 ? -7.23 7.773 23 1 84.5 541 GLU B C 1
ATOM 11033 O O . GLU B 1 541 ? -7.023 8.703 23.766 1 84.5 541 GLU B O 1
ATOM 11038 N N . ILE B 1 542 ? -8.445 7.266 22.766 1 87.75 542 ILE B N 1
ATOM 11039 C CA . ILE B 1 542 ? -9.602 7.906 23.375 1 87.75 542 ILE B CA 1
ATOM 11040 C C . ILE B 1 542 ? -10.047 7.105 24.594 1 87.75 542 ILE B C 1
ATOM 11042 O O . ILE B 1 542 ? -11.016 7.48 25.281 1 87.75 542 ILE B O 1
ATOM 11046 N N . GLY B 1 543 ? -9.414 6.078 24.984 1 78 543 GLY B N 1
ATOM 11047 C CA . GLY B 1 543 ? -9.664 5.32 26.203 1 78 543 GLY B CA 1
ATOM 11048 C C . GLY B 1 543 ? -10.914 4.457 26.109 1 78 543 GLY B C 1
ATOM 11049 O O . GLY B 1 543 ? -11.625 4.285 27.109 1 78 543 GLY B O 1
ATOM 11050 N N . LEU B 1 544 ? -11.398 4.133 24.984 1 73.94 544 LEU B N 1
ATOM 11051 C CA . LEU B 1 544 ? -12.555 3.262 24.828 1 73.94 544 LEU B CA 1
ATOM 11052 C C . LEU B 1 544 ? -12.18 1.804 25.062 1 73.94 544 LEU B C 1
ATOM 11054 O O . LEU B 1 544 ? -11.211 1.309 24.484 1 73.94 544 LEU B O 1
ATOM 11058 N N . ASP B 1 545 ? -12.359 1.431 26.391 1 55.72 545 ASP B N 1
ATOM 11059 C CA . ASP B 1 545 ? -12.117 0.025 26.703 1 55.72 545 ASP B CA 1
ATOM 11060 C C . ASP B 1 545 ? -13.133 -0.875 26 1 55.72 545 ASP B C 1
ATOM 11062 O O . ASP B 1 545 ? -14.328 -0.571 26 1 55.72 545 ASP B O 1
ATOM 11066 N N . GLN B 1 546 ? -12.789 -1.608 25.047 1 47.44 546 GLN B N 1
ATOM 11067 C CA . GLN B 1 546 ? -13.672 -2.525 24.328 1 47.44 546 GLN B CA 1
ATOM 11068 C C . GLN B 1 546 ? -14.516 -3.35 25.297 1 47.44 546 GLN B C 1
ATOM 11070 O O . GLN B 1 546 ? -15.492 -3.984 24.906 1 47.44 546 GLN B O 1
ATOM 11075 N N . SER B 1 547 ? -14.188 -3.477 26.547 1 39.53 547 SER B N 1
ATOM 11076 C CA . SER B 1 547 ? -14.875 -4.434 27.406 1 39.53 547 SER B CA 1
ATOM 11077 C C . SER B 1 547 ? -16.25 -3.918 27.828 1 39.53 547 SER B C 1
ATOM 11079 O O . SER B 1 547 ? -17 -4.613 28.5 1 39.53 547 SER B O 1
ATOM 11081 N N . ASP B 1 548 ? -16.562 -2.664 27.859 1 37.44 548 ASP B N 1
ATOM 11082 C CA . ASP B 1 548 ? -17.766 -2.285 28.578 1 37.44 548 ASP B CA 1
ATOM 11083 C C . ASP B 1 548 ? -19.016 -2.65 27.781 1 37.44 548 ASP B C 1
ATOM 11085 O O . ASP B 1 548 ? -19.188 -2.199 26.641 1 37.44 548 ASP B O 1
ATOM 11089 N N . GLY B 1 549 ? -19.688 -3.775 27.938 1 33.34 549 GLY B N 1
ATOM 11090 C CA . GLY B 1 549 ? -20.812 -4.582 27.5 1 33.34 549 GLY B CA 1
ATOM 11091 C C . GLY B 1 549 ? -22.109 -3.789 27.375 1 33.34 549 GLY B C 1
ATOM 11092 O O . GLY B 1 549 ? -23.156 -4.348 27.062 1 33.34 549 GLY B O 1
ATOM 11093 N N . ASP B 1 550 ? -22.297 -2.578 28.031 1 30.28 550 ASP B N 1
ATOM 11094 C CA . ASP B 1 550 ? -23.719 -2.332 28.188 1 30.28 550 ASP B CA 1
ATOM 11095 C C . ASP B 1 550 ? -24.312 -1.755 26.906 1 30.28 550 ASP B C 1
ATOM 11097 O O . ASP B 1 550 ? -24.641 -0.564 26.844 1 30.28 550 ASP B O 1
ATOM 11101 N N . PHE B 1 551 ? -23.906 -2.115 25.797 1 31.27 551 PHE B N 1
ATOM 11102 C CA . PHE B 1 551 ? -24.281 -1.292 24.656 1 31.27 551 PHE B CA 1
ATOM 11103 C C . PHE B 1 551 ? -25.703 -1.614 24.203 1 31.27 551 PHE B C 1
ATOM 11105 O O . PHE B 1 551 ? -25.938 -2.629 23.547 1 31.27 551 PHE B O 1
ATOM 11112 N N . ALA B 1 552 ? -26.906 -1.14 24.766 1 25.89 552 ALA B N 1
ATOM 11113 C CA . ALA B 1 552 ? -28.297 -1.515 24.547 1 25.89 552 ALA B CA 1
ATOM 11114 C C . ALA B 1 552 ? -28.859 -0.829 23.312 1 25.89 552 ALA B C 1
ATOM 11116 O O . ALA B 1 552 ? -30.047 -1.008 22.969 1 25.89 552 ALA B O 1
ATOM 11117 N N . GLY B 1 553 ? -28.281 0.161 22.531 1 25.52 553 GLY B N 1
ATOM 11118 C CA . GLY B 1 553 ? -29.281 0.992 21.906 1 25.52 553 GLY B CA 1
ATOM 11119 C C . GLY B 1 553 ? -29.906 0.354 20.672 1 25.52 553 GLY B C 1
ATOM 11120 O O . GLY B 1 553 ? -29.406 -0.662 20.188 1 25.52 553 GLY B O 1
ATOM 11121 N N . SER B 1 554 ? -31.047 1.008 19.922 1 24.45 554 SER B N 1
ATOM 11122 C CA . SER B 1 554 ? -32.219 0.675 19.109 1 24.45 554 SER B CA 1
ATOM 11123 C C . SER B 1 554 ? -31.859 0.686 17.625 1 24.45 554 SER B C 1
ATOM 11125 O O . SER B 1 554 ? -31.547 1.739 17.062 1 24.45 554 SER B O 1
ATOM 11127 N N . MET B 1 555 ? -30.953 0.007 17.047 1 26.61 555 MET B N 1
ATOM 11128 C CA . ME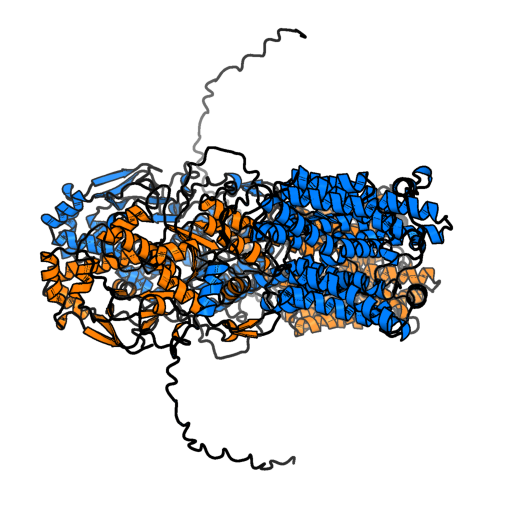T B 1 555 ? -30.641 0.253 15.641 1 26.61 555 MET B CA 1
ATOM 11129 C C . MET B 1 555 ? -31.703 -0.349 14.734 1 26.61 555 MET B C 1
ATOM 11131 O O . MET B 1 555 ? -32.281 -1.394 15.047 1 26.61 555 MET B O 1
ATOM 11135 N N . SER B 1 556 ? -32.125 0.33 13.617 1 25.75 556 SER B N 1
ATOM 11136 C CA . SER B 1 556 ? -33.125 0.091 12.602 1 25.75 556 SER B CA 1
ATOM 11137 C C . SER B 1 556 ? -32.844 -1.174 11.805 1 25.75 556 SER B C 1
ATOM 11139 O O . SER B 1 556 ? -31.672 -1.563 11.664 1 25.75 556 SER B O 1
ATOM 11141 N N . PRO B 1 557 ? -33.844 -1.911 11.344 1 26.73 557 PRO B N 1
ATOM 11142 C CA . PRO B 1 557 ? -33.969 -3.238 10.734 1 26.73 557 PRO B CA 1
ATOM 11143 C C . PRO B 1 557 ? -33.281 -3.328 9.367 1 26.73 557 PRO B C 1
ATOM 11145 O O . PRO B 1 557 ? -33.719 -2.652 8.422 1 26.73 557 PRO B O 1
ATOM 11148 N N . GLY B 1 558 ? -32.031 -3.076 9.141 1 26.83 558 GLY B N 1
ATOM 11149 C CA . GLY B 1 558 ? -31.594 -3.207 7.762 1 26.83 558 GLY B CA 1
ATOM 11150 C C . GLY B 1 558 ? -31.719 -4.621 7.23 1 26.83 558 GLY B C 1
ATOM 11151 O O . GLY B 1 558 ? -32 -5.555 7.988 1 26.83 558 GLY B O 1
ATOM 11152 N N . THR B 1 559 ? -31.891 -4.867 5.922 1 29.72 559 THR B N 1
ATOM 11153 C CA . THR B 1 559 ? -32.031 -6.098 5.152 1 29.72 559 THR B CA 1
ATOM 11154 C C . THR B 1 559 ? -30.969 -7.113 5.562 1 29.72 559 THR B C 1
ATOM 11156 O O . THR B 1 559 ? -29.891 -6.734 6.043 1 29.72 559 THR B O 1
ATOM 11159 N N . PRO B 1 560 ? -31.312 -8.414 5.477 1 27.81 560 PRO B N 1
ATOM 11160 C CA . PRO B 1 560 ? -30.5 -9.539 5.969 1 27.81 560 PRO B CA 1
ATOM 11161 C C . PRO B 1 560 ? -29.016 -9.383 5.641 1 27.81 560 PRO B C 1
ATOM 11163 O O . PRO B 1 560 ? -28.172 -9.695 6.477 1 27.81 560 PRO B O 1
ATOM 11166 N N . HIS B 1 561 ? -28.703 -9.562 4.488 1 29.58 561 HIS B N 1
ATOM 11167 C CA . HIS B 1 561 ? -27.297 -9.719 4.098 1 29.58 561 HIS B CA 1
ATOM 11168 C C . HIS B 1 561 ? -26.609 -8.367 3.951 1 29.58 561 HIS B C 1
ATOM 11170 O O . HIS B 1 561 ? -25.641 -8.242 3.199 1 29.58 561 HIS B O 1
ATOM 11176 N N . SER B 1 562 ? -27.141 -7.391 4.605 1 29.28 562 SER B N 1
ATOM 11177 C CA . SER B 1 562 ? -26.375 -6.156 4.449 1 29.28 562 SER B CA 1
ATOM 11178 C C . SER B 1 562 ? -24.953 -6.316 4.98 1 29.28 562 SER B C 1
ATOM 11180 O O . SER B 1 562 ? -24.734 -7.031 5.961 1 29.28 562 SER B O 1
ATOM 11182 N N . SER B 1 563 ? -24 -6.09 4.164 1 29.05 563 SER B N 1
ATOM 11183 C CA . SER B 1 563 ? -22.547 -6.23 4.289 1 29.05 563 SER B CA 1
ATOM 11184 C C . SER B 1 563 ? -22.047 -5.605 5.582 1 29.05 563 SER B C 1
ATOM 11186 O O . SER B 1 563 ? -21.906 -4.383 5.676 1 29.05 563 SER B O 1
ATOM 11188 N N . SER B 1 564 ? -22.594 -6.078 6.695 1 29.72 564 SER B N 1
ATOM 11189 C CA . SER B 1 564 ? -22.125 -5.469 7.938 1 29.72 564 SER B CA 1
ATOM 11190 C C . SER B 1 564 ? -20.672 -5.836 8.227 1 29.72 564 SER B C 1
ATOM 11192 O O . SER B 1 564 ? -20.234 -6.953 7.922 1 29.72 564 SER B O 1
ATOM 11194 N N . VAL B 1 565 ? -19.875 -4.918 8.367 1 30.94 565 VAL B N 1
ATOM 11195 C CA . VAL B 1 565 ? -18.438 -4.891 8.617 1 30.94 565 VAL B CA 1
ATOM 11196 C C . VAL B 1 565 ? -18.125 -5.617 9.93 1 30.94 565 VAL B C 1
ATOM 11198 O O . VAL B 1 565 ? -18.875 -5.496 10.906 1 30.94 565 VAL B O 1
ATOM 11201 N N . ILE B 1 566 ? -17.422 -6.613 9.852 1 30.5 566 ILE B N 1
ATOM 11202 C CA . ILE B 1 566 ? -16.875 -7.555 10.828 1 30.5 566 ILE B CA 1
ATOM 11203 C C . ILE B 1 566 ? -16.188 -6.789 11.953 1 30.5 566 ILE B C 1
ATOM 11205 O O . ILE B 1 566 ? -15.234 -6.039 11.719 1 30.5 566 ILE B O 1
ATOM 11209 N N . LEU B 1 567 ? -16.891 -6.422 12.984 1 30.02 567 LEU B N 1
ATOM 11210 C CA . LEU B 1 567 ? -16.328 -5.762 14.148 1 30.02 567 LEU B CA 1
ATOM 11211 C C . LEU B 1 567 ? -15.594 -6.762 15.039 1 30.02 567 LEU B C 1
ATOM 11213 O O . LEU B 1 567 ? -16.188 -7.746 15.492 1 30.02 567 LEU B O 1
ATOM 11217 N N . THR B 1 568 ? -14.43 -7.223 14.781 1 28.86 568 THR B N 1
ATOM 11218 C CA . THR B 1 568 ? -13.719 -8.141 15.664 1 28.86 568 THR B CA 1
ATOM 11219 C C . THR B 1 568 ? -13.203 -7.41 16.891 1 28.86 568 THR B C 1
ATOM 11221 O O . THR B 1 568 ? -12.789 -6.25 16.812 1 28.86 568 THR B O 1
ATOM 11224 N N . LYS B 1 569 ? -13.562 -7.887 18.016 1 32.25 569 LYS B N 1
ATOM 11225 C CA . LYS B 1 569 ? -13.047 -7.422 19.297 1 32.25 569 LYS B CA 1
ATOM 11226 C C . LYS B 1 569 ? -11.586 -7.828 19.484 1 32.25 569 LYS B C 1
ATOM 11228 O O . LYS B 1 569 ? -11.258 -9.016 19.453 1 32.25 569 LYS B O 1
ATOM 11233 N N . ASN B 1 570 ? -10.602 -7.09 19.031 1 30.75 570 ASN B N 1
ATOM 11234 C CA . ASN B 1 570 ? -9.203 -7.41 19.281 1 30.75 570 ASN B CA 1
ATOM 11235 C C . ASN B 1 570 ? -8.859 -7.285 20.766 1 30.75 570 ASN B C 1
ATOM 11237 O O . ASN B 1 570 ? -8.969 -6.207 21.344 1 30.75 570 ASN B O 1
ATOM 11241 N N . GLN B 1 571 ? -9.047 -8.305 21.578 1 29.78 571 GLN B N 1
ATOM 11242 C CA . GLN B 1 571 ? -8.336 -8.273 22.844 1 29.78 571 GLN B CA 1
ATOM 11243 C C . GLN B 1 571 ? -6.828 -8.164 22.641 1 29.78 571 GLN B C 1
ATOM 11245 O O . GLN B 1 571 ? -6.223 -9.031 22 1 29.78 571 GLN B O 1
ATOM 11250 N N . SER B 1 572 ? -6.301 -7.07 22.422 1 31.34 572 SER B N 1
ATOM 11251 C CA . SER B 1 572 ? -4.855 -6.855 22.391 1 31.34 572 SER B CA 1
ATOM 11252 C C . SER B 1 572 ? -4.148 -7.707 23.438 1 31.34 572 SER B C 1
ATOM 11254 O O . SER B 1 572 ? -4.605 -7.809 24.578 1 31.34 572 SER B O 1
ATOM 11256 N N . PHE B 1 573 ? -3.514 -8.695 23.078 1 28.72 573 PHE B N 1
ATOM 11257 C CA . PHE B 1 573 ? -2.434 -9.328 23.828 1 28.72 573 PHE B CA 1
ATOM 11258 C C . PHE B 1 573 ? -1.533 -8.289 24.469 1 28.72 573 PHE B C 1
ATOM 11260 O O . PHE B 1 573 ? -0.354 -8.547 24.719 1 28.72 573 PHE B O 1
ATOM 11267 N N . TYR B 1 574 ? -1.636 -7.043 24.234 1 28.91 574 TYR B N 1
ATOM 11268 C CA . TYR B 1 574 ? -0.724 -6.254 25.062 1 28.91 574 TYR B CA 1
ATOM 11269 C C . TYR B 1 574 ? -0.884 -6.594 26.531 1 28.91 574 TYR B C 1
ATOM 11271 O O . TYR B 1 574 ? -1.998 -6.832 27 1 28.91 574 TYR B O 1
ATOM 11279 N N . MET B 1 575 ? 0.222 -7.176 27.172 1 27.27 575 MET B N 1
ATOM 11280 C CA . MET B 1 575 ? 0.511 -7.23 28.609 1 27.27 575 MET B CA 1
ATOM 11281 C C . MET B 1 575 ? -0.156 -6.074 29.344 1 27.27 575 MET B C 1
ATOM 11283 O O . MET B 1 575 ? -0.047 -4.922 28.922 1 27.27 575 MET B O 1
ATOM 11287 N N . LYS B 1 576 ? -1.089 -6.434 30.25 1 32.31 576 LYS B N 1
ATOM 11288 C CA . LYS B 1 576 ? -1.595 -5.672 31.391 1 32.31 576 LYS B CA 1
ATOM 11289 C C . LYS B 1 576 ? -0.509 -4.773 31.984 1 32.31 576 LYS B C 1
ATOM 11291 O O . LYS B 1 576 ? 0.22 -5.18 32.875 1 32.31 576 LYS B O 1
ATOM 11296 N N . SER B 1 577 ? 0.425 -4.246 31.266 1 33.34 577 SER B N 1
ATOM 11297 C CA . SER B 1 577 ? 1.086 -3.383 32.219 1 33.34 577 SER B CA 1
ATOM 11298 C C . SER B 1 577 ? 0.069 -2.631 33.094 1 33.34 577 SER B C 1
ATOM 11300 O O . SER B 1 577 ? -1.126 -2.635 32.781 1 33.34 577 SER B O 1
ATOM 11302 N N . GLY B 1 578 ? 0.593 -1.46 33.719 1 33.38 578 GLY B N 1
ATOM 11303 C CA . GLY B 1 578 ? 0.007 -0.663 34.781 1 33.38 578 GLY B CA 1
ATOM 11304 C C . GLY B 1 578 ? -1.354 -0.099 34.438 1 33.38 578 GLY B C 1
ATOM 11305 O O . GLY B 1 578 ? -1.724 -0.048 33.25 1 33.38 578 GLY B O 1
ATOM 11306 N N . LYS B 1 579 ? -2.285 -0.166 35.375 1 35.84 579 LYS B N 1
ATOM 11307 C CA . LYS B 1 579 ? -3.547 0.563 35.469 1 35.84 579 LYS B CA 1
ATOM 11308 C C . LYS B 1 579 ? -3.484 1.873 34.688 1 35.84 579 LYS B C 1
ATOM 11310 O O . LYS B 1 579 ? -2.824 2.824 35.125 1 35.84 579 LYS B O 1
ATOM 11315 N N . LYS B 1 580 ? -3.529 1.771 33.344 1 43.31 580 LYS B N 1
ATOM 11316 C CA . LYS B 1 580 ? -3.629 3.105 32.781 1 43.31 580 LYS B CA 1
ATOM 11317 C C . LYS B 1 580 ? -4.641 3.963 33.531 1 43.31 580 LYS B C 1
ATOM 11319 O O . LYS B 1 580 ? -5.699 3.475 33.938 1 43.31 580 LYS B O 1
ATOM 11324 N N . PRO B 1 581 ? -4.281 5.031 33.938 1 48.03 581 PRO B N 1
ATOM 11325 C CA . PRO B 1 581 ? -5.25 5.906 34.594 1 48.03 581 PRO B CA 1
ATOM 11326 C C . PRO B 1 581 ? -6.551 6.047 33.812 1 48.03 581 PRO B C 1
ATOM 11328 O O . PRO B 1 581 ? -6.543 5.953 32.562 1 48.03 581 PRO B O 1
ATOM 11331 N N . HIS B 1 582 ? -7.695 5.609 34.344 1 54.88 582 HIS B N 1
ATOM 11332 C CA . HIS B 1 582 ? -9.062 5.758 33.875 1 54.88 582 HIS B CA 1
ATOM 11333 C C . HIS B 1 582 ? -9.242 7.078 33.125 1 54.88 582 HIS B C 1
ATOM 11335 O O . HIS B 1 582 ? -9.352 8.141 33.75 1 54.88 582 HIS B O 1
ATOM 11341 N N . ILE B 1 583 ? -8.695 7.148 31.844 1 64.44 583 ILE B N 1
ATOM 11342 C CA . ILE B 1 583 ? -8.961 8.352 31.062 1 64.44 583 ILE B CA 1
ATOM 11343 C C . ILE B 1 583 ? -10.438 8.414 30.703 1 64.44 583 ILE B C 1
ATOM 11345 O O . ILE B 1 583 ? -11 7.441 30.188 1 64.44 583 ILE B O 1
ATOM 11349 N N . ARG B 1 584 ? -11.164 9.297 31.219 1 76.69 584 ARG B N 1
ATOM 11350 C CA . ARG B 1 584 ? -12.539 9.57 30.812 1 76.69 584 ARG B CA 1
ATOM 11351 C C . ARG B 1 584 ? -12.617 9.852 29.328 1 76.69 584 ARG B C 1
ATOM 11353 O O . ARG B 1 584 ? -11.812 10.617 28.781 1 76.69 584 ARG B O 1
ATOM 11360 N N . PRO B 1 585 ? -13.484 9.141 28.609 1 87.25 585 PRO B N 1
ATOM 11361 C CA . PRO B 1 585 ? -13.617 9.375 27.156 1 87.25 585 PRO B CA 1
ATOM 11362 C C . PRO B 1 585 ? -14.016 10.812 26.828 1 87.25 585 PRO B C 1
ATOM 11364 O O . PRO B 1 585 ? -14.734 11.453 27.609 1 87.25 585 PRO B O 1
ATOM 11367 N N . PRO B 1 586 ? -13.508 11.289 25.719 1 92.88 586 PRO B N 1
ATOM 11368 C CA . PRO B 1 586 ? -13.867 12.648 25.312 1 92.88 586 PRO B CA 1
ATOM 11369 C C . PRO B 1 586 ? -15.32 12.766 24.844 1 92.88 586 PRO B C 1
ATOM 11371 O O . PRO B 1 586 ? -15.977 11.75 24.609 1 92.88 586 PRO B O 1
ATOM 11374 N N . SER B 1 587 ? -15.797 13.922 24.828 1 92.38 587 SER B N 1
ATOM 11375 C CA . SER B 1 587 ? -17.141 14.164 24.328 1 92.38 587 SER B CA 1
ATOM 11376 C C . SER B 1 587 ? -17.141 14.312 22.797 1 92.38 587 SER B C 1
ATOM 11378 O O . SER B 1 587 ? -18.141 14.031 22.141 1 92.38 587 SER B O 1
ATOM 11380 N N . TYR B 1 588 ? -16.016 14.859 22.297 1 94.88 588 TYR B N 1
ATOM 11381 C CA . TYR B 1 588 ? -15.875 15.086 20.875 1 94.88 588 TYR B CA 1
ATOM 11382 C C . TYR B 1 588 ? -14.555 14.523 20.359 1 94.88 588 TYR B C 1
ATOM 11384 O O . TYR B 1 588 ? -13.508 14.734 20.969 1 94.88 588 TYR B O 1
ATOM 11392 N N . LEU B 1 589 ? -14.656 13.766 19.312 1 95.81 589 LEU B N 1
ATOM 11393 C CA . LEU B 1 589 ? -13.477 13.289 18.594 1 95.81 589 LEU B CA 1
ATOM 11394 C C . LEU B 1 589 ? -13.398 13.891 17.203 1 95.81 589 LEU B C 1
ATOM 11396 O O . LEU B 1 589 ? -14.312 13.719 16.391 1 95.81 589 LEU B O 1
ATOM 11400 N N . VAL B 1 590 ? -12.359 14.68 16.984 1 96.38 590 VAL B N 1
ATOM 11401 C CA . VAL B 1 590 ? -12.156 15.273 15.664 1 96.38 590 VAL B CA 1
ATOM 11402 C C . VAL B 1 590 ? -11.07 14.516 14.914 1 96.38 590 VAL B C 1
ATOM 11404 O O . VAL B 1 590 ? -9.93 14.43 15.375 1 96.38 590 VAL B O 1
ATOM 11407 N N . LEU B 1 591 ? -11.43 13.953 13.781 1 96.06 591 LEU B N 1
ATOM 11408 C CA . LEU B 1 591 ? -10.484 13.242 12.93 1 96.06 591 LEU B CA 1
ATOM 11409 C C . LEU B 1 591 ? -10.078 14.094 11.734 1 96.06 591 LEU B C 1
ATOM 11411 O O . LEU B 1 591 ? -10.93 14.469 10.914 1 96.06 591 LEU B O 1
ATOM 11415 N N . ASP B 1 592 ? -8.844 14.422 11.672 1 93.25 592 ASP B N 1
ATOM 11416 C CA . ASP B 1 592 ? -8.32 15.109 10.492 1 93.25 592 ASP B CA 1
ATOM 11417 C C . ASP B 1 592 ? -7.828 14.109 9.453 1 93.25 592 ASP B C 1
ATOM 11419 O O . ASP B 1 592 ? -6.785 13.477 9.625 1 93.25 592 ASP B O 1
ATOM 11423 N N . LEU B 1 593 ? -8.531 14.055 8.344 1 92.31 593 LEU B N 1
ATOM 11424 C CA . LEU B 1 593 ? -8.258 13.047 7.328 1 92.31 593 LEU B CA 1
ATOM 11425 C C . LEU B 1 593 ? -7.5 13.656 6.148 1 92.31 593 LEU B C 1
ATOM 11427 O O . LEU B 1 593 ? -7.434 13.062 5.074 1 92.31 593 LEU B O 1
ATOM 11431 N N . ALA B 1 594 ? -6.934 14.789 6.32 1 83.75 594 ALA B N 1
ATOM 11432 C CA . ALA B 1 594 ? -6.25 15.469 5.227 1 83.75 594 ALA B CA 1
ATOM 11433 C C . ALA B 1 594 ? -5.039 14.672 4.75 1 83.75 594 ALA B C 1
ATOM 11435 O O . ALA B 1 594 ? -4.691 14.703 3.568 1 83.75 594 ALA B O 1
ATOM 11436 N N . GLY B 1 595 ? -4.422 13.969 5.637 1 82.19 595 GLY B N 1
ATOM 11437 C CA . GLY B 1 595 ? -3.24 13.195 5.305 1 82.19 595 GLY B CA 1
ATOM 11438 C C . GLY B 1 595 ? -3.561 11.781 4.863 1 82.19 595 GLY B C 1
ATOM 11439 O O . GLY B 1 595 ? -2.656 10.992 4.57 1 82.19 595 GLY B O 1
ATOM 11440 N N . MET B 1 596 ? -4.816 11.438 4.82 1 87.31 596 MET B N 1
ATOM 11441 C CA . MET B 1 596 ? -5.219 10.102 4.391 1 87.31 596 MET B CA 1
ATOM 11442 C C . MET B 1 596 ? -5.234 10 2.869 1 87.31 596 MET B C 1
ATOM 11444 O O . MET B 1 596 ? -5.918 10.773 2.197 1 87.31 596 MET B O 1
ATOM 11448 N N . THR B 1 597 ? -4.5 9.094 2.26 1 80.56 597 THR B N 1
ATOM 11449 C CA . THR B 1 597 ? -4.293 9.055 0.817 1 80.56 597 THR B CA 1
ATOM 11450 C C . THR B 1 597 ? -5.324 8.141 0.151 1 80.56 597 THR B C 1
ATOM 11452 O O . THR B 1 597 ? -5.629 8.305 -1.032 1 80.56 597 THR B O 1
ATOM 11455 N N . ASN B 1 598 ? -5.816 7.168 0.883 1 85.06 598 ASN B N 1
ATOM 11456 C CA . ASN B 1 598 ? -6.75 6.215 0.298 1 85.06 598 ASN B CA 1
ATOM 11457 C C . ASN B 1 598 ? -7.621 5.555 1.365 1 85.06 598 ASN B C 1
ATOM 11459 O O . ASN B 1 598 ? -7.203 5.422 2.516 1 85.06 598 ASN B O 1
ATOM 11463 N N . LEU B 1 599 ? -8.883 5.266 0.95 1 90.31 599 LEU B N 1
ATOM 11464 C CA . LEU B 1 599 ? -9.812 4.516 1.782 1 90.31 599 LEU B CA 1
ATOM 11465 C C . LEU B 1 599 ? -10.57 3.484 0.954 1 90.31 599 LEU B C 1
ATOM 11467 O O . LEU B 1 599 ? -11.25 3.838 -0.016 1 90.31 599 LEU B O 1
ATOM 11471 N N . ASP B 1 600 ? -10.414 2.277 1.283 1 89.62 600 ASP B N 1
ATOM 11472 C CA . ASP B 1 600 ? -11.148 1.258 0.538 1 89.62 600 ASP B CA 1
ATOM 11473 C C . ASP B 1 600 ? -12.406 0.83 1.285 1 89.62 600 ASP B C 1
ATOM 11475 O O . ASP B 1 600 ? -12.672 1.307 2.391 1 89.62 600 ASP B O 1
ATOM 11479 N N . ALA B 1 601 ? -13.172 0.038 0.674 1 88.38 601 ALA B N 1
ATOM 11480 C CA . ALA B 1 601 ? -14.477 -0.364 1.201 1 88.38 601 ALA B CA 1
ATOM 11481 C C . ALA B 1 601 ? -14.32 -1.155 2.498 1 88.38 601 ALA B C 1
ATOM 11483 O O . ALA B 1 601 ? -15.094 -0.964 3.443 1 88.38 601 ALA B O 1
ATOM 11484 N N . SER B 1 602 ? -13.352 -2.037 2.596 1 85.94 602 SER B N 1
ATOM 11485 C CA . SER B 1 602 ? -13.125 -2.848 3.787 1 85.94 602 SER B CA 1
ATOM 11486 C C . SER B 1 602 ? -12.836 -1.974 5.004 1 85.94 602 SER B C 1
ATOM 11488 O O . SER B 1 602 ? -13.352 -2.232 6.094 1 85.94 602 SER B O 1
ATOM 11490 N N . ALA B 1 603 ? -12.047 -0.969 4.832 1 89.12 603 ALA B N 1
ATOM 11491 C CA . ALA B 1 603 ? -11.672 -0.082 5.93 1 89.12 603 ALA B CA 1
ATOM 11492 C C . ALA B 1 603 ? -12.828 0.841 6.309 1 89.12 603 ALA B C 1
ATOM 11494 O O . ALA B 1 603 ? -12.969 1.221 7.473 1 89.12 603 ALA B O 1
ATOM 11495 N N . ALA B 1 604 ? -13.609 1.31 5.309 1 90.69 604 ALA B N 1
ATOM 11496 C CA . ALA B 1 604 ? -14.781 2.131 5.617 1 90.69 604 ALA B CA 1
ATOM 11497 C C . ALA B 1 604 ? -15.711 1.412 6.586 1 90.69 604 ALA B C 1
ATOM 11499 O O . ALA B 1 604 ? -16.203 2.01 7.551 1 90.69 604 ALA B O 1
ATOM 11500 N N . ARG B 1 605 ? -15.781 0.164 6.383 1 83.38 605 ARG B N 1
ATOM 11501 C CA . ARG B 1 605 ? -16.672 -0.617 7.234 1 83.38 605 ARG B CA 1
ATOM 11502 C C . ARG B 1 605 ? -15.953 -1.102 8.484 1 83.38 605 ARG B C 1
ATOM 11504 O O . ARG B 1 605 ? -16.453 -0.938 9.602 1 83.38 605 ARG B O 1
ATOM 11511 N N . GLY B 1 606 ? -14.82 -1.647 8.281 1 79.31 606 GLY B N 1
ATOM 11512 C CA . GLY B 1 606 ? -14.102 -2.299 9.359 1 79.31 606 GLY B CA 1
ATOM 11513 C C . GLY B 1 606 ? -13.523 -1.32 10.367 1 79.31 606 GLY B C 1
ATOM 11514 O O . GLY B 1 606 ? -13.312 -1.672 11.531 1 79.31 606 GLY B O 1
ATOM 11515 N N . CYS B 1 607 ? -13.336 -0.136 9.969 1 87.75 607 CYS B N 1
ATOM 11516 C CA . CYS B 1 607 ? -12.719 0.83 10.875 1 87.75 607 CYS B CA 1
ATOM 11517 C C . CYS B 1 607 ? -13.68 1.963 11.203 1 87.75 607 CYS B C 1
ATOM 11519 O O . CYS B 1 607 ? -14.125 2.094 12.352 1 87.75 607 CYS B O 1
ATOM 11521 N N . PHE B 1 608 ? -14.141 2.703 10.25 1 91.31 608 PHE B N 1
ATOM 11522 C CA . PHE B 1 608 ? -14.844 3.951 10.516 1 91.31 608 PHE B CA 1
ATOM 11523 C C . PHE B 1 608 ? -16.281 3.682 10.93 1 91.31 608 PHE B C 1
ATOM 11525 O O . PHE B 1 608 ? -16.828 4.363 11.812 1 91.31 608 PHE B O 1
ATOM 11532 N N . LEU B 1 609 ? -16.953 2.74 10.25 1 88.06 609 LEU B N 1
ATOM 11533 C CA . LEU B 1 609 ? -18.297 2.402 10.68 1 88.06 609 LEU B CA 1
ATOM 11534 C C . LEU B 1 609 ? -18.297 1.848 12.102 1 88.06 609 LEU B C 1
ATOM 11536 O O . LEU B 1 609 ? -19.141 2.225 12.914 1 88.06 609 LEU B O 1
ATOM 11540 N N . GLN B 1 610 ? -17.406 0.996 12.328 1 81.5 610 GLN B N 1
ATOM 11541 C CA . GLN B 1 610 ? -17.281 0.436 13.672 1 81.5 610 GLN B CA 1
ATOM 11542 C C . GLN B 1 610 ? -16.953 1.521 14.688 1 81.5 610 GLN B C 1
ATOM 11544 O O . GLN B 1 610 ? -17.484 1.513 15.805 1 81.5 610 GLN B O 1
ATOM 11549 N N . LEU B 1 611 ? -16.062 2.395 14.359 1 87.75 611 LEU B N 1
ATOM 11550 C CA . LEU B 1 611 ? -15.703 3.506 15.234 1 87.75 611 LEU B CA 1
ATOM 11551 C C . LEU B 1 611 ? -16.922 4.359 15.555 1 87.75 611 LEU B C 1
ATOM 11553 O O . LEU B 1 611 ? -17.141 4.734 16.719 1 87.75 611 LEU B O 1
ATOM 11557 N N . ALA B 1 612 ? -17.688 4.715 14.523 1 90.25 612 ALA B N 1
ATOM 11558 C CA . ALA B 1 612 ? -18.891 5.527 14.703 1 90.25 612 ALA B CA 1
ATOM 11559 C C . ALA B 1 612 ? -19.859 4.863 15.68 1 90.25 612 ALA B C 1
ATOM 11561 O O . ALA B 1 612 ? -20.406 5.52 16.562 1 90.25 612 ALA B O 1
ATOM 11562 N N . LYS B 1 613 ? -20.016 3.631 15.562 1 82.06 613 LYS B N 1
ATOM 11563 C CA . LYS B 1 613 ? -20.938 2.895 16.422 1 82.06 613 LYS B CA 1
ATOM 11564 C C . LYS B 1 613 ? -20.406 2.799 17.844 1 82.06 613 LYS B C 1
ATOM 11566 O O . LYS B 1 613 ? -21.172 2.98 18.812 1 82.06 613 LYS B O 1
ATOM 11571 N N . MET B 1 614 ? -19.156 2.5 17.984 1 81.5 614 MET B N 1
ATOM 11572 C CA . MET B 1 614 ? -18.547 2.4 19.297 1 81.5 614 MET B CA 1
ATOM 11573 C C . MET B 1 614 ? -18.609 3.734 20.031 1 81.5 614 MET B C 1
ATOM 11575 O O . MET B 1 614 ? -18.891 3.773 21.234 1 81.5 614 MET B O 1
ATOM 11579 N N . CYS B 1 615 ? -18.344 4.781 19.312 1 88.62 615 CYS B N 1
ATOM 11580 C CA . CYS B 1 615 ? -18.359 6.113 19.922 1 88.62 615 CYS B CA 1
ATOM 11581 C C . CYS B 1 615 ? -19.781 6.527 20.266 1 88.62 615 CYS B C 1
ATOM 11583 O O . CYS B 1 615 ? -20 7.164 21.297 1 88.62 615 CYS B O 1
ATOM 11585 N N . ALA B 1 616 ? -20.75 6.188 19.438 1 87 616 ALA B N 1
ATOM 11586 C CA . ALA B 1 616 ? -22.141 6.523 19.703 1 87 616 ALA B CA 1
ATOM 11587 C C . ALA B 1 616 ? -22.625 5.891 21.016 1 87 616 ALA B C 1
ATOM 11589 O O . ALA B 1 616 ? -23.375 6.508 21.766 1 87 616 ALA B O 1
ATOM 11590 N N . LYS B 1 617 ? -22.141 4.805 21.266 1 78.12 617 LYS B N 1
ATOM 11591 C CA . LYS B 1 617 ? -22.531 4.094 22.484 1 78.12 617 LYS B CA 1
ATOM 11592 C C . LYS B 1 617 ? -22.016 4.805 23.719 1 78.12 617 LYS B C 1
ATOM 11594 O O . LYS B 1 617 ? -22.641 4.746 24.781 1 78.12 617 LYS B O 1
ATOM 11599 N N . LYS B 1 618 ? -20.922 5.453 23.609 1 83.62 618 LYS B N 1
ATOM 11600 C CA . LYS B 1 618 ? -20.344 6.176 24.734 1 83.62 618 LYS B CA 1
ATOM 11601 C C . LYS B 1 618 ? -20.656 7.668 24.656 1 83.62 618 LYS B C 1
ATOM 11603 O O . LYS B 1 618 ? -20.047 8.477 25.359 1 83.62 618 LYS B O 1
ATOM 11608 N N . ARG B 1 619 ? -21.5 8.016 23.734 1 87.62 619 ARG B N 1
ATOM 11609 C CA . ARG B 1 619 ? -21.969 9.391 23.547 1 87.62 619 ARG B CA 1
ATOM 11610 C C . ARG B 1 619 ? -20.828 10.305 23.141 1 87.62 619 ARG B C 1
ATOM 11612 O O . ARG B 1 619 ? -20.688 11.414 23.656 1 87.62 619 ARG B O 1
ATOM 11619 N N . ILE B 1 620 ? -19.922 9.742 22.406 1 92.44 620 ILE B N 1
ATOM 11620 C CA . ILE B 1 620 ? -18.844 10.539 21.812 1 92.44 620 ILE B CA 1
ATOM 11621 C C . ILE B 1 620 ? -19.25 10.953 20.391 1 92.44 620 ILE B C 1
ATOM 11623 O O . ILE B 1 620 ? -19.625 10.117 19.578 1 92.44 620 ILE B O 1
ATOM 11627 N N . MET B 1 621 ? -19.219 12.164 20.156 1 94.38 621 MET B N 1
ATOM 11628 C CA . MET B 1 621 ? -19.5 12.648 18.797 1 94.38 621 MET B CA 1
ATOM 11629 C C . MET B 1 621 ? -18.219 12.68 17.953 1 94.38 621 MET B C 1
ATOM 11631 O O . MET B 1 621 ? -17.203 13.242 18.375 1 94.38 621 MET B O 1
ATOM 11635 N N . VAL B 1 622 ? -18.312 12.07 16.781 1 96 622 VAL B N 1
ATOM 11636 C CA . VAL B 1 622 ? -17.141 12 15.914 1 96 622 VAL B CA 1
ATOM 11637 C C . VAL B 1 622 ? -17.312 12.953 14.727 1 96 622 VAL B C 1
ATOM 11639 O O . VAL B 1 622 ? -18.312 12.883 14.008 1 96 622 VAL B O 1
ATOM 11642 N N . CYS B 1 623 ? -16.359 13.852 14.578 1 96 623 CYS B N 1
ATOM 11643 C CA . CYS B 1 623 ? -16.297 14.773 13.445 1 96 623 CYS B CA 1
ATOM 11644 C C . CYS B 1 623 ? -15.055 14.516 12.602 1 96 623 CYS B C 1
ATOM 11646 O O . CYS B 1 623 ? -13.945 14.398 13.133 1 96 623 CYS B O 1
ATOM 11648 N N . ALA B 1 624 ? -15.273 14.328 11.359 1 95.62 624 ALA B N 1
ATOM 11649 C CA . ALA B 1 624 ? -14.148 14.125 10.453 1 95.62 624 ALA B CA 1
ATOM 11650 C C . ALA B 1 624 ? -14.023 15.289 9.469 1 95.62 624 ALA B C 1
ATOM 11652 O O . ALA B 1 624 ? -15.023 15.82 8.992 1 95.62 624 ALA B O 1
ATOM 11653 N N . ALA B 1 625 ? -12.734 15.672 9.211 1 92.5 625 ALA B N 1
ATOM 11654 C CA . ALA B 1 625 ? -12.484 16.812 8.32 1 92.5 625 ALA B CA 1
ATOM 11655 C C . ALA B 1 625 ? -11.391 16.484 7.312 1 92.5 625 ALA B C 1
ATOM 11657 O O . ALA B 1 625 ? -10.547 15.625 7.555 1 92.5 625 ALA B O 1
ATOM 11658 N N . GLY B 1 626 ? -11.445 17.172 6.199 1 87.31 626 GLY B N 1
ATOM 11659 C CA . GLY B 1 626 ? -10.367 17.109 5.227 1 87.31 626 GLY B CA 1
ATOM 11660 C C . GLY B 1 626 ? -10.422 15.859 4.367 1 87.31 626 GLY B C 1
ATOM 11661 O O . GLY B 1 626 ? -9.398 15.422 3.828 1 87.31 626 GLY B O 1
ATOM 11662 N N . ALA B 1 627 ? -11.57 15.242 4.27 1 88.12 627 ALA B N 1
ATOM 11663 C CA . ALA B 1 627 ? -11.703 14.031 3.453 1 88.12 627 ALA B CA 1
ATOM 11664 C C . ALA B 1 627 ? -11.711 14.375 1.966 1 88.12 627 ALA B C 1
ATOM 11666 O O . ALA B 1 627 ? -12.312 15.375 1.557 1 88.12 627 ALA B O 1
ATOM 11667 N N . SER B 1 628 ? -10.969 13.656 1.17 1 83.5 628 SER B N 1
ATOM 11668 C CA . SER B 1 628 ? -11.047 13.805 -0.281 1 83.5 628 SER B CA 1
ATOM 11669 C C . SER B 1 628 ? -12.422 13.398 -0.806 1 83.5 628 SER B C 1
ATOM 11671 O O . SER B 1 628 ? -13.211 12.789 -0.084 1 83.5 628 SER B O 1
ATOM 11673 N N . ASN B 1 629 ? -12.742 13.719 -2.062 1 83.88 629 ASN B N 1
ATOM 11674 C CA . ASN B 1 629 ? -14.023 13.367 -2.662 1 83.88 629 ASN B CA 1
ATOM 11675 C C . ASN B 1 629 ? -14.242 11.852 -2.676 1 83.88 629 ASN B C 1
ATOM 11677 O O . ASN B 1 629 ? -15.344 11.383 -2.402 1 83.88 629 ASN B O 1
ATOM 11681 N N . LYS B 1 630 ? -13.219 11.125 -2.938 1 86.75 630 LYS B N 1
ATOM 11682 C CA . LYS B 1 630 ? -13.312 9.664 -2.963 1 86.75 630 LYS B CA 1
ATOM 11683 C C . LYS B 1 630 ? -13.578 9.109 -1.568 1 86.75 630 LYS B C 1
ATOM 11685 O O . LYS B 1 630 ? -14.414 8.211 -1.401 1 86.75 630 LYS B O 1
ATOM 11690 N N . THR B 1 631 ? -12.859 9.695 -0.59 1 89.62 631 THR B N 1
ATOM 11691 C CA . THR B 1 631 ? -13.008 9.234 0.786 1 89.62 631 THR B CA 1
ATOM 11692 C C . THR B 1 631 ? -14.406 9.547 1.312 1 89.62 631 THR B C 1
ATOM 11694 O O . THR B 1 631 ? -15.016 8.727 2 1 89.62 631 THR B O 1
ATOM 11697 N N . GLU B 1 632 ? -14.844 10.766 1.009 1 89.81 632 GLU B N 1
ATOM 11698 C CA . GLU B 1 632 ? -16.172 11.156 1.444 1 89.81 632 GLU B CA 1
ATOM 11699 C C . GLU B 1 632 ? -17.25 10.234 0.847 1 89.81 632 GLU B C 1
ATOM 11701 O O . GLU B 1 632 ? -18.172 9.812 1.544 1 89.81 632 GLU B O 1
ATOM 11706 N N . TRP B 1 633 ? -17.156 9.961 -0.403 1 89.88 633 TRP B N 1
ATOM 11707 C CA . TRP B 1 633 ? -18.109 9.07 -1.059 1 89.88 633 TRP B CA 1
ATOM 11708 C C . TRP B 1 633 ? -18.109 7.699 -0.396 1 89.88 633 TRP B C 1
ATOM 11710 O O . TRP B 1 633 ? -19.188 7.113 -0.185 1 89.88 633 TRP B O 1
ATOM 11720 N N . MET B 1 634 ? -16.984 7.199 -0.167 1 91.94 634 MET B N 1
ATOM 11721 C CA . MET B 1 634 ? -16.859 5.879 0.446 1 91.94 634 MET B CA 1
ATOM 11722 C C . MET B 1 634 ? -17.516 5.855 1.827 1 91.94 634 MET B C 1
ATOM 11724 O O . MET B 1 634 ? -18.203 4.902 2.174 1 91.94 634 MET B O 1
ATOM 11728 N N . LEU B 1 635 ? -17.297 6.902 2.615 1 92.69 635 LEU B N 1
ATOM 11729 C CA . LEU B 1 635 ? -17.875 6.973 3.951 1 92.69 635 LEU B CA 1
ATOM 11730 C C . LEU B 1 635 ? -19.406 7.051 3.879 1 92.69 635 LEU B C 1
ATOM 11732 O O . LEU B 1 635 ? -20.094 6.383 4.645 1 92.69 635 LEU B O 1
ATOM 11736 N N . ARG B 1 636 ? -19.922 7.809 2.965 1 90.81 636 ARG B N 1
ATOM 11737 C CA . ARG B 1 636 ? -21.375 7.973 2.82 1 90.81 636 ARG B CA 1
ATOM 11738 C C . ARG B 1 636 ? -22.016 6.703 2.268 1 90.81 636 ARG B C 1
ATOM 11740 O O . ARG B 1 636 ? -23.109 6.324 2.688 1 90.81 636 ARG B O 1
ATOM 11747 N N . SER B 1 637 ? -21.328 6.066 1.315 1 89.81 637 SER B N 1
ATOM 11748 C CA . SER B 1 637 ? -21.875 4.883 0.665 1 89.81 637 SER B CA 1
ATOM 11749 C C . SER B 1 637 ? -21.953 3.709 1.637 1 89.81 637 SER B C 1
ATOM 11751 O O . SER B 1 637 ? -22.781 2.811 1.459 1 89.81 637 SER B O 1
ATOM 11753 N N . HIS B 1 638 ? -21.156 3.715 2.658 1 88.62 638 HIS B N 1
ATOM 11754 C CA . HIS B 1 638 ? -21.172 2.629 3.631 1 88.62 638 HIS B CA 1
ATOM 11755 C C . HIS B 1 638 ? -21.891 3.043 4.906 1 88.62 638 HIS B C 1
ATOM 11757 O O . HIS B 1 638 ? -21.719 2.414 5.953 1 88.62 638 HIS B O 1
ATOM 11763 N N . ASP B 1 639 ? -22.547 4.102 4.863 1 87.62 639 ASP B N 1
ATOM 11764 C CA . ASP B 1 639 ? -23.438 4.574 5.926 1 87.62 639 ASP B CA 1
ATOM 11765 C C . ASP B 1 639 ? -22.641 4.949 7.176 1 87.62 639 ASP B C 1
ATOM 11767 O O . ASP B 1 639 ? -23.109 4.758 8.297 1 87.62 639 ASP B O 1
ATOM 11771 N N . VAL B 1 640 ? -21.359 5.289 6.934 1 90.56 640 VAL B N 1
ATOM 11772 C CA . VAL B 1 640 ? -20.562 5.801 8.039 1 90.56 640 VAL B CA 1
ATOM 11773 C C . VAL B 1 640 ? -21 7.219 8.391 1 90.56 640 VAL B C 1
ATOM 11775 O O . VAL B 1 640 ? -21.078 7.578 9.57 1 90.56 640 VAL B O 1
ATOM 11778 N N . SER B 1 641 ? -21.219 7.98 7.348 1 91.94 641 SER B N 1
ATOM 11779 C CA . SER B 1 641 ? -21.781 9.32 7.461 1 91.94 641 SER B CA 1
ATOM 11780 C C . SER B 1 641 ? -23.172 9.391 6.844 1 91.94 641 SER B C 1
ATOM 11782 O O . SER B 1 641 ? -23.656 8.406 6.273 1 91.94 641 SER B O 1
ATOM 11784 N N . LEU B 1 642 ? -23.844 10.516 7.051 1 89 642 LEU B N 1
ATOM 11785 C CA . LEU B 1 642 ? -25.156 10.695 6.457 1 89 642 LEU B CA 1
ATOM 11786 C C . LEU B 1 642 ? -25.078 10.758 4.934 1 89 642 LEU B C 1
ATOM 11788 O O . LEU B 1 642 ? -24.141 11.344 4.391 1 89 642 LEU B O 1
ATOM 11792 N N . VAL B 1 643 ? -25.906 10.062 4.242 1 84 643 VAL B N 1
ATOM 11793 C CA . VAL B 1 643 ? -25.875 9.891 2.793 1 84 643 VAL B CA 1
ATOM 11794 C C . VAL B 1 643 ? -26.109 11.242 2.113 1 84 643 VAL B C 1
ATOM 11796 O O . VAL B 1 643 ? -25.391 11.609 1.184 1 84 643 VAL B O 1
ATOM 11799 N N . ASP B 1 644 ? -27.109 11.891 2.65 1 83.25 644 ASP B N 1
ATOM 11800 C CA . ASP B 1 644 ? -27.484 13.164 2.033 1 83.25 644 ASP B CA 1
ATOM 11801 C C . ASP B 1 644 ? -26.812 14.336 2.75 1 83.25 644 ASP B C 1
ATOM 11803 O O . ASP B 1 644 ? -26.875 14.438 3.977 1 83.25 644 ASP B O 1
ATOM 11807 N N . VAL B 1 645 ? -26.25 15.172 1.995 1 81.56 645 VAL B N 1
ATOM 11808 C CA . VAL B 1 645 ? -25.547 16.344 2.523 1 81.56 645 VAL B CA 1
ATOM 11809 C C . VAL B 1 645 ? -26.547 17.266 3.211 1 81.56 645 VAL B C 1
ATOM 11811 O O . VAL B 1 645 ? -26.219 17.906 4.215 1 81.56 645 VAL B O 1
ATOM 11814 N N . GLU B 1 646 ? -27.812 17.344 2.709 1 80 646 GLU B N 1
ATOM 11815 C CA . GLU B 1 646 ? -28.844 18.219 3.281 1 80 646 GLU B CA 1
ATOM 11816 C C . GLU B 1 646 ? -29.266 17.719 4.656 1 80 646 GLU B C 1
ATOM 11818 O O . GLU B 1 646 ? -29.453 18.516 5.582 1 80 646 GLU B O 1
ATOM 11823 N N . ASP B 1 647 ? -29.359 16.406 4.727 1 83.94 647 ASP B N 1
ATOM 11824 C CA . ASP B 1 647 ? -29.703 15.828 6.016 1 83.94 647 ASP B CA 1
ATOM 11825 C C . ASP B 1 647 ? -28.609 16.062 7.043 1 83.94 647 ASP B C 1
ATOM 11827 O O . ASP B 1 647 ? -28.891 16.266 8.227 1 83.94 647 ASP B O 1
ATOM 11831 N N . GLU B 1 648 ? -27.422 16.016 6.539 1 87.81 648 GLU B N 1
ATOM 11832 C CA . GLU B 1 648 ? -26.297 16.234 7.43 1 87.81 648 GLU B CA 1
ATOM 11833 C C . GLU B 1 648 ? -26.281 17.672 7.961 1 87.81 648 GLU B C 1
ATOM 11835 O O . GLU B 1 648 ? -25.984 17.891 9.133 1 87.81 648 GLU B O 1
ATOM 11840 N N . GLN B 1 649 ? -26.641 18.625 7.152 1 84.69 649 GLN B N 1
ATOM 11841 C CA . GLN B 1 649 ? -26.703 20.031 7.57 1 84.69 649 GLN B CA 1
ATOM 11842 C C . GLN B 1 649 ? -27.797 20.25 8.609 1 84.69 649 GLN B C 1
ATOM 11844 O O . GLN B 1 649 ? -27.625 21 9.562 1 84.69 649 GLN B O 1
ATOM 11849 N N . LEU B 1 650 ? -28.891 19.562 8.398 1 84.88 650 LEU B N 1
ATOM 11850 C CA . LEU B 1 650 ? -29.984 19.672 9.344 1 84.88 650 LEU B CA 1
ATOM 11851 C C . LEU B 1 650 ? -29.594 19.109 10.703 1 84.88 650 LEU B C 1
ATOM 11853 O O . LEU B 1 650 ? -29.938 19.672 11.742 1 84.88 650 LEU B O 1
ATOM 11857 N N . VAL B 1 651 ? -28.875 18.078 10.625 1 88.75 651 VAL B N 1
ATOM 11858 C CA . VAL B 1 651 ? -28.438 17.453 11.875 1 88.75 651 VAL B CA 1
ATOM 11859 C C . VAL B 1 651 ? -27.438 18.359 12.57 1 88.75 651 VAL B C 1
ATOM 11861 O O . VAL B 1 651 ? -27.469 18.516 13.797 1 88.75 651 VAL B O 1
ATOM 11864 N N . LYS B 1 652 ? -26.531 18.969 11.852 1 88.69 652 LYS B N 1
ATOM 11865 C CA . LYS B 1 652 ? -25.547 19.891 12.414 1 88.69 652 LYS B CA 1
ATOM 11866 C C . LYS B 1 652 ? -26.234 21.094 13.07 1 88.69 652 LYS B C 1
ATOM 11868 O O . LYS B 1 652 ? -25.828 21.516 14.156 1 88.69 652 LYS B O 1
ATOM 11873 N N . GLU B 1 653 ? -27.25 21.562 12.453 1 85.25 653 GLU B N 1
ATOM 11874 C CA . GLU B 1 653 ? -28 22.703 12.992 1 85.25 653 GLU B CA 1
ATOM 11875 C C . GLU B 1 653 ? -28.719 22.312 14.273 1 85.25 653 GLU B C 1
ATOM 11877 O O . GLU B 1 653 ? -28.781 23.109 15.219 1 85.25 653 GLU B O 1
ATOM 11882 N N . ARG B 1 654 ? -29.219 21.125 14.258 1 86.06 654 ARG B N 1
ATOM 11883 C CA . ARG B 1 654 ? -29.922 20.656 15.453 1 86.06 654 ARG B CA 1
ATOM 11884 C C . ARG B 1 654 ? -28.938 20.484 16.609 1 86.06 654 ARG B C 1
ATOM 11886 O O . ARG B 1 654 ? -29.312 20.688 17.766 1 86.06 654 ARG B O 1
ATOM 11893 N N . LEU B 1 655 ? -27.828 20.141 16.281 1 89.5 655 LEU B N 1
ATOM 11894 C CA . LEU B 1 655 ? -26.828 19.891 17.312 1 89.5 655 LEU B CA 1
ATOM 11895 C C . LEU B 1 655 ? -26.281 21.203 17.859 1 89.5 655 LEU B C 1
ATOM 11897 O O . LEU B 1 655 ? -25.766 21.234 18.984 1 89.5 655 LEU B O 1
ATOM 11901 N N . LEU B 1 656 ? -26.312 22.234 17.047 1 87.31 656 LEU B N 1
ATOM 11902 C CA . LEU B 1 656 ? -25.828 23.531 17.5 1 87.31 656 LEU B CA 1
ATOM 11903 C C . LEU B 1 656 ? -26.891 24.25 18.328 1 87.31 656 LEU B C 1
ATOM 11905 O O . LEU B 1 656 ? -26.578 25.188 19.078 1 87.31 656 LEU B O 1
ATOM 11909 N N . ASP B 1 657 ? -28.109 23.734 18.203 1 83.94 657 ASP B N 1
ATOM 11910 C CA . ASP B 1 657 ? -29.203 24.297 18.984 1 83.94 657 ASP B CA 1
ATOM 11911 C C . ASP B 1 657 ? -29.219 23.719 20.406 1 83.94 657 ASP B C 1
ATOM 11913 O O . ASP B 1 657 ? -29.312 22.516 20.594 1 83.94 657 ASP B O 1
ATOM 11917 N N . PRO B 1 658 ? -29.094 24.547 21.438 1 83.88 658 PRO B N 1
ATOM 11918 C CA . PRO B 1 658 ? -29.016 24.078 22.828 1 83.88 658 PRO B CA 1
ATOM 11919 C C . PRO B 1 658 ? -30.234 23.266 23.25 1 83.88 658 PRO B C 1
ATOM 11921 O O . PRO B 1 658 ? -30.125 22.359 24.078 1 83.88 658 PRO B O 1
ATOM 11924 N N . GLU B 1 659 ? -31.406 23.531 22.641 1 79.12 659 GLU B N 1
ATOM 11925 C CA . GLU B 1 659 ? -32.625 22.844 23.031 1 79.12 659 GLU B CA 1
ATOM 11926 C C . GLU B 1 659 ? -32.719 21.469 22.391 1 79.12 659 GLU B C 1
ATOM 11928 O O . GLU B 1 659 ? -33.219 20.516 23 1 79.12 659 GLU B O 1
ATOM 11933 N N . LEU B 1 660 ? -32.188 21.328 21.266 1 80.12 660 LEU B N 1
ATOM 11934 C CA . LEU B 1 660 ? -32.375 20.109 20.484 1 80.12 660 LEU B CA 1
ATOM 11935 C C . LEU B 1 660 ? -31.125 19.234 20.562 1 80.12 660 LEU B C 1
ATOM 11937 O O . LEU B 1 660 ? -31.141 18.078 20.141 1 80.12 660 LEU B O 1
ATOM 11941 N N . ARG B 1 661 ? -30.094 19.688 21.219 1 83.25 661 ARG B N 1
ATOM 11942 C CA . ARG B 1 661 ? -28.766 19.062 21.188 1 83.25 661 ARG B CA 1
ATOM 11943 C C . ARG B 1 661 ? -28.797 17.703 21.891 1 83.25 661 ARG B C 1
ATOM 11945 O O . ARG B 1 661 ? -28.234 16.734 21.375 1 83.25 661 ARG B O 1
ATOM 11952 N N . LYS B 1 662 ? -29.422 17.625 22.984 1 79.38 662 LYS B N 1
ATOM 11953 C CA . LYS B 1 662 ? -29.406 16.406 23.781 1 79.38 662 LYS B CA 1
ATOM 11954 C C . LYS B 1 662 ? -30.047 15.242 23.031 1 79.38 662 LYS B C 1
ATOM 11956 O O . LYS B 1 662 ? -29.5 14.141 23 1 79.38 662 LYS B O 1
ATOM 11961 N N . GLY B 1 663 ? -31.141 15.461 22.375 1 72.69 663 GLY B N 1
ATOM 11962 C CA . GLY B 1 663 ? -31.828 14.43 21.609 1 72.69 663 GLY B CA 1
ATOM 11963 C C . GLY B 1 663 ? -31.078 14.031 20.344 1 72.69 663 GLY B C 1
ATOM 11964 O O . GLY B 1 663 ? -31.016 12.852 20.016 1 72.69 663 GLY B O 1
ATOM 11965 N N . ALA B 1 664 ? -30.5 15 19.797 1 75.94 664 ALA B N 1
ATOM 11966 C CA . ALA B 1 664 ? -29.812 14.766 18.531 1 75.94 664 ALA B CA 1
ATOM 11967 C C . ALA B 1 664 ? -28.516 13.984 18.734 1 75.94 664 ALA B C 1
ATOM 11969 O O . ALA B 1 664 ? -28.172 13.117 17.922 1 75.94 664 ALA B O 1
ATOM 11970 N N . LYS B 1 665 ? -27.891 14.32 19.812 1 76.56 665 LYS B N 1
ATOM 11971 C CA . LYS B 1 665 ? -26.609 13.672 20.109 1 76.56 665 LYS B CA 1
ATOM 11972 C C . LYS B 1 665 ? -26.812 12.203 20.469 1 76.56 665 LYS B C 1
ATOM 11974 O O . LYS B 1 665 ? -26 11.344 20.078 1 76.56 665 LYS B O 1
ATOM 11979 N N . SER B 1 666 ? -27.891 11.93 21.094 1 73.38 666 SER B N 1
ATOM 11980 C CA . SER B 1 666 ? -28.141 10.57 21.562 1 73.38 666 SER B CA 1
ATOM 11981 C C . SER B 1 666 ? -28.5 9.641 20.406 1 73.38 666 SER B C 1
ATOM 11983 O O . SER B 1 666 ? -28.25 8.438 20.453 1 73.38 666 SER B O 1
ATOM 11985 N N . SER B 1 667 ? -28.922 10.234 19.344 1 70.12 667 SER B N 1
ATOM 11986 C CA . SER B 1 667 ? -29.391 9.406 18.25 1 70.12 667 SER B CA 1
ATOM 11987 C C . SER B 1 667 ? -28.375 9.344 17.109 1 70.12 667 SER B C 1
ATOM 11989 O O . SER B 1 667 ? -28.547 8.586 16.156 1 70.12 667 SER B O 1
ATOM 11991 N N . LEU B 1 668 ? -27.234 10.062 17.359 1 81.06 668 LEU B N 1
ATOM 11992 C CA . LEU B 1 668 ? -26.344 10.164 16.203 1 81.06 668 LEU B CA 1
ATOM 11993 C C . LEU B 1 668 ? -25.328 9.023 16.203 1 81.06 668 LEU B C 1
ATOM 11995 O O . LEU B 1 668 ? -24.453 8.961 17.078 1 81.06 668 LEU B O 1
ATOM 11999 N N . GLU B 1 669 ? -25.438 8.102 15.289 1 84.5 669 GLU B N 1
ATOM 12000 C CA . GLU B 1 669 ? -24.5 6.988 15.133 1 84.5 669 GLU B CA 1
ATOM 12001 C C . GLU B 1 669 ? -23.672 7.152 13.867 1 84.5 669 GLU B C 1
ATOM 12003 O O . GLU B 1 669 ? -23.281 6.164 13.234 1 84.5 669 GLU B O 1
ATOM 12008 N N . LYS B 1 670 ? -23.5 8.461 13.484 1 91.94 670 LYS B N 1
ATOM 12009 C CA . LYS B 1 670 ? -22.781 8.719 12.242 1 91.94 670 LYS B CA 1
ATOM 12010 C C . LYS B 1 670 ? -21.641 9.719 12.461 1 91.94 670 LYS B C 1
ATOM 12012 O O . LYS B 1 670 ? -21.641 10.445 13.445 1 91.94 670 LYS B O 1
ATOM 12017 N N . ILE B 1 671 ? -20.719 9.641 11.617 1 94.88 671 ILE B N 1
ATOM 12018 C CA . ILE B 1 671 ? -19.641 10.617 11.633 1 94.88 671 ILE B CA 1
ATOM 12019 C C . ILE B 1 671 ? -20.047 11.859 10.844 1 94.88 671 ILE B C 1
ATOM 12021 O O . ILE B 1 671 ? -20.594 11.75 9.75 1 94.88 671 ILE B O 1
ATOM 12025 N N . LEU B 1 672 ? -19.891 12.992 11.445 1 94.38 672 LEU B N 1
ATOM 12026 C CA . LEU B 1 672 ? -20.172 14.25 10.766 1 94.38 672 LEU B CA 1
ATOM 12027 C C . LEU B 1 672 ? -18.969 14.727 9.961 1 94.38 672 LEU B C 1
ATOM 12029 O O . LEU B 1 672 ? -17.844 14.734 10.469 1 94.38 672 LEU B O 1
ATOM 12033 N N . LEU B 1 673 ? -19.203 15.062 8.742 1 92.88 673 LEU B N 1
ATOM 12034 C CA . LEU B 1 673 ? -18.109 15.461 7.859 1 92.88 673 LEU B CA 1
ATOM 12035 C C . LEU B 1 673 ? -18.031 16.984 7.734 1 92.88 673 LEU B C 1
ATOM 12037 O O . LEU B 1 673 ? -19.062 17.656 7.664 1 92.88 673 LEU B O 1
ATOM 12041 N N . PHE B 1 674 ? -16.797 17.484 7.82 1 90.12 674 PHE B N 1
ATOM 12042 C CA . PHE B 1 674 ? -16.516 18.906 7.664 1 90.12 674 PHE B CA 1
ATOM 12043 C C . PHE B 1 674 ? -15.461 19.125 6.586 1 90.12 674 PHE B C 1
ATOM 12045 O O . PHE B 1 674 ? -14.688 18.219 6.262 1 90.12 674 PHE B O 1
ATOM 12052 N N . LEU B 1 675 ? -15.445 20.266 6.062 1 83.56 675 LEU B N 1
ATOM 12053 C CA . LEU B 1 675 ? -14.484 20.578 5.012 1 83.56 675 LEU B CA 1
ATOM 12054 C C . LEU B 1 675 ? -13.086 20.734 5.586 1 83.56 675 LEU B C 1
ATOM 12056 O O . LEU B 1 675 ? -12.109 20.266 4.992 1 83.56 675 LEU B O 1
ATOM 12060 N N . THR B 1 676 ? -13.008 21.469 6.691 1 83.69 676 THR B N 1
ATOM 12061 C CA . THR B 1 676 ? -11.703 21.719 7.301 1 83.69 676 THR B CA 1
ATOM 12062 C C . THR B 1 676 ? -11.727 21.344 8.781 1 83.69 676 THR B C 1
ATOM 12064 O O . THR B 1 676 ? -12.789 21.281 9.398 1 83.69 676 THR B O 1
ATOM 12067 N N . ALA B 1 677 ? -10.547 21.062 9.25 1 88.56 677 ALA B N 1
ATOM 12068 C CA . ALA B 1 677 ? -10.422 20.766 10.672 1 88.56 677 ALA B CA 1
ATOM 12069 C C . ALA B 1 677 ? -10.844 21.969 11.516 1 88.56 677 ALA B C 1
ATOM 12071 O O . ALA B 1 677 ? -11.359 21.797 12.625 1 88.56 677 ALA B O 1
ATOM 12072 N N . GLN B 1 678 ? -10.711 23.188 11 1 86 678 GLN B N 1
ATOM 12073 C CA . GLN B 1 678 ? -11.117 24.391 11.703 1 86 678 GLN B CA 1
ATOM 12074 C C . GLN B 1 678 ? -12.625 24.406 11.945 1 86 678 GLN B C 1
ATOM 12076 O O . GLN B 1 678 ? -13.078 24.719 13.055 1 86 678 GLN B O 1
ATOM 12081 N N . GLU B 1 679 ? -13.281 24.094 10.945 1 86.06 679 GLU B N 1
ATOM 12082 C CA . GLU B 1 679 ? -14.734 24.078 11.055 1 86.06 679 GLU B CA 1
ATOM 12083 C C . GLU B 1 679 ? -15.195 23.016 12.047 1 86.06 679 GLU B C 1
ATOM 12085 O O . GLU B 1 679 ? -16.141 23.25 12.812 1 86.06 679 GLU B O 1
ATOM 12090 N N . ALA B 1 680 ? -14.617 21.875 11.953 1 92.25 680 ALA B N 1
ATOM 12091 C CA . ALA B 1 680 ? -14.984 20.797 12.867 1 92.25 680 ALA B CA 1
ATOM 12092 C C . ALA B 1 680 ? -14.719 21.188 14.32 1 92.25 680 ALA B C 1
ATOM 12094 O O . ALA B 1 680 ? -15.531 20.922 15.203 1 92.25 680 ALA B O 1
ATOM 12095 N N . LEU B 1 681 ? -13.586 21.812 14.539 1 92.12 681 LEU B N 1
ATOM 12096 C CA . LEU B 1 681 ? -13.219 22.234 15.891 1 92.12 681 LEU B CA 1
ATOM 12097 C C . LEU B 1 681 ? -14.156 23.328 16.391 1 92.12 681 LEU B C 1
ATOM 12099 O O . LEU B 1 681 ? -14.562 23.312 17.562 1 92.12 681 LEU B O 1
ATOM 12103 N N . GLU B 1 682 ? -14.461 24.312 15.547 1 88.94 682 GLU B N 1
ATOM 12104 C CA . GLU B 1 682 ? -15.398 25.375 15.922 1 88.94 682 GLU B CA 1
ATOM 12105 C C . GLU B 1 682 ? -16.766 24.781 16.297 1 88.94 682 GLU B C 1
ATOM 12107 O O . GLU B 1 682 ? -17.406 25.25 17.234 1 88.94 682 GLU B O 1
ATOM 12112 N N . PHE B 1 683 ? -17.188 23.797 15.555 1 90.88 683 PHE B N 1
ATOM 12113 C CA . PHE B 1 683 ? -18.453 23.109 15.805 1 90.88 683 PHE B CA 1
ATOM 12114 C C . PHE B 1 683 ? -18.453 22.453 17.188 1 90.88 683 PHE B C 1
ATOM 12116 O O . PHE B 1 683 ? -19.469 22.469 17.875 1 90.88 683 PHE B O 1
ATOM 12123 N N . CYS B 1 684 ? -17.375 21.859 17.516 1 93.12 684 CYS B N 1
ATOM 12124 C CA . CYS B 1 684 ? -17.266 21.172 18.797 1 93.12 684 CYS B CA 1
ATOM 12125 C C . CYS B 1 684 ? -17.125 22.156 19.953 1 93.12 684 CYS B C 1
ATOM 12127 O O . CYS B 1 684 ? -17.578 21.891 21.062 1 93.12 684 CYS B O 1
ATOM 12129 N N . GLU B 1 685 ? -16.453 23.312 19.734 1 92.19 685 GLU B N 1
ATOM 12130 C CA . GLU B 1 685 ? -16.203 24.312 20.766 1 92.19 685 GLU B CA 1
ATOM 12131 C C . GLU B 1 685 ? -17.469 25.109 21.094 1 92.19 685 GLU B C 1
ATOM 12133 O O . GLU B 1 685 ? -17.656 25.531 22.234 1 92.19 685 GLU B O 1
ATOM 12138 N N . THR B 1 686 ? -18.344 25.266 20.125 1 88.88 686 THR B N 1
ATOM 12139 C CA . THR B 1 686 ? -19.516 26.141 20.25 1 88.88 686 THR B CA 1
ATOM 12140 C C . THR B 1 686 ? -20.453 25.625 21.344 1 88.88 686 THR B C 1
ATOM 12142 O O . THR B 1 686 ? -20.859 26.391 22.219 1 88.88 686 THR B O 1
ATOM 12145 N N . PRO B 1 687 ? -20.797 24.344 21.312 1 88.5 687 PRO B N 1
ATOM 12146 C CA . PRO B 1 687 ? -21.703 23.859 22.359 1 88.5 687 PRO B CA 1
ATOM 12147 C C . PRO B 1 687 ? -21.078 23.969 23.75 1 88.5 687 PRO B C 1
ATOM 12149 O O . PRO B 1 687 ? -21.797 24.188 24.734 1 88.5 687 PRO B O 1
ATOM 12152 N N . ILE B 1 688 ? -19.828 23.844 23.875 1 89.44 688 ILE B N 1
ATOM 12153 C CA . ILE B 1 688 ? -19.156 23.906 25.172 1 89.44 688 ILE B CA 1
ATOM 12154 C C . ILE B 1 688 ? -19.203 25.344 25.719 1 89.44 688 ILE B C 1
ATOM 12156 O O . ILE B 1 688 ? -19.469 25.547 26.906 1 89.44 688 ILE B O 1
ATOM 12160 N N . VAL B 1 689 ? -18.969 26.281 24.859 1 88.56 689 VAL B N 1
ATOM 12161 C CA . VAL B 1 689 ? -19.016 27.688 25.234 1 88.56 689 VAL B CA 1
ATOM 12162 C C . VAL B 1 689 ? -20.453 28.078 25.594 1 88.56 689 VAL B C 1
ATOM 12164 O O . VAL B 1 689 ? -20.688 28.797 26.562 1 88.56 689 VAL B O 1
ATOM 12167 N N . GLN B 1 690 ? -21.422 27.547 24.812 1 84.38 690 GLN B N 1
ATOM 12168 C CA . GLN B 1 690 ? -22.828 27.875 25.031 1 84.38 690 GLN B CA 1
ATOM 12169 C C . GLN B 1 690 ? -23.344 27.281 26.344 1 84.38 690 GLN B C 1
ATOM 12171 O O . GLN B 1 690 ? -24.141 27.906 27.047 1 84.38 690 GLN B O 1
ATOM 12176 N N . SER B 1 691 ? -22.938 26.156 26.594 1 83.06 691 SER B N 1
ATOM 12177 C CA . SER B 1 691 ? -23.391 25.484 27.812 1 83.06 691 SER B CA 1
ATOM 12178 C C . SER B 1 691 ? -22.844 26.156 29.062 1 83.06 691 SER B C 1
ATOM 12180 O O . SER B 1 691 ? -23.516 26.203 30.094 1 83.06 691 SER B O 1
ATOM 12182 N N . SER B 1 692 ? -21.688 26.625 29 1 78.5 692 SER B N 1
ATOM 12183 C CA . SER B 1 692 ? -21.078 27.25 30.156 1 78.5 692 SER B CA 1
ATOM 12184 C C . SER B 1 692 ? -21.625 28.656 30.375 1 78.5 692 SER B C 1
ATOM 12186 O O . SER B 1 692 ? -21.688 29.141 31.5 1 78.5 692 SER B O 1
ATOM 12188 N N . ASN B 1 693 ? -21.969 29.406 29.328 1 68.31 693 ASN B N 1
ATOM 12189 C CA . ASN B 1 693 ? -22.484 30.766 29.406 1 68.31 693 ASN B CA 1
ATOM 12190 C C . ASN B 1 693 ? -23.938 30.781 29.891 1 68.31 693 ASN B C 1
ATOM 12192 O O . ASN B 1 693 ? -24.391 31.781 30.453 1 68.31 693 ASN B O 1
ATOM 12196 N N . LYS B 1 694 ? -24.812 29.828 29.547 1 59.16 694 LYS B N 1
ATOM 12197 C CA . LYS B 1 694 ? -26.156 29.797 30.109 1 59.16 694 LYS B CA 1
ATOM 12198 C C . LYS B 1 694 ? -26.125 29.859 31.625 1 59.16 694 LYS B C 1
ATOM 12200 O O . LYS B 1 694 ? -27.016 30.422 32.25 1 59.16 694 LYS B O 1
ATOM 12205 N N . SER B 1 695 ? -25.172 29.219 32.219 1 49.66 695 SER B N 1
ATOM 12206 C CA . SER B 1 695 ? -25.094 29.328 33.656 1 49.66 695 SER B CA 1
ATOM 12207 C C . SER B 1 695 ? -24.719 30.75 34.094 1 49.66 695 SER B C 1
ATOM 12209 O O . SER B 1 695 ? -25.109 31.203 35.188 1 49.66 695 SER B O 1
ATOM 12211 N N . LYS B 1 696 ? -23.875 31.484 33.375 1 50.12 696 LYS B N 1
ATOM 12212 C CA . LYS B 1 696 ? -23.516 32.844 33.719 1 50.12 696 LYS B CA 1
ATOM 12213 C C . LYS B 1 696 ? -24.328 33.875 32.969 1 50.12 696 LYS B C 1
ATOM 12215 O O . LYS B 1 696 ? -24.438 33.812 31.734 1 50.12 696 LYS B O 1
ATOM 12220 N N . ARG B 1 697 ? -25.484 34.375 33.5 1 38.88 697 ARG B N 1
ATOM 12221 C CA . ARG B 1 697 ? -26.422 35.406 33.062 1 38.88 697 ARG B CA 1
ATOM 12222 C C . ARG B 1 697 ? -25.703 36.562 32.344 1 38.88 697 ARG B C 1
ATOM 12224 O O . ARG B 1 697 ? -26.219 37.656 32.219 1 38.88 697 ARG B O 1
ATOM 12231 N N . SER B 1 698 ? -24.375 36.531 32.188 1 37.03 698 SER B N 1
ATOM 12232 C CA . SER B 1 698 ? -23.812 37.812 31.75 1 37.03 698 SER B CA 1
ATOM 12233 C C . SER B 1 698 ? -24.234 38.156 30.328 1 37.03 698 SER B C 1
ATOM 12235 O O . SER B 1 698 ? -24.25 37.281 29.453 1 37.03 698 SER B O 1
ATOM 12237 N N . LEU B 1 699 ? -24.984 39.281 30.078 1 33.38 699 LEU B N 1
ATOM 12238 C CA . LEU B 1 699 ? -25.5 40.062 28.984 1 33.38 699 LEU B CA 1
ATOM 12239 C C . LEU B 1 699 ? -24.531 40.062 27.797 1 33.38 699 LEU B C 1
ATOM 12241 O O . LEU B 1 699 ? -24.922 40.344 26.672 1 33.38 699 LEU B O 1
ATOM 12245 N N . SER B 1 700 ? -23.219 40.406 28.031 1 36.5 700 SER B N 1
ATOM 12246 C CA . SER B 1 700 ? -22.266 40.938 27.062 1 36.5 700 SER B CA 1
ATOM 12247 C C . SER B 1 700 ? -21.906 39.906 26.016 1 36.5 700 SER B C 1
ATOM 12249 O O . SER B 1 700 ? -21.031 40.125 25.188 1 36.5 700 SER B O 1
ATOM 12251 N N . SER B 1 701 ? -22.016 38.75 26.312 1 39.62 701 SER B N 1
ATOM 12252 C CA . SER B 1 701 ? -21.453 37.844 25.297 1 39.62 701 SER B CA 1
ATOM 12253 C C . SER B 1 701 ? -22.156 38.031 23.953 1 39.62 701 SER B C 1
ATOM 12255 O O . SER B 1 701 ? -23.047 37.25 23.609 1 39.62 701 SER B O 1
ATOM 12257 N N . SER B 1 702 ? -22.672 39.125 23.641 1 42.03 702 SER B N 1
ATOM 12258 C CA . SER B 1 702 ? -23.172 39.5 22.328 1 42.03 702 SER B CA 1
ATOM 12259 C C . SER B 1 702 ? -22.25 39 21.219 1 42.03 702 SER B C 1
ATOM 12261 O O . SER B 1 702 ? -21.078 39.344 21.172 1 42.03 702 SER B O 1
ATOM 12263 N N . LYS B 1 703 ? -22.516 37.812 20.688 1 49.59 703 LYS B N 1
ATOM 12264 C CA . LYS B 1 703 ? -21.953 37.062 19.578 1 49.59 703 LYS B CA 1
ATOM 12265 C C . LYS B 1 703 ? -21.672 37.938 18.375 1 49.59 703 LYS B C 1
ATOM 12267 O O . LYS B 1 703 ? -22.453 38.844 18.062 1 49.59 703 LYS B O 1
ATOM 12272 N N . LEU B 1 704 ? -20.438 38.312 18.156 1 56.06 704 LEU B N 1
ATOM 12273 C CA . LEU B 1 704 ? -20.109 38.562 16.75 1 56.06 704 LEU B CA 1
ATOM 12274 C C . LEU B 1 704 ? -20.953 37.688 15.828 1 56.06 704 LEU B C 1
ATOM 12276 O O . LEU B 1 704 ? -20.422 37.094 14.891 1 56.06 704 LEU B O 1
ATOM 12280 N N . VAL B 1 705 ? -22.172 37.125 16.438 1 50.09 705 VAL B N 1
ATOM 12281 C CA . VAL B 1 705 ? -23.109 36.281 15.672 1 50.09 705 VAL B CA 1
ATOM 12282 C C . VAL B 1 705 ? -24.266 37.156 15.188 1 50.09 705 VAL B C 1
ATOM 12284 O O . VAL B 1 705 ? -24.719 38.062 15.906 1 50.09 705 VAL B O 1
ATOM 12287 N N . GLY B 1 706 ? -24.453 37.656 13.938 1 50.03 706 GLY B N 1
ATOM 12288 C CA . GLY B 1 706 ? -25.609 38.281 13.328 1 50.03 706 GLY B CA 1
ATOM 12289 C C . GLY B 1 706 ? -25.25 39.094 12.078 1 50.03 706 GLY B C 1
ATOM 12290 O O . GLY B 1 706 ? -24.078 39.25 11.75 1 50.03 706 GLY B O 1
ATOM 12291 N N . SER B 1 707 ? -26.219 39.25 11.172 1 54.28 707 SER B N 1
ATOM 12292 C CA . SER B 1 707 ? -26.25 39.844 9.844 1 54.28 707 SER B CA 1
ATOM 12293 C C . SER B 1 707 ? -25.906 41.312 9.898 1 54.28 707 SER B C 1
ATOM 12295 O O . SER B 1 707 ? -25.672 41.938 8.859 1 54.28 707 SER B O 1
ATOM 12297 N N . GLU B 1 708 ? -25.688 41.875 11.141 1 62.66 708 GLU B N 1
ATOM 12298 C CA . GLU B 1 708 ? -25.594 43.344 11.094 1 62.66 708 GLU B CA 1
ATOM 12299 C C . GLU B 1 708 ? -24.141 43.781 11.102 1 62.66 708 GLU B C 1
ATOM 12301 O O . GLU B 1 708 ? -23.266 43.094 11.641 1 62.66 708 GLU B O 1
ATOM 12306 N N . GLU B 1 709 ? -23.844 44.656 10.312 1 70.31 709 GLU B N 1
ATOM 12307 C CA . GLU B 1 709 ? -22.531 45.281 10.203 1 70.31 709 GLU B CA 1
ATOM 12308 C C . GLU B 1 709 ? -22 45.719 11.562 1 70.31 709 GLU B C 1
ATOM 12310 O O . GLU B 1 709 ? -22.719 46.406 12.312 1 70.31 709 GLU B O 1
ATOM 12315 N N . GLN B 1 710 ? -20.875 45.125 11.93 1 79.75 710 GLN B N 1
ATOM 12316 C CA . GLN B 1 710 ? -20.25 45.531 13.172 1 79.75 710 GLN B CA 1
ATOM 12317 C C . GLN B 1 710 ? -19.141 46.562 12.906 1 79.75 710 GLN B C 1
ATOM 12319 O O . GLN B 1 710 ? -18.547 46.562 11.828 1 79.75 710 GLN B O 1
ATOM 12324 N N . SER B 1 711 ? -18.984 47.438 13.812 1 86.94 711 SER B N 1
ATOM 12325 C CA . SER B 1 711 ? -17.891 48.406 13.711 1 86.94 711 SER B CA 1
ATOM 12326 C C . SER B 1 711 ? -16.562 47.781 14.07 1 86.94 711 SER B C 1
ATOM 12328 O O . SER B 1 711 ? -16.516 46.781 14.797 1 86.94 711 SER B O 1
ATOM 12330 N N . ILE B 1 712 ? -15.492 48.25 13.508 1 90.5 712 ILE B N 1
ATOM 12331 C CA . ILE B 1 712 ? -14.156 47.719 13.75 1 90.5 712 ILE B CA 1
ATOM 12332 C C . ILE B 1 712 ? -13.797 47.875 15.227 1 90.5 712 ILE B C 1
ATOM 12334 O O . ILE B 1 712 ? -13.117 47 15.797 1 90.5 712 ILE B O 1
ATOM 12338 N N . SER B 1 713 ? -14.273 49 15.852 1 90.19 713 SER B N 1
ATOM 12339 C CA . SER B 1 713 ? -14 49.25 17.266 1 90.19 713 SER B CA 1
ATOM 12340 C C . SER B 1 713 ? -14.648 48.188 18.141 1 90.19 713 SER B C 1
ATOM 12342 O O . SER B 1 713 ? -14.039 47.688 19.094 1 90.19 713 SER B O 1
ATOM 12344 N N . PHE B 1 714 ? -15.766 47.844 17.75 1 86.81 714 PHE B N 1
ATOM 12345 C CA . PHE B 1 714 ? -16.484 46.812 18.516 1 86.81 714 PHE B CA 1
ATOM 12346 C C . PHE B 1 714 ? -15.805 45.469 18.375 1 86.81 714 PHE B C 1
ATOM 12348 O O . PHE B 1 714 ? -15.656 44.719 19.359 1 86.81 714 PHE B O 1
ATOM 12355 N N . VAL B 1 715 ? -15.43 45.125 17.188 1 87.75 715 VAL B N 1
ATOM 12356 C CA . VAL B 1 715 ? -14.812 43.844 16.922 1 87.75 715 VAL B CA 1
ATOM 12357 C C . VAL B 1 715 ? -13.508 43.719 17.703 1 87.75 715 VAL B C 1
ATOM 12359 O O . VAL B 1 715 ? -13.25 42.688 18.328 1 87.75 715 VAL B O 1
ATOM 12362 N N . LEU B 1 716 ? -12.695 44.688 17.641 1 89.69 716 LEU B N 1
ATOM 12363 C CA . LEU B 1 716 ? -11.406 44.625 18.328 1 89.69 716 LEU B CA 1
ATOM 12364 C C . LEU B 1 716 ? -11.602 44.625 19.844 1 89.69 716 LEU B C 1
ATOM 12366 O O . LEU B 1 716 ? -10.836 43.969 20.562 1 89.69 716 LEU B O 1
ATOM 12370 N N . ALA B 1 717 ? -12.633 45.375 20.312 1 87.88 717 ALA B N 1
ATOM 12371 C CA . ALA B 1 717 ? -12.93 45.375 21.75 1 87.88 717 ALA B CA 1
ATOM 12372 C C . ALA B 1 717 ? -13.359 43.969 22.203 1 87.88 717 ALA B C 1
ATOM 12374 O O . ALA B 1 717 ? -13.008 43.531 23.312 1 87.88 717 ALA B O 1
ATOM 12375 N N . TYR B 1 718 ? -14.102 43.375 21.344 1 84.75 718 TYR B N 1
ATOM 12376 C CA . TYR B 1 718 ? -14.578 42.031 21.641 1 84.75 718 TYR B CA 1
ATOM 12377 C C . TYR B 1 718 ? -13.422 41.031 21.719 1 84.75 718 TYR B C 1
ATOM 12379 O O . TYR B 1 718 ? -13.344 40.25 22.656 1 84.75 718 TYR B O 1
ATOM 12387 N N . ILE B 1 719 ? -12.516 41.094 20.781 1 85.38 719 ILE B N 1
ATOM 12388 C CA . ILE B 1 719 ? -11.391 40.156 20.688 1 85.38 719 ILE B CA 1
ATOM 12389 C C . ILE B 1 719 ? -10.461 40.344 21.891 1 85.38 719 ILE B C 1
ATOM 12391 O O . ILE B 1 719 ? -9.914 39.375 22.422 1 85.38 719 ILE B O 1
ATOM 12395 N N . LEU B 1 720 ? -10.297 41.562 22.297 1 85.81 720 LEU B N 1
ATOM 12396 C CA . LEU B 1 720 ? -9.336 41.875 23.344 1 85.81 720 LEU B CA 1
ATOM 12397 C C . LEU B 1 720 ? -9.984 41.781 24.719 1 85.81 720 LEU B C 1
ATOM 12399 O O . LEU B 1 720 ? -9.297 41.75 25.734 1 85.81 720 LEU B O 1
ATOM 12403 N N . GLY B 1 721 ? -11.312 41.594 24.781 1 82.38 721 GLY B N 1
ATOM 12404 C CA . GLY B 1 721 ? -11.977 41.656 26.062 1 82.38 721 GLY B CA 1
ATOM 12405 C C . GLY B 1 721 ? -11.711 42.938 26.812 1 82.38 721 GLY B C 1
ATOM 12406 O O . GLY B 1 721 ? -11.367 42.938 28 1 82.38 721 GLY B O 1
ATOM 12407 N N . SER B 1 722 ? -11.82 44 26.125 1 82.06 722 SER B N 1
ATOM 12408 C CA . SER B 1 722 ? -11.375 45.312 26.609 1 82.06 722 SER B CA 1
ATOM 12409 C C . SER B 1 722 ? -12.297 45.812 27.703 1 82.06 722 SER B C 1
ATOM 12411 O O . SER B 1 722 ? -13.5 45.562 27.703 1 82.06 722 SER B O 1
ATOM 12413 N N . SER B 1 723 ? -11.656 46.531 28.656 1 80.5 723 SER B N 1
ATOM 12414 C CA . SER B 1 723 ? -12.398 47.281 29.656 1 80.5 723 SER B CA 1
ATOM 12415 C C . SER B 1 723 ? -13.148 48.469 29.016 1 80.5 723 SER B C 1
ATOM 12417 O O . SER B 1 723 ? -12.953 48.75 27.844 1 80.5 723 SER B O 1
ATOM 12419 N N . ASN B 1 724 ? -13.961 49.094 29.781 1 81.94 724 ASN B N 1
ATOM 12420 C CA . ASN B 1 724 ? -14.719 50.25 29.281 1 81.94 724 ASN B CA 1
ATOM 12421 C C . ASN B 1 724 ? -13.805 51.375 28.828 1 81.94 724 ASN B C 1
ATOM 12423 O O . ASN B 1 724 ? -14.094 52.062 27.844 1 81.94 724 ASN B O 1
ATOM 12427 N N . GLU B 1 725 ? -12.703 51.531 29.484 1 84.31 725 GLU B N 1
ATOM 12428 C CA . GLU B 1 725 ? -11.758 52.562 29.141 1 84.31 725 GLU B CA 1
ATOM 12429 C C . GLU B 1 725 ? -11.055 52.25 27.812 1 84.31 725 GLU B C 1
ATOM 12431 O O . GLU B 1 725 ? -10.898 53.156 26.969 1 84.31 725 GLU B O 1
ATOM 12436 N N . GLU B 1 726 ? -10.688 51.062 27.703 1 86.31 726 GLU B N 1
ATOM 12437 C CA . GLU B 1 726 ? -10.039 50.656 26.469 1 86.31 726 GLU B CA 1
ATOM 12438 C C . GLU B 1 726 ? -11.008 50.719 25.281 1 86.31 726 GLU B C 1
ATOM 12440 O O . GLU B 1 726 ? -10.602 51.031 24.172 1 86.31 726 GLU B O 1
ATOM 12445 N N . ALA B 1 727 ? -12.25 50.438 25.547 1 87.69 727 ALA B N 1
ATOM 12446 C CA . ALA B 1 727 ? -13.266 50.469 24.484 1 87.69 727 ALA B CA 1
ATOM 12447 C C . ALA B 1 727 ? -13.461 51.875 23.969 1 87.69 727 ALA B C 1
ATOM 12449 O O . ALA B 1 727 ? -13.719 52.094 22.781 1 87.69 727 ALA B O 1
ATOM 12450 N N . LYS B 1 728 ? -13.297 52.812 24.891 1 88.5 728 LYS B N 1
ATOM 12451 C CA . LYS B 1 728 ? -13.422 54.219 24.5 1 88.5 728 LYS B CA 1
ATOM 12452 C C . LYS B 1 728 ? -12.266 54.625 23.594 1 88.5 728 LYS B C 1
ATOM 12454 O O . LYS B 1 728 ? -12.469 55.344 22.609 1 88.5 728 LYS B O 1
ATOM 12459 N N . VAL B 1 729 ? -11.125 54.188 23.938 1 90.31 729 VAL B N 1
ATOM 12460 C CA . VAL B 1 729 ? -9.953 54.469 23.125 1 90.31 729 VAL B CA 1
ATOM 12461 C C . VAL B 1 729 ? -10.109 53.844 21.75 1 90.31 729 VAL B C 1
ATOM 12463 O O . VAL B 1 729 ? -9.789 54.438 20.719 1 90.31 729 VAL B O 1
ATOM 12466 N N . LEU B 1 730 ? -10.648 52.625 21.703 1 91.25 730 LEU B N 1
ATOM 12467 C CA . LEU B 1 730 ? -10.844 51.906 20.453 1 91.25 730 LEU B CA 1
ATOM 12468 C C . LEU B 1 730 ? -11.898 52.594 19.594 1 91.25 730 LEU B C 1
ATOM 12470 O O . LEU B 1 730 ? -11.906 52.438 18.375 1 91.25 730 LEU B O 1
ATOM 12474 N N . GLY B 1 731 ? -12.773 53.281 20.219 1 90 731 GLY B N 1
ATOM 12475 C CA . GLY B 1 731 ? -13.805 54 19.5 1 90 731 GLY B CA 1
ATOM 12476 C C . GLY B 1 731 ? -13.25 55.031 18.531 1 90 731 GLY B C 1
ATOM 12477 O O . GLY B 1 731 ? -13.875 55.344 17.5 1 90 731 GLY B O 1
ATOM 12478 N N . ARG B 1 732 ? -12 55.469 18.75 1 91.5 732 ARG B N 1
ATOM 12479 C CA . ARG B 1 732 ? -11.359 56.469 17.906 1 91.5 732 ARG B CA 1
ATOM 12480 C C . ARG B 1 732 ? -10.953 55.844 16.562 1 91.5 732 ARG B C 1
ATOM 12482 O O . ARG B 1 732 ? -10.703 56.562 15.594 1 91.5 732 ARG B O 1
ATOM 12489 N N . LEU B 1 733 ? -11.008 54.562 16.5 1 91.19 733 LEU B N 1
ATOM 12490 C CA . LEU B 1 733 ? -10.617 53.844 15.297 1 91.19 733 LEU B CA 1
ATOM 12491 C C . LEU B 1 733 ? -11.688 53.969 14.219 1 91.19 733 LEU B C 1
ATOM 12493 O O . LEU B 1 733 ? -11.43 53.688 13.039 1 91.19 733 LEU B O 1
ATOM 12497 N N . GLU B 1 734 ? -12.828 54.531 14.594 1 90.56 734 GLU B N 1
ATOM 12498 C CA . GLU B 1 734 ? -13.922 54.688 13.633 1 90.56 734 GLU B CA 1
ATOM 12499 C C . GLU B 1 734 ? -13.664 55.844 12.672 1 90.56 734 GLU B C 1
ATOM 12501 O O . GLU B 1 734 ? -14.281 55.938 11.617 1 90.56 734 GLU B O 1
ATOM 12506 N N . ASP B 1 735 ? -12.664 56.531 13.055 1 89.38 735 ASP B N 1
ATOM 12507 C CA . ASP B 1 735 ? -12.289 57.625 12.164 1 89.38 735 ASP B CA 1
ATOM 12508 C C . ASP B 1 735 ? -11.844 57.094 10.805 1 89.38 735 ASP B C 1
ATOM 12510 O O . ASP B 1 735 ? -11.055 56.156 10.719 1 89.38 735 ASP B O 1
ATOM 12514 N N . LYS B 1 736 ? -12.328 57.656 9.719 1 85.31 736 LYS B N 1
ATOM 12515 C CA . LYS B 1 736 ? -12.086 57.25 8.344 1 85.31 736 LYS B CA 1
ATOM 12516 C C . LYS B 1 736 ? -10.609 57.375 7.977 1 85.31 736 LYS B C 1
ATOM 12518 O O . LYS B 1 736 ? -10.148 56.812 6.992 1 85.31 736 LYS B O 1
ATOM 12523 N N . ARG B 1 737 ? -9.859 58 8.719 1 88.69 737 ARG B N 1
ATOM 12524 C CA . ARG B 1 737 ? -8.438 58.219 8.445 1 88.69 737 ARG B CA 1
ATOM 12525 C C . ARG B 1 737 ? -7.625 56.969 8.789 1 88.69 737 ARG B C 1
ATOM 12527 O O . ARG B 1 737 ? -6.488 56.812 8.344 1 88.69 737 ARG B O 1
ATOM 12534 N N . PHE B 1 738 ? -8.273 56.125 9.562 1 92.88 738 PHE B N 1
ATOM 12535 C CA . PHE B 1 738 ? -7.477 55 10.07 1 92.88 738 PHE B CA 1
ATOM 12536 C C . PHE B 1 738 ? -7.82 53.719 9.336 1 92.88 738 PHE B C 1
ATOM 12538 O O . PHE B 1 738 ? -7.137 52.719 9.5 1 92.88 738 PHE B O 1
ATOM 12545 N N . HIS B 1 739 ? -8.852 53.625 8.641 1 93.06 739 HIS B N 1
ATOM 12546 C CA . HIS B 1 739 ? -9.18 52.438 7.871 1 93.06 739 HIS B CA 1
ATOM 12547 C C . HIS B 1 739 ? -10.156 52.75 6.742 1 93.06 739 HIS B C 1
ATOM 12549 O O . HIS B 1 739 ? -10.742 53.844 6.711 1 93.06 739 HIS B O 1
ATOM 12555 N N . GLU B 1 740 ? -10.242 51.875 5.828 1 93.81 740 GLU B N 1
ATOM 12556 C CA . GLU B 1 740 ? -11.18 51.969 4.715 1 93.81 740 GLU B CA 1
ATOM 12557 C C . GLU B 1 740 ? -12.156 50.812 4.719 1 93.81 740 GLU B C 1
ATOM 12559 O O . GLU B 1 740 ? -11.75 49.656 4.883 1 93.81 740 GLU B O 1
ATOM 12564 N N . LYS B 1 741 ? -13.43 51.062 4.691 1 94.12 741 LYS B N 1
ATOM 12565 C CA . LYS B 1 741 ? -14.438 50.031 4.609 1 94.12 741 LYS B CA 1
ATOM 12566 C C . LYS B 1 741 ? -14.727 49.656 3.156 1 94.12 741 LYS B C 1
ATOM 12568 O O . LYS B 1 741 ? -14.953 50.531 2.318 1 94.12 741 LYS B O 1
ATOM 12573 N N . ILE B 1 742 ? -14.641 48.375 2.906 1 94.44 742 ILE B N 1
ATOM 12574 C CA . ILE B 1 742 ? -14.883 47.875 1.557 1 94.44 742 ILE B CA 1
ATOM 12575 C C . ILE B 1 742 ? -16.016 46.875 1.576 1 94.44 742 ILE B C 1
ATOM 12577 O O . ILE B 1 742 ? -16.062 46 2.441 1 94.44 742 ILE B O 1
ATOM 12581 N N . VAL B 1 743 ? -16.938 47 0.699 1 94.19 743 VAL B N 1
ATOM 12582 C CA . VAL B 1 743 ? -18.016 46.062 0.523 1 94.19 743 VAL B CA 1
ATOM 12583 C C . VAL B 1 743 ? -17.734 45.156 -0.689 1 94.19 743 VAL B C 1
ATOM 12585 O O . VAL B 1 743 ? -17.422 45.656 -1.771 1 94.19 743 VAL B O 1
ATOM 12588 N N . LEU B 1 744 ? -17.797 43.969 -0.462 1 93.12 744 LEU B N 1
ATOM 12589 C CA . LEU B 1 744 ? -17.438 43 -1.512 1 93.12 744 LEU B CA 1
ATOM 12590 C C . LEU B 1 744 ? -18.656 42.188 -1.939 1 93.12 744 LEU B C 1
ATOM 12592 O O . LEU B 1 744 ? -19.547 41.906 -1.125 1 93.12 744 LEU B O 1
ATOM 12596 N N . LYS B 1 745 ? -18.609 41.844 -3.217 1 89.62 745 LYS B N 1
ATOM 12597 C CA . LYS B 1 745 ? -19.609 40.938 -3.752 1 89.62 745 LYS B CA 1
ATOM 12598 C C . LYS B 1 745 ? -19.172 39.469 -3.588 1 89.62 745 LYS B C 1
ATOM 12600 O O . LYS B 1 745 ? -18.047 39.188 -3.178 1 89.62 745 LYS B O 1
ATOM 12605 N N . SER B 1 746 ? -20.109 38.688 -3.836 1 84.75 746 SER B N 1
ATOM 12606 C CA . SER B 1 746 ? -19.812 37.281 -3.736 1 84.75 746 SER B CA 1
ATOM 12607 C C . SER B 1 746 ? -18.734 36.875 -4.73 1 84.75 746 SER B C 1
ATOM 12609 O O . SER B 1 746 ? -18.781 37.25 -5.898 1 84.75 746 SER B O 1
ATOM 12611 N N . ASN B 1 747 ? -17.656 36.25 -4.27 1 80.38 747 ASN B N 1
ATOM 12612 C CA . ASN B 1 747 ? -16.547 35.688 -5.027 1 80.38 747 ASN B CA 1
ATOM 12613 C C . ASN B 1 747 ? -15.562 36.781 -5.457 1 80.38 747 ASN B C 1
ATOM 12615 O O . ASN B 1 747 ? -14.648 36.531 -6.246 1 80.38 747 ASN B O 1
ATOM 12619 N N . GLU B 1 748 ? -15.883 37.938 -4.953 1 88.94 748 GLU B N 1
ATOM 12620 C CA . GLU B 1 748 ? -14.914 38.969 -5.25 1 88.94 748 GLU B CA 1
ATOM 12621 C C . GLU B 1 748 ? -13.625 38.781 -4.457 1 88.94 748 GLU B C 1
ATOM 12623 O O . GLU B 1 748 ? -13.664 38.438 -3.277 1 88.94 748 GLU B O 1
ATOM 12628 N N . LYS B 1 749 ? -12.5 38.906 -5.168 1 90.75 749 LYS B N 1
ATOM 12629 C CA . LYS B 1 749 ? -11.203 38.688 -4.531 1 90.75 749 LYS B CA 1
ATOM 12630 C C . LYS B 1 749 ? -10.789 39.906 -3.721 1 90.75 749 LYS B C 1
ATOM 12632 O O . LYS B 1 749 ? -10.969 41.062 -4.16 1 90.75 749 LYS B O 1
ATOM 12637 N N . VAL B 1 750 ? -10.398 39.688 -2.494 1 93.44 750 VAL B N 1
ATOM 12638 C CA . VAL B 1 750 ? -9.82 40.75 -1.673 1 93.44 750 VAL B CA 1
ATOM 12639 C C . VAL B 1 750 ? -8.406 41.062 -2.16 1 93.44 750 VAL B C 1
ATOM 12641 O O . VAL B 1 750 ? -8.039 42.25 -2.305 1 93.44 750 VAL B O 1
ATOM 12644 N N . PHE B 1 751 ? -7.637 40 -2.375 1 91.31 751 PHE B N 1
ATOM 12645 C CA . PHE B 1 751 ? -6.312 40.094 -2.979 1 91.31 751 PHE B CA 1
ATOM 12646 C C . PHE B 1 751 ? -5.93 38.812 -3.664 1 91.31 751 PHE B C 1
ATOM 12648 O O . PHE B 1 751 ? -6.547 37.75 -3.42 1 91.31 751 PHE B O 1
ATOM 12655 N N . TYR B 1 752 ? -4.973 38.938 -4.562 1 87.56 752 TYR B N 1
ATOM 12656 C CA . TYR B 1 752 ? -4.492 37.781 -5.312 1 87.56 752 TYR B CA 1
ATOM 12657 C C . TYR B 1 752 ? -3.176 37.25 -4.738 1 87.56 752 TYR B C 1
ATOM 12659 O O . TYR B 1 752 ? -2.455 38 -4.066 1 87.56 752 TYR B O 1
ATOM 12667 N N . LYS B 1 753 ? -2.926 36.062 -5.012 1 83.88 753 LYS B N 1
ATOM 12668 C CA . LYS B 1 753 ? -1.639 35.5 -4.637 1 83.88 753 LYS B CA 1
ATOM 12669 C C . LYS B 1 753 ? -0.49 36.188 -5.348 1 83.88 753 LYS B C 1
ATOM 12671 O O . LYS B 1 753 ? -0.639 36.625 -6.488 1 83.88 753 LYS B O 1
ATOM 12676 N N . ASN B 1 754 ? 0.653 36.406 -4.691 1 81 754 ASN B N 1
ATOM 12677 C CA . ASN B 1 754 ? 1.884 37 -5.207 1 81 754 ASN B CA 1
ATOM 12678 C C . ASN B 1 754 ? 1.733 38.5 -5.445 1 81 754 ASN B C 1
ATOM 12680 O O . ASN B 1 754 ? 2.297 39.031 -6.398 1 81 754 ASN B O 1
ATOM 12684 N N . THR B 1 755 ? 0.84 39.094 -4.77 1 86.62 755 THR B N 1
ATOM 12685 C CA . THR B 1 755 ? 0.717 40.562 -4.816 1 86.62 755 THR B CA 1
ATOM 12686 C C . THR B 1 755 ? 1.368 41.188 -3.59 1 86.62 755 THR B C 1
ATOM 12688 O O . THR B 1 755 ? 1.667 40.5 -2.611 1 86.62 755 THR B O 1
ATOM 12691 N N . TYR B 1 756 ? 1.59 42.406 -3.74 1 88.19 756 TYR B N 1
ATOM 12692 C CA . TYR B 1 756 ? 2.23 43.125 -2.658 1 88.19 756 TYR B CA 1
ATOM 12693 C C . TYR B 1 756 ? 1.288 43.281 -1.472 1 88.19 756 TYR B C 1
ATOM 12695 O O . TYR B 1 756 ? 0.117 43.656 -1.643 1 88.19 756 TYR B O 1
ATOM 12703 N N . PRO B 1 757 ? 1.789 42.938 -0.263 1 90.88 757 PRO B N 1
ATOM 12704 C CA . PRO B 1 757 ? 0.952 43.031 0.936 1 90.88 757 PRO B CA 1
ATOM 12705 C C . PRO B 1 757 ? 0.804 44.469 1.439 1 90.88 757 PRO B C 1
ATOM 12707 O O . PRO B 1 757 ? 1.493 44.875 2.381 1 90.88 757 PRO B O 1
ATOM 12710 N N . ASP B 1 758 ? -0.107 45.219 1.003 1 90.19 758 ASP B N 1
ATOM 12711 C CA . ASP B 1 758 ? -0.236 46.625 1.311 1 90.19 758 ASP B CA 1
ATOM 12712 C C . ASP B 1 758 ? -1.139 46.844 2.521 1 90.19 758 ASP B C 1
ATOM 12714 O O . ASP B 1 758 ? -1.154 47.938 3.104 1 90.19 758 ASP B O 1
ATOM 12718 N N . ALA B 1 759 ? -1.895 45.812 2.896 1 95.31 759 ALA B N 1
ATOM 12719 C CA . ALA B 1 759 ? -2.869 46 3.965 1 95.31 759 ALA B CA 1
ATOM 12720 C C . ALA B 1 759 ? -3.205 44.688 4.66 1 95.31 759 ALA B C 1
ATOM 12722 O O . ALA B 1 759 ? -2.906 43.625 4.145 1 95.31 759 ALA B O 1
ATOM 12723 N N . PHE B 1 760 ? -3.664 44.781 5.918 1 95.81 760 PHE B N 1
ATOM 12724 C CA . PHE B 1 760 ? -4.375 43.656 6.543 1 95.81 760 PHE B CA 1
ATOM 12725 C C . PHE B 1 760 ? -5.855 44 6.695 1 95.81 760 PHE B C 1
ATOM 12727 O O . PHE B 1 760 ? -6.27 45.125 6.512 1 95.81 760 PHE B O 1
ATOM 12734 N N . TYR B 1 761 ? -6.66 43 6.934 1 95.69 761 TYR B N 1
ATOM 12735 C CA . TYR B 1 761 ? -8.109 43.156 6.828 1 95.69 761 TYR B CA 1
ATOM 12736 C C . TYR B 1 761 ? -8.812 42.594 8.055 1 95.69 761 TYR B C 1
ATOM 12738 O O . TYR B 1 761 ? -8.328 41.625 8.664 1 95.69 761 TYR B O 1
ATOM 12746 N N . VAL B 1 762 ? -9.891 43.156 8.398 1 94.5 762 VAL B N 1
ATOM 12747 C CA . VAL B 1 762 ? -10.766 42.688 9.469 1 94.5 762 VAL B CA 1
ATOM 12748 C C . VAL B 1 762 ? -12.18 42.469 8.922 1 94.5 762 VAL B C 1
ATOM 12750 O O . VAL B 1 762 ? -12.75 43.375 8.297 1 94.5 762 VAL B O 1
ATOM 12753 N N . VAL B 1 763 ? -12.727 41.375 9.18 1 92.38 763 VAL B N 1
ATOM 12754 C CA . VAL B 1 763 ? -14.07 41.062 8.688 1 92.38 763 VAL B CA 1
ATOM 12755 C C . VAL B 1 763 ? -15.109 41.688 9.617 1 92.38 763 VAL B C 1
ATOM 12757 O O . VAL B 1 763 ? -15.133 41.406 10.82 1 92.38 763 VAL B O 1
ATOM 12760 N N . LEU B 1 764 ? -15.914 42.5 9.086 1 91.25 764 LEU B N 1
ATOM 12761 C CA . LEU B 1 764 ? -16.922 43.188 9.883 1 91.25 764 LEU B CA 1
ATOM 12762 C C . LEU B 1 764 ? -18.297 42.531 9.727 1 91.25 764 LEU B C 1
ATOM 12764 O O . LEU B 1 764 ? -19.125 42.625 10.625 1 91.25 764 LEU B O 1
ATOM 12768 N N . SER B 1 765 ? -18.516 42.062 8.562 1 89.06 765 SER B N 1
ATOM 12769 C CA . SER B 1 765 ? -19.719 41.281 8.258 1 89.06 765 SER B CA 1
ATOM 12770 C C . SER B 1 765 ? -19.469 40.281 7.121 1 89.06 765 SER B C 1
ATOM 12772 O O . SER B 1 765 ? -18.656 40.562 6.234 1 89.06 765 SER B O 1
ATOM 12774 N N . GLY B 1 766 ? -20.125 39.156 7.258 1 84.38 766 GLY B N 1
ATOM 12775 C CA . GLY B 1 766 ? -19.969 38.156 6.223 1 84.38 766 GLY B CA 1
ATOM 12776 C C . GLY B 1 766 ? -18.812 37.188 6.484 1 84.38 766 GLY B C 1
ATOM 12777 O O . GLY B 1 766 ? -18.547 36.844 7.633 1 84.38 766 GLY B O 1
ATOM 12778 N N . CYS B 1 767 ? -18.297 36.625 5.305 1 84.31 767 CYS B N 1
ATOM 12779 C CA . CYS B 1 767 ? -17.25 35.625 5.434 1 84.31 767 CYS B CA 1
ATOM 12780 C C . CYS B 1 767 ? -16.266 35.719 4.277 1 84.31 767 CYS B C 1
ATOM 12782 O O . CYS B 1 767 ? -16.656 36 3.141 1 84.31 767 CYS B O 1
ATOM 12784 N N . VAL B 1 768 ? -15.016 35.562 4.613 1 88.19 768 VAL B N 1
ATOM 12785 C CA . VAL B 1 768 ? -13.945 35.531 3.619 1 88.19 768 VAL B CA 1
ATOM 12786 C C . VAL B 1 768 ? -13.234 34.188 3.646 1 88.19 768 VAL B C 1
ATOM 12788 O O . VAL B 1 768 ? -12.992 33.625 4.719 1 88.19 768 VAL B O 1
ATOM 12791 N N . ALA B 1 769 ? -12.93 33.656 2.488 1 85.31 769 ALA B N 1
ATOM 12792 C CA . ALA B 1 769 ? -12.289 32.344 2.398 1 85.31 769 ALA B CA 1
ATOM 12793 C C . ALA B 1 769 ? -10.867 32.469 1.862 1 85.31 769 ALA B C 1
ATOM 12795 O O . ALA B 1 769 ? -10.594 33.312 0.993 1 85.31 769 ALA B O 1
ATOM 12796 N N . ARG B 1 770 ? -9.984 31.641 2.504 1 85.62 770 ARG B N 1
ATOM 12797 C CA . ARG B 1 770 ? -8.625 31.469 1.996 1 85.62 770 ARG B CA 1
ATOM 12798 C C . ARG B 1 770 ? -8.594 30.438 0.871 1 85.62 770 ARG B C 1
ATOM 12800 O O . ARG B 1 770 ? -9.047 29.312 1.043 1 85.62 770 ARG B O 1
ATOM 12807 N N . GLN B 1 771 ? -8.164 30.797 -0.271 1 76.56 771 GLN B N 1
ATOM 12808 C CA . GLN B 1 771 ? -8.125 29.891 -1.405 1 76.56 771 GLN B CA 1
ATOM 12809 C C . GLN B 1 771 ? -6.688 29.625 -1.847 1 76.56 771 GLN B C 1
ATOM 12811 O O . GLN B 1 771 ? -5.852 30.531 -1.842 1 76.56 771 GLN B O 1
ATOM 12816 N N . THR B 1 772 ? -6.289 28.344 -1.797 1 63.62 772 THR B N 1
ATOM 12817 C CA . THR B 1 772 ? -4.973 28.016 -2.322 1 63.62 772 THR B CA 1
ATOM 12818 C C . THR B 1 772 ? -5.012 27.891 -3.842 1 63.62 772 THR B C 1
ATOM 12820 O O . THR B 1 772 ? -5.977 27.359 -4.402 1 63.62 772 THR B O 1
ATOM 12823 N N . THR B 1 773 ? -4.336 28.719 -4.609 1 54.03 773 THR B N 1
ATOM 12824 C CA . THR B 1 773 ? -4.262 28.609 -6.059 1 54.03 773 THR B CA 1
ATOM 12825 C C . THR B 1 773 ? -3.541 27.312 -6.465 1 54.03 773 THR B C 1
ATOM 12827 O O . THR B 1 773 ? -2.311 27.25 -6.43 1 54.03 773 THR B O 1
ATOM 12830 N N . SER B 1 774 ? -3.861 26.266 -5.973 1 46.94 774 SER B N 1
ATOM 12831 C CA . SER B 1 774 ? -3.1 25.203 -6.629 1 46.94 774 SER B CA 1
ATOM 12832 C C . SER B 1 774 ? -3.225 25.297 -8.148 1 46.94 774 SER B C 1
ATOM 12834 O O . SER B 1 774 ? -4.316 25.531 -8.672 1 46.94 774 SER B O 1
ATOM 12836 N N . LEU B 1 775 ? -2.203 25.781 -8.773 1 38.62 775 LEU B N 1
ATOM 12837 C CA . LEU B 1 775 ? -2.115 25.828 -10.234 1 38.62 775 LEU B CA 1
ATOM 12838 C C . LEU B 1 775 ? -2.805 24.625 -10.859 1 38.62 775 LEU B C 1
ATOM 12840 O O . LEU B 1 775 ? -2.914 24.531 -12.086 1 38.62 775 LEU B O 1
ATOM 12844 N N . ILE B 1 776 ? -2.781 23.625 -10.266 1 36.59 776 ILE B N 1
ATOM 12845 C CA . ILE B 1 776 ? -3.334 22.5 -11.016 1 36.59 776 ILE B CA 1
ATOM 12846 C C . ILE B 1 776 ? -4.859 22.578 -11.023 1 36.59 776 ILE B C 1
ATOM 12848 O O . ILE B 1 776 ? -5.488 22.562 -9.961 1 36.59 776 ILE B O 1
ATOM 12852 N N . PRO B 1 777 ? -5.332 23.234 -12.031 1 36.78 777 PRO B N 1
ATOM 12853 C CA . PRO B 1 777 ? -6.793 23.188 -12.125 1 36.78 777 PRO B CA 1
ATOM 12854 C C . PRO B 1 777 ? -7.375 21.891 -11.578 1 36.78 777 PRO B C 1
ATOM 12856 O O . PRO B 1 777 ? -6.766 20.828 -11.742 1 36.78 777 PRO B O 1
ATOM 12859 N N . PRO B 1 778 ? -8.125 22.078 -10.578 1 40.78 778 PRO B N 1
ATOM 12860 C CA . PRO B 1 778 ? -8.695 20.812 -10.117 1 40.78 778 PRO B CA 1
ATOM 12861 C C . PRO B 1 778 ? -9.164 19.922 -11.266 1 40.78 778 PRO B C 1
ATOM 12863 O O . PRO B 1 778 ? -9.812 20.406 -12.203 1 40.78 778 PRO B O 1
ATOM 12866 N N . ASP B 1 779 ? -8.5 19.016 -11.695 1 42.12 779 ASP B N 1
ATOM 12867 C CA . ASP B 1 779 ? -9 18.094 -12.711 1 42.12 779 ASP B CA 1
ATOM 12868 C C . ASP B 1 779 ? -10.492 17.828 -12.531 1 42.12 779 ASP B C 1
ATOM 12870 O O . ASP B 1 779 ? -10.93 17.406 -11.453 1 42.12 779 ASP B O 1
ATOM 12874 N N . PRO B 1 780 ? -11.344 18.531 -13.359 1 41 780 PRO B N 1
ATOM 12875 C CA . PRO B 1 780 ? -12.766 18.203 -13.312 1 41 780 PRO B CA 1
ATOM 12876 C C . PRO B 1 780 ? -13.016 16.734 -13 1 41 780 PRO B C 1
ATOM 12878 O O . PRO B 1 780 ? -14.07 16.375 -12.461 1 41 780 PRO B O 1
ATOM 12881 N N . ARG B 1 781 ? -12.133 16.125 -13.43 1 44.81 781 ARG B N 1
ATOM 12882 C CA . ARG B 1 781 ? -12.211 14.68 -13.211 1 44.81 781 ARG B CA 1
ATOM 12883 C C . ARG B 1 781 ? -12.094 14.344 -11.727 1 44.81 781 ARG B C 1
ATOM 12885 O O . ARG B 1 781 ? -12.32 13.195 -11.328 1 44.81 781 ARG B O 1
ATOM 12892 N N . SER B 1 782 ? -11.672 15.359 -10.961 1 54.59 782 SER B N 1
ATOM 12893 C CA . SER B 1 782 ? -11.445 15.125 -9.539 1 54.59 782 SER B CA 1
ATOM 12894 C C . SER B 1 782 ? -12.758 14.969 -8.789 1 54.59 782 SER B C 1
ATOM 12896 O O . SER B 1 782 ? -12.812 14.32 -7.742 1 54.59 782 SER B O 1
ATOM 12898 N N . LYS B 1 783 ? -13.922 15.461 -9.43 1 60.31 783 LYS B N 1
ATOM 12899 C CA . LYS B 1 783 ? -15.219 15.328 -8.781 1 60.31 783 LYS B CA 1
ATOM 12900 C C . LYS B 1 783 ? -15.883 14 -9.141 1 60.31 783 LYS B C 1
ATOM 12902 O O . LYS B 1 783 ? -16.891 13.617 -8.539 1 60.31 783 LYS B O 1
ATOM 12907 N N . LEU B 1 784 ? -15.227 13.438 -10.016 1 74.31 784 LEU B N 1
ATOM 12908 C CA . LEU B 1 784 ? -15.852 12.211 -10.5 1 74.31 784 LEU B CA 1
ATOM 12909 C C . LEU B 1 784 ? -15.242 10.984 -9.836 1 74.31 784 LEU B C 1
ATOM 12911 O O . LEU B 1 784 ? -14.023 10.828 -9.812 1 74.31 784 LEU B O 1
ATOM 12915 N N . VAL B 1 785 ? -16.156 10.367 -9.117 1 82.38 785 VAL B N 1
ATOM 12916 C CA . VAL B 1 785 ? -15.758 9.094 -8.531 1 82.38 785 VAL B CA 1
ATOM 12917 C C . VAL B 1 785 ? -16.234 7.945 -9.414 1 82.38 785 VAL B C 1
ATOM 12919 O O . VAL B 1 785 ? -17.406 7.879 -9.781 1 82.38 785 VAL B O 1
ATOM 12922 N N . LEU B 1 786 ? -15.383 7.109 -9.938 1 86.06 786 LEU B N 1
ATOM 12923 C CA . LEU B 1 786 ? -15.727 5.926 -10.719 1 86.06 786 LEU B CA 1
ATOM 12924 C C . LEU B 1 786 ? -16.125 4.77 -9.805 1 86.06 786 LEU B C 1
ATOM 12926 O O . LEU B 1 786 ? -15.289 4.25 -9.062 1 86.06 786 LEU B O 1
ATOM 12930 N N . THR B 1 787 ? -17.391 4.492 -9.805 1 89.69 787 THR B N 1
ATOM 12931 C CA . THR B 1 787 ? -17.922 3.42 -8.961 1 89.69 787 THR B CA 1
ATOM 12932 C C . THR B 1 787 ? -18.281 2.205 -9.805 1 89.69 787 THR B C 1
ATOM 12934 O O . THR B 1 787 ? -18.141 2.223 -11.023 1 89.69 787 THR B O 1
ATOM 12937 N N . GLY B 1 788 ? -18.625 1.115 -9.148 1 87.88 788 GLY B N 1
ATOM 12938 C CA . GLY B 1 788 ? -19.109 -0.061 -9.852 1 87.88 788 GLY B CA 1
ATOM 12939 C C . GLY B 1 788 ? -20.344 0.209 -10.688 1 87.88 788 GLY B C 1
ATOM 12940 O O . GLY B 1 788 ? -20.594 -0.477 -11.68 1 87.88 788 GLY B O 1
ATOM 12941 N N . ALA B 1 789 ? -21.172 1.225 -10.305 1 88.25 789 ALA B N 1
ATOM 12942 C CA . ALA B 1 789 ? -22.422 1.567 -10.992 1 88.25 789 ALA B CA 1
ATOM 12943 C C . ALA B 1 789 ? -22.172 2.633 -12.062 1 88.25 789 ALA B C 1
ATOM 12945 O O . ALA B 1 789 ? -23.109 3.061 -12.742 1 88.25 789 ALA B O 1
ATOM 12946 N N . GLY B 1 790 ? -20.969 3.043 -12.133 1 84.69 790 GLY B N 1
ATOM 12947 C CA . GLY B 1 790 ? -20.656 4.074 -13.109 1 84.69 790 GLY B CA 1
ATOM 12948 C C . GLY B 1 790 ? -20.109 5.344 -12.477 1 84.69 790 GLY B C 1
ATOM 12949 O O . GLY B 1 790 ? -19.672 5.336 -11.32 1 84.69 790 GLY B O 1
ATOM 12950 N N . ARG B 1 791 ? -20.109 6.41 -13.258 1 83.94 791 ARG B N 1
ATOM 12951 C CA . ARG B 1 791 ? -19.578 7.695 -12.828 1 83.94 791 ARG B CA 1
ATOM 12952 C C . ARG B 1 791 ? -20.578 8.453 -11.969 1 83.94 791 ARG B C 1
ATOM 12954 O O . ARG B 1 791 ? -21.734 8.633 -12.367 1 83.94 791 ARG B O 1
ATOM 12961 N N . VAL B 1 792 ? -20.156 8.648 -10.719 1 81.31 792 VAL B N 1
ATOM 12962 C CA . VAL B 1 792 ? -21.016 9.375 -9.805 1 81.31 792 VAL B CA 1
ATOM 12963 C C . VAL B 1 792 ? -20.406 10.734 -9.477 1 81.31 792 VAL B C 1
ATOM 12965 O O . VAL B 1 792 ? -19.203 10.836 -9.227 1 81.31 792 VAL B O 1
ATOM 12968 N N . GLU B 1 793 ? -21.078 11.719 -9.68 1 73.19 793 GLU B N 1
ATOM 12969 C CA . GLU B 1 793 ? -20.625 13.055 -9.305 1 73.19 793 GLU B CA 1
ATOM 12970 C C . GLU B 1 793 ? -20.891 13.336 -7.832 1 73.19 793 GLU B C 1
ATOM 12972 O O . GLU B 1 793 ? -22.016 13.211 -7.363 1 73.19 793 GLU B O 1
ATOM 12977 N N . GLN B 1 794 ? -19.781 13.211 -7.156 1 63.25 794 GLN B N 1
ATOM 12978 C CA . GLN B 1 794 ? -19.969 13.5 -5.734 1 63.25 794 GLN B CA 1
ATOM 12979 C C . GLN B 1 794 ? -20.281 14.969 -5.508 1 63.25 794 GLN B C 1
ATOM 12981 O O . GLN B 1 794 ? -19.578 15.852 -6.023 1 63.25 794 GLN B O 1
ATOM 12986 N N . LYS B 1 795 ? -21.562 15.164 -5.098 1 52.69 795 LYS B N 1
ATOM 12987 C CA . LYS B 1 795 ? -21.969 16.516 -4.734 1 52.69 795 LYS B CA 1
ATOM 12988 C C . LYS B 1 795 ? -21.203 17.016 -3.51 1 52.69 795 LYS B C 1
ATOM 12990 O O . LYS B 1 795 ? -21.125 16.312 -2.498 1 52.69 795 LYS B O 1
ATOM 12995 N N . ASN B 1 796 ? -20.031 17.609 -3.629 1 51.19 796 ASN B N 1
ATOM 12996 C CA . ASN B 1 796 ? -19.156 18.094 -2.566 1 51.19 796 ASN B CA 1
ATOM 12997 C C . ASN B 1 796 ? -19.953 18.75 -1.442 1 51.19 796 ASN B C 1
ATOM 12999 O O . ASN B 1 796 ? -21.047 19.266 -1.67 1 51.19 796 ASN B O 1
ATOM 13003 N N . MET B 1 797 ? -19.688 18.438 -0.129 1 48.56 797 MET B N 1
ATOM 13004 C CA . MET B 1 797 ? -20.172 19.016 1.118 1 48.56 797 MET B CA 1
ATOM 13005 C C . MET B 1 797 ? -20.234 20.547 1.007 1 48.56 797 MET B C 1
ATOM 13007 O O . MET B 1 797 ? -19.312 21.172 0.51 1 48.56 797 MET B O 1
ATOM 13011 N N . ASN B 1 798 ? -21.359 21.125 0.931 1 39.91 798 ASN B N 1
ATOM 13012 C CA . ASN B 1 798 ? -21.531 22.547 1.224 1 39.91 798 ASN B CA 1
ATOM 13013 C C . ASN B 1 798 ? -20.688 22.984 2.416 1 39.91 798 ASN B C 1
ATOM 13015 O O . ASN B 1 798 ? -20.656 22.297 3.441 1 39.91 798 ASN B O 1
ATOM 13019 N N . SER B 1 799 ? -19.578 23.594 2.248 1 40.38 799 SER B N 1
ATOM 13020 C CA . SER B 1 799 ? -18.719 24.203 3.26 1 40.38 799 SER B CA 1
ATOM 13021 C C . SER B 1 799 ? -19.547 24.75 4.418 1 40.38 799 SER B C 1
ATOM 13023 O O . SER B 1 799 ? -20.75 24.969 4.277 1 40.38 799 SER B O 1
ATOM 13025 N N . ALA B 1 800 ? -18.984 24.766 5.648 1 40.53 800 ALA B N 1
ATOM 13026 C CA . ALA B 1 800 ? -19.359 25.406 6.902 1 40.53 800 ALA B CA 1
ATOM 13027 C C . ALA B 1 800 ? -20.094 26.719 6.645 1 40.53 800 ALA B C 1
ATOM 13029 O O . ALA B 1 800 ? -20.609 27.344 7.578 1 40.53 800 ALA B O 1
ATOM 13030 N N . ILE B 1 801 ? -19.828 27.375 5.504 1 39.12 801 ILE B N 1
ATOM 13031 C CA . ILE B 1 801 ? -20.375 28.719 5.336 1 39.12 801 ILE B CA 1
ATOM 13032 C C . ILE B 1 801 ? -21.875 28.703 5.613 1 39.12 801 ILE B C 1
ATOM 13034 O O . ILE B 1 801 ? -22.406 29.625 6.227 1 39.12 801 ILE B O 1
ATOM 13038 N N . ASP B 1 802 ? -22.469 27.531 5.355 1 42.97 802 ASP B N 1
ATOM 13039 C CA . ASP B 1 802 ? -23.922 27.531 5.473 1 42.97 802 ASP B CA 1
ATOM 13040 C C . ASP B 1 802 ? -24.359 27.25 6.91 1 42.97 802 ASP B C 1
ATOM 13042 O O . ASP B 1 802 ? -25.484 27.562 7.293 1 42.97 802 ASP B O 1
ATOM 13046 N N . LEU B 1 803 ? -23.594 26.547 7.625 1 39.12 803 LEU B N 1
ATOM 13047 C CA . LEU B 1 803 ? -24.062 26.047 8.922 1 39.12 803 LEU B CA 1
ATOM 13048 C C . LEU B 1 803 ? -24.25 27.203 9.898 1 39.12 803 LEU B C 1
ATOM 13050 O O . LEU B 1 803 ? -25.047 27.109 10.828 1 39.12 803 LEU B O 1
ATOM 13054 N N . PHE B 1 804 ? -23.375 28.25 9.891 1 38.53 804 PHE B N 1
ATOM 13055 C CA . PHE B 1 804 ? -23.469 29.328 10.875 1 38.53 804 PHE B CA 1
ATOM 13056 C C . PHE B 1 804 ? -24.25 30.516 10.297 1 38.53 804 PHE B C 1
ATOM 13058 O O . PHE B 1 804 ? -24.688 31.391 11.039 1 38.53 804 PHE B O 1
ATOM 13065 N N . ASP B 1 805 ? -24.141 30.781 8.961 1 38.84 805 ASP B N 1
ATOM 13066 C CA . ASP B 1 805 ? -24.797 31.953 8.398 1 38.84 805 ASP B CA 1
ATOM 13067 C C . ASP B 1 805 ? -26.109 31.578 7.715 1 38.84 805 ASP B C 1
ATOM 13069 O O . ASP B 1 805 ? -26.188 30.547 7.047 1 38.84 805 ASP B O 1
ATOM 13073 N N . ASP B 1 806 ? -27.281 32.031 8.195 1 36.03 806 ASP B N 1
ATOM 13074 C CA . ASP B 1 806 ? -28.656 31.812 7.758 1 36.03 806 ASP B CA 1
ATOM 13075 C C . ASP B 1 806 ? -28.719 31.625 6.242 1 36.03 806 ASP B C 1
ATOM 13077 O O . ASP B 1 806 ? -29.469 30.766 5.75 1 36.03 806 ASP B O 1
ATOM 13081 N N . LYS B 1 807 ? -28.812 32.844 5.344 1 34.66 807 LYS B N 1
ATOM 13082 C CA . LYS B 1 807 ? -29.359 33.094 4.012 1 34.66 807 LYS B CA 1
ATOM 13083 C C . LYS B 1 807 ? -28.391 32.656 2.926 1 34.66 807 LYS B C 1
ATOM 13085 O O . LYS B 1 807 ? -27.906 33.469 2.131 1 34.66 807 LYS B O 1
ATOM 13090 N N . PHE B 1 808 ? -27.609 31.719 2.975 1 35.41 808 PHE B N 1
ATOM 13091 C CA . PHE B 1 808 ? -26.641 31.516 1.904 1 35.41 808 PHE B CA 1
ATOM 13092 C C . PHE B 1 808 ? -27.312 30.922 0.669 1 35.41 808 PHE B C 1
ATOM 13094 O O . PHE B 1 808 ? -27.922 29.859 0.742 1 35.41 808 PHE B O 1
ATOM 13101 N N . ILE B 1 809 ? -27.438 31.719 -0.408 1 32.59 809 ILE B N 1
ATOM 13102 C CA . ILE B 1 809 ? -28.031 31.422 -1.709 1 32.59 809 ILE B CA 1
ATOM 13103 C C . ILE B 1 809 ? -27.359 30.203 -2.326 1 32.59 809 ILE B C 1
ATOM 13105 O O . ILE B 1 809 ? -26.125 30.156 -2.439 1 32.59 809 ILE B O 1
ATOM 13109 N N . ALA B 1 810 ? -27.875 29.172 -2.643 1 32.66 810 ALA B N 1
ATOM 13110 C CA . ALA B 1 810 ? -27.766 27.828 -3.229 1 32.66 810 ALA B CA 1
ATOM 13111 C C . ALA B 1 810 ? -26.891 27.859 -4.484 1 32.66 810 ALA B C 1
ATOM 13113 O O . ALA B 1 810 ? -26.188 26.906 -4.781 1 32.66 810 ALA B O 1
ATOM 13114 N N . GLU B 1 811 ? -27.047 28.828 -5.398 1 32.56 811 GLU B N 1
ATOM 13115 C CA . GLU B 1 811 ? -26.719 28.703 -6.82 1 32.56 811 GLU B CA 1
ATOM 13116 C C . GLU B 1 811 ? -25.203 28.703 -7.047 1 32.56 811 GLU B C 1
ATOM 13118 O O . GLU B 1 811 ? -24.734 28.156 -8.039 1 32.56 811 GLU B O 1
ATOM 13123 N N . GLN B 1 812 ? -24.438 29.688 -6.629 1 32.91 812 GLN B N 1
ATOM 13124 C CA . GLN B 1 812 ? -23.094 30.016 -7.105 1 32.91 812 GLN B CA 1
ATOM 13125 C C . GLN B 1 812 ? -22.047 29.156 -6.406 1 32.91 812 GLN B C 1
ATOM 13127 O O . GLN B 1 812 ? -20.922 29.578 -6.203 1 32.91 812 GLN B O 1
ATOM 13132 N N . LYS B 1 813 ? -22.328 28 -5.914 1 40.22 813 LYS B N 1
ATOM 13133 C CA . LYS B 1 813 ? -21.812 26.984 -4.996 1 40.22 813 LYS B CA 1
ATOM 13134 C C . LYS B 1 813 ? -20.594 26.281 -5.574 1 40.22 813 LYS B C 1
ATOM 13136 O O . LYS B 1 813 ? -19.672 25.922 -4.844 1 40.22 813 LYS B O 1
ATOM 13141 N N . ASP B 1 814 ? -20.562 26.188 -6.758 1 40.09 814 ASP B N 1
ATOM 13142 C CA . ASP B 1 814 ? -19.625 25.25 -7.352 1 40.09 814 ASP B CA 1
ATOM 13143 C C . ASP B 1 814 ? -18.203 25.812 -7.344 1 40.09 814 ASP B C 1
ATOM 13145 O O . ASP B 1 814 ? -17.234 25.078 -7.16 1 40.09 814 ASP B O 1
ATOM 13149 N N . ALA B 1 815 ? -18.125 27.203 -7.633 1 38.16 815 ALA B N 1
ATOM 13150 C CA . ALA B 1 815 ? -16.797 27.734 -7.922 1 38.16 815 ALA B CA 1
ATOM 13151 C C . ALA B 1 815 ? -15.961 27.859 -6.648 1 38.16 815 ALA B C 1
ATOM 13153 O O . ALA B 1 815 ? -14.727 27.812 -6.699 1 38.16 815 ALA B O 1
ATOM 13154 N N . LEU B 1 816 ? -16.547 28.172 -5.492 1 41.91 816 LEU B N 1
ATOM 13155 C CA . LEU B 1 816 ? -15.82 28.547 -4.285 1 41.91 816 LEU B CA 1
ATOM 13156 C C . LEU B 1 816 ? -15.172 27.328 -3.637 1 41.91 816 LEU B C 1
ATOM 13158 O O . LEU B 1 816 ? -14.234 27.469 -2.844 1 41.91 816 LEU B O 1
ATOM 13162 N N . LYS B 1 817 ? -15.734 26.141 -3.887 1 45.41 817 LYS B N 1
ATOM 13163 C CA . LYS B 1 817 ? -15.383 24.938 -3.146 1 45.41 817 LYS B CA 1
ATOM 13164 C C . LYS B 1 817 ? -13.945 24.516 -3.432 1 45.41 817 LYS B C 1
ATOM 13166 O O . LYS B 1 817 ? -13.312 23.844 -2.609 1 45.41 817 LYS B O 1
ATOM 13171 N N . LYS B 1 818 ? -13.469 25.188 -4.52 1 46.53 818 LYS B N 1
ATOM 13172 C CA . LYS B 1 818 ? -12.188 24.656 -4.977 1 46.53 818 LYS B CA 1
ATOM 13173 C C . LYS B 1 818 ? -11.023 25.312 -4.238 1 46.53 818 LYS B C 1
ATOM 13175 O O . LYS B 1 818 ? -10.859 26.531 -4.281 1 46.53 818 LYS B O 1
ATOM 13180 N N . GLY B 1 819 ? -10.359 24.688 -3.291 1 57.53 819 GLY B N 1
ATOM 13181 C CA . GLY B 1 819 ? -9.07 25.109 -2.758 1 57.53 819 GLY B CA 1
ATOM 13182 C C . GLY B 1 819 ? -9.188 25.875 -1.453 1 57.53 819 GLY B C 1
ATOM 13183 O O . GLY B 1 819 ? -8.289 26.641 -1.095 1 57.53 819 GLY B O 1
ATOM 13184 N N . VAL B 1 820 ? -10.492 25.875 -0.892 1 55.66 820 VAL B N 1
ATOM 13185 C CA . VAL B 1 820 ? -10.633 26.625 0.355 1 55.66 820 VAL B CA 1
ATOM 13186 C C . VAL B 1 820 ? -9.945 25.859 1.489 1 55.66 820 VAL B C 1
ATOM 13188 O O . VAL B 1 820 ? -10.219 24.688 1.711 1 55.66 820 VAL B O 1
ATOM 13191 N N . VAL B 1 821 ? -9.016 26.5 2.135 1 65.12 821 VAL B N 1
ATOM 13192 C CA . VAL B 1 821 ? -8.242 25.906 3.215 1 65.12 821 VAL B CA 1
ATOM 13193 C C . VAL B 1 821 ? -8.75 26.422 4.562 1 65.12 821 VAL B C 1
ATOM 13195 O O . VAL B 1 821 ? -8.719 25.688 5.559 1 65.12 821 VAL B O 1
ATOM 13198 N N . ALA B 1 822 ? -9.25 27.75 4.641 1 73.12 822 ALA B N 1
ATOM 13199 C CA . ALA B 1 822 ? -9.703 28.359 5.891 1 73.12 822 ALA B CA 1
ATOM 13200 C C . ALA B 1 822 ? -10.734 29.453 5.633 1 73.12 822 ALA B C 1
ATOM 13202 O O . ALA B 1 822 ? -10.805 30 4.531 1 73.12 822 ALA B O 1
ATOM 13203 N N . VAL B 1 823 ? -11.625 29.719 6.562 1 77.69 823 VAL B N 1
ATOM 13204 C CA . VAL B 1 823 ? -12.656 30.734 6.449 1 77.69 823 VAL B CA 1
ATOM 13205 C C . VAL B 1 823 ? -12.578 31.672 7.652 1 77.69 823 VAL B C 1
ATOM 13207 O O . VAL B 1 823 ? -12.391 31.234 8.789 1 77.69 823 VAL B O 1
ATOM 13210 N N . TRP B 1 824 ? -12.555 32.969 7.312 1 85.25 824 TRP B N 1
ATOM 13211 C CA . TRP B 1 824 ? -12.633 33.969 8.359 1 85.25 824 TRP B CA 1
ATOM 13212 C C . TRP B 1 824 ? -14.039 34.562 8.461 1 85.25 824 TRP B C 1
ATOM 13214 O O . TRP B 1 824 ? -14.594 35.031 7.461 1 85.25 824 TRP B O 1
ATOM 13224 N N . ARG B 1 825 ? -14.516 34.5 9.633 1 83.44 825 ARG B N 1
ATOM 13225 C CA . ARG B 1 825 ? -15.836 35.062 9.875 1 83.44 825 ARG B CA 1
ATOM 13226 C C . ARG B 1 825 ? -15.719 36.406 10.57 1 83.44 825 ARG B C 1
ATOM 13228 O O . ARG B 1 825 ? -14.664 37.062 10.547 1 83.44 825 ARG B O 1
ATOM 13235 N N . ILE B 1 826 ? -16.906 36.875 11.031 1 84.81 826 ILE B N 1
ATOM 13236 C CA . ILE B 1 826 ? -16.953 38.188 11.672 1 84.81 826 ILE B CA 1
ATOM 13237 C C . ILE B 1 826 ? -15.906 38.25 12.789 1 84.81 826 ILE B C 1
ATOM 13239 O O . ILE B 1 826 ? -15.844 37.344 13.633 1 84.81 826 ILE B O 1
ATOM 13243 N N . GLY B 1 827 ? -15.023 39.219 12.648 1 87.19 827 GLY B N 1
ATOM 13244 C CA . GLY B 1 827 ? -13.992 39.406 13.656 1 87.19 827 GLY B CA 1
ATOM 13245 C C . GLY B 1 827 ? -12.648 38.844 13.25 1 87.19 827 GLY B C 1
ATOM 13246 O O . GLY B 1 827 ? -11.625 39.125 13.883 1 87.19 827 GLY B O 1
ATOM 13247 N N . GLY B 1 828 ? -12.695 38.062 12.211 1 89.56 828 GLY B N 1
ATOM 13248 C CA . GLY B 1 828 ? -11.453 37.469 11.727 1 89.56 828 GLY B CA 1
ATOM 13249 C C . GLY B 1 828 ? -10.516 38.5 11.109 1 89.56 828 GLY B C 1
ATOM 13250 O O . GLY B 1 828 ? -10.961 39.438 10.43 1 89.56 828 GLY B O 1
ATOM 13251 N N . ILE B 1 829 ? -9.258 38.469 11.484 1 93.06 829 ILE B N 1
ATOM 13252 C CA . ILE B 1 829 ? -8.211 39.312 10.898 1 93.06 829 ILE B CA 1
ATOM 13253 C C . ILE B 1 829 ? -7.344 38.469 9.961 1 93.06 829 ILE B C 1
ATOM 13255 O O . ILE B 1 829 ? -6.867 37.406 10.344 1 93.06 829 ILE B O 1
ATOM 13259 N N . PHE B 1 830 ? -7.211 38.906 8.727 1 91.81 830 PHE B N 1
ATOM 13260 C CA . PHE B 1 830 ? -6.438 38.094 7.785 1 91.81 830 PHE B CA 1
ATOM 13261 C C . PHE B 1 830 ? -5.516 39 6.953 1 91.81 830 PHE B C 1
ATOM 13263 O O . PHE B 1 830 ? -5.641 40.219 6.973 1 91.81 830 PHE B O 1
ATOM 13270 N N . GLY B 1 831 ? -4.555 38.406 6.34 1 91.5 831 GLY B N 1
ATOM 13271 C CA . GLY B 1 831 ? -3.586 39.094 5.516 1 91.5 831 GLY B CA 1
ATOM 13272 C C . GLY B 1 831 ? -2.506 39.781 6.324 1 91.5 831 GLY B C 1
ATOM 13273 O O . GLY B 1 831 ? -1.629 40.438 5.762 1 91.5 831 GLY B O 1
ATOM 13274 N N . TYR B 1 832 ? -2.582 39.688 7.617 1 92.31 832 TYR B N 1
ATOM 13275 C CA . TYR B 1 832 ? -1.67 40.438 8.484 1 92.31 832 TYR B CA 1
ATOM 13276 C C . TYR B 1 832 ? -0.283 39.812 8.477 1 92.31 832 TYR B C 1
ATOM 13278 O O . TYR B 1 832 ? 0.72 40.5 8.688 1 92.31 832 TYR B O 1
ATOM 13286 N N . LEU B 1 833 ? -0.215 38.531 8.234 1 88.75 833 LEU B N 1
ATOM 13287 C CA . LEU B 1 833 ? 1.074 37.844 8.281 1 88.75 833 LEU B CA 1
ATOM 13288 C C . LEU B 1 833 ? 1.995 38.344 7.176 1 88.75 833 LEU B C 1
ATOM 13290 O O . LEU B 1 833 ? 3.133 38.75 7.445 1 88.75 833 LEU B O 1
ATOM 13294 N N . ASP B 1 834 ? 1.487 38.312 5.965 1 88.56 834 ASP B N 1
ATOM 13295 C CA . ASP B 1 834 ? 2.271 38.812 4.836 1 88.56 834 ASP B CA 1
ATOM 13296 C C . ASP B 1 834 ? 2.572 40.312 4.988 1 88.56 834 ASP B C 1
ATOM 13298 O O . ASP B 1 834 ? 3.635 40.781 4.57 1 88.56 834 ASP B O 1
ATOM 13302 N N . TYR B 1 835 ? 1.609 41.031 5.539 1 91.19 835 TYR B N 1
ATOM 13303 C CA . TYR B 1 835 ? 1.746 42.469 5.785 1 91.19 835 TYR B CA 1
ATOM 13304 C C . TYR B 1 835 ? 2.887 42.75 6.754 1 91.19 835 TYR B C 1
ATOM 13306 O O . TYR B 1 835 ? 3.732 43.594 6.496 1 91.19 835 TYR B O 1
ATOM 13314 N N . LEU B 1 836 ? 2.902 42 7.801 1 88.25 836 LEU B N 1
ATOM 13315 C CA . LEU B 1 836 ? 3.91 42.219 8.836 1 88.25 836 LEU B CA 1
ATOM 13316 C C . LEU B 1 836 ? 5.281 41.719 8.367 1 88.25 836 LEU B C 1
ATOM 13318 O O . LEU B 1 836 ? 6.301 42.344 8.703 1 88.25 836 LEU B O 1
ATOM 13322 N N . MET B 1 837 ? 5.281 40.688 7.578 1 85.12 837 MET B N 1
ATOM 13323 C CA . MET B 1 837 ? 6.547 40.125 7.113 1 85.12 837 MET B CA 1
ATOM 13324 C C . MET B 1 837 ? 7.023 40.844 5.848 1 85.12 837 MET B C 1
ATOM 13326 O O . MET B 1 837 ? 8.141 40.594 5.387 1 85.12 837 MET B O 1
ATOM 13330 N N . GLU B 1 838 ? 6.195 41.625 5.234 1 83.38 838 GLU B N 1
ATOM 13331 C CA . GLU B 1 838 ? 6.484 42.344 3.994 1 83.38 838 GLU B CA 1
ATOM 13332 C C . GLU B 1 838 ? 6.891 41.375 2.883 1 83.38 838 GLU B C 1
ATOM 13334 O O . GLU B 1 838 ? 7.926 41.531 2.242 1 83.38 838 GLU B O 1
ATOM 13339 N N . ARG B 1 839 ? 6.203 40.375 2.836 1 84.56 839 ARG B N 1
ATOM 13340 C CA . ARG B 1 839 ? 6.391 39.406 1.761 1 84.56 839 ARG B CA 1
ATOM 13341 C C . ARG B 1 839 ? 5.164 39.344 0.855 1 84.56 839 ARG B C 1
ATOM 13343 O O . ARG B 1 839 ? 4.09 39.844 1.225 1 84.56 839 ARG B O 1
ATOM 13350 N N . GLN B 1 840 ? 5.402 38.75 -0.266 1 84.94 840 GLN B N 1
ATOM 13351 C CA . GLN B 1 840 ? 4.285 38.594 -1.192 1 84.94 840 GLN B CA 1
ATOM 13352 C C . GLN B 1 840 ? 3.207 37.688 -0.621 1 84.94 840 GLN B C 1
ATOM 13354 O O . GLN B 1 840 ? 3.51 36.75 0.14 1 84.94 840 GLN B O 1
ATOM 13359 N N . ARG B 1 841 ? 1.979 38.031 -0.953 1 86.44 841 ARG B N 1
ATOM 13360 C CA . ARG B 1 841 ? 0.853 37.25 -0.476 1 86.44 841 ARG B CA 1
ATOM 13361 C C . ARG B 1 841 ? 1 35.781 -0.886 1 86.44 841 ARG B C 1
ATOM 13363 O O . ARG B 1 841 ? 1.277 35.469 -2.049 1 86.44 841 ARG B O 1
ATOM 13370 N N . VAL B 1 842 ? 0.818 34.875 -0.022 1 79.5 842 VAL B N 1
ATOM 13371 C CA . VAL B 1 842 ? 1.057 33.469 -0.272 1 79.5 842 VAL B CA 1
ATOM 13372 C C . VAL B 1 842 ? -0.255 32.781 -0.646 1 79.5 842 VAL B C 1
ATOM 13374 O O . VAL B 1 842 ? -0.254 31.641 -1.105 1 79.5 842 VAL B O 1
ATOM 13377 N N . PHE B 1 843 ? -1.34 33.469 -0.456 1 80.88 843 PHE B N 1
ATOM 13378 C CA . PHE B 1 843 ? -2.639 32.906 -0.801 1 80.88 843 PHE B CA 1
ATOM 13379 C C . PHE B 1 843 ? -3.562 34 -1.365 1 80.88 843 PHE B C 1
ATOM 13381 O O . PHE B 1 843 ? -3.213 35.188 -1.38 1 80.88 843 PHE B O 1
ATOM 13388 N N . GLN B 1 844 ? -4.656 33.531 -1.859 1 87.31 844 GLN B N 1
ATOM 13389 C CA . GLN B 1 844 ? -5.695 34.438 -2.318 1 87.31 844 GLN B CA 1
ATOM 13390 C C . GLN B 1 844 ? -6.91 34.406 -1.394 1 87.31 844 GLN B C 1
ATOM 13392 O O . GLN B 1 844 ? -7.184 33.375 -0.761 1 87.31 844 GLN B O 1
ATOM 13397 N N . ALA B 1 845 ? -7.477 35.5 -1.165 1 90.81 845 ALA B N 1
ATOM 13398 C CA . ALA B 1 845 ? -8.656 35.594 -0.314 1 90.81 845 ALA B CA 1
ATOM 13399 C C . ALA B 1 845 ? -9.852 36.156 -1.096 1 90.81 845 ALA B C 1
ATOM 13401 O O . ALA B 1 845 ? -9.703 37.062 -1.901 1 90.81 845 ALA B O 1
ATOM 13402 N N . ALA B 1 846 ? -11 35.531 -0.935 1 88.75 846 ALA B N 1
ATOM 13403 C CA . ALA B 1 846 ? -12.211 35.938 -1.636 1 88.75 846 ALA B CA 1
ATOM 13404 C C . ALA B 1 846 ? -13.414 35.938 -0.696 1 88.75 846 ALA B C 1
ATOM 13406 O O . ALA B 1 846 ? -13.484 35.125 0.232 1 88.75 846 ALA B O 1
ATOM 13407 N N . ALA B 1 847 ? -14.297 36.844 -0.951 1 89.06 847 ALA B N 1
ATOM 13408 C CA . ALA B 1 847 ? -15.547 36.906 -0.187 1 89.06 847 ALA B CA 1
ATOM 13409 C C . ALA B 1 847 ? -16.484 35.781 -0.597 1 89.06 847 ALA B C 1
ATOM 13411 O O . ALA B 1 847 ? -16.609 35.469 -1.784 1 89.06 847 ALA B O 1
ATOM 13412 N N . THR B 1 848 ? -17.016 35.219 0.368 1 80.06 848 THR B N 1
ATOM 13413 C CA . THR B 1 848 ? -17.891 34.062 0.08 1 80.06 848 THR B CA 1
ATOM 13414 C C . THR B 1 848 ? -19.344 34.5 0.032 1 80.06 848 THR B C 1
ATOM 13416 O O . THR B 1 848 ? -20.188 33.781 -0.528 1 80.06 848 THR B O 1
ATOM 13419 N N . GLN B 1 849 ? -19.656 35.594 0.7 1 80 849 GLN B N 1
ATOM 13420 C CA . GLN B 1 849 ? -21.047 36.031 0.796 1 80 849 GLN B CA 1
ATOM 13421 C C . GLN B 1 849 ? -21.219 37.406 0.147 1 80 849 GLN B C 1
ATOM 13423 O O . GLN B 1 849 ? -20.297 38.219 0.147 1 80 849 GLN B O 1
ATOM 13428 N N . GLU B 1 850 ? -22.469 37.562 -0.292 1 84 850 GLU B N 1
ATOM 13429 C CA . GLU B 1 850 ? -22.812 38.875 -0.835 1 84 850 GLU B CA 1
ATOM 13430 C C . GLU B 1 850 ? -22.938 39.906 0.273 1 84 850 GLU B C 1
ATOM 13432 O O . GLU B 1 850 ? -23.547 39.656 1.306 1 84 850 GLU B O 1
ATOM 13437 N N . GLY B 1 851 ? -22.344 40.969 0.069 1 85.31 851 GLY B N 1
ATOM 13438 C CA . GLY B 1 851 ? -22.422 42.031 1.048 1 85.31 851 GLY B CA 1
ATOM 13439 C C . GLY B 1 851 ? -21.406 41.875 2.17 1 85.31 851 GLY B C 1
ATOM 13440 O O . GLY B 1 851 ? -21.641 42.375 3.283 1 85.31 851 GLY B O 1
ATOM 13441 N N . THR B 1 852 ? -20.391 41.094 1.938 1 89.81 852 THR B N 1
ATOM 13442 C CA . THR B 1 852 ? -19.312 41 2.924 1 89.81 852 THR B CA 1
ATOM 13443 C C . THR B 1 852 ? -18.609 42.344 3.086 1 89.81 852 THR B C 1
ATOM 13445 O O . THR B 1 852 ? -18.234 42.969 2.096 1 89.81 852 THR B O 1
ATOM 13448 N N . MET B 1 853 ? -18.578 42.812 4.285 1 93.69 853 MET B N 1
ATOM 13449 C CA . MET B 1 853 ? -17.891 44.094 4.578 1 93.69 853 MET B CA 1
ATOM 13450 C C . MET B 1 853 ? -16.594 43.844 5.332 1 93.69 853 MET B C 1
ATOM 13452 O O . MET B 1 853 ? -16.562 43.094 6.324 1 93.69 853 MET B O 1
ATOM 13456 N N . ILE B 1 854 ? -15.516 44.406 4.875 1 94.75 854 ILE B N 1
ATOM 13457 C CA . ILE B 1 854 ? -14.219 44.25 5.523 1 94.75 854 ILE B CA 1
ATOM 13458 C C . ILE B 1 854 ? -13.602 45.625 5.77 1 94.75 854 ILE B C 1
ATOM 13460 O O . ILE B 1 854 ? -13.898 46.594 5.047 1 94.75 854 ILE B O 1
ATOM 13464 N N . ALA B 1 855 ? -12.875 45.781 6.793 1 95.44 855 ALA B N 1
ATOM 13465 C CA . ALA B 1 855 ? -12.078 46.969 7.062 1 95.44 855 ALA B CA 1
ATOM 13466 C C . ALA B 1 855 ? -10.641 46.781 6.578 1 95.44 855 ALA B C 1
ATOM 13468 O O . ALA B 1 855 ? -9.961 45.844 6.973 1 95.44 855 ALA B O 1
ATOM 13469 N N . LYS B 1 856 ? -10.25 47.562 5.688 1 95.88 856 LYS B N 1
ATOM 13470 C CA . LYS B 1 856 ? -8.891 47.531 5.141 1 95.88 856 LYS B CA 1
ATOM 13471 C C . LYS B 1 856 ? -7.992 48.531 5.883 1 95.88 856 LYS B C 1
ATOM 13473 O O . LYS B 1 856 ? -8.297 49.719 5.961 1 95.88 856 LYS B O 1
ATOM 13478 N N . VAL B 1 857 ? -6.957 48.062 6.484 1 96.06 857 VAL B N 1
ATOM 13479 C CA . VAL B 1 857 ? -5.984 48.906 7.176 1 96.06 857 VAL B CA 1
ATOM 13480 C C . VAL B 1 857 ? -4.652 48.875 6.426 1 96.06 857 VAL B C 1
ATOM 13482 O O . VAL B 1 857 ? -3.904 47.906 6.516 1 96.06 857 VAL B O 1
ATOM 13485 N N . THR B 1 858 ? -4.363 49.906 5.742 1 94.75 858 THR B N 1
ATOM 13486 C CA . THR B 1 858 ? -3.154 50 4.934 1 94.75 858 THR B CA 1
ATOM 13487 C C . THR B 1 858 ? -1.967 50.469 5.777 1 94.75 858 THR B C 1
ATOM 13489 O O . THR B 1 858 ? -2.133 50.844 6.938 1 94.75 858 THR B O 1
ATOM 13492 N N . ARG B 1 859 ? -0.784 50.438 5.203 1 92.81 859 ARG B N 1
ATOM 13493 C CA . ARG B 1 859 ? 0.429 50.875 5.883 1 92.81 859 ARG B CA 1
ATOM 13494 C C . ARG B 1 859 ? 0.354 52.375 6.219 1 92.81 859 ARG B C 1
ATOM 13496 O O . ARG B 1 859 ? 0.855 52.812 7.258 1 92.81 859 ARG B O 1
ATOM 13503 N N . SER B 1 860 ? -0.197 53.125 5.332 1 92 860 SER B N 1
ATOM 13504 C CA . SER B 1 860 ? -0.365 54.562 5.566 1 92 860 SER B CA 1
ATOM 13505 C C . SER B 1 860 ? -1.28 54.844 6.758 1 92 860 SER B C 1
ATOM 13507 O O . SER B 1 860 ? -1.021 55.719 7.562 1 92 860 SER B O 1
ATOM 13509 N N . HIS B 1 861 ? -2.324 54.031 6.859 1 92.75 861 HIS B N 1
ATOM 13510 C CA . HIS B 1 861 ? -3.229 54.156 8 1 92.75 861 HIS B CA 1
ATOM 13511 C C . HIS B 1 861 ? -2.502 53.906 9.312 1 92.75 861 HIS B C 1
ATOM 13513 O O . HIS B 1 861 ? -2.713 54.594 10.297 1 92.75 861 HIS B O 1
ATOM 13519 N N . MET B 1 862 ? -1.708 52.906 9.32 1 91.62 862 MET B N 1
ATOM 13520 C CA . MET B 1 862 ? -0.979 52.531 10.523 1 91.62 862 MET B CA 1
ATOM 13521 C C . MET B 1 862 ? 0.053 53.594 10.898 1 91.62 862 MET B C 1
ATOM 13523 O O . MET B 1 862 ? 0.305 53.812 12.086 1 91.62 862 MET B O 1
ATOM 13527 N N . ASP B 1 863 ? 0.666 54.219 9.891 1 90 863 ASP B N 1
ATOM 13528 C CA . ASP B 1 863 ? 1.632 55.281 10.148 1 90 863 ASP B CA 1
ATOM 13529 C C . ASP B 1 863 ? 0.957 56.5 10.781 1 90 863 ASP B C 1
ATOM 13531 O O . ASP B 1 863 ? 1.507 57.125 11.703 1 90 863 ASP B O 1
ATOM 13535 N N . VAL B 1 864 ? -0.16 56.781 10.281 1 92.56 864 VAL B N 1
ATOM 13536 C CA . VAL B 1 864 ? -0.923 57.906 10.828 1 92.56 864 VAL B CA 1
ATOM 13537 C C . VAL B 1 864 ? -1.347 57.594 12.258 1 92.56 864 VAL B C 1
ATOM 13539 O O . VAL B 1 864 ? -1.277 58.469 13.133 1 92.56 864 VAL B O 1
ATOM 13542 N N . LEU B 1 865 ? -1.772 56.375 12.422 1 91.5 865 LEU B N 1
ATOM 13543 C CA . LEU B 1 865 ? -2.193 55.969 13.75 1 91.5 865 LEU B CA 1
ATOM 13544 C C . LEU B 1 865 ? -1.037 56.031 14.742 1 91.5 865 LEU B C 1
ATOM 13546 O O . LEU B 1 865 ? -1.22 56.5 15.875 1 91.5 865 LEU B O 1
ATOM 13550 N N . LYS B 1 866 ? 0.118 55.656 14.359 1 87.44 866 LYS B N 1
ATOM 13551 C CA . LYS B 1 866 ? 1.302 55.656 15.211 1 87.44 866 LYS B CA 1
ATOM 13552 C C . LYS B 1 866 ? 1.697 57.062 15.602 1 87.44 866 LYS B C 1
ATOM 13554 O O . LYS B 1 866 ? 2.098 57.312 16.734 1 87.44 866 LYS B O 1
ATOM 13559 N N . SER B 1 867 ? 1.583 58.031 14.719 1 88.88 867 SER B N 1
ATOM 13560 C CA . SER B 1 867 ? 2.016 59.406 14.945 1 88.88 867 SER B CA 1
ATOM 13561 C C . SER B 1 867 ? 0.971 60.188 15.727 1 88.88 867 SER B C 1
ATOM 13563 O O . SER B 1 867 ? 1.312 60.969 16.625 1 88.88 867 SER B O 1
ATOM 13565 N N . GLU B 1 868 ? -0.326 59.969 15.477 1 91.69 868 GLU B N 1
ATOM 13566 C CA . GLU B 1 868 ? -1.382 60.812 16.047 1 91.69 868 GLU B CA 1
ATOM 13567 C C . GLU B 1 868 ? -1.928 60.219 17.328 1 91.69 868 GLU B C 1
ATOM 13569 O O . GLU B 1 868 ? -2.4 60.938 18.203 1 91.69 868 GLU B O 1
ATOM 13574 N N . ASP B 1 869 ? -2.008 58.938 17.406 1 91.06 869 ASP B N 1
ATOM 13575 C CA . ASP B 1 869 ? -2.594 58.281 18.578 1 91.06 869 ASP B CA 1
ATOM 13576 C C . ASP B 1 869 ? -1.82 57.031 18.938 1 91.06 869 ASP B C 1
ATOM 13578 O O . ASP B 1 869 ? -2.281 55.906 18.688 1 91.06 869 ASP B O 1
ATOM 13582 N N . PRO B 1 870 ? -0.762 57.156 19.688 1 85.94 870 PRO B N 1
ATOM 13583 C CA . PRO B 1 870 ? 0.087 56 20.016 1 85.94 870 PRO B CA 1
ATOM 13584 C C . PRO B 1 870 ? -0.627 54.969 20.891 1 85.94 870 PRO B C 1
ATOM 13586 O O . PRO B 1 870 ? -0.333 53.781 20.812 1 85.94 870 PRO B O 1
ATOM 13589 N N . GLU B 1 871 ? -1.55 55.438 21.75 1 86.31 871 GLU B N 1
ATOM 13590 C CA . GLU B 1 871 ? -2.297 54.5 22.594 1 86.31 871 GLU B CA 1
ATOM 13591 C C . GLU B 1 871 ? -3.178 53.594 21.75 1 86.31 871 GLU B C 1
ATOM 13593 O O . GLU B 1 871 ? -3.244 52.375 21.984 1 86.31 871 GLU B O 1
ATOM 13598 N N . LEU B 1 872 ? -3.846 54.188 20.781 1 89.81 872 LEU B N 1
ATOM 13599 C CA . LEU B 1 872 ? -4.68 53.406 19.875 1 89.81 872 LEU B CA 1
ATOM 13600 C C . LEU B 1 872 ? -3.826 52.469 19.031 1 89.81 872 LEU B C 1
ATOM 13602 O O . LEU B 1 872 ? -4.234 51.344 18.766 1 89.81 872 LEU B O 1
ATOM 13606 N N . HIS B 1 873 ? -2.689 52.906 18.609 1 90.56 873 HIS B N 1
ATOM 13607 C CA . HIS B 1 873 ? -1.764 52.094 17.828 1 90.56 873 HIS B CA 1
ATOM 13608 C C . HIS B 1 873 ? -1.347 50.844 18.609 1 90.56 873 HIS B C 1
ATOM 13610 O O . HIS B 1 873 ? -1.258 49.781 18.047 1 90.56 873 HIS B O 1
ATOM 13616 N N . ALA B 1 874 ? -1.119 51 19.859 1 86.5 874 ALA B N 1
ATOM 13617 C CA . ALA B 1 874 ? -0.719 49.875 20.719 1 86.5 874 ALA B CA 1
ATOM 13618 C C . ALA B 1 874 ? -1.844 48.844 20.844 1 86.5 874 ALA B C 1
ATOM 13620 O O . ALA B 1 874 ? -1.591 47.625 20.906 1 86.5 874 ALA B O 1
ATOM 13621 N N . LEU B 1 875 ? -3.045 49.312 20.922 1 88.38 875 LEU B N 1
ATOM 13622 C CA . LEU B 1 875 ? -4.184 48.406 21.031 1 88.38 875 LEU B CA 1
ATOM 13623 C C . LEU B 1 875 ? -4.391 47.625 19.734 1 88.38 875 LEU B C 1
ATOM 13625 O O . LEU B 1 875 ? -4.785 46.469 19.766 1 88.38 875 LEU B O 1
ATOM 13629 N N . VAL B 1 876 ? -4.172 48.25 18.609 1 91 876 VAL B N 1
ATOM 13630 C CA . VAL B 1 876 ? -4.285 47.562 17.328 1 91 876 VAL B CA 1
ATOM 13631 C C . VAL B 1 876 ? -3.207 46.5 17.219 1 91 876 VAL B C 1
ATOM 13633 O O . VAL B 1 876 ? -3.463 45.406 16.719 1 91 876 VAL B O 1
ATOM 13636 N N . GLN B 1 877 ? -2.055 46.781 17.672 1 89.25 877 GLN B N 1
ATOM 13637 C CA . GLN B 1 877 ? -0.979 45.781 17.688 1 89.25 877 GLN B CA 1
ATOM 13638 C C . GLN B 1 877 ? -1.33 44.625 18.578 1 89.25 877 GLN B C 1
ATOM 13640 O O . GLN B 1 877 ? -1.001 43.469 18.266 1 89.25 877 GLN B O 1
ATOM 13645 N N . LYS B 1 878 ? -1.892 44.906 19.703 1 89 878 LYS B N 1
ATOM 13646 C CA . LYS B 1 878 ? -2.334 43.875 20.609 1 89 878 LYS B CA 1
ATOM 13647 C C . LYS B 1 878 ? -3.365 42.969 19.938 1 89 878 LYS B C 1
ATOM 13649 O O . LYS B 1 878 ? -3.369 41.75 20.156 1 89 878 LYS B O 1
ATOM 13654 N N . ALA B 1 879 ? -4.246 43.562 19.172 1 90.38 879 ALA B N 1
ATOM 13655 C CA . ALA B 1 879 ? -5.238 42.781 18.422 1 90.38 879 ALA B CA 1
ATOM 13656 C C . ALA B 1 879 ? -4.57 41.875 17.391 1 90.38 879 ALA B C 1
ATOM 13658 O O . ALA B 1 879 ? -5 40.75 17.172 1 90.38 879 ALA B O 1
ATOM 13659 N N . LEU B 1 880 ? -3.582 42.406 16.734 1 91.38 880 LEU B N 1
ATOM 13660 C CA . LEU B 1 880 ? -2.842 41.594 15.766 1 91.38 880 LEU B CA 1
ATOM 13661 C C . LEU B 1 880 ? -2.111 40.469 16.453 1 91.38 880 LEU B C 1
ATOM 13663 O O . LEU B 1 880 ? -2.031 39.344 15.906 1 91.38 880 LEU B O 1
ATOM 13667 N N . LEU B 1 881 ? -1.526 40.719 17.562 1 90.56 881 LEU B N 1
ATOM 13668 C CA . LEU B 1 881 ? -0.871 39.688 18.344 1 90.56 881 LEU B CA 1
ATOM 13669 C C . LEU B 1 881 ? -1.86 38.594 18.719 1 90.56 881 LEU B C 1
ATOM 13671 O O . LEU B 1 881 ? -1.534 37.406 18.641 1 90.56 881 LEU B O 1
ATOM 13675 N N . TYR B 1 882 ? -2.992 39.031 19.094 1 86.94 882 TYR B N 1
ATOM 13676 C CA . TYR B 1 882 ? -4.039 38.062 19.422 1 86.94 882 TYR B CA 1
ATOM 13677 C C . TYR B 1 882 ? -4.383 37.188 18.203 1 86.94 882 TYR B C 1
ATOM 13679 O O . TYR B 1 882 ? -4.488 35.969 18.312 1 86.94 882 TYR B O 1
ATOM 13687 N N . ALA B 1 883 ? -4.621 37.75 17.109 1 87.81 883 ALA B N 1
ATOM 13688 C CA . ALA B 1 883 ? -4.941 37.031 15.883 1 87.81 883 ALA B CA 1
ATOM 13689 C C . ALA B 1 883 ? -3.834 36.062 15.523 1 87.81 883 ALA B C 1
ATOM 13691 O O . ALA B 1 883 ? -4.109 34.938 15.094 1 87.81 883 ALA B O 1
ATOM 13692 N N . CYS B 1 884 ? -2.654 36.469 15.664 1 88.94 884 CYS B N 1
ATOM 13693 C CA . CYS B 1 884 ? -1.504 35.625 15.367 1 88.94 884 CYS B CA 1
ATOM 13694 C C . CYS B 1 884 ? -1.45 34.438 16.312 1 88.94 884 CYS B C 1
ATOM 13696 O O . CYS B 1 884 ? -1.148 33.312 15.883 1 88.94 884 CYS B O 1
ATOM 13698 N N . THR B 1 885 ? -1.643 34.688 17.516 1 87.5 885 THR B N 1
ATOM 13699 C CA . THR B 1 885 ? -1.617 33.625 18.516 1 87.5 885 THR B CA 1
ATOM 13700 C C . THR B 1 885 ? -2.705 32.594 18.234 1 87.5 885 THR B C 1
ATOM 13702 O O . THR B 1 885 ? -2.479 31.391 18.391 1 87.5 885 THR B O 1
ATOM 13705 N N . MET B 1 886 ? -3.818 33 17.812 1 84.75 886 MET B N 1
ATOM 13706 C CA . MET B 1 886 ? -4.914 32.094 17.5 1 84.75 886 MET B CA 1
ATOM 13707 C C . MET B 1 886 ? -4.598 31.234 16.281 1 84.75 886 MET B C 1
ATOM 13709 O O . MET B 1 886 ? -4.887 30.047 16.25 1 84.75 886 MET B O 1
ATOM 13713 N N . ASP B 1 887 ? -4.074 31.859 15.328 1 85.12 887 ASP B N 1
ATOM 13714 C CA . ASP B 1 887 ? -3.682 31.141 14.125 1 85.12 887 ASP B CA 1
ATOM 13715 C C . ASP B 1 887 ? -2.598 30.109 14.438 1 85.12 887 ASP B C 1
ATOM 13717 O O . ASP B 1 887 ? -2.594 29.016 13.867 1 85.12 887 ASP B O 1
ATOM 13721 N N . LEU B 1 888 ? -1.723 30.5 15.234 1 84.94 888 LEU B N 1
ATOM 13722 C CA . LEU B 1 888 ? -0.635 29.594 15.609 1 84.94 888 LEU B CA 1
ATOM 13723 C C . LEU B 1 888 ? -1.155 28.422 16.438 1 84.94 888 LEU B C 1
ATOM 13725 O O . LEU B 1 888 ? -0.659 27.297 16.312 1 84.94 888 LEU B O 1
ATOM 13729 N N . ALA B 1 889 ? -2.037 28.672 17.266 1 77.31 889 ALA B N 1
ATOM 13730 C CA . ALA B 1 889 ? -2.615 27.609 18.078 1 77.31 889 ALA B CA 1
ATOM 13731 C C . ALA B 1 889 ? -3.336 26.578 17.203 1 77.31 889 ALA B C 1
ATOM 13733 O O . ALA B 1 889 ? -3.369 25.391 17.531 1 77.31 889 ALA B O 1
ATOM 13734 N N . TYR B 1 890 ? -3.809 27.047 16.188 1 73.56 890 TYR B N 1
ATOM 13735 C CA . TYR B 1 890 ? -4.461 26.141 15.25 1 73.56 890 TYR B CA 1
ATOM 13736 C C . TYR B 1 890 ? -3.432 25.297 14.508 1 73.56 890 TYR B C 1
ATOM 13738 O O . TYR B 1 890 ? -3.691 24.141 14.172 1 73.56 890 TYR B O 1
ATOM 13746 N N . ARG B 1 891 ? -2.371 25.781 14.242 1 72.69 891 ARG B N 1
ATOM 13747 C CA . ARG B 1 891 ? -1.4 25.094 13.406 1 72.69 891 ARG B CA 1
ATOM 13748 C C . ARG B 1 891 ? -0.417 24.297 14.25 1 72.69 891 ARG B C 1
ATOM 13750 O O . ARG B 1 891 ? 0.336 23.469 13.727 1 72.69 891 ARG B O 1
ATOM 13757 N N . SER B 1 892 ? -0.323 24.562 15.609 1 65.38 892 SER B N 1
ATOM 13758 C CA . SER B 1 892 ? 0.648 23.891 16.469 1 65.38 892 SER B CA 1
ATOM 13759 C C . SER B 1 892 ? 0.069 22.609 17.062 1 65.38 892 SER B C 1
ATOM 13761 O O . SER B 1 892 ? -1.111 22.562 17.406 1 65.38 892 SER B O 1
#

Sequence (1784 aa):
MANYDEVNKLRPGDPESLSYGATSSVRFEEEGSPEEKRLLNKINLSRGKTNHKGVQHYAYCVVYALVNVIIGAPALYGYAAVIFNNPIFDGHMNALSKLVIFSSLMHQLGFTLFSNLEYAIGMVQDAGLIFLSHMANTIADRMVDDGHSEEEILSTTLVLLCLGTAALGVVLILMGKFRLADAVAYLPMPVVGGYLAFIGYFCLQAGVALCISTPMMNLLDWGHIFDKGNFVLAVPGLLAGLVLTMTSRLAKSSGALPMVMIVIPALFYLITFLLGFSLDDLRSAGWVGAHAPSVPVSDLFRLVDFGMVRWDLVPEILPTWVGMVFVVSFSSCLDVAAIGIDRGEALDTNKELATVGICNLMSGVTFGFTGSYIFSQTIFTYRTGVHDRTIGVLIMVAFLYIVVSPVNVLEISPLFFLGSTLIFIGYDLMLEWLWEVRHQVFLTEYLIVCFTFCAIQVVGINFGVVVGVLVAIVEHIFSTAHNTVVNRVEKRSNAVWSPSDLKILNDGAYSGGSPRIVTLEVIGPVFFGSALHLLNLITDEIGLDQSDGDFAGSMSPGTPHSSSVILTKNQSFYMKSGKKPHIRPPSYLVLDLAGMTNLDASAARGCFLQLAKMCAKKRIMVCAAGASNKTEWMLRSHDVSLVDVEDEQLVKERLLDPELRKGAKSSLEKILLFLTAQEALEFCETPIVQSSNKSKRSLSSSKLVGSEEQSISFVLAYILGSSNEEAKVLGRLEDKRFHEKIVLKSNEKVFYKNTYPDAFYVVLSGCVARQTTSLIPPDPRSKLVLTGAGRVEQKNMNSAIDLFDDKFIAEQKDALKKGVVAVWRIGGIFGYLDYLMERQRVFQAAATQEGTMIAKVTRSHMDVLKSEDPELHALVQKALLYACTMDLAYRSMANYDEVNKLRPGDPESLSYGATSSVRFEEEGSPEEKRLLNKINLSRGKTNHKGVQHYAYCVVYALVNVIIGAPALYGYAAVIFNNPIFDGHMNALSKLVIFSSLMHQLGFTLFSNLEYAIGMVQDAGLIFLSHMANTIADRMVDDGHSEEEILSTTLVLLCLGTAALGVVLILMGKFRLADAVAYLPMPVVGGYLAFIGYFCLQAGVALCISTPMMNLLDWGHIFDKGNFVLAVPGLLAGLVLTMTSRLAKSSGALPMVMIVIPALFYLITFLLGFSLDDLRSAGWVGAHAPSVPVSDLFRLVDFGMVRWDLVPEILPTWVGMVFVVSFSSCLDVAAIGIDRGEALDTNKELATVGICNLMSGVTFGFTGSYIFSQTIFTYRTGVHDRTIGVLIMVAFLYIVVSPVNVLEISPLFFLGSTLIFIGYDLMLEWLWEVRHQVFLTEYLIVCFTFCAIQVVGINFGVVVGVLVAIVEHIFSTAHNTVVNRVEKRSNAVWSPSDLKILNDGAYSGGSPRIVTLEVIGPVFFGSALHLLNLITDEIGLDQSDGDFAGSMSPGTPHSSSVILTKNQSFYMKSGKKPHIRPPSYLVLDLAGMTNLDASAARGCFLQLAKMCAKKRIMVCAAGASNKTEWMLRSHDVSLVDVEDEQLVKERLLDPELRKGAKSSLEKILLFLTAQEALEFCETPIVQSSNKSKRSLSSSKLVGSEEQSISFVLAYILGSSNEEAKVLGRLEDKRFHEKIVLKSNEKVFYKNTYPDAFYVVLSGCVARQTTSLIPPDPRSKLVLTGAGRVEQKNMNSAIDLFDDKFIAEQKDALKKGVVAVWRIGGIFGYLDYLMERQRVFQAAATQEGTMIAKVTRSHMDVLKSEDPELHALVQKALLYACTMDLAYRS

Organism: NCBI:txid2856

InterPro domains:
  IPR002645 STAS domain [PF01740] (514-633)
  IPR002645 STAS domain [PS50801] (515-684)
  IPR011547 SLC26A/SulP transporter domain [PF00916] (132-451)
  IPR014710 RmlC-like jelly roll fold [G3DSA:2.60.120.10] (724-886)
  IPR018490 Cyclic nucleotide-binding domain superfamily [SSF51206] (741-879)
  IPR036513 STAS domain superfamily [G3DSA:3.30.750.24] (511-689)
  IPR052706 Membrane-associated Transporter-like [PTHR43310] (46-864)

Nearest PDB structures (foldseek):
  7v75-assembly1_A-2  TM=7.051E-01  e=3.945E-17  Homo sapiens
  7v73-assembly1_A  TM=7.046E-01  e=7.719E-17  Homo sapiens
  7lhv-assembly1_B  TM=7.070E-01  e=9.571E-16  Arabidopsis thaliana
  7xul-assembly1_A  TM=6.373E-01  e=4.290E-17  Homo sapiens
  8opq-assembly1_B  TM=6.548E-01  e=4.335E-15  Homo sapiens